Protein 2JZ8 (pdb70)

Solvent-accessible surface area: 6661 Å² total; per-residue (Å²): 180,70,110,166,116,26,54,60,19,58,72,90,145,18,63,157,101,4,26,2,1,22,50,77,3,22,6,66,30,82,127,74,128,70,110,96,52,6,42,133,15,92,4,54,116,56,48,108,64,89,1,65,171,48,62,0,56,4,104,40,33,124,97,19,60,131,149,107,42,11,108,86,48,6,80,108,65,69,141,166,118,122,170,176,97,172,224

InterPro domains:
  IPR019401 Zinc finger, CHCC-type [PF10276] (23-58)

Sequence (87 aa):
MADYNIPHFQNDLGYKIIEIGVKEFMCVGATQPFDHPHIFIDMGSTDEKICPYCSTLYRYDPSLSYNQTNPTGCLYNPKLEHHHHHHMADYNIPHFQNDLGYKIIEIGVKEFMCVGATQPFDHPHIFIDMGSTDEKICPYCSTLYRYDPSLSYNQTNPTGCLYNPKLEHHHHHHMADYNIPHFQNDLGYKIIEIGVKEFMCVGATQPFDHPHIFIDMGSTDEKICPYCSTLYRYDPSLSYNQTNPTGCLYNPKLEHHHHHHMADYNIPHFQNDLGYKIIEIGVKEFMCVGATQPFDHPHIFIDMGSTDEKICPYCSTLYRYDPSLSYNQTNPTGCLYNPKLEHHHHHHMADYNIPHFQNDLGYKIIEIGVKEFMCVGATQPFDHPHIFIDMGSTDEKICPYCSTLYRYDPSLSYNQTNPTGCLYNPKLEHHHHHHMADYNIPHFQNDLGYKIIEIGVKEFMCVGATQPFDHPHIFIDMGSTDEKICPYCSTLYRYDPSLSYNQTNPTGCLYNPKLEHHHHHHMADYNIPHFQNDLGYKIIEIGVKEFMCVGATQPFDHPHIFIDMGSTDEKICPYCSTLYRYDPSLSYNQTNPTGCLYNPKLEHHHHHHMADYNIPHFQNDLGYKIIEIGVKEFMCVGATQPFDHPHIFIDMGSTDEKICPYCSTLYRYDPSLSYNQTNPTGCLYNPKLEHHHHHHMADYNIPHFQNDLGYKIIEIGVKEFMCVGATQPFDHPHIFIDMGSTDEKICPYCSTLYRYDPSLSYNQTNPTGCLYNPKLEHHHHHHMADYNIPHFQNDLGYKIIEIGVKEFMCVGATQPFDHPHIFIDMGSTDEKICPYCSTLYRYDPSLSYNQTNPTGCLYNPKLEHHHHHHMADYNIPHFQNDLGYKIIEIGVKEFMCVGATQPFDHPHIFIDMGSTDEKICPYCSTLYRYDPSLSYNQTNPTGCLYNPKLEHHHHHHMADYNIPHFQNDLGYKIIEIGVKEFMCVGATQPFDHPHIFIDMGSTDEKICPYCSTLYRYDPSLSYNQTNPTGCLYNPKLEHHHHHHMADYNIPHFQNDLGYKIIEIGVKEFMCVGATQPFDHPHIFIDMGSTDEKICPYCSTLYRYDPSLSYNQTNPTGCLYNPKLEHHHHHHMADYNIPHFQNDLGYKIIEIGVKEFMCVGATQPFDHPHIFIDMGSTDEKICPYCSTLYRYDPSLSYNQTNPTGCLYNPKLEHHHHHHMADYNIPHFQNDLGYKIIEIGVKEFMCVGATQPFDHPHIFIDMGSTDEKICPYCSTLYRYDPSLSYNQTNPTGCLYNPKLEHHHHHHMADYNIPHFQNDLGYKIIEIGVKEFMCVGATQPFDHPHIFIDMGSTDEKICPYCSTLYRYDPSLSYNQTNPTGCLYNPKLEHHHHHHMADYNIPHFQNDLGYKIIEIGVKEFMCVGATQPFDHPHIFIDMGSTDEKICPYCSTLYRYDPSLSYNQTNPTGCLYNPKLEHHHHHHMADYNIPHFQNDLGYKIIEIGVKEFMCVGATQPFDHPHIFIDMGSTDEKICPYCSTLYRYDPSLSYNQTNPTGCLYNPKLEHHHHHHMADYNIPHFQNDLGYKIIEIGVKEFMCVGATQPFDHPHIFIDMGSTDEKICPYCSTLYRYDPSLSYNQTNPTGCLYNPKLEHHHHHHMADYNIPHFQNDLGYKIIEIGVKEFMCVGATQPFDHPHIFIDMGSTDEKICPYCSTLYRYDPSLSYNQTNPTGCLYNPKLEHHHHHH

Organism: Bartonella henselae (strain ATCC 49882 / DSM 28221 / CCUG 30454 / Houston 1) (NCBI:txid283166)

Secondary structure (DSSP, 8-state):
--SS----B--SS--SEEE-S-SEEE---SS-SSSSSS-EEE-TT--EEPPTTT--EEE--TTS-TT---SS--B---SS-------

Radius of gyration: 13.35 Å; Cα contacts (8 Å, |Δi|>4): 133; chains: 1; bounding box: 31×34×35 Å

Foldseek 3Di:
DQPPDAFAKDFLPPDAAWEAQDQWDWHDDPDDPCPPQWHTDHCVVNQWDATPNGHHTYGNDPVAHSPDIDPDDIGDDPPDPDDDPDD

Nearest PDB structures (foldseek):
  2jz8-assembly1_A  TM=7.452E-01  e=1.081E-11  Bartonella henselae str. Houston-1
  8ugn-assembly1_8F  TM=3.988E-01  e=2.156E+00  Sus scrofa
  5z62-assembly1_F  TM=4.014E-01  e=2.753E+00  Homo sapiens
  7o3e-assembly1_f  TM=4.033E-01  e=3.515E+00  Mus musculus
  8pw5-assembly1_f  TM=3.732E-01  e=3.972E+00  Mus musculus

Structure (mmCIF, N/CA/C/O backbone):
data_2JZ8
#
_entry.id   2JZ8
#
loop_
_entity.id
_entity.type
_entity.pdbx_description
1 polymer 'Uncharacterized protein BH09830'
2 non-polymer 'ZINC ION'
#
loop_
_atom_site.group_PDB
_atom_site.id
_atom_site.type_symbol
_atom_site.label_atom_id
_atom_site.label_alt_id
_atom_site.label_comp_id
_atom_site.label_asym_id
_atom_site.label_entity_id
_atom_site.label_seq_id
_atom_site.pdbx_PDB_ins_code
_atom_site.Cartn_x
_atom_site.Cartn_y
_atom_site.Cartn_z
_atom_site.occupancy
_atom_site.B_iso_or_equiv
_atom_site.auth_seq_id
_atom_site.auth_comp_id
_atom_site.auth_asym_id
_atom_site.auth_atom_id
_atom_site.pdbx_PDB_model_num
ATOM 1 N N . MET A 1 1 ? -4.315 -15.287 5.356 1.00 0.00 1 MET A N 1
ATOM 2 C CA . MET A 1 1 ? -4.839 -14.429 4.269 1.00 0.00 1 MET A CA 1
ATOM 3 C C . MET A 1 1 ? -5.699 -15.243 3.312 1.00 0.00 1 MET A C 1
ATOM 4 O O . MET A 1 1 ? -5.527 -16.456 3.185 1.00 0.00 1 MET A O 1
ATOM 20 N N . ALA A 1 2 ? -6.624 -14.573 2.641 1.00 0.00 2 ALA A N 1
ATOM 21 C CA . ALA A 1 2 ? -7.520 -15.238 1.705 1.00 0.00 2 ALA A CA 1
ATOM 22 C C . ALA A 1 2 ? -7.430 -14.605 0.321 1.00 0.00 2 ALA A C 1
ATOM 23 O O . ALA A 1 2 ? -7.461 -13.380 0.190 1.00 0.00 2 ALA A O 1
ATOM 30 N N . ASP A 1 3 ? -7.299 -15.458 -0.697 1.00 0.00 3 ASP A N 1
ATOM 31 C CA . ASP A 1 3 ? -7.254 -15.036 -2.107 1.00 0.00 3 ASP A CA 1
ATOM 32 C C . ASP A 1 3 ? -5.983 -14.265 -2.448 1.00 0.00 3 ASP A C 1
ATOM 33 O O . ASP A 1 3 ? -5.816 -13.819 -3.586 1.00 0.00 3 ASP A O 1
ATOM 42 N N . TYR A 1 4 ? -5.089 -14.130 -1.468 1.00 0.00 4 TYR A N 1
ATOM 43 C CA . TYR A 1 4 ? -3.838 -13.390 -1.637 1.00 0.00 4 TYR A CA 1
ATOM 44 C C . TYR A 1 4 ? -4.115 -11.976 -2.151 1.00 0.00 4 TYR A C 1
ATOM 45 O O . TYR A 1 4 ? -3.887 -11.657 -3.322 1.00 0.00 4 TYR A O 1
ATOM 63 N N . ASN A 1 5 ? -4.641 -11.142 -1.274 1.00 0.00 5 ASN A N 1
ATOM 64 C CA . ASN A 1 5 ? -4.960 -9.768 -1.619 1.00 0.00 5 ASN A CA 1
ATOM 65 C C . ASN A 1 5 ? -4.464 -8.843 -0.519 1.00 0.00 5 ASN A C 1
ATOM 66 O O . ASN A 1 5 ? -5.133 -8.651 0.498 1.00 0.00 5 ASN A O 1
ATOM 77 N N . ILE A 1 6 ? -3.268 -8.313 -0.707 1.00 0.00 6 ILE A N 1
ATOM 78 C CA . ILE A 1 6 ? -2.657 -7.436 0.280 1.00 0.00 6 ILE A CA 1
ATOM 79 C C . ILE A 1 6 ? -3.080 -5.986 0.055 1.00 0.00 6 ILE A C 1
ATOM 80 O O . ILE A 1 6 ? -3.446 -5.611 -1.061 1.00 0.00 6 ILE A O 1
ATOM 96 N N . PRO A 1 7 ? -3.047 -5.163 1.120 1.00 0.00 7 PRO A N 1
ATOM 97 C CA . PRO A 1 7 ? -3.503 -3.766 1.074 1.00 0.00 7 PRO A CA 1
ATOM 98 C C . PRO A 1 7 ? -2.835 -2.938 -0.024 1.00 0.00 7 PRO A C 1
ATOM 99 O O . PRO A 1 7 ? -1.662 -3.139 -0.360 1.00 0.00 7 PRO A O 1
ATOM 110 N N . HIS A 1 8 ? -3.597 -2.009 -0.582 1.00 0.00 8 HIS A N 1
ATOM 111 C CA . HIS A 1 8 ? -3.088 -1.103 -1.598 1.00 0.00 8 HIS A CA 1
ATOM 112 C C . HIS A 1 8 ? -3.332 0.339 -1.174 1.00 0.00 8 HIS A C 1
ATOM 113 O O . HIS A 1 8 ? -4.372 0.657 -0.598 1.00 0.00 8 HIS A O 1
ATOM 128 N N . PHE A 1 9 ? -2.372 1.202 -1.449 1.00 0.00 9 PHE A N 1
ATOM 129 C CA . PHE A 1 9 ? -2.517 2.617 -1.154 1.00 0.00 9 PHE A CA 1
ATOM 130 C C . PHE A 1 9 ? -2.509 3.420 -2.445 1.00 0.00 9 PHE A C 1
ATOM 131 O O . PHE A 1 9 ? -1.968 2.975 -3.457 1.00 0.00 9 PHE A O 1
ATOM 148 N N . GLN A 1 10 ? -3.122 4.589 -2.406 1.00 0.00 10 GLN A N 1
ATOM 149 C CA . GLN A 1 10 ? -3.304 5.398 -3.596 1.00 0.00 10 GLN A CA 1
ATOM 150 C C . GLN A 1 10 ? -2.585 6.733 -3.465 1.00 0.00 10 GLN A C 1
ATOM 151 O O . GLN A 1 10 ? -2.782 7.468 -2.496 1.00 0.00 10 GLN A O 1
ATOM 165 N N . ASN A 1 11 ? -1.745 7.039 -4.439 1.00 0.00 11 ASN A N 1
ATOM 166 C CA . ASN A 1 11 ? -1.087 8.333 -4.485 1.00 0.00 11 ASN A CA 1
ATOM 167 C C . ASN A 1 11 ? -1.958 9.323 -5.239 1.00 0.00 11 ASN A C 1
ATOM 168 O O . ASN A 1 11 ? -2.182 9.174 -6.441 1.00 0.00 11 ASN A O 1
ATOM 179 N N . ASP A 1 12 ? -2.472 10.313 -4.526 1.00 0.00 12 ASP A N 1
ATOM 180 C CA . ASP A 1 12 ? -3.248 11.379 -5.145 1.00 0.00 12 ASP A CA 1
ATOM 181 C C . ASP A 1 12 ? -2.332 12.215 -6.033 1.00 0.00 12 ASP A C 1
ATOM 182 O O . ASP A 1 12 ? -2.584 12.379 -7.227 1.00 0.00 12 ASP A O 1
ATOM 191 N N . LEU A 1 13 ? -1.268 12.731 -5.441 1.00 0.00 13 LEU A N 1
ATOM 192 C CA . LEU A 1 13 ? -0.174 13.315 -6.199 1.00 0.00 13 LEU A CA 1
ATOM 193 C C . LEU A 1 13 ? 1.118 12.575 -5.875 1.00 0.00 13 LEU A C 1
ATOM 194 O O . LEU A 1 13 ? 2.041 12.523 -6.688 1.00 0.00 13 LEU A O 1
ATOM 210 N N . GLY A 1 14 ? 1.169 11.992 -4.681 1.00 0.00 14 GLY A N 1
ATOM 211 C CA . GLY A 1 14 ? 2.331 11.231 -4.274 1.00 0.00 14 GLY A CA 1
ATOM 212 C C . GLY A 1 14 ? 3.127 11.928 -3.194 1.00 0.00 14 GLY A C 1
ATOM 213 O O . GLY A 1 14 ? 3.970 12.775 -3.488 1.00 0.00 14 GLY A O 1
ATOM 217 N N . TYR A 1 15 ? 2.853 11.585 -1.943 1.00 0.00 15 TYR A N 1
ATOM 218 C CA . TYR A 1 15 ? 3.592 12.157 -0.827 1.00 0.00 15 TYR A CA 1
ATOM 219 C C . TYR A 1 15 ? 4.896 11.398 -0.647 1.00 0.00 15 TYR A C 1
ATOM 220 O O . TYR A 1 15 ? 4.932 10.173 -0.766 1.00 0.00 15 TYR A O 1
ATOM 238 N N . LYS A 1 16 ? 5.954 12.133 -0.358 1.00 0.00 16 LYS A N 1
ATOM 239 C CA . LYS A 1 16 ? 7.301 11.580 -0.352 1.00 0.00 16 LYS A CA 1
ATOM 240 C C . LYS A 1 16 ? 7.512 10.609 0.804 1.00 0.00 16 LYS A C 1
ATOM 241 O O . LYS A 1 16 ? 8.298 9.663 0.689 1.00 0.00 16 LYS A O 1
ATOM 260 N N . ILE A 1 17 ? 6.820 10.832 1.909 1.00 0.00 17 ILE A N 1
ATOM 261 C CA . ILE A 1 17 ? 6.877 9.917 3.039 1.00 0.00 17 ILE A CA 1
ATOM 262 C C . ILE A 1 17 ? 5.469 9.515 3.462 1.00 0.00 17 ILE A C 1
ATOM 263 O O . ILE A 1 17 ? 4.709 10.339 3.973 1.00 0.00 17 ILE A O 1
ATOM 279 N N . ILE A 1 18 ? 5.108 8.261 3.231 1.00 0.00 18 ILE A N 1
ATOM 280 C CA . ILE A 1 18 ? 3.793 7.769 3.649 1.00 0.00 18 ILE A CA 1
ATOM 281 C C . ILE A 1 18 ? 3.869 6.857 4.877 1.00 0.00 18 ILE A C 1
ATOM 282 O O . ILE A 1 18 ? 4.649 5.910 4.922 1.00 0.00 18 ILE A O 1
ATOM 298 N N . GLU A 1 19 ? 3.028 7.146 5.863 1.00 0.00 19 GLU A N 1
ATOM 299 C CA . GLU A 1 19 ? 2.936 6.338 7.078 1.00 0.00 19 GLU A CA 1
ATOM 300 C C . GLU A 1 19 ? 1.869 5.255 6.902 1.00 0.00 19 GLU A C 1
ATOM 301 O O . GLU A 1 19 ? 0.703 5.564 6.647 1.00 0.00 19 GLU A O 1
ATOM 313 N N . ILE A 1 20 ? 2.252 3.993 7.038 1.00 0.00 20 ILE A N 1
ATOM 314 C CA . ILE A 1 20 ? 1.292 2.901 6.907 1.00 0.00 20 ILE A CA 1
ATOM 315 C C . ILE A 1 20 ? 1.354 1.971 8.113 1.00 0.00 20 ILE A C 1
ATOM 316 O O . ILE A 1 20 ? 2.410 1.795 8.720 1.00 0.00 20 ILE A O 1
ATOM 332 N N . GLY A 1 21 ? 0.213 1.387 8.458 1.00 0.00 21 GLY A N 1
ATOM 333 C CA . GLY A 1 21 ? 0.140 0.518 9.616 1.00 0.00 21 GLY A CA 1
ATOM 334 C C . GLY A 1 21 ? 0.141 -0.951 9.243 1.00 0.00 21 GLY A C 1
ATOM 335 O O . GLY A 1 21 ? -0.177 -1.808 10.066 1.00 0.00 21 GLY A O 1
ATOM 339 N N . VAL A 1 22 ? 0.497 -1.243 8.002 1.00 0.00 22 VAL A N 1
ATOM 340 C CA . VAL A 1 22 ? 0.561 -2.617 7.526 1.00 0.00 22 VAL A CA 1
ATOM 341 C C . VAL A 1 22 ? 1.963 -2.933 7.026 1.00 0.00 22 VAL A C 1
ATOM 342 O O . VAL A 1 22 ? 2.654 -2.057 6.510 1.00 0.00 22 VAL A O 1
ATOM 355 N N . LYS A 1 23 ? 2.385 -4.178 7.189 1.00 0.00 23 LYS A N 1
ATOM 356 C CA . LYS A 1 23 ? 3.727 -4.576 6.790 1.00 0.00 23 LYS A CA 1
ATOM 357 C C . LYS A 1 23 ? 3.704 -5.328 5.462 1.00 0.00 23 LYS A C 1
ATOM 358 O O . LYS A 1 23 ? 4.747 -5.752 4.955 1.00 0.00 23 LYS A O 1
ATOM 377 N N . GLU A 1 24 ? 2.510 -5.494 4.907 1.00 0.00 24 GLU A N 1
ATOM 378 C CA . GLU A 1 24 ? 2.348 -6.101 3.593 1.00 0.00 24 GLU A CA 1
ATOM 379 C C . GLU A 1 24 ? 1.737 -5.078 2.644 1.00 0.00 24 GLU A C 1
ATOM 380 O O . GLU A 1 24 ? 0.671 -4.529 2.926 1.00 0.00 24 GLU A O 1
ATOM 392 N N . PHE A 1 25 ? 2.404 -4.815 1.530 1.00 0.00 25 PHE A N 1
ATOM 393 C CA . PHE A 1 25 ? 1.929 -3.804 0.598 1.00 0.00 25 PHE A CA 1
ATOM 394 C C . PHE A 1 25 ? 2.262 -4.169 -0.845 1.00 0.00 25 PHE A C 1
ATOM 395 O O . PHE A 1 25 ? 3.279 -4.803 -1.125 1.00 0.00 25 PHE A O 1
ATOM 412 N N . MET A 1 26 ? 1.387 -3.776 -1.758 1.00 0.00 26 MET A N 1
ATOM 413 C CA . MET A 1 26 ? 1.645 -3.939 -3.177 1.00 0.00 26 MET A CA 1
ATOM 414 C C . MET A 1 26 ? 1.364 -2.627 -3.897 1.00 0.00 26 MET A C 1
ATOM 415 O O . MET A 1 26 ? 0.227 -2.145 -3.906 1.00 0.00 26 MET A O 1
ATOM 429 N N . CYS A 1 27 ? 2.400 -2.049 -4.488 1.00 0.00 27 CYS A N 1
ATOM 430 C CA . CYS A 1 27 ? 2.290 -0.741 -5.119 1.00 0.00 27 CYS A CA 1
ATOM 431 C C . CYS A 1 27 ? 1.425 -0.798 -6.372 1.00 0.00 27 CYS A C 1
ATOM 432 O O . CYS A 1 27 ? 1.512 -1.742 -7.155 1.00 0.00 27 CYS A O 1
ATOM 439 N N . VAL A 1 28 ? 0.601 0.226 -6.546 1.00 0.00 28 VAL A N 1
ATOM 440 C CA . VAL A 1 28 ? -0.280 0.328 -7.700 1.00 0.00 28 VAL A CA 1
ATOM 441 C C . VAL A 1 28 ? 0.465 0.987 -8.867 1.00 0.00 28 VAL A C 1
ATOM 442 O O . VAL A 1 28 ? 1.546 1.552 -8.682 1.00 0.00 28 VAL A O 1
ATOM 455 N N . GLY A 1 29 ? -0.106 0.898 -10.061 1.00 0.00 29 GLY A N 1
ATOM 456 C CA . GLY A 1 29 ? 0.512 1.476 -11.239 1.00 0.00 29 GLY A CA 1
ATOM 457 C C . GLY A 1 29 ? -0.152 0.981 -12.504 1.00 0.00 29 GLY A C 1
ATOM 458 O O . GLY A 1 29 ? -0.272 1.721 -13.483 1.00 0.00 29 GLY A O 1
ATOM 462 N N . ALA A 1 30 ? -0.572 -0.284 -12.467 1.00 0.00 30 ALA A N 1
ATOM 463 C CA . ALA A 1 30 ? -1.300 -0.925 -13.563 1.00 0.00 30 ALA A CA 1
ATOM 464 C C . ALA A 1 30 ? -0.420 -1.091 -14.798 1.00 0.00 30 ALA A C 1
ATOM 465 O O . ALA A 1 30 ? 0.217 -2.127 -14.979 1.00 0.00 30 ALA A O 1
ATOM 472 N N . THR A 1 31 ? -0.370 -0.067 -15.635 1.00 0.00 31 THR A N 1
ATOM 473 C CA . THR A 1 31 ? 0.432 -0.119 -16.842 1.00 0.00 31 THR A CA 1
ATOM 474 C C . THR A 1 31 ? 1.815 0.469 -16.588 1.00 0.00 31 THR A C 1
ATOM 475 O O . THR A 1 31 ? 2.031 1.679 -16.717 1.00 0.00 31 THR A O 1
ATOM 486 N N . GLN A 1 32 ? 2.734 -0.390 -16.180 1.00 0.00 32 GLN A N 1
ATOM 487 C CA . GLN A 1 32 ? 4.090 0.023 -15.862 1.00 0.00 32 GLN A CA 1
ATOM 488 C C . GLN A 1 32 ? 5.100 -0.836 -16.613 1.00 0.00 32 GLN A C 1
ATOM 489 O O . GLN A 1 32 ? 4.781 -1.945 -17.040 1.00 0.00 32 GLN A O 1
ATOM 503 N N . PRO A 1 33 ? 6.322 -0.319 -16.810 1.00 0.00 33 PRO A N 1
ATOM 504 C CA . PRO A 1 33 ? 7.424 -1.082 -17.404 1.00 0.00 33 PRO A CA 1
ATOM 505 C C . PRO A 1 33 ? 7.964 -2.123 -16.434 1.00 0.00 33 PRO A C 1
ATOM 506 O O . PRO A 1 33 ? 8.710 -3.024 -16.813 1.00 0.00 33 PRO A O 1
ATOM 517 N N . PHE A 1 34 ? 7.592 -1.978 -15.174 1.00 0.00 34 PHE A N 1
ATOM 518 C CA . PHE A 1 34 ? 7.970 -2.932 -14.151 1.00 0.00 34 PHE A CA 1
ATOM 519 C C . PHE A 1 34 ? 6.984 -4.088 -14.165 1.00 0.00 34 PHE A C 1
ATOM 520 O O . PHE A 1 34 ? 5.848 -3.931 -14.615 1.00 0.00 34 PHE A O 1
ATOM 537 N N . ASP A 1 35 ? 7.419 -5.244 -13.701 1.00 0.00 35 ASP A N 1
ATOM 538 C CA . ASP A 1 35 ? 6.546 -6.406 -13.646 1.00 0.00 35 ASP A CA 1
ATOM 539 C C . ASP A 1 35 ? 5.617 -6.296 -12.444 1.00 0.00 35 ASP A C 1
ATOM 540 O O . ASP A 1 35 ? 6.035 -5.822 -11.386 1.00 0.00 35 ASP A O 1
ATOM 549 N N . HIS A 1 36 ? 4.368 -6.745 -12.619 1.00 0.00 36 HIS A N 1
ATOM 550 C CA . HIS A 1 36 ? 3.311 -6.595 -11.608 1.00 0.00 36 HIS A CA 1
ATOM 551 C C . HIS A 1 36 ? 2.801 -5.144 -11.607 1.00 0.00 36 HIS A C 1
ATOM 552 O O . HIS A 1 36 ? 3.336 -4.319 -12.344 1.00 0.00 36 HIS A O 1
ATOM 567 N N . PRO A 1 37 ? 1.736 -4.816 -10.821 1.00 0.00 37 PRO A N 1
ATOM 568 C CA . PRO A 1 37 ? 1.172 -3.453 -10.755 1.00 0.00 37 PRO A CA 1
ATOM 569 C C . PRO A 1 37 ? 2.227 -2.350 -10.717 1.00 0.00 37 PRO A C 1
ATOM 570 O O . PRO A 1 37 ? 2.087 -1.314 -11.369 1.00 0.00 37 PRO A O 1
ATOM 581 N N . HIS A 1 38 ? 3.264 -2.577 -9.940 1.00 0.00 38 HIS A N 1
ATOM 582 C CA . HIS A 1 38 ? 4.433 -1.707 -9.934 1.00 0.00 38 HIS A CA 1
ATOM 583 C C . HIS A 1 38 ? 5.610 -2.455 -9.345 1.00 0.00 38 HIS A C 1
ATOM 584 O O . HIS A 1 38 ? 6.486 -2.920 -10.061 1.00 0.00 38 HIS A O 1
ATOM 598 N N . ILE A 1 39 ? 5.629 -2.549 -8.032 1.00 0.00 39 ILE A N 1
ATOM 599 C CA . ILE A 1 39 ? 6.644 -3.318 -7.345 1.00 0.00 39 ILE A CA 1
ATOM 600 C C . ILE A 1 39 ? 6.053 -3.911 -6.064 1.00 0.00 39 ILE A C 1
ATOM 601 O O . ILE A 1 39 ? 5.119 -3.340 -5.487 1.00 0.00 39 ILE A O 1
ATOM 617 N N . PHE A 1 40 ? 6.572 -5.053 -5.638 1.00 0.00 40 PHE A N 1
ATOM 618 C CA . PHE A 1 40 ? 6.095 -5.704 -4.422 1.00 0.00 40 PHE A CA 1
ATOM 619 C C . PHE A 1 40 ? 6.905 -5.239 -3.219 1.00 0.00 40 PHE A C 1
ATOM 620 O O . PHE A 1 40 ? 8.131 -5.160 -3.282 1.00 0.00 40 PHE A O 1
ATOM 637 N N . ILE A 1 41 ? 6.216 -4.912 -2.131 1.00 0.00 41 ILE A N 1
ATOM 638 C CA . ILE A 1 41 ? 6.881 -4.383 -0.945 1.00 0.00 41 ILE A CA 1
ATOM 639 C C . ILE A 1 41 ? 6.493 -5.163 0.310 1.00 0.00 41 ILE A C 1
ATOM 640 O O . ILE A 1 41 ? 5.319 -5.463 0.534 1.00 0.00 41 ILE A O 1
ATOM 656 N N . ASP A 1 42 ? 7.485 -5.504 1.117 1.00 0.00 42 ASP A N 1
ATOM 657 C CA . ASP A 1 42 ? 7.240 -6.145 2.400 1.00 0.00 42 ASP A CA 1
ATOM 658 C C . ASP A 1 42 ? 8.086 -5.474 3.472 1.00 0.00 42 ASP A C 1
ATOM 659 O O . ASP A 1 42 ? 9.157 -4.933 3.181 1.00 0.00 42 ASP A O 1
ATOM 668 N N . MET A 1 43 ? 7.599 -5.478 4.699 1.00 0.00 43 MET A N 1
ATOM 669 C CA . MET A 1 43 ? 8.351 -4.912 5.807 1.00 0.00 43 MET A CA 1
ATOM 670 C C . MET A 1 43 ? 9.095 -5.995 6.573 1.00 0.00 43 MET A C 1
ATOM 671 O O . MET A 1 43 ? 10.321 -6.083 6.492 1.00 0.00 43 MET A O 1
ATOM 685 N N . GLY A 1 44 ? 8.353 -6.822 7.301 1.00 0.00 44 GLY A N 1
ATOM 686 C CA . GLY A 1 44 ? 8.970 -7.869 8.095 1.00 0.00 44 GLY A CA 1
ATOM 687 C C . GLY A 1 44 ? 9.815 -7.308 9.221 1.00 0.00 44 GLY A C 1
ATOM 688 O O . GLY A 1 44 ? 9.285 -6.789 10.204 1.00 0.00 44 GLY A O 1
ATOM 692 N N . SER A 1 45 ? 11.130 -7.391 9.067 1.00 0.00 45 SER A N 1
ATOM 693 C CA . SER A 1 45 ? 12.051 -6.878 10.071 1.00 0.00 45 SER A CA 1
ATOM 694 C C . SER A 1 45 ? 12.449 -5.440 9.750 1.00 0.00 45 SER A C 1
ATOM 695 O O . SER A 1 45 ? 13.054 -4.749 10.568 1.00 0.00 45 SER A O 1
ATOM 703 N N . THR A 1 46 ? 12.113 -4.998 8.550 1.00 0.00 46 THR A N 1
ATOM 704 C CA . THR A 1 46 ? 12.382 -3.632 8.139 1.00 0.00 46 THR A CA 1
ATOM 705 C C . THR A 1 46 ? 11.087 -2.835 8.070 1.00 0.00 46 THR A C 1
ATOM 706 O O . THR A 1 46 ? 10.332 -2.951 7.106 1.00 0.00 46 THR A O 1
ATOM 717 N N . ASP A 1 47 ? 10.829 -2.041 9.101 1.00 0.00 47 ASP A N 1
ATOM 718 C CA . ASP A 1 47 ? 9.596 -1.262 9.185 1.00 0.00 47 ASP A CA 1
ATOM 719 C C . ASP A 1 47 ? 9.719 0.019 8.368 1.00 0.00 47 ASP A C 1
ATOM 720 O O . ASP A 1 47 ? 8.785 0.819 8.289 1.00 0.00 47 ASP A O 1
ATOM 729 N N . GLU A 1 48 ? 10.887 0.219 7.780 1.00 0.00 48 GLU A N 1
ATOM 730 C CA . GLU A 1 48 ? 11.126 1.359 6.916 1.00 0.00 48 GLU A CA 1
ATOM 731 C C . GLU A 1 48 ? 11.401 0.892 5.485 1.00 0.00 48 GLU A C 1
ATOM 732 O O . GLU A 1 48 ? 12.441 0.298 5.198 1.00 0.00 48 GLU A O 1
ATOM 744 N N . LYS A 1 49 ? 10.451 1.137 4.590 1.00 0.00 49 LYS A N 1
ATOM 745 C CA . LYS A 1 49 ? 10.587 0.717 3.202 1.00 0.00 49 LYS A CA 1
ATOM 746 C C . LYS A 1 49 ? 10.030 1.764 2.247 1.00 0.00 49 LYS A C 1
ATOM 747 O O . LYS A 1 49 ? 8.838 2.063 2.264 1.00 0.00 49 LYS A O 1
ATOM 766 N N . ILE A 1 50 ? 10.892 2.322 1.415 1.00 0.00 50 ILE A N 1
ATOM 767 C CA . ILE A 1 50 ? 10.451 3.236 0.376 1.00 0.00 50 ILE A CA 1
ATOM 768 C C . ILE A 1 50 ? 10.147 2.443 -0.888 1.00 0.00 50 ILE A C 1
ATOM 769 O O . ILE A 1 50 ? 10.689 1.358 -1.087 1.00 0.00 50 ILE A O 1
ATOM 785 N N . CYS A 1 51 ? 9.270 2.965 -1.727 1.00 0.00 51 CYS A N 1
ATOM 786 C CA . CYS A 1 51 ? 8.936 2.290 -2.963 1.00 0.00 51 CYS A CA 1
ATOM 787 C C . CYS A 1 51 ? 9.800 2.802 -4.099 1.00 0.00 51 CYS A C 1
ATOM 788 O O . CYS A 1 51 ? 9.809 4.004 -4.387 1.00 0.00 51 CYS A O 1
ATOM 795 N N . PRO A 1 52 ? 10.552 1.898 -4.743 1.00 0.00 52 PRO A N 1
ATOM 796 C CA . PRO A 1 52 ? 11.374 2.231 -5.903 1.00 0.00 52 PRO A CA 1
ATOM 797 C C . PRO A 1 52 ? 10.563 2.938 -6.983 1.00 0.00 52 PRO A C 1
ATOM 798 O O . PRO A 1 52 ? 9.482 2.469 -7.370 1.00 0.00 52 PRO A O 1
ATOM 809 N N . TYR A 1 53 ? 11.077 4.080 -7.434 1.00 0.00 53 TYR A N 1
ATOM 810 C CA . TYR A 1 53 ? 10.459 4.852 -8.507 1.00 0.00 53 TYR A CA 1
ATOM 811 C C . TYR A 1 53 ? 9.055 5.306 -8.115 1.00 0.00 53 TYR A C 1
ATOM 812 O O . TYR A 1 53 ? 8.078 5.011 -8.803 1.00 0.00 53 TYR A O 1
ATOM 830 N N . CYS A 1 54 ? 8.969 6.012 -6.993 1.00 0.00 54 CYS A N 1
ATOM 831 C CA . CYS A 1 54 ? 7.702 6.550 -6.505 1.00 0.00 54 CYS A CA 1
ATOM 832 C C . CYS A 1 54 ? 7.928 7.725 -5.560 1.00 0.00 54 CYS A C 1
ATOM 833 O O . CYS A 1 54 ? 7.279 8.761 -5.698 1.00 0.00 54 CYS A O 1
ATOM 840 N N . SER A 1 55 ? 8.860 7.560 -4.613 1.00 0.00 55 SER A N 1
ATOM 841 C CA . SER A 1 55 ? 9.051 8.529 -3.533 1.00 0.00 55 SER A CA 1
ATOM 842 C C . SER A 1 55 ? 7.773 8.619 -2.702 1.00 0.00 55 SER A C 1
ATOM 843 O O . SER A 1 55 ? 6.914 9.467 -2.935 1.00 0.00 55 SER A O 1
ATOM 851 N N . THR A 1 56 ? 7.661 7.714 -1.741 1.00 0.00 56 THR A N 1
ATOM 852 C CA . THR A 1 56 ? 6.435 7.462 -1.017 1.00 0.00 56 THR A CA 1
ATOM 853 C C . THR A 1 56 ? 6.817 6.570 0.159 1.00 0.00 56 THR A C 1
ATOM 854 O O . THR A 1 56 ? 6.196 5.543 0.407 1.00 0.00 56 THR A O 1
ATOM 865 N N . LEU A 1 57 ? 7.884 6.979 0.852 1.00 0.00 57 LEU A N 1
ATOM 866 C CA . LEU A 1 57 ? 8.550 6.145 1.851 1.00 0.00 57 LEU A CA 1
ATOM 867 C C . LEU A 1 57 ? 7.557 5.630 2.877 1.00 0.00 57 LEU A C 1
ATOM 868 O O . LEU A 1 57 ? 7.087 6.382 3.722 1.00 0.00 57 LEU A O 1
ATOM 884 N N . TYR A 1 58 ? 7.249 4.345 2.788 1.00 0.00 58 TYR A N 1
ATOM 885 C CA . TYR A 1 58 ? 6.285 3.731 3.676 1.00 0.00 58 TYR A CA 1
ATOM 886 C C . TYR A 1 58 ? 6.943 3.430 5.007 1.00 0.00 58 TYR A C 1
ATOM 887 O O . TYR A 1 58 ? 7.747 2.503 5.129 1.00 0.00 58 TYR A O 1
ATOM 905 N N . ARG A 1 59 ? 6.627 4.247 5.989 1.00 0.00 59 ARG A N 1
ATOM 906 C CA . ARG A 1 59 ? 7.240 4.138 7.293 1.00 0.00 59 ARG A CA 1
ATOM 907 C C . ARG A 1 59 ? 6.248 3.575 8.300 1.00 0.00 59 ARG A C 1
ATOM 908 O O . ARG A 1 59 ? 5.118 4.053 8.413 1.00 0.00 59 ARG A O 1
ATOM 929 N N . TYR A 1 60 ? 6.670 2.543 9.002 1.00 0.00 60 TYR A N 1
ATOM 930 C CA . TYR A 1 60 ? 5.873 1.958 10.063 1.00 0.00 60 TYR A CA 1
ATOM 931 C C . TYR A 1 60 ? 6.303 2.556 11.396 1.00 0.00 60 TYR A C 1
ATOM 932 O O . TYR A 1 60 ? 7.481 2.502 11.755 1.00 0.00 60 TYR A O 1
ATOM 950 N N . ASP A 1 61 ? 5.369 3.153 12.116 1.00 0.00 61 ASP A N 1
ATOM 951 C CA . ASP A 1 61 ? 5.693 3.775 13.391 1.00 0.00 61 ASP A CA 1
ATOM 952 C C . ASP A 1 61 ? 4.844 3.177 14.501 1.00 0.00 61 ASP A C 1
ATOM 953 O O . ASP A 1 61 ? 3.638 3.021 14.341 1.00 0.00 61 ASP A O 1
ATOM 962 N N . PRO A 1 62 ? 5.469 2.832 15.637 1.00 0.00 62 PRO A N 1
ATOM 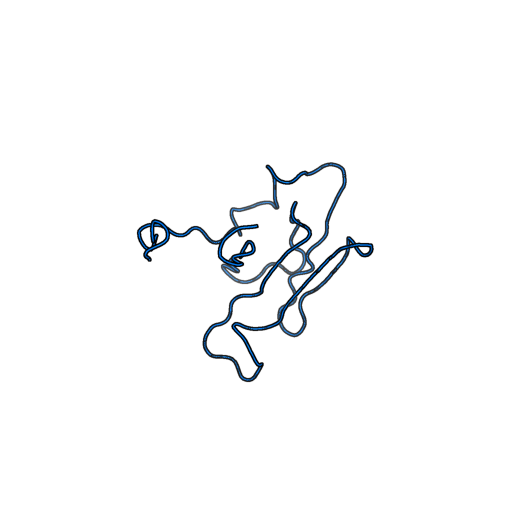963 C CA . PRO A 1 62 ? 4.786 2.196 16.775 1.00 0.00 62 PRO A CA 1
ATOM 964 C C . PRO A 1 62 ? 3.550 2.959 17.266 1.00 0.00 62 PRO A C 1
ATOM 965 O O . PRO A 1 62 ? 2.634 2.362 17.834 1.00 0.00 62 PRO A O 1
ATOM 976 N N . SER A 1 63 ? 3.515 4.271 17.042 1.00 0.00 63 SER A N 1
ATOM 977 C CA . SER A 1 63 ? 2.402 5.084 17.527 1.00 0.00 63 SER A CA 1
ATOM 978 C C . SER A 1 63 ? 1.154 4.882 16.669 1.00 0.00 63 SER A C 1
ATOM 979 O O . SER A 1 63 ? 0.043 5.212 17.087 1.00 0.00 63 SER A O 1
ATOM 987 N N . LEU A 1 64 ? 1.335 4.334 15.476 1.00 0.00 64 LEU A N 1
ATOM 988 C CA . LEU A 1 64 ? 0.214 4.049 14.598 1.00 0.00 64 LEU A CA 1
ATOM 989 C C . LEU A 1 64 ? 0.138 2.550 14.328 1.00 0.00 64 LEU A C 1
ATOM 990 O O . LEU A 1 64 ? 1.159 1.866 14.261 1.00 0.00 64 LEU A O 1
ATOM 1006 N N . SER A 1 65 ? -1.071 2.038 14.208 1.00 0.00 65 SER A N 1
ATOM 1007 C CA . SER A 1 65 ? -1.273 0.609 14.053 1.00 0.00 65 SER A CA 1
ATOM 1008 C C . SER A 1 65 ? -2.045 0.299 12.773 1.00 0.00 65 SER A C 1
ATOM 1009 O O . SER A 1 65 ? -2.247 1.180 11.938 1.00 0.00 65 SER A O 1
ATOM 1017 N N . TYR A 1 66 ? -2.492 -0.949 12.637 1.00 0.00 66 TYR A N 1
ATOM 1018 C CA . TYR A 1 66 ? -3.175 -1.411 11.426 1.00 0.00 66 TYR A CA 1
ATOM 1019 C C . TYR A 1 66 ? -4.464 -0.630 11.180 1.00 0.00 66 TYR A C 1
ATOM 1020 O O . TYR A 1 66 ? -4.959 -0.559 10.057 1.00 0.00 66 TYR A O 1
ATOM 1038 N N . ASN A 1 67 ? -4.999 -0.042 12.241 1.00 0.00 67 ASN A N 1
ATOM 1039 C CA . ASN A 1 67 ? -6.248 0.705 12.156 1.00 0.00 67 ASN A CA 1
ATOM 1040 C C . ASN A 1 67 ? -5.995 2.181 11.871 1.00 0.00 67 ASN A C 1
ATOM 1041 O O . ASN A 1 67 ? -6.921 2.992 11.890 1.00 0.00 67 ASN A O 1
ATOM 1052 N N . GLN A 1 68 ? -4.744 2.528 11.601 1.00 0.00 68 GLN A N 1
ATOM 1053 C CA . GLN A 1 68 ? -4.384 3.906 11.298 1.00 0.00 68 GLN A CA 1
ATOM 1054 C C . GLN A 1 68 ? -3.499 3.984 10.063 1.00 0.00 68 GLN A C 1
ATOM 1055 O O . GLN A 1 68 ? -3.112 2.963 9.495 1.00 0.00 68 GLN A O 1
ATOM 1069 N N . THR A 1 69 ? -3.182 5.204 9.662 1.00 0.00 69 THR A N 1
ATOM 1070 C CA . THR A 1 69 ? -2.362 5.444 8.493 1.00 0.00 69 THR A CA 1
ATOM 1071 C C . THR A 1 69 ? -1.807 6.874 8.547 1.00 0.00 69 THR A C 1
ATOM 1072 O O . THR A 1 69 ? -1.581 7.412 9.634 1.00 0.00 69 THR A O 1
ATOM 1083 N N . ASN A 1 70 ? -1.613 7.490 7.395 1.00 0.00 70 ASN A N 1
ATOM 1084 C CA . ASN A 1 70 ? -0.965 8.786 7.322 1.00 0.00 70 ASN A CA 1
ATOM 1085 C C . ASN A 1 70 ? -1.993 9.906 7.156 1.00 0.00 70 ASN A C 1
ATOM 1086 O O . ASN A 1 70 ? -3.173 9.643 6.918 1.00 0.00 70 ASN A O 1
ATOM 1097 N N . PRO A 1 71 ? -1.560 11.171 7.323 1.00 0.00 71 PRO A N 1
ATOM 1098 C CA . PRO A 1 71 ? -2.416 12.339 7.082 1.00 0.00 71 PRO A CA 1
ATOM 1099 C C . PRO A 1 71 ? -2.971 12.343 5.662 1.00 0.00 71 PRO A C 1
ATOM 1100 O O . PRO A 1 71 ? -2.212 12.195 4.702 1.00 0.00 71 PRO A O 1
ATOM 1111 N N . THR A 1 72 ? -4.285 12.537 5.547 1.00 0.00 72 THR A N 1
ATOM 1112 C CA . THR A 1 72 ? -4.999 12.432 4.273 1.00 0.00 72 THR A CA 1
ATOM 1113 C C . THR A 1 72 ? -5.196 10.962 3.885 1.00 0.00 72 THR A C 1
ATOM 1114 O O . THR A 1 72 ? -4.298 10.137 4.053 1.00 0.00 72 THR A O 1
ATOM 1125 N N . GLY A 1 73 ? -6.389 10.638 3.392 1.00 0.00 73 GLY A N 1
ATOM 1126 C CA . GLY A 1 73 ? -6.710 9.266 3.040 1.00 0.00 73 GLY A CA 1
ATOM 1127 C C . GLY A 1 73 ? -5.984 8.788 1.797 1.00 0.00 73 GLY A C 1
ATOM 1128 O O . GLY A 1 73 ? -6.539 8.804 0.699 1.00 0.00 73 GLY A O 1
ATOM 1132 N N . CYS A 1 74 ? -4.743 8.357 1.972 1.00 0.00 74 CYS A N 1
ATOM 1133 C CA . CYS A 1 74 ? -3.944 7.842 0.868 1.00 0.00 74 CYS A CA 1
ATOM 1134 C C . CYS A 1 74 ? -4.141 6.339 0.702 1.00 0.00 74 CYS A C 1
ATOM 1135 O O . CYS A 1 74 ? -3.384 5.678 0.001 1.00 0.00 74 CYS A O 1
ATOM 1143 N N . LEU A 1 75 ? -5.164 5.804 1.346 1.00 0.00 75 LEU A N 1
ATOM 1144 C CA . LEU A 1 75 ? -5.494 4.396 1.210 1.00 0.00 75 LEU A CA 1
ATOM 1145 C C . LEU A 1 75 ? -6.428 4.192 0.025 1.00 0.00 75 LEU A C 1
ATOM 1146 O O . LEU A 1 75 ? -7.388 4.948 -0.152 1.00 0.00 75 LEU A O 1
ATOM 1162 N N . TYR A 1 76 ? -6.154 3.179 -0.782 1.00 0.00 76 TYR A N 1
ATOM 1163 C CA . TYR A 1 76 ? -6.978 2.910 -1.947 1.00 0.00 76 TYR A CA 1
ATOM 1164 C C . TYR A 1 76 ? -8.220 2.142 -1.522 1.00 0.00 76 TYR A C 1
ATOM 1165 O O . TYR A 1 76 ? -8.127 1.089 -0.893 1.00 0.00 76 TYR A O 1
ATOM 1183 N N . ASN A 1 77 ? -9.378 2.678 -1.862 1.00 0.00 77 ASN A N 1
ATOM 1184 C CA . ASN A 1 77 ? -10.636 2.105 -1.417 1.00 0.00 77 ASN A CA 1
ATOM 1185 C C . ASN A 1 77 ? -11.438 1.537 -2.587 1.00 0.00 77 ASN A C 1
ATOM 1186 O O . ASN A 1 77 ? -11.835 2.266 -3.501 1.00 0.00 77 ASN A O 1
ATOM 1197 N N . PRO A 1 78 ? -11.651 0.210 -2.584 1.00 0.00 78 PRO A N 1
ATOM 1198 C CA . PRO A 1 78 ? -12.547 -0.454 -3.530 1.00 0.00 78 PRO A CA 1
ATOM 1199 C C . PRO A 1 78 ? -13.999 -0.133 -3.198 1.00 0.00 78 PRO A C 1
ATOM 1200 O O . PRO A 1 78 ? -14.427 -0.284 -2.053 1.00 0.00 78 PRO A O 1
ATOM 1211 N N . LYS A 1 79 ? -14.753 0.299 -4.191 1.00 0.00 79 LYS A N 1
ATOM 1212 C CA . LYS A 1 79 ? -16.079 0.847 -3.950 1.00 0.00 79 LYS A CA 1
ATOM 1213 C C . LYS A 1 79 ? -17.159 -0.166 -4.303 1.00 0.00 79 LYS A C 1
ATOM 1214 O O . LYS A 1 79 ? -17.952 -0.569 -3.449 1.00 0.00 79 LYS A O 1
ATOM 1233 N N . LEU A 1 80 ? -17.174 -0.593 -5.555 1.00 0.00 80 LEU A N 1
ATOM 1234 C CA . LEU A 1 80 ? -18.188 -1.522 -6.030 1.00 0.00 80 LEU A CA 1
ATOM 1235 C C . LEU A 1 80 ? -17.552 -2.810 -6.536 1.00 0.00 80 LEU A C 1
ATOM 1236 O O . LEU A 1 80 ? -18.208 -3.848 -6.614 1.00 0.00 80 LEU A O 1
ATOM 1252 N N . GLU A 1 81 ? -16.269 -2.743 -6.861 1.00 0.00 81 GLU A N 1
ATOM 1253 C CA . GLU A 1 81 ? -15.547 -3.906 -7.357 1.00 0.00 81 GLU A CA 1
ATOM 1254 C C . GLU A 1 81 ? -15.210 -4.867 -6.216 1.00 0.00 81 GLU A C 1
ATOM 1255 O O . GLU A 1 81 ? -14.145 -4.791 -5.600 1.00 0.00 81 GLU A O 1
ATOM 1267 N N . HIS A 1 82 ? -16.148 -5.755 -5.919 1.00 0.00 82 HIS A N 1
ATOM 1268 C CA . HIS A 1 82 ? -15.965 -6.753 -4.875 1.00 0.00 82 HIS A CA 1
ATOM 1269 C C . HIS A 1 82 ? -16.523 -8.094 -5.318 1.00 0.00 82 HIS A C 1
ATOM 1270 O O . HIS A 1 82 ? -17.645 -8.172 -5.819 1.00 0.00 82 HIS A O 1
ATOM 1285 N N . HIS A 1 83 ? -15.734 -9.142 -5.154 1.00 0.00 83 HIS A N 1
ATOM 1286 C CA . HIS A 1 83 ? -16.203 -10.496 -5.409 1.00 0.00 83 HIS A CA 1
ATOM 1287 C C . HIS A 1 83 ? -16.265 -11.279 -4.108 1.00 0.00 83 HIS A C 1
ATOM 1288 O O . HIS A 1 83 ? -15.333 -11.235 -3.305 1.00 0.00 83 HIS A O 1
ATOM 1303 N N . HIS A 1 84 ? -17.357 -12.001 -3.906 1.00 0.00 84 HIS A N 1
ATOM 1304 C CA . HIS A 1 84 ? -17.573 -12.743 -2.668 1.00 0.00 84 HIS A CA 1
ATOM 1305 C C . HIS A 1 84 ? -16.936 -14.133 -2.751 1.00 0.00 84 HIS A C 1
ATOM 1306 O O . HIS A 1 84 ? -17.500 -15.116 -2.273 1.00 0.00 84 HIS A O 1
ATOM 1321 N N . HIS A 1 85 ? -15.739 -14.190 -3.335 1.00 0.00 85 HIS A N 1
ATOM 1322 C CA . HIS A 1 85 ? -15.003 -15.444 -3.525 1.00 0.00 85 HIS A CA 1
ATOM 1323 C C . HIS A 1 85 ? -15.829 -16.430 -4.348 1.00 0.00 85 HIS A C 1
ATOM 1324 O O . HIS A 1 85 ? -16.478 -17.327 -3.804 1.00 0.00 85 HIS A O 1
ATOM 1339 N N . HIS A 1 86 ? -15.819 -16.253 -5.658 1.00 0.00 86 HIS A N 1
ATOM 1340 C CA . HIS A 1 86 ? -16.603 -17.105 -6.534 1.00 0.00 86 HIS A CA 1
ATOM 1341 C C . HIS A 1 86 ? -15.846 -18.387 -6.848 1.00 0.00 86 HIS A C 1
ATOM 1342 O O . HIS A 1 86 ? -14.679 -18.351 -7.239 1.00 0.00 86 HIS A O 1
ATOM 1357 N N . HIS A 1 87 ? -16.510 -19.514 -6.655 1.00 0.00 87 HIS A N 1
ATOM 1358 C CA . HIS A 1 87 ? -15.925 -20.806 -6.977 1.00 0.00 87 HIS A CA 1
ATOM 1359 C C . HIS A 1 87 ? -16.138 -21.113 -8.453 1.00 0.00 87 HIS A C 1
ATOM 1360 O O . HIS A 1 87 ? -17.170 -21.727 -8.787 1.00 0.00 87 HIS A O 1
ATOM 1377 N N . MET A 1 1 ? -8.158 -16.721 3.174 1.00 0.00 1 MET A N 2
ATOM 1378 C CA . MET A 1 1 ? -7.172 -17.527 2.420 1.00 0.00 1 MET A CA 2
ATOM 1379 C C . MET A 1 1 ? -6.977 -16.937 1.031 1.00 0.00 1 MET A C 2
ATOM 1380 O O . MET A 1 1 ? -7.957 -16.670 0.331 1.00 0.00 1 MET A O 2
ATOM 1396 N N . ALA A 1 2 ? -5.713 -16.730 0.642 1.00 0.00 2 ALA A N 2
ATOM 1397 C CA . ALA A 1 2 ? -5.379 -16.077 -0.628 1.00 0.00 2 ALA A CA 2
ATOM 1398 C C . ALA A 1 2 ? -6.070 -14.720 -0.712 1.00 0.00 2 ALA A C 2
ATOM 1399 O O . ALA A 1 2 ? -6.606 -14.337 -1.754 1.00 0.00 2 ALA A O 2
ATOM 1406 N N . ASP A 1 3 ? -6.018 -13.988 0.392 1.00 0.00 3 ASP A N 2
ATOM 1407 C CA . ASP A 1 3 ? -6.816 -12.780 0.565 1.00 0.00 3 ASP A CA 2
ATOM 1408 C C . ASP A 1 3 ? -6.300 -11.603 -0.243 1.00 0.00 3 ASP A C 2
ATOM 1409 O O . ASP A 1 3 ? -5.098 -11.437 -0.453 1.00 0.00 3 ASP A O 2
ATOM 1418 N N . TYR A 1 4 ? -7.247 -10.796 -0.694 1.00 0.00 4 TYR A N 2
ATOM 1419 C CA . TYR A 1 4 ? -6.968 -9.508 -1.312 1.00 0.00 4 TYR A CA 2
ATOM 1420 C C . TYR A 1 4 ? -7.389 -8.406 -0.344 1.00 0.00 4 TYR A C 2
ATOM 1421 O O . TYR A 1 4 ? -7.347 -7.214 -0.656 1.00 0.00 4 TYR A O 2
ATOM 1439 N N . ASN A 1 5 ? -7.789 -8.836 0.849 1.00 0.00 5 ASN A N 2
ATOM 1440 C CA . ASN A 1 5 ? -8.359 -7.948 1.852 1.00 0.00 5 ASN A CA 2
ATOM 1441 C C . ASN A 1 5 ? -7.272 -7.291 2.689 1.00 0.00 5 ASN A C 2
ATOM 1442 O O . ASN A 1 5 ? -7.077 -7.624 3.859 1.00 0.00 5 ASN A O 2
ATOM 1453 N N . ILE A 1 6 ? -6.551 -6.379 2.066 1.00 0.00 6 ILE A N 2
ATOM 1454 C CA . ILE A 1 6 ? -5.535 -5.597 2.750 1.00 0.00 6 ILE A CA 2
ATOM 1455 C C . ILE A 1 6 ? -5.750 -4.121 2.453 1.00 0.00 6 ILE A C 2
ATOM 1456 O O . ILE A 1 6 ? -6.333 -3.775 1.422 1.00 0.00 6 ILE A O 2
ATOM 1472 N N . PRO A 1 7 ? -5.323 -3.234 3.359 1.00 0.00 7 PRO A N 2
ATOM 1473 C CA . PRO A 1 7 ? -5.401 -1.792 3.139 1.00 0.00 7 PRO A CA 2
ATOM 1474 C C . PRO A 1 7 ? -4.597 -1.365 1.914 1.00 0.00 7 PRO A C 2
ATOM 1475 O O . PRO A 1 7 ? -3.372 -1.256 1.965 1.00 0.00 7 PRO A O 2
ATOM 1486 N N . HIS A 1 8 ? -5.291 -1.167 0.804 1.00 0.00 8 HIS A N 2
ATOM 1487 C CA . HIS A 1 8 ? -4.651 -0.755 -0.436 1.00 0.00 8 HIS A CA 2
ATOM 1488 C C . HIS A 1 8 ? -4.605 0.764 -0.542 1.00 0.00 8 HIS A C 2
ATOM 1489 O O . HIS A 1 8 ? -5.638 1.438 -0.542 1.00 0.00 8 HIS A O 2
ATOM 1504 N N . PHE A 1 9 ? -3.395 1.293 -0.616 1.00 0.00 9 PHE A N 2
ATOM 1505 C CA . PHE A 1 9 ? -3.174 2.728 -0.637 1.00 0.00 9 PHE A CA 2
ATOM 1506 C C . PHE A 1 9 ? -2.871 3.213 -2.049 1.00 0.00 9 PHE A C 2
ATOM 1507 O O . PHE A 1 9 ? -2.715 2.412 -2.974 1.00 0.00 9 PHE A O 2
ATOM 1524 N N . GLN A 1 10 ? -2.795 4.525 -2.198 1.00 0.00 10 GLN A N 2
ATOM 1525 C CA . GLN A 1 10 ? -2.544 5.158 -3.481 1.00 0.00 10 GLN A CA 2
ATOM 1526 C C . GLN A 1 10 ? -1.745 6.433 -3.279 1.00 0.00 10 GLN A C 2
ATOM 1527 O O . GLN A 1 10 ? -2.006 7.187 -2.344 1.00 0.00 10 GLN A O 2
ATOM 1541 N N . ASN A 1 11 ? -0.762 6.673 -4.128 1.00 0.00 11 ASN A N 2
ATOM 1542 C CA . ASN A 1 11 ? -0.060 7.941 -4.091 1.00 0.00 11 ASN A CA 2
ATOM 1543 C C . ASN A 1 11 ? 0.057 8.539 -5.492 1.00 0.00 11 ASN A C 2
ATOM 1544 O O . ASN A 1 11 ? 0.968 8.228 -6.256 1.00 0.00 11 ASN A O 2
ATOM 1555 N N . ASP A 1 12 ? -0.906 9.379 -5.836 1.00 0.00 12 ASP A N 2
ATOM 1556 C CA . ASP A 1 12 ? -0.846 10.145 -7.078 1.00 0.00 12 ASP A CA 2
ATOM 1557 C C . ASP A 1 12 ? -0.134 11.466 -6.853 1.00 0.00 12 ASP A C 2
ATOM 1558 O O . ASP A 1 12 ? 0.433 12.048 -7.778 1.00 0.00 12 ASP A O 2
ATOM 1567 N N . LEU A 1 13 ? -0.162 11.929 -5.609 1.00 0.00 13 LEU A N 2
ATOM 1568 C CA . LEU A 1 13 ? 0.387 13.233 -5.256 1.00 0.00 13 LEU A CA 2
ATOM 1569 C C . LEU A 1 13 ? 1.840 13.109 -4.815 1.00 0.00 13 LEU A C 2
ATOM 1570 O O . LEU A 1 13 ? 2.430 14.063 -4.308 1.00 0.00 13 LEU A O 2
ATOM 1586 N N . GLY A 1 14 ? 2.410 11.932 -5.010 1.00 0.00 14 GLY A N 2
ATOM 1587 C CA . GLY A 1 14 ? 3.782 11.702 -4.615 1.00 0.00 14 GLY A CA 2
ATOM 1588 C C . GLY A 1 14 ? 3.907 11.393 -3.139 1.00 0.00 14 GLY A C 2
ATOM 1589 O O . GLY A 1 14 ? 3.713 10.249 -2.734 1.00 0.00 14 GLY A O 2
ATOM 1593 N N . TYR A 1 15 ? 4.193 12.428 -2.344 1.00 0.00 15 TYR A N 2
ATOM 1594 C CA . TYR A 1 15 ? 4.436 12.282 -0.905 1.00 0.00 15 TYR A CA 2
ATOM 1595 C C . TYR A 1 15 ? 5.706 11.483 -0.640 1.00 0.00 15 TYR A C 2
ATOM 1596 O O . TYR A 1 15 ? 5.781 10.287 -0.925 1.00 0.00 15 TYR A O 2
ATOM 1614 N N . LYS A 1 16 ? 6.698 12.154 -0.081 1.00 0.00 16 LYS A N 2
ATOM 1615 C CA . LYS A 1 16 ? 8.011 11.558 0.109 1.00 0.00 16 LYS A CA 2
ATOM 1616 C C . LYS A 1 16 ? 7.987 10.421 1.120 1.00 0.00 16 LYS A C 2
ATOM 1617 O O . LYS A 1 16 ? 8.495 9.337 0.848 1.00 0.00 16 LYS A O 2
ATOM 1636 N N . ILE A 1 17 ? 7.416 10.664 2.283 1.00 0.00 17 ILE A N 2
ATOM 1637 C CA . ILE A 1 17 ? 7.302 9.619 3.282 1.00 0.00 17 ILE A CA 2
ATOM 1638 C C . ILE A 1 17 ? 5.846 9.415 3.652 1.00 0.00 17 ILE A C 2
ATOM 1639 O O . ILE A 1 17 ? 5.218 10.293 4.242 1.00 0.00 17 ILE A O 2
ATOM 1655 N N . ILE A 1 18 ? 5.303 8.275 3.261 1.00 0.00 18 ILE A N 2
ATOM 1656 C CA . ILE A 1 18 ? 3.927 7.939 3.628 1.00 0.00 18 ILE A CA 2
ATOM 1657 C C . ILE A 1 18 ? 3.885 6.827 4.682 1.00 0.00 18 ILE A C 2
ATOM 1658 O O . ILE A 1 18 ? 4.412 5.737 4.474 1.00 0.00 18 ILE A O 2
ATOM 1674 N N . GLU A 1 19 ? 3.236 7.104 5.807 1.00 0.00 19 GLU A N 2
ATOM 1675 C CA . GLU A 1 19 ? 3.182 6.153 6.910 1.00 0.00 19 GLU A CA 2
ATOM 1676 C C . GLU A 1 19 ? 1.955 5.254 6.790 1.00 0.00 19 GLU A C 2
ATOM 1677 O O . GLU A 1 19 ? 0.857 5.717 6.470 1.00 0.00 19 GLU A O 2
ATOM 1689 N N . ILE A 1 20 ? 2.146 3.970 7.063 1.00 0.00 20 ILE A N 2
ATOM 1690 C CA . ILE A 1 20 ? 1.071 2.989 6.973 1.00 0.00 20 ILE A CA 2
ATOM 1691 C C . ILE A 1 20 ? 1.122 2.029 8.161 1.00 0.00 20 ILE A C 2
ATOM 1692 O O . ILE A 1 20 ? 2.169 1.858 8.788 1.00 0.00 20 ILE A O 2
ATOM 1708 N N . GLY A 1 21 ? -0.009 1.409 8.471 1.00 0.00 21 GLY A N 2
ATOM 1709 C CA . GLY A 1 21 ? -0.060 0.460 9.570 1.00 0.00 21 GLY A CA 2
ATOM 1710 C C . GLY A 1 21 ? -0.020 -0.976 9.086 1.00 0.00 21 GLY A C 2
ATOM 1711 O O . GLY A 1 21 ? -0.548 -1.877 9.735 1.00 0.00 21 GLY A O 2
ATOM 1715 N N . VAL A 1 22 ? 0.608 -1.186 7.937 1.00 0.00 22 VAL A N 2
ATOM 1716 C CA . VAL A 1 22 ? 0.683 -2.509 7.330 1.00 0.00 22 VAL A CA 2
ATOM 1717 C C . VAL A 1 22 ? 2.137 -2.850 7.016 1.00 0.00 22 VAL A C 2
ATOM 1718 O O . VAL A 1 22 ? 2.904 -1.976 6.629 1.00 0.00 22 VAL A O 2
ATOM 1731 N N . LYS A 1 23 ? 2.515 -4.111 7.191 1.00 0.00 23 LYS A N 2
ATOM 1732 C CA . LYS A 1 23 ? 3.887 -4.541 6.921 1.00 0.00 23 LYS A CA 2
ATOM 1733 C C . LYS A 1 23 ? 4.076 -4.937 5.463 1.00 0.00 23 LYS A C 2
ATOM 1734 O O . LYS A 1 23 ? 5.170 -4.820 4.918 1.00 0.00 23 LYS A O 2
ATOM 1753 N N . GLU A 1 24 ? 3.013 -5.421 4.843 1.00 0.00 24 GLU A N 2
ATOM 1754 C CA . GLU A 1 24 ? 3.085 -5.907 3.475 1.00 0.00 24 GLU A CA 2
ATOM 1755 C C . GLU A 1 24 ? 2.065 -5.201 2.597 1.00 0.00 24 GLU A C 2
ATOM 1756 O O . GLU A 1 24 ? 0.858 -5.329 2.801 1.00 0.00 24 GLU A O 2
ATOM 1768 N N . PHE A 1 25 ? 2.564 -4.453 1.627 1.00 0.00 25 PHE A N 2
ATOM 1769 C CA . PHE A 1 25 ? 1.721 -3.679 0.734 1.00 0.00 25 PHE A CA 2
ATOM 1770 C C . PHE A 1 25 ? 2.322 -3.644 -0.666 1.00 0.00 25 PHE A C 2
ATOM 1771 O O . PHE A 1 25 ? 3.535 -3.551 -0.827 1.00 0.00 25 PHE A O 2
ATOM 1788 N N . MET A 1 26 ? 1.477 -3.729 -1.679 1.00 0.00 26 MET A N 2
ATOM 1789 C CA . MET A 1 26 ? 1.941 -3.648 -3.052 1.00 0.00 26 MET A CA 2
ATOM 1790 C C . MET A 1 26 ? 1.184 -2.552 -3.784 1.00 0.00 26 MET A C 2
ATOM 1791 O O . MET A 1 26 ? -0.039 -2.467 -3.684 1.00 0.00 26 MET A O 2
ATOM 1805 N N . CYS A 1 27 ? 1.917 -1.702 -4.492 1.00 0.00 27 CYS A N 2
ATOM 1806 C CA . CYS A 1 27 ? 1.314 -0.594 -5.223 1.00 0.00 27 CYS A CA 2
ATOM 1807 C C . CYS A 1 27 ? 0.343 -1.098 -6.283 1.00 0.00 27 CYS A C 2
ATOM 1808 O O . CYS A 1 27 ? 0.719 -1.886 -7.153 1.00 0.00 27 CYS A O 2
ATOM 1815 N N . VAL A 1 28 ? -0.895 -0.633 -6.208 1.00 0.00 28 VAL A N 2
ATOM 1816 C CA . VAL A 1 28 ? -1.901 -0.964 -7.206 1.00 0.00 28 VAL A CA 2
ATOM 1817 C C . VAL A 1 28 ? -1.542 -0.325 -8.548 1.00 0.00 28 VAL A C 2
ATOM 1818 O O . VAL A 1 28 ? -1.036 0.799 -8.594 1.00 0.00 28 VAL A O 2
ATOM 1831 N N . GLY A 1 29 ? -1.777 -1.053 -9.629 1.00 0.00 29 GLY A N 2
ATOM 1832 C CA . GLY A 1 29 ? -1.495 -0.534 -10.951 1.00 0.00 29 GLY A CA 2
ATOM 1833 C C . GLY A 1 29 ? -2.318 -1.224 -12.016 1.00 0.00 29 GLY A C 2
ATOM 1834 O O . GLY A 1 29 ? -3.451 -1.641 -11.757 1.00 0.00 29 GLY A O 2
ATOM 1838 N N . ALA A 1 30 ? -1.753 -1.351 -13.210 1.00 0.00 30 ALA A N 2
ATOM 1839 C CA . ALA A 1 30 ? -2.428 -2.029 -14.306 1.00 0.00 30 ALA A CA 2
ATOM 1840 C C . ALA A 1 30 ? -2.371 -3.540 -14.115 1.00 0.00 30 ALA A C 2
ATOM 1841 O O . ALA A 1 30 ? -1.482 -4.055 -13.434 1.00 0.00 30 ALA A O 2
ATOM 1848 N N . THR A 1 31 ? -3.314 -4.246 -14.717 1.00 0.00 31 THR A N 2
ATOM 1849 C CA . THR A 1 31 ? -3.391 -5.688 -14.572 1.00 0.00 31 THR A CA 2
ATOM 1850 C C . THR A 1 31 ? -2.434 -6.379 -15.547 1.00 0.00 31 THR A C 2
ATOM 1851 O O . THR A 1 31 ? -2.845 -6.882 -16.595 1.00 0.00 31 THR A O 2
ATOM 1862 N N . GLN A 1 32 ? -1.152 -6.367 -15.211 1.00 0.00 32 GLN A N 2
ATOM 1863 C CA . GLN A 1 32 ? -0.125 -6.961 -16.057 1.00 0.00 32 GLN A CA 2
ATOM 1864 C C . GLN A 1 32 ? 1.090 -7.338 -15.211 1.00 0.00 32 GLN A C 2
ATOM 1865 O O . GLN A 1 32 ? 1.201 -6.898 -14.066 1.00 0.00 32 GLN A O 2
ATOM 1879 N N . PRO A 1 33 ? 2.002 -8.175 -15.748 1.00 0.00 33 PRO A N 2
ATOM 1880 C CA . PRO A 1 33 ? 3.242 -8.542 -15.055 1.00 0.00 33 PRO A CA 2
ATOM 1881 C C . PRO A 1 33 ? 4.063 -7.314 -14.673 1.00 0.00 33 PRO A C 2
ATOM 1882 O O . PRO A 1 33 ? 4.175 -6.360 -15.450 1.00 0.00 33 PRO A O 2
ATOM 1893 N N . PHE A 1 34 ? 4.643 -7.345 -13.484 1.00 0.00 34 PHE A N 2
ATOM 1894 C CA . PHE A 1 34 ? 5.352 -6.192 -12.958 1.00 0.00 34 PHE A CA 2
ATOM 1895 C C . PHE A 1 34 ? 6.784 -6.150 -13.471 1.00 0.00 34 PHE A C 2
ATOM 1896 O O . PHE A 1 34 ? 7.701 -6.713 -12.871 1.00 0.00 34 PHE A O 2
ATOM 1913 N N . ASP A 1 35 ? 6.944 -5.512 -14.617 1.00 0.00 35 ASP A N 2
ATOM 1914 C CA . ASP A 1 35 ? 8.250 -5.314 -15.229 1.00 0.00 35 ASP A CA 2
ATOM 1915 C C . ASP A 1 35 ? 8.652 -3.848 -15.140 1.00 0.00 35 ASP A C 2
ATOM 1916 O O . ASP A 1 35 ? 9.728 -3.509 -14.653 1.00 0.00 35 ASP A O 2
ATOM 1925 N N . HIS A 1 36 ? 7.767 -2.988 -15.609 1.00 0.00 36 HIS A N 2
ATOM 1926 C CA 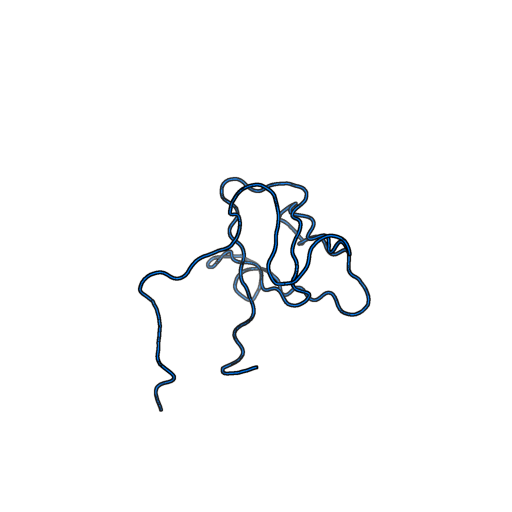. HIS A 1 36 ? 7.992 -1.550 -15.579 1.00 0.00 36 HIS A CA 2
ATOM 1927 C C . HIS A 1 36 ? 7.202 -0.857 -14.448 1.00 0.00 36 HIS A C 2
ATOM 1928 O O . HIS A 1 36 ? 7.667 0.159 -13.933 1.00 0.00 36 HIS A O 2
ATOM 1943 N N . PRO A 1 37 ? 5.978 -1.339 -14.082 1.00 0.00 37 PRO A N 2
ATOM 1944 C CA . PRO A 1 37 ? 5.223 -0.804 -12.927 1.00 0.00 37 PRO A CA 2
ATOM 1945 C C . PRO A 1 37 ? 5.968 -0.905 -11.584 1.00 0.00 37 PRO A C 2
ATOM 1946 O O . PRO A 1 37 ? 7.184 -0.759 -11.507 1.00 0.00 37 PRO A O 2
ATOM 1957 N N . HIS A 1 38 ? 5.216 -1.145 -10.516 1.00 0.00 38 HIS A N 2
ATOM 1958 C CA . HIS A 1 38 ? 5.767 -1.082 -9.167 1.00 0.00 38 HIS A CA 2
ATOM 1959 C C . HIS A 1 38 ? 6.187 -2.463 -8.677 1.00 0.00 38 HIS A C 2
ATOM 1960 O O . HIS A 1 38 ? 6.159 -3.435 -9.428 1.00 0.00 38 HIS A O 2
ATOM 1974 N N . ILE A 1 39 ? 6.555 -2.537 -7.407 1.00 0.00 39 ILE A N 2
ATOM 1975 C CA . ILE A 1 39 ? 7.030 -3.773 -6.803 1.00 0.00 39 ILE A CA 2
ATOM 1976 C C . ILE A 1 39 ? 6.252 -4.041 -5.509 1.00 0.00 39 ILE A C 2
ATOM 1977 O O . ILE A 1 39 ? 5.497 -3.176 -5.055 1.00 0.00 39 ILE A O 2
ATOM 1993 N N . PHE A 1 40 ? 6.410 -5.231 -4.937 1.00 0.00 40 PHE A N 2
ATOM 1994 C CA . PHE A 1 40 ? 5.778 -5.563 -3.664 1.00 0.00 40 PHE A CA 2
ATOM 1995 C C . PHE A 1 40 ? 6.634 -5.060 -2.505 1.00 0.00 40 PHE A C 2
ATOM 1996 O O . PHE A 1 40 ? 7.822 -5.378 -2.419 1.00 0.00 40 PHE A O 2
ATOM 2013 N N . ILE A 1 41 ? 6.027 -4.281 -1.623 1.00 0.00 41 ILE A N 2
ATOM 2014 C CA . ILE A 1 41 ? 6.729 -3.715 -0.481 1.00 0.00 41 ILE A CA 2
ATOM 2015 C C . ILE A 1 41 ? 6.464 -4.545 0.774 1.00 0.00 41 ILE A C 2
ATOM 2016 O O . ILE A 1 41 ? 5.358 -4.531 1.317 1.00 0.00 41 ILE A O 2
ATOM 2032 N N . ASP A 1 42 ? 7.466 -5.290 1.212 1.00 0.00 42 ASP A N 2
ATOM 2033 C CA . ASP A 1 42 ? 7.379 -5.988 2.483 1.00 0.00 42 ASP A CA 2
ATOM 2034 C C . ASP A 1 42 ? 8.347 -5.355 3.464 1.00 0.00 42 ASP A C 2
ATOM 2035 O O . ASP A 1 42 ? 9.459 -4.963 3.097 1.00 0.00 42 ASP A O 2
ATOM 2044 N N . MET A 1 43 ? 7.916 -5.221 4.698 1.00 0.00 43 MET A N 2
ATOM 2045 C CA . MET A 1 43 ? 8.756 -4.650 5.729 1.00 0.00 43 MET A CA 2
ATOM 2046 C C . MET A 1 43 ? 9.151 -5.702 6.752 1.00 0.00 43 MET A C 2
ATOM 2047 O O . MET A 1 43 ? 9.214 -5.433 7.950 1.00 0.00 43 MET A O 2
ATOM 2061 N N . GLY A 1 44 ? 9.431 -6.902 6.263 1.00 0.00 44 GLY A N 2
ATOM 2062 C CA . GLY A 1 44 ? 9.952 -7.943 7.120 1.00 0.00 44 GLY A CA 2
ATOM 2063 C C . GLY A 1 44 ? 11.445 -7.783 7.310 1.00 0.00 44 GLY A C 2
ATOM 2064 O O . GLY A 1 44 ? 12.020 -8.254 8.294 1.00 0.00 44 GLY A O 2
ATOM 2068 N N . SER A 1 45 ? 12.065 -7.106 6.355 1.00 0.00 45 SER A N 2
ATOM 2069 C CA . SER A 1 45 ? 13.483 -6.808 6.411 1.00 0.00 45 SER A CA 2
ATOM 2070 C C . SER A 1 45 ? 13.733 -5.553 7.244 1.00 0.00 45 SER A C 2
ATOM 2071 O O . SER A 1 45 ? 14.364 -5.608 8.302 1.00 0.00 45 SER A O 2
ATOM 2079 N N . THR A 1 46 ? 13.226 -4.427 6.762 1.00 0.00 46 THR A N 2
ATOM 2080 C CA . THR A 1 46 ? 13.347 -3.164 7.468 1.00 0.00 46 THR A CA 2
ATOM 2081 C C . THR A 1 46 ? 11.966 -2.600 7.766 1.00 0.00 46 THR A C 2
ATOM 2082 O O . THR A 1 46 ? 11.023 -2.842 7.018 1.00 0.00 46 THR A O 2
ATOM 2093 N N . ASP A 1 47 ? 11.855 -1.845 8.848 1.00 0.00 47 ASP A N 2
ATOM 2094 C CA . ASP A 1 47 ? 10.576 -1.280 9.275 1.00 0.00 47 ASP A CA 2
ATOM 2095 C C . ASP A 1 47 ? 10.266 0.024 8.539 1.00 0.00 47 ASP A C 2
ATOM 2096 O O . ASP A 1 47 ? 9.385 0.787 8.936 1.00 0.00 47 ASP A O 2
ATOM 2105 N N . GLU A 1 48 ? 10.991 0.253 7.454 1.00 0.00 48 GLU A N 2
ATOM 2106 C CA . GLU A 1 48 ? 10.763 1.395 6.581 1.00 0.00 48 GLU A CA 2
ATOM 2107 C C . GLU A 1 48 ? 11.242 1.052 5.171 1.00 0.00 48 GLU A C 2
ATOM 2108 O O . GLU A 1 48 ? 12.330 0.492 4.999 1.00 0.00 48 GLU A O 2
ATOM 2120 N N . LYS A 1 49 ? 10.426 1.349 4.166 1.00 0.00 49 LYS A N 2
ATOM 2121 C CA . LYS A 1 49 ? 10.767 0.994 2.793 1.00 0.00 49 LYS A CA 2
ATOM 2122 C C . LYS A 1 49 ? 10.297 2.065 1.811 1.00 0.00 49 LYS A C 2
ATOM 2123 O O . LYS A 1 49 ? 9.119 2.407 1.778 1.00 0.00 49 LYS A O 2
ATOM 2142 N N . ILE A 1 50 ? 11.220 2.597 1.020 1.00 0.00 50 ILE A N 2
ATOM 2143 C CA . ILE A 1 50 ? 10.867 3.560 -0.024 1.00 0.00 50 ILE A CA 2
ATOM 2144 C C . ILE A 1 50 ? 10.429 2.812 -1.279 1.00 0.00 50 ILE A C 2
ATOM 2145 O O . ILE A 1 50 ? 10.775 1.642 -1.453 1.00 0.00 50 ILE A O 2
ATOM 2161 N N . CYS A 1 51 ? 9.658 3.458 -2.149 1.00 0.00 51 CYS A N 2
ATOM 2162 C CA . CYS A 1 51 ? 9.248 2.788 -3.380 1.00 0.00 51 CYS A CA 2
ATOM 2163 C C . CYS A 1 51 ? 10.050 3.337 -4.553 1.00 0.00 51 CYS A C 2
ATOM 2164 O O . CYS A 1 51 ? 9.899 4.499 -4.918 1.00 0.00 51 CYS A O 2
ATOM 2171 N N . PRO A 1 52 ? 10.934 2.510 -5.146 1.00 0.00 52 PRO A N 2
ATOM 2172 C CA . PRO A 1 52 ? 11.771 2.914 -6.282 1.00 0.00 52 PRO A CA 2
ATOM 2173 C C . PRO A 1 52 ? 10.957 3.618 -7.361 1.00 0.00 52 PRO A C 2
ATOM 2174 O O . PRO A 1 52 ? 11.328 4.685 -7.846 1.00 0.00 52 PRO A O 2
ATOM 2185 N N . TYR A 1 53 ? 9.828 3.024 -7.707 1.00 0.00 53 TYR A N 2
ATOM 2186 C CA . TYR A 1 53 ? 8.907 3.632 -8.649 1.00 0.00 53 TYR A CA 2
ATOM 2187 C C . TYR A 1 53 ? 7.745 4.255 -7.885 1.00 0.00 53 TYR A C 2
ATOM 2188 O O . TYR A 1 53 ? 6.685 3.637 -7.757 1.00 0.00 53 TYR A O 2
ATOM 2206 N N . CYS A 1 54 ? 7.991 5.446 -7.331 1.00 0.00 54 CYS A N 2
ATOM 2207 C CA . CYS A 1 54 ? 7.010 6.188 -6.522 1.00 0.00 54 CYS A CA 2
ATOM 2208 C C . CYS A 1 54 ? 7.684 7.293 -5.731 1.00 0.00 54 CYS A C 2
ATOM 2209 O O . CYS A 1 54 ? 7.229 8.437 -5.748 1.00 0.00 54 CYS A O 2
ATOM 2216 N N . SER A 1 55 ? 8.800 6.921 -5.087 1.00 0.00 55 SER A N 2
ATOM 2217 C CA . SER A 1 55 ? 9.242 7.539 -3.844 1.00 0.00 55 SER A CA 2
ATOM 2218 C C . SER A 1 55 ? 8.345 6.937 -2.766 1.00 0.00 55 SER A C 2
ATOM 2219 O O . SER A 1 55 ? 7.937 5.787 -2.911 1.00 0.00 55 SER A O 2
ATOM 2227 N N . THR A 1 56 ? 8.079 7.644 -1.685 1.00 0.00 56 THR A N 2
ATOM 2228 C CA . THR A 1 56 ? 7.008 7.274 -0.793 1.00 0.00 56 THR A CA 2
ATOM 2229 C C . THR A 1 56 ? 7.501 6.209 0.157 1.00 0.00 56 THR A C 2
ATOM 2230 O O . THR A 1 56 ? 7.280 5.013 -0.039 1.00 0.00 56 THR A O 2
ATOM 2241 N N . LEU A 1 57 ? 8.246 6.659 1.147 1.00 0.00 57 LEU A N 2
ATOM 2242 C CA . LEU A 1 57 ? 8.743 5.782 2.172 1.00 0.00 57 LEU A CA 2
ATOM 2243 C C . LEU A 1 57 ? 7.574 5.269 2.977 1.00 0.00 57 LEU A C 2
ATOM 2244 O O . LEU A 1 57 ? 7.013 5.990 3.800 1.00 0.00 57 LEU A O 2
ATOM 2260 N N . TYR A 1 58 ? 7.170 4.047 2.665 1.00 0.00 58 TYR A N 2
ATOM 2261 C CA . TYR A 1 58 ? 6.107 3.385 3.383 1.00 0.00 58 TYR A CA 2
ATOM 2262 C C . TYR A 1 58 ? 6.611 3.056 4.772 1.00 0.00 58 TYR A C 2
ATOM 2263 O O . TYR A 1 58 ? 7.378 2.113 4.969 1.00 0.00 58 TYR A O 2
ATOM 2281 N N . ARG A 1 59 ? 6.232 3.893 5.714 1.00 0.00 59 ARG A N 2
ATOM 2282 C CA . ARG A 1 59 ? 6.723 3.788 7.069 1.00 0.00 59 ARG A CA 2
ATOM 2283 C C . ARG A 1 59 ? 5.776 2.969 7.927 1.00 0.00 59 ARG A C 2
ATOM 2284 O O . ARG A 1 59 ? 4.639 3.374 8.166 1.00 0.00 59 ARG A O 2
ATOM 2305 N N . TYR A 1 60 ? 6.243 1.813 8.376 1.00 0.00 60 TYR A N 2
ATOM 2306 C CA . TYR A 1 60 ? 5.480 1.011 9.313 1.00 0.00 60 TYR A CA 2
ATOM 2307 C C . TYR A 1 60 ? 5.553 1.644 10.691 1.00 0.00 60 TYR A C 2
ATOM 2308 O O . TYR A 1 60 ? 6.613 1.672 11.324 1.00 0.00 60 TYR A O 2
ATOM 2326 N N . ASP A 1 61 ? 4.436 2.181 11.135 1.00 0.00 61 ASP A N 2
ATOM 2327 C CA . ASP A 1 61 ? 4.371 2.831 12.430 1.00 0.00 61 ASP A CA 2
ATOM 2328 C C . ASP A 1 61 ? 3.499 2.017 13.375 1.00 0.00 61 ASP A C 2
ATOM 2329 O O . ASP A 1 61 ? 2.341 1.734 13.071 1.00 0.00 61 ASP A O 2
ATOM 2338 N N . PRO A 1 62 ? 4.047 1.622 14.532 1.00 0.00 62 PRO A N 2
ATOM 2339 C CA . PRO A 1 62 ? 3.346 0.754 15.482 1.00 0.00 62 PRO A CA 2
ATOM 2340 C C . PRO A 1 62 ? 2.239 1.469 16.255 1.00 0.00 62 PRO A C 2
ATOM 2341 O O . PRO A 1 62 ? 1.534 0.848 17.050 1.00 0.00 62 PRO A O 2
ATOM 2352 N N . SER A 1 63 ? 2.088 2.768 16.024 1.00 0.00 63 SER A N 2
ATOM 2353 C CA . SER A 1 63 ? 1.053 3.538 16.692 1.00 0.00 63 SER A CA 2
ATOM 2354 C C . SER A 1 63 ? -0.113 3.790 15.737 1.00 0.00 63 SER A C 2
ATOM 2355 O O . SER A 1 63 ? -1.174 4.262 16.148 1.00 0.00 63 SER A O 2
ATOM 2363 N N . LEU A 1 64 ? 0.091 3.469 14.461 1.00 0.00 64 LEU A N 2
ATOM 2364 C CA . LEU A 1 64 ? -0.971 3.562 13.468 1.00 0.00 64 LEU A CA 2
ATOM 2365 C C . LEU A 1 64 ? -1.893 2.349 13.567 1.00 0.00 64 LEU A C 2
ATOM 2366 O O . LEU A 1 64 ? -1.860 1.602 14.545 1.00 0.00 64 LEU A O 2
ATOM 2382 N N . SER A 1 65 ? -2.720 2.164 12.555 1.00 0.00 65 SER A N 2
ATOM 2383 C CA . SER A 1 65 ? -3.625 1.030 12.493 1.00 0.00 65 SER A CA 2
ATOM 2384 C C . SER A 1 65 ? -3.945 0.727 11.036 1.00 0.00 65 SER A C 2
ATOM 2385 O O . SER A 1 65 ? -3.411 1.375 10.141 1.00 0.00 65 SER A O 2
ATOM 2393 N N . TYR A 1 66 ? -4.819 -0.239 10.794 1.00 0.00 66 TYR A N 2
ATOM 2394 C CA . TYR A 1 66 ? -5.219 -0.576 9.432 1.00 0.00 66 TYR A CA 2
ATOM 2395 C C . TYR A 1 66 ? -6.297 0.391 8.962 1.00 0.00 66 TYR A C 2
ATOM 2396 O O . TYR A 1 66 ? -6.639 0.448 7.781 1.00 0.00 66 TYR A O 2
ATOM 2414 N N . ASN A 1 67 ? -6.823 1.148 9.914 1.00 0.00 67 ASN A N 2
ATOM 2415 C CA . ASN A 1 67 ? -7.816 2.175 9.634 1.00 0.00 67 ASN A CA 2
ATOM 2416 C C . ASN A 1 67 ? -7.149 3.552 9.592 1.00 0.00 67 ASN A C 2
ATOM 2417 O O . ASN A 1 67 ? -7.761 4.550 9.214 1.00 0.00 67 ASN A O 2
ATOM 2428 N N . GLN A 1 68 ? -5.875 3.587 9.960 1.00 0.00 68 GLN A N 2
ATOM 2429 C CA . GLN A 1 68 ? -5.129 4.836 10.037 1.00 0.00 68 GLN A CA 2
ATOM 2430 C C . GLN A 1 68 ? -3.971 4.823 9.050 1.00 0.00 68 GLN A C 2
ATOM 2431 O O . GLN A 1 68 ? -3.564 3.763 8.580 1.00 0.00 68 GLN A O 2
ATOM 2445 N N . THR A 1 69 ? -3.439 5.998 8.746 1.00 0.00 69 THR A N 2
ATOM 2446 C CA . THR A 1 69 ? -2.374 6.118 7.767 1.00 0.00 69 THR A CA 2
ATOM 2447 C C . THR A 1 69 ? -1.859 7.565 7.715 1.00 0.00 69 THR A C 2
ATOM 2448 O O . THR A 1 69 ? -1.769 8.236 8.745 1.00 0.00 69 THR A O 2
ATOM 2459 N N . ASN A 1 70 ? -1.545 8.034 6.522 1.00 0.00 70 ASN A N 2
ATOM 2460 C CA . ASN A 1 70 ? -0.944 9.338 6.311 1.00 0.00 70 ASN A CA 2
ATOM 2461 C C . ASN A 1 70 ? -2.010 10.343 5.865 1.00 0.00 70 ASN A C 2
ATOM 2462 O O . ASN A 1 70 ? -2.977 9.965 5.200 1.00 0.00 70 ASN A O 2
ATOM 2473 N N . PRO A 1 71 ? -1.863 11.619 6.286 1.00 0.00 71 PRO A N 2
ATOM 2474 C CA . PRO A 1 71 ? -2.829 12.705 6.017 1.00 0.00 71 PRO A CA 2
ATOM 2475 C C . PRO A 1 71 ? -3.353 12.789 4.577 1.00 0.00 71 PRO A C 2
ATOM 2476 O O . PRO A 1 71 ? -2.837 12.149 3.660 1.00 0.00 71 PRO A O 2
ATOM 2487 N N . THR A 1 72 ? -4.387 13.618 4.408 1.00 0.00 72 THR A N 2
ATOM 2488 C CA . THR A 1 72 ? -5.063 13.820 3.126 1.00 0.00 72 THR A CA 2
ATOM 2489 C C . THR A 1 72 ? -5.998 12.654 2.797 1.00 0.00 72 THR A C 2
ATOM 2490 O O . THR A 1 72 ? -7.202 12.848 2.622 1.00 0.00 72 THR A O 2
ATOM 2501 N N . GLY A 1 73 ? -5.453 11.449 2.737 1.00 0.00 73 GLY A N 2
ATOM 2502 C CA . GLY A 1 73 ? -6.268 10.291 2.437 1.00 0.00 73 GLY A CA 2
ATOM 2503 C C . GLY A 1 73 ? -5.753 9.529 1.237 1.00 0.00 73 GLY A C 2
ATOM 2504 O O . GLY A 1 73 ? -6.342 9.580 0.157 1.00 0.00 73 GLY A O 2
ATOM 2508 N N . CYS A 1 74 ? -4.658 8.814 1.435 1.00 0.00 74 CYS A N 2
ATOM 2509 C CA . CYS A 1 74 ? -4.016 8.058 0.371 1.00 0.00 74 CYS A CA 2
ATOM 2510 C C . CYS A 1 74 ? -4.609 6.651 0.270 1.00 0.00 74 CYS A C 2
ATOM 2511 O O . CYS A 1 74 ? -3.900 5.685 0.002 1.00 0.00 74 CYS A O 2
ATOM 2519 N N . LEU A 1 75 ? -5.915 6.549 0.472 1.00 0.00 75 LEU A N 2
ATOM 2520 C CA . LEU A 1 75 ? -6.615 5.276 0.368 1.00 0.00 75 LEU A CA 2
ATOM 2521 C C . LEU A 1 75 ? -7.095 5.065 -1.059 1.00 0.00 75 LEU A C 2
ATOM 2522 O O . LEU A 1 75 ? -7.726 5.949 -1.644 1.00 0.00 75 LEU A O 2
ATOM 2538 N N . TYR A 1 76 ? -6.804 3.901 -1.625 1.00 0.00 76 TYR A N 2
ATOM 2539 C CA . TYR A 1 76 ? -7.212 3.616 -2.991 1.00 0.00 76 TYR A CA 2
ATOM 2540 C C . TYR A 1 76 ? -8.667 3.171 -3.022 1.00 0.00 76 TYR A C 2
ATOM 2541 O O . TYR A 1 76 ? -8.985 2.013 -2.744 1.00 0.00 76 TYR A O 2
ATOM 2559 N N . ASN A 1 77 ? -9.545 4.110 -3.325 1.00 0.00 77 ASN A N 2
ATOM 2560 C CA . ASN A 1 77 ? -10.968 3.832 -3.401 1.00 0.00 77 ASN A CA 2
ATOM 2561 C C . ASN A 1 77 ? -11.551 4.525 -4.626 1.00 0.00 77 ASN A C 2
ATOM 2562 O O . ASN A 1 77 ? -11.002 5.528 -5.088 1.00 0.00 77 ASN A O 2
ATOM 2573 N N . PRO A 1 78 ? -12.643 3.984 -5.190 1.00 0.00 78 PRO A N 2
ATOM 2574 C CA . PRO A 1 78 ? -13.312 4.569 -6.357 1.00 0.00 78 PRO A CA 2
ATOM 2575 C C . PRO A 1 78 ? -14.073 5.848 -6.001 1.00 0.00 78 PRO A C 2
ATOM 2576 O O . PRO A 1 78 ? -15.297 5.920 -6.127 1.00 0.00 78 PRO A O 2
ATOM 2587 N N . LYS A 1 79 ? -13.334 6.851 -5.556 1.00 0.00 79 LYS A N 2
ATOM 2588 C CA . LYS A 1 79 ? -13.911 8.123 -5.163 1.00 0.00 79 LYS A CA 2
ATOM 2589 C C . LYS A 1 79 ? -14.179 8.983 -6.390 1.00 0.00 79 LYS A C 2
ATOM 2590 O O . LYS A 1 79 ? -13.283 9.225 -7.203 1.00 0.00 79 LYS A O 2
ATOM 2609 N N . LEU A 1 80 ? -15.417 9.435 -6.522 1.00 0.00 80 LEU A N 2
ATOM 2610 C CA . LEU A 1 80 ? -15.811 10.248 -7.661 1.00 0.00 80 LEU A CA 2
ATOM 2611 C C . LEU A 1 80 ? -15.331 11.684 -7.493 1.00 0.00 80 LEU A C 2
ATOM 2612 O O . LEU A 1 80 ? -16.006 12.513 -6.879 1.00 0.00 80 LEU A O 2
ATOM 2628 N N . GLU A 1 81 ? -14.143 11.960 -8.003 1.00 0.00 81 GLU A N 2
ATOM 2629 C CA . GLU A 1 81 ? -13.597 13.308 -7.981 1.00 0.00 81 GLU A CA 2
ATOM 2630 C C . GLU A 1 81 ? -13.437 13.824 -9.403 1.00 0.00 81 GLU A C 2
ATOM 2631 O O . GLU A 1 81 ? -14.001 13.252 -10.341 1.00 0.00 81 GLU A O 2
ATOM 2643 N N . HIS A 1 82 ? -12.669 14.897 -9.563 1.00 0.00 82 HIS A N 2
ATOM 2644 C CA . HIS A 1 82 ? -12.415 15.482 -10.880 1.00 0.00 82 HIS A CA 2
ATOM 2645 C C . HIS A 1 82 ? -11.448 14.599 -11.678 1.00 0.00 82 HIS A C 2
ATOM 2646 O O . HIS A 1 82 ? -10.410 15.064 -12.144 1.00 0.00 82 HIS A O 2
ATOM 2661 N N . HIS A 1 83 ? -11.818 13.327 -11.832 1.00 0.00 83 HIS A N 2
ATOM 2662 C CA . HIS A 1 83 ? -11.004 12.338 -12.540 1.00 0.00 83 HIS A CA 2
ATOM 2663 C C . HIS A 1 83 ? -9.623 12.228 -11.905 1.00 0.00 83 HIS A C 2
ATOM 2664 O O . HIS A 1 83 ? -8.685 12.925 -12.285 1.00 0.00 83 HIS A O 2
ATOM 2679 N N . HIS A 1 84 ? -9.516 11.346 -10.922 1.00 0.00 84 HIS A N 2
ATOM 2680 C CA . HIS A 1 84 ? -8.313 11.241 -10.111 1.00 0.00 84 HIS A CA 2
ATOM 2681 C C . HIS A 1 84 ? -7.225 10.441 -10.828 1.00 0.00 84 HIS A C 2
ATOM 2682 O O . HIS A 1 84 ? -6.184 10.988 -11.185 1.00 0.00 84 HIS A O 2
ATOM 2697 N N . HIS A 1 85 ? -7.466 9.157 -11.051 1.00 0.00 85 HIS A N 2
ATOM 2698 C CA . HIS A 1 85 ? -6.443 8.298 -11.641 1.00 0.00 85 HIS A CA 2
ATOM 2699 C C . HIS A 1 85 ? -6.870 7.839 -13.030 1.00 0.00 85 HIS A C 2
ATOM 2700 O O . HIS A 1 85 ? -6.317 6.893 -13.594 1.00 0.00 85 HIS A O 2
ATOM 2715 N N . HIS A 1 86 ? -7.852 8.537 -13.575 1.00 0.00 86 HIS A N 2
ATOM 2716 C CA . HIS A 1 86 ? -8.348 8.272 -14.915 1.00 0.00 86 HIS A CA 2
ATOM 2717 C C . HIS A 1 86 ? -9.012 9.530 -15.452 1.00 0.00 86 HIS A C 2
ATOM 2718 O O . HIS A 1 86 ? -10.177 9.799 -15.159 1.00 0.00 86 HIS A O 2
ATOM 2733 N N . HIS A 1 87 ? -8.258 10.314 -16.203 1.00 0.00 87 HIS A N 2
ATOM 2734 C CA . HIS A 1 87 ? -8.754 11.582 -16.710 1.00 0.00 87 HIS A CA 2
ATOM 2735 C C . HIS A 1 87 ? -9.522 11.363 -18.008 1.00 0.00 87 HIS A C 2
ATOM 2736 O O . HIS A 1 87 ? -8.926 11.519 -19.092 1.00 0.00 87 HIS A O 2
ATOM 2753 N N . MET A 1 1 ? -19.395 -10.195 -1.527 1.00 0.00 1 MET A N 3
ATOM 2754 C CA . MET A 1 1 ? -18.272 -9.661 -0.726 1.00 0.00 1 MET A CA 3
ATOM 2755 C C . MET A 1 1 ? -17.153 -10.684 -0.626 1.00 0.00 1 MET A C 3
ATOM 2756 O O . MET A 1 1 ? -17.193 -11.730 -1.273 1.00 0.00 1 MET A O 3
ATOM 2772 N N . ALA A 1 2 ? -16.153 -10.372 0.182 1.00 0.00 2 ALA A N 3
ATOM 2773 C CA . ALA A 1 2 ? -15.037 -11.272 0.401 1.00 0.00 2 ALA A CA 3
ATOM 2774 C C . ALA A 1 2 ? -14.704 -11.322 1.883 1.00 0.00 2 ALA A C 3
ATOM 2775 O O . ALA A 1 2 ? -15.193 -10.498 2.659 1.00 0.00 2 ALA A O 3
ATOM 2782 N N . ASP A 1 3 ? -13.885 -12.281 2.274 1.00 0.00 3 ASP A N 3
ATOM 2783 C CA . ASP A 1 3 ? -13.545 -12.468 3.679 1.00 0.00 3 ASP A CA 3
ATOM 2784 C C . ASP A 1 3 ? -12.053 -12.281 3.900 1.00 0.00 3 ASP A C 3
ATOM 2785 O O . ASP A 1 3 ? -11.625 -11.782 4.937 1.00 0.00 3 ASP A O 3
ATOM 2794 N N . TYR A 1 4 ? -11.263 -12.674 2.912 1.00 0.00 4 TYR A N 3
ATOM 2795 C CA . TYR A 1 4 ? -9.813 -12.555 2.997 1.00 0.00 4 TYR A CA 3
ATOM 2796 C C . TYR A 1 4 ? -9.322 -11.435 2.089 1.00 0.00 4 TYR A C 3
ATOM 2797 O O . TYR A 1 4 ? -8.228 -11.503 1.523 1.00 0.00 4 TYR A O 3
ATOM 2815 N N . ASN A 1 5 ? -10.131 -10.394 1.973 1.00 0.00 5 ASN A N 3
ATOM 2816 C CA . ASN A 1 5 ? -9.820 -9.267 1.106 1.00 0.00 5 ASN A CA 3
ATOM 2817 C C . ASN A 1 5 ? -9.068 -8.183 1.866 1.00 0.00 5 ASN A C 3
ATOM 2818 O O . ASN A 1 5 ? -9.447 -7.800 2.974 1.00 0.00 5 ASN A O 3
ATOM 2829 N N . ILE A 1 6 ? -7.989 -7.710 1.269 1.00 0.00 6 ILE A N 3
ATOM 2830 C CA . ILE A 1 6 ? -7.217 -6.619 1.837 1.00 0.00 6 ILE 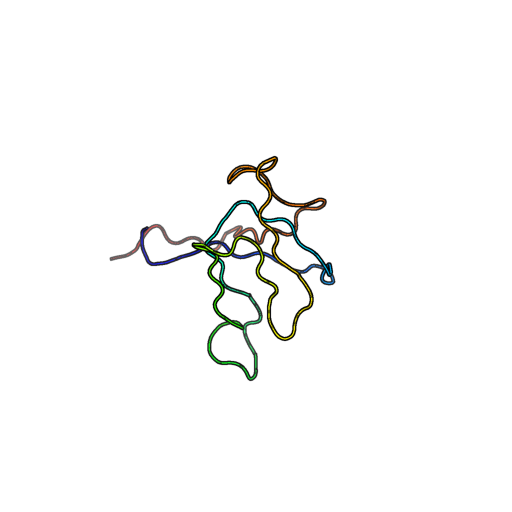A CA 3
ATOM 2831 C C . ILE A 1 6 ? -7.853 -5.277 1.490 1.00 0.00 6 ILE A C 3
ATOM 2832 O O . ILE A 1 6 ? -8.566 -5.163 0.487 1.00 0.00 6 ILE A O 3
ATOM 2848 N N . PRO A 1 7 ? -7.622 -4.252 2.322 1.00 0.00 7 PRO A N 3
ATOM 2849 C CA . PRO A 1 7 ? -8.140 -2.905 2.080 1.00 0.00 7 PRO A CA 3
ATOM 2850 C C . PRO A 1 7 ? -7.627 -2.329 0.766 1.00 0.00 7 PRO A C 3
ATOM 2851 O O . PRO A 1 7 ? -6.472 -2.542 0.394 1.00 0.00 7 PRO A O 3
ATOM 2862 N N . HIS A 1 8 ? -8.481 -1.605 0.061 1.00 0.00 8 HIS A N 3
ATOM 2863 C CA . HIS A 1 8 ? -8.090 -1.001 -1.203 1.00 0.00 8 HIS A CA 3
ATOM 2864 C C . HIS A 1 8 ? -7.541 0.392 -0.955 1.00 0.00 8 HIS A C 3
ATOM 2865 O O . HIS A 1 8 ? -8.247 1.269 -0.463 1.00 0.00 8 HIS A O 3
ATOM 2880 N N . PHE A 1 9 ? -6.277 0.578 -1.288 1.00 0.00 9 PHE A N 3
ATOM 2881 C CA . PHE A 1 9 ? -5.583 1.838 -1.054 1.00 0.00 9 PHE A CA 3
ATOM 2882 C C . PHE A 1 9 ? -5.476 2.625 -2.354 1.00 0.00 9 PHE A C 3
ATOM 2883 O O . PHE A 1 9 ? -6.025 2.216 -3.370 1.00 0.00 9 PHE A O 3
ATOM 2900 N N . GLN A 1 10 ? -4.759 3.740 -2.320 1.00 0.00 10 GLN A N 3
ATOM 2901 C CA . GLN A 1 10 ? -4.588 4.576 -3.507 1.00 0.00 10 GLN A CA 3
ATOM 2902 C C . GLN A 1 10 ? -3.137 4.528 -3.957 1.00 0.00 10 GLN A C 3
ATOM 2903 O O . GLN A 1 10 ? -2.276 4.028 -3.233 1.00 0.00 10 GLN A O 3
ATOM 2917 N N . ASN A 1 11 ? -2.874 5.033 -5.152 1.00 0.00 11 ASN A N 3
ATOM 2918 C CA . ASN A 1 11 ? -1.597 4.801 -5.809 1.00 0.00 11 ASN A CA 3
ATOM 2919 C C . ASN A 1 11 ? -0.505 5.738 -5.288 1.00 0.00 11 ASN A C 3
ATOM 2920 O O . ASN A 1 11 ? -0.778 6.799 -4.731 1.00 0.00 11 ASN A O 3
ATOM 2931 N N . ASP A 1 12 ? 0.740 5.322 -5.520 1.00 0.00 12 ASP A N 3
ATOM 2932 C CA . ASP A 1 12 ? 1.919 5.973 -4.953 1.00 0.00 12 ASP A CA 3
ATOM 2933 C C . ASP A 1 12 ? 2.439 7.099 -5.847 1.00 0.00 12 ASP A C 3
ATOM 2934 O O . ASP A 1 12 ? 3.534 7.611 -5.632 1.00 0.00 12 ASP A O 3
ATOM 2943 N N . LEU A 1 13 ? 1.648 7.499 -6.834 1.00 0.00 13 LEU A N 3
ATOM 2944 C CA . LEU A 1 13 ? 2.069 8.536 -7.773 1.00 0.00 13 LEU A CA 3
ATOM 2945 C C . LEU A 1 13 ? 1.974 9.936 -7.161 1.00 0.00 13 LEU A C 3
ATOM 2946 O O . LEU A 1 13 ? 2.589 10.880 -7.655 1.00 0.00 13 LEU A O 3
ATOM 2962 N N . GLY A 1 14 ? 1.207 10.067 -6.084 1.00 0.00 14 GLY A N 3
ATOM 2963 C CA . GLY A 1 14 ? 0.947 11.384 -5.528 1.00 0.00 14 GLY A CA 3
ATOM 2964 C C . GLY A 1 14 ? 1.673 11.656 -4.225 1.00 0.00 14 GLY A C 3
ATOM 2965 O O . GLY A 1 14 ? 1.743 12.801 -3.780 1.00 0.00 14 GLY A O 3
ATOM 2969 N N . TYR A 1 15 ? 2.224 10.620 -3.611 1.00 0.00 15 TYR A N 3
ATOM 2970 C CA . TYR A 1 15 ? 2.859 10.767 -2.307 1.00 0.00 15 TYR A CA 3
ATOM 2971 C C . TYR A 1 15 ? 4.320 10.349 -2.346 1.00 0.00 15 TYR A C 3
ATOM 2972 O O . TYR A 1 15 ? 4.701 9.462 -3.106 1.00 0.00 15 TYR A O 3
ATOM 2990 N N . LYS A 1 16 ? 5.134 10.999 -1.519 1.00 0.00 16 LYS A N 3
ATOM 2991 C CA . LYS A 1 16 ? 6.557 10.699 -1.467 1.00 0.00 16 LYS A CA 3
ATOM 2992 C C . LYS A 1 16 ? 6.927 9.985 -0.175 1.00 0.00 16 LYS A C 3
ATOM 2993 O O . LYS A 1 16 ? 7.964 9.325 -0.092 1.00 0.00 16 LYS A O 3
ATOM 3012 N N . ILE A 1 17 ? 6.098 10.142 0.842 1.00 0.00 17 ILE A N 3
ATOM 3013 C CA . ILE A 1 17 ? 6.247 9.356 2.054 1.00 0.00 17 ILE A CA 3
ATOM 3014 C C . ILE A 1 17 ? 4.882 8.848 2.475 1.00 0.00 17 ILE A C 3
ATOM 3015 O O . ILE A 1 17 ? 4.025 9.631 2.890 1.00 0.00 17 ILE A O 3
ATOM 3031 N N . ILE A 1 18 ? 4.666 7.549 2.361 1.00 0.00 18 ILE A N 3
ATOM 3032 C CA . ILE A 1 18 ? 3.411 6.979 2.843 1.00 0.00 18 ILE A CA 3
ATOM 3033 C C . ILE A 1 18 ? 3.609 6.189 4.130 1.00 0.00 18 ILE A C 3
ATOM 3034 O O . ILE A 1 18 ? 4.433 5.283 4.214 1.00 0.00 18 ILE A O 3
ATOM 3050 N N . GLU A 1 19 ? 2.845 6.560 5.139 1.00 0.00 19 GLU A N 3
ATOM 3051 C CA . GLU A 1 19 ? 2.899 5.904 6.428 1.00 0.00 19 GLU A CA 3
ATOM 3052 C C . GLU A 1 19 ? 1.883 4.771 6.462 1.00 0.00 19 GLU A C 3
ATOM 3053 O O . GLU A 1 19 ? 0.762 4.923 5.972 1.00 0.00 19 GLU A O 3
ATOM 3065 N N . ILE A 1 20 ? 2.273 3.633 7.009 1.00 0.00 20 ILE A N 3
ATOM 3066 C CA . ILE A 1 20 ? 1.406 2.466 7.025 1.00 0.00 20 ILE A CA 3
ATOM 3067 C C . ILE A 1 20 ? 1.411 1.793 8.389 1.00 0.00 20 ILE A C 3
ATOM 3068 O O . ILE A 1 20 ? 2.377 1.898 9.143 1.00 0.00 20 ILE A O 3
ATOM 3084 N N . GLY A 1 21 ? 0.318 1.112 8.702 1.00 0.00 21 GLY A N 3
ATOM 3085 C CA . GLY A 1 21 ? 0.223 0.385 9.953 1.00 0.00 21 GLY A CA 3
ATOM 3086 C C . GLY A 1 21 ? 0.392 -1.104 9.750 1.00 0.00 21 GLY A C 3
ATOM 3087 O O . GLY A 1 21 ? 0.120 -1.897 10.645 1.00 0.00 21 GLY A O 3
ATOM 3091 N N . VAL A 1 22 ? 0.848 -1.477 8.562 1.00 0.00 22 VAL A N 3
ATOM 3092 C CA . VAL A 1 22 ? 1.054 -2.876 8.211 1.00 0.00 22 VAL A CA 3
ATOM 3093 C C . VAL A 1 22 ? 2.437 -3.063 7.595 1.00 0.00 22 VAL A C 3
ATOM 3094 O O . VAL A 1 22 ? 3.089 -2.089 7.221 1.00 0.00 22 VAL A O 3
ATOM 3107 N N . LYS A 1 23 ? 2.890 -4.306 7.500 1.00 0.00 23 LYS A N 3
ATOM 3108 C CA . LYS A 1 23 ? 4.193 -4.593 6.912 1.00 0.00 23 LYS A CA 3
ATOM 3109 C C . LYS A 1 23 ? 4.056 -5.070 5.472 1.00 0.00 23 LYS A C 3
ATOM 3110 O O . LYS A 1 23 ? 5.036 -5.112 4.729 1.00 0.00 23 LYS A O 3
ATOM 3129 N N . GLU A 1 24 ? 2.845 -5.441 5.083 1.00 0.00 24 GLU A N 3
ATOM 3130 C CA . GLU A 1 24 ? 2.580 -5.852 3.711 1.00 0.00 24 GLU A CA 3
ATOM 3131 C C . GLU A 1 24 ? 1.861 -4.734 2.961 1.00 0.00 24 GLU A C 3
ATOM 3132 O O . GLU A 1 24 ? 0.712 -4.413 3.267 1.00 0.00 24 GLU A O 3
ATOM 3144 N N . PHE A 1 25 ? 2.535 -4.137 1.989 1.00 0.00 25 PHE A N 3
ATOM 3145 C CA . PHE A 1 25 ? 1.934 -3.074 1.197 1.00 0.00 25 PHE A CA 3
ATOM 3146 C C . PHE A 1 25 ? 2.379 -3.195 -0.259 1.00 0.00 25 PHE A C 3
ATOM 3147 O O . PHE A 1 25 ? 3.408 -3.802 -0.552 1.00 0.00 25 PHE A O 3
ATOM 3164 N N . MET A 1 26 ? 1.604 -2.631 -1.172 1.00 0.00 26 MET A N 3
ATOM 3165 C CA . MET A 1 26 ? 1.916 -2.730 -2.591 1.00 0.00 26 MET A CA 3
ATOM 3166 C C . MET A 1 26 ? 1.470 -1.458 -3.315 1.00 0.00 26 MET A C 3
ATOM 3167 O O . MET A 1 26 ? 0.392 -0.932 -3.043 1.00 0.00 26 MET A O 3
ATOM 3181 N N . CYS A 1 27 ? 2.314 -0.953 -4.208 1.00 0.00 27 CYS A N 3
ATOM 3182 C CA . CYS A 1 27 ? 1.953 0.191 -5.037 1.00 0.00 27 CYS A CA 3
ATOM 3183 C C . CYS A 1 27 ? 0.863 -0.214 -6.032 1.00 0.00 27 CYS A C 3
ATOM 3184 O O . CYS A 1 27 ? 1.162 -0.794 -7.075 1.00 0.00 27 CYS A O 3
ATOM 3191 N N . VAL A 1 28 ? -0.386 0.110 -5.685 1.00 0.00 28 VAL A N 3
ATOM 3192 C CA . VAL A 1 28 ? -1.585 -0.337 -6.412 1.00 0.00 28 VAL A CA 3
ATOM 3193 C C . VAL A 1 28 ? -1.388 -0.423 -7.929 1.00 0.00 28 VAL A C 3
ATOM 3194 O O . VAL A 1 28 ? -1.198 0.589 -8.609 1.00 0.00 28 VAL A O 3
ATOM 3207 N N . GLY A 1 29 ? -1.442 -1.646 -8.444 1.00 0.00 29 GLY A N 3
ATOM 3208 C CA . GLY A 1 29 ? -1.325 -1.874 -9.868 1.00 0.00 29 GLY A CA 3
ATOM 3209 C C . GLY A 1 29 ? -1.888 -3.226 -10.261 1.00 0.00 29 GLY A C 3
ATOM 3210 O O . GLY A 1 29 ? -2.109 -4.081 -9.401 1.00 0.00 29 GLY A O 3
ATOM 3214 N N . ALA A 1 30 ? -2.133 -3.421 -11.550 1.00 0.00 30 ALA A N 3
ATOM 3215 C CA . ALA A 1 30 ? -2.650 -4.688 -12.048 1.00 0.00 30 ALA A CA 3
ATOM 3216 C C . ALA A 1 30 ? -1.523 -5.694 -12.247 1.00 0.00 30 ALA A C 3
ATOM 3217 O O . ALA A 1 30 ? -0.345 -5.333 -12.203 1.00 0.00 30 ALA A O 3
ATOM 3224 N N . THR A 1 31 ? -1.890 -6.951 -12.470 1.00 0.00 31 THR A N 3
ATOM 3225 C CA . THR A 1 31 ? -0.923 -8.028 -12.627 1.00 0.00 31 THR A CA 3
ATOM 3226 C C . THR A 1 31 ? 0.006 -7.785 -13.819 1.00 0.00 31 THR A C 3
ATOM 3227 O O . THR A 1 31 ? -0.443 -7.690 -14.965 1.00 0.00 31 THR A O 3
ATOM 3238 N N . GLN A 1 32 ? 1.296 -7.680 -13.524 1.00 0.00 32 GLN A N 3
ATOM 3239 C CA . GLN A 1 32 ? 2.327 -7.449 -14.525 1.00 0.00 32 GLN A CA 3
ATOM 3240 C C . GLN A 1 32 ? 3.686 -7.611 -13.848 1.00 0.00 32 GLN A C 3
ATOM 3241 O O . GLN A 1 32 ? 3.731 -7.833 -12.637 1.00 0.00 32 GLN A O 3
ATOM 3255 N N . PRO A 1 33 ? 4.806 -7.559 -14.593 1.00 0.00 33 PRO A N 3
ATOM 3256 C CA . PRO A 1 33 ? 6.136 -7.494 -13.980 1.00 0.00 33 PRO A CA 3
ATOM 3257 C C . PRO A 1 33 ? 6.224 -6.314 -13.017 1.00 0.00 33 PRO A C 3
ATOM 3258 O O . PRO A 1 33 ? 5.920 -5.185 -13.388 1.00 0.00 33 PRO A O 3
ATOM 3269 N N . PHE A 1 34 ? 6.621 -6.578 -11.780 1.00 0.00 34 PHE A N 3
ATOM 3270 C CA . PHE A 1 34 ? 6.613 -5.549 -10.748 1.00 0.00 34 PHE A CA 3
ATOM 3271 C C . PHE A 1 34 ? 8.020 -5.048 -10.460 1.00 0.00 34 PHE A C 3
ATOM 3272 O O . PHE A 1 34 ? 8.220 -4.176 -9.619 1.00 0.00 34 PHE A O 3
ATOM 3289 N N . ASP A 1 35 ? 8.992 -5.588 -11.171 1.00 0.00 35 ASP A N 3
ATOM 3290 C CA . ASP A 1 35 ? 10.388 -5.239 -10.936 1.00 0.00 35 ASP A CA 3
ATOM 3291 C C . ASP A 1 35 ? 10.811 -4.039 -11.777 1.00 0.00 35 ASP A C 3
ATOM 3292 O O . ASP A 1 35 ? 11.983 -3.665 -11.787 1.00 0.00 35 ASP A O 3
ATOM 3301 N N . HIS A 1 36 ? 9.861 -3.425 -12.466 1.00 0.00 36 HIS A N 3
ATOM 3302 C CA . HIS A 1 36 ? 10.163 -2.261 -13.292 1.00 0.00 36 HIS A CA 3
ATOM 3303 C C . HIS A 1 36 ? 9.194 -1.101 -13.017 1.00 0.00 36 HIS A C 3
ATOM 3304 O O . HIS A 1 36 ? 9.640 -0.007 -12.693 1.00 0.00 36 HIS A O 3
ATOM 3319 N N . PRO A 1 37 ? 7.862 -1.301 -13.156 1.00 0.00 37 PRO A N 3
ATOM 3320 C CA . PRO A 1 37 ? 6.880 -0.241 -12.884 1.00 0.00 37 PRO A CA 3
ATOM 3321 C C . PRO A 1 37 ? 6.871 0.177 -11.418 1.00 0.00 37 PRO A C 3
ATOM 3322 O O . PRO A 1 37 ? 7.283 1.281 -11.067 1.00 0.00 37 PRO A O 3
ATOM 3333 N N . HIS A 1 38 ? 6.388 -0.715 -10.572 1.00 0.00 38 HIS A N 3
ATOM 3334 C CA . HIS A 1 38 ? 6.341 -0.479 -9.133 1.00 0.00 38 HIS A CA 3
ATOM 3335 C C . HIS A 1 38 ? 6.470 -1.793 -8.387 1.00 0.00 38 HIS A C 3
ATOM 3336 O O . HIS A 1 38 ? 5.724 -2.735 -8.645 1.00 0.00 38 HIS A O 3
ATOM 3350 N N . ILE A 1 39 ? 7.415 -1.845 -7.464 1.00 0.00 39 ILE A N 3
ATOM 3351 C CA . ILE A 1 39 ? 7.680 -3.058 -6.711 1.00 0.00 39 ILE A CA 3
ATOM 3352 C C . ILE A 1 39 ? 6.787 -3.124 -5.470 1.00 0.00 39 ILE A C 3
ATOM 3353 O O . ILE A 1 39 ? 6.347 -2.092 -4.956 1.00 0.00 39 ILE A O 3
ATOM 3369 N N . PHE A 1 40 ? 6.496 -4.335 -5.018 1.00 0.00 40 PHE A N 3
ATOM 3370 C CA . PHE A 1 40 ? 5.712 -4.536 -3.811 1.00 0.00 40 PHE A CA 3
ATOM 3371 C C . PHE A 1 40 ? 6.595 -4.398 -2.575 1.00 0.00 40 PHE A C 3
ATOM 3372 O O . PHE A 1 40 ? 7.787 -4.709 -2.614 1.00 0.00 40 PHE A O 3
ATOM 3389 N N . ILE A 1 41 ? 6.009 -3.932 -1.485 1.00 0.00 41 ILE A N 3
ATOM 3390 C CA . ILE A 1 41 ? 6.761 -3.663 -0.273 1.00 0.00 41 ILE A CA 3
ATOM 3391 C C . ILE A 1 41 ? 6.477 -4.713 0.796 1.00 0.00 41 ILE A C 3
ATOM 3392 O O . ILE A 1 41 ? 5.365 -4.811 1.322 1.00 0.00 41 ILE A O 3
ATOM 3408 N N . ASP A 1 42 ? 7.488 -5.518 1.082 1.00 0.00 42 ASP A N 3
ATOM 3409 C CA . ASP A 1 42 ? 7.447 -6.439 2.205 1.00 0.00 42 ASP A CA 3
ATOM 3410 C C . ASP A 1 42 ? 8.375 -5.918 3.293 1.00 0.00 42 ASP A C 3
ATOM 3411 O O . ASP A 1 42 ? 9.597 -5.916 3.132 1.00 0.00 42 ASP A O 3
ATOM 3420 N N . MET A 1 43 ? 7.796 -5.423 4.369 1.00 0.00 43 MET A N 3
ATOM 3421 C CA . MET A 1 43 ? 8.575 -4.857 5.459 1.00 0.00 43 MET A CA 3
ATOM 3422 C C . MET A 1 43 ? 9.114 -5.960 6.364 1.00 0.00 43 MET A C 3
ATOM 3423 O O . MET A 1 43 ? 8.429 -6.420 7.278 1.00 0.00 43 MET A O 3
ATOM 3437 N N . GLY A 1 44 ? 10.338 -6.390 6.088 1.00 0.00 44 GLY A N 3
ATOM 3438 C CA . GLY A 1 44 ? 10.944 -7.457 6.859 1.00 0.00 44 GLY A CA 3
ATOM 3439 C C . GLY A 1 44 ? 11.684 -6.958 8.084 1.00 0.00 44 GLY A C 3
ATOM 3440 O O . GLY A 1 44 ? 11.070 -6.656 9.108 1.00 0.00 44 GLY A O 3
ATOM 3444 N N . SER A 1 45 ? 13.003 -6.859 7.981 1.00 0.00 45 SER A N 3
ATOM 3445 C CA . SER A 1 45 ? 13.834 -6.489 9.122 1.00 0.00 45 SER A CA 3
ATOM 3446 C C . SER A 1 45 ? 14.158 -4.995 9.114 1.00 0.00 45 SER A C 3
ATOM 3447 O O . SER A 1 45 ? 15.214 -4.574 9.591 1.00 0.00 45 SER A O 3
ATOM 3455 N N . THR A 1 46 ? 13.245 -4.195 8.587 1.00 0.00 46 THR A N 3
ATOM 3456 C CA . THR A 1 46 ? 13.431 -2.755 8.553 1.00 0.00 46 THR A CA 3
ATOM 3457 C C . THR A 1 46 ? 12.157 -2.064 9.019 1.00 0.00 46 THR A C 3
ATOM 3458 O O . THR A 1 46 ? 11.062 -2.578 8.804 1.00 0.00 46 THR A O 3
ATOM 3469 N N . ASP A 1 47 ? 12.302 -0.911 9.663 1.00 0.00 47 ASP A N 3
ATOM 3470 C CA . ASP A 1 47 ? 11.147 -0.142 10.125 1.00 0.00 47 ASP A CA 3
ATOM 3471 C C . ASP A 1 47 ? 10.463 0.546 8.944 1.00 0.00 47 ASP A C 3
ATOM 3472 O O . ASP A 1 47 ? 9.313 0.980 9.038 1.00 0.00 47 ASP A O 3
ATOM 3481 N N . GLU A 1 48 ? 11.186 0.646 7.832 1.00 0.00 48 GLU A N 3
ATOM 3482 C CA . GLU A 1 48 ? 10.686 1.316 6.640 1.00 0.00 48 GLU A CA 3
ATOM 3483 C C . GLU A 1 48 ? 11.021 0.522 5.378 1.00 0.00 48 GLU A C 3
ATOM 3484 O O . GLU A 1 48 ? 11.934 -0.311 5.374 1.00 0.00 48 GLU A O 3
ATOM 3496 N N . LYS A 1 49 ? 10.260 0.775 4.323 1.00 0.00 49 LYS A N 3
ATOM 3497 C CA . LYS A 1 49 ? 10.515 0.201 3.006 1.00 0.00 49 LYS A CA 3
ATOM 3498 C C . LYS A 1 49 ? 9.976 1.129 1.928 1.00 0.00 49 LYS A C 3
ATOM 3499 O O . LYS A 1 49 ? 8.914 1.719 2.090 1.00 0.00 49 LYS A O 3
ATOM 3518 N N . ILE A 1 50 ? 10.711 1.272 0.837 1.00 0.00 50 ILE A N 3
ATOM 3519 C CA . ILE A 1 50 ? 10.328 2.212 -0.205 1.00 0.00 50 ILE A CA 3
ATOM 3520 C C . ILE A 1 50 ? 10.299 1.548 -1.586 1.00 0.00 50 ILE A C 3
ATOM 3521 O O . ILE A 1 50 ? 11.007 0.573 -1.840 1.00 0.00 50 ILE A O 3
ATOM 3537 N N . CYS A 1 51 ? 9.448 2.072 -2.458 1.00 0.00 51 CYS A N 3
ATOM 3538 C CA . CYS A 1 51 ? 9.435 1.680 -3.859 1.00 0.00 51 CYS A CA 3
ATOM 3539 C C . CYS A 1 51 ? 10.311 2.657 -4.642 1.00 0.00 51 CYS A C 3
ATOM 3540 O O . CYS A 1 51 ? 9.933 3.813 -4.845 1.00 0.00 51 CYS A O 3
ATOM 3547 N N . PRO A 1 52 ? 11.508 2.209 -5.063 1.00 0.00 52 PRO A N 3
ATOM 3548 C CA . PRO A 1 52 ? 12.518 3.078 -5.695 1.00 0.00 52 PRO A CA 3
ATOM 3549 C C . PRO A 1 52 ? 12.029 3.722 -6.987 1.00 0.00 52 PRO A C 3
ATOM 3550 O O . PRO A 1 52 ? 12.600 4.701 -7.458 1.00 0.00 52 PRO A O 3
ATOM 3561 N N . TYR A 1 53 ? 10.959 3.178 -7.548 1.00 0.00 53 TYR A N 3
ATOM 3562 C CA . TYR A 1 53 ? 10.430 3.667 -8.812 1.00 0.00 53 TYR A CA 3
ATOM 3563 C C . TYR A 1 53 ? 9.404 4.781 -8.606 1.00 0.00 53 TYR A C 3
ATOM 3564 O O . TYR A 1 53 ? 8.650 5.108 -9.520 1.00 0.00 53 TYR A O 3
ATOM 3582 N N . CYS A 1 54 ? 9.372 5.362 -7.411 1.00 0.00 54 CYS A N 3
ATOM 3583 C CA . CYS A 1 54 ? 8.443 6.455 -7.133 1.00 0.00 54 CYS A CA 3
ATOM 3584 C C . CYS A 1 54 ? 8.918 7.336 -5.984 1.00 0.00 54 CYS A C 3
ATOM 3585 O O . CYS A 1 54 ? 8.794 8.561 -6.056 1.00 0.00 54 CYS A O 3
ATOM 3592 N N . SER A 1 55 ? 9.479 6.705 -4.947 1.00 0.00 55 SER A N 3
ATOM 3593 C CA . SER A 1 55 ? 9.782 7.380 -3.690 1.00 0.00 55 SER A CA 3
ATOM 3594 C C . SER A 1 55 ? 8.481 7.730 -2.975 1.00 0.00 55 SER A C 3
ATOM 3595 O O . SER A 1 55 ? 7.832 8.728 -3.277 1.00 0.00 55 SER A O 3
ATOM 3603 N N . THR A 1 56 ? 8.109 6.875 -2.032 1.00 0.00 56 THR A N 3
ATOM 3604 C CA . THR A 1 56 ? 6.835 6.924 -1.366 1.00 0.00 56 THR A CA 3
ATOM 3605 C C . THR A 1 56 ? 7.025 6.174 -0.057 1.00 0.00 56 THR A C 3
ATOM 3606 O O . THR A 1 56 ? 6.182 5.385 0.366 1.00 0.00 56 THR A O 3
ATOM 3617 N N . LEU A 1 57 ? 8.174 6.467 0.564 1.00 0.00 57 LEU A N 3
ATOM 3618 C CA . LEU A 1 57 ? 8.730 5.696 1.676 1.00 0.00 57 LEU A CA 3
ATOM 3619 C C . LEU A 1 57 ? 7.656 5.258 2.658 1.00 0.00 57 LEU A C 3
ATOM 3620 O O . LEU A 1 57 ? 6.998 6.085 3.286 1.00 0.00 57 LEU A O 3
ATOM 3636 N N . TYR A 1 58 ? 7.490 3.950 2.768 1.00 0.00 58 TYR A N 3
ATOM 3637 C CA . TYR A 1 58 ? 6.486 3.370 3.636 1.00 0.00 58 TYR A CA 3
ATOM 3638 C C . TYR A 1 58 ? 7.082 3.088 5.002 1.00 0.00 58 TYR A C 3
ATOM 3639 O O . TYR A 1 58 ? 7.969 2.245 5.146 1.00 0.00 58 TYR A O 3
ATOM 3657 N N . ARG A 1 59 ? 6.606 3.815 5.994 1.00 0.00 59 ARG A N 3
ATOM 3658 C CA . ARG A 1 59 ? 7.139 3.704 7.341 1.00 0.00 59 ARG A CA 3
ATOM 3659 C C . ARG A 1 59 ? 6.062 3.241 8.312 1.00 0.00 59 ARG A C 3
ATOM 3660 O O . ARG A 1 59 ? 4.900 3.638 8.199 1.00 0.00 59 ARG A O 3
ATOM 3681 N N . TYR A 1 60 ? 6.453 2.391 9.249 1.00 0.00 60 TYR A N 3
ATOM 3682 C CA . TYR A 1 60 ? 5.544 1.917 10.279 1.00 0.00 60 TYR A CA 3
ATOM 3683 C C . TYR A 1 60 ? 5.658 2.795 11.520 1.00 0.00 60 TYR A C 3
ATOM 3684 O O . TYR A 1 60 ? 6.704 2.833 12.170 1.00 0.00 60 TYR A O 3
ATOM 3702 N N . ASP A 1 61 ? 4.591 3.512 11.834 1.00 0.00 61 ASP A N 3
ATOM 3703 C CA . ASP A 1 61 ? 4.569 4.367 13.014 1.00 0.00 61 ASP A CA 3
ATOM 3704 C C . ASP A 1 61 ? 3.517 3.861 13.998 1.00 0.00 61 ASP A C 3
ATOM 3705 O O . ASP A 1 61 ? 2.375 3.601 13.613 1.00 0.00 61 ASP A O 3
ATOM 3714 N N . PRO A 1 62 ? 3.890 3.711 15.279 1.00 0.00 62 PRO A N 3
ATOM 3715 C CA . PRO A 1 62 ? 3.002 3.162 16.313 1.00 0.00 62 PRO A CA 3
ATOM 3716 C C . PRO A 1 62 ? 1.792 4.052 16.621 1.00 0.00 62 PRO A C 3
ATOM 3717 O O . PRO A 1 62 ? 0.913 3.661 17.390 1.00 0.00 62 PRO A O 3
ATOM 3728 N N . SER A 1 63 ? 1.748 5.242 16.032 1.00 0.00 63 SER A N 3
ATOM 3729 C CA . SER A 1 63 ? 0.611 6.137 16.223 1.00 0.00 63 SER A CA 3
ATOM 3730 C C . SER A 1 63 ? -0.541 5.743 15.298 1.00 0.00 63 SER A C 3
ATOM 3731 O O . SER A 1 63 ? -1.664 6.226 15.438 1.00 0.00 63 SER A O 3
ATOM 3739 N N . LEU A 1 64 ? -0.249 4.861 14.350 1.00 0.00 64 LEU A N 3
ATOM 3740 C CA . LEU A 1 64 ? -1.246 4.419 13.386 1.00 0.00 64 LEU A CA 3
ATOM 3741 C C . LEU A 1 64 ? -1.945 3.150 13.871 1.00 0.00 64 LEU A C 3
ATOM 3742 O O . LEU A 1 64 ? -1.844 2.778 15.041 1.00 0.00 64 LEU A O 3
ATOM 3758 N N . SER A 1 65 ? -2.656 2.496 12.965 1.00 0.00 65 SER A N 3
ATOM 3759 C CA . SER A 1 65 ? -3.390 1.283 13.287 1.00 0.00 65 SER A CA 3
ATOM 3760 C C . SER A 1 65 ? -3.375 0.339 12.083 1.00 0.00 65 SER A C 3
ATOM 3761 O O . SER A 1 65 ? -3.040 0.754 10.973 1.00 0.00 65 SER A O 3
ATOM 3769 N N . TYR A 1 66 ? -3.757 -0.917 12.299 1.00 0.00 66 TYR A N 3
ATOM 3770 C CA . TYR A 1 66 ? -3.658 -1.946 11.262 1.00 0.00 66 TYR A CA 3
ATOM 3771 C C . TYR A 1 66 ? -4.817 -1.878 10.269 1.00 0.00 66 TYR A C 3
ATOM 3772 O O . TYR A 1 66 ? -4.919 -2.706 9.362 1.00 0.00 66 TYR A O 3
ATOM 3790 N N . ASN A 1 67 ? -5.688 -0.895 10.438 1.00 0.00 67 ASN A N 3
ATOM 3791 C CA . ASN A 1 67 ? -6.782 -0.682 9.498 1.00 0.00 67 ASN A CA 3
ATOM 3792 C C . ASN A 1 67 ? -6.669 0.704 8.872 1.00 0.00 67 ASN A C 3
ATOM 3793 O O . ASN A 1 67 ? -7.543 1.138 8.116 1.00 0.00 67 ASN A O 3
ATOM 3804 N N . GLN A 1 68 ? -5.580 1.392 9.191 1.00 0.00 68 GLN A N 3
ATOM 3805 C CA . GLN A 1 68 ? -5.340 2.739 8.691 1.00 0.00 68 GLN A CA 3
ATOM 3806 C C . GLN A 1 68 ? -3.998 2.810 7.972 1.00 0.00 68 GLN A C 3
ATOM 3807 O O . GLN A 1 68 ? -3.270 1.821 7.891 1.00 0.00 68 GLN A O 3
ATOM 3821 N N . THR A 1 69 ? -3.676 3.987 7.461 1.00 0.00 69 THR A N 3
ATOM 3822 C CA . THR A 1 69 ? -2.437 4.194 6.730 1.00 0.00 69 THR A CA 3
ATOM 3823 C C . THR A 1 69 ? -2.054 5.681 6.761 1.00 0.00 69 THR A C 3
ATOM 3824 O O . THR A 1 69 ? -1.851 6.239 7.837 1.00 0.00 69 THR A O 3
ATOM 3835 N N . ASN A 1 70 ? -1.983 6.325 5.604 1.00 0.00 70 ASN A N 3
ATOM 3836 C CA . ASN A 1 70 ? -1.628 7.729 5.541 1.00 0.00 70 ASN A CA 3
ATOM 3837 C C . ASN A 1 70 ? -2.888 8.571 5.365 1.00 0.00 70 ASN A C 3
ATOM 3838 O O . ASN A 1 70 ? -3.883 8.106 4.811 1.00 0.00 70 ASN A O 3
ATOM 3849 N N . PRO A 1 71 ? -2.860 9.810 5.857 1.00 0.00 71 PRO A N 3
ATOM 3850 C CA . PRO A 1 71 ? -4.010 10.715 5.801 1.00 0.00 71 PRO A CA 3
ATOM 3851 C C . PRO A 1 71 ? -4.321 11.210 4.386 1.00 0.00 71 PRO A C 3
ATOM 3852 O O . PRO A 1 71 ? -3.427 11.654 3.663 1.00 0.00 71 PRO A O 3
ATOM 3863 N N . THR A 1 72 ? -5.598 11.112 4.008 1.00 0.00 72 THR A N 3
ATOM 3864 C CA . THR A 1 72 ? -6.104 11.650 2.745 1.00 0.00 72 THR A CA 3
ATOM 3865 C C . THR A 1 72 ? -5.706 10.793 1.533 1.00 0.00 72 THR A C 3
ATOM 3866 O O . THR A 1 72 ? -6.575 10.284 0.818 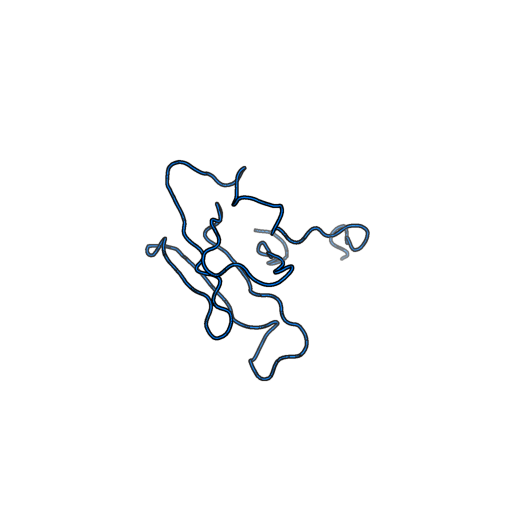1.00 0.00 72 THR A O 3
ATOM 3877 N N . GLY A 1 73 ? -4.409 10.626 1.308 1.00 0.00 73 GLY A N 3
ATOM 3878 C CA . GLY A 1 73 ? -3.938 9.950 0.111 1.00 0.00 73 GLY A CA 3
ATOM 3879 C C . GLY A 1 73 ? -3.983 8.440 0.214 1.00 0.00 73 GLY A C 3
ATOM 3880 O O . GLY A 1 73 ? -2.971 7.764 0.020 1.00 0.00 73 GLY A O 3
ATOM 3884 N N . CYS A 1 74 ? -5.155 7.902 0.508 1.00 0.00 74 CYS A N 3
ATOM 3885 C CA . CYS A 1 74 ? -5.321 6.466 0.619 1.00 0.00 74 CYS A CA 3
ATOM 3886 C C . CYS A 1 74 ? -6.735 6.049 0.236 1.00 0.00 74 CYS A C 3
ATOM 3887 O O . CYS A 1 74 ? -7.631 6.890 0.152 1.00 0.00 74 CYS A O 3
ATOM 3895 N N . LEU A 1 75 ? -6.898 4.750 -0.020 1.00 0.00 75 LEU A N 3
ATOM 3896 C CA . LEU A 1 75 ? -8.201 4.130 -0.274 1.00 0.00 75 LEU A CA 3
ATOM 3897 C C . LEU A 1 75 ? -8.777 4.500 -1.639 1.00 0.00 75 LEU A C 3
ATOM 3898 O O . LEU A 1 75 ? -9.303 5.596 -1.833 1.00 0.00 75 LEU A O 3
ATOM 3914 N N . TYR A 1 76 ? -8.683 3.572 -2.579 1.00 0.00 76 TYR A N 3
ATOM 3915 C CA . TYR A 1 76 ? -9.224 3.776 -3.913 1.00 0.00 76 TYR A CA 3
ATOM 3916 C C . TYR A 1 76 ? -10.340 2.776 -4.182 1.00 0.00 76 TYR A C 3
ATOM 3917 O O . TYR A 1 76 ? -10.091 1.621 -4.530 1.00 0.00 76 TYR A O 3
ATOM 3935 N N . ASN A 1 77 ? -11.569 3.223 -3.981 1.00 0.00 77 ASN A N 3
ATOM 3936 C CA . ASN A 1 77 ? -12.741 2.396 -4.224 1.00 0.00 77 ASN A CA 3
ATOM 3937 C C . ASN A 1 77 ? -13.633 3.064 -5.257 1.00 0.00 77 ASN A C 3
ATOM 3938 O O . ASN A 1 77 ? -14.040 4.209 -5.079 1.00 0.00 77 ASN A O 3
ATOM 3949 N N . PRO A 1 78 ? -13.932 2.360 -6.359 1.00 0.00 78 PRO A N 3
ATOM 3950 C CA . PRO A 1 78 ? -14.728 2.903 -7.467 1.00 0.00 78 PRO A CA 3
ATOM 3951 C C . PRO A 1 78 ? -16.210 3.055 -7.120 1.00 0.00 78 PRO A C 3
ATOM 3952 O O . PRO A 1 78 ? -16.993 3.578 -7.913 1.00 0.00 78 PRO A O 3
ATOM 3963 N N . LYS A 1 79 ? -16.592 2.595 -5.939 1.00 0.00 79 LYS A N 3
ATOM 3964 C CA . LYS A 1 79 ? -17.970 2.709 -5.488 1.00 0.00 79 LYS A CA 3
ATOM 3965 C C . LYS A 1 79 ? -18.071 3.761 -4.389 1.00 0.00 79 LYS A C 3
ATOM 3966 O O . LYS A 1 79 ? -17.679 3.518 -3.247 1.00 0.00 79 LYS A O 3
ATOM 3985 N N . LEU A 1 80 ? -18.574 4.937 -4.744 1.00 0.00 80 LEU A N 3
ATOM 3986 C CA . LEU A 1 80 ? -18.658 6.042 -3.800 1.00 0.00 80 LEU A CA 3
ATOM 3987 C C . LEU A 1 80 ? -20.100 6.509 -3.660 1.00 0.00 80 LEU A C 3
ATOM 3988 O O . LEU A 1 80 ? -20.922 6.275 -4.546 1.00 0.00 80 LEU A O 3
ATOM 4004 N N . GLU A 1 81 ? -20.401 7.169 -2.552 1.00 0.00 81 GLU A N 3
ATOM 4005 C CA . GLU A 1 81 ? -21.724 7.731 -2.345 1.00 0.00 81 GLU A CA 3
ATOM 4006 C C . GLU A 1 81 ? -21.797 9.109 -2.991 1.00 0.00 81 GLU A C 3
ATOM 4007 O O . GLU A 1 81 ? -20.775 9.777 -3.160 1.00 0.00 81 GLU A O 3
ATOM 4019 N N . HIS A 1 82 ? -22.999 9.537 -3.340 1.00 0.00 82 HIS A N 3
ATOM 4020 C CA . HIS A 1 82 ? -23.177 10.764 -4.110 1.00 0.00 82 HIS A CA 3
ATOM 4021 C C . HIS A 1 82 ? -24.044 11.776 -3.367 1.00 0.00 82 HIS A C 3
ATOM 4022 O O . HIS A 1 82 ? -23.944 12.981 -3.598 1.00 0.00 82 HIS A O 3
ATOM 4037 N N . HIS A 1 83 ? -24.892 11.294 -2.470 1.00 0.00 83 HIS A N 3
ATOM 4038 C CA . HIS A 1 83 ? -25.841 12.164 -1.792 1.00 0.00 83 HIS A CA 3
ATOM 4039 C C . HIS A 1 83 ? -25.646 12.110 -0.278 1.00 0.00 83 HIS A C 3
ATOM 4040 O O . HIS A 1 83 ? -26.151 12.965 0.446 1.00 0.00 83 HIS A O 3
ATOM 4055 N N . HIS A 1 84 ? -24.919 11.086 0.178 1.00 0.00 84 HIS A N 3
ATOM 4056 C CA . HIS A 1 84 ? -24.614 10.861 1.602 1.00 0.00 84 HIS A CA 3
ATOM 4057 C C . HIS A 1 84 ? -25.875 10.907 2.471 1.00 0.00 84 HIS A C 3
ATOM 4058 O O . HIS A 1 84 ? -25.823 11.265 3.646 1.00 0.00 84 HIS A O 3
ATOM 4073 N N . HIS A 1 85 ? -26.998 10.496 1.891 1.00 0.00 85 HIS A N 3
ATOM 4074 C CA . HIS A 1 85 ? -28.267 10.460 2.612 1.00 0.00 85 HIS A CA 3
ATOM 4075 C C . HIS A 1 85 ? -28.207 9.403 3.708 1.00 0.00 85 HIS A C 3
ATOM 4076 O O . HIS A 1 85 ? -28.767 9.578 4.792 1.00 0.00 85 HIS A O 3
ATOM 4091 N N . HIS A 1 86 ? -27.529 8.306 3.406 1.00 0.00 86 HIS A N 3
ATOM 4092 C CA . HIS A 1 86 ? -27.266 7.264 4.387 1.00 0.00 86 HIS A CA 3
ATOM 4093 C C . HIS A 1 86 ? -26.179 7.716 5.356 1.00 0.00 86 HIS A C 3
ATOM 4094 O O . HIS A 1 86 ? -25.020 7.874 4.975 1.00 0.00 86 HIS A O 3
ATOM 4109 N N . HIS A 1 87 ? -26.569 7.935 6.600 1.00 0.00 87 HIS A N 3
ATOM 4110 C CA . HIS A 1 87 ? -25.638 8.343 7.638 1.00 0.00 87 HIS A CA 3
ATOM 4111 C C . HIS A 1 87 ? -24.994 7.117 8.274 1.00 0.00 87 HIS A C 3
ATOM 4112 O O . HIS A 1 87 ? -23.868 6.761 7.879 1.00 0.00 87 HIS A O 3
ATOM 4129 N N . MET A 1 1 ? -8.966 -19.572 -4.755 1.00 0.00 1 MET A N 4
ATOM 4130 C CA . MET A 1 1 ? -8.845 -19.971 -3.336 1.00 0.00 1 MET A CA 4
ATOM 4131 C C . MET A 1 1 ? -8.762 -18.739 -2.444 1.00 0.00 1 MET A C 4
ATOM 4132 O O . MET A 1 1 ? -9.511 -18.611 -1.474 1.00 0.00 1 MET A O 4
ATOM 4148 N N . ALA A 1 2 ? -7.854 -17.829 -2.778 1.00 0.00 2 ALA A N 4
ATOM 4149 C CA . ALA A 1 2 ? -7.675 -16.614 -1.997 1.00 0.00 2 ALA A CA 4
ATOM 4150 C C . ALA A 1 2 ? -7.650 -15.384 -2.893 1.00 0.00 2 ALA A C 4
ATOM 4151 O O . ALA A 1 2 ? -6.917 -15.345 -3.883 1.00 0.00 2 ALA A O 4
ATOM 4158 N N . ASP A 1 3 ? -8.468 -14.397 -2.557 1.00 0.00 3 ASP A N 4
ATOM 4159 C CA . ASP A 1 3 ? -8.456 -13.118 -3.257 1.00 0.00 3 ASP A CA 4
ATOM 4160 C C . ASP A 1 3 ? -7.639 -12.118 -2.450 1.00 0.00 3 ASP A C 4
ATOM 4161 O O . ASP A 1 3 ? -8.078 -11.643 -1.399 1.00 0.00 3 ASP A O 4
ATOM 4170 N N . TYR A 1 4 ? -6.437 -11.829 -2.928 1.00 0.00 4 TYR A N 4
ATOM 4171 C CA . TYR A 1 4 ? -5.509 -10.986 -2.189 1.00 0.00 4 TYR A CA 4
ATOM 4172 C C . TYR A 1 4 ? -5.865 -9.514 -2.360 1.00 0.00 4 TYR A C 4
ATOM 4173 O O . TYR A 1 4 ? -5.359 -8.830 -3.256 1.00 0.00 4 TYR A O 4
ATOM 4191 N N . ASN A 1 5 ? -6.756 -9.039 -1.509 1.00 0.00 5 ASN A N 4
ATOM 4192 C CA . ASN A 1 5 ? -7.185 -7.653 -1.548 1.00 0.00 5 ASN A CA 4
ATOM 4193 C C . ASN A 1 5 ? -6.688 -6.907 -0.319 1.00 0.00 5 ASN A C 4
ATOM 4194 O O . ASN A 1 5 ? -7.229 -7.060 0.779 1.00 0.00 5 ASN A O 4
ATOM 4205 N N . ILE A 1 6 ? -5.633 -6.129 -0.500 1.00 0.00 6 ILE A N 4
ATOM 4206 C CA . ILE A 1 6 ? -5.100 -5.306 0.573 1.00 0.00 6 ILE A CA 4
ATOM 4207 C C . ILE A 1 6 ? -5.514 -3.854 0.367 1.00 0.00 6 ILE A C 4
ATOM 4208 O O . ILE A 1 6 ? -5.785 -3.440 -0.766 1.00 0.00 6 ILE A O 4
ATOM 4224 N N . PRO A 1 7 ? -5.597 -3.072 1.453 1.00 0.00 7 PRO A N 4
ATOM 4225 C CA . PRO A 1 7 ? -5.980 -1.664 1.383 1.00 0.00 7 PRO A CA 4
ATOM 4226 C C . PRO A 1 7 ? -5.106 -0.876 0.410 1.00 0.00 7 PRO A C 4
ATOM 4227 O O . PRO A 1 7 ? -3.883 -0.847 0.530 1.00 0.00 7 PRO A O 4
ATOM 4238 N N . HIS A 1 8 ? -5.746 -0.262 -0.571 1.00 0.00 8 HIS A N 4
ATOM 4239 C CA . HIS A 1 8 ? -5.043 0.564 -1.538 1.00 0.00 8 HIS A CA 4
ATOM 4240 C C . HIS A 1 8 ? -5.124 2.010 -1.083 1.00 0.00 8 HIS A C 4
ATOM 4241 O O . HIS A 1 8 ? -6.150 2.429 -0.553 1.00 0.00 8 HIS A O 4
ATOM 4256 N N . PHE A 1 9 ? -4.056 2.766 -1.270 1.00 0.00 9 PHE A N 4
ATOM 4257 C CA . PHE A 1 9 ? -3.978 4.107 -0.705 1.00 0.00 9 PHE A CA 4
ATOM 4258 C C . PHE A 1 9 ? -4.010 5.176 -1.792 1.00 0.00 9 PHE A C 4
ATOM 4259 O O . PHE A 1 9 ? -3.825 4.880 -2.973 1.00 0.00 9 PHE A O 4
ATOM 4276 N N . GLN A 1 10 ? -4.247 6.414 -1.376 1.00 0.00 10 GLN A N 4
ATOM 4277 C CA . GLN A 1 10 ? -4.293 7.549 -2.288 1.00 0.00 10 GLN A CA 4
ATOM 4278 C C . GLN A 1 10 ? -3.337 8.638 -1.809 1.00 0.00 10 GLN A C 4
ATOM 4279 O O . GLN A 1 10 ? -3.068 8.750 -0.615 1.00 0.00 10 GLN A O 4
ATOM 4293 N N . ASN A 1 11 ? -2.816 9.433 -2.731 1.00 0.00 11 ASN A N 4
ATOM 4294 C CA . ASN A 1 11 ? -1.875 10.487 -2.369 1.00 0.00 11 ASN A CA 4
ATOM 4295 C C . ASN A 1 11 ? -2.590 11.827 -2.178 1.00 0.00 11 ASN A C 4
ATOM 4296 O O . ASN A 1 11 ? -2.861 12.551 -3.131 1.00 0.00 11 ASN A O 4
ATOM 4307 N N . ASP A 1 12 ? -2.946 12.132 -0.937 1.00 0.00 12 ASP A N 4
ATOM 4308 C CA . ASP A 1 12 ? -3.556 13.422 -0.621 1.00 0.00 12 ASP A CA 4
ATOM 4309 C C . ASP A 1 12 ? -2.492 14.462 -0.298 1.00 0.00 12 ASP A C 4
ATOM 4310 O O . ASP A 1 12 ? -2.297 15.420 -1.044 1.00 0.00 12 ASP A O 4
ATOM 4319 N N . LEU A 1 13 ? -1.802 14.256 0.814 1.00 0.00 13 LEU A N 4
ATOM 4320 C CA . LEU A 1 13 ? -0.789 15.197 1.278 1.00 0.00 13 LEU A CA 4
ATOM 4321 C C . LEU A 1 13 ? 0.536 14.995 0.549 1.00 0.00 13 LEU A C 4
ATOM 4322 O O . LEU A 1 13 ? 1.456 15.805 0.668 1.00 0.00 13 LEU A O 4
ATOM 4338 N N . GLY A 1 14 ? 0.625 13.913 -0.204 1.00 0.00 14 GLY A N 4
ATOM 4339 C CA . GLY A 1 14 ? 1.833 13.607 -0.932 1.00 0.00 14 GLY A CA 4
ATOM 4340 C C . GLY A 1 14 ? 2.003 12.118 -1.109 1.00 0.00 14 GLY A C 4
ATOM 4341 O O . GLY A 1 14 ? 1.160 11.343 -0.659 1.00 0.00 14 GLY A O 4
ATOM 4345 N N . TYR A 1 15 ? 3.080 11.713 -1.763 1.00 0.00 15 TYR A N 4
ATOM 4346 C CA . TYR A 1 15 ? 3.341 10.296 -1.970 1.00 0.00 15 TYR A CA 4
ATOM 4347 C C . TYR A 1 15 ? 4.826 9.974 -1.889 1.00 0.00 15 TYR A C 4
ATOM 4348 O O . TYR A 1 15 ? 5.216 8.819 -2.015 1.00 0.00 15 TYR A O 4
ATOM 4366 N N . LYS A 1 16 ? 5.661 10.983 -1.680 1.00 0.00 16 LYS A N 4
ATOM 4367 C CA . LYS A 1 16 ? 7.092 10.744 -1.551 1.00 0.00 16 LYS A CA 4
ATOM 4368 C C . LYS A 1 16 ? 7.400 10.083 -0.215 1.00 0.00 16 LYS A C 4
ATOM 4369 O O . LYS A 1 16 ? 8.353 9.314 -0.096 1.00 0.00 16 LYS A O 4
ATOM 4388 N N . ILE A 1 17 ? 6.574 10.369 0.781 1.00 0.00 17 ILE A N 4
ATOM 4389 C CA . ILE A 1 17 ? 6.692 9.734 2.087 1.00 0.00 17 ILE A CA 4
ATOM 4390 C C . ILE A 1 17 ? 5.304 9.389 2.613 1.00 0.00 17 ILE A C 4
ATOM 4391 O O . ILE A 1 17 ? 4.517 10.277 2.945 1.00 0.00 17 ILE A O 4
ATOM 4407 N N . ILE A 1 18 ? 5.002 8.102 2.670 1.00 0.00 18 ILE A N 4
ATOM 4408 C CA . ILE A 1 18 ? 3.695 7.647 3.148 1.00 0.00 18 ILE A CA 4
ATOM 4409 C C . ILE A 1 18 ? 3.841 6.650 4.296 1.00 0.00 18 ILE A C 4
ATOM 4410 O O . ILE A 1 18 ? 4.562 5.658 4.191 1.00 0.00 18 ILE A O 4
ATOM 4426 N N . GLU A 1 19 ? 3.129 6.903 5.381 1.00 0.00 19 GLU A N 4
ATOM 4427 C CA . GLU A 1 19 ? 3.172 6.022 6.534 1.00 0.00 19 GLU A CA 4
ATOM 4428 C C . GLU A 1 19 ? 2.076 4.978 6.414 1.00 0.00 19 GLU A C 4
ATOM 4429 O O . GLU A 1 19 ? 1.042 5.233 5.801 1.00 0.00 19 GLU A O 4
ATOM 4441 N N . ILE A 1 20 ? 2.313 3.798 6.975 1.00 0.00 20 ILE A N 4
ATOM 4442 C CA . ILE A 1 20 ? 1.380 2.687 6.839 1.00 0.00 20 ILE A CA 4
ATOM 4443 C C . ILE A 1 20 ? 1.269 1.895 8.133 1.00 0.00 20 ILE A C 4
ATOM 4444 O O . ILE A 1 20 ? 2.134 1.976 9.007 1.00 0.00 20 ILE A O 4
ATOM 4460 N N . GLY A 1 21 ? 0.198 1.126 8.239 1.00 0.00 21 GLY A N 4
ATOM 4461 C CA . GLY A 1 21 ? 0.023 0.241 9.369 1.00 0.00 21 GLY A CA 4
ATOM 4462 C C . GLY A 1 21 ? -0.029 -1.205 8.930 1.00 0.00 21 GLY A C 4
ATOM 4463 O O . GLY A 1 21 ? -0.603 -2.054 9.612 1.00 0.00 21 GLY A O 4
ATOM 4467 N N . VAL A 1 22 ? 0.574 -1.480 7.780 1.00 0.00 22 VAL A N 4
ATOM 4468 C CA . VAL A 1 22 ? 0.600 -2.825 7.221 1.00 0.00 22 VAL A CA 4
ATOM 4469 C C . VAL A 1 22 ? 2.040 -3.311 7.072 1.00 0.00 22 VAL A C 4
ATOM 4470 O O . VAL A 1 22 ? 2.969 -2.506 7.016 1.00 0.00 22 VAL A O 4
ATOM 4483 N N . LYS A 1 23 ? 2.221 -4.624 7.015 1.00 0.00 23 LYS A N 4
ATOM 4484 C CA . LYS A 1 23 ? 3.553 -5.206 6.868 1.00 0.00 23 LYS A CA 4
ATOM 4485 C C . LYS A 1 23 ? 3.765 -5.731 5.453 1.00 0.00 23 LYS A C 4
ATOM 4486 O O . LYS A 1 23 ? 4.896 -5.823 4.971 1.00 0.00 23 LYS A O 4
ATOM 4505 N N . GLU A 1 24 ? 2.673 -6.095 4.801 1.00 0.00 24 GLU A N 4
ATOM 4506 C CA . GLU A 1 24 ? 2.709 -6.496 3.404 1.00 0.00 24 GLU A CA 4
ATOM 4507 C C . GLU A 1 24 ? 1.903 -5.508 2.583 1.00 0.00 24 GLU A C 4
ATOM 4508 O O . GLU A 1 24 ? 0.718 -5.291 2.851 1.00 0.00 24 GLU A O 4
ATOM 4520 N N . PHE A 1 25 ? 2.541 -4.900 1.600 1.00 0.00 25 PHE A N 4
ATOM 4521 C CA . PHE A 1 25 ? 1.901 -3.852 0.825 1.00 0.00 25 PHE A CA 4
ATOM 4522 C C . PHE A 1 25 ? 2.398 -3.853 -0.611 1.00 0.00 25 PHE A C 4
ATOM 4523 O O . PHE A 1 25 ? 3.413 -4.476 -0.927 1.00 0.00 25 PHE A O 4
ATOM 4540 N N . MET A 1 26 ? 1.677 -3.160 -1.475 1.00 0.00 26 MET A N 4
ATOM 4541 C CA . MET A 1 26 ? 2.086 -3.012 -2.858 1.00 0.00 26 MET A CA 4
ATOM 4542 C C . MET A 1 26 ? 1.789 -1.605 -3.341 1.00 0.00 26 MET A C 4
ATOM 4543 O O . MET A 1 26 ? 0.661 -1.124 -3.223 1.00 0.00 26 MET A O 4
ATOM 4557 N N . CYS A 1 27 ? 2.806 -0.944 -3.870 1.00 0.00 27 CYS A N 4
ATOM 4558 C CA . CYS A 1 27 ? 2.653 0.412 -4.358 1.00 0.00 27 CYS A CA 4
ATOM 4559 C C . CYS A 1 27 ? 1.833 0.417 -5.639 1.00 0.00 27 CYS A C 4
ATOM 4560 O O . CYS A 1 27 ? 2.053 -0.404 -6.533 1.00 0.00 27 CYS A O 4
ATOM 4567 N N . VAL A 1 28 ? 0.894 1.346 -5.723 1.00 0.00 28 VAL A N 4
ATOM 4568 C CA . VAL A 1 28 ? -0.027 1.406 -6.846 1.00 0.00 28 VAL A CA 4
ATOM 4569 C C . VAL A 1 28 ? 0.576 2.138 -8.045 1.00 0.00 28 VAL A C 4
ATOM 4570 O O . VAL A 1 28 ? 1.737 2.572 -8.020 1.00 0.00 28 VAL A O 4
ATOM 4583 N N . GLY A 1 29 ? -0.225 2.250 -9.094 1.00 0.00 29 GLY A N 4
ATOM 4584 C CA . GLY A 1 29 ? 0.192 2.902 -10.315 1.00 0.00 29 GLY A CA 4
ATOM 4585 C C . GLY A 1 29 ? -0.737 2.551 -11.455 1.00 0.00 29 GLY A C 4
ATOM 4586 O O . GLY A 1 29 ? -1.444 1.546 -11.384 1.00 0.00 29 GLY A O 4
ATOM 4590 N N . ALA A 1 30 ? -0.755 3.369 -12.497 1.00 0.00 30 ALA A N 4
ATOM 4591 C CA . ALA A 1 30 ? -1.645 3.132 -13.624 1.00 0.00 30 ALA A CA 4
ATOM 4592 C C . ALA A 1 30 ? -0.884 2.551 -14.808 1.00 0.00 30 ALA A C 4
ATOM 4593 O O . ALA A 1 30 ? -1.097 1.401 -15.192 1.00 0.00 30 ALA A O 4
ATOM 4600 N N . THR A 1 31 ? 0.019 3.338 -15.371 1.00 0.00 31 THR A N 4
ATOM 4601 C CA . THR A 1 31 ? 0.788 2.901 -16.523 1.00 0.00 31 THR A CA 4
ATOM 4602 C C . THR A 1 31 ? 2.277 2.834 -16.193 1.00 0.00 31 THR A C 4
ATOM 4603 O O . THR A 1 31 ? 2.987 3.840 -16.241 1.00 0.00 31 THR A O 4
ATOM 4614 N N . GLN A 1 32 ? 2.726 1.645 -15.819 1.00 0.00 32 GLN A N 4
ATOM 4615 C CA . GLN A 1 32 ? 4.132 1.389 -15.557 1.00 0.00 32 GLN A CA 4
ATOM 4616 C C . GLN A 1 32 ? 4.500 0.023 -16.118 1.00 0.00 32 GLN A C 4
ATOM 4617 O O . GLN A 1 32 ? 3.714 -0.919 -16.018 1.00 0.00 32 GLN A O 4
ATOM 4631 N N . PRO A 1 33 ? 5.686 -0.097 -16.735 1.00 0.00 33 PRO A N 4
ATOM 4632 C CA . PRO A 1 33 ? 6.139 -1.343 -17.368 1.00 0.00 33 PRO A CA 4
ATOM 4633 C C . PRO A 1 33 ? 6.477 -2.434 -16.352 1.00 0.00 33 PRO A C 4
ATOM 4634 O O . PRO A 1 33 ? 7.634 -2.836 -16.216 1.00 0.00 33 PRO A O 4
ATOM 4645 N N . PHE A 1 34 ? 5.466 -2.884 -15.620 1.00 0.00 34 PHE A N 4
ATOM 4646 C CA . PHE A 1 34 ? 5.623 -3.978 -14.672 1.00 0.00 34 PHE A CA 4
ATOM 4647 C C . PHE A 1 34 ? 4.401 -4.893 -14.723 1.00 0.00 34 PHE A C 4
ATOM 4648 O O . PHE A 1 34 ? 4.284 -5.820 -13.918 1.00 0.00 34 PHE A O 4
ATOM 4665 N N . ASP A 1 35 ? 3.508 -4.622 -15.686 1.00 0.00 35 ASP A N 4
ATOM 4666 C CA . ASP A 1 35 ? 2.215 -5.325 -15.822 1.00 0.00 35 ASP A CA 4
ATOM 4667 C C . ASP A 1 35 ? 1.268 -4.975 -14.674 1.00 0.00 35 ASP A C 4
ATOM 4668 O O . ASP A 1 35 ? 0.164 -4.474 -14.890 1.00 0.00 35 ASP A O 4
ATOM 4677 N N . HIS A 1 36 ? 1.714 -5.243 -13.458 1.00 0.00 36 HIS A N 4
ATOM 4678 C CA . HIS A 1 36 ? 0.972 -4.888 -12.257 1.00 0.00 36 HIS A CA 4
ATOM 4679 C C . HIS A 1 36 ? 1.310 -3.458 -11.840 1.00 0.00 36 HIS A C 4
ATOM 4680 O O . HIS A 1 36 ? 2.404 -2.986 -12.146 1.00 0.00 36 HIS A O 4
ATOM 4695 N N . PRO A 1 37 ? 0.377 -2.777 -11.124 1.00 0.00 37 PRO A N 4
ATOM 4696 C CA . PRO A 1 37 ? 0.475 -1.362 -10.732 1.00 0.00 37 PRO A CA 4
ATOM 4697 C C . PRO A 1 37 ? 1.899 -0.838 -10.606 1.00 0.00 37 PRO A C 4
ATOM 4698 O O . PRO A 1 37 ? 2.334 0.007 -11.386 1.00 0.00 37 PRO A O 4
ATOM 4709 N N . HIS A 1 38 ? 2.611 -1.326 -9.613 1.00 0.00 38 HIS A N 4
ATOM 4710 C CA . HIS A 1 38 ? 4.035 -1.059 -9.517 1.00 0.00 38 HIS A CA 4
ATOM 4711 C C . HIS A 1 38 ? 4.756 -2.286 -8.977 1.00 0.00 38 HIS A C 4
ATOM 4712 O O . HIS A 1 38 ? 5.029 -3.219 -9.724 1.00 0.00 38 HIS A O 4
ATOM 4726 N N . ILE A 1 39 ? 5.044 -2.300 -7.684 1.00 0.00 39 ILE A N 4
ATOM 4727 C CA . ILE A 1 39 ? 5.731 -3.433 -7.083 1.00 0.00 39 ILE A CA 4
ATOM 4728 C C . ILE A 1 39 ? 5.285 -3.622 -5.633 1.00 0.00 39 ILE A C 4
ATOM 4729 O O . ILE A 1 39 ? 4.824 -2.672 -4.995 1.00 0.00 39 ILE A O 4
ATOM 4745 N N . PHE A 1 40 ? 5.412 -4.844 -5.127 1.00 0.00 40 PHE A N 4
ATOM 4746 C CA . PHE A 1 40 ? 5.034 -5.153 -3.755 1.00 0.00 40 PHE A CA 4
ATOM 4747 C C . PHE A 1 40 ? 6.273 -5.282 -2.881 1.00 0.00 40 PHE A C 4
ATOM 4748 O O . PHE A 1 40 ? 7.280 -5.859 -3.293 1.00 0.00 40 PHE A O 4
ATOM 4765 N N . ILE A 1 41 ? 6.205 -4.716 -1.688 1.00 0.00 41 ILE A N 4
ATOM 4766 C CA . ILE A 1 41 ? 7.332 -4.728 -0.769 1.00 0.00 41 ILE A CA 4
ATOM 4767 C C . ILE A 1 41 ? 6.893 -5.264 0.597 1.00 0.00 41 ILE A C 4
ATOM 4768 O O . ILE A 1 41 ? 5.739 -5.084 0.998 1.00 0.00 41 ILE A O 4
ATOM 4784 N N . ASP A 1 42 ? 7.800 -5.934 1.299 1.00 0.00 42 ASP A N 4
ATOM 4785 C CA . ASP A 1 42 ? 7.499 -6.459 2.628 1.00 0.00 42 ASP A CA 4
ATOM 4786 C C . ASP A 1 42 ? 8.331 -5.739 3.680 1.00 0.00 42 ASP A C 4
ATOM 4787 O O . ASP A 1 42 ? 9.363 -5.142 3.366 1.00 0.00 42 ASP A O 4
ATOM 4796 N N . MET A 1 43 ? 7.886 -5.806 4.923 1.00 0.00 43 MET A N 4
ATOM 4797 C CA . MET A 1 43 ? 8.600 -5.191 6.031 1.00 0.00 43 MET A CA 4
ATOM 4798 C C . MET A 1 43 ? 8.997 -6.229 7.072 1.00 0.00 43 MET A C 4
ATOM 4799 O O . MET A 1 43 ? 8.939 -5.971 8.273 1.00 0.00 43 MET A O 4
ATOM 4813 N N . GLY A 1 44 ? 9.421 -7.396 6.606 1.00 0.00 44 GLY A N 4
ATOM 4814 C CA . GLY A 1 44 ? 9.856 -8.440 7.515 1.00 0.00 44 GLY A CA 4
ATOM 4815 C C . GLY A 1 44 ? 11.211 -8.144 8.133 1.00 0.00 44 GLY A C 4
ATOM 4816 O O . GLY A 1 44 ? 11.617 -8.794 9.097 1.00 0.00 44 GLY A O 4
ATOM 4820 N N . SER A 1 45 ? 11.910 -7.164 7.577 1.00 0.00 45 SER A N 4
ATOM 4821 C CA . SER A 1 45 ? 13.226 -6.792 8.068 1.00 0.00 45 SER A CA 4
ATOM 4822 C C . SER A 1 45 ? 13.202 -5.395 8.691 1.00 0.00 45 SER A C 4
ATOM 4823 O O . SER A 1 45 ? 13.474 -5.230 9.880 1.00 0.00 45 SER A O 4
ATOM 4831 N N . THR A 1 46 ? 12.862 -4.395 7.886 1.00 0.00 46 THR A N 4
ATOM 4832 C CA . THR A 1 46 ? 12.879 -3.012 8.339 1.00 0.00 46 THR A CA 4
ATOM 4833 C C . THR A 1 46 ? 11.470 -2.418 8.298 1.00 0.00 46 THR A C 4
ATOM 4834 O O . THR A 1 46 ? 10.649 -2.819 7.474 1.00 0.00 46 THR A O 4
ATOM 4845 N N . ASP A 1 47 ? 11.203 -1.457 9.177 1.00 0.00 47 ASP A N 4
ATOM 4846 C CA . ASP A 1 47 ? 9.870 -0.867 9.303 1.00 0.00 47 ASP A CA 4
ATOM 4847 C C . ASP A 1 47 ? 9.696 0.342 8.384 1.00 0.00 47 ASP A C 4
ATOM 4848 O O . ASP A 1 47 ? 8.594 0.878 8.257 1.00 0.00 47 ASP A O 4
ATOM 4857 N N . GLU A 1 48 ? 10.778 0.778 7.750 1.00 0.00 48 GLU A N 4
ATOM 4858 C CA . GLU A 1 48 ? 10.706 1.884 6.804 1.00 0.00 48 GLU A CA 4
ATOM 4859 C C . GLU A 1 48 ? 11.365 1.503 5.483 1.00 0.00 48 GLU A C 4
ATOM 4860 O O . GLU A 1 48 ? 12.551 1.167 5.444 1.00 0.00 48 GLU A O 4
ATOM 4872 N N . LYS A 1 49 ? 10.589 1.548 4.409 1.00 0.00 49 LYS A N 4
ATOM 4873 C CA . LYS A 1 49 ? 11.081 1.206 3.080 1.00 0.00 49 LYS A CA 4
ATOM 4874 C C . LYS A 1 49 ? 10.475 2.116 2.021 1.00 0.00 49 LYS A C 4
ATOM 4875 O O . LYS A 1 49 ? 9.259 2.281 1.956 1.00 0.00 49 LYS A O 4
ATOM 4894 N N . ILE A 1 50 ? 11.328 2.702 1.195 1.00 0.00 50 ILE A N 4
ATOM 4895 C CA . ILE A 1 50 ? 10.881 3.566 0.111 1.00 0.00 50 ILE A CA 4
ATOM 4896 C C . ILE A 1 50 ? 10.595 2.744 -1.145 1.00 0.00 50 ILE A C 4
ATOM 4897 O O . ILE A 1 50 ? 11.147 1.652 -1.320 1.00 0.00 50 ILE A O 4
ATOM 4913 N N . CYS A 1 51 ? 9.721 3.252 -2.008 1.00 0.00 51 CYS A N 4
ATOM 4914 C CA . CYS A 1 51 ? 9.409 2.571 -3.256 1.00 0.00 51 CYS A CA 4
ATOM 4915 C C . CYS A 1 51 ? 10.293 3.113 -4.370 1.00 0.00 51 CYS A C 4
ATOM 4916 O O . CYS A 1 51 ? 10.328 4.317 -4.621 1.00 0.00 51 CYS A O 4
ATOM 4923 N N . PRO A 1 52 ? 11.049 2.234 -5.035 1.00 0.00 52 PRO A N 4
ATOM 4924 C CA . PRO A 1 52 ? 11.937 2.631 -6.125 1.00 0.00 52 PRO A CA 4
ATOM 4925 C C . PRO A 1 52 ? 11.181 3.285 -7.278 1.00 0.00 52 PRO A C 4
ATOM 4926 O O . PRO A 1 52 ? 9.990 3.031 -7.474 1.00 0.00 52 PRO A O 4
ATOM 4937 N N . TYR A 1 53 ? 11.881 4.146 -8.013 1.00 0.00 53 TYR A N 4
ATOM 4938 C CA . TYR A 1 53 ? 11.370 4.769 -9.240 1.00 0.00 53 TYR A CA 4
ATOM 4939 C C . TYR A 1 53 ? 10.360 5.896 -8.988 1.00 0.00 53 TYR A C 4
ATOM 4940 O O . TYR A 1 53 ? 10.094 6.685 -9.895 1.00 0.00 53 TYR A O 4
ATOM 4958 N N . CYS A 1 54 ? 9.790 5.990 -7.788 1.00 0.00 54 CYS A N 4
ATOM 4959 C CA . CYS A 1 54 ? 8.778 7.019 -7.538 1.00 0.00 54 CYS A CA 4
ATOM 4960 C C . CYS A 1 54 ? 8.692 7.429 -6.069 1.00 0.00 54 CYS A C 4
ATOM 4961 O O . CYS A 1 54 ? 7.709 8.050 -5.661 1.00 0.00 54 CYS A O 4
ATOM 4968 N N . SER A 1 55 ? 9.718 7.103 -5.283 1.00 0.00 55 SER A N 4
ATOM 4969 C CA . SER A 1 55 ? 9.714 7.406 -3.855 1.00 0.00 55 SER A CA 4
ATOM 4970 C C . SER A 1 55 ? 8.571 6.662 -3.150 1.00 0.00 55 SER A C 4
ATOM 4971 O O . SER A 1 55 ? 8.153 5.606 -3.613 1.00 0.00 55 SER A O 4
ATOM 4979 N N . THR A 1 56 ? 8.103 7.219 -2.030 1.00 0.00 56 THR A N 4
ATOM 4980 C CA . THR A 1 56 ? 7.071 6.632 -1.188 1.00 0.00 56 THR A CA 4
ATOM 4981 C C . THR A 1 56 ? 7.737 5.852 -0.071 1.00 0.00 56 THR A C 4
ATOM 4982 O O . THR A 1 56 ? 7.817 4.625 -0.099 1.00 0.00 56 THR A O 4
ATOM 4993 N N . LEU A 1 57 ? 8.286 6.597 0.879 1.00 0.00 57 LEU A N 4
ATOM 4994 C CA . LEU A 1 57 ? 8.907 6.012 2.049 1.00 0.00 57 LEU A CA 4
ATOM 4995 C C . LEU A 1 57 ? 7.820 5.485 2.965 1.00 0.00 57 LEU A C 4
ATOM 4996 O O . LEU A 1 57 ? 7.167 6.255 3.666 1.00 0.00 57 LEU A O 4
ATOM 5012 N N . TYR A 1 58 ? 7.595 4.185 2.902 1.00 0.00 58 TYR A N 4
ATOM 5013 C CA . TYR A 1 58 ? 6.611 3.535 3.742 1.00 0.00 58 TYR A CA 4
ATOM 5014 C C . TYR A 1 58 ? 7.144 3.402 5.157 1.00 0.00 58 TYR A C 4
ATOM 5015 O O . TYR A 1 58 ? 8.204 2.821 5.373 1.00 0.00 58 TYR A O 4
ATOM 5033 N N . ARG A 1 59 ? 6.418 3.960 6.107 1.00 0.00 59 ARG A N 4
ATOM 5034 C CA . ARG A 1 59 ? 6.802 3.871 7.508 1.00 0.00 59 ARG A CA 4
ATOM 5035 C C . ARG A 1 59 ? 5.748 3.118 8.306 1.00 0.00 59 ARG A C 4
ATOM 5036 O O . ARG A 1 59 ? 4.636 3.609 8.492 1.00 0.00 59 ARG A O 4
ATOM 5057 N N . TYR A 1 60 ? 6.096 1.929 8.769 1.00 0.00 60 TYR A N 4
ATOM 5058 C CA . TYR A 1 60 ? 5.191 1.143 9.594 1.00 0.00 60 TYR A CA 4
ATOM 5059 C C . TYR A 1 60 ? 5.258 1.621 11.036 1.00 0.00 60 TYR A C 4
ATOM 5060 O O . TYR A 1 60 ? 6.231 1.356 11.742 1.00 0.00 60 TYR A O 4
ATOM 5078 N N . ASP A 1 61 ? 4.233 2.335 11.467 1.00 0.00 61 ASP A N 4
ATOM 5079 C CA . ASP A 1 61 ? 4.203 2.864 12.822 1.00 0.00 61 ASP A CA 4
ATOM 5080 C C . ASP A 1 61 ? 3.264 2.029 13.688 1.00 0.00 61 ASP A C 4
ATOM 5081 O O . ASP A 1 61 ? 2.119 1.785 13.312 1.00 0.00 61 ASP A O 4
ATOM 5090 N N . PRO A 1 62 ? 3.747 1.572 14.856 1.00 0.00 62 PRO A N 4
ATOM 5091 C CA . PRO A 1 62 ? 2.969 0.726 15.776 1.00 0.00 62 PRO A CA 4
ATOM 5092 C C . PRO A 1 62 ? 1.701 1.397 16.313 1.00 0.00 62 PRO A C 4
ATOM 5093 O O . PRO A 1 62 ? 0.821 0.724 16.856 1.00 0.00 62 PRO A O 4
ATOM 5104 N N . SER A 1 63 ? 1.601 2.719 16.172 1.00 0.00 63 SER A N 4
ATOM 5105 C CA . SER A 1 63 ? 0.421 3.437 16.643 1.00 0.00 63 SER A CA 4
ATOM 5106 C C . SER A 1 63 ? -0.640 3.501 15.545 1.00 0.00 63 SER A C 4
ATOM 5107 O O . SER A 1 63 ? -1.760 3.964 15.769 1.00 0.00 63 SER A O 4
ATOM 5115 N N . LEU A 1 64 ? -0.275 3.035 14.359 1.00 0.00 64 LEU A N 4
ATOM 5116 C CA . LEU A 1 64 ? -1.190 3.008 13.231 1.00 0.00 64 LEU A CA 4
ATOM 5117 C C . LEU A 1 64 ? -1.904 1.663 13.170 1.00 0.00 64 LEU A C 4
ATOM 5118 O O . LEU A 1 64 ? -1.833 0.872 14.113 1.00 0.00 64 LEU A O 4
ATOM 5134 N N . SER A 1 65 ? -2.612 1.406 12.080 1.00 0.00 65 SER A N 4
ATOM 5135 C CA . SER A 1 65 ? -3.362 0.167 11.945 1.00 0.00 65 SER A CA 4
ATOM 5136 C C . SER A 1 65 ? -3.505 -0.222 10.476 1.00 0.00 65 SER A C 4
ATOM 5137 O O . SER A 1 65 ? -2.988 0.459 9.594 1.00 0.00 65 SER A O 4
ATOM 5145 N N . TYR A 1 66 ? -4.213 -1.309 10.219 1.00 0.00 66 TYR A N 4
ATOM 5146 C CA . TYR A 1 66 ? -4.378 -1.805 8.861 1.00 0.00 66 TYR A CA 4
ATOM 5147 C C . TYR A 1 66 ? -5.519 -1.075 8.158 1.00 0.00 66 TYR A C 4
ATOM 5148 O O . TYR A 1 66 ? -5.592 -1.050 6.931 1.00 0.00 66 TYR A O 4
ATOM 5166 N N . ASN A 1 67 ? -6.401 -0.474 8.949 1.00 0.00 67 ASN A N 4
ATOM 5167 C CA . ASN A 1 67 ? -7.500 0.322 8.407 1.00 0.00 67 ASN A CA 4
ATOM 5168 C C . ASN A 1 67 ? -7.068 1.767 8.180 1.00 0.00 67 ASN A C 4
ATOM 5169 O O . ASN A 1 67 ? -7.515 2.418 7.238 1.00 0.00 67 ASN A O 4
ATOM 5180 N N . GLN A 1 68 ? -6.200 2.270 9.047 1.00 0.00 68 GLN A N 4
ATOM 5181 C CA . GLN A 1 68 ? -5.703 3.633 8.914 1.00 0.00 68 GLN A CA 4
ATOM 5182 C C . GLN A 1 68 ? -4.210 3.608 8.629 1.00 0.00 68 GLN A C 4
ATOM 5183 O O . GLN A 1 68 ? -3.424 3.170 9.468 1.00 0.00 68 GLN A O 4
ATOM 5197 N N . THR A 1 69 ? -3.823 4.098 7.462 1.00 0.00 69 THR A N 4
ATOM 5198 C CA . THR A 1 69 ? -2.442 4.004 7.030 1.00 0.00 69 THR A CA 4
ATOM 5199 C C . THR A 1 69 ? -1.640 5.246 7.417 1.00 0.00 69 THR A C 4
ATOM 5200 O O . THR A 1 69 ? -0.627 5.147 8.102 1.00 0.00 69 THR A O 4
ATOM 5211 N N . ASN A 1 70 ? -2.117 6.402 7.011 1.00 0.00 70 ASN A N 4
ATOM 5212 C CA . ASN A 1 70 ? -1.432 7.662 7.269 1.00 0.00 70 ASN A CA 4
ATOM 5213 C C . ASN A 1 70 ? -2.449 8.747 7.620 1.00 0.00 70 ASN A C 4
ATOM 5214 O O . ASN A 1 70 ? -3.656 8.502 7.546 1.00 0.00 70 ASN A O 4
ATOM 5225 N N . PRO A 1 71 ? -1.990 9.952 8.026 1.00 0.00 71 PRO A N 4
ATOM 5226 C CA . PRO A 1 71 ? -2.887 11.064 8.380 1.00 0.00 71 PRO A CA 4
ATOM 5227 C C . PRO A 1 71 ? -3.866 11.401 7.258 1.00 0.00 71 PRO A C 4
ATOM 5228 O O . PRO A 1 71 ? -3.527 11.287 6.083 1.00 0.00 71 PRO A O 4
ATOM 5239 N N . THR A 1 72 ? -5.081 11.803 7.642 1.00 0.00 72 THR A N 4
ATOM 5240 C CA . THR A 1 72 ? -6.160 12.107 6.693 1.00 0.00 72 THR A CA 4
ATOM 5241 C C . THR A 1 72 ? -6.850 10.818 6.218 1.00 0.00 72 THR A C 4
ATOM 5242 O O . THR A 1 72 ? -7.999 10.837 5.770 1.00 0.00 72 THR A O 4
ATOM 5253 N N . GLY A 1 73 ? -6.159 9.695 6.349 1.00 0.00 73 GLY A N 4
ATOM 5254 C CA . GLY A 1 73 ? -6.720 8.430 5.928 1.00 0.00 73 GLY A CA 4
ATOM 5255 C C . GLY A 1 73 ? -6.036 7.907 4.690 1.00 0.00 73 GLY A C 4
ATOM 5256 O O . GLY A 1 73 ? -5.292 6.934 4.759 1.00 0.00 73 GLY A O 4
ATOM 5260 N N . CYS A 1 74 ? -6.292 8.576 3.569 1.00 0.00 74 CYS A N 4
ATOM 5261 C CA . CYS A 1 74 ? -5.675 8.248 2.288 1.00 0.00 74 CYS A CA 4
ATOM 5262 C C . CYS A 1 74 ? -5.905 6.796 1.878 1.00 0.00 74 CYS A C 4
ATOM 5263 O O . CYS A 1 74 ? -5.057 5.930 2.079 1.00 0.00 74 CYS A O 4
ATOM 5271 N N . LEU A 1 75 ? -7.059 6.543 1.285 1.00 0.00 75 LEU A N 4
ATOM 5272 C CA . LEU A 1 75 ? -7.399 5.215 0.809 1.00 0.00 75 LEU A CA 4
ATOM 5273 C C . LEU A 1 75 ? -8.077 5.298 -0.548 1.00 0.00 75 LEU A C 4
ATOM 5274 O O . LEU A 1 75 ? -8.847 6.219 -0.815 1.00 0.00 75 LEU A O 4
ATOM 5290 N N . TYR A 1 76 ? -7.785 4.342 -1.405 1.00 0.00 76 TYR A N 4
ATOM 5291 C CA . TYR A 1 76 ? -8.368 4.314 -2.730 1.00 0.00 76 TYR A CA 4
ATOM 5292 C C . TYR A 1 76 ? -9.199 3.052 -2.912 1.00 0.00 76 TYR A C 4
ATOM 5293 O O . TYR A 1 76 ? -8.671 1.972 -3.199 1.00 0.00 76 TYR A O 4
ATOM 5311 N N . ASN A 1 77 ? -10.496 3.194 -2.706 1.00 0.00 77 ASN A N 4
ATOM 5312 C CA . ASN A 1 77 ? -11.423 2.085 -2.847 1.00 0.00 77 ASN A CA 4
ATOM 5313 C C . ASN A 1 77 ? -11.972 2.060 -4.269 1.00 0.00 77 ASN A C 4
ATOM 5314 O O . ASN A 1 77 ? -12.588 3.028 -4.720 1.00 0.00 77 ASN A O 4
ATOM 5325 N N . PRO A 1 78 ? -11.723 0.965 -5.004 1.00 0.00 78 PRO A N 4
ATOM 5326 C CA . PRO A 1 78 ? -12.175 0.825 -6.387 1.00 0.00 78 PRO A CA 4
ATOM 5327 C C . PRO A 1 78 ? -13.697 0.786 -6.502 1.00 0.00 78 PRO A C 4
ATOM 5328 O O . PRO A 1 78 ? -14.323 -0.271 -6.359 1.00 0.00 78 PRO A O 4
ATOM 5339 N N . LYS A 1 79 ? -14.285 1.951 -6.733 1.00 0.00 79 LYS A N 4
ATOM 5340 C CA . LYS A 1 79 ? -15.723 2.064 -6.920 1.00 0.00 79 LYS A CA 4
ATOM 5341 C C . LYS A 1 79 ? -16.096 1.830 -8.379 1.00 0.00 79 LYS A C 4
ATOM 5342 O O . LYS A 1 79 ? -16.490 2.749 -9.099 1.00 0.00 79 LYS A O 4
ATOM 5361 N N . LEU A 1 80 ? -15.923 0.591 -8.809 1.00 0.00 80 LEU A N 4
ATOM 5362 C CA . LEU A 1 80 ? -16.297 0.170 -10.150 1.00 0.00 80 LEU A CA 4
ATOM 5363 C C . LEU A 1 80 ? -17.344 -0.930 -10.039 1.00 0.00 80 LEU A C 4
ATOM 5364 O O . LEU A 1 80 ? -18.435 -0.702 -9.519 1.00 0.00 80 LEU A O 4
ATOM 5380 N N . GLU A 1 81 ? -17.015 -2.126 -10.511 1.00 0.00 81 GLU A N 4
ATOM 5381 C CA . GLU A 1 81 ? -17.860 -3.287 -10.270 1.00 0.00 81 GLU A CA 4
ATOM 5382 C C . GLU A 1 81 ? -17.498 -3.935 -8.942 1.00 0.00 81 GLU A C 4
ATOM 5383 O O . GLU A 1 81 ? -18.360 -4.484 -8.257 1.00 0.00 81 GLU A O 4
ATOM 5395 N N . HIS A 1 82 ? -16.208 -3.880 -8.598 1.00 0.00 82 HIS A N 4
ATOM 5396 C CA . HIS A 1 82 ? -15.719 -4.389 -7.315 1.00 0.00 82 HIS A CA 4
ATOM 5397 C C . HIS A 1 82 ? -15.950 -5.905 -7.226 1.00 0.00 82 HIS A C 4
ATOM 5398 O O . HIS A 1 82 ? -16.111 -6.464 -6.144 1.00 0.00 82 HIS A O 4
ATOM 5413 N N . HIS A 1 83 ? -15.937 -6.571 -8.378 1.00 0.00 83 HIS A N 4
ATOM 5414 C CA . HIS A 1 83 ? -16.252 -7.997 -8.438 1.00 0.00 83 HIS A CA 4
ATOM 5415 C C . HIS A 1 83 ? -14.999 -8.847 -8.620 1.00 0.00 83 HIS A C 4
ATOM 5416 O O . HIS A 1 83 ? -14.763 -9.790 -7.870 1.00 0.00 83 HIS A O 4
ATOM 5431 N N . HIS A 1 84 ? -14.199 -8.505 -9.615 1.00 0.00 84 HIS A N 4
ATOM 5432 C CA . HIS A 1 84 ? -13.063 -9.333 -9.996 1.00 0.00 84 HIS A CA 4
ATOM 5433 C C . HIS A 1 84 ? -11.832 -8.451 -10.223 1.00 0.00 84 HIS A C 4
ATOM 5434 O O . HIS A 1 84 ? -11.922 -7.420 -10.884 1.00 0.00 84 HIS A O 4
ATOM 5449 N N . HIS A 1 85 ? -10.686 -8.859 -9.678 1.00 0.00 85 HIS A N 4
ATOM 5450 C CA . HIS A 1 85 ? -9.463 -8.038 -9.721 1.00 0.00 85 HIS A CA 4
ATOM 5451 C C . HIS A 1 85 ? -8.783 -8.063 -11.095 1.00 0.00 85 HIS A C 4
ATOM 5452 O O . HIS A 1 85 ? -7.591 -7.774 -11.211 1.00 0.00 85 HIS A O 4
ATOM 5467 N N . HIS A 1 86 ? -9.557 -8.405 -12.116 1.00 0.00 86 HIS A N 4
ATOM 5468 C CA . HIS A 1 86 ? -9.128 -8.397 -13.513 1.00 0.00 86 HIS A CA 4
ATOM 5469 C C . HIS A 1 86 ? -10.253 -8.987 -14.338 1.00 0.00 86 HIS A C 4
ATOM 5470 O O . HIS A 1 86 ? -11.338 -9.219 -13.806 1.00 0.00 86 HIS A O 4
ATOM 5485 N N . HIS A 1 87 ? -10.023 -9.223 -15.613 1.00 0.00 87 HIS A N 4
ATOM 5486 C CA . HIS A 1 87 ? -11.009 -9.914 -16.420 1.00 0.00 87 HIS A CA 4
ATOM 5487 C C . HIS A 1 87 ? -10.565 -11.352 -16.615 1.00 0.00 87 HIS A C 4
ATOM 5488 O O . HIS A 1 87 ? -11.397 -12.263 -16.465 1.00 0.00 87 HIS A O 4
ATOM 5505 N N . MET A 1 1 ? -8.314 -19.412 -2.031 1.00 0.00 1 MET A N 5
ATOM 5506 C CA . MET A 1 1 ? -9.467 -19.283 -1.110 1.00 0.00 1 MET A CA 5
ATOM 5507 C C . MET A 1 1 ? -9.170 -18.276 -0.003 1.00 0.00 1 MET A C 5
ATOM 5508 O O . MET A 1 1 ? -10.083 -17.673 0.564 1.00 0.00 1 MET A O 5
ATOM 5524 N N . ALA A 1 2 ? -7.891 -18.093 0.308 1.00 0.00 2 ALA A N 5
ATOM 5525 C CA . ALA A 1 2 ? -7.474 -17.098 1.290 1.00 0.00 2 ALA A CA 5
ATOM 5526 C C . ALA A 1 2 ? -7.200 -15.764 0.604 1.00 0.00 2 ALA A C 5
ATOM 5527 O O . ALA A 1 2 ? -6.448 -14.926 1.109 1.00 0.00 2 ALA A O 5
ATOM 5534 N N . ASP A 1 3 ? -7.833 -15.577 -0.547 1.00 0.00 3 ASP A N 5
ATOM 5535 C CA . ASP A 1 3 ? -7.641 -14.387 -1.364 1.00 0.00 3 ASP A CA 5
ATOM 5536 C C . ASP A 1 3 ? -8.321 -13.192 -0.716 1.00 0.00 3 ASP A C 5
ATOM 5537 O O . ASP A 1 3 ? -9.544 -13.063 -0.767 1.00 0.00 3 ASP A O 5
ATOM 5546 N N . TYR A 1 4 ? -7.536 -12.333 -0.090 1.00 0.00 4 TYR A N 5
ATOM 5547 C CA . TYR A 1 4 ? -8.078 -11.160 0.575 1.00 0.00 4 TYR A CA 5
ATOM 5548 C C . TYR A 1 4 ? -7.631 -9.896 -0.143 1.00 0.00 4 TYR A C 5
ATOM 5549 O O . TYR A 1 4 ? -6.441 -9.713 -0.411 1.00 0.00 4 TYR A O 5
ATOM 5567 N N . ASN A 1 5 ? -8.582 -9.034 -0.467 1.00 0.00 5 ASN A N 5
ATOM 5568 C CA . ASN A 1 5 ? -8.266 -7.777 -1.127 1.00 0.00 5 ASN A CA 5
ATOM 5569 C C . ASN A 1 5 ? -7.795 -6.757 -0.100 1.00 0.00 5 ASN A C 5
ATOM 5570 O O . ASN A 1 5 ? -8.526 -6.415 0.832 1.00 0.00 5 ASN A O 5
ATOM 5581 N N . ILE A 1 6 ? -6.568 -6.295 -0.264 1.00 0.00 6 ILE A N 5
ATOM 5582 C CA . ILE A 1 6 ? -5.973 -5.351 0.670 1.00 0.00 6 ILE A CA 5
ATOM 5583 C C . ILE A 1 6 ? -6.475 -3.932 0.413 1.00 0.00 6 ILE A C 5
ATOM 5584 O O . ILE A 1 6 ? -6.941 -3.616 -0.687 1.00 0.00 6 ILE A O 5
ATOM 5600 N N . PRO A 1 7 ? -6.417 -3.068 1.435 1.00 0.00 7 PRO A N 5
ATOM 5601 C CA . PRO A 1 7 ? -6.789 -1.660 1.298 1.00 0.00 7 PRO A CA 5
ATOM 5602 C C . PRO A 1 7 ? -5.871 -0.930 0.321 1.00 0.00 7 PRO A C 5
ATOM 5603 O O . PRO A 1 7 ? -4.648 -0.990 0.434 1.00 0.00 7 PRO A O 5
ATOM 5614 N N . HIS A 1 8 ? -6.471 -0.245 -0.639 1.00 0.00 8 HIS A N 5
ATOM 5615 C CA . HIS A 1 8 ? -5.712 0.478 -1.650 1.00 0.00 8 HIS A CA 5
ATOM 5616 C C . HIS A 1 8 ? -5.572 1.942 -1.260 1.00 0.00 8 HIS A C 5
ATOM 5617 O O . HIS A 1 8 ? -6.559 2.611 -0.947 1.00 0.00 8 HIS A O 5
ATOM 5632 N N . PHE A 1 9 ? -4.341 2.433 -1.280 1.00 0.00 9 PHE A N 5
ATOM 5633 C CA . PHE A 1 9 ? -4.040 3.762 -0.767 1.00 0.00 9 PHE A CA 5
ATOM 5634 C C . PHE A 1 9 ? -3.549 4.710 -1.863 1.00 0.00 9 PHE A C 5
ATOM 5635 O O . PHE A 1 9 ? -3.205 4.287 -2.968 1.00 0.00 9 PHE A O 5
ATOM 5652 N N . GLN A 1 10 ? -3.534 5.995 -1.521 1.00 0.00 10 GLN A N 5
ATOM 5653 C CA . GLN A 1 10 ? -3.055 7.071 -2.386 1.00 0.00 10 GLN A CA 5
ATOM 5654 C C . GLN A 1 10 ? -2.873 8.309 -1.524 1.00 0.00 10 GLN A C 5
ATOM 5655 O O . GLN A 1 10 ? -3.630 8.505 -0.588 1.00 0.00 10 GLN A O 5
ATOM 5669 N N . ASN A 1 11 ? -1.903 9.152 -1.805 1.00 0.00 11 ASN A N 5
ATOM 5670 C CA . ASN A 1 11 ? -1.694 10.303 -0.940 1.00 0.00 11 ASN A CA 5
ATOM 5671 C C . ASN A 1 11 ? -1.623 11.590 -1.739 1.00 0.00 11 ASN A C 5
ATOM 5672 O O . ASN A 1 11 ? -0.747 11.760 -2.584 1.00 0.00 11 ASN A O 5
ATOM 5683 N N . ASP A 1 12 ? -2.554 12.490 -1.465 1.00 0.00 12 ASP A N 5
ATOM 5684 C CA . ASP A 1 12 ? -2.610 13.767 -2.162 1.00 0.00 12 ASP A CA 5
ATOM 5685 C C . ASP A 1 12 ? -1.635 14.762 -1.549 1.00 0.00 12 ASP A C 5
ATOM 5686 O O . ASP A 1 12 ? -0.845 15.389 -2.254 1.00 0.00 12 ASP A O 5
ATOM 5695 N N . LEU A 1 13 ? -1.681 14.882 -0.228 1.00 0.00 13 LEU A N 5
ATOM 5696 C CA . LEU A 1 13 ? -0.937 15.920 0.477 1.00 0.00 13 LEU A CA 5
ATOM 5697 C C . LEU A 1 13 ? 0.563 15.637 0.541 1.00 0.00 13 LEU A C 5
ATOM 5698 O O . LEU A 1 13 ? 1.361 16.564 0.675 1.00 0.00 13 LEU A O 5
ATOM 5714 N N . GLY A 1 14 ? 0.949 14.372 0.433 1.00 0.00 14 GLY A N 5
ATOM 5715 C CA . GLY A 1 14 ? 2.356 14.025 0.519 1.00 0.00 14 GLY A CA 5
ATOM 5716 C C . GLY A 1 14 ? 2.794 13.094 -0.592 1.00 0.00 14 GLY A C 5
ATOM 5717 O O . GLY A 1 14 ? 3.321 13.548 -1.609 1.00 0.00 14 GLY A O 5
ATOM 5721 N N . TYR A 1 15 ? 2.579 11.792 -0.376 1.00 0.00 15 TYR A N 5
ATOM 5722 C CA . TYR A 1 15 ? 2.910 10.734 -1.345 1.00 0.00 15 TYR A CA 5
ATOM 5723 C C . TYR A 1 15 ? 4.406 10.419 -1.342 1.00 0.00 15 TYR A C 5
ATOM 5724 O O . TYR A 1 15 ? 4.806 9.281 -1.572 1.00 0.00 15 TYR A O 5
ATOM 5742 N N . LYS A 1 16 ? 5.223 11.422 -1.063 1.00 0.00 16 LYS A N 5
ATOM 5743 C CA . LYS A 1 16 ? 6.670 11.253 -1.034 1.00 0.00 16 LYS A CA 5
ATOM 5744 C C . LYS A 1 16 ? 7.081 10.335 0.113 1.00 0.00 16 LYS A C 5
ATOM 5745 O O . LYS A 1 16 ? 7.917 9.443 -0.055 1.00 0.00 16 LYS A O 5
ATOM 5764 N N . ILE A 1 17 ? 6.491 10.564 1.277 1.00 0.00 17 ILE A N 5
ATOM 5765 C CA . ILE A 1 17 ? 6.730 9.725 2.445 1.00 0.00 17 ILE A CA 5
ATOM 5766 C C . ILE A 1 17 ? 5.405 9.358 3.100 1.00 0.00 17 ILE A C 5
ATOM 5767 O O . ILE A 1 17 ? 4.712 10.222 3.641 1.00 0.00 17 ILE A O 5
ATOM 5783 N N . ILE A 1 18 ? 5.040 8.083 3.030 1.00 0.00 18 ILE A N 5
ATOM 5784 C CA . ILE A 1 18 ? 3.761 7.640 3.601 1.00 0.00 18 ILE A CA 5
ATOM 5785 C C . ILE A 1 18 ? 3.951 6.611 4.719 1.00 0.00 18 ILE A C 5
ATOM 5786 O O . ILE A 1 18 ? 4.555 5.560 4.521 1.00 0.00 18 ILE A O 5
ATOM 5802 N N . GLU A 1 19 ? 3.415 6.913 5.895 1.00 0.00 19 GLU A N 5
ATOM 5803 C CA . GLU A 1 19 ? 3.432 5.981 7.014 1.00 0.00 19 GLU A CA 5
ATOM 5804 C C . GLU A 1 19 ? 2.173 5.125 6.988 1.00 0.00 19 GLU A C 5
ATOM 5805 O O . GLU A 1 19 ? 1.066 5.654 6.858 1.00 0.00 19 GLU A O 5
ATOM 5817 N N . ILE A 1 20 ? 2.327 3.816 7.113 1.00 0.00 20 ILE A N 5
ATOM 5818 C CA . ILE A 1 20 ? 1.190 2.905 7.074 1.00 0.00 20 ILE A CA 5
ATOM 5819 C C . ILE A 1 20 ? 1.305 1.835 8.156 1.00 0.00 20 ILE A C 5
ATOM 5820 O O . ILE A 1 20 ? 2.407 1.462 8.558 1.00 0.00 20 ILE A O 5
ATOM 5836 N N . GLY A 1 21 ? 0.165 1.347 8.622 1.00 0.00 21 GLY A N 5
ATOM 5837 C CA . GLY A 1 21 ? 0.160 0.251 9.571 1.00 0.00 21 GLY A CA 5
ATOM 5838 C C . GLY A 1 21 ? 0.015 -1.083 8.872 1.00 0.00 21 GLY A C 5
ATOM 5839 O O . GLY A 1 21 ? -0.547 -2.028 9.421 1.00 0.00 21 GLY A O 5
ATOM 5843 N N . VAL A 1 22 ? 0.518 -1.146 7.649 1.00 0.00 22 VAL A N 5
ATOM 5844 C CA . VAL A 1 22 ? 0.427 -2.346 6.837 1.00 0.00 22 VAL A CA 5
ATOM 5845 C C . VAL A 1 22 ? 1.821 -2.913 6.604 1.00 0.00 22 VAL A C 5
ATOM 5846 O O . VAL A 1 22 ? 2.695 -2.223 6.085 1.00 0.00 22 VAL A O 5
ATOM 5859 N N . LYS A 1 23 ? 2.025 -4.163 6.999 1.00 0.00 23 LYS A N 5
ATOM 5860 C CA . LYS A 1 23 ? 3.341 -4.786 6.915 1.00 0.00 23 LYS A CA 5
ATOM 5861 C C . LYS A 1 23 ? 3.598 -5.361 5.517 1.00 0.00 23 LYS A C 5
ATOM 5862 O O . LYS A 1 23 ? 4.733 -5.696 5.170 1.00 0.00 23 LYS A O 5
ATOM 5881 N N . GLU A 1 24 ? 2.541 -5.474 4.719 1.00 0.00 24 GLU A N 5
ATOM 5882 C CA . GLU A 1 24 ? 2.658 -5.978 3.352 1.00 0.00 24 GLU A CA 5
ATOM 5883 C C . GLU A 1 24 ? 1.737 -5.195 2.419 1.00 0.00 24 GLU A C 5
ATOM 5884 O O . GLU A 1 24 ? 0.515 -5.326 2.486 1.00 0.00 24 GLU A O 5
ATOM 5896 N N . PHE A 1 25 ? 2.325 -4.381 1.553 1.00 0.00 25 PHE A N 5
ATOM 5897 C CA . PHE A 1 25 ? 1.548 -3.532 0.655 1.00 0.00 25 PHE A CA 5
ATOM 5898 C C . PHE A 1 25 ? 2.112 -3.592 -0.767 1.00 0.00 25 PHE A C 5
ATOM 5899 O O . PHE A 1 25 ? 3.278 -3.943 -0.966 1.00 0.00 25 PHE A O 5
ATOM 5916 N N . MET A 1 26 ? 1.281 -3.257 -1.750 1.00 0.00 26 MET A N 5
ATOM 5917 C CA . MET A 1 26 ? 1.701 -3.263 -3.146 1.00 0.00 26 MET A CA 5
ATOM 5918 C C . MET A 1 26 ? 1.096 -2.059 -3.868 1.00 0.00 26 MET A C 5
ATOM 5919 O O . MET A 1 26 ? 0.079 -1.516 -3.437 1.00 0.00 26 MET A O 5
ATOM 5933 N N . CYS A 1 27 ? 1.732 -1.647 -4.954 1.00 0.00 27 CYS A N 5
ATOM 5934 C CA . CYS A 1 27 ? 1.307 -0.474 -5.706 1.00 0.00 27 CYS A CA 5
ATOM 5935 C C . CYS A 1 27 ? 0.032 -0.733 -6.501 1.00 0.00 27 CYS A C 5
ATOM 5936 O O . CYS A 1 27 ? -0.027 -1.644 -7.331 1.00 0.00 27 CYS A O 5
ATOM 5943 N N . VAL A 1 28 ? -0.976 0.089 -6.251 1.00 0.00 28 VAL A N 5
ATOM 5944 C CA . VAL A 1 28 ? -2.232 0.013 -6.978 1.00 0.00 28 VAL A CA 5
ATOM 5945 C C . VAL A 1 28 ? -2.229 1.017 -8.128 1.00 0.00 28 VAL A C 5
ATOM 5946 O O . VAL A 1 28 ? -1.687 2.116 -7.996 1.00 0.00 28 VAL A O 5
ATOM 5959 N N . GLY A 1 29 ? -2.799 0.628 -9.257 1.00 0.00 29 GLY A N 5
ATOM 5960 C CA . GLY A 1 29 ? -2.865 1.518 -10.397 1.00 0.00 29 GLY A CA 5
ATOM 5961 C C . GLY A 1 29 ? -2.155 0.938 -11.597 1.00 0.00 29 GLY A C 5
ATOM 5962 O O . GLY A 1 29 ? -2.780 0.313 -12.454 1.00 0.00 29 GLY A O 5
ATOM 5966 N N . ALA A 1 30 ? -0.844 1.121 -11.650 1.00 0.00 30 ALA A N 5
ATOM 5967 C CA . ALA A 1 30 ? -0.037 0.538 -12.710 1.00 0.00 30 ALA A CA 5
ATOM 5968 C C . ALA A 1 30 ? 0.432 -0.850 -12.294 1.00 0.00 30 ALA A C 5
ATOM 5969 O O . ALA A 1 30 ? 1.614 -1.188 -12.395 1.00 0.00 30 ALA A O 5
ATOM 5976 N N . THR A 1 31 ? -0.511 -1.644 -11.811 1.00 0.00 31 THR A N 5
ATOM 5977 C CA . THR A 1 31 ? -0.229 -2.987 -11.351 1.00 0.00 31 THR A CA 5
ATOM 5978 C C . THR A 1 31 ? -0.012 -3.921 -12.539 1.00 0.00 31 THR A C 5
ATOM 5979 O O . THR A 1 31 ? -0.963 -4.388 -13.171 1.00 0.00 31 THR A O 5
ATOM 5990 N N . GLN A 1 32 ? 1.253 -4.144 -12.860 1.00 0.00 32 GLN A N 5
ATOM 5991 C CA . GLN A 1 32 ? 1.649 -5.001 -13.969 1.00 0.00 32 GLN A CA 5
ATOM 5992 C C . GLN A 1 32 ? 2.740 -5.953 -13.481 1.00 0.00 32 GLN A C 5
ATOM 5993 O O . GLN A 1 32 ? 3.140 -5.846 -12.321 1.00 0.00 32 GLN A O 5
ATOM 6007 N N . PRO A 1 33 ? 3.210 -6.904 -14.332 1.00 0.00 33 PRO A N 5
ATOM 6008 C CA . PRO A 1 33 ? 4.293 -7.841 -13.999 1.00 0.00 33 PRO A CA 5
ATOM 6009 C C . PRO A 1 33 ? 5.315 -7.263 -13.022 1.00 0.00 33 PRO A C 5
ATOM 6010 O O . PRO A 1 33 ? 5.992 -6.276 -13.319 1.00 0.00 33 PRO A O 5
ATOM 6021 N N . PHE A 1 34 ? 5.421 -7.892 -11.860 1.00 0.00 34 PHE A N 5
ATOM 6022 C CA . PHE A 1 34 ? 6.188 -7.341 -10.751 1.00 0.00 34 PHE A CA 5
ATOM 6023 C C . PHE A 1 34 ? 7.684 -7.477 -11.004 1.00 0.00 34 PHE A C 5
ATOM 6024 O O . PHE A 1 34 ? 8.305 -8.463 -10.607 1.00 0.00 34 PHE A O 5
ATOM 6041 N N . ASP A 1 35 ? 8.249 -6.486 -11.681 1.00 0.00 35 ASP A N 5
ATOM 6042 C CA . ASP A 1 35 ? 9.666 -6.499 -12.031 1.00 0.00 35 ASP A CA 5
ATOM 6043 C C . ASP A 1 35 ? 10.147 -5.086 -12.335 1.00 0.00 35 ASP A C 5
ATOM 6044 O O . ASP A 1 35 ? 11.140 -4.620 -11.775 1.00 0.00 35 ASP A O 5
ATOM 6053 N N . HIS A 1 36 ? 9.435 -4.406 -13.226 1.00 0.00 36 HIS A N 5
ATOM 6054 C CA . HIS A 1 36 ? 9.795 -3.043 -13.602 1.00 0.00 36 HIS A CA 5
ATOM 6055 C C . HIS A 1 36 ? 8.722 -2.030 -13.202 1.00 0.00 36 HIS A C 5
ATOM 6056 O O . HIS A 1 36 ? 9.030 -1.094 -12.475 1.00 0.00 36 HIS A O 5
ATOM 6071 N N . PRO A 1 37 ? 7.455 -2.184 -13.672 1.00 0.00 37 PRO A N 5
ATOM 6072 C CA . PRO A 1 37 ? 6.382 -1.224 -13.384 1.00 0.00 37 PRO A CA 5
ATOM 6073 C C . PRO A 1 37 ? 6.349 -0.795 -11.928 1.00 0.00 37 PRO A C 5
ATOM 6074 O O . PRO A 1 37 ? 6.412 0.393 -11.612 1.00 0.00 37 PRO A O 5
ATOM 6085 N N . HIS A 1 38 ? 6.254 -1.771 -11.047 1.00 0.00 38 HIS A N 5
ATOM 6086 C CA . HIS A 1 38 ? 6.286 -1.527 -9.614 1.00 0.00 38 HIS A CA 5
ATOM 6087 C C . HIS A 1 38 ? 6.864 -2.726 -8.885 1.00 0.00 38 HIS A C 5
ATOM 6088 O O . HIS A 1 38 ? 7.272 -3.705 -9.510 1.00 0.00 38 HIS A O 5
ATOM 6102 N N . ILE A 1 39 ? 6.867 -2.650 -7.565 1.00 0.00 39 ILE A N 5
ATOM 6103 C CA . ILE A 1 39 ? 7.497 -3.657 -6.734 1.00 0.00 39 ILE A CA 5
ATOM 6104 C C . ILE A 1 39 ? 6.652 -3.877 -5.479 1.00 0.00 39 ILE A C 5
ATOM 6105 O O . ILE A 1 39 ? 5.796 -3.049 -5.160 1.00 0.00 39 ILE A O 5
ATOM 6121 N N . PHE A 1 40 ? 6.868 -4.988 -4.791 1.00 0.00 40 PHE A N 5
ATOM 6122 C CA . PHE A 1 40 ? 6.141 -5.274 -3.563 1.00 0.00 40 PHE A CA 5
ATOM 6123 C C . PHE A 1 40 ? 6.924 -4.750 -2.365 1.00 0.00 40 PHE A C 5
ATOM 6124 O O . PHE A 1 40 ? 8.154 -4.815 -2.340 1.00 0.00 40 PHE A O 5
ATOM 6141 N N . ILE A 1 41 ? 6.217 -4.214 -1.383 1.00 0.00 41 ILE A N 5
ATOM 6142 C CA . ILE A 1 41 ? 6.863 -3.665 -0.202 1.00 0.00 41 ILE A CA 5
ATOM 6143 C C . ILE A 1 41 ? 6.546 -4.520 1.019 1.00 0.00 41 ILE A C 5
ATOM 6144 O O . ILE A 1 41 ? 5.377 -4.747 1.343 1.00 0.00 41 ILE A O 5
ATOM 6160 N N . ASP A 1 42 ? 7.591 -5.009 1.673 1.00 0.00 42 ASP A N 5
ATOM 6161 C CA . ASP A 1 42 ? 7.434 -5.812 2.877 1.00 0.00 42 ASP A CA 5
ATOM 6162 C C . ASP A 1 42 ? 8.167 -5.154 4.038 1.00 0.00 42 ASP A C 5
ATOM 6163 O O . ASP A 1 42 ? 9.250 -4.588 3.860 1.00 0.00 42 ASP A O 5
ATOM 6172 N N . MET A 1 43 ? 7.573 -5.222 5.218 1.00 0.00 43 MET A N 5
ATOM 6173 C CA . MET A 1 43 ? 8.168 -4.632 6.407 1.00 0.00 43 MET A CA 5
ATOM 6174 C C . MET A 1 43 ? 8.701 -5.710 7.342 1.00 0.00 43 MET A C 5
ATOM 6175 O O . MET A 1 43 ? 8.666 -5.555 8.564 1.00 0.00 43 MET A O 5
ATOM 6189 N N . GLY A 1 44 ? 9.197 -6.800 6.763 1.00 0.00 44 GLY A N 5
ATOM 6190 C CA . GLY A 1 44 ? 9.751 -7.874 7.564 1.00 0.00 44 GLY A CA 5
ATOM 6191 C C . GLY A 1 44 ? 11.019 -7.455 8.280 1.00 0.00 44 GLY A C 5
ATOM 6192 O O . GLY A 1 44 ? 10.985 -7.060 9.444 1.00 0.00 44 GLY A O 5
ATOM 6196 N N . SER A 1 45 ? 12.140 -7.529 7.580 1.00 0.00 45 SER A N 5
ATOM 6197 C CA . SER A 1 45 ? 13.414 -7.116 8.144 1.00 0.00 45 SER A CA 5
ATOM 6198 C C . SER A 1 45 ? 13.612 -5.611 7.990 1.00 0.00 45 SER A C 5
ATOM 6199 O O . SER A 1 45 ? 14.474 -5.015 8.642 1.00 0.00 45 SER A O 5
ATOM 6207 N N . THR A 1 46 ? 12.804 -5.005 7.130 1.00 0.00 46 THR A N 5
ATOM 6208 C CA . THR A 1 46 ? 12.901 -3.583 6.858 1.00 0.00 46 THR A CA 5
ATOM 6209 C C . THR A 1 46 ? 11.682 -2.854 7.408 1.00 0.00 46 THR A C 5
ATOM 6210 O O . THR A 1 46 ? 10.567 -3.063 6.945 1.00 0.00 46 THR A O 5
ATOM 6221 N N . ASP A 1 47 ? 11.897 -2.002 8.397 1.00 0.00 47 ASP A N 5
ATOM 6222 C CA . ASP A 1 47 ? 10.798 -1.309 9.060 1.00 0.00 47 ASP A CA 5
ATOM 6223 C C . ASP A 1 47 ? 10.238 -0.196 8.179 1.00 0.00 47 ASP A C 5
ATOM 6224 O O . ASP A 1 47 ? 9.071 0.181 8.305 1.00 0.00 47 ASP A O 5
ATOM 6233 N N . GLU A 1 48 ? 11.072 0.334 7.293 1.00 0.00 48 GLU A N 5
ATOM 6234 C CA . GLU A 1 48 ? 10.628 1.354 6.356 1.00 0.00 48 GLU A CA 5
ATOM 6235 C C . GLU A 1 48 ? 11.261 1.156 4.979 1.00 0.00 48 GLU A C 5
ATOM 6236 O O . GLU A 1 48 ? 12.483 1.042 4.847 1.00 0.00 48 GLU A O 5
ATOM 6248 N N . LYS A 1 49 ? 10.417 1.112 3.957 1.00 0.00 49 LYS A N 5
ATOM 6249 C CA . LYS A 1 49 ? 10.867 0.938 2.576 1.00 0.00 49 LYS A CA 5
ATOM 6250 C C . LYS A 1 49 ? 10.228 1.974 1.663 1.00 0.00 49 LYS A C 5
ATOM 6251 O O . LYS A 1 49 ? 9.022 2.174 1.699 1.00 0.00 49 LYS A O 5
ATOM 6270 N N . ILE A 1 50 ? 11.038 2.629 0.848 1.00 0.00 50 ILE A N 5
ATOM 6271 C CA . ILE A 1 50 ? 10.522 3.537 -0.169 1.00 0.00 50 ILE A CA 5
ATOM 6272 C C . ILE A 1 50 ? 10.255 2.741 -1.448 1.00 0.00 50 ILE A C 5
ATOM 6273 O O . ILE A 1 50 ? 10.799 1.649 -1.613 1.00 0.00 50 ILE A O 5
ATOM 6289 N N . CYS A 1 51 ? 9.422 3.247 -2.350 1.00 0.00 51 CYS A N 5
ATOM 6290 C CA . CYS A 1 51 ? 9.172 2.505 -3.586 1.00 0.00 51 CYS A CA 5
ATOM 6291 C C . CYS A 1 51 ? 10.021 3.072 -4.716 1.00 0.00 51 CYS A C 5
ATOM 6292 O O . CYS A 1 51 ? 9.830 4.215 -5.125 1.00 0.00 51 CYS A O 5
ATOM 6299 N N . PRO A 1 52 ? 10.978 2.273 -5.232 1.00 0.00 52 PRO A N 5
ATOM 6300 C CA . PRO A 1 52 ? 11.854 2.682 -6.338 1.00 0.00 52 PRO A CA 5
ATOM 6301 C C . PRO A 1 52 ? 11.058 3.240 -7.511 1.00 0.00 52 PRO A C 5
ATOM 6302 O O . PRO A 1 52 ? 11.495 4.165 -8.191 1.00 0.00 52 PRO A O 5
ATOM 6313 N N . TYR A 1 53 ? 9.882 2.669 -7.727 1.00 0.00 53 TYR A N 5
ATOM 6314 C CA . TYR A 1 53 ? 8.947 3.185 -8.713 1.00 0.00 53 TYR A CA 5
ATOM 6315 C C . TYR A 1 53 ? 7.709 3.727 -8.007 1.00 0.00 53 TYR A C 5
ATOM 6316 O O . TYR A 1 53 ? 6.730 2.983 -7.816 1.00 0.00 53 TYR A O 5
ATOM 6334 N N . CYS A 1 54 ? 7.794 4.993 -7.566 1.00 0.00 54 CYS A N 5
ATOM 6335 C CA . CYS A 1 54 ? 6.712 5.704 -6.852 1.00 0.00 54 CYS A CA 5
ATOM 6336 C C . CYS A 1 54 ? 7.267 6.804 -5.970 1.00 0.00 54 CYS A C 5
ATOM 6337 O O . CYS A 1 54 ? 6.672 7.875 -5.873 1.00 0.00 54 CYS A O 5
ATOM 6344 N N . SER A 1 55 ? 8.417 6.521 -5.353 1.00 0.00 55 SER A N 5
ATOM 6345 C CA . SER A 1 55 ? 8.807 7.147 -4.097 1.00 0.00 55 SER A CA 5
ATOM 6346 C C . SER A 1 55 ? 7.938 6.506 -3.017 1.00 0.00 55 SER A C 5
ATOM 6347 O O . SER A 1 55 ? 7.610 5.329 -3.137 1.00 0.00 55 SER A O 5
ATOM 6355 N N . THR A 1 56 ? 7.609 7.231 -1.961 1.00 0.00 56 THR A N 5
ATOM 6356 C CA . THR A 1 56 ? 6.659 6.773 -0.976 1.00 0.00 56 THR A CA 5
ATOM 6357 C C . THR A 1 56 ? 7.376 5.903 0.025 1.00 0.00 56 THR A C 5
ATOM 6358 O O . THR A 1 56 ? 7.390 4.680 -0.078 1.00 0.00 56 THR A O 5
ATOM 6369 N N . LEU A 1 57 ? 8.049 6.564 0.943 1.00 0.00 57 LEU A N 5
ATOM 6370 C CA . LEU A 1 57 ? 8.732 5.881 2.012 1.00 0.00 57 LEU A CA 5
ATOM 6371 C C . LEU A 1 57 ? 7.685 5.316 2.957 1.00 0.00 57 LEU A C 5
ATOM 6372 O O . LEU A 1 57 ? 7.094 6.053 3.745 1.00 0.00 57 LEU A O 5
ATOM 6388 N N . TYR A 1 58 ? 7.415 4.026 2.811 1.00 0.00 58 TYR A N 5
ATOM 6389 C CA . TYR A 1 58 ? 6.435 3.340 3.635 1.00 0.00 58 TYR A CA 5
ATOM 6390 C C . TYR A 1 58 ? 7.016 3.063 5.013 1.00 0.00 58 TYR A C 5
ATOM 6391 O O . TYR A 1 58 ? 7.846 2.167 5.179 1.00 0.00 58 TYR A O 5
ATOM 6409 N N . ARG A 1 59 ? 6.602 3.848 5.986 1.00 0.00 59 ARG A N 5
ATOM 6410 C CA . ARG A 1 59 ? 7.050 3.656 7.354 1.00 0.00 59 ARG A CA 5
ATOM 6411 C C . ARG A 1 59 ? 6.062 2.789 8.117 1.00 0.00 59 ARG A C 5
ATOM 6412 O O . ARG A 1 59 ? 4.891 3.146 8.247 1.00 0.00 59 ARG A O 5
ATOM 6433 N N . TYR A 1 60 ? 6.528 1.651 8.603 1.00 0.00 60 TYR A N 5
ATOM 6434 C CA . TYR A 1 60 ? 5.711 0.798 9.448 1.00 0.00 60 TYR A CA 5
ATOM 6435 C C . TYR A 1 60 ? 6.196 0.881 10.886 1.00 0.00 60 TYR A C 5
ATOM 6436 O O . TYR A 1 60 ? 7.234 0.321 11.242 1.00 0.00 60 TYR A O 5
ATOM 6454 N N . ASP A 1 61 ? 5.457 1.607 11.701 1.00 0.00 61 ASP A N 5
ATOM 6455 C CA . ASP A 1 61 ? 5.797 1.764 13.103 1.00 0.00 61 ASP A CA 5
ATOM 6456 C C . ASP A 1 61 ? 4.799 0.989 13.949 1.00 0.00 61 ASP A C 5
ATOM 6457 O O . ASP A 1 61 ? 3.612 0.962 13.628 1.00 0.00 61 ASP A O 5
ATOM 6466 N N . PRO A 1 62 ? 5.260 0.329 15.023 1.00 0.00 62 PRO A N 5
ATOM 6467 C CA . PRO A 1 62 ? 4.394 -0.470 15.902 1.00 0.00 62 PRO A CA 5
ATOM 6468 C C . PRO A 1 62 ? 3.269 0.336 16.559 1.00 0.00 62 PRO A C 5
ATOM 6469 O O . PRO A 1 62 ? 2.380 -0.237 17.188 1.00 0.00 62 PRO A O 5
ATOM 6480 N N . SER A 1 63 ? 3.309 1.659 16.431 1.00 0.00 63 SER A N 5
ATOM 6481 C CA . SER A 1 63 ? 2.235 2.501 16.945 1.00 0.00 63 SER A CA 5
ATOM 6482 C C . SER A 1 63 ? 1.108 2.606 15.915 1.00 0.00 63 SER A C 5
ATOM 6483 O O . SER A 1 63 ? -0.008 3.020 16.233 1.00 0.00 63 SER A O 5
ATOM 6491 N N . LEU A 1 64 ? 1.412 2.225 14.681 1.00 0.00 64 LEU A N 5
ATOM 6492 C CA . LEU A 1 64 ? 0.431 2.223 13.607 1.00 0.00 64 LEU A CA 5
ATOM 6493 C C . LEU A 1 64 ? -0.251 0.865 13.535 1.00 0.00 64 LEU A C 5
ATOM 6494 O O . LEU A 1 64 ? 0.344 -0.157 13.873 1.00 0.00 64 LEU A O 5
ATOM 6510 N N . SER A 1 65 ? -1.499 0.867 13.107 1.00 0.00 65 SER A N 5
ATOM 6511 C CA . SER A 1 65 ? -2.259 -0.360 12.947 1.00 0.00 65 SER A CA 5
ATOM 6512 C C . SER A 1 65 ? -2.845 -0.390 11.543 1.00 0.00 65 SER A C 5
ATOM 6513 O O . SER A 1 65 ? -2.727 0.589 10.813 1.00 0.00 65 SER A O 5
ATOM 6521 N N . TYR A 1 66 ? -3.485 -1.490 11.171 1.00 0.00 66 TYR A N 5
ATOM 6522 C CA . TYR A 1 66 ? -4.080 -1.614 9.841 1.00 0.00 66 TYR A CA 5
ATOM 6523 C C . TYR A 1 66 ? -5.264 -0.666 9.681 1.00 0.00 66 TYR A C 5
ATOM 6524 O O . TYR A 1 66 ? -5.755 -0.446 8.575 1.00 0.00 66 TYR A O 5
ATOM 6542 N N . ASN A 1 67 ? -5.714 -0.108 10.795 1.00 0.00 67 ASN A N 5
ATOM 6543 C CA . ASN A 1 67 ? -6.807 0.855 10.790 1.00 0.00 67 ASN A CA 5
ATOM 6544 C C . ASN A 1 67 ? -6.255 2.285 10.801 1.00 0.00 67 ASN A C 5
ATOM 6545 O O . ASN A 1 67 ? -7.003 3.259 10.729 1.00 0.00 67 ASN A O 5
ATOM 6556 N N . GLN A 1 68 ? -4.936 2.406 10.874 1.00 0.00 68 GLN A N 5
ATOM 6557 C CA . GLN A 1 68 ? -4.292 3.711 10.951 1.00 0.00 68 GLN A CA 5
ATOM 6558 C C . GLN A 1 68 ? -3.210 3.836 9.890 1.00 0.00 68 GLN A C 5
ATOM 6559 O O . GLN A 1 68 ? -2.736 2.834 9.351 1.00 0.00 68 GLN A O 5
ATOM 6573 N N . THR A 1 69 ? -2.822 5.062 9.580 1.00 0.00 69 THR A N 5
ATOM 6574 C CA . THR A 1 69 ? -1.831 5.294 8.546 1.00 0.00 69 THR A CA 5
ATOM 6575 C C . THR A 1 69 ? -1.383 6.766 8.535 1.00 0.00 69 THR A C 5
ATOM 6576 O O . THR A 1 69 ? -1.068 7.335 9.583 1.00 0.00 69 THR A O 5
ATOM 6587 N N . ASN A 1 70 ? -1.374 7.369 7.359 1.00 0.00 70 ASN A N 5
ATOM 6588 C CA . ASN A 1 70 ? -0.871 8.717 7.153 1.00 0.00 70 ASN A CA 5
ATOM 6589 C C . ASN A 1 70 ? -2.055 9.686 7.086 1.00 0.00 70 ASN A C 5
ATOM 6590 O O . ASN A 1 70 ? -3.168 9.256 6.782 1.00 0.00 70 ASN A O 5
ATOM 6601 N N . PRO A 1 71 ? -1.840 10.976 7.451 1.00 0.00 71 PRO A N 5
ATOM 6602 C CA . PRO A 1 71 ? -2.866 12.027 7.458 1.00 0.00 71 PRO A CA 5
ATOM 6603 C C . PRO A 1 71 ? -3.993 11.818 6.444 1.00 0.00 71 PRO A C 5
ATOM 6604 O O . PRO A 1 71 ? -3.747 11.476 5.286 1.00 0.00 71 PRO A O 5
ATOM 6615 N N . THR A 1 72 ? -5.227 12.057 6.899 1.00 0.00 72 THR A N 5
ATOM 6616 C CA . THR A 1 72 ? -6.429 11.762 6.120 1.00 0.00 72 THR A CA 5
ATOM 6617 C C . THR A 1 72 ? -6.327 12.290 4.693 1.00 0.00 72 THR A C 5
ATOM 6618 O O . THR A 1 72 ? -6.044 13.467 4.462 1.00 0.00 72 THR A O 5
ATOM 6629 N N . GLY A 1 73 ? -6.585 11.396 3.751 1.00 0.00 73 GLY A N 5
ATOM 6630 C CA . GLY A 1 73 ? -6.323 11.667 2.354 1.00 0.00 73 GLY A CA 5
ATOM 6631 C C . GLY A 1 73 ? -5.335 10.657 1.817 1.00 0.00 73 GLY A C 5
ATOM 6632 O O . GLY A 1 73 ? -4.476 10.972 0.988 1.00 0.00 73 GLY A O 5
ATOM 6636 N N . CYS A 1 74 ? -5.460 9.433 2.320 1.00 0.00 74 CYS A N 5
ATOM 6637 C CA . CYS A 1 74 ? -4.510 8.375 2.034 1.00 0.00 74 CYS A CA 5
ATOM 6638 C C . CYS A 1 74 ? -5.184 7.141 1.446 1.00 0.00 74 CYS A C 5
ATOM 6639 O O . CYS A 1 74 ? -4.512 6.240 0.966 1.00 0.00 74 CYS A O 5
ATOM 6647 N N . LEU A 1 75 ? -6.502 7.092 1.483 1.00 0.00 75 LEU A N 5
ATOM 6648 C CA . LEU A 1 75 ? -7.225 5.987 0.865 1.00 0.00 75 LEU A CA 5
ATOM 6649 C C . LEU A 1 75 ? -7.453 6.284 -0.610 1.00 0.00 75 LEU A C 5
ATOM 6650 O O . LEU A 1 75 ? -7.667 7.437 -0.985 1.00 0.00 75 LEU A O 5
ATOM 6666 N N . TYR A 1 76 ? -7.424 5.253 -1.445 1.00 0.00 76 TYR A N 5
ATOM 6667 C CA . TYR A 1 76 ? -7.584 5.455 -2.876 1.00 0.00 76 TYR A CA 5
ATOM 6668 C C . TYR A 1 76 ? -9.052 5.593 -3.240 1.00 0.00 76 TYR A C 5
ATOM 6669 O O . TYR A 1 76 ? -9.786 4.607 -3.321 1.00 0.00 76 TYR A O 5
ATOM 6687 N N . ASN A 1 77 ? -9.471 6.833 -3.418 1.00 0.00 77 ASN A N 5
ATOM 6688 C CA . ASN A 1 77 ? -10.787 7.135 -3.950 1.00 0.00 77 ASN A CA 5
ATOM 6689 C C . ASN A 1 77 ? -10.641 7.587 -5.399 1.00 0.00 77 ASN A C 5
ATOM 6690 O O . ASN A 1 77 ? -9.588 8.093 -5.785 1.00 0.00 77 ASN A O 5
ATOM 6701 N N . PRO A 1 78 ? -11.672 7.376 -6.231 1.00 0.00 78 PRO A N 5
ATOM 6702 C CA . PRO A 1 78 ? -11.584 7.618 -7.677 1.00 0.00 78 PRO A CA 5
ATOM 6703 C C . PRO A 1 78 ? -11.364 9.084 -8.050 1.00 0.00 78 PRO A C 5
ATOM 6704 O O . PRO A 1 78 ? -12.316 9.824 -8.300 1.00 0.00 78 PRO A O 5
ATOM 6715 N N . LYS A 1 79 ? -10.106 9.508 -8.069 1.00 0.00 79 LYS A N 5
ATOM 6716 C CA . LYS A 1 79 ? -9.751 10.822 -8.587 1.00 0.00 79 LYS A CA 5
ATOM 6717 C C . LYS A 1 79 ? -9.303 10.688 -10.035 1.00 0.00 79 LYS A C 5
ATOM 6718 O O . LYS A 1 79 ? -8.170 11.020 -10.396 1.00 0.00 79 LYS A O 5
ATOM 6737 N N . LEU A 1 80 ? -10.200 10.172 -10.859 1.00 0.00 80 LEU A N 5
ATOM 6738 C CA . LEU A 1 80 ? -9.907 9.931 -12.262 1.00 0.00 80 LEU A CA 5
ATOM 6739 C C . LEU A 1 80 ? -10.028 11.232 -13.051 1.00 0.00 80 LEU A C 5
ATOM 6740 O O . LEU A 1 80 ? -9.513 11.341 -14.167 1.00 0.00 80 LEU A O 5
ATOM 6756 N N . GLU A 1 81 ? -10.682 12.222 -12.434 1.00 0.00 81 GLU A N 5
ATOM 6757 C CA . GLU A 1 81 ? -10.945 13.517 -13.061 1.00 0.00 81 GLU A CA 5
ATOM 6758 C C . GLU A 1 81 ? -12.029 13.353 -14.132 1.00 0.00 81 GLU A C 5
ATOM 6759 O O . GLU A 1 81 ? -12.335 12.233 -14.544 1.00 0.00 81 GLU A O 5
ATOM 6771 N N . HIS A 1 82 ? -12.632 14.464 -14.546 1.00 0.00 82 HIS A N 5
ATOM 6772 C CA . HIS A 1 82 ? -13.733 14.453 -15.515 1.00 0.00 82 HIS A CA 5
ATOM 6773 C C . HIS A 1 82 ? -14.955 13.726 -14.966 1.00 0.00 82 HIS A C 5
ATOM 6774 O O . HIS A 1 82 ? -15.760 13.193 -15.730 1.00 0.00 82 HIS A O 5
ATOM 6789 N N . HIS A 1 83 ? -15.103 13.724 -13.645 1.00 0.00 83 HIS A N 5
ATOM 6790 C CA . HIS A 1 83 ? -16.251 13.078 -13.015 1.00 0.00 83 HIS A CA 5
ATOM 6791 C C . HIS A 1 83 ? -17.558 13.734 -13.467 1.00 0.00 83 HIS A C 5
ATOM 6792 O O . HIS A 1 83 ? -17.705 14.959 -13.422 1.00 0.00 83 HIS A O 5
ATOM 6807 N N . HIS A 1 84 ? -18.496 12.911 -13.909 1.00 0.00 84 HIS A N 5
ATOM 6808 C CA . HIS A 1 84 ? -19.747 13.396 -14.480 1.00 0.00 84 HIS A CA 5
ATOM 6809 C C . HIS A 1 84 ? -20.625 14.026 -13.403 1.00 0.00 84 HIS A C 5
ATOM 6810 O O . HIS A 1 84 ? -21.353 14.984 -13.662 1.00 0.00 84 HIS A O 5
ATOM 6825 N N . HIS A 1 85 ? -20.553 13.488 -12.199 1.00 0.00 85 HIS A N 5
ATOM 6826 C CA . HIS A 1 85 ? -21.282 14.044 -11.072 1.00 0.00 85 HIS A CA 5
ATOM 6827 C C . HIS A 1 85 ? -20.351 14.951 -10.273 1.00 0.00 85 HIS A C 5
ATOM 6828 O O . HIS A 1 85 ? -19.260 14.537 -9.878 1.00 0.00 85 HIS A O 5
ATOM 6843 N N . HIS A 1 86 ? -20.770 16.190 -10.060 1.00 0.00 86 HIS A N 5
ATOM 6844 C CA . HIS A 1 86 ? -19.944 17.156 -9.350 1.00 0.00 86 HIS A CA 5
ATOM 6845 C C . HIS A 1 86 ? -20.613 17.590 -8.048 1.00 0.00 86 HIS A C 5
ATOM 6846 O O . HIS A 1 86 ? -21.533 18.408 -8.039 1.00 0.00 86 HIS A O 5
ATOM 6861 N N . HIS A 1 87 ? -20.144 17.008 -6.955 1.00 0.00 87 HIS A N 5
ATOM 6862 C CA . HIS A 1 87 ? -20.680 17.276 -5.627 1.00 0.00 87 HIS A CA 5
ATOM 6863 C C . HIS A 1 87 ? -19.785 16.629 -4.581 1.00 0.00 87 HIS A C 5
ATOM 6864 O O . HIS A 1 87 ? -19.090 17.360 -3.850 1.00 0.00 87 HIS A O 5
ATOM 6881 N N . MET A 1 1 ? -14.717 -6.087 -9.742 1.00 0.00 1 MET A N 6
ATOM 6882 C CA . MET A 1 1 ? -15.157 -5.922 -8.337 1.00 0.00 1 MET A CA 6
ATOM 6883 C C . MET A 1 1 ? -13.950 -5.823 -7.413 1.00 0.00 1 MET A C 6
ATOM 6884 O O . MET A 1 1 ? -13.572 -4.732 -6.984 1.00 0.00 1 MET A O 6
ATOM 6900 N N . ALA A 1 2 ? -13.339 -6.965 -7.124 1.00 0.00 2 ALA A N 6
ATOM 6901 C CA . ALA A 1 2 ? -12.155 -7.012 -6.282 1.00 0.00 2 ALA A CA 6
ATOM 6902 C C . ALA A 1 2 ? -11.266 -8.176 -6.697 1.00 0.00 2 ALA A C 6
ATOM 6903 O O . ALA A 1 2 ? -11.380 -9.284 -6.168 1.00 0.00 2 ALA A O 6
ATOM 6910 N N . ASP A 1 3 ? -10.416 -7.934 -7.682 1.00 0.00 3 ASP A N 6
ATOM 6911 C CA . ASP A 1 3 ? -9.529 -8.969 -8.195 1.00 0.00 3 ASP A CA 6
ATOM 6912 C C . ASP A 1 3 ? -8.458 -9.318 -7.166 1.00 0.00 3 ASP A C 6
ATOM 6913 O O . ASP A 1 3 ? -8.010 -10.460 -7.084 1.00 0.00 3 ASP A O 6
ATOM 6922 N N . TYR A 1 4 ? -8.063 -8.331 -6.372 1.00 0.00 4 TYR A N 6
ATOM 6923 C CA . TYR A 1 4 ? -7.141 -8.558 -5.270 1.00 0.00 4 TYR A CA 6
ATOM 6924 C C . TYR A 1 4 ? -7.886 -8.417 -3.949 1.00 0.00 4 TYR A C 6
ATOM 6925 O O . TYR A 1 4 ? -8.707 -7.513 -3.790 1.00 0.00 4 TYR A O 6
ATOM 6943 N N . ASN A 1 5 ? -7.597 -9.310 -3.010 1.00 0.00 5 ASN A N 6
ATOM 6944 C CA . ASN A 1 5 ? -8.352 -9.389 -1.762 1.00 0.00 5 ASN A CA 6
ATOM 6945 C C . ASN A 1 5 ? -7.816 -8.406 -0.723 1.00 0.00 5 ASN A C 6
ATOM 6946 O O . ASN A 1 5 ? -8.480 -8.111 0.273 1.00 0.00 5 ASN A O 6
ATOM 6957 N N . ILE A 1 6 ? -6.617 -7.890 -0.961 1.00 0.00 6 ILE A N 6
ATOM 6958 C CA . ILE A 1 6 ? -5.994 -6.951 -0.037 1.00 0.00 6 ILE A CA 6
ATOM 6959 C C . ILE A 1 6 ? -6.653 -5.574 -0.130 1.00 0.00 6 ILE A C 6
ATOM 6960 O O . ILE A 1 6 ? -7.240 -5.229 -1.160 1.00 0.00 6 ILE A O 6
ATOM 6976 N N . PRO A 1 7 ? -6.582 -4.782 0.960 1.00 0.00 7 PRO A N 6
ATOM 6977 C CA . PRO A 1 7 ? -7.176 -3.440 1.015 1.00 0.00 7 PRO A CA 6
ATOM 6978 C C . PRO A 1 7 ? -6.734 -2.562 -0.153 1.00 0.00 7 PRO A C 6
ATOM 6979 O O . PRO A 1 7 ? -5.579 -2.605 -0.577 1.00 0.00 7 PRO A O 6
ATOM 6990 N N . HIS A 1 8 ? -7.657 -1.764 -0.669 1.00 0.00 8 HIS A N 6
ATOM 6991 C CA . HIS A 1 8 ? -7.377 -0.942 -1.834 1.00 0.00 8 HIS A CA 6
ATOM 6992 C C . HIS A 1 8 ? -6.903 0.448 -1.427 1.00 0.00 8 HIS A C 6
ATOM 6993 O O . HIS A 1 8 ? -7.656 1.240 -0.859 1.00 0.00 8 HIS A O 6
ATOM 7008 N N . PHE A 1 9 ? -5.643 0.721 -1.710 1.00 0.00 9 PHE A N 6
ATOM 7009 C CA . PHE A 1 9 ? -5.050 2.031 -1.480 1.00 0.00 9 PHE A CA 6
ATOM 7010 C C . PHE A 1 9 ? -4.901 2.775 -2.803 1.00 0.00 9 PHE A C 6
ATOM 7011 O O . PHE A 1 9 ? -5.345 2.287 -3.842 1.00 0.00 9 PHE A O 6
ATOM 7028 N N . GLN A 1 10 ? -4.264 3.935 -2.772 1.00 0.00 10 GLN A N 6
ATOM 7029 C CA . GLN A 1 10 ? -4.234 4.820 -3.932 1.00 0.00 10 GLN A CA 6
ATOM 7030 C C . GLN A 1 10 ? -2.829 4.921 -4.513 1.00 0.00 10 GLN A C 6
ATOM 7031 O O . GLN A 1 10 ? -1.934 4.158 -4.144 1.00 0.00 10 GLN A O 6
ATOM 7045 N N . ASN A 1 11 ? -2.658 5.865 -5.430 1.00 0.00 11 ASN A N 6
ATOM 7046 C CA . ASN A 1 11 ? -1.425 5.997 -6.195 1.00 0.00 11 ASN A CA 6
ATOM 7047 C C . ASN A 1 11 ? -0.294 6.515 -5.315 1.00 0.00 11 ASN A C 6
ATOM 7048 O O . ASN A 1 11 ? -0.417 7.556 -4.668 1.00 0.00 11 ASN A O 6
ATOM 7059 N N . ASP A 1 12 ? 0.811 5.779 -5.311 1.00 0.00 12 ASP A N 6
ATOM 7060 C CA . ASP A 1 12 ? 1.944 6.074 -4.444 1.00 0.00 12 ASP A CA 6
ATOM 7061 C C . ASP A 1 12 ? 2.924 7.042 -5.102 1.00 0.00 12 ASP A C 6
ATOM 7062 O O . ASP A 1 12 ? 4.011 7.285 -4.583 1.00 0.00 12 ASP A O 6
ATOM 7071 N N . LEU A 1 13 ? 2.524 7.616 -6.230 1.00 0.00 13 LEU A N 6
ATOM 7072 C CA . LEU A 1 13 ? 3.342 8.607 -6.927 1.00 0.00 13 LEU A CA 6
ATOM 7073 C C . LEU A 1 13 ? 3.005 10.026 -6.470 1.00 0.00 13 LEU A C 6
ATOM 7074 O O . LEU A 1 13 ? 3.280 10.999 -7.177 1.00 0.00 13 LEU A O 6
ATOM 7090 N N . GLY A 1 14 ? 2.417 10.144 -5.289 1.00 0.00 14 GLY A N 6
ATOM 7091 C CA . GLY A 1 14 ? 2.031 11.448 -4.782 1.00 0.00 14 GLY A CA 6
ATOM 7092 C C . GLY A 1 14 ? 2.923 11.928 -3.653 1.00 0.00 14 GLY A C 6
ATOM 7093 O O . GLY A 1 14 ? 3.731 12.841 -3.836 1.00 0.00 14 GLY A O 6
ATOM 7097 N N . TYR A 1 15 ? 2.777 11.314 -2.489 1.00 0.00 15 TYR A N 6
ATOM 7098 C CA . TYR A 1 15 ? 3.544 11.705 -1.315 1.00 0.00 15 TYR A CA 6
ATOM 7099 C C . TYR A 1 15 ? 4.802 10.856 -1.216 1.00 0.00 15 TYR A C 6
ATOM 7100 O O . TYR A 1 15 ? 4.728 9.631 -1.233 1.00 0.00 15 TYR A O 6
ATOM 7118 N N . LYS A 1 16 ? 5.952 11.505 -1.100 1.00 0.00 16 LYS A N 6
ATOM 7119 C CA . LYS A 1 16 ? 7.224 10.796 -1.163 1.00 0.00 16 LYS A CA 6
ATOM 7120 C C . LYS A 1 16 ? 7.604 10.156 0.168 1.00 0.00 16 LYS A C 6
ATOM 7121 O O . LYS A 1 16 ? 8.599 9.431 0.251 1.00 0.00 16 LYS A O 6
ATOM 7140 N N . ILE A 1 17 ? 6.819 10.424 1.202 1.00 0.00 17 ILE A N 6
ATOM 7141 C CA . ILE A 1 17 ? 6.963 9.735 2.478 1.00 0.00 17 ILE A CA 6
ATOM 7142 C C . ILE A 1 17 ? 5.582 9.415 3.035 1.00 0.00 17 ILE A C 6
ATOM 7143 O O . ILE A 1 17 ? 4.842 10.320 3.422 1.00 0.00 17 ILE A O 6
ATOM 7159 N N . ILE A 1 18 ? 5.226 8.140 3.058 1.00 0.00 18 ILE A N 6
ATOM 7160 C CA . ILE A 1 18 ? 3.919 7.734 3.583 1.00 0.00 18 ILE A CA 6
ATOM 7161 C C . ILE A 1 18 ? 4.041 6.688 4.695 1.00 0.00 18 ILE A C 6
ATOM 7162 O O . ILE A 1 18 ? 4.730 5.684 4.550 1.00 0.00 18 ILE A O 6
ATOM 7178 N N . GLU A 1 19 ? 3.338 6.921 5.797 1.00 0.00 19 GLU A N 6
ATOM 7179 C CA . GLU A 1 19 ? 3.290 5.959 6.886 1.00 0.00 19 GLU A CA 6
ATOM 7180 C C . GLU A 1 19 ? 2.105 5.027 6.679 1.00 0.00 19 GLU A C 6
ATOM 7181 O O . GLU A 1 19 ? 1.050 5.452 6.215 1.00 0.00 19 GLU A O 6
ATOM 7193 N N . ILE A 1 20 ? 2.282 3.758 7.009 1.00 0.00 20 ILE A N 6
ATOM 7194 C CA . ILE A 1 20 ? 1.220 2.775 6.831 1.00 0.00 20 ILE A CA 6
ATOM 7195 C C . ILE A 1 20 ? 1.147 1.840 8.025 1.00 0.00 20 ILE A C 6
ATOM 7196 O O . ILE A 1 20 ? 2.114 1.701 8.773 1.00 0.00 20 ILE A O 6
ATOM 7212 N N . GLY A 1 21 ? -0.008 1.216 8.206 1.00 0.00 21 GLY A N 6
ATOM 7213 C CA . GLY A 1 21 ? -0.172 0.257 9.276 1.00 0.00 21 GLY A CA 6
ATOM 7214 C C . GLY A 1 21 ? 0.021 -1.168 8.800 1.00 0.00 21 GLY A C 6
ATOM 7215 O O . GLY A 1 21 ? 0.185 -2.083 9.605 1.00 0.00 21 GLY A O 6
ATOM 7219 N N . VAL A 1 22 ? -0.002 -1.359 7.490 1.00 0.00 22 VAL A N 6
ATOM 7220 C CA . VAL A 1 22 ? 0.203 -2.677 6.914 1.00 0.00 22 VAL A CA 6
ATOM 7221 C C . VAL A 1 22 ? 1.692 -2.996 6.817 1.00 0.00 22 VAL A C 6
ATOM 7222 O O . VAL A 1 22 ? 2.508 -2.119 6.538 1.00 0.00 22 VAL A O 6
ATOM 7235 N N . LYS A 1 23 ? 2.040 -4.251 7.063 1.00 0.00 23 LYS A N 6
ATOM 7236 C CA . LYS A 1 23 ? 3.436 -4.673 7.052 1.00 0.00 23 LYS A CA 6
ATOM 7237 C C . LYS A 1 23 ? 3.791 -5.289 5.699 1.00 0.00 23 LYS A C 6
ATOM 7238 O O . LYS A 1 23 ? 4.949 -5.615 5.423 1.00 0.00 23 LYS A O 6
ATOM 7257 N N . GLU A 1 24 ? 2.770 -5.446 4.867 1.00 0.00 24 GLU A N 6
ATOM 7258 C CA . GLU A 1 24 ? 2.934 -5.873 3.485 1.00 0.00 24 GLU A CA 6
ATOM 7259 C C . GLU A 1 24 ? 2.087 -4.981 2.595 1.00 0.00 24 GLU A C 6
ATOM 7260 O O . GLU A 1 24 ? 0.901 -4.784 2.867 1.00 0.00 24 GLU A O 6
ATOM 7272 N N . PHE A 1 25 ? 2.679 -4.438 1.546 1.00 0.00 25 PHE A N 6
ATOM 7273 C CA . PHE A 1 25 ? 1.956 -3.542 0.662 1.00 0.00 25 PHE A CA 6
ATOM 7274 C C . PHE A 1 25 ? 2.464 -3.658 -0.768 1.00 0.00 25 PHE A C 6
ATOM 7275 O O . PHE A 1 25 ? 3.626 -3.970 -1.008 1.00 0.00 25 PHE A O 6
ATOM 7292 N N . MET A 1 26 ? 1.577 -3.419 -1.711 1.00 0.00 26 MET A N 6
ATOM 7293 C CA . MET A 1 26 ? 1.929 -3.413 -3.115 1.00 0.00 26 MET A CA 6
ATOM 7294 C C . MET A 1 26 ? 1.064 -2.384 -3.819 1.00 0.00 26 MET A C 6
ATOM 7295 O O . MET A 1 26 ? -0.108 -2.230 -3.474 1.00 0.00 26 MET A O 6
ATOM 7309 N N . CYS A 1 27 ? 1.646 -1.646 -4.756 1.00 0.00 27 CYS A N 6
ATOM 7310 C CA . CYS A 1 27 ? 0.893 -0.658 -5.521 1.00 0.00 27 CYS A CA 6
ATOM 7311 C C . CYS A 1 27 ? -0.303 -1.334 -6.184 1.00 0.00 27 CYS A C 6
ATOM 7312 O O . CYS A 1 27 ? -0.127 -2.257 -6.968 1.00 0.00 27 CYS A O 6
ATOM 7319 N N . VAL A 1 28 ? -1.508 -0.880 -5.848 1.00 0.00 28 VAL A N 6
ATOM 7320 C CA . VAL A 1 28 ? -2.739 -1.542 -6.281 1.00 0.00 28 VAL A CA 6
ATOM 7321 C C . VAL A 1 28 ? -2.805 -1.704 -7.797 1.00 0.00 28 VAL A C 6
ATOM 7322 O O . VAL A 1 28 ? -2.989 -2.812 -8.300 1.00 0.00 28 VAL A O 6
ATOM 7335 N N . GLY A 1 29 ? -2.659 -0.607 -8.522 1.00 0.00 29 GLY A N 6
ATOM 7336 C CA . GLY A 1 29 ? -2.678 -0.687 -9.964 1.00 0.00 29 GLY A CA 6
ATOM 7337 C C . GLY A 1 29 ? -2.891 0.658 -10.619 1.00 0.00 29 GLY A C 6
ATOM 7338 O O . GLY A 1 29 ? -3.637 1.494 -10.112 1.00 0.00 29 GLY A O 6
ATOM 7342 N N . ALA A 1 30 ? -2.221 0.863 -11.742 1.00 0.00 30 ALA A N 6
ATOM 7343 C CA . ALA A 1 30 ? -2.361 2.083 -12.520 1.00 0.00 30 ALA A CA 6
ATOM 7344 C C . ALA A 1 30 ? -1.951 1.827 -13.965 1.00 0.00 30 ALA A C 6
ATOM 7345 O O . ALA A 1 30 ? -2.799 1.722 -14.851 1.00 0.00 30 ALA A O 6
ATOM 7352 N N . THR A 1 31 ? -0.649 1.694 -14.186 1.00 0.00 31 THR A N 6
ATOM 7353 C CA . THR A 1 31 ? -0.116 1.466 -15.523 1.00 0.00 31 THR A CA 6
ATOM 7354 C C . THR A 1 31 ? 0.733 0.193 -15.564 1.00 0.00 31 THR A C 6
ATOM 7355 O O . THR A 1 31 ? 0.778 -0.503 -16.578 1.00 0.00 31 THR A O 6
ATOM 7366 N N . GLN A 1 32 ? 1.378 -0.110 -14.435 1.00 0.00 32 GLN A N 6
ATOM 7367 C CA . GLN A 1 32 ? 2.266 -1.271 -14.314 1.00 0.00 32 GLN A CA 6
ATOM 7368 C C . GLN A 1 32 ? 3.445 -1.180 -15.285 1.00 0.00 32 GLN A C 6
ATOM 7369 O O . GLN A 1 32 ? 3.445 -1.811 -16.337 1.00 0.00 32 GLN A O 6
ATOM 7383 N N . PRO A 1 33 ? 4.464 -0.371 -14.943 1.00 0.00 33 PRO A N 6
ATOM 7384 C CA . PRO A 1 33 ? 5.660 -0.217 -15.772 1.00 0.00 33 PRO A CA 6
ATOM 7385 C C . PRO A 1 33 ? 6.696 -1.313 -15.515 1.00 0.00 33 PRO A C 6
ATOM 7386 O O . PRO A 1 33 ? 7.742 -1.359 -16.166 1.00 0.00 33 PRO A O 6
ATOM 7397 N N . PHE A 1 34 ? 6.395 -2.190 -14.566 1.00 0.00 34 PHE A N 6
ATOM 7398 C CA . PHE A 1 34 ? 7.293 -3.278 -14.203 1.00 0.00 34 PHE A CA 6
ATOM 7399 C C . PHE A 1 34 ? 6.510 -4.577 -14.093 1.00 0.00 34 PHE A C 6
ATOM 7400 O O . PHE A 1 34 ? 5.357 -4.649 -14.521 1.00 0.00 34 PHE A O 6
ATOM 7417 N N . ASP A 1 35 ? 7.138 -5.595 -13.524 1.00 0.00 35 ASP A N 6
ATOM 7418 C CA . ASP A 1 35 ? 6.504 -6.895 -13.356 1.00 0.00 35 ASP A CA 6
ATOM 7419 C C . ASP A 1 35 ? 5.380 -6.810 -12.333 1.00 0.00 35 ASP A C 6
ATOM 7420 O O . ASP A 1 35 ? 5.630 -6.582 -11.150 1.00 0.00 35 ASP A O 6
ATOM 7429 N N . HIS A 1 36 ? 4.144 -6.982 -12.810 1.00 0.00 36 HIS A N 6
ATOM 7430 C CA . HIS A 1 36 ? 2.951 -6.909 -11.963 1.00 0.00 36 HIS A CA 6
ATOM 7431 C C . HIS A 1 36 ? 2.713 -5.467 -11.484 1.00 0.00 36 HIS A C 6
ATOM 7432 O O . HIS A 1 36 ? 3.456 -4.567 -11.875 1.00 0.00 36 HIS A O 6
ATOM 7447 N N . PRO A 1 37 ? 1.630 -5.208 -10.705 1.00 0.00 37 PRO A N 6
ATOM 7448 C CA . PRO A 1 37 ? 1.335 -3.872 -10.149 1.00 0.00 37 PRO A CA 6
ATOM 7449 C C . PRO A 1 37 ? 2.554 -3.176 -9.524 1.00 0.00 37 PRO A C 6
ATOM 7450 O O . PRO A 1 37 ? 2.854 -3.353 -8.343 1.00 0.00 37 PRO A O 6
ATOM 7461 N N . HIS A 1 38 ? 3.229 -2.371 -10.346 1.00 0.00 38 HIS A N 6
ATOM 7462 C CA . HIS A 1 38 ? 4.487 -1.705 -9.991 1.00 0.00 38 HIS A CA 6
ATOM 7463 C C . HIS A 1 38 ? 5.490 -2.675 -9.360 1.00 0.00 38 HIS A C 6
ATOM 7464 O O . HIS A 1 38 ? 6.218 -3.360 -10.067 1.00 0.00 38 HIS A O 6
ATOM 7478 N N . ILE A 1 39 ? 5.546 -2.702 -8.034 1.00 0.00 39 ILE A N 6
ATOM 7479 C CA . ILE A 1 39 ? 6.488 -3.554 -7.332 1.00 0.00 39 ILE A CA 6
ATOM 7480 C C . ILE A 1 39 ? 5.890 -4.003 -5.998 1.00 0.00 39 ILE A C 6
ATOM 7481 O O . ILE A 1 39 ? 5.028 -3.319 -5.437 1.00 0.00 39 ILE A O 6
ATOM 7497 N N . PHE A 1 40 ? 6.338 -5.148 -5.503 1.00 0.00 40 PHE A N 6
ATOM 7498 C CA . PHE A 1 40 ? 5.870 -5.667 -4.224 1.00 0.00 40 PHE A CA 6
ATOM 7499 C C . PHE A 1 40 ? 6.764 -5.174 -3.087 1.00 0.00 40 PHE A C 6
ATOM 7500 O O . PHE A 1 40 ? 7.988 -5.119 -3.225 1.00 0.00 40 PHE A O 6
ATOM 7517 N N . ILE A 1 41 ? 6.147 -4.801 -1.973 1.00 0.00 41 ILE A N 6
ATOM 7518 C CA . ILE A 1 41 ? 6.876 -4.271 -0.831 1.00 0.00 41 ILE A CA 6
ATOM 7519 C C . ILE A 1 41 ? 6.507 -5.026 0.445 1.00 0.00 41 ILE A C 6
ATOM 7520 O O . ILE A 1 41 ? 5.329 -5.197 0.761 1.00 0.00 41 ILE A O 6
ATOM 7536 N N . ASP A 1 42 ? 7.511 -5.494 1.166 1.00 0.00 42 ASP A N 6
ATOM 7537 C CA . ASP A 1 42 ? 7.282 -6.146 2.449 1.00 0.00 42 ASP A CA 6
ATOM 7538 C C . ASP A 1 42 ? 8.273 -5.623 3.476 1.00 0.00 42 ASP A C 6
ATOM 7539 O O . ASP A 1 42 ? 9.446 -5.422 3.169 1.00 0.00 42 ASP A O 6
ATOM 7548 N N . MET A 1 43 ? 7.797 -5.366 4.681 1.00 0.00 43 MET A N 6
ATOM 7549 C CA . MET A 1 43 ? 8.662 -4.890 5.752 1.00 0.00 43 MET A CA 6
ATOM 7550 C C . MET A 1 43 ? 9.488 -6.032 6.321 1.00 0.00 43 MET A C 6
ATOM 7551 O O . MET A 1 43 ? 10.716 -6.038 6.222 1.00 0.00 43 MET A O 6
ATOM 7565 N N . GLY A 1 44 ? 8.804 -7.006 6.903 1.00 0.00 44 GLY A N 6
ATOM 7566 C CA . GLY A 1 44 ? 9.480 -8.144 7.489 1.00 0.00 44 GLY A CA 6
ATOM 7567 C C . GLY A 1 44 ? 10.136 -7.804 8.811 1.00 0.00 44 GLY A C 6
ATOM 7568 O O . GLY A 1 44 ? 9.595 -8.101 9.877 1.00 0.00 44 GLY A O 6
ATOM 7572 N N . SER A 1 45 ? 11.295 -7.168 8.743 1.00 0.00 45 SER A N 6
ATOM 7573 C CA . SER A 1 45 ? 12.030 -6.793 9.937 1.00 0.00 45 SER A CA 6
ATOM 7574 C C . SER A 1 45 ? 12.155 -5.273 10.028 1.00 0.00 45 SER A C 6
ATOM 7575 O O . SER A 1 45 ? 12.005 -4.692 11.106 1.00 0.00 45 SER A O 6
ATOM 7583 N N . THR A 1 46 ? 12.415 -4.630 8.896 1.00 0.00 46 THR A N 6
ATOM 7584 C CA . THR A 1 46 ? 12.569 -3.189 8.861 1.00 0.00 46 THR A CA 6
ATOM 7585 C C . THR A 1 46 ? 11.214 -2.504 8.711 1.00 0.00 46 THR A C 6
ATOM 7586 O O . THR A 1 46 ? 10.456 -2.798 7.789 1.00 0.00 46 THR A O 6
ATOM 7597 N N . ASP A 1 47 ? 10.914 -1.598 9.633 1.00 0.00 47 ASP A N 6
ATOM 7598 C CA . ASP A 1 47 ? 9.601 -0.963 9.686 1.00 0.00 47 ASP A CA 6
ATOM 7599 C C . ASP A 1 47 ? 9.479 0.174 8.679 1.00 0.00 47 ASP A C 6
ATOM 7600 O O . ASP A 1 47 ? 8.372 0.594 8.341 1.00 0.00 47 ASP A O 6
ATOM 7609 N N . GLU A 1 48 ? 10.607 0.677 8.207 1.00 0.00 48 GLU A N 6
ATOM 7610 C CA . GLU A 1 48 ? 10.593 1.774 7.255 1.00 0.00 48 GLU A CA 6
ATOM 7611 C C . GLU A 1 48 ? 11.377 1.439 5.988 1.00 0.00 48 GLU A C 6
ATOM 7612 O O . GLU A 1 48 ? 12.563 1.112 6.028 1.00 0.00 48 GLU A O 6
ATOM 7624 N N . LYS A 1 49 ? 10.682 1.515 4.865 1.00 0.00 49 LYS A N 6
ATOM 7625 C CA . LYS A 1 49 ? 11.278 1.295 3.554 1.00 0.00 49 LYS A CA 6
ATOM 7626 C C . LYS A 1 49 ? 10.824 2.386 2.595 1.00 0.00 49 LYS A C 6
ATOM 7627 O O . LYS A 1 49 ? 10.217 3.368 3.007 1.00 0.00 49 LYS A O 6
ATOM 7646 N N . ILE A 1 50 ? 11.126 2.219 1.322 1.00 0.00 50 ILE A N 6
ATOM 7647 C CA . ILE A 1 50 ? 10.654 3.142 0.303 1.00 0.00 50 ILE A CA 6
ATOM 7648 C C . ILE A 1 50 ? 10.194 2.358 -0.923 1.00 0.00 50 ILE A C 6
ATOM 7649 O O . ILE A 1 50 ? 10.622 1.224 -1.128 1.00 0.00 50 ILE A O 6
ATOM 7665 N N . CYS A 1 51 ? 9.308 2.945 -1.715 1.00 0.00 51 CYS A N 6
ATOM 7666 C CA . CYS A 1 51 ? 8.855 2.314 -2.945 1.00 0.00 51 CYS A CA 6
ATOM 7667 C C . CYS A 1 51 ? 9.708 2.810 -4.106 1.00 0.00 51 CYS A C 6
ATOM 7668 O O . CYS A 1 51 ? 9.576 3.959 -4.535 1.00 0.00 51 CYS A O 6
ATOM 7675 N N . PRO A 1 52 ? 10.619 1.959 -4.609 1.00 0.00 52 PRO A N 6
ATOM 7676 C CA . PRO A 1 52 ? 11.521 2.324 -5.703 1.00 0.00 52 PRO A CA 6
ATOM 7677 C C . PRO A 1 52 ? 10.752 2.652 -6.971 1.00 0.00 52 PRO A C 6
ATOM 7678 O O . PRO A 1 52 ? 9.841 1.916 -7.351 1.00 0.00 52 PRO A O 6
ATOM 7689 N N . TYR A 1 53 ? 11.122 3.757 -7.616 1.00 0.00 53 TYR A N 6
ATOM 7690 C CA . TYR A 1 53 ? 10.430 4.250 -8.809 1.00 0.00 53 TYR A CA 6
ATOM 7691 C C . TYR A 1 53 ? 9.045 4.782 -8.444 1.00 0.00 53 TYR A C 6
ATOM 7692 O O . TYR A 1 53 ? 8.116 4.732 -9.249 1.00 0.00 53 TYR A O 6
ATOM 7710 N N . CYS A 1 54 ? 8.923 5.283 -7.219 1.00 0.00 54 CYS A N 6
ATOM 7711 C CA . CYS A 1 54 ? 7.699 5.935 -6.759 1.00 0.00 54 CYS A CA 6
ATOM 7712 C C . CYS A 1 54 ? 8.028 7.039 -5.761 1.00 0.00 54 CYS A C 6
ATOM 7713 O O . CYS A 1 54 ? 7.560 8.167 -5.908 1.00 0.00 54 CYS A O 6
ATOM 7720 N N . SER A 1 55 ? 8.866 6.701 -4.772 1.00 0.00 55 SER A N 6
ATOM 7721 C CA . SER A 1 55 ? 9.166 7.593 -3.653 1.00 0.00 55 SER A CA 6
ATOM 7722 C C . SER A 1 55 ? 7.916 7.783 -2.795 1.00 0.00 55 SER A C 6
ATOM 7723 O O . SER A 1 55 ? 7.044 8.587 -3.112 1.00 0.00 55 SER A O 6
ATOM 7731 N N . THR A 1 56 ? 7.838 7.022 -1.707 1.00 0.00 56 THR A N 6
ATOM 7732 C CA . THR A 1 56 ? 6.637 6.920 -0.910 1.00 0.00 56 THR A CA 6
ATOM 7733 C C . THR A 1 56 ? 7.022 6.327 0.434 1.00 0.00 56 THR A C 6
ATOM 7734 O O . THR A 1 56 ? 6.290 5.507 0.975 1.00 0.00 56 THR A O 6
ATOM 7745 N N . LEU A 1 57 ? 8.176 6.781 0.951 1.00 0.00 57 LEU A N 6
ATOM 7746 C CA . LEU A 1 57 ? 8.860 6.174 2.105 1.00 0.00 57 LEU A CA 6
ATOM 7747 C C . LEU A 1 57 ? 7.868 5.607 3.112 1.00 0.00 57 LEU A C 6
ATOM 7748 O O . LEU A 1 57 ? 7.286 6.340 3.907 1.00 0.00 57 LEU A O 6
ATOM 7764 N N . TYR A 1 58 ? 7.681 4.293 3.048 1.00 0.00 58 TYR A N 6
ATOM 7765 C CA . TYR A 1 58 ? 6.705 3.607 3.870 1.00 0.00 58 TYR A CA 6
ATOM 7766 C C . TYR A 1 58 ? 7.267 3.323 5.245 1.00 0.00 58 TYR A C 6
ATOM 7767 O O . TYR A 1 58 ? 8.116 2.448 5.415 1.00 0.00 58 TYR A O 6
ATOM 7785 N N . ARG A 1 59 ? 6.798 4.073 6.215 1.00 0.00 59 ARG A N 6
ATOM 7786 C CA . ARG A 1 59 ? 7.213 3.881 7.585 1.00 0.00 59 ARG A CA 6
ATOM 7787 C C . ARG A 1 59 ? 6.047 3.371 8.414 1.00 0.00 59 ARG A C 6
ATOM 7788 O O . ARG A 1 59 ? 5.036 4.055 8.572 1.00 0.00 59 ARG A O 6
ATOM 7809 N N . TYR A 1 60 ? 6.168 2.151 8.907 1.00 0.00 60 TYR A N 6
ATOM 7810 C CA . TYR A 1 60 ? 5.184 1.618 9.827 1.00 0.00 60 TYR A CA 6
ATOM 7811 C C . TYR A 1 60 ? 5.396 2.230 11.200 1.00 0.00 60 TYR A C 6
ATOM 7812 O O . TYR A 1 60 ? 6.393 1.951 11.869 1.00 0.00 60 TYR A O 6
ATOM 7830 N N . ASP A 1 61 ? 4.482 3.093 11.599 1.00 0.00 61 ASP A N 6
ATOM 7831 C CA . ASP A 1 61 ? 4.562 3.718 12.906 1.00 0.00 61 ASP A CA 6
ATOM 7832 C C . ASP A 1 61 ? 3.799 2.874 13.915 1.00 0.00 61 ASP A C 6
ATOM 7833 O O . ASP A 1 61 ? 2.672 2.457 13.649 1.00 0.00 61 ASP A O 6
ATOM 7842 N N . PRO A 1 62 ? 4.401 2.601 15.079 1.00 0.00 62 PRO A N 6
ATOM 7843 C CA . PRO A 1 62 ? 3.794 1.751 16.109 1.00 0.00 62 PRO A CA 6
ATOM 7844 C C . PRO A 1 62 ? 2.476 2.306 16.657 1.00 0.00 62 PRO A C 6
ATOM 7845 O O . PRO A 1 62 ? 1.746 1.604 17.358 1.00 0.00 62 PRO A O 6
ATOM 7856 N N . SER A 1 63 ? 2.168 3.561 16.349 1.00 0.00 63 SER A N 6
ATOM 7857 C CA . SER A 1 63 ? 0.918 4.162 16.799 1.00 0.00 63 SER A CA 6
ATOM 7858 C C . SER A 1 63 ? -0.206 3.886 15.799 1.00 0.00 63 SER A C 6
ATOM 7859 O O . SER A 1 63 ? -1.375 4.148 16.078 1.00 0.00 63 SER A O 6
ATOM 7867 N N . LEU A 1 64 ? 0.153 3.348 14.639 1.00 0.00 64 LEU A N 6
ATOM 7868 C CA . LEU A 1 64 ? -0.818 3.087 13.585 1.00 0.00 64 LEU A CA 6
ATOM 7869 C C . LEU A 1 64 ? -1.285 1.638 13.624 1.00 0.00 64 LEU A C 6
ATOM 7870 O O . LEU A 1 64 ? -0.524 0.737 13.977 1.00 0.00 64 LEU A O 6
ATOM 7886 N N . SER A 1 65 ? -2.543 1.426 13.273 1.00 0.00 65 SER A N 6
ATOM 7887 C CA . SER A 1 65 ? -3.093 0.086 13.161 1.00 0.00 65 SER A CA 6
ATOM 7888 C C . SER A 1 65 ? -3.003 -0.382 11.710 1.00 0.00 65 SER A C 6
ATOM 7889 O O . SER A 1 65 ? -2.760 0.429 10.816 1.00 0.00 65 SER A O 6
ATOM 7897 N N . TYR A 1 66 ? -3.225 -1.672 11.470 1.00 0.00 66 TYR A N 6
ATOM 7898 C CA . TYR A 1 66 ? -3.127 -2.235 10.119 1.00 0.00 66 TYR A CA 6
ATOM 7899 C C . TYR A 1 66 ? -4.186 -1.659 9.181 1.00 0.00 66 TYR A C 6
ATOM 7900 O O . TYR A 1 66 ? -4.064 -1.751 7.963 1.00 0.00 66 TYR A O 6
ATOM 7918 N N . ASN A 1 67 ? -5.219 -1.060 9.754 1.00 0.00 67 ASN A N 6
ATOM 7919 C CA . ASN A 1 67 ? -6.286 -0.455 8.965 1.00 0.00 67 ASN A CA 6
ATOM 7920 C C . ASN A 1 67 ? -5.988 1.025 8.718 1.00 0.00 67 ASN A C 6
ATOM 7921 O O . ASN A 1 67 ? -6.720 1.714 8.005 1.00 0.00 67 ASN A O 6
ATOM 7932 N N . GLN A 1 68 ? -4.896 1.505 9.300 1.00 0.00 68 GLN A N 6
ATOM 7933 C CA . GLN A 1 68 ? -4.562 2.921 9.246 1.00 0.00 68 GLN A CA 6
ATOM 7934 C C . GLN A 1 68 ? -3.346 3.182 8.365 1.00 0.00 68 GLN A C 6
ATOM 7935 O O . GLN A 1 68 ? -2.762 2.263 7.786 1.00 0.00 68 GLN A O 6
ATOM 7949 N N . THR A 1 69 ? -2.973 4.450 8.280 1.00 0.00 69 THR A N 6
ATOM 7950 C CA . THR A 1 69 ? -1.901 4.895 7.411 1.00 0.00 69 THR A CA 6
ATOM 7951 C C . THR A 1 69 ? -1.540 6.344 7.773 1.00 0.00 69 THR A C 6
ATOM 7952 O O . THR A 1 69 ? -1.571 6.716 8.946 1.00 0.00 69 THR A O 6
ATOM 7963 N N . ASN A 1 70 ? -1.235 7.155 6.777 1.00 0.00 70 ASN A N 6
ATOM 7964 C CA . ASN A 1 70 ? -0.944 8.565 6.989 1.00 0.00 70 ASN A CA 6
ATOM 7965 C C . ASN A 1 70 ? -2.208 9.348 6.625 1.00 0.00 70 ASN A C 6
ATOM 7966 O O . ASN A 1 70 ? -3.196 8.697 6.286 1.00 0.00 70 ASN A O 6
ATOM 7977 N N . PRO A 1 71 ? -2.219 10.713 6.708 1.00 0.00 71 PRO A N 6
ATOM 7978 C CA . PRO A 1 71 ? -3.404 11.542 6.456 1.00 0.00 71 PRO A CA 6
ATOM 7979 C C . PRO A 1 71 ? -4.451 10.856 5.582 1.00 0.00 71 PRO A C 6
ATOM 7980 O O . PRO A 1 71 ? -4.251 10.675 4.379 1.00 0.00 71 PRO A O 6
ATOM 7991 N N . THR A 1 72 ? -5.554 10.461 6.218 1.00 0.00 72 THR A N 6
ATOM 7992 C CA . THR A 1 72 ? -6.515 9.546 5.620 1.00 0.00 72 THR A CA 6
ATOM 7993 C C . THR A 1 72 ? -7.166 10.124 4.358 1.00 0.00 72 THR A C 6
ATOM 7994 O O . THR A 1 72 ? -8.134 10.887 4.403 1.00 0.00 72 THR A O 6
ATOM 8005 N N . GLY A 1 73 ? -6.553 9.796 3.231 1.00 0.00 73 GLY A N 6
ATOM 8006 C CA . GLY A 1 73 ? -7.096 10.131 1.932 1.00 0.00 73 GLY A CA 6
ATOM 8007 C C . GLY A 1 73 ? -6.381 9.366 0.839 1.00 0.00 73 GLY A C 6
ATOM 8008 O O . GLY A 1 73 ? -6.409 9.749 -0.328 1.00 0.00 73 GLY A O 6
ATOM 8012 N N . CYS A 1 74 ? -5.751 8.264 1.229 1.00 0.00 74 CYS A N 6
ATOM 8013 C CA . CYS A 1 74 ? -4.935 7.472 0.320 1.00 0.00 74 CYS A CA 6
ATOM 8014 C C . CYS A 1 74 ? -5.566 6.096 0.118 1.00 0.00 74 CYS A C 6
ATOM 8015 O O . CYS A 1 74 ? -4.895 5.124 -0.231 1.00 0.00 74 CYS A O 6
ATOM 8023 N N . LEU A 1 75 ? -6.871 6.028 0.337 1.00 0.00 75 LEU A N 6
ATOM 8024 C CA . LEU A 1 75 ? -7.624 4.798 0.144 1.00 0.00 75 LEU A CA 6
ATOM 8025 C C . LEU A 1 75 ? -8.375 4.841 -1.180 1.00 0.00 75 LEU A C 6
ATOM 8026 O O . LEU A 1 75 ? -8.944 5.874 -1.546 1.00 0.00 75 LEU A O 6
ATOM 8042 N N . TYR A 1 76 ? -8.389 3.724 -1.889 1.00 0.00 76 TYR A N 6
ATOM 8043 C CA . TYR A 1 76 ? -9.048 3.659 -3.184 1.00 0.00 76 TYR A CA 6
ATOM 8044 C C . TYR A 1 76 ? -10.530 3.375 -2.996 1.00 0.00 76 TYR A C 6
ATOM 8045 O O . TYR A 1 76 ? -10.945 2.220 -2.852 1.00 0.00 76 TYR A O 6
ATOM 8063 N N . ASN A 1 77 ? -11.321 4.430 -2.968 1.00 0.00 77 ASN A N 6
ATOM 8064 C CA . ASN A 1 77 ? -12.759 4.294 -2.837 1.00 0.00 77 ASN A CA 6
ATOM 8065 C C . ASN A 1 77 ? -13.422 4.548 -4.183 1.00 0.00 77 ASN A C 6
ATOM 8066 O O . ASN A 1 77 ? -13.073 5.499 -4.885 1.00 0.00 77 ASN A O 6
ATOM 8077 N N . PRO A 1 78 ? -14.346 3.667 -4.585 1.00 0.00 78 PRO A N 6
ATOM 8078 C CA . PRO A 1 78 ? -15.070 3.799 -5.851 1.00 0.00 78 PRO A CA 6
ATOM 8079 C C . PRO A 1 78 ? -16.000 5.006 -5.851 1.00 0.00 78 PRO A C 6
ATOM 8080 O O . PRO A 1 78 ? -17.116 4.945 -5.333 1.00 0.00 78 PRO A O 6
ATOM 8091 N N . LYS A 1 79 ? -15.525 6.105 -6.417 1.00 0.00 79 LYS A N 6
ATOM 8092 C CA . LYS A 1 79 ? -16.297 7.337 -6.470 1.00 0.00 79 LYS A CA 6
ATOM 8093 C C . LYS A 1 79 ? -17.248 7.299 -7.660 1.00 0.00 79 LYS A C 6
ATOM 8094 O O . LYS A 1 79 ? -18.275 7.977 -7.685 1.00 0.00 79 LYS A O 6
ATOM 8113 N N . LEU A 1 80 ? -16.886 6.495 -8.645 1.00 0.00 80 LEU A N 6
ATOM 8114 C CA . LEU A 1 80 ? -17.701 6.324 -9.833 1.00 0.00 80 LEU A CA 6
ATOM 8115 C C . LEU A 1 80 ? -18.905 5.439 -9.520 1.00 0.00 80 LEU A C 6
ATOM 8116 O O . LEU A 1 80 ? -18.868 4.653 -8.566 1.00 0.00 80 LEU A O 6
ATOM 8132 N N . GLU A 1 81 ? -19.962 5.587 -10.325 1.00 0.00 81 GLU A N 6
ATOM 8133 C CA . GLU A 1 81 ? -21.179 4.782 -10.199 1.00 0.00 81 GLU A CA 6
ATOM 8134 C C . GLU A 1 81 ? -22.013 5.188 -8.987 1.00 0.00 81 GLU A C 6
ATOM 8135 O O . GLU A 1 81 ? -21.491 5.578 -7.945 1.00 0.00 81 GLU A O 6
ATOM 8147 N N . HIS A 1 82 ? -23.324 5.116 -9.148 1.00 0.00 82 HIS A N 6
ATOM 8148 C CA . HIS A 1 82 ? -24.245 5.227 -8.026 1.00 0.00 82 HIS A CA 6
ATOM 8149 C C . HIS A 1 82 ? -24.542 3.822 -7.542 1.00 0.00 82 HIS A C 6
ATOM 8150 O O . HIS A 1 82 ? -24.896 3.590 -6.388 1.00 0.00 82 HIS A O 6
ATOM 8165 N N . HIS A 1 83 ? -24.379 2.889 -8.469 1.00 0.00 83 HIS A N 6
ATOM 8166 C CA . HIS A 1 83 ? -24.459 1.473 -8.179 1.00 0.00 83 HIS A CA 6
ATOM 8167 C C . HIS A 1 83 ? -23.144 0.995 -7.568 1.00 0.00 83 HIS A C 6
ATOM 8168 O O . HIS A 1 83 ? -22.098 1.033 -8.214 1.00 0.00 83 HIS A O 6
ATOM 8183 N N . HIS A 1 84 ? -23.200 0.561 -6.324 1.00 0.00 84 HIS A N 6
ATOM 8184 C CA . HIS A 1 84 ? -22.024 0.043 -5.644 1.00 0.00 84 HIS A CA 6
ATOM 8185 C C . HIS A 1 84 ? -22.284 -1.369 -5.134 1.00 0.00 84 HIS A C 6
ATOM 8186 O O . HIS A 1 84 ? -23.412 -1.864 -5.209 1.00 0.00 84 HIS A O 6
ATOM 8201 N N . HIS A 1 85 ? -21.246 -2.011 -4.621 1.00 0.00 85 HIS A N 6
ATOM 8202 C CA . HIS A 1 85 ? -21.341 -3.403 -4.204 1.00 0.00 85 HIS A CA 6
ATOM 8203 C C . HIS A 1 85 ? -21.843 -3.487 -2.768 1.00 0.00 85 HIS A C 6
ATOM 8204 O O . HIS A 1 85 ? -21.120 -3.162 -1.826 1.00 0.00 85 HIS A O 6
ATOM 8219 N N . HIS A 1 86 ? -23.088 -3.906 -2.605 1.00 0.00 86 HIS A N 6
ATOM 8220 C CA . HIS A 1 86 ? -23.668 -4.049 -1.277 1.00 0.00 86 HIS A CA 6
ATOM 8221 C C . HIS A 1 86 ? -23.493 -5.473 -0.772 1.00 0.00 86 HIS A C 6
ATOM 8222 O O . HIS A 1 86 ? -23.760 -6.433 -1.492 1.00 0.00 86 HIS A O 6
ATOM 8237 N N . HIS A 1 87 ? -23.028 -5.603 0.458 1.00 0.00 87 HIS A N 6
ATOM 8238 C CA . HIS A 1 87 ? -22.956 -6.901 1.111 1.00 0.00 87 HIS A CA 6
ATOM 8239 C C . HIS A 1 87 ? -23.534 -6.802 2.520 1.00 0.00 87 HIS A C 6
ATOM 8240 O O . HIS A 1 87 ? -22.826 -6.342 3.435 1.00 0.00 87 HIS A O 6
ATOM 8257 N N . MET A 1 1 ? -15.546 -15.711 0.683 1.00 0.00 1 MET A N 7
ATOM 8258 C CA . MET A 1 1 ? -14.272 -15.932 -0.033 1.00 0.00 1 MET A CA 7
ATOM 8259 C C . MET A 1 1 ? -13.137 -15.224 0.695 1.00 0.00 1 MET A C 7
ATOM 8260 O O . MET A 1 1 ? -13.358 -14.204 1.347 1.00 0.00 1 MET A O 7
ATOM 8276 N N . ALA A 1 2 ? -11.935 -15.778 0.608 1.00 0.00 2 ALA A N 7
ATOM 8277 C CA . ALA A 1 2 ? -10.757 -15.120 1.148 1.00 0.00 2 ALA A CA 7
ATOM 8278 C C . ALA A 1 2 ? -10.257 -14.076 0.162 1.00 0.00 2 ALA A C 7
ATOM 8279 O O . ALA A 1 2 ? -9.590 -14.405 -0.822 1.00 0.00 2 ALA A O 7
ATOM 8286 N N . ASP A 1 3 ? -10.614 -12.826 0.410 1.00 0.00 3 ASP A N 7
ATOM 8287 C CA . ASP A 1 3 ? -10.266 -11.737 -0.493 1.00 0.00 3 ASP A CA 7
ATOM 8288 C C . ASP A 1 3 ? -8.946 -11.074 -0.095 1.00 0.00 3 ASP A C 7
ATOM 8289 O O . ASP A 1 3 ? -7.886 -11.442 -0.609 1.00 0.00 3 ASP A O 7
ATOM 8298 N N . TYR A 1 4 ? -9.005 -10.115 0.818 1.00 0.00 4 TYR A N 7
ATOM 8299 C CA . TYR A 1 4 ? -7.820 -9.381 1.238 1.00 0.00 4 TYR A CA 7
ATOM 8300 C C . TYR A 1 4 ? -8.018 -8.771 2.621 1.00 0.00 4 TYR A C 7
ATOM 8301 O O . TYR A 1 4 ? -9.135 -8.434 3.007 1.00 0.00 4 TYR A O 7
ATOM 8319 N N . ASN A 1 5 ? -6.935 -8.659 3.372 1.00 0.00 5 ASN A N 7
ATOM 8320 C CA . ASN A 1 5 ? -6.981 -8.048 4.695 1.00 0.00 5 ASN A CA 7
ATOM 8321 C C . ASN A 1 5 ? -6.654 -6.559 4.607 1.00 0.00 5 ASN A C 7
ATOM 8322 O O . ASN A 1 5 ? -7.223 -5.743 5.336 1.00 0.00 5 ASN A O 7
ATOM 8333 N N . ILE A 1 6 ? -5.753 -6.212 3.695 1.00 0.00 6 ILE A N 7
ATOM 8334 C CA . ILE A 1 6 ? -5.329 -4.828 3.518 1.00 0.00 6 ILE A CA 7
ATOM 8335 C C . ILE A 1 6 ? -6.355 -4.037 2.705 1.00 0.00 6 ILE A C 7
ATOM 8336 O O . ILE A 1 6 ? -7.058 -4.600 1.867 1.00 0.00 6 ILE A O 7
ATOM 8352 N N . PRO A 1 7 ? -6.456 -2.720 2.951 1.00 0.00 7 PRO A N 7
ATOM 8353 C CA . PRO A 1 7 ? -7.436 -1.854 2.299 1.00 0.00 7 PRO A CA 7
ATOM 8354 C C . PRO A 1 7 ? -6.999 -1.391 0.907 1.00 0.00 7 PRO A C 7
ATOM 8355 O O . PRO A 1 7 ? -5.954 -1.798 0.396 1.00 0.00 7 PRO A O 7
ATOM 8366 N N . HIS A 1 8 ? -7.806 -0.525 0.300 1.00 0.00 8 HIS A N 7
ATOM 8367 C CA . HIS A 1 8 ? -7.498 0.021 -1.019 1.00 0.00 8 HIS A CA 7
ATOM 8368 C C . HIS A 1 8 ? -6.700 1.312 -0.876 1.00 0.00 8 HIS A C 7
ATOM 8369 O O . HIS A 1 8 ? -7.139 2.248 -0.215 1.00 0.00 8 HIS A O 7
ATOM 8384 N N . PHE A 1 9 ? -5.539 1.356 -1.508 1.00 0.00 9 PHE A N 7
ATOM 8385 C CA . PHE A 1 9 ? -4.599 2.459 -1.332 1.00 0.00 9 PHE A CA 7
ATOM 8386 C C . PHE A 1 9 ? -4.654 3.429 -2.518 1.00 0.00 9 PHE A C 7
ATOM 8387 O O . PHE A 1 9 ? -5.485 3.280 -3.409 1.00 0.00 9 PHE A O 7
ATOM 8404 N N . GLN A 1 10 ? -3.757 4.408 -2.520 1.00 0.00 10 GLN A N 7
ATOM 8405 C CA . GLN A 1 10 ? -3.681 5.407 -3.585 1.00 0.00 10 GLN A CA 7
ATOM 8406 C C . GLN A 1 10 ? -2.385 5.228 -4.363 1.00 0.00 10 GLN A C 7
ATOM 8407 O O . GLN A 1 10 ? -1.567 4.377 -4.021 1.00 0.00 10 GLN A O 7
ATOM 8421 N N . ASN A 1 11 ? -2.198 6.029 -5.403 1.00 0.00 11 ASN A N 7
ATOM 8422 C CA . ASN A 1 11 ? -0.990 5.943 -6.215 1.00 0.00 11 ASN A CA 7
ATOM 8423 C C . ASN A 1 11 ? 0.158 6.692 -5.544 1.00 0.00 11 ASN A C 7
ATOM 8424 O O . ASN A 1 11 ? -0.059 7.660 -4.806 1.00 0.00 11 ASN A O 7
ATOM 8435 N N . ASP A 1 12 ? 1.375 6.235 -5.825 1.00 0.00 12 ASP A N 7
ATOM 8436 C CA . ASP A 1 12 ? 2.596 6.726 -5.173 1.00 0.00 12 ASP A CA 7
ATOM 8437 C C . ASP A 1 12 ? 2.732 8.239 -5.250 1.00 0.00 12 ASP A C 7
ATOM 8438 O O . ASP A 1 12 ? 3.160 8.887 -4.297 1.00 0.00 12 ASP A O 7
ATOM 8447 N N . LEU A 1 13 ? 2.359 8.791 -6.395 1.00 0.00 13 LEU A N 7
ATOM 8448 C CA . LEU A 1 13 ? 2.647 10.185 -6.723 1.00 0.00 13 LEU A CA 7
ATOM 8449 C C . LEU A 1 13 ? 1.836 11.169 -5.881 1.00 0.00 13 LEU A C 7
ATOM 8450 O O . LEU A 1 13 ? 1.903 12.378 -6.098 1.00 0.00 13 LEU A O 7
ATOM 8466 N N . GLY A 1 14 ? 1.079 10.657 -4.923 1.00 0.00 14 GLY A N 7
ATOM 8467 C CA . GLY A 1 14 ? 0.349 11.521 -4.022 1.00 0.00 14 GLY A CA 7
ATOM 8468 C C . GLY A 1 14 ? 1.251 12.123 -2.960 1.00 0.00 14 GLY A C 7
ATOM 8469 O O . GLY A 1 14 ? 1.225 13.332 -2.725 1.00 0.00 14 GLY A O 7
ATOM 8473 N N . TYR A 1 15 ? 2.060 11.280 -2.326 1.00 0.00 15 TYR A N 7
ATOM 8474 C CA . TYR A 1 15 ? 2.941 11.715 -1.244 1.00 0.00 15 TYR A CA 7
ATOM 8475 C C . TYR A 1 15 ? 4.263 10.954 -1.318 1.00 0.00 15 TYR A C 7
ATOM 8476 O O . TYR A 1 15 ? 4.268 9.745 -1.530 1.00 0.00 15 TYR A O 7
ATOM 8494 N N . LYS A 1 16 ? 5.379 11.653 -1.136 1.00 0.00 16 LYS A N 7
ATOM 8495 C CA . LYS A 1 16 ? 6.694 11.019 -1.243 1.00 0.00 16 LYS A CA 7
ATOM 8496 C C . LYS A 1 16 ? 7.093 10.299 0.044 1.00 0.00 16 LYS A C 7
ATOM 8497 O O . LYS A 1 16 ? 8.092 9.579 0.076 1.00 0.00 16 LYS A O 7
ATOM 8516 N N . ILE A 1 17 ? 6.319 10.499 1.102 1.00 0.00 17 ILE A N 7
ATOM 8517 C CA . ILE A 1 17 ? 6.557 9.811 2.365 1.00 0.00 17 ILE A CA 7
ATOM 8518 C C . ILE A 1 17 ? 5.230 9.351 2.953 1.00 0.00 17 ILE A C 7
ATOM 8519 O O . ILE A 1 17 ? 4.406 10.172 3.358 1.00 0.00 17 ILE A O 7
ATOM 8535 N N . ILE A 1 18 ? 5.010 8.043 2.971 1.00 0.00 18 ILE A N 7
ATOM 8536 C CA . ILE A 1 18 ? 3.767 7.498 3.519 1.00 0.00 18 ILE A CA 7
ATOM 8537 C C . ILE A 1 18 ? 3.992 6.712 4.811 1.00 0.00 18 ILE A C 7
ATOM 8538 O O . ILE A 1 18 ? 4.849 5.837 4.889 1.00 0.00 18 ILE A O 7
ATOM 8554 N N . GLU A 1 19 ? 3.192 7.030 5.816 1.00 0.00 19 GLU A N 7
ATOM 8555 C CA . GLU A 1 19 ? 3.158 6.263 7.052 1.00 0.00 19 GLU A CA 7
ATOM 8556 C C . GLU A 1 19 ? 2.092 5.183 6.920 1.00 0.00 19 GLU A C 7
ATOM 8557 O O . GLU A 1 19 ? 1.016 5.444 6.381 1.00 0.00 19 GLU A O 7
ATOM 8569 N N . ILE A 1 20 ? 2.385 3.972 7.377 1.00 0.00 20 ILE A N 7
ATOM 8570 C CA . ILE A 1 20 ? 1.418 2.882 7.287 1.00 0.00 20 ILE A CA 7
ATOM 8571 C C . ILE A 1 20 ? 1.421 2.017 8.541 1.00 0.00 20 ILE A C 7
ATOM 8572 O O . ILE A 1 20 ? 2.384 2.012 9.311 1.00 0.00 20 ILE A O 7
ATOM 8588 N N . GLY A 1 21 ? 0.329 1.291 8.736 1.00 0.00 21 GLY A N 7
ATOM 8589 C CA . GLY A 1 21 ? 0.234 0.350 9.832 1.00 0.00 21 GLY A CA 7
ATOM 8590 C C . GLY A 1 21 ? 0.046 -1.064 9.325 1.00 0.00 21 GLY A C 7
ATOM 8591 O O . GLY A 1 21 ? -0.451 -1.933 10.040 1.00 0.00 21 GLY A O 7
ATOM 8595 N N . VAL A 1 22 ? 0.438 -1.282 8.078 1.00 0.00 22 VAL A N 7
ATOM 8596 C CA . VAL A 1 22 ? 0.315 -2.585 7.445 1.00 0.00 22 VAL A CA 7
ATOM 8597 C C . VAL A 1 22 ? 1.700 -3.172 7.188 1.00 0.00 22 VAL A C 7
ATOM 8598 O O . VAL A 1 22 ? 2.654 -2.436 6.959 1.00 0.00 22 VAL A O 7
ATOM 8611 N N . LYS A 1 23 ? 1.811 -4.492 7.241 1.00 0.00 23 LYS A N 7
ATOM 8612 C CA . LYS A 1 23 ? 3.105 -5.150 7.086 1.00 0.00 23 LYS A CA 7
ATOM 8613 C C . LYS A 1 23 ? 3.342 -5.626 5.656 1.00 0.00 23 LYS A C 7
ATOM 8614 O O . LYS A 1 23 ? 4.465 -5.983 5.292 1.00 0.00 23 LYS A O 7
ATOM 8633 N N . GLU A 1 24 ? 2.294 -5.634 4.847 1.00 0.00 24 GLU A N 7
ATOM 8634 C CA . GLU A 1 24 ? 2.396 -6.122 3.479 1.00 0.00 24 GLU A CA 7
ATOM 8635 C C . GLU A 1 24 ? 1.528 -5.297 2.533 1.00 0.00 24 GLU A C 7
ATOM 8636 O O . GLU A 1 24 ? 0.357 -5.041 2.814 1.00 0.00 24 GLU A O 7
ATOM 8648 N N . PHE A 1 25 ? 2.117 -4.875 1.420 1.00 0.00 25 PHE A N 7
ATOM 8649 C CA . PHE A 1 25 ? 1.385 -4.159 0.382 1.00 0.00 25 PHE A CA 7
ATOM 8650 C C . PHE A 1 25 ? 2.203 -4.104 -0.904 1.00 0.00 25 PHE A C 7
ATOM 8651 O O . PHE A 1 25 ? 3.401 -3.853 -0.869 1.00 0.00 25 PHE A O 7
ATOM 8668 N N . MET A 1 26 ? 1.564 -4.352 -2.039 1.00 0.00 26 MET A N 7
ATOM 8669 C CA . MET A 1 26 ? 2.235 -4.197 -3.320 1.00 0.00 26 MET A CA 7
ATOM 8670 C C . MET A 1 26 ? 1.764 -2.916 -3.988 1.00 0.00 26 MET A C 7
ATOM 8671 O O . MET A 1 26 ? 0.561 -2.695 -4.139 1.00 0.00 26 MET A O 7
ATOM 8685 N N . CYS A 1 27 ? 2.721 -2.075 -4.366 1.00 0.00 27 CYS A N 7
ATOM 8686 C CA . CYS A 1 27 ? 2.435 -0.780 -4.972 1.00 0.00 27 CYS A CA 7
ATOM 8687 C C . CYS A 1 27 ? 1.525 -0.921 -6.190 1.00 0.00 27 CYS A C 7
ATOM 8688 O O . CYS A 1 27 ? 1.860 -1.610 -7.160 1.00 0.00 27 CYS A O 7
ATOM 8695 N N . VAL A 1 28 ? 0.373 -0.265 -6.131 1.00 0.00 28 VAL A N 7
ATOM 8696 C CA . VAL A 1 28 ? -0.602 -0.323 -7.207 1.00 0.00 28 VAL A CA 7
ATOM 8697 C C . VAL A 1 28 ? -0.360 0.801 -8.214 1.00 0.00 28 VAL A C 7
ATOM 8698 O O . VAL A 1 28 ? -0.075 1.936 -7.836 1.00 0.00 28 VAL A O 7
ATOM 8711 N N . GLY A 1 29 ? -0.449 0.469 -9.493 1.00 0.00 29 GLY A N 7
ATOM 8712 C CA . GLY A 1 29 ? -0.275 1.460 -10.536 1.00 0.00 29 GLY A CA 7
ATOM 8713 C C . GLY A 1 29 ? -1.497 1.548 -11.422 1.00 0.00 29 GLY A C 7
ATOM 8714 O O . GLY A 1 29 ? -1.521 0.981 -12.514 1.00 0.00 29 GLY A O 7
ATOM 8718 N N . ALA A 1 30 ? -2.517 2.243 -10.943 1.00 0.00 30 ALA A N 7
ATOM 8719 C CA . ALA A 1 30 ? -3.786 2.327 -11.653 1.00 0.00 30 ALA A CA 7
ATOM 8720 C C . ALA A 1 30 ? -3.703 3.315 -12.810 1.00 0.00 30 ALA A C 7
ATOM 8721 O O . ALA A 1 30 ? -4.038 2.985 -13.948 1.00 0.00 30 ALA A O 7
ATOM 8728 N N . THR A 1 31 ? -3.248 4.520 -12.516 1.00 0.00 31 THR A N 7
ATOM 8729 C CA . THR A 1 31 ? -3.148 5.551 -13.530 1.00 0.00 31 THR A CA 7
ATOM 8730 C C . THR A 1 31 ? -1.796 5.497 -14.230 1.00 0.00 31 THR A C 7
ATOM 8731 O O . THR A 1 31 ? -0.807 6.018 -13.715 1.00 0.00 31 THR A O 7
ATOM 8742 N N . GLN A 1 32 ? -1.776 4.837 -15.392 1.00 0.00 32 GLN A N 7
ATOM 8743 C CA . GLN A 1 32 ? -0.560 4.663 -16.192 1.00 0.00 32 GLN A CA 7
ATOM 8744 C C . GLN A 1 32 ? 0.436 3.773 -15.444 1.00 0.00 32 GLN A C 7
ATOM 8745 O O . GLN A 1 32 ? 1.280 4.255 -14.688 1.00 0.00 32 GLN A O 7
ATOM 8759 N N . PRO A 1 33 ? 0.322 2.447 -15.632 1.00 0.00 33 PRO A N 7
ATOM 8760 C CA . PRO A 1 33 ? 1.178 1.473 -14.949 1.00 0.00 33 PRO A CA 7
ATOM 8761 C C . PRO A 1 33 ? 2.631 1.544 -15.413 1.00 0.00 33 PRO A C 7
ATOM 8762 O O . PRO A 1 33 ? 2.911 1.661 -16.607 1.00 0.00 33 PRO A O 7
ATOM 8773 N N . PHE A 1 34 ? 3.552 1.448 -14.462 1.00 0.00 34 PHE A N 7
ATOM 8774 C CA . PHE A 1 34 ? 4.984 1.529 -14.750 1.00 0.00 34 PHE A CA 7
ATOM 8775 C C . PHE A 1 34 ? 5.502 0.196 -15.281 1.00 0.00 34 PHE A C 7
ATOM 8776 O O . PHE A 1 34 ? 6.613 -0.220 -14.950 1.00 0.00 34 PHE A O 7
ATOM 8793 N N . ASP A 1 35 ? 4.697 -0.428 -16.144 1.00 0.00 35 ASP A N 7
ATOM 8794 C CA . ASP A 1 35 ? 4.938 -1.777 -16.654 1.00 0.00 35 ASP A CA 7
ATOM 8795 C C . ASP A 1 35 ? 4.768 -2.791 -15.531 1.00 0.00 35 ASP A C 7
ATOM 8796 O O . ASP A 1 35 ? 5.549 -2.808 -14.578 1.00 0.00 35 ASP A O 7
ATOM 8805 N N . HIS A 1 36 ? 3.732 -3.630 -15.658 1.00 0.00 36 HIS A N 7
ATOM 8806 C CA . HIS A 1 36 ? 3.299 -4.529 -14.578 1.00 0.00 36 HIS A CA 7
ATOM 8807 C C . HIS A 1 36 ? 2.672 -3.709 -13.455 1.00 0.00 36 HIS A C 7
ATOM 8808 O O . HIS A 1 36 ? 2.631 -2.478 -13.526 1.00 0.00 36 HIS A O 7
ATOM 8823 N N . PRO A 1 37 ? 2.130 -4.368 -12.417 1.00 0.00 37 PRO A N 7
ATOM 8824 C CA . PRO A 1 37 ? 1.905 -3.705 -11.142 1.00 0.00 37 PRO A CA 7
ATOM 8825 C C . PRO A 1 37 ? 3.252 -3.262 -10.591 1.00 0.00 37 PRO A C 7
ATOM 8826 O O . PRO A 1 37 ? 4.276 -3.858 -10.926 1.00 0.00 37 PRO A O 7
ATOM 8837 N N . HIS A 1 38 ? 3.284 -2.229 -9.767 1.00 0.00 38 HIS A N 7
ATOM 8838 C CA . HIS A 1 38 ? 4.563 -1.697 -9.340 1.00 0.00 38 HIS A CA 7
ATOM 8839 C C . HIS A 1 38 ? 5.203 -2.609 -8.283 1.00 0.00 38 HIS A C 7
ATOM 8840 O O . HIS A 1 38 ? 4.819 -3.759 -8.136 1.00 0.00 38 HIS A O 7
ATOM 8854 N N . ILE A 1 39 ? 6.150 -2.092 -7.526 1.00 0.00 39 ILE A N 7
ATOM 8855 C CA . ILE A 1 39 ? 7.032 -2.941 -6.745 1.00 0.00 39 ILE A CA 7
ATOM 8856 C C . ILE A 1 39 ? 6.437 -3.260 -5.379 1.00 0.00 39 ILE A C 7
ATOM 8857 O O . ILE A 1 39 ? 5.869 -2.390 -4.715 1.00 0.00 39 ILE A O 7
ATOM 8873 N N . PHE A 1 40 ? 6.544 -4.526 -4.990 1.00 0.00 40 PHE A N 7
ATOM 8874 C CA . PHE A 1 40 ? 5.962 -5.011 -3.748 1.00 0.00 40 PHE A CA 7
ATOM 8875 C C . PHE A 1 40 ? 6.740 -4.506 -2.540 1.00 0.00 40 PHE A C 7
ATOM 8876 O O . PHE A 1 40 ? 7.973 -4.544 -2.501 1.00 0.00 40 PHE A O 7
ATOM 8893 N N . ILE A 1 41 ? 6.005 -4.032 -1.555 1.00 0.00 41 ILE A N 7
ATOM 8894 C CA . ILE A 1 41 ? 6.591 -3.474 -0.359 1.00 0.00 41 ILE A CA 7
ATOM 8895 C C . ILE A 1 41 ? 6.204 -4.305 0.858 1.00 0.00 41 ILE A C 7
ATOM 8896 O O . ILE A 1 41 ? 5.173 -4.087 1.496 1.00 0.00 41 ILE A O 7
ATOM 8912 N N . ASP A 1 42 ? 7.013 -5.316 1.104 1.00 0.00 42 ASP A N 7
ATOM 8913 C CA . ASP A 1 42 ? 6.901 -6.127 2.299 1.00 0.00 42 ASP A CA 7
ATOM 8914 C C . ASP A 1 42 ? 7.738 -5.494 3.395 1.00 0.00 42 ASP A C 7
ATOM 8915 O O . ASP A 1 42 ? 8.877 -5.087 3.160 1.00 0.00 42 ASP A O 7
ATOM 8924 N N . MET A 1 43 ? 7.185 -5.387 4.586 1.00 0.00 43 MET A N 7
ATOM 8925 C CA . MET A 1 43 ? 7.908 -4.755 5.674 1.00 0.00 43 MET A CA 7
ATOM 8926 C C . MET A 1 43 ? 8.541 -5.806 6.574 1.00 0.00 43 MET A C 7
ATOM 8927 O O . MET A 1 43 ? 8.863 -5.551 7.732 1.00 0.00 43 MET A O 7
ATOM 8941 N N . GLY A 1 44 ? 8.722 -6.996 6.019 1.00 0.00 44 GLY A N 7
ATOM 8942 C CA . GLY A 1 44 ? 9.455 -8.036 6.709 1.00 0.00 44 GLY A CA 7
ATOM 8943 C C . GLY A 1 44 ? 10.920 -7.995 6.337 1.00 0.00 44 GLY A C 7
ATOM 8944 O O . GLY A 1 44 ? 11.733 -8.769 6.847 1.00 0.00 44 GLY A O 7
ATOM 8948 N N . SER A 1 45 ? 11.248 -7.086 5.430 1.00 0.00 45 SER A N 7
ATOM 8949 C CA . SER A 1 45 ? 12.615 -6.894 4.988 1.00 0.00 45 SER A CA 7
ATOM 8950 C C . SER A 1 45 ? 13.213 -5.649 5.642 1.00 0.00 45 SER A C 7
ATOM 8951 O O . SER A 1 45 ? 14.412 -5.597 5.920 1.00 0.00 45 SER A O 7
ATOM 8959 N N . THR A 1 46 ? 12.362 -4.660 5.903 1.00 0.00 46 THR A N 7
ATOM 8960 C CA . THR A 1 46 ? 12.793 -3.394 6.483 1.00 0.00 46 THR A CA 7
ATOM 8961 C C . THR A 1 46 ? 11.660 -2.743 7.282 1.00 0.00 46 THR A C 7
ATOM 8962 O O . THR A 1 46 ? 10.483 -2.988 7.011 1.00 0.00 46 THR A O 7
ATOM 8973 N N . ASP A 1 47 ? 12.017 -1.921 8.269 1.00 0.00 47 ASP A N 7
ATOM 8974 C CA . ASP A 1 47 ? 11.027 -1.202 9.077 1.00 0.00 47 ASP A CA 7
ATOM 8975 C C . ASP A 1 47 ? 10.559 0.048 8.346 1.00 0.00 47 ASP A C 7
ATOM 8976 O O . ASP A 1 47 ? 9.493 0.595 8.631 1.00 0.00 47 ASP A O 7
ATOM 8985 N N . GLU A 1 48 ? 11.381 0.508 7.419 1.00 0.00 48 GLU A N 7
ATOM 8986 C CA . GLU A 1 48 ? 11.031 1.615 6.550 1.00 0.00 48 GLU A CA 7
ATOM 8987 C C . GLU A 1 48 ? 11.417 1.276 5.118 1.00 0.00 48 GLU A C 7
ATOM 8988 O O . GLU A 1 48 ? 12.602 1.209 4.781 1.00 0.00 48 GLU A O 7
ATOM 9000 N N . LYS A 1 49 ? 10.422 1.038 4.282 1.00 0.00 49 LYS A N 7
ATOM 9001 C CA . LYS A 1 49 ? 10.676 0.618 2.917 1.00 0.00 49 LYS A CA 7
ATOM 9002 C C . LYS A 1 49 ? 10.142 1.649 1.936 1.00 0.00 49 LYS A C 7
ATOM 9003 O O . LYS A 1 49 ? 8.946 1.939 1.905 1.00 0.00 49 LYS A O 7
ATOM 9022 N N . ILE A 1 50 ? 11.037 2.208 1.143 1.00 0.00 50 ILE A N 7
ATOM 9023 C CA . ILE A 1 50 ? 10.655 3.187 0.145 1.00 0.00 50 ILE A CA 7
ATOM 9024 C C . ILE A 1 50 ? 10.207 2.479 -1.130 1.00 0.00 50 ILE A C 7
ATOM 9025 O O . ILE A 1 50 ? 10.602 1.341 -1.386 1.00 0.00 50 ILE A O 7
ATOM 9041 N N . CYS A 1 51 ? 9.357 3.130 -1.905 1.00 0.00 51 CYS A N 7
ATOM 9042 C CA . CYS A 1 51 ? 8.943 2.597 -3.188 1.00 0.00 51 CYS A CA 7
ATOM 9043 C C . CYS A 1 51 ? 9.844 3.159 -4.280 1.00 0.00 51 CYS A C 7
ATOM 9044 O O . CYS A 1 51 ? 9.736 4.340 -4.631 1.00 0.00 51 CYS A O 7
ATOM 9051 N N . PRO A 1 52 ? 10.759 2.335 -4.805 1.00 0.00 52 PRO A N 7
ATOM 9052 C CA . PRO A 1 52 ? 11.713 2.758 -5.833 1.00 0.00 52 PRO A CA 7
ATOM 9053 C C . PRO A 1 52 ? 11.006 3.189 -7.107 1.00 0.00 52 PRO A C 7
ATOM 9054 O O . PRO A 1 52 ? 10.011 2.581 -7.499 1.00 0.00 52 PRO A O 7
ATOM 9065 N N . TYR A 1 53 ? 11.519 4.244 -7.735 1.00 0.00 53 TYR A N 7
ATOM 9066 C CA . TYR A 1 53 ? 10.940 4.787 -8.967 1.00 0.00 53 TYR A CA 7
ATOM 9067 C C . TYR A 1 53 ? 9.576 5.420 -8.696 1.00 0.00 53 TYR A C 7
ATOM 9068 O O . TYR A 1 53 ? 8.767 5.591 -9.605 1.00 0.00 53 TYR A O 7
ATOM 9086 N N . CYS A 1 54 ? 9.337 5.770 -7.437 1.00 0.00 54 CYS A N 7
ATOM 9087 C CA . CYS A 1 54 ? 8.100 6.430 -7.037 1.00 0.00 54 CYS A CA 7
ATOM 9088 C C . CYS A 1 54 ? 8.366 7.488 -5.968 1.00 0.00 54 CYS A C 7
ATOM 9089 O O . CYS A 1 54 ? 7.996 8.652 -6.136 1.00 0.00 54 CYS A O 7
ATOM 9096 N N . SER A 1 55 ? 9.033 7.064 -4.883 1.00 0.00 55 SER A N 7
ATOM 9097 C CA . SER A 1 55 ? 9.227 7.890 -3.689 1.00 0.00 55 SER A CA 7
ATOM 9098 C C . SER A 1 55 ? 7.902 8.049 -2.947 1.00 0.00 55 SER A C 7
ATOM 9099 O O . SER A 1 55 ? 7.042 8.837 -3.335 1.00 0.00 55 SER A O 7
ATOM 9107 N N . THR A 1 56 ? 7.744 7.274 -1.881 1.00 0.00 56 THR A N 7
ATOM 9108 C CA . THR A 1 56 ? 6.487 7.153 -1.168 1.00 0.00 56 THR A CA 7
ATOM 9109 C C . THR A 1 56 ? 6.806 6.503 0.168 1.00 0.00 56 THR A C 7
ATOM 9110 O O . THR A 1 56 ? 5.989 5.785 0.732 1.00 0.00 56 THR A O 7
ATOM 9121 N N . LEU A 1 57 ? 8.013 6.824 0.660 1.00 0.00 57 LEU A N 7
ATOM 9122 C CA . LEU A 1 57 ? 8.690 6.093 1.742 1.00 0.00 57 LEU A CA 7
ATOM 9123 C C . LEU A 1 57 ? 7.711 5.586 2.790 1.00 0.00 57 LEU A C 7
ATOM 9124 O O . LEU A 1 57 ? 7.233 6.353 3.620 1.00 0.00 57 LEU A O 7
ATOM 9140 N N . TYR A 1 58 ? 7.421 4.291 2.730 1.00 0.00 58 TYR A N 7
ATOM 9141 C CA . TYR A 1 58 ? 6.484 3.671 3.651 1.00 0.00 58 TYR A CA 7
ATOM 9142 C C . TYR A 1 58 ? 7.188 3.284 4.936 1.00 0.00 58 TYR A C 7
ATOM 9143 O O . TYR A 1 58 ? 8.064 2.417 4.944 1.00 0.00 58 TYR A O 7
ATOM 9161 N N . ARG A 1 59 ? 6.816 3.937 6.016 1.00 0.00 59 ARG A N 7
ATOM 9162 C CA . ARG A 1 59 ? 7.395 3.645 7.309 1.00 0.00 59 ARG A CA 7
ATOM 9163 C C . ARG A 1 59 ? 6.333 3.065 8.234 1.00 0.00 59 ARG A C 7
ATOM 9164 O O . ARG A 1 59 ? 5.181 3.504 8.225 1.00 0.00 59 ARG A O 7
ATOM 9185 N N . TYR A 1 60 ? 6.717 2.068 9.013 1.00 0.00 60 TYR A N 7
ATOM 9186 C CA . TYR A 1 60 ? 5.794 1.417 9.925 1.00 0.00 60 TYR A CA 7
ATOM 9187 C C . TYR A 1 60 ? 5.808 2.114 11.278 1.00 0.00 60 TYR A C 7
ATOM 9188 O O . TYR A 1 60 ? 6.869 2.487 11.787 1.00 0.00 60 TYR A O 7
ATOM 9206 N N . ASP A 1 61 ? 4.631 2.303 11.852 1.00 0.00 61 ASP A N 7
ATOM 9207 C CA . ASP A 1 61 ? 4.523 2.883 13.181 1.00 0.00 61 ASP A CA 7
ATOM 9208 C C . ASP A 1 61 ? 3.527 2.091 14.014 1.00 0.00 61 ASP A C 7
ATOM 9209 O O . ASP A 1 61 ? 2.426 1.789 13.553 1.00 0.00 61 ASP A O 7
ATOM 9218 N N . PRO A 1 62 ? 3.907 1.737 15.252 1.00 0.00 62 PRO A N 7
ATOM 9219 C CA . PRO A 1 62 ? 3.072 0.930 16.154 1.00 0.00 62 PRO A CA 7
ATOM 9220 C C . PRO A 1 62 ? 1.737 1.588 16.510 1.00 0.00 62 PRO A C 7
ATOM 9221 O O . PRO A 1 62 ? 0.789 0.902 16.898 1.00 0.00 62 PRO A O 7
ATOM 9232 N N . SER A 1 63 ? 1.656 2.909 16.385 1.00 0.00 63 SER A N 7
ATOM 9233 C CA . SER A 1 63 ? 0.428 3.623 16.713 1.00 0.00 63 SER A CA 7
ATOM 9234 C C . SER A 1 63 ? -0.575 3.505 15.566 1.00 0.00 63 SER A C 7
ATOM 9235 O O . SER A 1 63 ? -1.775 3.745 15.737 1.00 0.00 63 SER A O 7
ATOM 9243 N N . LEU A 1 64 ? -0.080 3.115 14.401 1.00 0.00 64 LEU A N 7
ATOM 9244 C CA . LEU A 1 64 ? -0.921 2.953 13.231 1.00 0.00 64 LEU A CA 7
ATOM 9245 C C . LEU A 1 64 ? -1.445 1.525 13.169 1.00 0.00 64 LEU A C 7
ATOM 9246 O O . LEU A 1 64 ? -0.966 0.649 13.889 1.00 0.00 64 LEU A O 7
ATOM 9262 N N . SER A 1 65 ? -2.440 1.291 12.329 1.00 0.00 65 SER A N 7
ATOM 9263 C CA . SER A 1 65 ? -3.081 -0.012 12.260 1.00 0.00 65 SER A CA 7
ATOM 9264 C C . SER A 1 65 ? -3.638 -0.255 10.860 1.00 0.00 65 SER A C 7
ATOM 9265 O O . SER A 1 65 ? -3.518 0.606 9.990 1.00 0.00 65 SER A O 7
ATOM 9273 N N . TYR A 1 66 ? -4.267 -1.408 10.656 1.00 0.00 66 TYR A N 7
ATOM 9274 C CA . TYR A 1 66 ? -4.745 -1.806 9.330 1.00 0.00 66 TYR A CA 7
ATOM 9275 C C . TYR A 1 66 ? -6.021 -1.062 8.937 1.00 0.00 66 TYR A C 7
ATOM 9276 O O . TYR A 1 66 ? -6.363 -0.986 7.760 1.00 0.00 66 TYR A O 7
ATOM 9294 N N . ASN A 1 67 ? -6.716 -0.511 9.921 1.00 0.00 67 ASN A N 7
ATOM 9295 C CA . ASN A 1 67 ? -7.949 0.234 9.662 1.00 0.00 67 ASN A CA 7
ATOM 9296 C C . ASN A 1 67 ? -7.648 1.657 9.198 1.00 0.00 67 ASN A C 7
ATOM 9297 O O . ASN A 1 67 ? -8.554 2.422 8.866 1.00 0.00 67 ASN A O 7
ATOM 9308 N N . GLN A 1 68 ? -6.374 2.008 9.200 1.00 0.00 68 GLN A N 7
ATOM 9309 C CA . GLN A 1 68 ? -5.937 3.342 8.819 1.00 0.00 68 GLN A CA 7
ATOM 9310 C C . GLN A 1 68 ? -4.601 3.258 8.094 1.00 0.00 68 GLN A C 7
ATOM 9311 O O . GLN A 1 68 ? -4.160 2.170 7.732 1.00 0.00 68 GLN A O 7
ATOM 9325 N N . THR A 1 69 ? -3.957 4.396 7.877 1.00 0.00 69 THR A N 7
ATOM 9326 C CA . THR A 1 69 ? -2.646 4.393 7.257 1.00 0.00 69 THR A CA 7
ATOM 9327 C C . THR A 1 69 ? -1.818 5.606 7.669 1.00 0.00 69 THR A C 7
ATOM 9328 O O . THR A 1 69 ? -0.837 5.476 8.393 1.00 0.00 69 THR A O 7
ATOM 9339 N N . ASN A 1 70 ? -2.250 6.774 7.262 1.00 0.00 70 ASN A N 7
ATOM 9340 C CA . ASN A 1 70 ? -1.454 7.986 7.404 1.00 0.00 70 ASN A CA 7
ATOM 9341 C C . ASN A 1 70 ? -2.350 9.195 7.669 1.00 0.00 70 ASN A C 7
ATOM 9342 O O . ASN A 1 70 ? -3.570 9.110 7.524 1.00 0.00 70 ASN A O 7
ATOM 9353 N N . PRO A 1 71 ? -1.753 10.325 8.087 1.00 0.00 71 PRO A N 7
ATOM 9354 C CA . PRO A 1 71 ? -2.470 11.597 8.234 1.00 0.00 71 PRO A CA 7
ATOM 9355 C C . PRO A 1 71 ? -3.015 12.068 6.891 1.00 0.00 71 PRO A C 7
ATOM 9356 O O . PRO A 1 71 ? -2.243 12.304 5.961 1.00 0.00 71 PRO A O 7
ATOM 9367 N N . THR A 1 72 ? -4.333 12.213 6.808 1.00 0.00 72 THR A N 7
ATOM 9368 C CA . THR A 1 72 ? -5.023 12.398 5.535 1.00 0.00 72 THR A CA 7
ATOM 9369 C C . THR A 1 72 ? -4.933 11.104 4.724 1.00 0.00 72 THR A C 7
ATOM 9370 O O . THR A 1 72 ? -4.051 10.936 3.880 1.00 0.00 72 THR A O 7
ATOM 9381 N N . GLY A 1 73 ? -5.834 10.179 5.038 1.00 0.00 73 GLY A N 7
ATOM 9382 C CA . GLY A 1 73 ? -5.799 8.849 4.460 1.00 0.00 73 GLY A CA 7
ATOM 9383 C C . GLY A 1 73 ? -5.845 8.841 2.946 1.00 0.00 73 GLY A C 7
ATOM 9384 O O . GLY A 1 73 ? -6.704 9.477 2.332 1.00 0.00 73 GLY A O 7
ATOM 9388 N N . CYS A 1 74 ? -4.920 8.106 2.350 1.00 0.00 74 CYS A N 7
ATOM 9389 C CA . CYS A 1 74 ? -4.868 7.960 0.910 1.00 0.00 74 CYS A CA 7
ATOM 9390 C C . CYS A 1 74 ? -5.389 6.583 0.518 1.00 0.00 74 CYS A C 7
ATOM 9391 O O . CYS A 1 74 ? -4.650 5.599 0.478 1.00 0.00 74 CYS A O 7
ATOM 9399 N N . LEU A 1 75 ? -6.683 6.523 0.251 1.00 0.00 75 LEU A N 7
ATOM 9400 C CA . LEU A 1 75 ? -7.357 5.268 -0.028 1.00 0.00 75 LEU A CA 7
ATOM 9401 C C . LEU A 1 75 ? -8.241 5.408 -1.262 1.00 0.00 75 LEU A C 7
ATOM 9402 O O . LEU A 1 75 ? -8.993 6.374 -1.384 1.00 0.00 75 LEU A O 7
ATOM 9418 N N . TYR A 1 76 ? -8.146 4.456 -2.181 1.00 0.00 76 TYR A N 7
ATOM 9419 C CA . TYR A 1 76 ? -8.913 4.528 -3.417 1.00 0.00 76 TYR A CA 7
ATOM 9420 C C . TYR A 1 76 ? -10.115 3.597 -3.383 1.00 0.00 76 TYR A C 7
ATOM 9421 O O . TYR A 1 76 ? -10.006 2.411 -3.685 1.00 0.00 76 TYR A O 7
ATOM 9439 N N . ASN A 1 77 ? -11.252 4.140 -2.993 1.00 0.00 77 ASN A N 7
ATOM 9440 C CA . ASN A 1 77 ? -12.509 3.424 -3.095 1.00 0.00 77 ASN A CA 7
ATOM 9441 C C . ASN A 1 77 ? -13.381 4.074 -4.167 1.00 0.00 77 ASN A C 7
ATOM 9442 O O . ASN A 1 77 ? -13.604 5.288 -4.151 1.00 0.00 77 ASN A O 7
ATOM 9453 N N . PRO A 1 78 ? -13.837 3.278 -5.147 1.00 0.00 78 PRO A N 7
ATOM 9454 C CA . PRO A 1 78 ? -14.635 3.773 -6.274 1.00 0.00 78 PRO A CA 7
ATOM 9455 C C . PRO A 1 78 ? -15.939 4.423 -5.824 1.00 0.00 78 PRO A C 7
ATOM 9456 O O . PRO A 1 78 ? -16.811 3.766 -5.249 1.00 0.00 78 PRO A O 7
ATOM 9467 N N . LYS A 1 79 ? -16.057 5.716 -6.070 1.00 0.00 79 LYS A N 7
ATOM 9468 C CA . LYS A 1 79 ? -17.268 6.444 -5.737 1.00 0.00 79 LYS A CA 7
ATOM 9469 C C . LYS A 1 79 ? -18.227 6.407 -6.920 1.00 0.00 79 LYS A C 7
ATOM 9470 O O . LYS A 1 79 ? -17.838 6.705 -8.050 1.00 0.00 79 LYS A O 7
ATOM 9489 N N . LEU A 1 80 ? -19.470 6.024 -6.661 1.00 0.00 80 LEU A N 7
ATOM 9490 C CA . LEU A 1 80 ? -20.469 5.920 -7.716 1.00 0.00 80 LEU A CA 7
ATOM 9491 C C . LEU A 1 80 ? -20.763 7.293 -8.310 1.00 0.00 80 LEU A C 7
ATOM 9492 O O . LEU A 1 80 ? -21.190 8.209 -7.602 1.00 0.00 80 LEU A O 7
ATOM 9508 N N . GLU A 1 81 ? -20.519 7.430 -9.603 1.00 0.00 81 GLU A N 7
ATOM 9509 C CA . GLU A 1 81 ? -20.719 8.695 -10.290 1.00 0.00 81 GLU A CA 7
ATOM 9510 C C . GLU A 1 81 ? -22.139 8.794 -10.861 1.00 0.00 81 GLU A C 7
ATOM 9511 O O . GLU A 1 81 ? -23.029 8.039 -10.458 1.00 0.00 81 GLU A O 7
ATOM 9523 N N . HIS A 1 82 ? -22.362 9.725 -11.782 1.00 0.00 82 HIS A N 7
ATOM 9524 C CA . HIS A 1 82 ? -23.722 10.040 -12.207 1.00 0.00 82 HIS A CA 7
ATOM 9525 C C . HIS A 1 82 ? -23.944 9.787 -13.703 1.00 0.00 82 HIS A C 7
ATOM 9526 O O . HIS A 1 82 ? -24.993 10.132 -14.248 1.00 0.00 82 HIS A O 7
ATOM 9541 N N . HIS A 1 83 ? -22.983 9.167 -14.365 1.00 0.00 83 HIS A N 7
ATOM 9542 C CA . HIS A 1 83 ? -23.113 8.883 -15.792 1.00 0.00 83 HIS A CA 7
ATOM 9543 C C . HIS A 1 83 ? -23.361 7.404 -16.035 1.00 0.00 83 HIS A C 7
ATOM 9544 O O . HIS A 1 83 ? -24.297 7.037 -16.753 1.00 0.00 83 HIS A O 7
ATOM 9559 N N . HIS A 1 84 ? -22.523 6.570 -15.421 1.00 0.00 84 HIS A N 7
ATOM 9560 C CA . HIS A 1 84 ? -22.523 5.128 -15.650 1.00 0.00 84 HIS A CA 7
ATOM 9561 C C . HIS A 1 84 ? -22.075 4.817 -17.070 1.00 0.00 84 HIS A C 7
ATOM 9562 O O . HIS A 1 84 ? -21.794 5.720 -17.858 1.00 0.00 84 HIS A O 7
ATOM 9577 N N . HIS A 1 85 ? -21.994 3.543 -17.400 1.00 0.00 85 HIS A N 7
ATOM 9578 C CA . HIS A 1 85 ? -21.592 3.148 -18.734 1.00 0.00 85 HIS A CA 7
ATOM 9579 C C . HIS A 1 85 ? -22.824 2.881 -19.579 1.00 0.00 85 HIS A C 7
ATOM 9580 O O . HIS A 1 85 ? -23.863 2.469 -19.061 1.00 0.00 85 HIS A O 7
ATOM 9595 N N . HIS A 1 86 ? -22.703 3.115 -20.875 1.00 0.00 86 HIS A N 7
ATOM 9596 C CA . HIS A 1 86 ? -23.860 3.139 -21.767 1.00 0.00 86 HIS A CA 7
ATOM 9597 C C . HIS A 1 86 ? -24.481 1.759 -21.927 1.00 0.00 86 HIS A C 7
ATOM 9598 O O . HIS A 1 86 ? -25.649 1.636 -22.297 1.00 0.00 86 HIS A O 7
ATOM 9613 N N . HIS A 1 87 ? -23.708 0.722 -21.648 1.00 0.00 87 HIS A N 7
ATOM 9614 C CA . HIS A 1 87 ? -24.231 -0.631 -21.683 1.00 0.00 87 HIS A CA 7
ATOM 9615 C C . HIS A 1 87 ? -23.577 -1.469 -20.597 1.00 0.00 87 HIS A C 7
ATOM 9616 O O . HIS A 1 87 ? -24.217 -1.688 -19.552 1.00 0.00 87 HIS A O 7
ATOM 9633 N N . MET A 1 1 ? -15.449 -16.015 6.007 1.00 0.00 1 MET A N 8
ATOM 9634 C CA . MET A 1 1 ? -14.379 -16.036 7.031 1.00 0.00 1 MET A CA 8
ATOM 9635 C C . MET A 1 1 ? -13.420 -14.879 6.806 1.00 0.00 1 MET A C 8
ATOM 9636 O O . MET A 1 1 ? -13.616 -14.071 5.897 1.00 0.00 1 MET A O 8
ATOM 9652 N N . ALA A 1 2 ? -12.394 -14.792 7.640 1.00 0.00 2 ALA A N 8
ATOM 9653 C CA . ALA A 1 2 ? -11.389 -13.750 7.501 1.00 0.00 2 ALA A CA 8
ATOM 9654 C C . ALA A 1 2 ? -10.505 -14.015 6.289 1.00 0.00 2 ALA A C 8
ATOM 9655 O O . ALA A 1 2 ? -9.485 -14.700 6.384 1.00 0.00 2 ALA A O 8
ATOM 9662 N N . ASP A 1 3 ? -10.927 -13.500 5.147 1.00 0.00 3 ASP A N 8
ATOM 9663 C CA . ASP A 1 3 ? -10.168 -13.640 3.915 1.00 0.00 3 ASP A CA 8
ATOM 9664 C C . ASP A 1 3 ? -9.097 -12.565 3.841 1.00 0.00 3 ASP A C 8
ATOM 9665 O O . ASP A 1 3 ? -9.396 -11.371 3.905 1.00 0.00 3 ASP A O 8
ATOM 9674 N N . TYR A 1 4 ? -7.851 -12.990 3.715 1.00 0.00 4 TYR A N 8
ATOM 9675 C CA . TYR A 1 4 ? -6.730 -12.066 3.737 1.00 0.00 4 TYR A CA 8
ATOM 9676 C C . TYR A 1 4 ? -6.389 -11.557 2.341 1.00 0.00 4 TYR A C 8
ATOM 9677 O O . TYR A 1 4 ? -6.115 -12.334 1.424 1.00 0.00 4 TYR A O 8
ATOM 9695 N N . ASN A 1 5 ? -6.429 -10.243 2.198 1.00 0.00 5 ASN A N 8
ATOM 9696 C CA . ASN A 1 5 ? -6.028 -9.576 0.973 1.00 0.00 5 ASN A CA 8
ATOM 9697 C C . ASN A 1 5 ? -5.449 -8.217 1.339 1.00 0.00 5 ASN A C 8
ATOM 9698 O O . ASN A 1 5 ? -5.898 -7.595 2.299 1.00 0.00 5 ASN A O 8
ATOM 9709 N N . ILE A 1 6 ? -4.444 -7.772 0.599 1.00 0.00 6 ILE A N 8
ATOM 9710 C CA . ILE A 1 6 ? -3.792 -6.506 0.902 1.00 0.00 6 ILE A CA 8
ATOM 9711 C C . ILE A 1 6 ? -4.716 -5.342 0.548 1.00 0.00 6 ILE A C 8
ATOM 9712 O O . ILE A 1 6 ? -5.145 -5.212 -0.597 1.00 0.00 6 ILE A O 8
ATOM 9728 N N . PRO A 1 7 ? -5.052 -4.505 1.551 1.00 0.00 7 PRO A N 8
ATOM 9729 C CA . PRO A 1 7 ? -5.938 -3.349 1.370 1.00 0.00 7 PRO A CA 8
ATOM 9730 C C . PRO A 1 7 ? -5.527 -2.487 0.182 1.00 0.00 7 PRO A C 8
ATOM 9731 O O . PRO A 1 7 ? -4.355 -2.149 0.016 1.00 0.00 7 PRO A O 8
ATOM 9742 N N . HIS A 1 8 ? -6.502 -2.125 -0.633 1.00 0.00 8 HIS A N 8
ATOM 9743 C CA . HIS A 1 8 ? -6.228 -1.451 -1.890 1.00 0.00 8 HIS A CA 8
ATOM 9744 C C . HIS A 1 8 ? -6.215 0.057 -1.702 1.00 0.00 8 HIS A C 8
ATOM 9745 O O . HIS A 1 8 ? -7.264 0.706 -1.665 1.00 0.00 8 HIS A O 8
ATOM 9760 N N . PHE A 1 9 ? -5.022 0.602 -1.553 1.00 0.00 9 PHE A N 8
ATOM 9761 C CA . PHE A 1 9 ? -4.841 2.037 -1.415 1.00 0.00 9 PHE A CA 8
ATOM 9762 C C . PHE A 1 9 ? -4.152 2.585 -2.656 1.00 0.00 9 PHE A C 8
ATOM 9763 O O . PHE A 1 9 ? -3.512 1.842 -3.394 1.00 0.00 9 PHE A O 8
ATOM 9780 N N . GLN A 1 10 ? -4.294 3.880 -2.886 1.00 0.00 10 GLN A N 8
ATOM 9781 C CA . GLN A 1 10 ? -3.667 4.514 -4.030 1.00 0.00 10 GLN A CA 8
ATOM 9782 C C . GLN A 1 10 ? -2.588 5.486 -3.577 1.00 0.00 10 GLN A C 8
ATOM 9783 O O . GLN A 1 10 ? -2.483 5.807 -2.394 1.00 0.00 10 GLN A O 8
ATOM 9797 N N . ASN A 1 11 ? -1.783 5.940 -4.519 1.00 0.00 11 ASN A N 8
ATOM 9798 C CA . ASN A 1 11 ? -0.816 6.991 -4.252 1.00 0.00 11 ASN A CA 8
ATOM 9799 C C . ASN A 1 11 ? -1.415 8.311 -4.709 1.00 0.00 11 ASN A C 8
ATOM 9800 O O . ASN A 1 11 ? -1.667 8.491 -5.898 1.00 0.00 11 ASN A O 8
ATOM 9811 N N . ASP A 1 12 ? -1.657 9.216 -3.762 1.00 0.00 12 ASP A N 8
ATOM 9812 C CA . ASP A 1 12 ? -2.423 10.437 -4.025 1.00 0.00 12 ASP A CA 8
ATOM 9813 C C . ASP A 1 12 ? -1.832 11.230 -5.190 1.00 0.00 12 ASP A C 8
ATOM 9814 O O . ASP A 1 12 ? -2.448 11.343 -6.249 1.00 0.00 12 ASP A O 8
ATOM 9823 N N . LEU A 1 13 ? -0.657 11.789 -4.983 1.00 0.00 13 LEU A N 8
ATOM 9824 C CA . LEU A 1 13 ? 0.145 12.319 -6.070 1.00 0.00 13 LEU A CA 8
ATOM 9825 C C . LEU A 1 13 ? 1.495 11.614 -6.091 1.00 0.00 13 LEU A C 8
ATOM 9826 O O . LEU A 1 13 ? 2.253 11.712 -7.056 1.00 0.00 13 LEU A O 8
ATOM 9842 N N . GLY A 1 14 ? 1.764 10.884 -5.017 1.00 0.00 14 GLY A N 8
ATOM 9843 C CA . GLY A 1 14 ? 3.066 10.290 -4.815 1.00 0.00 14 GLY A CA 8
ATOM 9844 C C . GLY A 1 14 ? 3.840 11.040 -3.756 1.00 0.00 14 GLY A C 8
ATOM 9845 O O . GLY A 1 14 ? 4.930 11.553 -4.016 1.00 0.00 14 GLY A O 8
ATOM 9849 N N . TYR A 1 15 ? 3.254 11.131 -2.564 1.00 0.00 15 TYR A N 8
ATOM 9850 C CA . TYR A 1 15 ? 3.857 11.876 -1.468 1.00 0.00 15 TYR A CA 8
ATOM 9851 C C . TYR A 1 15 ? 5.167 11.221 -1.042 1.00 0.00 15 TYR A C 8
ATOM 9852 O O . TYR A 1 15 ? 5.267 9.996 -0.977 1.00 0.00 15 TYR A O 8
ATOM 9870 N N . LYS A 1 16 ? 6.157 12.053 -0.739 1.00 0.00 16 LYS A N 8
ATOM 9871 C CA . LYS A 1 16 ? 7.530 11.596 -0.561 1.00 0.00 16 LYS A CA 8
ATOM 9872 C C . LYS A 1 16 ? 7.674 10.632 0.615 1.00 0.00 16 LYS A C 8
ATOM 9873 O O . LYS A 1 16 ? 8.396 9.638 0.526 1.00 0.00 16 LYS A O 8
ATOM 9892 N N . ILE A 1 17 ? 7.005 10.925 1.717 1.00 0.00 17 ILE A N 8
ATOM 9893 C CA . ILE A 1 17 ? 7.043 10.041 2.872 1.00 0.00 17 ILE A CA 8
ATOM 9894 C C . ILE A 1 17 ? 5.630 9.700 3.307 1.00 0.00 17 ILE A C 8
ATOM 9895 O O . ILE A 1 17 ? 4.910 10.558 3.812 1.00 0.00 17 ILE A O 8
ATOM 9911 N N . ILE A 1 18 ? 5.226 8.453 3.117 1.00 0.00 18 ILE A N 8
ATOM 9912 C CA . ILE A 1 18 ? 3.884 8.048 3.534 1.00 0.00 18 ILE A CA 8
ATOM 9913 C C . ILE A 1 18 ? 3.910 6.970 4.622 1.00 0.00 18 ILE A C 8
ATOM 9914 O O . ILE A 1 18 ? 4.471 5.888 4.448 1.00 0.00 18 ILE A O 8
ATOM 9930 N N . GLU A 1 19 ? 3.271 7.278 5.741 1.00 0.00 19 GLU A N 8
ATOM 9931 C CA . GLU A 1 19 ? 3.162 6.346 6.851 1.00 0.00 19 GLU A CA 8
ATOM 9932 C C . GLU A 1 19 ? 1.889 5.518 6.710 1.00 0.00 19 GLU A C 8
ATOM 9933 O O . GLU A 1 19 ? 0.838 6.038 6.329 1.00 0.00 19 GLU A O 8
ATOM 9945 N N . ILE A 1 20 ? 1.981 4.230 7.011 1.00 0.00 20 ILE A N 8
ATOM 9946 C CA . ILE A 1 20 ? 0.872 3.314 6.783 1.00 0.00 20 ILE A CA 8
ATOM 9947 C C . ILE A 1 20 ? 0.646 2.404 7.984 1.00 0.00 20 ILE A C 8
ATOM 9948 O O . ILE A 1 20 ? 1.557 2.173 8.779 1.00 0.00 20 ILE A O 8
ATOM 9964 N N . GLY A 1 21 ? -0.578 1.906 8.111 1.00 0.00 21 GLY A N 8
ATOM 9965 C CA . GLY A 1 21 ? -0.905 0.991 9.185 1.00 0.00 21 GLY A CA 8
ATOM 9966 C C . GLY A 1 21 ? -0.631 -0.453 8.813 1.00 0.00 21 GLY A C 8
ATOM 9967 O O . GLY A 1 21 ? -0.669 -1.340 9.663 1.00 0.00 21 GLY A O 8
ATOM 9971 N N . VAL A 1 22 ? -0.358 -0.693 7.539 1.00 0.00 22 VAL A N 8
ATOM 9972 C CA . VAL A 1 22 ? -0.045 -2.034 7.072 1.00 0.00 22 VAL A CA 8
ATOM 9973 C C . VAL A 1 22 ? 1.463 -2.242 7.030 1.00 0.00 22 VAL A C 8
ATOM 9974 O O . VAL A 1 22 ? 2.222 -1.291 6.857 1.00 0.00 22 VAL A O 8
ATOM 9987 N N . LYS A 1 23 ? 1.891 -3.483 7.196 1.00 0.00 23 LYS A N 8
ATOM 9988 C CA . LYS A 1 23 ? 3.311 -3.795 7.234 1.00 0.00 23 LYS A CA 8
ATOM 9989 C C . LYS A 1 23 ? 3.821 -4.172 5.842 1.00 0.00 23 LYS A C 8
ATOM 9990 O O . LYS A 1 23 ? 4.723 -3.539 5.312 1.00 0.00 23 LYS A O 8
ATOM 10009 N N . GLU A 1 24 ? 3.235 -5.204 5.252 1.00 0.00 24 GLU A N 8
ATOM 10010 C CA . GLU A 1 24 ? 3.615 -5.627 3.908 1.00 0.00 24 GLU A CA 8
ATOM 10011 C C . GLU A 1 24 ? 2.652 -4.996 2.909 1.00 0.00 24 GLU A C 8
ATOM 10012 O O . GLU A 1 24 ? 1.437 -5.191 3.007 1.00 0.00 24 GLU A O 8
ATOM 10024 N N . PHE A 1 25 ? 3.178 -4.235 1.965 1.00 0.00 25 PHE A N 8
ATOM 10025 C CA . PHE A 1 25 ? 2.331 -3.437 1.086 1.00 0.00 25 PHE A CA 8
ATOM 10026 C C . PHE A 1 25 ? 2.695 -3.658 -0.380 1.00 0.00 25 PHE A C 8
ATOM 10027 O O . PHE A 1 25 ? 3.770 -4.155 -0.693 1.00 0.00 25 PHE A O 8
ATOM 10044 N N . MET A 1 26 ? 1.783 -3.314 -1.271 1.00 0.00 26 MET A N 8
ATOM 10045 C CA . MET A 1 26 ? 2.042 -3.375 -2.696 1.00 0.00 26 MET A CA 8
ATOM 10046 C C . MET A 1 26 ? 1.283 -2.261 -3.399 1.00 0.00 26 MET A C 8
ATOM 10047 O O . MET A 1 26 ? 0.118 -2.011 -3.092 1.00 0.00 26 MET A O 8
ATOM 10061 N N . CYS A 1 27 ? 1.946 -1.573 -4.312 1.00 0.00 27 CYS A N 8
ATOM 10062 C CA . CYS A 1 27 ? 1.279 -0.556 -5.105 1.00 0.00 27 CYS A CA 8
ATOM 10063 C C . CYS A 1 27 ? 0.389 -1.222 -6.150 1.00 0.00 27 CYS A C 8
ATOM 10064 O O . CYS A 1 27 ? 0.863 -2.060 -6.919 1.00 0.00 27 CYS A O 8
ATOM 10071 N N . VAL A 1 28 ? -0.888 -0.841 -6.171 1.00 0.00 28 VAL A N 8
ATOM 10072 C CA . VAL A 1 28 ? -1.858 -1.399 -7.117 1.00 0.00 28 VAL A CA 8
ATOM 10073 C C . VAL A 1 28 ? -1.333 -1.347 -8.552 1.00 0.00 28 VAL A C 8
ATOM 10074 O O . VAL A 1 28 ? -1.388 -2.338 -9.280 1.00 0.00 28 VAL A O 8
ATOM 10087 N N . GLY A 1 29 ? -0.824 -0.191 -8.953 1.00 0.00 29 GLY A N 8
ATOM 10088 C CA . GLY A 1 29 ? -0.253 -0.058 -10.275 1.00 0.00 29 GLY A CA 8
ATOM 10089 C C . GLY A 1 29 ? -0.038 1.386 -10.666 1.00 0.00 29 GLY A C 8
ATOM 10090 O O . GLY A 1 29 ? 0.265 2.224 -9.812 1.00 0.00 29 GLY A O 8
ATOM 10094 N N . ALA A 1 30 ? -0.189 1.663 -11.952 1.00 0.00 30 ALA A N 8
ATOM 10095 C CA . ALA A 1 30 ? -0.027 3.001 -12.503 1.00 0.00 30 ALA A CA 8
ATOM 10096 C C . ALA A 1 30 ? -0.496 3.002 -13.951 1.00 0.00 30 ALA A C 8
ATOM 10097 O O . ALA A 1 30 ? -0.885 1.956 -14.471 1.00 0.00 30 ALA A O 8
ATOM 10104 N N . THR A 1 31 ? -0.466 4.157 -14.602 1.00 0.00 31 THR A N 8
ATOM 10105 C CA . THR A 1 31 ? -0.810 4.230 -16.015 1.00 0.00 31 THR A CA 8
ATOM 10106 C C . THR A 1 31 ? 0.307 3.598 -16.844 1.00 0.00 31 THR A C 8
ATOM 10107 O O . THR A 1 31 ? 0.062 2.939 -17.858 1.00 0.00 31 THR A O 8
ATOM 10118 N N . GLN A 1 32 ? 1.536 3.803 -16.393 1.00 0.00 32 GLN A N 8
ATOM 10119 C CA . GLN A 1 32 ? 2.699 3.166 -16.990 1.00 0.00 32 GLN A CA 8
ATOM 10120 C C . GLN A 1 32 ? 3.539 2.523 -15.894 1.00 0.00 32 GLN A C 8
ATOM 10121 O O . GLN A 1 32 ? 4.468 3.137 -15.370 1.00 0.00 32 GLN A O 8
ATOM 10135 N N . PRO A 1 33 ? 3.176 1.296 -15.494 1.00 0.00 33 PRO A N 8
ATOM 10136 C CA . PRO A 1 33 ? 3.827 0.575 -14.416 1.00 0.00 33 PRO A CA 8
ATOM 10137 C C . PRO A 1 33 ? 4.868 -0.433 -14.910 1.00 0.00 33 PRO A C 8
ATOM 10138 O O . PRO A 1 33 ? 5.319 -0.370 -16.054 1.00 0.00 33 PRO A O 8
ATOM 10149 N N . PHE A 1 34 ? 5.234 -1.364 -14.037 1.00 0.00 34 PHE A N 8
ATOM 10150 C CA . PHE A 1 34 ? 6.234 -2.375 -14.356 1.00 0.00 34 PHE A CA 8
ATOM 10151 C C . PHE A 1 34 ? 5.572 -3.736 -14.490 1.00 0.00 34 PHE A C 8
ATOM 10152 O O . PHE A 1 34 ? 4.921 -4.205 -13.555 1.00 0.00 34 PHE A O 8
ATOM 10169 N N . ASP A 1 35 ? 5.742 -4.354 -15.659 1.00 0.00 35 ASP A N 8
ATOM 10170 C CA . ASP A 1 35 ? 5.118 -5.641 -15.981 1.00 0.00 35 ASP A CA 8
ATOM 10171 C C . ASP A 1 35 ? 3.611 -5.468 -16.165 1.00 0.00 35 ASP A C 8
ATOM 10172 O O . ASP A 1 35 ? 3.110 -5.475 -17.291 1.00 0.00 35 ASP A O 8
ATOM 10181 N N . HIS A 1 36 ? 2.903 -5.283 -15.059 1.00 0.00 36 HIS A N 8
ATOM 10182 C CA . HIS A 1 36 ? 1.459 -5.052 -15.076 1.00 0.00 36 HIS A CA 8
ATOM 10183 C C . HIS A 1 36 ? 1.056 -4.124 -13.925 1.00 0.00 36 HIS A C 8
ATOM 10184 O O . HIS A 1 36 ? 0.421 -3.099 -14.155 1.00 0.00 36 HIS A O 8
ATOM 10199 N N . PRO A 1 37 ? 1.398 -4.470 -12.664 1.00 0.00 37 PRO A N 8
ATOM 10200 C CA . PRO A 1 37 ? 1.172 -3.607 -11.517 1.00 0.00 37 PRO A CA 8
ATOM 10201 C C . PRO A 1 37 ? 2.457 -2.888 -11.106 1.00 0.00 37 PRO A C 8
ATOM 10202 O O . PRO A 1 37 ? 3.266 -2.509 -11.953 1.00 0.00 37 PRO A O 8
ATOM 10213 N N . HIS A 1 38 ? 2.645 -2.676 -9.814 1.00 0.00 38 HIS A N 8
ATOM 10214 C CA . HIS A 1 38 ? 3.925 -2.199 -9.327 1.00 0.00 38 HIS A CA 8
ATOM 10215 C C . HIS A 1 38 ? 4.603 -3.328 -8.565 1.00 0.00 38 HIS A C 8
ATOM 10216 O O . HIS A 1 38 ? 4.152 -4.468 -8.624 1.00 0.00 38 HIS A O 8
ATOM 10230 N N . ILE A 1 39 ? 5.678 -3.030 -7.859 1.00 0.00 39 ILE A N 8
ATOM 10231 C CA . ILE A 1 39 ? 6.436 -4.075 -7.200 1.00 0.00 39 ILE A CA 8
ATOM 10232 C C . ILE A 1 39 ? 5.880 -4.358 -5.801 1.00 0.00 39 ILE A C 8
ATOM 10233 O O . ILE A 1 39 ? 5.285 -3.480 -5.170 1.00 0.00 39 ILE A O 8
ATOM 10249 N N . PHE A 1 40 ? 6.051 -5.599 -5.349 1.00 0.00 40 PHE A N 8
ATOM 10250 C CA . PHE A 1 40 ? 5.641 -6.007 -4.009 1.00 0.00 40 PHE A CA 8
ATOM 10251 C C . PHE A 1 40 ? 6.595 -5.427 -2.977 1.00 0.00 40 PHE A C 8
ATOM 10252 O O . PHE A 1 40 ? 7.794 -5.710 -3.006 1.00 0.00 40 PHE A O 8
ATOM 10269 N N . ILE A 1 41 ? 6.070 -4.636 -2.059 1.00 0.00 41 ILE A N 8
ATOM 10270 C CA . ILE A 1 41 ? 6.898 -3.996 -1.055 1.00 0.00 41 ILE A CA 8
ATOM 10271 C C . ILE A 1 41 ? 6.847 -4.772 0.252 1.00 0.00 41 ILE A C 8
ATOM 10272 O O . ILE A 1 41 ? 6.019 -4.504 1.124 1.00 0.00 41 ILE A O 8
ATOM 10288 N N . ASP A 1 42 ? 7.708 -5.766 0.360 1.00 0.00 42 ASP A N 8
ATOM 10289 C CA . ASP A 1 42 ? 7.834 -6.533 1.587 1.00 0.00 42 ASP A CA 8
ATOM 10290 C C . ASP A 1 42 ? 8.932 -5.938 2.442 1.00 0.00 42 ASP A C 8
ATOM 10291 O O . ASP A 1 42 ? 10.032 -5.664 1.952 1.00 0.00 42 ASP A O 8
ATOM 10300 N N . MET A 1 43 ? 8.640 -5.733 3.705 1.00 0.00 43 MET A N 8
ATOM 10301 C CA . MET A 1 43 ? 9.630 -5.221 4.622 1.00 0.00 43 MET A CA 8
ATOM 10302 C C . MET A 1 43 ? 9.557 -5.974 5.943 1.00 0.00 43 MET A C 8
ATOM 10303 O O . MET A 1 43 ? 9.318 -5.400 7.007 1.00 0.00 43 MET A O 8
ATOM 10317 N N . GLY A 1 44 ? 9.743 -7.288 5.848 1.00 0.00 44 GLY A N 8
ATOM 10318 C CA . GLY A 1 44 ? 9.798 -8.127 7.029 1.00 0.00 44 GLY A CA 8
ATOM 10319 C C . GLY A 1 44 ? 11.029 -7.847 7.863 1.00 0.00 44 GLY A C 8
ATOM 10320 O O . GLY A 1 44 ? 11.038 -8.079 9.072 1.00 0.00 44 GLY A O 8
ATOM 10324 N N . SER A 1 45 ? 12.066 -7.342 7.212 1.00 0.00 45 SER A N 8
ATOM 10325 C CA . SER A 1 45 ? 13.304 -6.994 7.885 1.00 0.00 45 SER A CA 8
ATOM 10326 C C . SER A 1 45 ? 13.176 -5.655 8.618 1.00 0.00 45 SER A C 8
ATOM 10327 O O . SER A 1 45 ? 13.003 -5.612 9.837 1.00 0.00 45 SER A O 8
ATOM 10335 N N . THR A 1 46 ? 13.244 -4.570 7.862 1.00 0.00 46 THR A N 8
ATOM 10336 C CA . THR A 1 46 ? 13.101 -3.233 8.414 1.00 0.00 46 THR A CA 8
ATOM 10337 C C . THR A 1 46 ? 11.674 -2.735 8.201 1.00 0.00 46 THR A C 8
ATOM 10338 O O . THR A 1 46 ? 11.148 -2.831 7.099 1.00 0.00 46 THR A O 8
ATOM 10349 N N . ASP A 1 47 ? 11.053 -2.200 9.250 1.00 0.00 47 ASP A N 8
ATOM 10350 C CA . ASP A 1 47 ? 9.647 -1.774 9.186 1.00 0.00 47 ASP A CA 8
ATOM 10351 C C . ASP A 1 47 ? 9.507 -0.402 8.530 1.00 0.00 47 ASP A C 8
ATOM 10352 O O . ASP A 1 47 ? 8.455 0.236 8.601 1.00 0.00 47 ASP A O 8
ATOM 10361 N N . GLU A 1 48 ? 10.575 0.043 7.892 1.00 0.00 48 GLU A N 8
ATOM 10362 C CA . GLU A 1 48 ? 10.575 1.295 7.157 1.00 0.00 48 GLU A CA 8
ATOM 10363 C C . GLU A 1 48 ? 11.216 1.069 5.797 1.00 0.00 48 GLU A C 8
ATOM 10364 O O . GLU A 1 48 ? 12.423 0.850 5.702 1.00 0.00 48 GLU A O 8
ATOM 10376 N N . LYS A 1 49 ? 10.408 1.103 4.751 1.00 0.00 49 LYS A N 8
ATOM 10377 C CA . LYS A 1 49 ? 10.896 0.816 3.412 1.00 0.00 49 LYS A CA 8
ATOM 10378 C C . LYS A 1 49 ? 10.209 1.711 2.392 1.00 0.00 49 LYS A C 8
ATOM 10379 O O . LYS A 1 49 ? 9.091 2.170 2.604 1.00 0.00 49 LYS A O 8
ATOM 10398 N N . ILE A 1 50 ? 10.882 1.963 1.285 1.00 0.00 50 ILE A N 8
ATOM 10399 C CA . ILE A 1 50 ? 10.360 2.855 0.270 1.00 0.00 50 ILE A CA 8
ATOM 10400 C C . ILE A 1 50 ? 10.108 2.095 -1.032 1.00 0.00 50 ILE A C 8
ATOM 10401 O O . ILE A 1 50 ? 10.691 1.038 -1.262 1.00 0.00 50 ILE A O 8
ATOM 10417 N N . CYS A 1 51 ? 9.223 2.625 -1.865 1.00 0.00 51 CYS A N 8
ATOM 10418 C CA . CYS A 1 51 ? 9.006 2.087 -3.199 1.00 0.00 51 CYS A CA 8
ATOM 10419 C C . CYS A 1 51 ? 9.900 2.859 -4.161 1.00 0.00 51 CYS A C 8
ATOM 10420 O O . CYS A 1 51 ? 9.629 4.026 -4.457 1.00 0.00 51 CYS A O 8
ATOM 10427 N N . PRO A 1 52 ? 10.997 2.223 -4.624 1.00 0.00 52 PRO A N 8
ATOM 10428 C CA . PRO A 1 52 ? 12.062 2.881 -5.399 1.00 0.00 52 PRO A CA 8
ATOM 10429 C C . PRO A 1 52 ? 11.535 3.832 -6.466 1.00 0.00 52 PRO A C 8
ATOM 10430 O O . PRO A 1 52 ? 11.867 5.019 -6.477 1.00 0.00 52 PRO A O 8
ATOM 10441 N N . TYR A 1 53 ? 10.690 3.316 -7.342 1.00 0.00 53 TYR A N 8
ATOM 10442 C CA . TYR A 1 53 ? 10.138 4.116 -8.422 1.00 0.00 53 TYR A CA 8
ATOM 10443 C C . TYR A 1 53 ? 8.826 4.773 -7.990 1.00 0.00 53 TYR A C 8
ATOM 10444 O O . TYR A 1 53 ? 7.782 4.573 -8.611 1.00 0.00 53 TYR A O 8
ATOM 10462 N N . CYS A 1 54 ? 8.898 5.535 -6.901 1.00 0.00 54 CYS A N 8
ATOM 10463 C CA . CYS A 1 54 ? 7.752 6.279 -6.370 1.00 0.00 54 CYS A CA 8
ATOM 10464 C C . CYS A 1 54 ? 8.218 7.438 -5.500 1.00 0.00 54 CYS A C 8
ATOM 10465 O O . CYS A 1 54 ? 7.807 8.580 -5.707 1.00 0.00 54 CYS A O 8
ATOM 10472 N N . SER A 1 55 ? 9.091 7.122 -4.540 1.00 0.00 55 SER A N 8
ATOM 10473 C CA . SER A 1 55 ? 9.453 8.049 -3.473 1.00 0.00 55 SER A CA 8
ATOM 10474 C C . SER A 1 55 ? 8.216 8.301 -2.610 1.00 0.00 55 SER A C 8
ATOM 10475 O O . SER A 1 55 ? 7.425 9.207 -2.868 1.00 0.00 55 SER A O 8
ATOM 10483 N N . THR A 1 56 ? 8.056 7.459 -1.596 1.00 0.00 56 THR A N 8
ATOM 10484 C CA . THR A 1 56 ? 6.831 7.336 -0.839 1.00 0.00 56 THR A CA 8
ATOM 10485 C C . THR A 1 56 ? 7.164 6.483 0.376 1.00 0.00 56 THR A C 8
ATOM 10486 O O . THR A 1 56 ? 6.587 5.421 0.581 1.00 0.00 56 THR A O 8
ATOM 10497 N N . LEU A 1 57 ? 8.155 6.944 1.134 1.00 0.00 57 LEU A N 8
ATOM 10498 C CA . LEU A 1 57 ? 8.747 6.168 2.221 1.00 0.00 57 LEU A CA 8
ATOM 10499 C C . LEU A 1 57 ? 7.684 5.623 3.161 1.00 0.00 57 LEU A C 8
ATOM 10500 O O . LEU A 1 57 ? 7.101 6.368 3.945 1.00 0.00 57 LEU A O 8
ATOM 10516 N N . TYR A 1 58 ? 7.442 4.320 3.068 1.00 0.00 58 TYR A N 8
ATOM 10517 C CA . TYR A 1 58 ? 6.413 3.670 3.858 1.00 0.00 58 TYR A CA 8
ATOM 10518 C C . TYR A 1 58 ? 6.932 3.380 5.252 1.00 0.00 58 TYR A C 8
ATOM 10519 O O . TYR A 1 58 ? 7.896 2.633 5.434 1.00 0.00 58 TYR A O 8
ATOM 10537 N N . ARG A 1 59 ? 6.300 4.002 6.225 1.00 0.00 59 ARG A N 8
ATOM 10538 C CA . ARG A 1 59 ? 6.741 3.918 7.604 1.00 0.00 59 ARG A CA 8
ATOM 10539 C C . ARG A 1 59 ? 5.706 3.192 8.459 1.00 0.00 59 ARG A C 8
ATOM 10540 O O . ARG A 1 59 ? 4.578 3.660 8.613 1.00 0.00 59 ARG A O 8
ATOM 10561 N N . TYR A 1 60 ? 6.088 2.031 8.978 1.00 0.00 60 TYR A N 8
ATOM 10562 C CA . TYR A 1 60 ? 5.221 1.258 9.854 1.00 0.00 60 TYR A CA 8
ATOM 10563 C C . TYR A 1 60 ? 5.722 1.339 11.291 1.00 0.00 60 TYR A C 8
ATOM 10564 O O . TYR A 1 60 ? 6.761 0.774 11.636 1.00 0.00 60 TYR A O 8
ATOM 10582 N N . ASP A 1 61 ? 4.991 2.067 12.118 1.00 0.00 61 ASP A N 8
ATOM 10583 C CA . ASP A 1 61 ? 5.343 2.226 13.523 1.00 0.00 61 ASP A CA 8
ATOM 10584 C C . ASP A 1 61 ? 4.134 1.918 14.395 1.00 0.00 61 ASP A C 8
ATOM 10585 O O . ASP A 1 61 ? 3.017 2.304 14.057 1.00 0.00 61 ASP A O 8
ATOM 10594 N N . PRO A 1 62 ? 4.343 1.209 15.521 1.00 0.00 62 PRO A N 8
ATOM 10595 C CA . PRO A 1 62 ? 3.260 0.774 16.427 1.00 0.00 62 PRO A CA 8
ATOM 10596 C C . PRO A 1 62 ? 2.317 1.896 16.884 1.00 0.00 62 PRO A C 8
ATOM 10597 O O . PRO A 1 62 ? 1.206 1.621 17.340 1.00 0.00 62 PRO A O 8
ATOM 10608 N N . SER A 1 63 ? 2.745 3.149 16.770 1.00 0.00 63 SER A N 8
ATOM 10609 C CA . SER A 1 63 ? 1.901 4.272 17.167 1.00 0.00 63 SER A CA 8
ATOM 10610 C C . SER A 1 63 ? 0.796 4.508 16.139 1.00 0.00 63 SER A C 8
ATOM 10611 O O . SER A 1 63 ? -0.244 5.094 16.449 1.00 0.00 63 SER A O 8
ATOM 10619 N N . LEU A 1 64 ? 1.029 4.045 14.918 1.00 0.00 64 LEU A N 8
ATOM 10620 C CA . LEU A 1 64 ? 0.046 4.164 13.854 1.00 0.00 64 LEU A CA 8
ATOM 10621 C C . LEU A 1 64 ? -0.993 3.064 13.989 1.00 0.00 64 LEU A C 8
ATOM 10622 O O . LEU A 1 64 ? -0.650 1.898 14.188 1.00 0.00 64 LEU A O 8
ATOM 10638 N N . SER A 1 65 ? -2.257 3.435 13.914 1.00 0.00 65 SER A N 8
ATOM 10639 C CA . SER A 1 65 ? -3.331 2.463 13.987 1.00 0.00 65 SER A CA 8
ATOM 10640 C C . SER A 1 65 ? -3.565 1.863 12.604 1.00 0.00 65 SER A C 8
ATOM 10641 O O . SER A 1 65 ? -3.214 2.474 11.596 1.00 0.00 65 SER A O 8
ATOM 10649 N N . TYR A 1 66 ? -4.155 0.675 12.558 1.00 0.00 66 TYR A N 8
ATOM 10650 C CA . TYR A 1 66 ? -4.391 -0.012 11.292 1.00 0.00 66 TYR A CA 8
ATOM 10651 C C . TYR A 1 66 ? -5.442 0.719 10.465 1.00 0.00 66 TYR A C 8
ATOM 10652 O O . TYR A 1 66 ? -5.406 0.696 9.237 1.00 0.00 66 TYR A O 8
ATOM 10670 N N . ASN A 1 67 ? -6.363 1.384 11.150 1.00 0.00 67 ASN A N 8
ATOM 10671 C CA . ASN A 1 67 ? -7.374 2.203 10.487 1.00 0.00 67 ASN A CA 8
ATOM 10672 C C . ASN A 1 67 ? -6.834 3.601 10.205 1.00 0.00 67 ASN A C 8
ATOM 10673 O O . ASN A 1 67 ? -7.563 4.484 9.752 1.00 0.00 67 ASN A O 8
ATOM 10684 N N . GLN A 1 68 ? -5.550 3.797 10.473 1.00 0.00 68 GLN A N 8
ATOM 10685 C CA . GLN A 1 68 ? -4.909 5.088 10.279 1.00 0.00 68 GLN A CA 8
ATOM 10686 C C . GLN A 1 68 ? -3.792 4.993 9.247 1.00 0.00 68 GLN A C 8
ATOM 10687 O O . GLN A 1 68 ? -3.323 3.904 8.919 1.00 0.00 68 GLN A O 8
ATOM 10701 N N . THR A 1 69 ? -3.376 6.141 8.738 1.00 0.00 69 THR A N 8
ATOM 10702 C CA . THR A 1 69 ? -2.320 6.196 7.746 1.00 0.00 69 THR A CA 8
ATOM 10703 C C . THR A 1 69 ? -1.732 7.612 7.693 1.00 0.00 69 THR A C 8
ATOM 10704 O O . THR A 1 69 ? -1.628 8.280 8.724 1.00 0.00 69 THR A O 8
ATOM 10715 N N . ASN A 1 70 ? -1.370 8.066 6.503 1.00 0.00 70 ASN A N 8
ATOM 10716 C CA . ASN A 1 70 ? -0.717 9.349 6.329 1.00 0.00 70 ASN A CA 8
ATOM 10717 C C . ASN A 1 70 ? -1.725 10.395 5.865 1.00 0.00 70 ASN A C 8
ATOM 10718 O O . ASN A 1 70 ? -2.608 10.099 5.058 1.00 0.00 70 ASN A O 8
ATOM 10729 N N . PRO A 1 71 ? -1.613 11.622 6.398 1.00 0.00 71 PRO A N 8
ATOM 10730 C CA . PRO A 1 71 ? -2.531 12.722 6.081 1.00 0.00 71 PRO A CA 8
ATOM 10731 C C . PRO A 1 71 ? -2.673 12.958 4.580 1.00 0.00 71 PRO A C 8
ATOM 10732 O O . PRO A 1 71 ? -1.677 13.112 3.873 1.00 0.00 71 PRO A O 8
ATOM 10743 N N . THR A 1 72 ? -3.925 12.989 4.118 1.00 0.00 72 THR A N 8
ATOM 10744 C CA . THR A 1 72 ? -4.261 13.205 2.708 1.00 0.00 72 THR A CA 8
ATOM 10745 C C . THR A 1 72 ? -3.497 12.257 1.780 1.00 0.00 72 THR A C 8
ATOM 10746 O O . THR A 1 72 ? -2.474 12.619 1.199 1.00 0.00 72 THR A O 8
ATOM 10757 N N . GLY A 1 73 ? -4.000 11.036 1.664 1.00 0.00 73 GLY A N 8
ATOM 10758 C CA . GLY A 1 73 ? -3.372 10.050 0.813 1.00 0.00 73 GLY A CA 8
ATOM 10759 C C . GLY A 1 73 ? -4.095 8.718 0.848 1.00 0.00 73 GLY A C 8
ATOM 10760 O O . GLY A 1 73 ? -5.189 8.621 1.411 1.00 0.00 73 GLY A O 8
ATOM 10764 N N . CYS A 1 74 ? -3.468 7.703 0.246 1.00 0.00 74 CYS A N 8
ATOM 10765 C CA . CYS A 1 74 ? -4.002 6.336 0.152 1.00 0.00 74 CYS A CA 8
ATOM 10766 C C . CYS A 1 74 ? -5.437 6.325 -0.387 1.00 0.00 74 CYS A C 8
ATOM 10767 O O . CYS A 1 74 ? -5.858 7.269 -1.054 1.00 0.00 74 CYS A O 8
ATOM 10775 N N . LEU A 1 75 ? -6.148 5.219 -0.138 1.00 0.00 75 LEU A N 8
ATOM 10776 C CA . LEU A 1 75 ? -7.573 5.103 -0.458 1.00 0.00 75 LEU A CA 8
ATOM 10777 C C . LEU A 1 75 ? -7.806 5.068 -1.970 1.00 0.00 75 LEU A C 8
ATOM 10778 O O . LEU A 1 75 ? -8.007 6.104 -2.598 1.00 0.00 75 LEU A O 8
ATOM 10794 N N . TYR A 1 76 ? -7.794 3.878 -2.552 1.00 0.00 76 TYR A N 8
ATOM 10795 C CA . TYR A 1 76 ? -8.048 3.742 -3.979 1.00 0.00 76 TYR A CA 8
ATOM 10796 C C . TYR A 1 76 ? -9.547 3.768 -4.249 1.00 0.00 76 TYR A C 8
ATOM 10797 O O . TYR A 1 76 ? -10.312 3.034 -3.623 1.00 0.00 76 TYR A O 8
ATOM 10815 N N . ASN A 1 77 ? -9.961 4.628 -5.169 1.00 0.00 77 ASN A N 8
ATOM 10816 C CA . ASN A 1 77 ? -11.365 4.730 -5.543 1.00 0.00 77 ASN A CA 8
ATOM 10817 C C . ASN A 1 77 ? -11.644 3.878 -6.775 1.00 0.00 77 ASN A C 8
ATOM 10818 O O . ASN A 1 77 ? -11.153 4.173 -7.866 1.00 0.00 77 ASN A O 8
ATOM 10829 N N . PRO A 1 78 ? -12.413 2.792 -6.615 1.00 0.00 78 PRO A N 8
ATOM 10830 C CA . PRO A 1 78 ? -12.791 1.919 -7.727 1.00 0.00 78 PRO A CA 8
ATOM 10831 C C . PRO A 1 78 ? -13.832 2.580 -8.622 1.00 0.00 78 PRO A C 8
ATOM 10832 O O . PRO A 1 78 ? -14.900 2.981 -8.153 1.00 0.00 78 PRO A O 8
ATOM 10843 N N . LYS A 1 79 ? -13.520 2.690 -9.903 1.00 0.00 79 LYS A N 8
ATOM 10844 C CA . LYS A 1 79 ? -14.396 3.379 -10.842 1.00 0.00 79 LYS A CA 8
ATOM 10845 C C . LYS A 1 79 ? -15.427 2.406 -11.400 1.00 0.00 79 LYS A C 8
ATOM 10846 O O . LYS A 1 79 ? -15.450 1.232 -11.028 1.00 0.00 79 LYS A O 8
ATOM 10865 N N . LEU A 1 80 ? -16.279 2.892 -12.291 1.00 0.00 80 LEU A N 8
ATOM 10866 C CA . LEU A 1 80 ? -17.196 2.025 -13.018 1.00 0.00 80 LEU A CA 8
ATOM 10867 C C . LEU A 1 80 ? -16.446 1.307 -14.138 1.00 0.00 80 LEU A C 8
ATOM 10868 O O . LEU A 1 80 ? -16.764 1.469 -15.319 1.00 0.00 80 LEU A O 8
ATOM 10884 N N . GLU A 1 81 ? -15.433 0.535 -13.760 1.00 0.00 81 GLU A N 8
ATOM 10885 C CA . GLU A 1 81 ? -14.602 -0.162 -14.725 1.00 0.00 81 GLU A CA 8
ATOM 10886 C C . GLU A 1 81 ? -15.402 -1.240 -15.442 1.00 0.00 81 GLU A C 8
ATOM 10887 O O . GLU A 1 81 ? -16.228 -1.929 -14.841 1.00 0.00 81 GLU A O 8
ATOM 10899 N N . HIS A 1 82 ? -15.167 -1.357 -16.736 1.00 0.00 82 HIS A N 8
ATOM 10900 C CA . HIS A 1 82 ? -15.908 -2.287 -17.572 1.00 0.00 82 HIS A CA 8
ATOM 10901 C C . HIS A 1 82 ? -14.998 -2.906 -18.623 1.00 0.00 82 HIS A C 8
ATOM 10902 O O . HIS A 1 82 ? -14.711 -2.301 -19.653 1.00 0.00 82 HIS A O 8
ATOM 10917 N N . HIS A 1 83 ? -14.518 -4.103 -18.332 1.00 0.00 83 HIS A N 8
ATOM 10918 C CA . HIS A 1 83 ? -13.672 -4.836 -19.264 1.00 0.00 83 HIS A CA 8
ATOM 10919 C C . HIS A 1 83 ? -14.551 -5.422 -20.360 1.00 0.00 83 HIS A C 8
ATOM 10920 O O . HIS A 1 83 ? -14.321 -5.206 -21.550 1.00 0.00 83 HIS A O 8
ATOM 10935 N N . HIS A 1 84 ? -15.576 -6.150 -19.935 1.00 0.00 84 HIS A N 8
ATOM 10936 C CA . HIS A 1 84 ? -16.616 -6.626 -20.832 1.00 0.00 84 HIS A CA 8
ATOM 10937 C C . HIS A 1 84 ? -17.962 -6.500 -20.132 1.00 0.00 84 HIS A C 8
ATOM 10938 O O . HIS A 1 84 ? -18.793 -5.679 -20.514 1.00 0.00 84 HIS A O 8
ATOM 10953 N N . HIS A 1 85 ? -18.166 -7.311 -19.105 1.00 0.00 85 HIS A N 8
ATOM 10954 C CA . HIS A 1 85 ? -19.307 -7.136 -18.218 1.00 0.00 85 HIS A CA 8
ATOM 10955 C C . HIS A 1 85 ? -18.893 -6.179 -17.112 1.00 0.00 85 HIS A C 8
ATOM 10956 O O . HIS A 1 85 ? -19.305 -5.023 -17.081 1.00 0.00 85 HIS A O 8
ATOM 10971 N N . HIS A 1 86 ? -18.056 -6.673 -16.216 1.00 0.00 86 HIS A N 8
ATOM 10972 C CA . HIS A 1 86 ? -17.341 -5.823 -15.282 1.00 0.00 86 HIS A CA 8
ATOM 10973 C C . HIS A 1 86 ? -15.860 -6.095 -15.475 1.00 0.00 86 HIS A C 8
ATOM 10974 O O . HIS A 1 86 ? -15.091 -5.212 -15.840 1.00 0.00 86 HIS A O 8
ATOM 10989 N N . HIS A 1 87 ? -15.493 -7.351 -15.274 1.00 0.00 87 HIS A N 8
ATOM 10990 C CA . HIS A 1 87 ? -14.161 -7.838 -15.591 1.00 0.00 87 HIS A CA 8
ATOM 10991 C C . HIS A 1 87 ? -14.286 -9.134 -16.382 1.00 0.00 87 HIS A C 8
ATOM 10992 O O . HIS A 1 87 ? -13.676 -9.240 -17.459 1.00 0.00 87 HIS A O 8
ATOM 11009 N N . MET A 1 1 ? -11.603 -12.168 12.052 1.00 0.00 1 MET A N 9
ATOM 11010 C CA . MET A 1 1 ? -11.015 -11.237 11.063 1.00 0.00 1 MET A CA 9
ATOM 11011 C C . MET A 1 1 ? -11.106 -11.831 9.666 1.00 0.00 1 MET A C 9
ATOM 11012 O O . MET A 1 1 ? -10.263 -12.637 9.261 1.00 0.00 1 MET A O 9
ATOM 11028 N N . ALA A 1 2 ? -12.139 -11.443 8.933 1.00 0.00 2 ALA A N 9
ATOM 11029 C CA . ALA A 1 2 ? -12.368 -11.983 7.602 1.00 0.00 2 ALA A CA 9
ATOM 11030 C C . ALA A 1 2 ? -12.239 -10.902 6.535 1.00 0.00 2 ALA A C 9
ATOM 11031 O O . ALA A 1 2 ? -13.237 -10.383 6.032 1.00 0.00 2 ALA A O 9
ATOM 11038 N N . ASP A 1 3 ? -11.002 -10.544 6.229 1.00 0.00 3 ASP A N 9
ATOM 11039 C CA . ASP A 1 3 ? -10.701 -9.592 5.167 1.00 0.00 3 ASP A CA 9
ATOM 11040 C C . ASP A 1 3 ? -9.217 -9.661 4.853 1.00 0.00 3 ASP A C 9
ATOM 11041 O O . ASP A 1 3 ? -8.385 -9.317 5.689 1.00 0.00 3 ASP A O 9
ATOM 11050 N N . TYR A 1 4 ? -8.888 -10.140 3.664 1.00 0.00 4 TYR A N 9
ATOM 11051 C CA . TYR A 1 4 ? -7.496 -10.382 3.304 1.00 0.00 4 TYR A CA 9
ATOM 11052 C C . TYR A 1 4 ? -7.019 -9.382 2.261 1.00 0.00 4 TYR A C 9
ATOM 11053 O O . TYR A 1 4 ? -5.952 -9.545 1.668 1.00 0.00 4 TYR A O 9
ATOM 11071 N N . ASN A 1 5 ? -7.806 -8.341 2.049 1.00 0.00 5 ASN A N 9
ATOM 11072 C CA . ASN A 1 5 ? -7.449 -7.304 1.097 1.00 0.00 5 ASN A CA 9
ATOM 11073 C C . ASN A 1 5 ? -6.829 -6.125 1.828 1.00 0.00 5 ASN A C 9
ATOM 11074 O O . ASN A 1 5 ? -7.457 -5.519 2.701 1.00 0.00 5 ASN A O 9
ATOM 11085 N N . ILE A 1 6 ? -5.596 -5.810 1.469 1.00 0.00 6 ILE A N 9
ATOM 11086 C CA . ILE A 1 6 ? -4.846 -4.758 2.135 1.00 0.00 6 ILE A CA 9
ATOM 11087 C C . ILE A 1 6 ? -5.410 -3.385 1.787 1.00 0.00 6 ILE A C 9
ATOM 11088 O O . ILE A 1 6 ? -5.850 -3.160 0.660 1.00 0.00 6 ILE A O 9
ATOM 11104 N N . PRO A 1 7 ? -5.423 -2.462 2.764 1.00 0.00 7 PRO A N 9
ATOM 11105 C CA . PRO A 1 7 ? -5.954 -1.105 2.578 1.00 0.00 7 PRO A CA 9
ATOM 11106 C C . PRO A 1 7 ? -5.330 -0.396 1.382 1.00 0.00 7 PRO A C 9
ATOM 11107 O O . PRO A 1 7 ? -4.111 -0.284 1.279 1.00 0.00 7 PRO A O 9
ATOM 11118 N N . HIS A 1 8 ? -6.174 0.075 0.480 1.00 0.00 8 HIS A N 9
ATOM 11119 C CA . HIS A 1 8 ? -5.707 0.741 -0.727 1.00 0.00 8 HIS A CA 9
ATOM 11120 C C . HIS A 1 8 ? -5.672 2.245 -0.509 1.00 0.00 8 HIS A C 9
ATOM 11121 O O . HIS A 1 8 ? -6.597 2.817 0.066 1.00 0.00 8 HIS A O 9
ATOM 11136 N N . PHE A 1 9 ? -4.608 2.889 -0.964 1.00 0.00 9 PHE A N 9
ATOM 11137 C CA . PHE A 1 9 ? -4.444 4.321 -0.764 1.00 0.00 9 PHE A CA 9
ATOM 11138 C C . PHE A 1 9 ? -4.306 5.045 -2.096 1.00 0.00 9 PHE A C 9
ATOM 11139 O O . PHE A 1 9 ? -3.780 4.488 -3.061 1.00 0.00 9 PHE A O 9
ATOM 11156 N N . GLN A 1 10 ? -4.792 6.277 -2.147 1.00 0.00 10 GLN A N 9
ATOM 11157 C CA . GLN A 1 10 ? -4.718 7.082 -3.357 1.00 0.00 10 GLN A CA 9
ATOM 11158 C C . GLN A 1 10 ? -3.792 8.271 -3.149 1.00 0.00 10 GLN A C 9
ATOM 11159 O O . GLN A 1 10 ? -3.329 8.520 -2.036 1.00 0.00 10 GLN A O 9
ATOM 11173 N N . ASN A 1 11 ? -3.526 8.996 -4.223 1.00 0.00 11 ASN A N 9
ATOM 11174 C CA . ASN A 1 11 ? -2.696 10.185 -4.159 1.00 0.00 11 ASN A CA 9
ATOM 11175 C C . ASN A 1 11 ? -3.396 11.350 -4.836 1.00 0.00 11 ASN A C 9
ATOM 11176 O O . ASN A 1 11 ? -3.859 11.231 -5.968 1.00 0.00 11 ASN A O 9
ATOM 11187 N N . ASP A 1 12 ? -3.490 12.466 -4.130 1.00 0.00 12 ASP A N 9
ATOM 11188 C CA . ASP A 1 12 ? -4.082 13.673 -4.691 1.00 0.00 12 ASP A CA 9
ATOM 11189 C C . ASP A 1 12 ? -3.058 14.387 -5.557 1.00 0.00 12 ASP A C 9
ATOM 11190 O O . ASP A 1 12 ? -3.333 14.760 -6.699 1.00 0.00 12 ASP A O 9
ATOM 11199 N N . LEU A 1 13 ? -1.872 14.565 -4.996 1.00 0.00 13 LEU A N 9
ATOM 11200 C CA . LEU A 1 13 ? -0.765 15.186 -5.704 1.00 0.00 13 LEU A CA 9
ATOM 11201 C C . LEU A 1 13 ? 0.425 14.234 -5.785 1.00 0.00 13 LEU A C 9
ATOM 11202 O O . LEU A 1 13 ? 1.229 14.298 -6.714 1.00 0.00 13 LEU A O 9
ATOM 11218 N N . GLY A 1 14 ? 0.519 13.341 -4.804 1.00 0.00 14 GLY A N 9
ATOM 11219 C CA . GLY A 1 14 ? 1.657 12.450 -4.712 1.00 0.00 14 GLY A CA 9
ATOM 11220 C C . GLY A 1 14 ? 2.474 12.732 -3.468 1.00 0.00 14 GLY A C 9
ATOM 11221 O O . GLY A 1 14 ? 3.189 13.731 -3.404 1.00 0.00 14 GLY A O 9
ATOM 11225 N N . TYR A 1 15 ? 2.350 11.873 -2.467 1.00 0.00 15 TYR A N 9
ATOM 11226 C CA . TYR A 1 15 ? 3.062 12.062 -1.211 1.00 0.00 15 TYR A CA 9
ATOM 11227 C C . TYR A 1 15 ? 4.466 11.481 -1.308 1.00 0.00 15 TYR A C 9
ATOM 11228 O O . TYR A 1 15 ? 4.712 10.568 -2.097 1.00 0.00 15 TYR A O 9
ATOM 11246 N N . LYS A 1 16 ? 5.387 12.022 -0.524 1.00 0.00 16 LYS A N 9
ATOM 11247 C CA . LYS A 1 16 ? 6.782 11.615 -0.610 1.00 0.00 16 LYS A CA 9
ATOM 11248 C C . LYS A 1 16 ? 7.089 10.482 0.362 1.00 0.00 16 LYS A C 9
ATOM 11249 O O . LYS A 1 16 ? 7.863 9.575 0.053 1.00 0.00 16 LYS A O 9
ATOM 11268 N N . ILE A 1 17 ? 6.493 10.542 1.539 1.00 0.00 17 ILE A N 9
ATOM 11269 C CA . ILE A 1 17 ? 6.634 9.471 2.512 1.00 0.00 17 ILE A CA 9
ATOM 11270 C C . ILE A 1 17 ? 5.256 9.065 3.003 1.00 0.00 17 ILE A C 9
ATOM 11271 O O . ILE A 1 17 ? 4.587 9.835 3.698 1.00 0.00 17 ILE A O 9
ATOM 11287 N N . ILE A 1 18 ? 4.815 7.870 2.634 1.00 0.00 18 ILE A N 9
ATOM 11288 C CA . ILE A 1 18 ? 3.507 7.406 3.088 1.00 0.00 18 ILE A CA 9
ATOM 11289 C C . ILE A 1 18 ? 3.631 6.383 4.214 1.00 0.00 18 ILE A C 9
ATOM 11290 O O . ILE A 1 18 ? 4.209 5.314 4.050 1.00 0.00 18 ILE A O 9
ATOM 11306 N N . GLU A 1 19 ? 3.079 6.730 5.364 1.00 0.00 19 GLU A N 9
ATOM 11307 C CA . GLU A 1 19 ? 3.138 5.871 6.535 1.00 0.00 19 GLU A CA 9
ATOM 11308 C C . GLU A 1 19 ? 1.899 4.987 6.613 1.00 0.00 19 GLU A C 9
ATOM 11309 O O . GLU A 1 19 ? 0.786 5.438 6.337 1.00 0.00 19 GLU A O 9
ATOM 11321 N N . ILE A 1 20 ? 2.093 3.732 6.991 1.00 0.00 20 ILE A N 9
ATOM 11322 C CA . ILE A 1 20 ? 0.998 2.771 7.053 1.00 0.00 20 ILE A CA 9
ATOM 11323 C C . ILE A 1 20 ? 1.110 1.908 8.305 1.00 0.00 20 ILE A C 9
ATOM 11324 O O . ILE A 1 20 ? 2.197 1.741 8.857 1.00 0.00 20 ILE A O 9
ATOM 11340 N N . GLY A 1 21 ? -0.023 1.378 8.755 1.00 0.00 21 GLY A N 9
ATOM 11341 C CA . GLY A 1 21 ? -0.030 0.527 9.931 1.00 0.00 21 GLY A CA 9
ATOM 11342 C C . GLY A 1 21 ? 0.148 -0.939 9.586 1.00 0.00 21 GLY A C 9
ATOM 11343 O O . GLY A 1 21 ? 0.276 -1.782 10.471 1.00 0.00 21 GLY A O 9
ATOM 11347 N N . VAL A 1 22 ? 0.146 -1.242 8.296 1.00 0.00 22 VAL A N 9
ATOM 11348 C CA . VAL A 1 22 ? 0.349 -2.607 7.832 1.00 0.00 22 VAL A CA 9
ATOM 11349 C C . VAL A 1 22 ? 1.767 -2.745 7.272 1.00 0.00 22 VAL A C 9
ATOM 11350 O O . VAL A 1 22 ? 2.285 -1.811 6.663 1.00 0.00 22 VAL A O 9
ATOM 11363 N N . LYS A 1 23 ? 2.403 -3.890 7.491 1.00 0.00 23 LYS A N 9
ATOM 11364 C CA . LYS A 1 23 ? 3.806 -4.054 7.121 1.00 0.00 23 LYS A CA 9
ATOM 11365 C C . LYS A 1 23 ? 3.962 -4.735 5.762 1.00 0.00 23 LYS A C 9
ATOM 11366 O O . LYS A 1 23 ? 5.080 -4.930 5.276 1.00 0.00 23 LYS A O 9
ATOM 11385 N N . GLU A 1 24 ? 2.843 -5.099 5.155 1.00 0.00 24 GLU A N 9
ATOM 11386 C CA . GLU A 1 24 ? 2.852 -5.683 3.821 1.00 0.00 24 GLU A CA 9
ATOM 11387 C C . GLU A 1 24 ? 1.885 -4.933 2.911 1.00 0.00 24 GLU A C 9
ATOM 11388 O O . GLU A 1 24 ? 0.670 -4.998 3.093 1.00 0.00 24 GLU A O 9
ATOM 11400 N N . PHE A 1 25 ? 2.432 -4.210 1.942 1.00 0.00 25 PHE A N 9
ATOM 11401 C CA . PHE A 1 25 ? 1.624 -3.441 1.002 1.00 0.00 25 PHE A CA 9
ATOM 11402 C C . PHE A 1 25 ? 2.378 -3.252 -0.309 1.00 0.00 25 PHE A C 9
ATOM 11403 O O . PHE A 1 25 ? 3.573 -2.971 -0.307 1.00 0.00 25 PHE A O 9
ATOM 11420 N N . MET A 1 26 ? 1.685 -3.417 -1.425 1.00 0.00 26 MET A N 9
ATOM 11421 C CA . MET A 1 26 ? 2.307 -3.256 -2.731 1.00 0.00 26 MET A CA 9
ATOM 11422 C C . MET A 1 26 ? 1.947 -1.901 -3.324 1.00 0.00 26 MET A C 9
ATOM 11423 O O . MET A 1 26 ? 0.801 -1.465 -3.241 1.00 0.00 26 MET A O 9
ATOM 11437 N N . CYS A 1 27 ? 2.936 -1.239 -3.909 1.00 0.00 27 CYS A N 9
ATOM 11438 C CA . CYS A 1 27 ? 2.740 0.072 -4.506 1.00 0.00 27 CYS A CA 9
ATOM 11439 C C . CYS A 1 27 ? 1.788 -0.002 -5.694 1.00 0.00 27 CYS A C 9
ATOM 11440 O O . CYS A 1 27 ? 2.051 -0.707 -6.674 1.00 0.00 27 CYS A O 9
ATOM 11447 N N . VAL A 1 28 ? 0.687 0.726 -5.600 1.00 0.00 28 VAL A N 9
ATOM 11448 C CA . VAL A 1 28 ? -0.271 0.802 -6.689 1.00 0.00 28 VAL A CA 9
ATOM 11449 C C . VAL A 1 28 ? 0.054 1.991 -7.589 1.00 0.00 28 VAL A C 9
ATOM 11450 O O . VAL A 1 28 ? 0.731 1.849 -8.609 1.00 0.00 28 VAL A O 9
ATOM 11463 N N . GLY A 1 29 ? -0.396 3.170 -7.183 1.00 0.00 29 GLY A N 9
ATOM 11464 C CA . GLY A 1 29 ? -0.159 4.364 -7.962 1.00 0.00 29 GLY A CA 9
ATOM 11465 C C . GLY A 1 29 ? 0.144 5.561 -7.089 1.00 0.00 29 GLY A C 9
ATOM 11466 O O . GLY A 1 29 ? -0.618 5.881 -6.176 1.00 0.00 29 GLY A O 9
ATOM 11470 N N . ALA A 1 30 ? 1.264 6.214 -7.363 1.00 0.00 30 ALA A N 9
ATOM 11471 C CA . ALA A 1 30 ? 1.666 7.404 -6.628 1.00 0.00 30 ALA A CA 9
ATOM 11472 C C . ALA A 1 30 ? 2.272 8.415 -7.589 1.00 0.00 30 ALA A C 9
ATOM 11473 O O . ALA A 1 30 ? 1.700 9.472 -7.841 1.00 0.00 30 ALA A O 9
ATOM 11480 N N . THR A 1 31 ? 3.431 8.077 -8.131 1.00 0.00 31 THR A N 9
ATOM 11481 C CA . THR A 1 31 ? 4.046 8.887 -9.162 1.00 0.00 31 THR A CA 9
ATOM 11482 C C . THR A 1 31 ? 3.899 8.203 -10.518 1.00 0.00 31 THR A C 9
ATOM 11483 O O . THR A 1 31 ? 4.787 7.465 -10.950 1.00 0.00 31 THR A O 9
ATOM 11494 N N . GLN A 1 32 ? 2.740 8.411 -11.146 1.00 0.00 32 GLN A N 9
ATOM 11495 C CA . GLN A 1 32 ? 2.447 7.880 -12.482 1.00 0.00 32 GLN A CA 9
ATOM 11496 C C . GLN A 1 32 ? 2.331 6.346 -12.488 1.00 0.00 32 GLN A C 9
ATOM 11497 O O . GLN A 1 32 ? 2.809 5.658 -11.577 1.00 0.00 32 GLN A O 9
ATOM 11511 N N . PRO A 1 33 ? 1.650 5.788 -13.503 1.00 0.00 33 PRO A N 9
ATOM 11512 C CA . PRO A 1 33 ? 1.575 4.344 -13.705 1.00 0.00 33 PRO A CA 9
ATOM 11513 C C . PRO A 1 33 ? 2.863 3.799 -14.318 1.00 0.00 33 PRO A C 9
ATOM 11514 O O . PRO A 1 33 ? 3.495 4.462 -15.138 1.00 0.00 33 PRO A O 9
ATOM 11525 N N . PHE A 1 34 ? 3.244 2.589 -13.929 1.00 0.00 34 PHE A N 9
ATOM 11526 C CA . PHE A 1 34 ? 4.477 1.981 -14.424 1.00 0.00 34 PHE A CA 9
ATOM 11527 C C . PHE A 1 34 ? 4.137 0.964 -15.513 1.00 0.00 34 PHE A C 9
ATOM 11528 O O . PHE A 1 34 ? 4.840 -0.033 -15.692 1.00 0.00 34 PHE A O 9
ATOM 11545 N N . ASP A 1 35 ? 3.045 1.247 -16.238 1.00 0.00 35 ASP A N 9
ATOM 11546 C CA . ASP A 1 35 ? 2.516 0.366 -17.293 1.00 0.00 35 ASP A CA 9
ATOM 11547 C C . ASP A 1 35 ? 1.893 -0.888 -16.687 1.00 0.00 35 ASP A C 9
ATOM 11548 O O . ASP A 1 35 ? 0.723 -1.194 -16.911 1.00 0.00 35 ASP A O 9
ATOM 11557 N N . HIS A 1 36 ? 2.691 -1.597 -15.918 1.00 0.00 36 HIS A N 9
ATOM 11558 C CA . HIS A 1 36 ? 2.236 -2.751 -15.163 1.00 0.00 36 HIS A CA 9
ATOM 11559 C C . HIS A 1 36 ? 2.309 -2.413 -13.676 1.00 0.00 36 HIS A C 9
ATOM 11560 O O . HIS A 1 36 ? 2.809 -1.341 -13.322 1.00 0.00 36 HIS A O 9
ATOM 11575 N N . PRO A 1 37 ? 1.789 -3.284 -12.786 1.00 0.00 37 PRO A N 9
ATOM 11576 C CA . PRO A 1 37 ? 1.888 -3.093 -11.338 1.00 0.00 37 PRO A CA 9
ATOM 11577 C C . PRO A 1 37 ? 3.291 -2.675 -10.905 1.00 0.00 37 PRO A C 9
ATOM 11578 O O . PRO A 1 37 ? 4.289 -3.067 -11.517 1.00 0.00 37 PRO A O 9
ATOM 11589 N N . HIS A 1 38 ? 3.356 -1.869 -9.853 1.00 0.00 38 HIS A N 9
ATOM 11590 C CA . HIS A 1 38 ? 4.624 -1.332 -9.374 1.00 0.00 38 HIS A CA 9
ATOM 11591 C C . HIS A 1 38 ? 5.388 -2.370 -8.555 1.00 0.00 38 HIS A C 9
ATOM 11592 O O . HIS A 1 38 ? 5.334 -3.564 -8.828 1.00 0.00 38 HIS A O 9
ATOM 11606 N N . ILE A 1 39 ? 6.097 -1.894 -7.546 1.00 0.00 39 ILE A N 9
ATOM 11607 C CA . ILE A 1 39 ? 6.950 -2.737 -6.735 1.00 0.00 39 ILE A CA 9
ATOM 11608 C C . ILE A 1 39 ? 6.272 -3.047 -5.404 1.00 0.00 39 ILE A C 9
ATOM 11609 O O . ILE A 1 39 ? 5.529 -2.218 -4.870 1.00 0.00 39 ILE A O 9
ATOM 11625 N N . PHE A 1 40 ? 6.515 -4.241 -4.887 1.00 0.00 40 PHE A N 9
ATOM 11626 C CA . PHE A 1 40 ? 5.901 -4.683 -3.646 1.00 0.00 40 PHE A CA 9
ATOM 11627 C C . PHE A 1 40 ? 6.753 -4.298 -2.443 1.00 0.00 40 PHE A C 9
ATOM 11628 O O . PHE A 1 40 ? 7.984 -4.264 -2.522 1.00 0.00 40 PHE A O 9
ATOM 11645 N N . ILE A 1 41 ? 6.091 -3.990 -1.339 1.00 0.00 41 ILE A N 9
ATOM 11646 C CA . ILE A 1 41 ? 6.775 -3.631 -0.108 1.00 0.00 41 ILE A CA 9
ATOM 11647 C C . ILE A 1 41 ? 6.513 -4.681 0.969 1.00 0.00 41 ILE A C 9
ATOM 11648 O O . ILE A 1 41 ? 5.379 -4.852 1.432 1.00 0.00 41 ILE A O 9
ATOM 11664 N N . ASP A 1 42 ? 7.561 -5.407 1.326 1.00 0.00 42 ASP A N 9
ATOM 11665 C CA . ASP A 1 42 ? 7.504 -6.352 2.431 1.00 0.00 42 ASP A CA 9
ATOM 11666 C C . ASP A 1 42 ? 8.451 -5.898 3.528 1.00 0.00 42 ASP A C 9
ATOM 11667 O O . ASP A 1 42 ? 9.668 -5.840 3.321 1.00 0.00 42 ASP A O 9
ATOM 11676 N N . MET A 1 43 ? 7.904 -5.560 4.684 1.00 0.00 43 MET A N 9
ATOM 11677 C CA . MET A 1 43 ? 8.716 -5.110 5.805 1.00 0.00 43 MET A CA 9
ATOM 11678 C C . MET A 1 43 ? 9.228 -6.303 6.599 1.00 0.00 43 MET A C 9
ATOM 11679 O O . MET A 1 43 ? 8.824 -6.533 7.739 1.00 0.00 43 MET A O 9
ATOM 11693 N N . GLY A 1 44 ? 10.099 -7.079 5.973 1.00 0.00 44 GLY A N 9
ATOM 11694 C CA . GLY A 1 44 ? 10.671 -8.231 6.635 1.00 0.00 44 GLY A CA 9
ATOM 11695 C C . GLY A 1 44 ? 11.922 -7.871 7.403 1.00 0.00 44 GLY A C 9
ATOM 11696 O O . GLY A 1 44 ? 12.050 -8.189 8.581 1.00 0.00 44 GLY A O 9
ATOM 11700 N N . SER A 1 45 ? 12.841 -7.192 6.737 1.00 0.00 45 SER A N 9
ATOM 11701 C CA . SER A 1 45 ? 14.090 -6.784 7.356 1.00 0.00 45 SER A CA 9
ATOM 11702 C C . SER A 1 45 ? 13.897 -5.531 8.207 1.00 0.00 45 SER A C 9
ATOM 11703 O O . SER A 1 45 ? 14.164 -5.535 9.411 1.00 0.00 45 SER A O 9
ATOM 11711 N N . THR A 1 46 ? 13.416 -4.472 7.580 1.00 0.00 46 THR A N 9
ATOM 11712 C CA . THR A 1 46 ? 13.206 -3.206 8.258 1.00 0.00 46 THR A CA 9
ATOM 11713 C C . THR A 1 46 ? 11.717 -2.943 8.477 1.00 0.00 46 THR A C 9
ATOM 11714 O O . THR A 1 46 ? 10.872 -3.719 8.029 1.00 0.00 46 THR A O 9
ATOM 11725 N N . ASP A 1 47 ? 11.403 -1.858 9.178 1.00 0.00 47 ASP A N 9
ATOM 11726 C CA . ASP A 1 47 ? 10.014 -1.433 9.355 1.00 0.00 47 ASP A CA 9
ATOM 11727 C C . ASP A 1 47 ? 9.707 -0.303 8.387 1.00 0.00 47 ASP A C 9
ATOM 11728 O O . ASP A 1 47 ? 8.631 0.292 8.412 1.00 0.00 47 ASP A O 9
ATOM 11737 N N . GLU A 1 48 ? 10.678 -0.009 7.540 1.00 0.00 48 GLU A N 9
ATOM 11738 C CA . GLU A 1 48 ? 10.550 1.050 6.560 1.00 0.00 48 GLU A CA 9
ATOM 11739 C C . GLU A 1 48 ? 11.037 0.572 5.198 1.00 0.00 48 GLU A C 9
ATOM 11740 O O . GLU A 1 48 ? 12.116 -0.015 5.080 1.00 0.00 48 GLU A O 9
ATOM 11752 N N . LYS A 1 49 ? 10.227 0.803 4.181 1.00 0.00 49 LYS A N 9
ATOM 11753 C CA . LYS A 1 49 ? 10.560 0.421 2.820 1.00 0.00 49 LYS A CA 9
ATOM 11754 C C . LYS A 1 49 ? 10.147 1.522 1.861 1.00 0.00 49 LYS A C 9
ATOM 11755 O O . LYS A 1 49 ? 9.273 2.326 2.173 1.00 0.00 49 LYS A O 9
ATOM 11774 N N . ILE A 1 50 ? 10.768 1.565 0.701 1.00 0.00 50 ILE A N 9
ATOM 11775 C CA . ILE A 1 50 ? 10.432 2.572 -0.284 1.00 0.00 50 ILE A CA 9
ATOM 11776 C C . ILE A 1 50 ? 10.251 1.931 -1.650 1.00 0.00 50 ILE A C 9
ATOM 11777 O O . ILE A 1 50 ? 10.847 0.895 -1.944 1.00 0.00 50 ILE A O 9
ATOM 11793 N N . CYS A 1 51 ? 9.402 2.530 -2.465 1.00 0.00 51 CYS A N 9
ATOM 11794 C CA . CYS A 1 51 ? 9.240 2.098 -3.837 1.00 0.00 51 CYS A CA 9
ATOM 11795 C C . CYS A 1 51 ? 10.151 2.919 -4.733 1.00 0.00 51 CYS A C 9
ATOM 11796 O O . CYS A 1 51 ? 9.945 4.128 -4.884 1.00 0.00 51 CYS A O 9
ATOM 11803 N N . PRO A 1 52 ? 11.178 2.279 -5.319 1.00 0.00 52 PRO A N 9
ATOM 11804 C CA . PRO A 1 52 ? 12.113 2.947 -6.226 1.00 0.00 52 PRO A CA 9
ATOM 11805 C C . PRO A 1 52 ? 11.371 3.735 -7.294 1.00 0.00 52 PRO A C 9
ATOM 11806 O O . PRO A 1 52 ? 11.684 4.891 -7.570 1.00 0.00 52 PRO A O 9
ATOM 11817 N N . TYR A 1 53 ? 10.357 3.108 -7.866 1.00 0.00 53 TYR A N 9
ATOM 11818 C CA . TYR A 1 53 ? 9.512 3.771 -8.839 1.00 0.00 53 TYR A CA 9
ATOM 11819 C C . TYR A 1 53 ? 8.324 4.416 -8.136 1.00 0.00 53 TYR A C 9
ATOM 11820 O O . TYR A 1 53 ? 7.226 3.817 -8.081 1.00 0.00 53 TYR A O 9
ATOM 11838 N N . CYS A 1 54 ? 8.602 5.579 -7.513 1.00 0.00 54 CYS A N 9
ATOM 11839 C CA . CYS A 1 54 ? 7.597 6.464 -6.894 1.00 0.00 54 CYS A CA 9
ATOM 11840 C C . CYS A 1 54 ? 8.220 7.412 -5.870 1.00 0.00 54 CYS A C 9
ATOM 11841 O O . CYS A 1 54 ? 7.906 8.598 -5.869 1.00 0.00 54 CYS A O 9
ATOM 11848 N N . SER A 1 55 ? 9.111 6.884 -5.019 1.00 0.00 55 SER A N 9
ATOM 11849 C CA . SER A 1 55 ? 9.551 7.581 -3.802 1.00 0.00 55 SER A CA 9
ATOM 11850 C C . SER A 1 55 ? 8.332 8.045 -2.997 1.00 0.00 55 SER A C 9
ATOM 11851 O O . SER A 1 55 ? 7.799 9.136 -3.196 1.00 0.00 55 SER A O 9
ATOM 11859 N N . THR A 1 56 ? 7.893 7.176 -2.097 1.00 0.00 56 THR A N 9
ATOM 11860 C CA . THR A 1 56 ? 6.645 7.312 -1.389 1.00 0.00 56 THR A CA 9
ATOM 11861 C C . THR A 1 56 ? 6.793 6.461 -0.138 1.00 0.00 56 THR A C 9
ATOM 11862 O O . THR A 1 56 ? 5.912 5.684 0.221 1.00 0.00 56 THR A O 9
ATOM 11873 N N . LEU A 1 57 ? 7.954 6.643 0.499 1.00 0.00 57 LEU A N 9
ATOM 11874 C CA . LEU A 1 57 ? 8.487 5.734 1.513 1.00 0.00 57 LEU A CA 9
ATOM 11875 C C . LEU A 1 57 ? 7.414 5.244 2.472 1.00 0.00 57 LEU A C 9
ATOM 11876 O O . LEU A 1 57 ? 6.862 6.014 3.251 1.00 0.00 57 LEU A O 9
ATOM 11892 N N . TYR A 1 58 ? 7.133 3.954 2.392 1.00 0.00 58 TYR A N 9
ATOM 11893 C CA . TYR A 1 58 ? 6.148 3.319 3.243 1.00 0.00 58 TYR A CA 9
ATOM 11894 C C . TYR A 1 58 ? 6.790 2.953 4.569 1.00 0.00 58 TYR A C 9
ATOM 11895 O O . TYR A 1 58 ? 7.594 2.021 4.651 1.00 0.00 58 TYR A O 9
ATOM 11913 N N . ARG A 1 59 ? 6.457 3.710 5.595 1.00 0.00 59 ARG A N 9
ATOM 11914 C CA . ARG A 1 59 ? 7.081 3.541 6.895 1.00 0.00 59 ARG A CA 9
ATOM 11915 C C . ARG A 1 59 ? 6.063 3.102 7.935 1.00 0.00 59 ARG A C 9
ATOM 11916 O O . ARG A 1 59 ? 4.995 3.700 8.068 1.00 0.00 59 ARG A O 9
ATOM 11937 N N . TYR A 1 60 ? 6.395 2.040 8.652 1.00 0.00 60 TYR A N 9
ATOM 11938 C CA . TYR A 1 60 ? 5.575 1.576 9.757 1.00 0.00 60 TYR A CA 9
ATOM 11939 C C . TYR A 1 60 ? 6.063 2.193 11.060 1.00 0.00 60 TYR A C 9
ATOM 11940 O O . TYR A 1 60 ? 7.260 2.184 11.353 1.00 0.00 60 TYR A O 9
ATOM 11958 N N . ASP A 1 61 ? 5.138 2.732 11.831 1.00 0.00 61 ASP A N 9
ATOM 11959 C CA . ASP A 1 61 ? 5.471 3.343 13.109 1.00 0.00 61 ASP A CA 9
ATOM 11960 C C . ASP A 1 61 ? 4.648 2.694 14.213 1.00 0.00 61 ASP A C 9
ATOM 11961 O O . ASP A 1 61 ? 3.461 2.444 14.025 1.00 0.00 61 ASP A O 9
ATOM 11970 N N . PRO A 1 62 ? 5.265 2.394 15.370 1.00 0.00 62 PRO A N 9
ATOM 11971 C CA . PRO A 1 62 ? 4.590 1.699 16.483 1.00 0.00 62 PRO A CA 9
ATOM 11972 C C . PRO A 1 62 ? 3.389 2.461 17.055 1.00 0.00 62 PRO A C 9
ATOM 11973 O O . PRO A 1 62 ? 2.648 1.930 17.884 1.00 0.00 62 PRO A O 9
ATOM 11984 N N . SER A 1 63 ? 3.201 3.704 16.627 1.00 0.00 63 SER A N 9
ATOM 11985 C CA . SER A 1 63 ? 2.050 4.487 17.058 1.00 0.00 63 SER A CA 9
ATOM 11986 C C . SER A 1 63 ? 0.875 4.239 16.116 1.00 0.00 63 SER A C 9
ATOM 11987 O O . SER A 1 63 ? -0.279 4.513 16.448 1.00 0.00 63 SER A O 9
ATOM 11995 N N . LEU A 1 64 ? 1.178 3.699 14.944 1.00 0.00 64 LEU A N 9
ATOM 11996 C CA . LEU A 1 64 ? 0.167 3.450 13.933 1.00 0.00 64 LEU A CA 9
ATOM 11997 C C . LEU A 1 64 ? -0.391 2.042 14.059 1.00 0.00 64 LEU A C 9
ATOM 11998 O O . LEU A 1 64 ? 0.350 1.062 14.013 1.00 0.00 64 LEU A O 9
ATOM 12014 N N . SER A 1 65 ? -1.697 1.949 14.233 1.00 0.00 65 SER A N 9
ATOM 12015 C CA . SER A 1 65 ? -2.371 0.664 14.256 1.00 0.00 65 SER A CA 9
ATOM 12016 C C . SER A 1 65 ? -2.647 0.205 12.825 1.00 0.00 65 SER A C 9
ATOM 12017 O O . SER A 1 65 ? -2.482 0.985 11.884 1.00 0.00 65 SER A O 9
ATOM 12025 N N . TYR A 1 66 ? -3.086 -1.038 12.656 1.00 0.00 66 TYR A N 9
ATOM 12026 C CA . TYR A 1 66 ? -3.288 -1.605 11.323 1.00 0.00 66 TYR A CA 9
ATOM 12027 C C . TYR A 1 66 ? -4.388 -0.863 10.568 1.00 0.00 66 TYR A C 9
ATOM 12028 O O . TYR A 1 66 ? -4.422 -0.858 9.338 1.00 0.00 66 TYR A O 9
ATOM 12046 N N . ASN A 1 67 ? -5.279 -0.228 11.315 1.00 0.00 67 ASN A N 9
ATOM 12047 C CA . ASN A 1 67 ? -6.385 0.517 10.728 1.00 0.00 67 ASN A CA 9
ATOM 12048 C C . ASN A 1 67 ? -5.982 1.956 10.416 1.00 0.00 67 ASN A C 9
ATOM 12049 O O . ASN A 1 67 ? -6.774 2.724 9.868 1.00 0.00 67 ASN A O 9
ATOM 12060 N N . GLN A 1 68 ? -4.750 2.317 10.756 1.00 0.00 68 GLN A N 9
ATOM 12061 C CA . GLN A 1 68 ? -4.296 3.695 10.621 1.00 0.00 68 GLN A CA 9
ATOM 12062 C C . GLN A 1 68 ? -3.330 3.847 9.453 1.00 0.00 68 GLN A C 9
ATOM 12063 O O . GLN A 1 68 ? -2.855 2.861 8.886 1.00 0.00 68 GLN A O 9
ATOM 12077 N N . THR A 1 69 ? -3.042 5.094 9.107 1.00 0.00 69 THR A N 9
ATOM 12078 C CA . THR A 1 69 ? -2.178 5.405 7.983 1.00 0.00 69 THR A CA 9
ATOM 12079 C C . THR A 1 69 ? -1.661 6.847 8.106 1.00 0.00 69 THR A C 9
ATOM 12080 O O . THR A 1 69 ? -1.510 7.362 9.216 1.00 0.00 69 THR A O 9
ATOM 12091 N N . ASN A 1 70 ? -1.403 7.487 6.975 1.00 0.00 70 ASN A N 9
ATOM 12092 C CA . ASN A 1 70 ? -0.849 8.835 6.950 1.00 0.00 70 ASN A CA 9
ATOM 12093 C C . ASN A 1 70 ? -1.963 9.860 6.679 1.00 0.00 70 ASN A C 9
ATOM 12094 O O . ASN A 1 70 ? -3.108 9.461 6.463 1.00 0.00 70 ASN A O 9
ATOM 12105 N N . PRO A 1 71 ? -1.647 11.181 6.732 1.00 0.00 71 PRO A N 9
ATOM 12106 C CA . PRO A 1 71 ? -2.612 12.285 6.557 1.00 0.00 71 PRO A CA 9
ATOM 12107 C C . PRO A 1 71 ? -3.700 12.043 5.507 1.00 0.00 71 PRO A C 9
ATOM 12108 O O . PRO A 1 71 ? -3.499 11.336 4.510 1.00 0.00 71 PRO A O 9
ATOM 12119 N N . THR A 1 72 ? -4.854 12.661 5.747 1.00 0.00 72 THR A N 9
ATOM 12120 C CA . THR A 1 72 ? -6.014 12.532 4.878 1.00 0.00 72 THR A CA 9
ATOM 12121 C C . THR A 1 72 ? -5.709 13.005 3.455 1.00 0.00 72 THR A C 9
ATOM 12122 O O . THR A 1 72 ? -5.008 13.999 3.252 1.00 0.00 72 THR A O 9
ATOM 12133 N N . GLY A 1 73 ? -6.257 12.290 2.485 1.00 0.00 73 GLY A N 9
ATOM 12134 C CA . GLY A 1 73 ? -5.984 12.572 1.089 1.00 0.00 73 GLY A CA 9
ATOM 12135 C C . GLY A 1 73 ? -5.761 11.288 0.330 1.00 0.00 73 GLY A C 9
ATOM 12136 O O . GLY A 1 73 ? -5.764 11.259 -0.901 1.00 0.00 73 GLY A O 9
ATOM 12140 N N . CYS A 1 74 ? -5.563 10.222 1.092 1.00 0.00 74 CYS A N 9
ATOM 12141 C CA . CYS A 1 74 ? -5.383 8.892 0.547 1.00 0.00 74 CYS A CA 9
ATOM 12142 C C . CYS A 1 74 ? -6.690 8.094 0.641 1.00 0.00 74 CYS A C 9
ATOM 12143 O O . CYS A 1 74 ? -7.775 8.674 0.561 1.00 0.00 74 CYS A O 9
ATOM 12151 N N . LEU A 1 75 ? -6.571 6.776 0.824 1.00 0.00 75 LEU A N 9
ATOM 12152 C CA . LEU A 1 75 ? -7.715 5.854 0.792 1.00 0.00 75 LEU A CA 9
ATOM 12153 C C . LEU A 1 75 ? -8.298 5.763 -0.615 1.00 0.00 75 LEU A C 9
ATOM 12154 O O . LEU A 1 75 ? -9.105 6.595 -1.030 1.00 0.00 75 LEU A O 9
ATOM 12170 N N . TYR A 1 76 ? -7.883 4.739 -1.347 1.00 0.00 76 TYR A N 9
ATOM 12171 C CA . TYR A 1 76 ? -8.275 4.600 -2.738 1.00 0.00 76 TYR A CA 9
ATOM 12172 C C . TYR A 1 76 ? -9.615 3.896 -2.852 1.00 0.00 76 TYR A C 9
ATOM 12173 O O . TYR A 1 76 ? -9.686 2.670 -2.924 1.00 0.00 76 TYR A O 9
ATOM 12191 N N . ASN A 1 77 ? -10.676 4.681 -2.824 1.00 0.00 77 ASN A N 9
ATOM 12192 C CA . ASN A 1 77 ? -12.004 4.171 -3.108 1.00 0.00 77 ASN A CA 9
ATOM 12193 C C . ASN A 1 77 ? -12.185 4.108 -4.616 1.00 0.00 77 ASN A C 9
ATOM 12194 O O . ASN A 1 77 ? -11.606 4.936 -5.324 1.00 0.00 77 ASN A O 9
ATOM 12205 N N . PRO A 1 78 ? -12.983 3.133 -5.116 1.00 0.00 78 PRO A N 9
ATOM 12206 C CA . PRO A 1 78 ? -13.164 2.858 -6.549 1.00 0.00 78 PRO A CA 9
ATOM 12207 C C . PRO A 1 78 ? -13.012 4.090 -7.435 1.00 0.00 78 PRO A C 9
ATOM 12208 O O . PRO A 1 78 ? -12.135 4.143 -8.297 1.00 0.00 78 PRO A O 9
ATOM 12219 N N . LYS A 1 79 ? -13.857 5.084 -7.210 1.00 0.00 79 LYS A N 9
ATOM 12220 C CA . LYS A 1 79 ? -13.733 6.357 -7.900 1.00 0.00 79 LYS A CA 9
ATOM 12221 C C . LYS A 1 79 ? -14.034 7.506 -6.951 1.00 0.00 79 LYS A C 9
ATOM 12222 O O . LYS A 1 79 ? -14.964 8.283 -7.165 1.00 0.00 79 LYS A O 9
ATOM 12241 N N . LEU A 1 80 ? -13.253 7.588 -5.883 1.00 0.00 80 LEU A N 9
ATOM 12242 C CA . LEU A 1 80 ? -13.362 8.699 -4.953 1.00 0.00 80 LEU A CA 9
ATOM 12243 C C . LEU A 1 80 ? -12.543 9.869 -5.469 1.00 0.00 80 LEU A C 9
ATOM 12244 O O . LEU A 1 80 ? -11.325 9.926 -5.275 1.00 0.00 80 LEU A O 9
ATOM 12260 N N . GLU A 1 81 ? -13.212 10.772 -6.161 1.00 0.00 81 GLU A N 9
ATOM 12261 C CA . GLU A 1 81 ? -12.559 11.930 -6.737 1.00 0.00 81 GLU A CA 9
ATOM 12262 C C . GLU A 1 81 ? -12.265 12.969 -5.661 1.00 0.00 81 GLU A C 9
ATOM 12263 O O . GLU A 1 81 ? -12.721 12.850 -4.521 1.00 0.00 81 GLU A O 9
ATOM 12275 N N . HIS A 1 82 ? -11.492 13.975 -6.023 1.00 0.00 82 HIS A N 9
ATOM 12276 C CA . HIS A 1 82 ? -11.106 15.017 -5.087 1.00 0.00 82 HIS A CA 9
ATOM 12277 C C . HIS A 1 82 ? -12.137 16.138 -5.107 1.00 0.00 82 HIS A C 9
ATOM 12278 O O . HIS A 1 82 ? -12.656 16.483 -6.169 1.00 0.00 82 HIS A O 9
ATOM 12293 N N . HIS A 1 83 ? -12.446 16.687 -3.935 1.00 0.00 83 HIS A N 9
ATOM 12294 C CA . HIS A 1 83 ? -13.429 17.764 -3.827 1.00 0.00 83 HIS A CA 9
ATOM 12295 C C . HIS A 1 83 ? -13.060 18.940 -4.729 1.00 0.00 83 HIS A C 9
ATOM 12296 O O . HIS A 1 83 ? -11.925 19.422 -4.714 1.00 0.00 83 HIS A O 9
ATOM 12311 N N . HIS A 1 84 ? -14.017 19.378 -5.533 1.00 0.00 84 HIS A N 9
ATOM 12312 C CA . HIS A 1 84 ? -13.786 20.465 -6.473 1.00 0.00 84 HIS A CA 9
ATOM 12313 C C . HIS A 1 84 ? -14.563 21.712 -6.072 1.00 0.00 84 HIS A C 9
ATOM 12314 O O . HIS A 1 84 ? -13.991 22.670 -5.554 1.00 0.00 84 HIS A O 9
ATOM 12329 N N . HIS A 1 85 ? -15.870 21.692 -6.295 1.00 0.00 85 HIS A N 9
ATOM 12330 C CA . HIS A 1 85 ? -16.700 22.865 -6.046 1.00 0.00 85 HIS A CA 9
ATOM 12331 C C . HIS A 1 85 ? -17.299 22.815 -4.646 1.00 0.00 85 HIS A C 9
ATOM 12332 O O . HIS A 1 85 ? -17.442 21.742 -4.061 1.00 0.00 85 HIS A O 9
ATOM 12347 N N . HIS A 1 86 ? -17.641 23.979 -4.117 1.00 0.00 86 HIS A N 9
ATOM 12348 C CA . HIS A 1 86 ? -18.144 24.089 -2.754 1.00 0.00 86 HIS A CA 9
ATOM 12349 C C . HIS A 1 86 ? -19.566 24.632 -2.741 1.00 0.00 86 HIS A C 9
ATOM 12350 O O . HIS A 1 86 ? -19.892 25.550 -3.496 1.00 0.00 86 HIS A O 9
ATOM 12365 N N . HIS A 1 87 ? -20.403 24.063 -1.886 1.00 0.00 87 HIS A N 9
ATOM 12366 C CA . HIS A 1 87 ? -21.747 24.575 -1.666 1.00 0.00 87 HIS A CA 9
ATOM 12367 C C . HIS A 1 87 ? -22.386 23.831 -0.499 1.00 0.00 87 HIS A C 9
ATOM 12368 O O . HIS A 1 87 ? -22.016 24.116 0.654 1.00 0.00 87 HIS A O 9
ATOM 12385 N N . MET A 1 1 ? -20.111 -8.080 -6.355 1.00 0.00 1 MET A N 10
ATOM 12386 C CA . MET A 1 1 ? -19.265 -7.563 -7.456 1.00 0.00 1 MET A CA 10
ATOM 12387 C C . MET A 1 1 ? -18.061 -6.805 -6.898 1.00 0.00 1 MET A C 10
ATOM 12388 O O . MET A 1 1 ? -17.165 -6.406 -7.640 1.00 0.00 1 MET A O 10
ATOM 12404 N N . ALA A 1 2 ? -18.040 -6.609 -5.585 1.00 0.00 2 ALA A N 10
ATOM 12405 C CA . ALA A 1 2 ? -16.951 -5.890 -4.943 1.00 0.00 2 ALA A CA 10
ATOM 12406 C C . ALA A 1 2 ? -16.124 -6.824 -4.070 1.00 0.00 2 ALA A C 10
ATOM 12407 O O . ALA A 1 2 ? -16.671 -7.628 -3.314 1.00 0.00 2 ALA A O 10
ATOM 12414 N N . ASP A 1 3 ? -14.810 -6.721 -4.193 1.00 0.00 3 ASP A N 10
ATOM 12415 C CA . ASP A 1 3 ? -13.897 -7.520 -3.386 1.00 0.00 3 ASP A CA 10
ATOM 12416 C C . ASP A 1 3 ? -13.135 -6.623 -2.424 1.00 0.00 3 ASP A C 10
ATOM 12417 O O . ASP A 1 3 ? -12.499 -5.652 -2.839 1.00 0.00 3 ASP A O 10
ATOM 12426 N N . TYR A 1 4 ? -13.211 -6.935 -1.143 1.00 0.00 4 TYR A N 10
ATOM 12427 C CA . TYR A 1 4 ? -12.521 -6.153 -0.134 1.00 0.00 4 TYR A CA 10
ATOM 12428 C C . TYR A 1 4 ? -11.248 -6.856 0.314 1.00 0.00 4 TYR A C 10
ATOM 12429 O O . TYR A 1 4 ? -11.288 -7.836 1.063 1.00 0.00 4 TYR A O 10
ATOM 12447 N N . ASN A 1 5 ? -10.129 -6.369 -0.192 1.00 0.00 5 ASN A N 10
ATOM 12448 C CA . ASN A 1 5 ? -8.817 -6.892 0.159 1.00 0.00 5 ASN A CA 10
ATOM 12449 C C . ASN A 1 5 ? -7.998 -5.802 0.846 1.00 0.00 5 ASN A C 10
ATOM 12450 O O . ASN A 1 5 ? -8.564 -4.929 1.505 1.00 0.00 5 ASN A O 10
ATOM 12461 N N . ILE A 1 6 ? -6.681 -5.832 0.676 1.00 0.00 6 ILE A N 10
ATOM 12462 C CA . ILE A 1 6 ? -5.810 -4.871 1.342 1.00 0.00 6 ILE A CA 10
ATOM 12463 C C . ILE A 1 6 ? -5.965 -3.480 0.728 1.00 0.00 6 ILE A C 10
ATOM 12464 O O . ILE A 1 6 ? -6.226 -3.337 -0.470 1.00 0.00 6 ILE A O 10
ATOM 12480 N N . PRO A 1 7 ? -5.833 -2.434 1.557 1.00 0.00 7 PRO A N 10
ATOM 12481 C CA . PRO A 1 7 ? -6.043 -1.048 1.135 1.00 0.00 7 PRO A CA 10
ATOM 12482 C C . PRO A 1 7 ? -5.017 -0.567 0.112 1.00 0.00 7 PRO A C 10
ATOM 12483 O O . PRO A 1 7 ? -3.810 -0.708 0.303 1.00 0.00 7 PRO A O 10
ATOM 12494 N N . HIS A 1 8 ? -5.514 -0.014 -0.983 1.00 0.00 8 HIS A N 10
ATOM 12495 C CA . HIS A 1 8 ? -4.668 0.649 -1.963 1.00 0.00 8 HIS A CA 10
ATOM 12496 C C . HIS A 1 8 ? -4.604 2.132 -1.614 1.00 0.00 8 HIS A C 10
ATOM 12497 O O . HIS A 1 8 ? -5.469 2.626 -0.893 1.00 0.00 8 HIS A O 10
ATOM 12512 N N . PHE A 1 9 ? -3.595 2.841 -2.103 1.00 0.00 9 PHE A N 10
ATOM 12513 C CA . PHE A 1 9 ? -3.391 4.226 -1.691 1.00 0.00 9 PHE A CA 10
ATOM 12514 C C . PHE A 1 9 ? -3.369 5.184 -2.882 1.00 0.00 9 PHE A C 10
ATOM 12515 O O . PHE A 1 9 ? -2.926 4.837 -3.976 1.00 0.00 9 PHE A O 10
ATOM 12532 N N . GLN A 1 10 ? -3.866 6.389 -2.651 1.00 0.00 10 GLN A N 10
ATOM 12533 C CA . GLN A 1 10 ? -3.940 7.418 -3.679 1.00 0.00 10 GLN A CA 10
ATOM 12534 C C . GLN A 1 10 ? -3.214 8.678 -3.230 1.00 0.00 10 GLN A C 10
ATOM 12535 O O . GLN A 1 10 ? -3.176 8.992 -2.040 1.00 0.00 10 GLN A O 10
ATOM 12549 N N . ASN A 1 11 ? -2.622 9.386 -4.177 1.00 0.00 11 ASN A N 10
ATOM 12550 C CA . ASN A 1 11 ? -1.995 10.666 -3.886 1.00 0.00 11 ASN A CA 10
ATOM 12551 C C . ASN A 1 11 ? -2.440 11.714 -4.905 1.00 0.00 11 ASN A C 10
ATOM 12552 O O . ASN A 1 11 ? -2.310 11.512 -6.114 1.00 0.00 11 ASN A O 10
ATOM 12563 N N . ASP A 1 12 ? -3.003 12.814 -4.411 1.00 0.00 12 ASP A N 10
ATOM 12564 C CA . ASP A 1 12 ? -3.456 13.897 -5.282 1.00 0.00 12 ASP A CA 10
ATOM 12565 C C . ASP A 1 12 ? -2.297 14.826 -5.605 1.00 0.00 12 ASP A C 10
ATOM 12566 O O . ASP A 1 12 ? -1.828 14.892 -6.742 1.00 0.00 12 ASP A O 10
ATOM 12575 N N . LEU A 1 13 ? -1.828 15.525 -4.584 1.00 0.00 13 LEU A N 10
ATOM 12576 C CA . LEU A 1 13 ? -0.734 16.476 -4.725 1.00 0.00 13 LEU A CA 10
ATOM 12577 C C . LEU A 1 13 ? 0.610 15.778 -4.548 1.00 0.00 13 LEU A C 10
ATOM 12578 O O . LEU A 1 13 ? 1.670 16.378 -4.732 1.00 0.00 13 LEU A O 10
ATOM 12594 N N . GLY A 1 14 ? 0.558 14.503 -4.192 1.00 0.00 14 GLY A N 10
ATOM 12595 C CA . GLY A 1 14 ? 1.771 13.734 -4.021 1.00 0.00 14 GLY A CA 10
ATOM 12596 C C . GLY A 1 14 ? 2.253 13.719 -2.587 1.00 0.00 14 GLY A C 10
ATOM 12597 O O . GLY A 1 14 ? 2.060 14.684 -1.847 1.00 0.00 14 GLY A O 10
ATOM 12601 N N . TYR A 1 15 ? 2.864 12.614 -2.192 1.00 0.00 15 TYR A N 10
ATOM 12602 C CA . TYR A 1 15 ? 3.417 12.472 -0.852 1.00 0.00 15 TYR A CA 10
ATOM 12603 C C . TYR A 1 15 ? 4.742 11.728 -0.923 1.00 0.00 15 TYR A C 10
ATOM 12604 O O . TYR A 1 15 ? 4.803 10.598 -1.410 1.00 0.00 15 TYR A O 10
ATOM 12622 N N . LYS A 1 16 ? 5.799 12.369 -0.449 1.00 0.00 16 LYS A N 10
ATOM 12623 C CA . LYS A 1 16 ? 7.142 11.816 -0.548 1.00 0.00 16 LYS A CA 10
ATOM 12624 C C . LYS A 1 16 ? 7.402 10.784 0.545 1.00 0.00 16 LYS A C 10
ATOM 12625 O O . LYS A 1 16 ? 8.237 9.893 0.382 1.00 0.00 16 LYS A O 10
ATOM 12644 N N . ILE A 1 17 ? 6.694 10.908 1.657 1.00 0.00 17 ILE A N 10
ATOM 12645 C CA . ILE A 1 17 ? 6.827 9.968 2.762 1.00 0.00 17 ILE A CA 10
ATOM 12646 C C . ILE A 1 17 ? 5.447 9.570 3.268 1.00 0.00 17 ILE A C 10
ATOM 12647 O O . ILE A 1 17 ? 4.730 10.395 3.833 1.00 0.00 17 ILE A O 10
ATOM 12663 N N . ILE A 1 18 ? 5.056 8.322 3.041 1.00 0.00 18 ILE A N 10
ATOM 12664 C CA . ILE A 1 18 ? 3.754 7.856 3.533 1.00 0.00 18 ILE A CA 10
ATOM 12665 C C . ILE A 1 18 ? 3.902 6.737 4.564 1.00 0.00 18 ILE A C 10
ATOM 12666 O O . ILE A 1 18 ? 4.611 5.760 4.352 1.00 0.00 18 ILE A O 10
ATOM 12682 N N . GLU A 1 19 ? 3.228 6.898 5.693 1.00 0.00 19 GLU A N 10
ATOM 12683 C CA . GLU A 1 19 ? 3.220 5.884 6.736 1.00 0.00 19 GLU A CA 10
ATOM 12684 C C . GLU A 1 19 ? 2.049 4.934 6.528 1.00 0.00 19 GLU A C 10
ATOM 12685 O O . GLU A 1 19 ? 1.025 5.321 5.958 1.00 0.00 19 GLU A O 10
ATOM 12697 N N . ILE A 1 20 ? 2.199 3.693 6.969 1.00 0.00 20 ILE A N 10
ATOM 12698 C CA . ILE A 1 20 ? 1.154 2.689 6.809 1.00 0.00 20 ILE A CA 10
ATOM 12699 C C . ILE A 1 20 ? 1.117 1.743 8.002 1.00 0.00 20 ILE A C 10
ATOM 12700 O O . ILE A 1 20 ? 2.128 1.533 8.674 1.00 0.00 20 ILE A O 10
ATOM 12716 N N . GLY A 1 21 ? -0.049 1.169 8.254 1.00 0.00 21 GLY A N 10
ATOM 12717 C CA . GLY A 1 21 ? -0.194 0.227 9.343 1.00 0.00 21 GLY A CA 10
ATOM 12718 C C . GLY A 1 21 ? -0.258 -1.207 8.855 1.00 0.00 21 GLY A C 10
ATOM 12719 O O . GLY A 1 21 ? -0.992 -2.026 9.406 1.00 0.00 21 GLY A O 10
ATOM 12723 N N . VAL A 1 22 ? 0.506 -1.508 7.813 1.00 0.00 22 VAL A N 10
ATOM 12724 C CA . VAL A 1 22 ? 0.552 -2.855 7.252 1.00 0.00 22 VAL A CA 10
ATOM 12725 C C . VAL A 1 22 ? 1.995 -3.275 6.991 1.00 0.00 22 VAL A C 10
ATOM 12726 O O . VAL A 1 22 ? 2.845 -2.439 6.684 1.00 0.00 22 VAL A O 10
ATOM 12739 N N . LYS A 1 23 ? 2.273 -4.567 7.127 1.00 0.00 23 LYS A N 10
ATOM 12740 C CA . LYS A 1 23 ? 3.618 -5.083 6.894 1.00 0.00 23 LYS A CA 10
ATOM 12741 C C . LYS A 1 23 ? 3.752 -5.603 5.472 1.00 0.00 23 LYS A C 10
ATOM 12742 O O . LYS A 1 23 ? 4.857 -5.725 4.943 1.00 0.00 23 LYS A O 10
ATOM 12761 N N . GLU A 1 24 ? 2.619 -5.921 4.865 1.00 0.00 24 GLU A N 10
ATOM 12762 C CA . GLU A 1 24 ? 2.595 -6.499 3.530 1.00 0.00 24 GLU A CA 10
ATOM 12763 C C . GLU A 1 24 ? 1.693 -5.675 2.624 1.00 0.00 24 GLU A C 10
ATOM 12764 O O . GLU A 1 24 ? 0.506 -5.509 2.910 1.00 0.00 24 GLU A O 10
ATOM 12776 N N . PHE A 1 25 ? 2.260 -5.154 1.546 1.00 0.00 25 PHE A N 10
ATOM 12777 C CA . PHE A 1 25 ? 1.511 -4.311 0.627 1.00 0.00 25 PHE A CA 10
ATOM 12778 C C . PHE A 1 25 ? 2.184 -4.282 -0.739 1.00 0.00 25 PHE A C 10
ATOM 12779 O O . PHE A 1 25 ? 3.281 -4.813 -0.916 1.00 0.00 25 PHE A O 10
ATOM 12796 N N . MET A 1 26 ? 1.526 -3.663 -1.699 1.00 0.00 26 MET A N 10
ATOM 12797 C CA . MET A 1 26 ? 2.071 -3.539 -3.035 1.00 0.00 26 MET A CA 10
ATOM 12798 C C . MET A 1 26 ? 1.749 -2.160 -3.582 1.00 0.00 26 MET A C 10
ATOM 12799 O O . MET A 1 26 ? 0.692 -1.603 -3.282 1.00 0.00 26 MET A O 10
ATOM 12813 N N . CYS A 1 27 ? 2.670 -1.600 -4.351 1.00 0.00 27 CYS A N 10
ATOM 12814 C CA . CYS A 1 27 ? 2.463 -0.293 -4.951 1.00 0.00 27 CYS A CA 10
ATOM 12815 C C . CYS A 1 27 ? 1.263 -0.340 -5.894 1.00 0.00 27 CYS A C 10
ATOM 12816 O O . CYS A 1 27 ? 0.979 -1.385 -6.481 1.00 0.00 27 CYS A O 10
ATOM 12823 N N . VAL A 1 28 ? 0.576 0.793 -6.027 1.00 0.00 28 VAL A N 10
ATOM 12824 C CA . VAL A 1 28 ? -0.687 0.871 -6.761 1.00 0.00 28 VAL A CA 10
ATOM 12825 C C . VAL A 1 28 ? -0.619 0.175 -8.119 1.00 0.00 28 VAL A C 10
ATOM 12826 O O . VAL A 1 28 ? 0.272 0.439 -8.934 1.00 0.00 28 VAL A O 10
ATOM 12839 N N . GLY A 1 29 ? -1.564 -0.728 -8.330 1.00 0.00 29 GLY A N 10
ATOM 12840 C CA . GLY A 1 29 ? -1.647 -1.474 -9.561 1.00 0.00 29 GLY A CA 10
ATOM 12841 C C . GLY A 1 29 ? -2.322 -2.808 -9.335 1.00 0.00 29 GLY A C 10
ATOM 12842 O O . GLY A 1 29 ? -2.739 -3.106 -8.213 1.00 0.00 29 GLY A O 10
ATOM 12846 N N . ALA A 1 30 ? -2.448 -3.598 -10.387 1.00 0.00 30 ALA A N 10
ATOM 12847 C CA . ALA A 1 30 ? -3.004 -4.936 -10.272 1.00 0.00 30 ALA A CA 10
ATOM 12848 C C . ALA A 1 30 ? -1.875 -5.954 -10.269 1.00 0.00 30 ALA A C 10
ATOM 12849 O O . ALA A 1 30 ? -0.739 -5.617 -10.606 1.00 0.00 30 ALA A O 10
ATOM 12856 N N . THR A 1 31 ? -2.171 -7.191 -9.893 1.00 0.00 31 THR A N 10
ATOM 12857 C CA . THR A 1 31 ? -1.158 -8.234 -9.884 1.00 0.00 31 THR A CA 10
ATOM 12858 C C . THR A 1 31 ? -0.842 -8.680 -11.311 1.00 0.00 31 THR A C 10
ATOM 12859 O O . THR A 1 31 ? -1.338 -9.702 -11.789 1.00 0.00 31 THR A O 10
ATOM 12870 N N . GLN A 1 32 ? -0.049 -7.870 -11.998 1.00 0.00 32 GLN A N 10
ATOM 12871 C CA . GLN A 1 32 ? 0.324 -8.121 -13.383 1.00 0.00 32 GLN A CA 10
ATOM 12872 C C . GLN A 1 32 ? 1.774 -7.698 -13.592 1.00 0.00 32 GLN A C 10
ATOM 12873 O O . GLN A 1 32 ? 2.326 -6.986 -12.751 1.00 0.00 32 GLN A O 10
ATOM 12887 N N . PRO A 1 33 ? 2.413 -8.144 -14.691 1.00 0.00 33 PRO A N 10
ATOM 12888 C CA . PRO A 1 33 ? 3.814 -7.815 -14.993 1.00 0.00 33 PRO A CA 10
ATOM 12889 C C . PRO A 1 33 ? 4.140 -6.333 -14.808 1.00 0.00 33 PRO A C 10
ATOM 12890 O O . PRO A 1 33 ? 3.353 -5.456 -15.188 1.00 0.00 33 PRO A O 10
ATOM 12901 N N . PHE A 1 34 ? 5.302 -6.073 -14.216 1.00 0.00 34 PHE A N 10
ATOM 12902 C CA . PHE A 1 34 ? 5.754 -4.716 -13.931 1.00 0.00 34 PHE A CA 10
ATOM 12903 C C . PHE A 1 34 ? 5.832 -3.881 -15.207 1.00 0.00 34 PHE A C 10
ATOM 12904 O O . PHE A 1 34 ? 6.599 -4.189 -16.122 1.00 0.00 34 PHE A O 10
ATOM 12921 N N . ASP A 1 35 ? 5.033 -2.826 -15.248 1.00 0.00 35 ASP A N 10
ATOM 12922 C CA . ASP A 1 35 ? 4.981 -1.921 -16.392 1.00 0.00 35 ASP A CA 10
ATOM 12923 C C . ASP A 1 35 ? 4.153 -0.704 -16.020 1.00 0.00 35 ASP A C 10
ATOM 12924 O O . ASP A 1 35 ? 4.682 0.386 -15.807 1.00 0.00 35 ASP A O 10
ATOM 12933 N N . HIS A 1 36 ? 2.848 -0.904 -15.932 1.00 0.00 36 HIS A N 10
ATOM 12934 C CA . HIS A 1 36 ? 1.956 0.106 -15.382 1.00 0.00 36 HIS A CA 10
ATOM 12935 C C . HIS A 1 36 ? 1.775 -0.123 -13.881 1.00 0.00 36 HIS A C 10
ATOM 12936 O O . HIS A 1 36 ? 1.898 0.818 -13.096 1.00 0.00 36 HIS A O 10
ATOM 12951 N N . PRO A 1 37 ? 1.475 -1.371 -13.445 1.00 0.00 37 PRO A N 10
ATOM 12952 C CA . PRO A 1 37 ? 1.516 -1.723 -12.026 1.00 0.00 37 PRO A CA 10
ATOM 12953 C C . PRO A 1 37 ? 2.954 -1.748 -11.522 1.00 0.00 37 PRO A C 10
ATOM 12954 O O . PRO A 1 37 ? 3.885 -1.982 -12.296 1.00 0.00 37 PRO A O 10
ATOM 12965 N N . HIS A 1 38 ? 3.141 -1.489 -10.238 1.00 0.00 38 HIS A N 10
ATOM 12966 C CA . HIS A 1 38 ? 4.482 -1.457 -9.674 1.00 0.00 38 HIS A CA 10
ATOM 12967 C C . HIS A 1 38 ? 4.787 -2.737 -8.905 1.00 0.00 38 HIS A C 10
ATOM 12968 O O . HIS A 1 38 ? 4.182 -3.776 -9.146 1.00 0.00 38 HIS A O 10
ATOM 12982 N N . ILE A 1 39 ? 5.728 -2.646 -7.978 1.00 0.00 39 ILE A N 10
ATOM 12983 C CA . ILE A 1 39 ? 6.282 -3.821 -7.327 1.00 0.00 39 ILE A CA 10
ATOM 12984 C C . ILE A 1 39 ? 5.703 -4.018 -5.921 1.00 0.00 39 ILE A C 10
ATOM 12985 O O . ILE A 1 39 ? 5.145 -3.085 -5.331 1.00 0.00 39 ILE A O 10
ATOM 13001 N N . PHE A 1 40 ? 5.823 -5.241 -5.408 1.00 0.00 40 PHE A N 10
ATOM 13002 C CA . PHE A 1 40 ? 5.352 -5.581 -4.069 1.00 0.00 40 PHE A CA 10
ATOM 13003 C C . PHE A 1 40 ? 6.416 -5.217 -3.035 1.00 0.00 40 PHE A C 10
ATOM 13004 O O . PHE A 1 40 ? 7.609 -5.397 -3.280 1.00 0.00 40 PHE A O 10
ATOM 13021 N N . ILE A 1 41 ? 5.987 -4.700 -1.890 1.00 0.00 41 ILE A N 10
ATOM 13022 C CA . ILE A 1 41 ? 6.918 -4.296 -0.845 1.00 0.00 41 ILE A CA 10
ATOM 13023 C C . ILE A 1 41 ? 6.549 -4.926 0.489 1.00 0.00 41 ILE A C 10
ATOM 13024 O O . ILE A 1 41 ? 5.407 -4.835 0.941 1.00 0.00 41 ILE A O 10
ATOM 13040 N N . ASP A 1 42 ? 7.513 -5.577 1.107 1.00 0.00 42 ASP A N 10
ATOM 13041 C CA . ASP A 1 42 ? 7.344 -6.075 2.458 1.00 0.00 42 ASP A CA 10
ATOM 13042 C C . ASP A 1 42 ? 8.014 -5.112 3.421 1.00 0.00 42 ASP A C 10
ATOM 13043 O O . ASP A 1 42 ? 8.954 -4.412 3.049 1.00 0.00 42 ASP A O 10
ATOM 13052 N N . MET A 1 43 ? 7.537 -5.061 4.645 1.00 0.00 43 MET A N 10
ATOM 13053 C CA . MET A 1 43 ? 8.197 -4.267 5.667 1.00 0.00 43 MET A CA 10
ATOM 13054 C C . MET A 1 43 ? 8.803 -5.194 6.716 1.00 0.00 43 MET A C 10
ATOM 13055 O O . MET A 1 43 ? 9.099 -4.787 7.838 1.00 0.00 43 MET A O 10
ATOM 13069 N N . GLY A 1 44 ? 9.012 -6.445 6.325 1.00 0.00 44 GLY A N 10
ATOM 13070 C CA . GLY A 1 44 ? 9.509 -7.443 7.250 1.00 0.00 44 GLY A CA 10
ATOM 13071 C C . GLY A 1 44 ? 11.012 -7.594 7.183 1.00 0.00 44 GLY A C 10
ATOM 13072 O O . GLY A 1 44 ? 11.522 -8.680 6.899 1.00 0.00 44 GLY A O 10
ATOM 13076 N N . SER A 1 45 ? 11.717 -6.500 7.432 1.00 0.00 45 SER A N 10
ATOM 13077 C CA . SER A 1 45 ? 13.173 -6.496 7.427 1.00 0.00 45 SER A CA 10
ATOM 13078 C C . SER A 1 45 ? 13.680 -5.236 8.125 1.00 0.00 45 SER A C 10
ATOM 13079 O O . SER A 1 45 ? 13.982 -5.252 9.322 1.00 0.00 45 SER A O 10
ATOM 13087 N N . THR A 1 46 ? 13.748 -4.140 7.384 1.00 0.00 46 THR A N 10
ATOM 13088 C CA . THR A 1 46 ? 14.084 -2.853 7.958 1.00 0.00 46 THR A CA 10
ATOM 13089 C C . THR A 1 46 ? 12.822 -2.171 8.479 1.00 0.00 46 THR A C 10
ATOM 13090 O O . THR A 1 46 ? 11.713 -2.654 8.240 1.00 0.00 46 THR A O 10
ATOM 13101 N N . ASP A 1 47 ? 12.985 -1.063 9.189 1.00 0.00 47 ASP A N 10
ATOM 13102 C CA . ASP A 1 47 ? 11.850 -0.394 9.818 1.00 0.00 47 ASP A CA 10
ATOM 13103 C C . ASP A 1 47 ? 11.118 0.478 8.808 1.00 0.00 47 ASP A C 10
ATOM 13104 O O . ASP A 1 47 ? 9.902 0.659 8.891 1.00 0.00 47 ASP A O 10
ATOM 13113 N N . GLU A 1 48 ? 11.863 1.006 7.846 1.00 0.00 48 GLU A N 10
ATOM 13114 C CA . GLU A 1 48 ? 11.281 1.835 6.804 1.00 0.00 48 GLU A CA 10
ATOM 13115 C C . GLU A 1 48 ? 11.631 1.289 5.421 1.00 0.00 48 GLU A C 10
ATOM 13116 O O . GLU A 1 48 ? 12.770 0.890 5.164 1.00 0.00 48 GLU A O 10
ATOM 13128 N N . LYS A 1 49 ? 10.643 1.254 4.542 1.00 0.00 49 LYS A N 10
ATOM 13129 C CA . LYS A 1 49 ? 10.838 0.795 3.172 1.00 0.00 49 LYS A CA 10
ATOM 13130 C C . LYS A 1 49 ? 10.355 1.856 2.192 1.00 0.00 49 LYS A C 10
ATOM 13131 O O . LYS A 1 49 ? 9.325 2.485 2.407 1.00 0.00 49 LYS A O 10
ATOM 13150 N N . ILE A 1 50 ? 11.096 2.060 1.120 1.00 0.00 50 ILE A N 10
ATOM 13151 C CA . ILE A 1 50 ? 10.682 2.999 0.091 1.00 0.00 50 ILE A CA 10
ATOM 13152 C C . ILE A 1 50 ? 10.111 2.228 -1.098 1.00 0.00 50 ILE A C 10
ATOM 13153 O O . ILE A 1 50 ? 10.335 1.024 -1.223 1.00 0.00 50 ILE A O 10
ATOM 13169 N N . CYS A 1 51 ? 9.376 2.912 -1.965 1.00 0.00 51 CYS A N 10
ATOM 13170 C CA . CYS A 1 51 ? 8.835 2.279 -3.155 1.00 0.00 51 CYS A CA 10
ATOM 13171 C C . CYS A 1 51 ? 9.770 2.485 -4.324 1.00 0.00 51 CYS A C 10
ATOM 13172 O O . CYS A 1 51 ? 10.035 3.625 -4.718 1.00 0.00 51 CYS A O 10
ATOM 13179 N N . PRO A 1 52 ? 10.302 1.389 -4.878 1.00 0.00 52 PRO A N 10
ATOM 13180 C CA . PRO A 1 52 ? 11.011 1.435 -6.143 1.00 0.00 52 PRO A CA 10
ATOM 13181 C C . PRO A 1 52 ? 10.119 2.067 -7.197 1.00 0.00 52 PRO A C 10
ATOM 13182 O O . PRO A 1 52 ? 9.082 1.500 -7.566 1.00 0.00 52 PRO A O 10
ATOM 13193 N N . TYR A 1 53 ? 10.499 3.266 -7.622 1.00 0.00 53 TYR A N 10
ATOM 13194 C CA . TYR A 1 53 ? 9.708 4.055 -8.552 1.00 0.00 53 TYR A CA 10
ATOM 13195 C C . TYR A 1 53 ? 8.433 4.556 -7.867 1.00 0.00 53 TYR A C 10
ATOM 13196 O O . TYR A 1 53 ? 7.424 3.827 -7.785 1.00 0.00 53 TYR A O 10
ATOM 13214 N N . CYS A 1 54 ? 8.546 5.769 -7.300 1.00 0.00 54 CYS A N 10
ATOM 13215 C CA . CYS A 1 54 ? 7.440 6.534 -6.696 1.00 0.00 54 CYS A CA 10
ATOM 13216 C C . CYS A 1 54 ? 7.977 7.581 -5.730 1.00 0.00 54 CYS A C 10
ATOM 13217 O O . CYS A 1 54 ? 7.631 8.758 -5.838 1.00 0.00 54 CYS A O 10
ATOM 13224 N N . SER A 1 55 ? 8.836 7.139 -4.803 1.00 0.00 55 SER A N 10
ATOM 13225 C CA . SER A 1 55 ? 9.272 7.965 -3.677 1.00 0.00 55 SER A CA 10
ATOM 13226 C C . SER A 1 55 ? 8.067 8.286 -2.787 1.00 0.00 55 SER A C 10
ATOM 13227 O O . SER A 1 55 ? 7.319 9.232 -3.037 1.00 0.00 55 SER A O 10
ATOM 13235 N N . THR A 1 56 ? 7.876 7.469 -1.756 1.00 0.00 56 THR A N 10
ATOM 13236 C CA . THR A 1 56 ? 6.671 7.469 -0.961 1.00 0.00 56 THR A CA 10
ATOM 13237 C C . THR A 1 56 ? 7.018 6.817 0.370 1.00 0.00 56 THR A C 10
ATOM 13238 O O . THR A 1 56 ? 6.186 6.163 0.993 1.00 0.00 56 THR A O 10
ATOM 13249 N N . LEU A 1 57 ? 8.282 7.047 0.772 1.00 0.00 57 LEU A N 10
ATOM 13250 C CA . LEU A 1 57 ? 8.936 6.390 1.913 1.00 0.00 57 LEU A CA 10
ATOM 13251 C C . LEU A 1 57 ? 7.946 5.910 2.963 1.00 0.00 57 LEU A C 10
ATOM 13252 O O . LEU A 1 57 ? 7.365 6.706 3.698 1.00 0.00 57 LEU A O 10
ATOM 13268 N N . TYR A 1 58 ? 7.766 4.600 3.018 1.00 0.00 58 TYR A N 10
ATOM 13269 C CA . TYR A 1 58 ? 6.766 4.003 3.877 1.00 0.00 58 TYR A CA 10
ATOM 13270 C C . TYR A 1 58 ? 7.324 3.767 5.265 1.00 0.00 58 TYR A C 10
ATOM 13271 O O . TYR A 1 58 ? 8.415 3.218 5.429 1.00 0.00 58 TYR A O 10
ATOM 13289 N N . ARG A 1 59 ? 6.574 4.204 6.257 1.00 0.00 59 ARG A N 10
ATOM 13290 C CA . ARG A 1 59 ? 6.957 4.019 7.645 1.00 0.00 59 ARG A CA 10
ATOM 13291 C C . ARG A 1 59 ? 5.937 3.162 8.372 1.00 0.00 59 ARG A C 10
ATOM 13292 O O . ARG A 1 59 ? 4.732 3.306 8.163 1.00 0.00 59 ARG A O 10
ATOM 13313 N N . TYR A 1 60 ? 6.425 2.267 9.212 1.00 0.00 60 TYR A N 10
ATOM 13314 C CA . TYR A 1 60 ? 5.557 1.383 9.968 1.00 0.00 60 TYR A CA 10
ATOM 13315 C C . TYR A 1 60 ? 5.718 1.647 11.459 1.00 0.00 60 TYR A C 10
ATOM 13316 O O . TYR A 1 60 ? 6.832 1.847 11.945 1.00 0.00 60 TYR A O 10
ATOM 13334 N N . ASP A 1 61 ? 4.608 1.659 12.177 1.00 0.00 61 ASP A N 10
ATOM 13335 C CA . ASP A 1 61 ? 4.628 1.896 13.613 1.00 0.00 61 ASP A CA 10
ATOM 13336 C C . ASP A 1 61 ? 3.606 0.992 14.294 1.00 0.00 61 ASP A C 10
ATOM 13337 O O . ASP A 1 61 ? 2.515 0.789 13.766 1.00 0.00 61 ASP A O 10
ATOM 13346 N N . PRO A 1 62 ? 3.949 0.417 15.461 1.00 0.00 62 PRO A N 10
ATOM 13347 C CA . PRO A 1 62 ? 3.050 -0.475 16.211 1.00 0.00 62 PRO A CA 10
ATOM 13348 C C . PRO A 1 62 ? 1.709 0.175 16.567 1.00 0.00 62 PRO A C 10
ATOM 13349 O O . PRO A 1 62 ? 0.700 -0.518 16.719 1.00 0.00 62 PRO A O 10
ATOM 13360 N N . SER A 1 63 ? 1.695 1.497 16.688 1.00 0.00 63 SER A N 10
ATOM 13361 C CA . SER A 1 63 ? 0.475 2.214 17.035 1.00 0.00 63 SER A CA 10
ATOM 13362 C C . SER A 1 63 ? -0.421 2.403 15.813 1.00 0.00 63 SER A C 10
ATOM 13363 O O . SER A 1 63 ? -1.583 2.795 15.936 1.00 0.00 63 SER A O 10
ATOM 13371 N N . LEU A 1 64 ? 0.117 2.114 14.635 1.00 0.00 64 LEU A N 10
ATOM 13372 C CA . LEU A 1 64 ? -0.656 2.195 13.408 1.00 0.00 64 LEU A CA 10
ATOM 13373 C C . LEU A 1 64 ? -1.374 0.876 13.161 1.00 0.00 64 LEU A C 10
ATOM 13374 O O . LEU A 1 64 ? -0.757 -0.123 12.782 1.00 0.00 64 LEU A O 10
ATOM 13390 N N . SER A 1 65 ? -2.672 0.868 13.419 1.00 0.00 65 SER A N 10
ATOM 13391 C CA . SER A 1 65 ? -3.487 -0.316 13.205 1.00 0.00 65 SER A CA 10
ATOM 13392 C C . SER A 1 65 ? -3.790 -0.492 11.719 1.00 0.00 65 SER A C 10
ATOM 13393 O O . SER A 1 65 ? -3.515 0.395 10.916 1.00 0.00 65 SER A O 10
ATOM 13401 N N . TYR A 1 66 ? -4.369 -1.630 11.364 1.00 0.00 66 TYR A N 10
ATOM 13402 C CA . TYR A 1 66 ? -4.708 -1.930 9.976 1.00 0.00 66 TYR A CA 10
ATOM 13403 C C . TYR A 1 66 ? -5.624 -0.852 9.384 1.00 0.00 66 TYR A C 10
ATOM 13404 O O . TYR A 1 66 ? -5.549 -0.540 8.195 1.00 0.00 66 TYR A O 10
ATOM 13422 N N . ASN A 1 67 ? -6.475 -0.274 10.224 1.00 0.00 67 ASN A N 10
ATOM 13423 C CA . ASN A 1 67 ? -7.416 0.753 9.777 1.00 0.00 67 ASN A CA 10
ATOM 13424 C C . ASN A 1 67 ? -6.812 2.155 9.898 1.00 0.00 67 ASN A C 10
ATOM 13425 O O . ASN A 1 67 ? -7.511 3.155 9.731 1.00 0.00 67 ASN A O 10
ATOM 13436 N N . GLN A 1 68 ? -5.516 2.222 10.188 1.00 0.00 68 GLN A N 10
ATOM 13437 C CA . GLN A 1 68 ? -4.814 3.496 10.303 1.00 0.00 68 GLN A CA 10
ATOM 13438 C C . GLN A 1 68 ? -3.552 3.480 9.447 1.00 0.00 68 GLN A C 10
ATOM 13439 O O . GLN A 1 68 ? -2.639 2.696 9.689 1.00 0.00 68 GLN A O 10
ATOM 13453 N N . THR A 1 69 ? -3.493 4.347 8.448 1.00 0.00 69 THR A N 10
ATOM 13454 C CA . THR A 1 69 ? -2.337 4.382 7.574 1.00 0.00 69 THR A CA 10
ATOM 13455 C C . THR A 1 69 ? -1.456 5.594 7.853 1.00 0.00 69 THR A C 10
ATOM 13456 O O . THR A 1 69 ? -0.355 5.460 8.381 1.00 0.00 69 THR A O 10
ATOM 13467 N N . ASN A 1 70 ? -1.961 6.763 7.554 1.00 0.00 70 ASN A N 10
ATOM 13468 C CA . ASN A 1 70 ? -1.169 7.975 7.607 1.00 0.00 70 ASN A CA 10
ATOM 13469 C C . ASN A 1 70 ? -2.056 9.172 7.904 1.00 0.00 70 ASN A C 10
ATOM 13470 O O . ASN A 1 70 ? -3.255 9.159 7.619 1.00 0.00 70 ASN A O 10
ATOM 13481 N N . PRO A 1 71 ? -1.480 10.212 8.504 1.00 0.00 71 PRO A N 10
ATOM 13482 C CA . PRO A 1 71 ? -2.193 11.432 8.821 1.00 0.00 71 PRO A CA 10
ATOM 13483 C C . PRO A 1 71 ? -2.110 12.447 7.686 1.00 0.00 71 PRO A C 10
ATOM 13484 O O . PRO A 1 71 ? -1.059 13.045 7.458 1.00 0.00 71 PRO A O 10
ATOM 13495 N N . THR A 1 72 ? -3.233 12.615 6.990 1.00 0.00 72 THR A N 10
ATOM 13496 C CA . THR A 1 72 ? -3.388 13.554 5.867 1.00 0.00 72 THR A CA 10
ATOM 13497 C C . THR A 1 72 ? -4.672 13.232 5.118 1.00 0.00 72 THR A C 10
ATOM 13498 O O . THR A 1 72 ? -5.635 13.998 5.142 1.00 0.00 72 THR A O 10
ATOM 13509 N N . GLY A 1 73 ? -4.680 12.073 4.474 1.00 0.00 73 GLY A N 10
ATOM 13510 C CA . GLY A 1 73 ? -5.828 11.654 3.703 1.00 0.00 73 GLY A CA 10
ATOM 13511 C C . GLY A 1 73 ? -5.424 11.077 2.363 1.00 0.00 73 GLY A C 10
ATOM 13512 O O . GLY A 1 73 ? -5.063 11.815 1.447 1.00 0.00 73 GLY A O 10
ATOM 13516 N N . CYS A 1 74 ? -5.455 9.756 2.254 1.00 0.00 74 CYS A N 10
ATOM 13517 C CA . CYS A 1 74 ? -5.094 9.088 1.013 1.00 0.00 74 CYS A CA 10
ATOM 13518 C C . CYS A 1 74 ? -6.103 7.990 0.676 1.00 0.00 74 CYS A C 10
ATOM 13519 O O . CYS A 1 74 ? -7.154 8.271 0.099 1.00 0.00 74 CYS A O 10
ATOM 13527 N N . LEU A 1 75 ? -5.792 6.748 1.073 1.00 0.00 75 LEU A N 10
ATOM 13528 C CA . LEU A 1 75 ? -6.647 5.584 0.790 1.00 0.00 75 LEU A CA 10
ATOM 13529 C C . LEU A 1 75 ? -6.778 5.381 -0.703 1.00 0.00 75 LEU A C 10
ATOM 13530 O O . LEU A 1 75 ? -6.021 5.937 -1.456 1.00 0.00 75 LEU A O 10
ATOM 13546 N N . TYR A 1 76 ? -7.712 4.560 -1.132 1.00 0.00 76 TYR A N 10
ATOM 13547 C CA . TYR A 1 76 ? -8.084 4.544 -2.532 1.00 0.00 76 TYR A CA 10
ATOM 13548 C C . TYR A 1 76 ? -9.450 5.196 -2.649 1.00 0.00 76 TYR A C 10
ATOM 13549 O O . TYR A 1 76 ? -10.483 4.528 -2.642 1.00 0.00 76 TYR A O 10
ATOM 13567 N N . ASN A 1 77 ? -9.438 6.517 -2.687 1.00 0.00 77 ASN A N 10
ATOM 13568 C CA . ASN A 1 77 ? -10.656 7.301 -2.612 1.00 0.00 77 ASN A CA 10
ATOM 13569 C C . ASN A 1 77 ? -11.104 7.717 -4.008 1.00 0.00 77 ASN A C 10
ATOM 13570 O O . ASN A 1 77 ? -10.270 8.031 -4.860 1.00 0.00 77 ASN A O 10
ATOM 13581 N N . PRO A 1 78 ? -12.423 7.691 -4.268 1.00 0.00 78 PRO A N 10
ATOM 13582 C CA . PRO A 1 78 ? -12.985 8.030 -5.580 1.00 0.00 78 PRO A CA 10
ATOM 13583 C C . PRO A 1 78 ? -12.740 9.483 -5.986 1.00 0.00 78 PRO A C 10
ATOM 13584 O O . PRO A 1 78 ? -13.548 10.366 -5.702 1.00 0.00 78 PRO A O 10
ATOM 13595 N N . LYS A 1 79 ? -11.598 9.724 -6.615 1.00 0.00 79 LYS A N 10
ATOM 13596 C CA . LYS A 1 79 ? -11.313 11.014 -7.235 1.00 0.00 79 LYS A CA 10
ATOM 13597 C C . LYS A 1 79 ? -11.591 10.936 -8.729 1.00 0.00 79 LYS A C 10
ATOM 13598 O O . LYS A 1 79 ? -11.466 11.921 -9.455 1.00 0.00 79 LYS A O 10
ATOM 13617 N N . LEU A 1 80 ? -11.961 9.746 -9.170 1.00 0.00 80 LEU A N 10
ATOM 13618 C CA . LEU A 1 80 ? -12.304 9.504 -10.559 1.00 0.00 80 LEU A CA 10
ATOM 13619 C C . LEU A 1 80 ? -13.626 8.757 -10.624 1.00 0.00 80 LEU A C 10
ATOM 13620 O O . LEU A 1 80 ? -13.718 7.615 -10.169 1.00 0.00 80 LEU A O 10
ATOM 13636 N N . GLU A 1 81 ? -14.651 9.408 -11.148 1.00 0.00 81 GLU A N 10
ATOM 13637 C CA . GLU A 1 81 ? -15.956 8.780 -11.280 1.00 0.00 81 GLU A CA 10
ATOM 13638 C C . GLU A 1 81 ? -15.902 7.666 -12.319 1.00 0.00 81 GLU A C 10
ATOM 13639 O O . GLU A 1 81 ? -15.895 7.929 -13.522 1.00 0.00 81 GLU A O 10
ATOM 13651 N N . HIS A 1 82 ? -15.815 6.426 -11.851 1.00 0.00 82 HIS A N 10
ATOM 13652 C CA . HIS A 1 82 ? -15.853 5.284 -12.753 1.00 0.00 82 HIS A CA 10
ATOM 13653 C C . HIS A 1 82 ? -17.240 5.172 -13.369 1.00 0.00 82 HIS A C 10
ATOM 13654 O O . HIS A 1 82 ? -18.231 4.945 -12.673 1.00 0.00 82 HIS A O 10
ATOM 13669 N N . HIS A 1 83 ? -17.299 5.363 -14.675 1.00 0.00 83 HIS A N 10
ATOM 13670 C CA . HIS A 1 83 ? -18.565 5.406 -15.393 1.00 0.00 83 HIS A CA 10
ATOM 13671 C C . HIS A 1 83 ? -19.199 4.028 -15.471 1.00 0.00 83 HIS A C 10
ATOM 13672 O O . HIS A 1 83 ? -18.581 3.020 -15.115 1.00 0.00 83 HIS A O 10
ATOM 13687 N N . HIS A 1 84 ? -20.433 3.987 -15.940 1.00 0.00 84 HIS A N 10
ATOM 13688 C CA . HIS A 1 84 ? -21.161 2.736 -16.043 1.00 0.00 84 HIS A CA 10
ATOM 13689 C C . HIS A 1 84 ? -20.680 1.955 -17.254 1.00 0.00 84 HIS A C 10
ATOM 13690 O O . HIS A 1 84 ? -21.131 2.189 -18.376 1.00 0.00 84 HIS A O 10
ATOM 13705 N N . HIS A 1 85 ? -19.735 1.052 -17.029 1.00 0.00 85 HIS A N 10
ATOM 13706 C CA . HIS A 1 85 ? -19.222 0.194 -18.090 1.00 0.00 85 HIS A CA 10
ATOM 13707 C C . HIS A 1 85 ? -20.210 -0.945 -18.325 1.00 0.00 85 HIS A C 10
ATOM 13708 O O . HIS A 1 85 ? -19.893 -2.116 -18.116 1.00 0.00 85 HIS A O 10
ATOM 13723 N N . HIS A 1 86 ? -21.409 -0.564 -18.754 1.00 0.00 86 HIS A N 10
ATOM 13724 C CA . HIS A 1 86 ? -22.549 -1.465 -18.870 1.00 0.00 86 HIS A CA 10
ATOM 13725 C C . HIS A 1 86 ? -22.889 -2.061 -17.507 1.00 0.00 86 HIS A C 10
ATOM 13726 O O . HIS A 1 86 ? -22.730 -3.259 -17.268 1.00 0.00 86 HIS A O 10
ATOM 13741 N N . HIS A 1 87 ? -23.336 -1.192 -16.613 1.00 0.00 87 HIS A N 10
ATOM 13742 C CA . HIS A 1 87 ? -23.718 -1.582 -15.266 1.00 0.00 87 HIS A CA 10
ATOM 13743 C C . HIS A 1 87 ? -24.770 -0.616 -14.746 1.00 0.00 87 HIS A C 10
ATOM 13744 O O . HIS A 1 87 ? -24.387 0.440 -14.205 1.00 0.00 87 HIS A O 10
ATOM 13761 N N . MET A 1 1 ? -12.554 -14.301 -8.690 1.00 0.00 1 MET A N 11
ATOM 13762 C CA . MET A 1 1 ? -12.237 -15.739 -8.852 1.00 0.00 1 MET A CA 11
ATOM 13763 C C . MET A 1 1 ? -11.700 -16.295 -7.540 1.00 0.00 1 MET A C 11
ATOM 13764 O O . MET A 1 1 ? -10.716 -17.041 -7.527 1.00 0.00 1 MET A O 11
ATOM 13780 N N . ALA A 1 2 ? -12.374 -15.938 -6.441 1.00 0.00 2 ALA A N 11
ATOM 13781 C CA . ALA A 1 2 ? -11.909 -16.256 -5.093 1.00 0.00 2 ALA A CA 11
ATOM 13782 C C . ALA A 1 2 ? -10.535 -15.645 -4.863 1.00 0.00 2 ALA A C 11
ATOM 13783 O O . ALA A 1 2 ? -9.539 -16.353 -4.717 1.00 0.00 2 ALA A O 11
ATOM 13790 N N . ASP A 1 3 ? -10.487 -14.319 -4.854 1.00 0.00 3 ASP A N 11
ATOM 13791 C CA . ASP A 1 3 ? -9.218 -13.604 -4.799 1.00 0.00 3 ASP A CA 11
ATOM 13792 C C . ASP A 1 3 ? -9.206 -12.587 -3.670 1.00 0.00 3 ASP A C 11
ATOM 13793 O O . ASP A 1 3 ? -10.203 -11.911 -3.417 1.00 0.00 3 ASP A O 11
ATOM 13802 N N . TYR A 1 4 ? -8.071 -12.483 -3.003 1.00 0.00 4 TYR A N 11
ATOM 13803 C CA . TYR A 1 4 ? -7.837 -11.415 -2.050 1.00 0.00 4 TYR A CA 11
ATOM 13804 C C . TYR A 1 4 ? -6.417 -10.902 -2.238 1.00 0.00 4 TYR A C 11
ATOM 13805 O O . TYR A 1 4 ? -5.533 -11.659 -2.635 1.00 0.00 4 TYR A O 11
ATOM 13823 N N . ASN A 1 5 ? -6.197 -9.627 -1.981 1.00 0.00 5 ASN A N 11
ATOM 13824 C CA . ASN A 1 5 ? -4.894 -9.029 -2.232 1.00 0.00 5 ASN A CA 11
ATOM 13825 C C . ASN A 1 5 ? -4.482 -8.129 -1.081 1.00 0.00 5 ASN A C 11
ATOM 13826 O O . ASN A 1 5 ? -5.205 -8.002 -0.091 1.00 0.00 5 ASN A O 11
ATOM 13837 N N . ILE A 1 6 ? -3.327 -7.500 -1.230 1.00 0.00 6 ILE A N 11
ATOM 13838 C CA . ILE A 1 6 ? -2.778 -6.641 -0.193 1.00 0.00 6 ILE A CA 11
ATOM 13839 C C . ILE A 1 6 ? -3.592 -5.353 -0.095 1.00 0.00 6 ILE A C 11
ATOM 13840 O O . ILE A 1 6 ? -3.907 -4.741 -1.114 1.00 0.00 6 ILE A O 11
ATOM 13856 N N . PRO A 1 7 ? -3.960 -4.949 1.135 1.00 0.00 7 PRO A N 11
ATOM 13857 C CA . PRO A 1 7 ? -4.736 -3.730 1.389 1.00 0.00 7 PRO A CA 11
ATOM 13858 C C . PRO A 1 7 ? -4.215 -2.525 0.610 1.00 0.00 7 PRO A C 11
ATOM 13859 O O . PRO A 1 7 ? -3.039 -2.167 0.699 1.00 0.00 7 PRO A O 11
ATOM 13870 N N . HIS A 1 8 ? -5.093 -1.914 -0.170 1.00 0.00 8 HIS A N 11
ATOM 13871 C CA . HIS A 1 8 ? -4.728 -0.764 -0.979 1.00 0.00 8 HIS A CA 11
ATOM 13872 C C . HIS A 1 8 ? -5.460 0.485 -0.510 1.00 0.00 8 HIS A C 11
ATOM 13873 O O . HIS A 1 8 ? -6.682 0.485 -0.365 1.00 0.00 8 HIS A O 11
ATOM 13888 N N . PHE A 1 9 ? -4.698 1.536 -0.265 1.00 0.00 9 PHE A N 11
ATOM 13889 C CA . PHE A 1 9 ? -5.251 2.814 0.155 1.00 0.00 9 PHE A CA 11
ATOM 13890 C C . PHE A 1 9 ? -5.276 3.776 -1.026 1.00 0.00 9 PHE A C 11
ATOM 13891 O O . PHE A 1 9 ? -4.947 3.389 -2.147 1.00 0.00 9 PHE A O 11
ATOM 13908 N N . GLN A 1 10 ? -5.665 5.019 -0.788 1.00 0.00 10 GLN A N 11
ATOM 13909 C CA . GLN A 1 10 ? -5.718 6.009 -1.856 1.00 0.00 10 GLN A CA 11
ATOM 13910 C C . GLN A 1 10 ? -4.976 7.279 -1.465 1.00 0.00 10 GLN A C 11
ATOM 13911 O O . GLN A 1 10 ? -5.371 7.978 -0.542 1.00 0.00 10 GLN A O 11
ATOM 13925 N N . ASN A 1 11 ? -3.898 7.580 -2.164 1.00 0.00 11 ASN A N 11
ATOM 13926 C CA . ASN A 1 11 ? -3.172 8.817 -1.918 1.00 0.00 11 ASN A CA 11
ATOM 13927 C C . ASN A 1 11 ? -3.111 9.649 -3.191 1.00 0.00 11 ASN A C 11
ATOM 13928 O O . ASN A 1 11 ? -2.236 9.452 -4.036 1.00 0.00 11 ASN A O 11
ATOM 13939 N N . ASP A 1 12 ? -4.074 10.544 -3.342 1.00 0.00 12 ASP A N 11
ATOM 13940 C CA . ASP A 1 12 ? -4.113 11.456 -4.482 1.00 0.00 12 ASP A CA 11
ATOM 13941 C C . ASP A 1 12 ? -3.336 12.724 -4.167 1.00 0.00 12 ASP A C 11
ATOM 13942 O O . ASP A 1 12 ? -3.238 13.636 -4.987 1.00 0.00 12 ASP A O 11
ATOM 13951 N N . LEU A 1 13 ? -2.761 12.751 -2.978 1.00 0.00 13 LEU A N 11
ATOM 13952 C CA . LEU A 1 13 ? -2.148 13.952 -2.430 1.00 0.00 13 LEU A CA 11
ATOM 13953 C C . LEU A 1 13 ? -0.662 14.031 -2.777 1.00 0.00 13 LEU A C 11
ATOM 13954 O O . LEU A 1 13 ? 0.100 14.723 -2.102 1.00 0.00 13 LEU A O 11
ATOM 13970 N N . GLY A 1 14 ? -0.256 13.329 -3.828 1.00 0.00 14 GLY A N 11
ATOM 13971 C CA . GLY A 1 14 ? 1.145 13.317 -4.217 1.00 0.00 14 GLY A CA 11
ATOM 13972 C C . GLY A 1 14 ? 1.951 12.332 -3.395 1.00 0.00 14 GLY A C 11
ATOM 13973 O O . GLY A 1 14 ? 1.730 12.192 -2.189 1.00 0.00 14 GLY A O 11
ATOM 13977 N N . TYR A 1 15 ? 2.883 11.643 -4.033 1.00 0.00 15 TYR A N 11
ATOM 13978 C CA . TYR A 1 15 ? 3.656 10.613 -3.354 1.00 0.00 15 TYR A CA 11
ATOM 13979 C C . TYR A 1 15 ? 5.048 11.125 -3.014 1.00 0.00 15 TYR A C 11
ATOM 13980 O O . TYR A 1 15 ? 5.722 11.712 -3.859 1.00 0.00 15 TYR A O 11
ATOM 13998 N N . LYS A 1 16 ? 5.467 10.910 -1.775 1.00 0.00 16 LYS A N 11
ATOM 13999 C CA . LYS A 1 16 ? 6.823 11.250 -1.358 1.00 0.00 16 LYS A CA 11
ATOM 14000 C C . LYS A 1 16 ? 7.200 10.484 -0.099 1.00 0.00 16 LYS A C 11
ATOM 14001 O O . LYS A 1 16 ? 8.226 9.806 -0.047 1.00 0.00 16 LYS A O 11
ATOM 14020 N N . ILE A 1 17 ? 6.353 10.577 0.907 1.00 0.00 17 ILE A N 11
ATOM 14021 C CA . ILE A 1 17 ? 6.535 9.837 2.142 1.00 0.00 17 ILE A CA 11
ATOM 14022 C C . ILE A 1 17 ? 5.176 9.381 2.622 1.00 0.00 17 ILE A C 11
ATOM 14023 O O . ILE A 1 17 ? 4.344 10.203 3.011 1.00 0.00 17 ILE A O 11
ATOM 14039 N N . ILE A 1 18 ? 4.923 8.088 2.565 1.00 0.00 18 ILE A N 11
ATOM 14040 C CA . ILE A 1 18 ? 3.610 7.589 2.977 1.00 0.00 18 ILE A CA 11
ATOM 14041 C C . ILE A 1 18 ? 3.713 6.542 4.085 1.00 0.00 18 ILE A C 11
ATOM 14042 O O . ILE A 1 18 ? 4.443 5.566 3.973 1.00 0.00 18 ILE A O 11
ATOM 14058 N N . GLU A 1 19 ? 2.970 6.762 5.156 1.00 0.00 19 GLU A N 11
ATOM 14059 C CA . GLU A 1 19 ? 2.989 5.869 6.306 1.00 0.00 19 GLU A CA 11
ATOM 14060 C C . GLU A 1 19 ? 1.912 4.793 6.174 1.00 0.00 19 GLU A C 11
ATOM 14061 O O . GLU A 1 19 ? 0.904 4.996 5.492 1.00 0.00 19 GLU A O 11
ATOM 14073 N N . ILE A 1 20 ? 2.135 3.655 6.821 1.00 0.00 20 ILE A N 11
ATOM 14074 C CA . ILE A 1 20 ? 1.177 2.551 6.831 1.00 0.00 20 ILE A CA 11
ATOM 14075 C C . ILE A 1 20 ? 1.237 1.814 8.166 1.00 0.00 20 ILE A C 11
ATOM 14076 O O . ILE A 1 20 ? 2.197 1.964 8.921 1.00 0.00 20 ILE A O 11
ATOM 14092 N N . GLY A 1 21 ? 0.214 1.020 8.455 1.00 0.00 21 GLY A N 11
ATOM 14093 C CA . GLY A 1 21 ? 0.185 0.275 9.700 1.00 0.00 21 GLY A CA 11
ATOM 14094 C C . GLY A 1 21 ? 0.431 -1.206 9.493 1.00 0.00 21 GLY A C 11
ATOM 14095 O O . GLY A 1 21 ? 0.149 -2.021 10.370 1.00 0.00 21 GLY A O 11
ATOM 14099 N N . VAL A 1 22 ? 0.965 -1.558 8.331 1.00 0.00 22 VAL A N 11
ATOM 14100 C CA . VAL A 1 22 ? 1.219 -2.952 7.988 1.00 0.00 22 VAL A CA 11
ATOM 14101 C C . VAL A 1 22 ? 2.645 -3.131 7.477 1.00 0.00 22 VAL A C 11
ATOM 14102 O O . VAL A 1 22 ? 3.326 -2.152 7.177 1.00 0.00 22 VAL A O 11
ATOM 14115 N N . LYS A 1 23 ? 3.091 -4.379 7.377 1.00 0.00 23 LYS A N 11
ATOM 14116 C CA . LYS A 1 23 ? 4.439 -4.673 6.896 1.00 0.00 23 LYS A CA 11
ATOM 14117 C C . LYS A 1 23 ? 4.392 -5.242 5.485 1.00 0.00 23 LYS A C 11
ATOM 14118 O O . LYS A 1 23 ? 5.414 -5.634 4.920 1.00 0.00 23 LYS A O 11
ATOM 14137 N N . GLU A 1 24 ? 3.197 -5.288 4.926 1.00 0.00 24 GLU A N 11
ATOM 14138 C CA . GLU A 1 24 ? 2.996 -5.794 3.581 1.00 0.00 24 GLU A CA 11
ATOM 14139 C C . GLU A 1 24 ? 2.227 -4.767 2.764 1.00 0.00 24 GLU A C 11
ATOM 14140 O O . GLU A 1 24 ? 1.184 -4.279 3.194 1.00 0.00 24 GLU A O 11
ATOM 14152 N N . PHE A 1 25 ? 2.755 -4.413 1.602 1.00 0.00 25 PHE A N 11
ATOM 14153 C CA . PHE A 1 25 ? 2.145 -3.370 0.793 1.00 0.00 25 PHE A CA 11
ATOM 14154 C C . PHE A 1 25 ? 2.529 -3.499 -0.673 1.00 0.00 25 PHE A C 11
ATOM 14155 O O . PHE A 1 25 ? 3.445 -4.241 -1.031 1.00 0.00 25 PHE A O 11
ATOM 14172 N N . MET A 1 26 ? 1.808 -2.780 -1.513 1.00 0.00 26 MET A N 11
ATOM 14173 C CA . MET A 1 26 ? 2.136 -2.680 -2.921 1.00 0.00 26 MET A CA 11
ATOM 14174 C C . MET A 1 26 ? 1.819 -1.270 -3.390 1.00 0.00 26 MET A C 11
ATOM 14175 O O . MET A 1 26 ? 0.868 -0.659 -2.901 1.00 0.00 26 MET A O 11
ATOM 14189 N N . CYS A 1 27 ? 2.617 -0.768 -4.322 1.00 0.00 27 CYS A N 11
ATOM 14190 C CA . CYS A 1 27 ? 2.521 0.618 -4.770 1.00 0.00 27 CYS A CA 11
ATOM 14191 C C . CYS A 1 27 ? 1.105 1.022 -5.156 1.00 0.00 27 CYS A C 11
ATOM 14192 O O . CYS A 1 27 ? 0.508 0.449 -6.070 1.00 0.00 27 CYS A O 11
ATOM 14199 N N . VAL A 1 28 ? 0.571 2.004 -4.445 1.00 0.00 28 VAL A N 11
ATOM 14200 C CA . VAL A 1 28 ? -0.644 2.670 -4.874 1.00 0.00 28 VAL A CA 11
ATOM 14201 C C . VAL A 1 28 ? -0.265 3.779 -5.844 1.00 0.00 28 VAL A C 11
ATOM 14202 O O . VAL A 1 28 ? -0.097 4.937 -5.463 1.00 0.00 28 VAL A O 11
ATOM 14215 N N . GLY A 1 29 ? -0.060 3.392 -7.090 1.00 0.00 29 GLY A N 11
ATOM 14216 C CA . GLY A 1 29 ? 0.384 4.324 -8.098 1.00 0.00 29 GLY A CA 11
ATOM 14217 C C . GLY A 1 29 ? 0.816 3.612 -9.359 1.00 0.00 29 GLY A C 11
ATOM 14218 O O . GLY A 1 29 ? 1.695 2.746 -9.323 1.00 0.00 29 GLY A O 11
ATOM 14222 N N . ALA A 1 30 ? 0.206 3.977 -10.474 1.00 0.00 30 ALA A N 11
ATOM 14223 C CA . ALA A 1 30 ? 0.462 3.306 -11.741 1.00 0.00 30 ALA A CA 11
ATOM 14224 C C . ALA A 1 30 ? 1.510 4.052 -12.558 1.00 0.00 30 ALA A C 11
ATOM 14225 O O . ALA A 1 30 ? 1.585 3.904 -13.777 1.00 0.00 30 ALA A O 11
ATOM 14232 N N . THR A 1 31 ? 2.325 4.845 -11.877 1.00 0.00 31 THR A N 11
ATOM 14233 C CA . THR A 1 31 ? 3.394 5.583 -12.527 1.00 0.00 31 THR A CA 11
ATOM 14234 C C . THR A 1 31 ? 4.494 4.637 -13.008 1.00 0.00 31 THR A C 11
ATOM 14235 O O . THR A 1 31 ? 5.427 4.328 -12.264 1.00 0.00 31 THR A O 11
ATOM 14246 N N . GLN A 1 32 ? 4.344 4.153 -14.241 1.00 0.00 32 GLN A N 11
ATOM 14247 C CA . GLN A 1 32 ? 5.274 3.198 -14.842 1.00 0.00 32 GLN A CA 11
ATOM 14248 C C . GLN A 1 32 ? 5.292 1.894 -14.040 1.00 0.00 32 GLN A C 11
ATOM 14249 O O . GLN A 1 32 ? 6.089 1.718 -13.114 1.00 0.00 32 GLN A O 11
ATOM 14263 N N . PRO A 1 33 ? 4.371 0.977 -14.364 1.00 0.00 33 PRO A N 11
ATOM 14264 C CA . PRO A 1 33 ? 4.210 -0.280 -13.649 1.00 0.00 33 PRO A CA 11
ATOM 14265 C C . PRO A 1 33 ? 5.118 -1.388 -14.181 1.00 0.00 33 PRO A C 11
ATOM 14266 O O . PRO A 1 33 ? 5.762 -1.239 -15.220 1.00 0.00 33 PRO A O 11
ATOM 14277 N N . PHE A 1 34 ? 5.154 -2.503 -13.463 1.00 0.00 34 PHE A N 11
ATOM 14278 C CA . PHE A 1 34 ? 5.929 -3.667 -13.869 1.00 0.00 34 PHE A CA 11
ATOM 14279 C C . PHE A 1 34 ? 5.019 -4.887 -13.848 1.00 0.00 34 PHE A C 11
ATOM 14280 O O . PHE A 1 34 ? 4.936 -5.585 -12.833 1.00 0.00 34 PHE A O 11
ATOM 14297 N N . ASP A 1 35 ? 4.312 -5.107 -14.961 1.00 0.00 35 ASP A N 11
ATOM 14298 C CA . ASP A 1 35 ? 3.255 -6.121 -15.048 1.00 0.00 35 ASP A CA 11
ATOM 14299 C C . ASP A 1 35 ? 2.035 -5.679 -14.237 1.00 0.00 35 ASP A C 11
ATOM 14300 O O . ASP A 1 35 ? 0.967 -5.417 -14.788 1.00 0.00 35 ASP A O 11
ATOM 14309 N N . HIS A 1 36 ? 2.213 -5.582 -12.931 1.00 0.00 36 HIS A N 11
ATOM 14310 C CA . HIS A 1 36 ? 1.199 -5.047 -12.035 1.00 0.00 36 HIS A CA 11
ATOM 14311 C C . HIS A 1 36 ? 1.669 -3.683 -11.521 1.00 0.00 36 HIS A C 11
ATOM 14312 O O . HIS A 1 36 ? 2.757 -3.245 -11.900 1.00 0.00 36 HIS A O 11
ATOM 14327 N N . PRO A 1 37 ? 0.859 -2.965 -10.706 1.00 0.00 37 PRO A N 11
ATOM 14328 C CA . PRO A 1 37 ? 1.272 -1.679 -10.115 1.00 0.00 37 PRO A CA 11
ATOM 14329 C C . PRO A 1 37 ? 2.627 -1.756 -9.408 1.00 0.00 37 PRO A C 11
ATOM 14330 O O . PRO A 1 37 ? 2.709 -2.073 -8.219 1.00 0.00 37 PRO A O 11
ATOM 14341 N N . HIS A 1 38 ? 3.680 -1.461 -10.165 1.00 0.00 38 HIS A N 11
ATOM 14342 C CA . HIS A 1 38 ? 5.060 -1.593 -9.700 1.00 0.00 38 HIS A CA 11
ATOM 14343 C C . HIS A 1 38 ? 5.333 -3.005 -9.192 1.00 0.00 38 HIS A C 11
ATOM 14344 O O . HIS A 1 38 ? 5.326 -3.963 -9.962 1.00 0.00 38 HIS A O 11
ATOM 14358 N N . ILE A 1 39 ? 5.568 -3.120 -7.893 1.00 0.00 39 ILE A N 11
ATOM 14359 C CA . ILE A 1 39 ? 5.909 -4.386 -7.282 1.00 0.00 39 ILE A CA 11
ATOM 14360 C C . ILE A 1 39 ? 5.369 -4.435 -5.855 1.00 0.00 39 ILE A C 11
ATOM 14361 O O . ILE A 1 39 ? 5.226 -3.395 -5.206 1.00 0.00 39 ILE A O 11
ATOM 14377 N N . PHE A 1 40 ? 5.037 -5.628 -5.382 1.00 0.00 40 PHE A N 11
ATOM 14378 C CA . PHE A 1 40 ? 4.620 -5.807 -4.001 1.00 0.00 40 PHE A CA 11
ATOM 14379 C C . PHE A 1 40 ? 5.851 -5.913 -3.111 1.00 0.00 40 PHE A C 11
ATOM 14380 O O . PHE A 1 40 ? 6.775 -6.677 -3.398 1.00 0.00 40 PHE A O 11
ATOM 14397 N N . ILE A 1 41 ? 5.870 -5.139 -2.040 1.00 0.00 41 ILE A N 11
ATOM 14398 C CA . ILE A 1 41 ? 7.055 -5.036 -1.210 1.00 0.00 41 ILE A CA 11
ATOM 14399 C C . ILE A 1 41 ? 6.777 -5.502 0.214 1.00 0.00 41 ILE A C 11
ATOM 14400 O O . ILE A 1 41 ? 5.819 -5.058 0.852 1.00 0.00 41 ILE A O 11
ATOM 14416 N N . ASP A 1 42 ? 7.610 -6.416 0.690 1.00 0.00 42 ASP A N 11
ATOM 14417 C CA . ASP A 1 42 ? 7.547 -6.877 2.068 1.00 0.00 42 ASP A CA 11
ATOM 14418 C C . ASP A 1 42 ? 8.529 -6.078 2.908 1.00 0.00 42 ASP A C 11
ATOM 14419 O O . ASP A 1 42 ? 9.605 -5.712 2.432 1.00 0.00 42 ASP A O 11
ATOM 14428 N N . MET A 1 43 ? 8.163 -5.794 4.146 1.00 0.00 43 MET A N 11
ATOM 14429 C CA . MET A 1 43 ? 9.047 -5.051 5.030 1.00 0.00 43 MET A CA 11
ATOM 14430 C C . MET A 1 43 ? 10.096 -5.950 5.663 1.00 0.00 43 MET A C 11
ATOM 14431 O O . MET A 1 43 ? 9.888 -6.503 6.743 1.00 0.00 43 MET A O 11
ATOM 14445 N N . GLY A 1 44 ? 11.221 -6.103 4.980 1.00 0.00 44 GLY A N 11
ATOM 14446 C CA . GLY A 1 44 ? 12.362 -6.765 5.574 1.00 0.00 44 GLY A CA 11
ATOM 14447 C C . GLY A 1 44 ? 13.204 -5.773 6.343 1.00 0.00 44 GLY A C 11
ATOM 14448 O O . GLY A 1 44 ? 14.430 -5.766 6.253 1.00 0.00 44 GLY A O 11
ATOM 14452 N N . SER A 1 45 ? 12.531 -4.919 7.092 1.00 0.00 45 SER A N 11
ATOM 14453 C CA . SER A 1 45 ? 13.183 -3.850 7.817 1.00 0.00 45 SER A CA 11
ATOM 14454 C C . SER A 1 45 ? 12.493 -3.635 9.159 1.00 0.00 45 SER A C 11
ATOM 14455 O O . SER A 1 45 ? 11.586 -4.386 9.525 1.00 0.00 45 SER A O 11
ATOM 14463 N N . THR A 1 46 ? 12.926 -2.622 9.887 1.00 0.00 46 THR A N 11
ATOM 14464 C CA . THR A 1 46 ? 12.396 -2.355 11.209 1.00 0.00 46 THR A CA 11
ATOM 14465 C C . THR A 1 46 ? 11.028 -1.685 11.165 1.00 0.00 46 THR A C 11
ATOM 14466 O O . THR A 1 46 ? 10.000 -2.318 11.424 1.00 0.00 46 THR A O 11
ATOM 14477 N N . ASP A 1 47 ? 11.024 -0.409 10.843 1.00 0.00 47 ASP A N 11
ATOM 14478 C CA . ASP A 1 47 ? 9.798 0.378 10.849 1.00 0.00 47 ASP A CA 11
ATOM 14479 C C . ASP A 1 47 ? 9.702 1.299 9.637 1.00 0.00 47 ASP A C 11
ATOM 14480 O O . ASP A 1 47 ? 8.778 2.105 9.535 1.00 0.00 47 ASP A O 11
ATOM 14489 N N . GLU A 1 48 ? 10.637 1.181 8.704 1.00 0.00 48 GLU A N 11
ATOM 14490 C CA . GLU A 1 48 ? 10.606 2.022 7.516 1.00 0.00 48 GLU A CA 11
ATOM 14491 C C . GLU A 1 48 ? 11.197 1.307 6.306 1.00 0.00 48 GLU A C 11
ATOM 14492 O O . GLU A 1 48 ? 12.185 0.583 6.420 1.00 0.00 48 GLU A O 11
ATOM 14504 N N . LYS A 1 49 ? 10.567 1.502 5.155 1.00 0.00 49 LYS A N 11
ATOM 14505 C CA . LYS A 1 49 ? 11.079 0.989 3.893 1.00 0.00 49 LYS A CA 11
ATOM 14506 C C . LYS A 1 49 ? 10.483 1.793 2.743 1.00 0.00 49 LYS A C 11
ATOM 14507 O O . LYS A 1 49 ? 9.279 2.040 2.713 1.00 0.00 49 LYS A O 11
ATOM 14526 N N . ILE A 1 50 ? 11.320 2.213 1.809 1.00 0.00 50 ILE A N 11
ATOM 14527 C CA . ILE A 1 50 ? 10.859 3.044 0.707 1.00 0.00 50 ILE A CA 11
ATOM 14528 C C . ILE A 1 50 ? 10.918 2.280 -0.616 1.00 0.00 50 ILE A C 11
ATOM 14529 O O . ILE A 1 50 ? 11.722 1.364 -0.780 1.00 0.00 50 ILE A O 11
ATOM 14545 N N . CYS A 1 51 ? 10.046 2.646 -1.541 1.00 0.00 51 CYS A N 11
ATOM 14546 C CA . CYS A 1 51 ? 10.094 2.113 -2.890 1.00 0.00 51 CYS A CA 11
ATOM 14547 C C . CYS A 1 51 ? 10.906 3.052 -3.775 1.00 0.00 51 CYS A C 11
ATOM 14548 O O . CYS A 1 51 ? 10.472 4.177 -4.049 1.00 0.00 51 CYS A O 11
ATOM 14555 N N . PRO A 1 52 ? 12.106 2.615 -4.211 1.00 0.00 52 PRO A N 11
ATOM 14556 C CA . PRO A 1 52 ? 12.962 3.402 -5.103 1.00 0.00 52 PRO A CA 11
ATOM 14557 C C . PRO A 1 52 ? 12.193 3.846 -6.337 1.00 0.00 52 PRO A C 11
ATOM 14558 O O . PRO A 1 52 ? 12.238 5.009 -6.733 1.00 0.00 52 PRO A O 11
ATOM 14569 N N . TYR A 1 53 ? 11.457 2.910 -6.921 1.00 0.00 53 TYR A N 11
ATOM 14570 C CA . TYR A 1 53 ? 10.543 3.230 -8.000 1.00 0.00 53 TYR A CA 11
ATOM 14571 C C . TYR A 1 53 ? 9.262 3.821 -7.413 1.00 0.00 53 TYR A C 11
ATOM 14572 O O . TYR A 1 53 ? 8.229 3.133 -7.356 1.00 0.00 53 TYR A O 11
ATOM 14590 N N . CYS A 1 54 ? 9.362 5.057 -6.907 1.00 0.00 54 CYS A N 11
ATOM 14591 C CA . CYS A 1 54 ? 8.229 5.789 -6.320 1.00 0.00 54 CYS A CA 11
ATOM 14592 C C . CYS A 1 54 ? 8.675 7.083 -5.653 1.00 0.00 54 CYS A C 11
ATOM 14593 O O . CYS A 1 54 ? 8.301 8.169 -6.092 1.00 0.00 54 CYS A O 11
ATOM 14600 N N . SER A 1 55 ? 9.499 6.944 -4.608 1.00 0.00 55 SER A N 11
ATOM 14601 C CA . SER A 1 55 ? 9.688 8.000 -3.616 1.00 0.00 55 SER A CA 11
ATOM 14602 C C . SER A 1 55 ? 8.385 8.123 -2.830 1.00 0.00 55 SER A C 11
ATOM 14603 O O . SER A 1 55 ? 7.480 8.871 -3.197 1.00 0.00 55 SER A O 11
ATOM 14611 N N . THR A 1 56 ? 8.294 7.337 -1.765 1.00 0.00 56 THR A N 11
ATOM 14612 C CA . THR A 1 56 ? 7.068 7.065 -1.058 1.00 0.00 56 THR A CA 11
ATOM 14613 C C . THR A 1 56 ? 7.466 6.260 0.167 1.00 0.00 56 THR A C 11
ATOM 14614 O O . THR A 1 56 ? 7.158 5.077 0.274 1.00 0.00 56 THR A O 11
ATOM 14625 N N . LEU A 1 57 ? 8.244 6.890 1.037 1.00 0.00 57 LEU A N 11
ATOM 14626 C CA . LEU A 1 57 ? 8.824 6.201 2.181 1.00 0.00 57 LEU A CA 11
ATOM 14627 C C . LEU A 1 57 ? 7.716 5.641 3.055 1.00 0.00 57 LEU A C 11
ATOM 14628 O O . LEU A 1 57 ? 7.020 6.397 3.731 1.00 0.00 57 LEU A O 11
ATOM 14644 N N . TYR A 1 58 ? 7.543 4.326 3.009 1.00 0.00 58 TYR A N 11
ATOM 14645 C CA . TYR A 1 58 ? 6.512 3.667 3.787 1.00 0.00 58 TYR A CA 11
ATOM 14646 C C . TYR A 1 58 ? 6.969 3.490 5.221 1.00 0.00 58 TYR A C 11
ATOM 14647 O O . TYR A 1 58 ? 7.850 2.680 5.516 1.00 0.00 58 TYR A O 11
ATOM 14665 N N . ARG A 1 59 ? 6.388 4.279 6.105 1.00 0.00 59 ARG A N 11
ATOM 14666 C CA . ARG A 1 59 ? 6.725 4.212 7.515 1.00 0.00 59 ARG A CA 11
ATOM 14667 C C . ARG A 1 59 ? 5.672 3.443 8.291 1.00 0.00 59 ARG A C 11
ATOM 14668 O O . ARG A 1 59 ? 4.492 3.783 8.262 1.00 0.00 59 ARG A O 11
ATOM 14689 N N . TYR A 1 60 ? 6.107 2.403 8.973 1.00 0.00 60 TYR A N 11
ATOM 14690 C CA . TYR A 1 60 ? 5.240 1.639 9.847 1.00 0.00 60 TYR A CA 11
ATOM 14691 C C . TYR A 1 60 ? 5.539 1.998 11.295 1.00 0.00 60 TYR A C 11
ATOM 14692 O O . TYR A 1 60 ? 6.539 1.562 11.865 1.00 0.00 60 TYR A O 11
ATOM 14710 N N . ASP A 1 61 ? 4.686 2.824 11.875 1.00 0.00 61 ASP A N 11
ATOM 14711 C CA . ASP A 1 61 ? 4.884 3.284 13.239 1.00 0.00 61 ASP A CA 11
ATOM 14712 C C . ASP A 1 61 ? 4.110 2.398 14.205 1.00 0.00 61 ASP A C 11
ATOM 14713 O O . ASP A 1 61 ? 2.975 2.022 13.923 1.00 0.00 61 ASP A O 11
ATOM 14722 N N . PRO A 1 62 ? 4.715 2.041 15.349 1.00 0.00 62 PRO A N 11
ATOM 14723 C CA . PRO A 1 62 ? 4.069 1.198 16.362 1.00 0.00 62 PRO A CA 11
ATOM 14724 C C . PRO A 1 62 ? 2.744 1.770 16.872 1.00 0.00 62 PRO A C 11
ATOM 14725 O O . PRO A 1 62 ? 1.896 1.028 17.374 1.00 0.00 62 PRO A O 11
ATOM 14736 N N . SER A 1 63 ? 2.563 3.081 16.748 1.00 0.00 63 SER A N 11
ATOM 14737 C CA . SER A 1 63 ? 1.326 3.712 17.181 1.00 0.00 63 SER A CA 11
ATOM 14738 C C . SER A 1 63 ? 0.212 3.439 16.170 1.00 0.00 63 SER A C 11
ATOM 14739 O O . SER A 1 63 ? -0.966 3.391 16.527 1.00 0.00 63 SER A O 11
ATOM 14747 N N . LEU A 1 64 ? 0.595 3.232 14.917 1.00 0.00 64 LEU A N 11
ATOM 14748 C CA . LEU A 1 64 ? -0.367 2.982 13.853 1.00 0.00 64 LEU A CA 11
ATOM 14749 C C . LEU A 1 64 ? -0.888 1.555 13.938 1.00 0.00 64 LEU A C 11
ATOM 14750 O O . LEU A 1 64 ? -0.146 0.629 14.276 1.00 0.00 64 LEU A O 11
ATOM 14766 N N . SER A 1 65 ? -2.168 1.379 13.663 1.00 0.00 65 SER A N 11
ATOM 14767 C CA . SER A 1 65 ? -2.770 0.057 13.694 1.00 0.00 65 SER A CA 11
ATOM 14768 C C . SER A 1 65 ? -2.856 -0.526 12.287 1.00 0.00 65 SER A C 11
ATOM 14769 O O . SER A 1 65 ? -2.764 0.202 11.296 1.00 0.00 65 SER A O 11
ATOM 14777 N N . TYR A 1 66 ? -3.054 -1.837 12.208 1.00 0.00 66 TYR A N 11
ATOM 14778 C CA . TYR A 1 66 ? -3.050 -2.552 10.934 1.00 0.00 66 TYR A CA 11
ATOM 14779 C C . TYR A 1 66 ? -4.301 -2.255 10.104 1.00 0.00 66 TYR A C 11
ATOM 14780 O O . TYR A 1 66 ? -4.433 -2.732 8.979 1.00 0.00 66 TYR A O 11
ATOM 14798 N N . ASN A 1 67 ? -5.213 -1.468 10.659 1.00 0.00 67 ASN A N 11
ATOM 14799 C CA . ASN A 1 67 ? -6.431 -1.097 9.948 1.00 0.00 67 ASN A CA 11
ATOM 14800 C C . ASN A 1 67 ? -6.328 0.327 9.415 1.00 0.00 67 ASN A C 11
ATOM 14801 O O . ASN A 1 67 ? -7.257 0.835 8.785 1.00 0.00 67 ASN A O 11
ATOM 14812 N N . GLN A 1 68 ? -5.196 0.973 9.669 1.00 0.00 68 GLN A N 11
ATOM 14813 C CA . GLN A 1 68 ? -4.975 2.334 9.202 1.00 0.00 68 GLN A CA 11
ATOM 14814 C C . GLN A 1 68 ? -3.715 2.403 8.351 1.00 0.00 68 GLN A C 11
ATOM 14815 O O . GLN A 1 68 ? -2.942 1.446 8.283 1.00 0.00 68 GLN A O 11
ATOM 14829 N N . THR A 1 69 ? -3.509 3.537 7.704 1.00 0.00 69 THR A N 11
ATOM 14830 C CA . THR A 1 69 ? -2.321 3.738 6.897 1.00 0.00 69 THR A CA 11
ATOM 14831 C C . THR A 1 69 ? -1.630 5.042 7.269 1.00 0.00 69 THR A C 11
ATOM 14832 O O . THR A 1 69 ? -0.582 5.037 7.906 1.00 0.00 69 THR A O 11
ATOM 14843 N N . ASN A 1 70 ? -2.246 6.141 6.921 1.00 0.00 70 ASN A N 11
ATOM 14844 C CA . ASN A 1 70 ? -1.654 7.446 7.098 1.00 0.00 70 ASN A CA 11
ATOM 14845 C C . ASN A 1 70 ? -2.744 8.450 7.471 1.00 0.00 70 ASN A C 11
ATOM 14846 O O . ASN A 1 70 ? -3.930 8.109 7.437 1.00 0.00 70 ASN A O 11
ATOM 14857 N N . PRO A 1 71 ? -2.362 9.684 7.846 1.00 0.00 71 PRO A N 11
ATOM 14858 C CA . PRO A 1 71 ? -3.304 10.705 8.334 1.00 0.00 71 PRO A CA 11
ATOM 14859 C C . PRO A 1 71 ? -4.367 11.100 7.306 1.00 0.00 71 PRO A C 11
ATOM 14860 O O . PRO A 1 71 ? -4.349 10.648 6.159 1.00 0.00 71 PRO A O 11
ATOM 14871 N N . THR A 1 72 ? -5.288 11.955 7.742 1.00 0.00 72 THR A N 11
ATOM 14872 C CA . THR A 1 72 ? -6.381 12.446 6.907 1.00 0.00 72 THR A CA 11
ATOM 14873 C C . THR A 1 72 ? -7.470 11.387 6.740 1.00 0.00 72 THR A C 11
ATOM 14874 O O . THR A 1 72 ? -8.578 11.547 7.258 1.00 0.00 72 THR A O 11
ATOM 14885 N N . GLY A 1 73 ? -7.148 10.302 6.053 1.00 0.00 73 GLY A N 11
ATOM 14886 C CA . GLY A 1 73 ? -8.124 9.251 5.829 1.00 0.00 73 GLY A CA 11
ATOM 14887 C C . GLY A 1 73 ? -8.026 8.669 4.436 1.00 0.00 73 GLY A C 11
ATOM 14888 O O . GLY A 1 73 ? -9.028 8.529 3.735 1.00 0.00 73 GLY A O 11
ATOM 14892 N N . CYS A 1 74 ? -6.812 8.336 4.033 1.00 0.00 74 CYS A N 11
ATOM 14893 C CA . CYS A 1 74 ? -6.561 7.797 2.712 1.00 0.00 74 CYS A CA 11
ATOM 14894 C C . CYS A 1 74 ? -6.910 6.313 2.659 1.00 0.00 74 CYS A C 11
ATOM 14895 O O . CYS A 1 74 ? -6.052 5.458 2.859 1.00 0.00 74 CYS A O 11
ATOM 14903 N N . LEU A 1 75 ? -8.174 6.011 2.412 1.00 0.00 75 LEU A N 11
ATOM 14904 C CA . LEU A 1 75 ? -8.632 4.631 2.345 1.00 0.00 75 LEU A CA 11
ATOM 14905 C C . LEU A 1 75 ? -9.460 4.437 1.083 1.00 0.00 75 LEU A C 11
ATOM 14906 O O . LEU A 1 75 ? -10.477 5.103 0.892 1.00 0.00 75 LEU A O 11
ATOM 14922 N N . TYR A 1 76 ? -9.016 3.532 0.224 1.00 0.00 76 TYR A N 11
ATOM 14923 C CA . TYR A 1 76 ? -9.639 3.343 -1.077 1.00 0.00 76 TYR A CA 11
ATOM 14924 C C . TYR A 1 76 ? -10.724 2.270 -1.023 1.00 0.00 76 TYR A C 11
ATOM 14925 O O . TYR A 1 76 ? -10.449 1.096 -0.774 1.00 0.00 76 TYR A O 11
ATOM 14943 N N . ASN A 1 77 ? -11.959 2.693 -1.245 1.00 0.00 77 ASN A N 11
ATOM 14944 C CA . ASN A 1 77 ? -13.084 1.772 -1.333 1.00 0.00 77 ASN A CA 11
ATOM 14945 C C . ASN A 1 77 ? -13.687 1.816 -2.733 1.00 0.00 77 ASN A C 11
ATOM 14946 O O . ASN A 1 77 ? -14.392 2.763 -3.076 1.00 0.00 77 ASN A O 11
ATOM 14957 N N . PRO A 1 78 ? -13.401 0.794 -3.562 1.00 0.00 78 PRO A N 11
ATOM 14958 C CA . PRO A 1 78 ? -13.883 0.730 -4.950 1.00 0.00 78 PRO A CA 11
ATOM 14959 C C . PRO A 1 78 ? -15.406 0.779 -5.045 1.00 0.00 78 PRO A C 11
ATOM 14960 O O . PRO A 1 78 ? -15.965 1.456 -5.907 1.00 0.00 78 PRO A O 11
ATOM 14971 N N . LYS A 1 79 ? -16.071 0.059 -4.152 1.00 0.00 79 LYS A N 11
ATOM 14972 C CA . LYS A 1 79 ? -17.523 0.057 -4.098 1.00 0.00 79 LYS A CA 11
ATOM 14973 C C . LYS A 1 79 ? -17.983 -0.109 -2.655 1.00 0.00 79 LYS A C 11
ATOM 14974 O O . LYS A 1 79 ? -17.324 -0.776 -1.855 1.00 0.00 79 LYS A O 11
ATOM 14993 N N . LEU A 1 80 ? -19.107 0.513 -2.328 1.00 0.00 80 LEU A N 11
ATOM 14994 C CA . LEU A 1 80 ? -19.515 0.686 -0.937 1.00 0.00 80 LEU A CA 11
ATOM 14995 C C . LEU A 1 80 ? -20.390 -0.454 -0.425 1.00 0.00 80 LEU A C 11
ATOM 14996 O O . LEU A 1 80 ? -20.646 -0.545 0.777 1.00 0.00 80 LEU A O 11
ATOM 15012 N N . GLU A 1 81 ? -20.849 -1.322 -1.311 1.00 0.00 81 GLU A N 11
ATOM 15013 C CA . GLU A 1 81 ? -21.817 -2.335 -0.917 1.00 0.00 81 GLU A CA 11
ATOM 15014 C C . GLU A 1 81 ? -21.150 -3.590 -0.348 1.00 0.00 81 GLU A C 11
ATOM 15015 O O . GLU A 1 81 ? -21.132 -4.650 -0.974 1.00 0.00 81 GLU A O 11
ATOM 15027 N N . HIS A 1 82 ? -20.589 -3.452 0.853 1.00 0.00 82 HIS A N 11
ATOM 15028 C CA . HIS A 1 82 ? -20.069 -4.595 1.598 1.00 0.00 82 HIS A CA 11
ATOM 15029 C C . HIS A 1 82 ? -21.211 -5.580 1.793 1.00 0.00 82 HIS A C 11
ATOM 15030 O O . HIS A 1 82 ? -21.060 -6.789 1.610 1.00 0.00 82 HIS A O 11
ATOM 15045 N N . HIS A 1 83 ? -22.354 -5.033 2.177 1.00 0.00 83 HIS A N 11
ATOM 15046 C CA . HIS A 1 83 ? -23.606 -5.756 2.126 1.00 0.00 83 HIS A CA 11
ATOM 15047 C C . HIS A 1 83 ? -24.292 -5.404 0.812 1.00 0.00 83 HIS A C 11
ATOM 15048 O O . HIS A 1 83 ? -24.757 -4.279 0.623 1.00 0.00 83 HIS A O 11
ATOM 15063 N N . HIS A 1 84 ? -24.327 -6.360 -0.100 1.00 0.00 84 HIS A N 11
ATOM 15064 C CA . HIS A 1 84 ? -24.808 -6.110 -1.452 1.00 0.00 84 HIS A CA 11
ATOM 15065 C C . HIS A 1 84 ? -26.316 -5.931 -1.447 1.00 0.00 84 HIS A C 11
ATOM 15066 O O . HIS A 1 84 ? -27.049 -6.856 -1.088 1.00 0.00 84 HIS A O 11
ATOM 15081 N N . HIS A 1 85 ? -26.781 -4.742 -1.826 1.00 0.00 85 HIS A N 11
ATOM 15082 C CA . HIS A 1 85 ? -28.214 -4.505 -1.945 1.00 0.00 85 HIS A CA 11
ATOM 15083 C C . HIS A 1 85 ? -28.791 -5.443 -3.000 1.00 0.00 85 HIS A C 11
ATOM 15084 O O . HIS A 1 85 ? -28.448 -5.367 -4.178 1.00 0.00 85 HIS A O 11
ATOM 15099 N N . HIS A 1 86 ? -29.641 -6.355 -2.559 1.00 0.00 86 HIS A N 11
ATOM 15100 C CA . HIS A 1 86 ? -30.089 -7.450 -3.406 1.00 0.00 86 HIS A CA 11
ATOM 15101 C C . HIS A 1 86 ? -31.561 -7.320 -3.757 1.00 0.00 86 HIS A C 11
ATOM 15102 O O . HIS A 1 86 ? -32.278 -6.494 -3.189 1.00 0.00 86 HIS A O 11
ATOM 15117 N N . HIS A 1 87 ? -32.003 -8.147 -4.694 1.00 0.00 87 HIS A N 11
ATOM 15118 C CA . HIS A 1 87 ? -33.398 -8.173 -5.096 1.00 0.00 87 HIS A CA 11
ATOM 15119 C C . HIS A 1 87 ? -34.093 -9.370 -4.463 1.00 0.00 87 HIS A C 11
ATOM 15120 O O . HIS A 1 87 ? -34.469 -10.306 -5.196 1.00 0.00 87 HIS A O 11
ATOM 15137 N N . MET A 1 1 ? -3.958 -8.563 -11.174 1.00 0.00 1 MET A N 12
ATOM 15138 C CA . MET A 1 1 ? -3.531 -9.907 -10.723 1.00 0.00 1 MET A CA 12
ATOM 15139 C C . MET A 1 1 ? -4.715 -10.869 -10.707 1.00 0.00 1 MET A C 12
ATOM 15140 O O . MET A 1 1 ? -4.884 -11.664 -11.633 1.00 0.00 1 MET A O 12
ATOM 15156 N N . ALA A 1 2 ? -5.539 -10.768 -9.664 1.00 0.00 2 ALA A N 12
ATOM 15157 C CA . ALA A 1 2 ? -6.708 -11.628 -9.487 1.00 0.00 2 ALA A CA 12
ATOM 15158 C C . ALA A 1 2 ? -7.378 -11.319 -8.156 1.00 0.00 2 ALA A C 12
ATOM 15159 O O . ALA A 1 2 ? -8.458 -10.729 -8.111 1.00 0.00 2 ALA A O 12
ATOM 15166 N N . ASP A 1 3 ? -6.713 -11.698 -7.072 1.00 0.00 3 ASP A N 12
ATOM 15167 C CA . ASP A 1 3 ? -7.241 -11.470 -5.733 1.00 0.00 3 ASP A CA 12
ATOM 15168 C C . ASP A 1 3 ? -6.746 -10.137 -5.194 1.00 0.00 3 ASP A C 12
ATOM 15169 O O . ASP A 1 3 ? -5.571 -9.802 -5.328 1.00 0.00 3 ASP A O 12
ATOM 15178 N N . TYR A 1 4 ? -7.642 -9.382 -4.580 1.00 0.00 4 TYR A N 12
ATOM 15179 C CA . TYR A 1 4 ? -7.284 -8.099 -3.989 1.00 0.00 4 TYR A CA 12
ATOM 15180 C C . TYR A 1 4 ? -7.204 -8.211 -2.469 1.00 0.00 4 TYR A C 12
ATOM 15181 O O . TYR A 1 4 ? -7.418 -7.236 -1.749 1.00 0.00 4 TYR A O 12
ATOM 15199 N N . ASN A 1 5 ? -6.856 -9.406 -1.997 1.00 0.00 5 ASN A N 12
ATOM 15200 C CA . ASN A 1 5 ? -6.783 -9.687 -0.565 1.00 0.00 5 ASN A CA 12
ATOM 15201 C C . ASN A 1 5 ? -5.700 -8.851 0.111 1.00 0.00 5 ASN A C 12
ATOM 15202 O O . ASN A 1 5 ? -5.885 -8.359 1.223 1.00 0.00 5 ASN A O 12
ATOM 15213 N N . ILE A 1 6 ? -4.579 -8.686 -0.574 1.00 0.00 6 ILE A N 12
ATOM 15214 C CA . ILE A 1 6 ? -3.455 -7.938 -0.026 1.00 0.00 6 ILE A CA 12
ATOM 15215 C C . ILE A 1 6 ? -3.734 -6.435 -0.047 1.00 0.00 6 ILE A C 12
ATOM 15216 O O . ILE A 1 6 ? -4.415 -5.932 -0.951 1.00 0.00 6 ILE A O 12
ATOM 15232 N N . PRO A 1 7 ? -3.224 -5.708 0.964 1.00 0.00 7 PRO A N 12
ATOM 15233 C CA . PRO A 1 7 ? -3.441 -4.263 1.110 1.00 0.00 7 PRO A CA 12
ATOM 15234 C C . PRO A 1 7 ? -3.136 -3.480 -0.164 1.00 0.00 7 PRO A C 12
ATOM 15235 O O . PRO A 1 7 ? -2.089 -3.652 -0.790 1.00 0.00 7 PRO A O 12
ATOM 15246 N N . HIS A 1 8 ? -4.075 -2.630 -0.543 1.00 0.00 8 HIS A N 12
ATOM 15247 C CA . HIS A 1 8 ? -3.933 -1.790 -1.721 1.00 0.00 8 HIS A CA 12
ATOM 15248 C C . HIS A 1 8 ? -4.068 -0.325 -1.333 1.00 0.00 8 HIS A C 12
ATOM 15249 O O . HIS A 1 8 ? -4.862 0.020 -0.456 1.00 0.00 8 HIS A O 12
ATOM 15264 N N . PHE A 1 9 ? -3.295 0.532 -1.980 1.00 0.00 9 PHE A N 12
ATOM 15265 C CA . PHE A 1 9 ? -3.348 1.961 -1.707 1.00 0.00 9 PHE A CA 12
ATOM 15266 C C . PHE A 1 9 ? -3.716 2.726 -2.971 1.00 0.00 9 PHE A C 12
ATOM 15267 O O . PHE A 1 9 ? -4.031 2.123 -3.998 1.00 0.00 9 PHE A O 12
ATOM 15284 N N . GLN A 1 10 ? -3.689 4.046 -2.887 1.00 0.00 10 GLN A N 12
ATOM 15285 C CA . GLN A 1 10 ? -4.029 4.894 -4.017 1.00 0.00 10 GLN A CA 12
ATOM 15286 C C . GLN A 1 10 ? -3.045 6.053 -4.117 1.00 0.00 10 GLN A C 12
ATOM 15287 O O . GLN A 1 10 ? -2.871 6.820 -3.170 1.00 0.00 10 GLN A O 12
ATOM 15301 N N . ASN A 1 11 ? -2.375 6.162 -5.253 1.00 0.00 11 ASN A N 12
ATOM 15302 C CA . ASN A 1 11 ? -1.420 7.241 -5.455 1.00 0.00 11 ASN A CA 12
ATOM 15303 C C . ASN A 1 11 ? -1.685 7.946 -6.778 1.00 0.00 11 ASN A C 12
ATOM 15304 O O . ASN A 1 11 ? -1.215 7.517 -7.830 1.00 0.00 11 ASN A O 12
ATOM 15315 N N . ASP A 1 12 ? -2.465 9.017 -6.720 1.00 0.00 12 ASP A N 12
ATOM 15316 C CA . ASP A 1 12 ? -2.700 9.862 -7.887 1.00 0.00 12 ASP A CA 12
ATOM 15317 C C . ASP A 1 12 ? -1.645 10.955 -7.971 1.00 0.00 12 ASP A C 12
ATOM 15318 O O . ASP A 1 12 ? -0.889 11.039 -8.938 1.00 0.00 12 ASP A O 12
ATOM 15327 N N . LEU A 1 13 ? -1.604 11.783 -6.932 1.00 0.00 13 LEU A N 12
ATOM 15328 C CA . LEU A 1 13 ? -0.671 12.902 -6.863 1.00 0.00 13 LEU A CA 12
ATOM 15329 C C . LEU A 1 13 ? 0.754 12.405 -6.644 1.00 0.00 13 LEU A C 12
ATOM 15330 O O . LEU A 1 13 ? 1.711 12.987 -7.150 1.00 0.00 13 LEU A O 12
ATOM 15346 N N . GLY A 1 14 ? 0.883 11.317 -5.897 1.00 0.00 14 GLY A N 12
ATOM 15347 C CA . GLY A 1 14 ? 2.189 10.780 -5.588 1.00 0.00 14 GLY A CA 12
ATOM 15348 C C . GLY A 1 14 ? 2.358 10.552 -4.104 1.00 0.00 14 GLY A C 12
ATOM 15349 O O . GLY A 1 14 ? 2.059 9.466 -3.611 1.00 0.00 14 GLY A O 12
ATOM 15353 N N . TYR A 1 15 ? 2.812 11.595 -3.400 1.00 0.00 15 TYR A N 12
ATOM 15354 C CA . TYR A 1 15 ? 3.065 11.535 -1.960 1.00 0.00 15 TYR A CA 12
ATOM 15355 C C . TYR A 1 15 ? 4.263 10.624 -1.700 1.00 0.00 15 TYR A C 12
ATOM 15356 O O . TYR A 1 15 ? 4.116 9.427 -1.467 1.00 0.00 15 TYR A O 12
ATOM 15374 N N . LYS A 1 16 ? 5.456 11.210 -1.759 1.00 0.00 16 LYS A N 12
ATOM 15375 C CA . LYS A 1 16 ? 6.696 10.436 -1.787 1.00 0.00 16 LYS A CA 12
ATOM 15376 C C . LYS A 1 16 ? 7.125 9.932 -0.409 1.00 0.00 16 LYS A C 12
ATOM 15377 O O . LYS A 1 16 ? 8.206 9.359 -0.264 1.00 0.00 16 LYS A O 12
ATOM 15396 N N . ILE A 1 17 ? 6.288 10.135 0.594 1.00 0.00 17 ILE A N 12
ATOM 15397 C CA . ILE A 1 17 ? 6.501 9.527 1.902 1.00 0.00 17 ILE A CA 12
ATOM 15398 C C . ILE A 1 17 ? 5.163 9.077 2.462 1.00 0.00 17 ILE A C 12
ATOM 15399 O O . ILE A 1 17 ? 4.331 9.907 2.815 1.00 0.00 17 ILE A O 12
ATOM 15415 N N . ILE A 1 18 ? 4.950 7.770 2.543 1.00 0.00 18 ILE A N 12
ATOM 15416 C CA . ILE A 1 18 ? 3.670 7.265 3.052 1.00 0.00 18 ILE A CA 12
ATOM 15417 C C . ILE A 1 18 ? 3.784 6.649 4.452 1.00 0.00 18 ILE A C 12
ATOM 15418 O O . ILE A 1 18 ? 4.652 5.821 4.720 1.00 0.00 18 ILE A O 12
ATOM 15434 N N . GLU A 1 19 ? 2.884 7.063 5.339 1.00 0.00 19 GLU A N 12
ATOM 15435 C CA . GLU A 1 19 ? 2.795 6.504 6.684 1.00 0.00 19 GLU A CA 12
ATOM 15436 C C . GLU A 1 19 ? 1.743 5.396 6.726 1.00 0.00 19 GLU A C 12
ATOM 15437 O O . GLU A 1 19 ? 0.597 5.615 6.324 1.00 0.00 19 GLU A O 12
ATOM 15449 N N . ILE A 1 20 ? 2.119 4.214 7.206 1.00 0.00 20 ILE A N 12
ATOM 15450 C CA . ILE A 1 20 ? 1.195 3.079 7.252 1.00 0.00 20 ILE A CA 12
ATOM 15451 C C . ILE A 1 20 ? 1.406 2.224 8.495 1.00 0.00 20 ILE A C 12
ATOM 15452 O O . ILE A 1 20 ? 2.408 2.358 9.194 1.00 0.00 20 ILE A O 12
ATOM 15468 N N . GLY A 1 21 ? 0.446 1.347 8.755 1.00 0.00 21 GLY A N 12
ATOM 15469 C CA . GLY A 1 21 ? 0.562 0.406 9.850 1.00 0.00 21 GLY A CA 12
ATOM 15470 C C . GLY A 1 21 ? 0.544 -1.029 9.361 1.00 0.00 21 GLY A C 12
ATOM 15471 O O . GLY A 1 21 ? 0.195 -1.948 10.107 1.00 0.00 21 GLY A O 12
ATOM 15475 N N . VAL A 1 22 ? 0.919 -1.215 8.101 1.00 0.00 22 VAL A N 12
ATOM 15476 C CA . VAL A 1 22 ? 0.960 -2.536 7.488 1.00 0.00 22 VAL A CA 12
ATOM 15477 C C . VAL A 1 22 ? 2.372 -2.847 7.008 1.00 0.00 22 VAL A C 12
ATOM 15478 O O . VAL A 1 22 ? 3.224 -1.960 6.969 1.00 0.00 22 VAL A O 12
ATOM 15491 N N . LYS A 1 23 ? 2.613 -4.099 6.645 1.00 0.00 23 LYS A N 12
ATOM 15492 C CA . LYS A 1 23 ? 3.944 -4.530 6.244 1.00 0.00 23 LYS A CA 12
ATOM 15493 C C . LYS A 1 23 ? 3.971 -5.029 4.804 1.00 0.00 23 LYS A C 12
ATOM 15494 O O . LYS A 1 23 ? 4.816 -4.610 4.015 1.00 0.00 23 LYS A O 12
ATOM 15513 N N . GLU A 1 24 ? 3.063 -5.932 4.467 1.00 0.00 24 GLU A N 12
ATOM 15514 C CA . GLU A 1 24 ? 3.016 -6.495 3.124 1.00 0.00 24 GLU A CA 12
ATOM 15515 C C . GLU A 1 24 ? 1.922 -5.828 2.300 1.00 0.00 24 GLU A C 12
ATOM 15516 O O . GLU A 1 24 ? 0.763 -5.770 2.710 1.00 0.00 24 GLU A O 12
ATOM 15528 N N . PHE A 1 25 ? 2.304 -5.311 1.142 1.00 0.00 25 PHE A N 12
ATOM 15529 C CA . PHE A 1 25 ? 1.375 -4.621 0.261 1.00 0.00 25 PHE A CA 12
ATOM 15530 C C . PHE A 1 25 ? 2.008 -4.426 -1.108 1.00 0.00 25 PHE A C 12
ATOM 15531 O O . PHE A 1 25 ? 3.093 -4.944 -1.379 1.00 0.00 25 PHE A O 12
ATOM 15548 N N . MET A 1 26 ? 1.341 -3.676 -1.969 1.00 0.00 26 MET A N 12
ATOM 15549 C CA . MET A 1 26 ? 1.888 -3.384 -3.277 1.00 0.00 26 MET A CA 12
ATOM 15550 C C . MET A 1 26 ? 1.810 -1.893 -3.567 1.00 0.00 26 MET A C 12
ATOM 15551 O O . MET A 1 26 ? 0.753 -1.277 -3.431 1.00 0.00 26 MET A O 12
ATOM 15565 N N . CYS A 1 27 ? 2.949 -1.328 -3.941 1.00 0.00 27 CYS A N 12
ATOM 15566 C CA . CYS A 1 27 ? 3.045 0.067 -4.340 1.00 0.00 27 CYS A CA 12
ATOM 15567 C C . CYS A 1 27 ? 2.153 0.336 -5.543 1.00 0.00 27 CYS A C 12
ATOM 15568 O O . CYS A 1 27 ? 2.102 -0.467 -6.477 1.00 0.00 27 CYS A O 12
ATOM 15575 N N . VAL A 1 28 ? 1.448 1.456 -5.514 1.00 0.00 28 VAL A N 12
ATOM 15576 C CA . VAL A 1 28 ? 0.579 1.843 -6.612 1.00 0.00 28 VAL A CA 12
ATOM 15577 C C . VAL A 1 28 ? 1.097 3.125 -7.249 1.00 0.00 28 VAL A C 12
ATOM 15578 O O . VAL A 1 28 ? 1.622 3.998 -6.560 1.00 0.00 28 VAL A O 12
ATOM 15591 N N . GLY A 1 29 ? 0.997 3.213 -8.564 1.00 0.00 29 GLY A N 12
ATOM 15592 C CA . GLY A 1 29 ? 1.415 4.413 -9.253 1.00 0.00 29 GLY A CA 12
ATOM 15593 C C . GLY A 1 29 ? 2.013 4.118 -10.609 1.00 0.00 29 GLY A C 12
ATOM 15594 O O . GLY A 1 29 ? 2.641 3.078 -10.803 1.00 0.00 29 GLY A O 12
ATOM 15598 N N . ALA A 1 30 ? 1.815 5.031 -11.545 1.00 0.00 30 ALA A N 12
ATOM 15599 C CA . ALA A 1 30 ? 2.331 4.872 -12.894 1.00 0.00 30 ALA A CA 12
ATOM 15600 C C . ALA A 1 30 ? 3.740 5.437 -13.000 1.00 0.00 30 ALA A C 12
ATOM 15601 O O . ALA A 1 30 ? 4.142 6.285 -12.200 1.00 0.00 30 ALA A O 12
ATOM 15608 N N . THR A 1 31 ? 4.500 4.943 -13.966 1.00 0.00 31 THR A N 12
ATOM 15609 C CA . THR A 1 31 ? 5.834 5.461 -14.228 1.00 0.00 31 THR A CA 12
ATOM 15610 C C . THR A 1 31 ? 6.202 5.232 -15.689 1.00 0.00 31 THR A C 12
ATOM 15611 O O . THR A 1 31 ? 6.027 6.117 -16.523 1.00 0.00 31 THR A O 12
ATOM 15622 N N . GLN A 1 32 ? 6.684 4.030 -15.993 1.00 0.00 32 GLN A N 12
ATOM 15623 C CA . GLN A 1 32 ? 7.020 3.661 -17.364 1.00 0.00 32 GLN A CA 12
ATOM 15624 C C . GLN A 1 32 ? 6.585 2.222 -17.667 1.00 0.00 32 GLN A C 12
ATOM 15625 O O . GLN A 1 32 ? 5.818 2.000 -18.600 1.00 0.00 32 GLN A O 12
ATOM 15639 N N . PRO A 1 33 ? 7.069 1.212 -16.906 1.00 0.00 33 PRO A N 12
ATOM 15640 C CA . PRO A 1 33 ? 6.711 -0.185 -17.149 1.00 0.00 33 PRO A CA 12
ATOM 15641 C C . PRO A 1 33 ? 5.341 -0.541 -16.579 1.00 0.00 33 PRO A C 12
ATOM 15642 O O . PRO A 1 33 ? 4.441 -0.972 -17.301 1.00 0.00 33 PRO A O 12
ATOM 15653 N N . PHE A 1 34 ? 5.193 -0.350 -15.275 1.00 0.00 34 PHE A N 12
ATOM 15654 C CA . PHE A 1 34 ? 3.971 -0.717 -14.575 1.00 0.00 34 PHE A CA 12
ATOM 15655 C C . PHE A 1 34 ? 2.889 0.335 -14.781 1.00 0.00 34 PHE A C 12
ATOM 15656 O O . PHE A 1 34 ? 3.146 1.535 -14.658 1.00 0.00 34 PHE A O 12
ATOM 15673 N N . ASP A 1 35 ? 1.684 -0.128 -15.094 1.00 0.00 35 ASP A N 12
ATOM 15674 C CA . ASP A 1 35 ? 0.551 0.757 -15.345 1.00 0.00 35 ASP A CA 12
ATOM 15675 C C . ASP A 1 35 ? 0.078 1.404 -14.053 1.00 0.00 35 ASP A C 12
ATOM 15676 O O . ASP A 1 35 ? 0.092 2.623 -13.914 1.00 0.00 35 ASP A O 12
ATOM 15685 N N . HIS A 1 36 ? -0.357 0.576 -13.112 1.00 0.00 36 HIS A N 12
ATOM 15686 C CA . HIS A 1 36 ? -0.803 1.059 -11.807 1.00 0.00 36 HIS A CA 12
ATOM 15687 C C . HIS A 1 36 ? -0.245 0.177 -10.686 1.00 0.00 36 HIS A C 12
ATOM 15688 O O . HIS A 1 36 ? 0.345 0.696 -9.739 1.00 0.00 36 HIS A O 12
ATOM 15703 N N . PRO A 1 37 ? -0.422 -1.167 -10.756 1.00 0.00 37 PRO A N 12
ATOM 15704 C CA . PRO A 1 37 ? 0.252 -2.081 -9.828 1.00 0.00 37 PRO A CA 12
ATOM 15705 C C . PRO A 1 37 ? 1.762 -2.012 -10.022 1.00 0.00 37 PRO A C 12
ATOM 15706 O O . PRO A 1 37 ? 2.289 -2.476 -11.032 1.00 0.00 37 PRO A O 12
ATOM 15717 N N . HIS A 1 38 ? 2.449 -1.409 -9.065 1.00 0.00 38 HIS A N 12
ATOM 15718 C CA . HIS A 1 38 ? 3.837 -1.033 -9.256 1.00 0.00 38 HIS A CA 12
ATOM 15719 C C . HIS A 1 38 ? 4.809 -2.075 -8.709 1.00 0.00 38 HIS A C 12
ATOM 15720 O O . HIS A 1 38 ? 5.272 -2.944 -9.436 1.00 0.00 38 HIS A O 12
ATOM 15734 N N . ILE A 1 39 ? 5.097 -1.987 -7.424 1.00 0.00 39 ILE A N 12
ATOM 15735 C CA . ILE A 1 39 ? 6.150 -2.802 -6.812 1.00 0.00 39 ILE A CA 12
ATOM 15736 C C . ILE A 1 39 ? 5.650 -3.455 -5.527 1.00 0.00 39 ILE A C 12
ATOM 15737 O O . ILE A 1 39 ? 5.033 -2.790 -4.697 1.00 0.00 39 ILE A O 12
ATOM 15753 N N . PHE A 1 40 ? 5.911 -4.746 -5.365 1.00 0.00 40 PHE A N 12
ATOM 15754 C CA . PHE A 1 40 ? 5.554 -5.449 -4.135 1.00 0.00 40 PHE A CA 12
ATOM 15755 C C . PHE A 1 40 ? 6.490 -5.042 -2.999 1.00 0.00 40 PHE A C 12
ATOM 15756 O O . PHE A 1 40 ? 7.705 -5.232 -3.084 1.00 0.00 40 PHE A O 12
ATOM 15773 N N . ILE A 1 41 ? 5.925 -4.487 -1.936 1.00 0.00 41 ILE A N 12
ATOM 15774 C CA . ILE A 1 41 ? 6.719 -4.026 -0.806 1.00 0.00 41 ILE A CA 12
ATOM 15775 C C . ILE A 1 41 ? 6.387 -4.842 0.438 1.00 0.00 41 ILE A C 12
ATOM 15776 O O . ILE A 1 41 ? 5.219 -5.105 0.725 1.00 0.00 41 ILE A O 12
ATOM 15792 N N . ASP A 1 42 ? 7.420 -5.258 1.156 1.00 0.00 42 ASP A N 12
ATOM 15793 C CA . ASP A 1 42 ? 7.248 -6.063 2.358 1.00 0.00 42 ASP A CA 12
ATOM 15794 C C . ASP A 1 42 ? 8.132 -5.539 3.481 1.00 0.00 42 ASP A C 12
ATOM 15795 O O . ASP A 1 42 ? 9.167 -4.919 3.231 1.00 0.00 42 ASP A O 12
ATOM 15804 N N . MET A 1 43 ? 7.724 -5.782 4.717 1.00 0.00 43 MET A N 12
ATOM 15805 C CA . MET A 1 43 ? 8.496 -5.345 5.872 1.00 0.00 43 MET A CA 12
ATOM 15806 C C . MET A 1 43 ? 8.719 -6.499 6.840 1.00 0.00 43 MET A C 12
ATOM 15807 O O . MET A 1 43 ? 7.764 -7.075 7.362 1.00 0.00 43 MET A O 12
ATOM 15821 N N . GLY A 1 44 ? 9.976 -6.845 7.061 1.00 0.00 44 GLY A N 12
ATOM 15822 C CA . GLY A 1 44 ? 10.296 -7.864 8.037 1.00 0.00 44 GLY A CA 12
ATOM 15823 C C . GLY A 1 44 ? 11.001 -7.284 9.245 1.00 0.00 44 GLY A C 12
ATOM 15824 O O . GLY A 1 44 ? 10.502 -7.369 10.367 1.00 0.00 44 GLY A O 12
ATOM 15828 N N . SER A 1 45 ? 12.154 -6.680 9.007 1.00 0.00 45 SER A N 12
ATOM 15829 C CA . SER A 1 45 ? 12.955 -6.105 10.077 1.00 0.00 45 SER A CA 12
ATOM 15830 C C . SER A 1 45 ? 13.188 -4.614 9.845 1.00 0.00 45 SER A C 12
ATOM 15831 O O . SER A 1 45 ? 13.971 -3.974 10.547 1.00 0.00 45 SER A O 12
ATOM 15839 N N . THR A 1 46 ? 12.503 -4.068 8.857 1.00 0.00 46 THR A N 12
ATOM 15840 C CA . THR A 1 46 ? 12.673 -2.675 8.495 1.00 0.00 46 THR A CA 12
ATOM 15841 C C . THR A 1 46 ? 11.591 -1.802 9.116 1.00 0.00 46 THR A C 12
ATOM 15842 O O . THR A 1 46 ? 10.404 -2.125 9.045 1.00 0.00 46 THR A O 12
ATOM 15853 N N . ASP A 1 47 ? 12.012 -0.702 9.720 1.00 0.00 47 ASP A N 12
ATOM 15854 C CA . ASP A 1 47 ? 11.089 0.267 10.297 1.00 0.00 47 ASP A CA 12
ATOM 15855 C C . ASP A 1 47 ? 10.498 1.124 9.188 1.00 0.00 47 ASP A C 12
ATOM 15856 O O . ASP A 1 47 ? 9.356 1.577 9.260 1.00 0.00 47 ASP A O 12
ATOM 15865 N N . GLU A 1 48 ? 11.290 1.322 8.146 1.00 0.00 48 GLU A N 12
ATOM 15866 C CA . GLU A 1 48 ? 10.866 2.096 6.996 1.00 0.00 48 GLU A CA 12
ATOM 15867 C C . GLU A 1 48 ? 11.228 1.374 5.701 1.00 0.00 48 GLU A C 12
ATOM 15868 O O . GLU A 1 48 ? 12.373 0.954 5.505 1.00 0.00 48 GLU A O 12
ATOM 15880 N N . LYS A 1 49 ? 10.243 1.209 4.834 1.00 0.00 49 LYS A N 12
ATOM 15881 C CA . LYS A 1 49 ? 10.469 0.626 3.522 1.00 0.00 49 LYS A CA 12
ATOM 15882 C C . LYS A 1 49 ? 10.076 1.608 2.434 1.00 0.00 49 LYS A C 12
ATOM 15883 O O . LYS A 1 49 ? 8.902 1.910 2.245 1.00 0.00 49 LYS A O 12
ATOM 15902 N N . ILE A 1 50 ? 11.062 2.116 1.727 1.00 0.00 50 ILE A N 12
ATOM 15903 C CA . ILE A 1 50 ? 10.809 3.025 0.630 1.00 0.00 50 ILE A CA 12
ATOM 15904 C C . ILE A 1 50 ? 10.694 2.239 -0.673 1.00 0.00 50 ILE A C 12
ATOM 15905 O O . ILE A 1 50 ? 11.196 1.122 -0.776 1.00 0.00 50 ILE A O 12
ATOM 15921 N N . CYS A 1 51 ? 10.013 2.812 -1.651 1.00 0.00 51 CYS A N 12
ATOM 15922 C CA . CYS A 1 51 ? 9.948 2.226 -2.976 1.00 0.00 51 CYS A CA 12
ATOM 15923 C C . CYS A 1 51 ? 11.049 2.854 -3.823 1.00 0.00 51 CYS A C 12
ATOM 15924 O O . CYS A 1 51 ? 10.908 3.987 -4.277 1.00 0.00 51 CYS A O 12
ATOM 15931 N N . PRO A 1 52 ? 12.178 2.135 -4.008 1.00 0.00 52 PRO A N 12
ATOM 15932 C CA . PRO A 1 52 ? 13.362 2.658 -4.709 1.00 0.00 52 PRO A CA 12
ATOM 15933 C C . PRO A 1 52 ? 13.002 3.209 -6.080 1.00 0.00 52 PRO A C 12
ATOM 15934 O O . PRO A 1 52 ? 13.524 4.232 -6.520 1.00 0.00 52 PRO A O 12
ATOM 15945 N N . TYR A 1 53 ? 12.093 2.524 -6.742 1.00 0.00 53 TYR A N 12
ATOM 15946 C CA . TYR A 1 53 ? 11.561 2.982 -8.004 1.00 0.00 53 TYR A CA 12
ATOM 15947 C C . TYR A 1 53 ? 10.248 3.719 -7.747 1.00 0.00 53 TYR A C 12
ATOM 15948 O O . TYR A 1 53 ? 9.171 3.179 -8.004 1.00 0.00 53 TYR A O 12
ATOM 15966 N N . CYS A 1 54 ? 10.363 4.923 -7.162 1.00 0.00 54 CYS A N 12
ATOM 15967 C CA . CYS A 1 54 ? 9.213 5.787 -6.826 1.00 0.00 54 CYS A CA 12
ATOM 15968 C C . CYS A 1 54 ? 9.609 6.909 -5.873 1.00 0.00 54 CYS A C 12
ATOM 15969 O O . CYS A 1 54 ? 9.492 8.087 -6.207 1.00 0.00 54 CYS A O 12
ATOM 15976 N N . SER A 1 55 ? 10.098 6.508 -4.695 1.00 0.00 55 SER A N 12
ATOM 15977 C CA . SER A 1 55 ? 10.137 7.365 -3.512 1.00 0.00 55 SER A CA 12
ATOM 15978 C C . SER A 1 55 ? 8.709 7.557 -2.997 1.00 0.00 55 SER A C 12
ATOM 15979 O O . SER A 1 55 ? 7.910 8.277 -3.591 1.00 0.00 55 SER A O 12
ATOM 15987 N N . THR A 1 56 ? 8.387 6.866 -1.905 1.00 0.00 56 THR A N 12
ATOM 15988 C CA . THR A 1 56 ? 7.040 6.782 -1.382 1.00 0.00 56 THR A CA 12
ATOM 15989 C C . THR A 1 56 ? 7.171 6.227 0.024 1.00 0.00 56 THR A C 12
ATOM 15990 O O . THR A 1 56 ? 6.293 5.525 0.517 1.00 0.00 56 THR A O 12
ATOM 16001 N N . LEU A 1 57 ? 8.295 6.607 0.648 1.00 0.00 57 LEU A N 12
ATOM 16002 C CA . LEU A 1 57 ? 8.825 5.982 1.864 1.00 0.00 57 LEU A CA 12
ATOM 16003 C C . LEU A 1 57 ? 7.721 5.544 2.815 1.00 0.00 57 LEU A C 12
ATOM 16004 O O . LEU A 1 57 ? 7.137 6.361 3.522 1.00 0.00 57 LEU A O 12
ATOM 16020 N N . TYR A 1 58 ? 7.439 4.248 2.806 1.00 0.00 58 TYR A N 12
ATOM 16021 C CA . TYR A 1 58 ? 6.413 3.679 3.656 1.00 0.00 58 TYR A CA 12
ATOM 16022 C C . TYR A 1 58 ? 7.020 3.338 5.007 1.00 0.00 58 TYR A C 12
ATOM 16023 O O . TYR A 1 58 ? 7.769 2.371 5.128 1.00 0.00 58 TYR A O 12
ATOM 16041 N N . ARG A 1 59 ? 6.731 4.134 6.015 1.00 0.00 59 ARG A N 12
ATOM 16042 C CA . ARG A 1 59 ? 7.290 3.881 7.332 1.00 0.00 59 ARG A CA 12
ATOM 16043 C C . ARG A 1 59 ? 6.239 3.289 8.258 1.00 0.00 59 ARG A C 12
ATOM 16044 O O . ARG A 1 59 ? 5.128 3.814 8.376 1.00 0.00 59 ARG A O 12
ATOM 16065 N N . TYR A 1 60 ? 6.596 2.184 8.894 1.00 0.00 60 TYR A N 12
ATOM 16066 C CA . TYR A 1 60 ? 5.728 1.539 9.860 1.00 0.00 60 TYR A CA 12
ATOM 16067 C C . TYR A 1 60 ? 6.026 2.084 11.250 1.00 0.00 60 TYR A C 12
ATOM 16068 O O . TYR A 1 60 ? 6.950 1.635 11.930 1.00 0.00 60 TYR A O 12
ATOM 16086 N N . ASP A 1 61 ? 5.259 3.083 11.651 1.00 0.00 61 ASP A N 12
ATOM 16087 C CA . ASP A 1 61 ? 5.463 3.732 12.937 1.00 0.00 61 ASP A CA 12
ATOM 16088 C C . ASP A 1 61 ? 4.567 3.094 13.992 1.00 0.00 61 ASP A C 12
ATOM 16089 O O . ASP A 1 61 ? 3.399 2.811 13.727 1.00 0.00 61 ASP A O 12
ATOM 16098 N N . PRO A 1 62 ? 5.102 2.843 15.195 1.00 0.00 62 PRO A N 12
ATOM 16099 C CA . PRO A 1 62 ? 4.349 2.216 16.292 1.00 0.00 62 PRO A CA 12
ATOM 16100 C C . PRO A 1 62 ? 3.138 3.038 16.741 1.00 0.00 62 PRO A C 12
ATOM 16101 O O . PRO A 1 62 ? 2.224 2.510 17.374 1.00 0.00 62 PRO A O 12
ATOM 16112 N N . SER A 1 63 ? 3.128 4.323 16.411 1.00 0.00 63 SER A N 12
ATOM 16113 C CA . SER A 1 63 ? 2.014 5.188 16.769 1.00 0.00 63 SER A CA 12
ATOM 16114 C C . SER A 1 63 ? 0.902 5.077 15.725 1.00 0.00 63 SER A C 12
ATOM 16115 O O . SER A 1 63 ? -0.225 5.524 15.945 1.00 0.00 63 SER A O 12
ATOM 16123 N N . LEU A 1 64 ? 1.223 4.468 14.592 1.00 0.00 64 LEU A N 12
ATOM 16124 C CA . LEU A 1 64 ? 0.242 4.250 13.541 1.00 0.00 64 LEU A CA 12
ATOM 16125 C C . LEU A 1 64 ? -0.472 2.926 13.775 1.00 0.00 64 LEU A C 12
ATOM 16126 O O . LEU A 1 64 ? -0.104 2.169 14.674 1.00 0.00 64 LEU A O 12
ATOM 16142 N N . SER A 1 65 ? -1.489 2.640 12.978 1.00 0.00 65 SER A N 12
ATOM 16143 C CA . SER A 1 65 ? -2.280 1.434 13.177 1.00 0.00 65 SER A CA 12
ATOM 16144 C C . SER A 1 65 ? -2.864 0.933 11.857 1.00 0.00 65 SER A C 12
ATOM 16145 O O . SER A 1 65 ? -2.489 1.401 10.782 1.00 0.00 65 SER A O 12
ATOM 16153 N N . TYR A 1 66 ? -3.766 -0.033 11.950 1.00 0.00 66 TYR A N 12
ATOM 16154 C CA . TYR A 1 66 ? -4.416 -0.603 10.777 1.00 0.00 66 TYR A CA 12
ATOM 16155 C C . TYR A 1 66 ? -5.589 0.280 10.357 1.00 0.00 66 TYR A C 12
ATOM 16156 O O . TYR A 1 66 ? -5.871 0.440 9.171 1.00 0.00 66 TYR A O 12
ATOM 16174 N N . ASN A 1 67 ? -6.261 0.856 11.350 1.00 0.00 67 ASN A N 12
ATOM 16175 C CA . ASN A 1 67 ? -7.406 1.735 11.108 1.00 0.00 67 ASN A CA 12
ATOM 16176 C C . ASN A 1 67 ? -6.947 3.153 10.755 1.00 0.00 67 ASN A C 12
ATOM 16177 O O . ASN A 1 67 ? -7.589 3.846 9.965 1.00 0.00 67 ASN A O 12
ATOM 16188 N N . GLN A 1 68 ? -5.834 3.583 11.342 1.00 0.00 68 GLN A N 12
ATOM 16189 C CA . GLN A 1 68 ? -5.301 4.917 11.077 1.00 0.00 68 GLN A CA 12
ATOM 16190 C C . GLN A 1 68 ? -3.987 4.827 10.311 1.00 0.00 68 GLN A C 12
ATOM 16191 O O . GLN A 1 68 ? -3.029 4.206 10.778 1.00 0.00 68 GLN A O 12
ATOM 16205 N N . THR A 1 69 ? -3.940 5.461 9.149 1.00 0.00 69 THR A N 12
ATOM 16206 C CA . THR A 1 69 ? -2.771 5.396 8.292 1.00 0.00 69 THR A CA 12
ATOM 16207 C C . THR A 1 69 ? -2.154 6.796 8.103 1.00 0.00 69 THR A C 12
ATOM 16208 O O . THR A 1 69 ? -1.766 7.445 9.078 1.00 0.00 69 THR A O 12
ATOM 16219 N N . ASN A 1 70 ? -2.081 7.262 6.867 1.00 0.00 70 ASN A N 12
ATOM 16220 C CA . ASN A 1 70 ? -1.516 8.561 6.557 1.00 0.00 70 ASN A CA 12
ATOM 16221 C C . ASN A 1 70 ? -2.629 9.586 6.340 1.00 0.00 70 ASN A C 12
ATOM 16222 O O . ASN A 1 70 ? -3.796 9.217 6.179 1.00 0.00 70 ASN A O 12
ATOM 16233 N N . PRO A 1 71 ? -2.283 10.884 6.371 1.00 0.00 71 PRO A N 12
ATOM 16234 C CA . PRO A 1 71 ? -3.238 11.974 6.151 1.00 0.00 71 PRO A CA 12
ATOM 16235 C C . PRO A 1 71 ? -3.880 11.914 4.770 1.00 0.00 71 PRO A C 12
ATOM 16236 O O . PRO A 1 71 ? -3.384 11.231 3.871 1.00 0.00 71 PRO A O 12
ATOM 16247 N N . THR A 1 72 ? -4.974 12.651 4.605 1.00 0.00 72 THR A N 12
ATOM 16248 C CA . THR A 1 72 ? -5.762 12.628 3.376 1.00 0.00 72 THR A CA 12
ATOM 16249 C C . THR A 1 72 ? -6.531 11.307 3.260 1.00 0.00 72 THR A C 12
ATOM 16250 O O . THR A 1 72 ? -7.756 11.282 3.392 1.00 0.00 72 THR A O 12
ATOM 16261 N N . GLY A 1 73 ? -5.810 10.212 3.058 1.00 0.00 73 GLY A N 12
ATOM 16262 C CA . GLY A 1 73 ? -6.452 8.917 2.959 1.00 0.00 73 GLY A CA 12
ATOM 16263 C C . GLY A 1 73 ? -5.928 8.094 1.802 1.00 0.00 73 GLY A C 12
ATOM 16264 O O . GLY A 1 73 ? -6.687 7.709 0.912 1.00 0.00 73 GLY A O 12
ATOM 16268 N N . CYS A 1 74 ? -4.629 7.821 1.803 1.00 0.00 74 CYS A N 12
ATOM 16269 C CA . CYS A 1 74 ? -4.039 6.976 0.778 1.00 0.00 74 CYS A CA 12
ATOM 16270 C C . CYS A 1 74 ? -4.374 5.515 1.056 1.00 0.00 74 CYS A C 12
ATOM 16271 O O . CYS A 1 74 ? -3.629 4.807 1.732 1.00 0.00 74 CYS A O 12
ATOM 16279 N N . LEU A 1 75 ? -5.540 5.103 0.583 1.00 0.00 75 LEU A N 12
ATOM 16280 C CA . LEU A 1 75 ? -6.000 3.730 0.711 1.00 0.00 75 LEU A CA 12
ATOM 16281 C C . LEU A 1 75 ? -6.945 3.402 -0.438 1.00 0.00 75 LEU A C 12
ATOM 16282 O O . LEU A 1 75 ? -7.659 4.276 -0.929 1.00 0.00 75 LEU A O 12
ATOM 16298 N N . TYR A 1 76 ? -6.941 2.155 -0.879 1.00 0.00 76 TYR A N 12
ATOM 16299 C CA . TYR A 1 76 ? -7.741 1.760 -2.028 1.00 0.00 76 TYR A CA 12
ATOM 16300 C C . TYR A 1 76 ? -9.159 1.392 -1.604 1.00 0.00 76 TYR A C 12
ATOM 16301 O O . TYR A 1 76 ? -9.426 0.264 -1.190 1.00 0.00 76 TYR A O 12
ATOM 16319 N N . ASN A 1 77 ? -10.051 2.367 -1.678 1.00 0.00 77 ASN A N 12
ATOM 16320 C CA . ASN A 1 77 ? -11.461 2.153 -1.380 1.00 0.00 77 ASN A CA 12
ATOM 16321 C C . ASN A 1 77 ? -12.314 2.872 -2.418 1.00 0.00 77 ASN A C 12
ATOM 16322 O O . ASN A 1 77 ? -12.350 4.101 -2.460 1.00 0.00 77 ASN A O 12
ATOM 16333 N N . PRO A 1 78 ? -12.996 2.108 -3.285 1.00 0.00 78 PRO A N 12
ATOM 16334 C CA . PRO A 1 78 ? -13.747 2.659 -4.414 1.00 0.00 78 PRO A CA 12
ATOM 16335 C C . PRO A 1 78 ? -15.164 3.115 -4.056 1.00 0.00 78 PRO A C 12
ATOM 16336 O O . PRO A 1 78 ? -15.952 3.461 -4.942 1.00 0.00 78 PRO A O 12
ATOM 16347 N N . LYS A 1 79 ? -15.493 3.126 -2.772 1.00 0.00 79 LYS A N 12
ATOM 16348 C CA . LYS A 1 79 ? -16.822 3.541 -2.345 1.00 0.00 79 LYS A CA 12
ATOM 16349 C C . LYS A 1 79 ? -16.743 4.551 -1.206 1.00 0.00 79 LYS A C 12
ATOM 16350 O O . LYS A 1 79 ? -15.802 4.542 -0.416 1.00 0.00 79 LYS A O 12
ATOM 16369 N N . LEU A 1 80 ? -17.727 5.437 -1.151 1.00 0.00 80 LEU A N 12
ATOM 16370 C CA . LEU A 1 80 ? -17.852 6.377 -0.050 1.00 0.00 80 LEU A CA 12
ATOM 16371 C C . LEU A 1 80 ? -19.147 6.106 0.696 1.00 0.00 80 LEU A C 12
ATOM 16372 O O . LEU A 1 80 ? -20.217 6.021 0.088 1.00 0.00 80 LEU A O 12
ATOM 16388 N N . GLU A 1 81 ? -19.042 5.954 2.004 1.00 0.00 81 GLU A N 12
ATOM 16389 C CA . GLU A 1 81 ? -20.176 5.550 2.819 1.00 0.00 81 GLU A CA 12
ATOM 16390 C C . GLU A 1 81 ? -21.173 6.693 2.963 1.00 0.00 81 GLU A C 12
ATOM 16391 O O . GLU A 1 81 ? -20.809 7.790 3.401 1.00 0.00 81 GLU A O 12
ATOM 16403 N N . HIS A 1 82 ? -22.423 6.443 2.588 1.00 0.00 82 HIS A N 12
ATOM 16404 C CA . HIS A 1 82 ? -23.494 7.397 2.842 1.00 0.00 82 HIS A CA 12
ATOM 16405 C C . HIS A 1 82 ? -23.813 7.407 4.325 1.00 0.00 82 HIS A C 12
ATOM 16406 O O . HIS A 1 82 ? -24.740 6.736 4.786 1.00 0.00 82 HIS A O 12
ATOM 16421 N N . HIS A 1 83 ? -23.002 8.142 5.067 1.00 0.00 83 HIS A N 12
ATOM 16422 C CA . HIS A 1 83 ? -23.087 8.161 6.515 1.00 0.00 83 HIS A CA 12
ATOM 16423 C C . HIS A 1 83 ? -22.248 9.312 7.066 1.00 0.00 83 HIS A C 12
ATOM 16424 O O . HIS A 1 83 ? -22.484 9.784 8.179 1.00 0.00 83 HIS A O 12
ATOM 16439 N N . HIS A 1 84 ? -21.265 9.758 6.278 1.00 0.00 84 HIS A N 12
ATOM 16440 C CA . HIS A 1 84 ? -20.447 10.911 6.651 1.00 0.00 84 HIS A CA 12
ATOM 16441 C C . HIS A 1 84 ? -21.252 12.202 6.550 1.00 0.00 84 HIS A C 12
ATOM 16442 O O . HIS A 1 84 ? -21.165 12.944 5.567 1.00 0.00 84 HIS A O 12
ATOM 16457 N N . HIS A 1 85 ? -22.051 12.419 7.583 1.00 0.00 85 HIS A N 12
ATOM 16458 C CA . HIS A 1 85 ? -22.960 13.553 7.706 1.00 0.00 85 HIS A CA 12
ATOM 16459 C C . HIS A 1 85 ? -23.834 13.277 8.915 1.00 0.00 85 HIS A C 12
ATOM 16460 O O . HIS A 1 85 ? -23.967 14.102 9.808 1.00 0.00 85 HIS A O 12
ATOM 16475 N N . HIS A 1 86 ? -24.390 12.065 8.892 1.00 0.00 86 HIS A N 12
ATOM 16476 C CA . HIS A 1 86 ? -25.245 11.488 9.938 1.00 0.00 86 HIS A CA 12
ATOM 16477 C C . HIS A 1 86 ? -26.105 10.430 9.273 1.00 0.00 86 HIS A C 12
ATOM 16478 O O . HIS A 1 86 ? -26.413 9.387 9.843 1.00 0.00 86 HIS A O 12
ATOM 16493 N N . HIS A 1 87 ? -26.466 10.733 8.037 1.00 0.00 87 HIS A N 12
ATOM 16494 C CA . HIS A 1 87 ? -27.138 9.803 7.151 1.00 0.00 87 HIS A CA 12
ATOM 16495 C C . HIS A 1 87 ? -26.951 10.283 5.719 1.00 0.00 87 HIS A C 12
ATOM 16496 O O . HIS A 1 87 ? -26.004 9.826 5.056 1.00 0.00 87 HIS A O 12
ATOM 16513 N N . MET A 1 1 ? -14.744 -13.039 -4.878 1.00 0.00 1 MET A N 13
ATOM 16514 C CA . MET A 1 1 ? -14.536 -12.949 -3.415 1.00 0.00 1 MET A CA 13
ATOM 16515 C C . MET A 1 1 ? -14.648 -11.505 -2.952 1.00 0.00 1 MET A C 13
ATOM 16516 O O . MET A 1 1 ? -13.707 -10.721 -3.094 1.00 0.00 1 MET A O 13
ATOM 16532 N N . ALA A 1 2 ? -15.810 -11.149 -2.427 1.00 0.00 2 ALA A N 13
ATOM 16533 C CA . ALA A 1 2 ? -16.009 -9.835 -1.844 1.00 0.00 2 ALA A CA 13
ATOM 16534 C C . ALA A 1 2 ? -15.575 -9.862 -0.388 1.00 0.00 2 ALA A C 13
ATOM 16535 O O . ALA A 1 2 ? -16.396 -9.992 0.526 1.00 0.00 2 ALA A O 13
ATOM 16542 N N . ASP A 1 3 ? -14.271 -9.789 -0.188 1.00 0.00 3 ASP A N 13
ATOM 16543 C CA . ASP A 1 3 ? -13.689 -9.891 1.141 1.00 0.00 3 ASP A CA 13
ATOM 16544 C C . ASP A 1 3 ? -12.750 -8.727 1.391 1.00 0.00 3 ASP A C 13
ATOM 16545 O O . ASP A 1 3 ? -12.364 -8.020 0.458 1.00 0.00 3 ASP A O 13
ATOM 16554 N N . TYR A 1 4 ? -12.383 -8.531 2.646 1.00 0.00 4 TYR A N 13
ATOM 16555 C CA . TYR A 1 4 ? -11.491 -7.446 3.013 1.00 0.00 4 TYR A CA 13
ATOM 16556 C C . TYR A 1 4 ? -10.042 -7.902 2.899 1.00 0.00 4 TYR A C 13
ATOM 16557 O O . TYR A 1 4 ? -9.539 -8.639 3.748 1.00 0.00 4 TYR A O 13
ATOM 16575 N N . ASN A 1 5 ? -9.393 -7.490 1.824 1.00 0.00 5 ASN A N 13
ATOM 16576 C CA . ASN A 1 5 ? -7.992 -7.816 1.603 1.00 0.00 5 ASN A CA 13
ATOM 16577 C C . ASN A 1 5 ? -7.122 -6.804 2.348 1.00 0.00 5 ASN A C 13
ATOM 16578 O O . ASN A 1 5 ? -7.646 -5.942 3.055 1.00 0.00 5 ASN A O 13
ATOM 16589 N N . ILE A 1 6 ? -5.809 -6.890 2.192 1.00 0.00 6 ILE A N 13
ATOM 16590 C CA . ILE A 1 6 ? -4.915 -5.963 2.869 1.00 0.00 6 ILE A CA 13
ATOM 16591 C C . ILE A 1 6 ? -5.027 -4.576 2.242 1.00 0.00 6 ILE A C 13
ATOM 16592 O O . ILE A 1 6 ? -5.213 -4.450 1.027 1.00 0.00 6 ILE A O 13
ATOM 16608 N N . PRO A 1 7 ? -4.944 -3.523 3.071 1.00 0.00 7 PRO A N 13
ATOM 16609 C CA . PRO A 1 7 ? -5.101 -2.133 2.627 1.00 0.00 7 PRO A CA 13
ATOM 16610 C C . PRO A 1 7 ? -4.220 -1.782 1.429 1.00 0.00 7 PRO A C 13
ATOM 16611 O O . PRO A 1 7 ? -2.998 -1.694 1.538 1.00 0.00 7 PRO A O 13
ATOM 16622 N N . HIS A 1 8 ? -4.859 -1.612 0.282 1.00 0.00 8 HIS A N 13
ATOM 16623 C CA . HIS A 1 8 ? -4.173 -1.189 -0.926 1.00 0.00 8 HIS A CA 13
ATOM 16624 C C . HIS A 1 8 ? -4.407 0.294 -1.153 1.00 0.00 8 HIS A C 13
ATOM 16625 O O . HIS A 1 8 ? -5.537 0.729 -1.358 1.00 0.00 8 HIS A O 13
ATOM 16640 N N . PHE A 1 9 ? -3.341 1.065 -1.096 1.00 0.00 9 PHE A N 13
ATOM 16641 C CA . PHE A 1 9 ? -3.439 2.502 -1.265 1.00 0.00 9 PHE A CA 13
ATOM 16642 C C . PHE A 1 9 ? -2.992 2.892 -2.666 1.00 0.00 9 PHE A C 13
ATOM 16643 O O . PHE A 1 9 ? -2.572 2.038 -3.449 1.00 0.00 9 PHE A O 13
ATOM 16660 N N . GLN A 1 10 ? -3.085 4.172 -2.980 1.00 0.00 10 GLN A N 13
ATOM 16661 C CA . GLN A 1 10 ? -2.842 4.645 -4.334 1.00 0.00 10 GLN A CA 13
ATOM 16662 C C . GLN A 1 10 ? -1.944 5.872 -4.334 1.00 0.00 10 GLN A C 13
ATOM 16663 O O . GLN A 1 10 ? -1.986 6.675 -3.408 1.00 0.00 10 GLN A O 13
ATOM 16677 N N . ASN A 1 11 ? -1.124 6.011 -5.363 1.00 0.00 11 ASN A N 13
ATOM 16678 C CA . ASN A 1 11 ? -0.351 7.227 -5.536 1.00 0.00 11 ASN A CA 13
ATOM 16679 C C . ASN A 1 11 ? -0.508 7.746 -6.962 1.00 0.00 11 ASN A C 13
ATOM 16680 O O . ASN A 1 11 ? 0.190 7.330 -7.886 1.00 0.00 11 ASN A O 13
ATOM 16691 N N . ASP A 1 12 ? -1.470 8.631 -7.140 1.00 0.00 12 ASP A N 13
ATOM 16692 C CA . ASP A 1 12 ? -1.699 9.272 -8.425 1.00 0.00 12 ASP A CA 13
ATOM 16693 C C . ASP A 1 12 ? -0.855 10.531 -8.538 1.00 0.00 12 ASP A C 13
ATOM 16694 O O . ASP A 1 12 ? -0.293 10.824 -9.589 1.00 0.00 12 ASP A O 13
ATOM 16703 N N . LEU A 1 13 ? -0.757 11.256 -7.430 1.00 0.00 13 LEU A N 13
ATOM 16704 C CA . LEU A 1 13 ? 0.024 12.485 -7.380 1.00 0.00 13 LEU A CA 13
ATOM 16705 C C . LEU A 1 13 ? 1.458 12.214 -6.929 1.00 0.00 13 LEU A C 13
ATOM 16706 O O . LEU A 1 13 ? 2.270 13.131 -6.833 1.00 0.00 13 LEU A O 13
ATOM 16722 N N . GLY A 1 14 ? 1.755 10.947 -6.657 1.00 0.00 14 GLY A N 13
ATOM 16723 C CA . GLY A 1 14 ? 3.092 10.564 -6.238 1.00 0.00 14 GLY A CA 13
ATOM 16724 C C . GLY A 1 14 ? 3.459 11.102 -4.865 1.00 0.00 14 GLY A C 13
ATOM 16725 O O . GLY A 1 14 ? 4.182 12.094 -4.751 1.00 0.00 14 GLY A O 13
ATOM 16729 N N . TYR A 1 15 ? 2.963 10.455 -3.818 1.00 0.00 15 TYR A N 13
ATOM 16730 C CA . TYR A 1 15 ? 3.272 10.869 -2.457 1.00 0.00 15 TYR A CA 13
ATOM 16731 C C . TYR A 1 15 ? 4.578 10.220 -2.014 1.00 0.00 15 TYR A C 13
ATOM 16732 O O . TYR A 1 15 ? 4.700 8.998 -2.004 1.00 0.00 15 TYR A O 13
ATOM 16750 N N . LYS A 1 16 ? 5.546 11.047 -1.647 1.00 0.00 16 LYS A N 13
ATOM 16751 C CA . LYS A 1 16 ? 6.924 10.597 -1.475 1.00 0.00 16 LYS A CA 13
ATOM 16752 C C . LYS A 1 16 ? 7.149 9.778 -0.204 1.00 0.00 16 LYS A C 13
ATOM 16753 O O . LYS A 1 16 ? 7.988 8.876 -0.190 1.00 0.00 16 LYS A O 13
ATOM 16772 N N . ILE A 1 17 ? 6.434 10.086 0.863 1.00 0.00 17 ILE A N 13
ATOM 16773 C CA . ILE A 1 17 ? 6.618 9.360 2.112 1.00 0.00 17 ILE A CA 13
ATOM 16774 C C . ILE A 1 17 ? 5.272 8.953 2.689 1.00 0.00 17 ILE A C 13
ATOM 16775 O O . ILE A 1 17 ? 4.484 9.804 3.100 1.00 0.00 17 ILE A O 13
ATOM 16791 N N . ILE A 1 18 ? 4.998 7.658 2.690 1.00 0.00 18 ILE A N 13
ATOM 16792 C CA . ILE A 1 18 ? 3.734 7.157 3.229 1.00 0.00 18 ILE A CA 13
ATOM 16793 C C . ILE A 1 18 ? 3.919 6.405 4.551 1.00 0.00 18 ILE A C 13
ATOM 16794 O O . ILE A 1 18 ? 4.665 5.437 4.629 1.00 0.00 18 ILE A O 13
ATOM 16810 N N . GLU A 1 19 ? 3.213 6.847 5.583 1.00 0.00 19 GLU A N 13
ATOM 16811 C CA . GLU A 1 19 ? 3.137 6.106 6.839 1.00 0.00 19 GLU A CA 13
ATOM 16812 C C . GLU A 1 19 ? 1.932 5.165 6.809 1.00 0.00 19 GLU A C 13
ATOM 16813 O O . GLU A 1 19 ? 0.846 5.550 6.376 1.00 0.00 19 GLU A O 13
ATOM 16825 N N . ILE A 1 20 ? 2.127 3.930 7.258 1.00 0.00 20 ILE A N 13
ATOM 16826 C CA . ILE A 1 20 ? 1.054 2.936 7.270 1.00 0.00 20 ILE A CA 13
ATOM 16827 C C . ILE A 1 20 ? 1.162 2.027 8.491 1.00 0.00 20 ILE A C 13
ATOM 16828 O O . ILE A 1 20 ? 2.205 1.972 9.144 1.00 0.00 20 ILE A O 13
ATOM 16844 N N . GLY A 1 21 ? 0.082 1.314 8.792 1.00 0.00 21 GLY A N 13
ATOM 16845 C CA . GLY A 1 21 ? 0.085 0.386 9.912 1.00 0.00 21 GLY A CA 13
ATOM 16846 C C . GLY A 1 21 ? 0.169 -1.061 9.459 1.00 0.00 21 GLY A C 13
ATOM 16847 O O . GLY A 1 21 ? -0.021 -1.986 10.252 1.00 0.00 21 GLY A O 13
ATOM 16851 N N . VAL A 1 22 ? 0.462 -1.259 8.180 1.00 0.00 22 VAL A N 13
ATOM 16852 C CA . VAL A 1 22 ? 0.535 -2.595 7.603 1.00 0.00 22 VAL A CA 13
ATOM 16853 C C . VAL A 1 22 ? 1.934 -2.833 7.040 1.00 0.00 22 VAL A C 13
ATOM 16854 O O . VAL A 1 22 ? 2.555 -1.909 6.519 1.00 0.00 22 VAL A O 13
ATOM 16867 N N . LYS A 1 23 ? 2.431 -4.059 7.161 1.00 0.00 23 LYS A N 13
ATOM 16868 C CA . LYS A 1 23 ? 3.784 -4.378 6.716 1.00 0.00 23 LYS A CA 13
ATOM 16869 C C . LYS A 1 23 ? 3.791 -4.904 5.283 1.00 0.00 23 LYS A C 13
ATOM 16870 O O . LYS A 1 23 ? 4.806 -4.827 4.591 1.00 0.00 23 LYS A O 13
ATOM 16889 N N . GLU A 1 24 ? 2.664 -5.455 4.851 1.00 0.00 24 GLU A N 13
ATOM 16890 C CA . GLU A 1 24 ? 2.542 -5.971 3.495 1.00 0.00 24 GLU A CA 13
ATOM 16891 C C . GLU A 1 24 ? 1.823 -4.960 2.614 1.00 0.00 24 GLU A C 13
ATOM 16892 O O . GLU A 1 24 ? 0.655 -4.644 2.847 1.00 0.00 24 GLU A O 13
ATOM 16904 N N . PHE A 1 25 ? 2.515 -4.447 1.610 1.00 0.00 25 PHE A N 13
ATOM 16905 C CA . PHE A 1 25 ? 1.910 -3.500 0.690 1.00 0.00 25 PHE A CA 13
ATOM 16906 C C . PHE A 1 25 ? 2.358 -3.773 -0.739 1.00 0.00 25 PHE A C 13
ATOM 16907 O O . PHE A 1 25 ? 3.487 -4.198 -0.979 1.00 0.00 25 PHE A O 13
ATOM 16924 N N . MET A 1 26 ? 1.463 -3.542 -1.685 1.00 0.00 26 MET A N 13
ATOM 16925 C CA . MET A 1 26 ? 1.794 -3.668 -3.094 1.00 0.00 26 MET A CA 13
ATOM 16926 C C . MET A 1 26 ? 1.419 -2.377 -3.808 1.00 0.00 26 MET A C 13
ATOM 16927 O O . MET A 1 26 ? 0.248 -1.997 -3.847 1.00 0.00 26 MET A O 13
ATOM 16941 N N . CYS A 1 27 ? 2.419 -1.699 -4.348 1.00 0.00 27 CYS A N 13
ATOM 16942 C CA . CYS A 1 27 ? 2.211 -0.412 -4.986 1.00 0.00 27 CYS A CA 13
ATOM 16943 C C . CYS A 1 27 ? 1.679 -0.581 -6.403 1.00 0.00 27 CYS A C 13
ATOM 16944 O O . CYS A 1 27 ? 2.406 -1.002 -7.304 1.00 0.00 27 CYS A O 13
ATOM 16951 N N . VAL A 1 28 ? 0.406 -0.255 -6.589 1.00 0.00 28 VAL A N 13
ATOM 16952 C CA . VAL A 1 28 ? -0.223 -0.332 -7.902 1.00 0.00 28 VAL A CA 13
ATOM 16953 C C . VAL A 1 28 ? 0.100 0.907 -8.737 1.00 0.00 28 VAL A C 13
ATOM 16954 O O . VAL A 1 28 ? 0.176 0.840 -9.963 1.00 0.00 28 VAL A O 13
ATOM 16967 N N . GLY A 1 29 ? 0.308 2.032 -8.063 1.00 0.00 29 GLY A N 13
ATOM 16968 C CA . GLY A 1 29 ? 0.591 3.270 -8.755 1.00 0.00 29 GLY A CA 13
ATOM 16969 C C . GLY A 1 29 ? -0.646 3.859 -9.399 1.00 0.00 29 GLY A C 13
ATOM 16970 O O . GLY A 1 29 ? -1.515 4.397 -8.710 1.00 0.00 29 GLY A O 13
ATOM 16974 N N . ALA A 1 30 ? -0.731 3.747 -10.720 1.00 0.00 30 ALA A N 13
ATOM 16975 C CA . ALA A 1 30 ? -1.868 4.269 -11.463 1.00 0.00 30 ALA A CA 13
ATOM 16976 C C . ALA A 1 30 ? -1.968 3.618 -12.841 1.00 0.00 30 ALA A C 13
ATOM 16977 O O . ALA A 1 30 ? -2.766 2.709 -13.052 1.00 0.00 30 ALA A O 13
ATOM 16984 N N . THR A 1 31 ? -1.131 4.068 -13.768 1.00 0.00 31 THR A N 13
ATOM 16985 C CA . THR A 1 31 ? -1.175 3.583 -15.141 1.00 0.00 31 THR A CA 13
ATOM 16986 C C . THR A 1 31 ? -0.106 2.522 -15.398 1.00 0.00 31 THR A C 13
ATOM 16987 O O . THR A 1 31 ? 0.137 2.145 -16.547 1.00 0.00 31 THR A O 13
ATOM 16998 N N . GLN A 1 32 ? 0.501 2.030 -14.316 1.00 0.00 32 GLN A N 13
ATOM 16999 C CA . GLN A 1 32 ? 1.600 1.062 -14.388 1.00 0.00 32 GLN A CA 13
ATOM 17000 C C . GLN A 1 32 ? 2.793 1.641 -15.160 1.00 0.00 32 GLN A C 13
ATOM 17001 O O . GLN A 1 32 ? 2.866 1.549 -16.388 1.00 0.00 32 GLN A O 13
ATOM 17015 N N . PRO A 1 33 ? 3.744 2.261 -14.439 1.00 0.00 33 PRO A N 13
ATOM 17016 C CA . PRO A 1 33 ? 4.921 2.899 -15.050 1.00 0.00 33 PRO A CA 13
ATOM 17017 C C . PRO A 1 33 ? 5.901 1.886 -15.641 1.00 0.00 33 PRO A C 13
ATOM 17018 O O . PRO A 1 33 ? 6.802 2.242 -16.399 1.00 0.00 33 PRO A O 13
ATOM 17029 N N . PHE A 1 34 ? 5.715 0.624 -15.284 1.00 0.00 34 PHE A N 13
ATOM 17030 C CA . PHE A 1 34 ? 6.550 -0.457 -15.782 1.00 0.00 34 PHE A CA 13
ATOM 17031 C C . PHE A 1 34 ? 5.663 -1.626 -16.175 1.00 0.00 34 PHE A C 13
ATOM 17032 O O . PHE A 1 34 ? 4.437 -1.494 -16.207 1.00 0.00 34 PHE A O 13
ATOM 17049 N N . ASP A 1 35 ? 6.274 -2.759 -16.484 1.00 0.00 35 ASP A N 13
ATOM 17050 C CA . ASP A 1 35 ? 5.517 -3.985 -16.675 1.00 0.00 35 ASP A CA 13
ATOM 17051 C C . ASP A 1 35 ? 4.981 -4.438 -15.329 1.00 0.00 35 ASP A C 13
ATOM 17052 O O . ASP A 1 35 ? 5.713 -4.416 -14.335 1.00 0.00 35 ASP A O 13
ATOM 17061 N N . HIS A 1 36 ? 3.710 -4.840 -15.306 1.00 0.00 36 HIS A N 13
ATOM 17062 C CA . HIS A 1 36 ? 2.990 -5.128 -14.060 1.00 0.00 36 HIS A CA 13
ATOM 17063 C C . HIS A 1 36 ? 2.699 -3.813 -13.319 1.00 0.00 36 HIS A C 13
ATOM 17064 O O . HIS A 1 36 ? 3.256 -2.775 -13.675 1.00 0.00 36 HIS A O 13
ATOM 17079 N N . PRO A 1 37 ? 1.791 -3.829 -12.314 1.00 0.00 37 PRO A N 13
ATOM 17080 C CA . PRO A 1 37 ? 1.424 -2.638 -11.532 1.00 0.00 37 PRO A CA 13
ATOM 17081 C C . PRO A 1 37 ? 2.616 -1.741 -11.206 1.00 0.00 37 PRO A C 13
ATOM 17082 O O . PRO A 1 37 ? 2.708 -0.605 -11.685 1.00 0.00 37 PRO A O 13
ATOM 17093 N N . HIS A 1 38 ? 3.519 -2.257 -10.392 1.00 0.00 38 HIS A N 13
ATOM 17094 C CA . HIS A 1 38 ? 4.773 -1.578 -10.100 1.00 0.00 38 HIS A CA 13
ATOM 17095 C C . HIS A 1 38 ? 5.693 -2.464 -9.267 1.00 0.00 38 HIS A C 13
ATOM 17096 O O . HIS A 1 38 ? 6.363 -3.342 -9.798 1.00 0.00 38 HIS A O 13
ATOM 17110 N N . ILE A 1 39 ? 5.695 -2.247 -7.958 1.00 0.00 39 ILE A N 13
ATOM 17111 C CA . ILE A 1 39 ? 6.651 -2.889 -7.062 1.00 0.00 39 ILE A CA 13
ATOM 17112 C C . ILE A 1 39 ? 5.982 -3.148 -5.714 1.00 0.00 39 ILE A C 13
ATOM 17113 O O . ILE A 1 39 ? 5.246 -2.294 -5.215 1.00 0.00 39 ILE A O 13
ATOM 17129 N N . PHE A 1 40 ? 6.217 -4.320 -5.142 1.00 0.00 40 PHE A N 13
ATOM 17130 C CA . PHE A 1 40 ? 5.644 -4.663 -3.848 1.00 0.00 40 PHE A CA 13
ATOM 17131 C C . PHE A 1 40 ? 6.647 -4.371 -2.737 1.00 0.00 40 PHE A C 13
ATOM 17132 O O . PHE A 1 40 ? 7.854 -4.538 -2.918 1.00 0.00 40 PHE A O 13
ATOM 17149 N N . ILE A 1 41 ? 6.146 -3.922 -1.597 1.00 0.00 41 ILE A N 13
ATOM 17150 C CA . ILE A 1 41 ? 6.997 -3.579 -0.468 1.00 0.00 41 ILE A CA 13
ATOM 17151 C C . ILE A 1 41 ? 6.623 -4.421 0.746 1.00 0.00 41 ILE A C 13
ATOM 17152 O O . ILE A 1 41 ? 5.496 -4.360 1.240 1.00 0.00 41 ILE A O 13
ATOM 17168 N N . ASP A 1 42 ? 7.567 -5.225 1.203 1.00 0.00 42 ASP A N 13
ATOM 17169 C CA . ASP A 1 42 ? 7.378 -6.041 2.390 1.00 0.00 42 ASP A CA 13
ATOM 17170 C C . ASP A 1 42 ? 8.308 -5.564 3.502 1.00 0.00 42 ASP A C 13
ATOM 17171 O O . ASP A 1 42 ? 9.503 -5.360 3.282 1.00 0.00 42 ASP A O 13
ATOM 17180 N N . MET A 1 43 ? 7.762 -5.359 4.684 1.00 0.00 43 MET A N 13
ATOM 17181 C CA . MET A 1 43 ? 8.567 -4.916 5.815 1.00 0.00 43 MET A CA 13
ATOM 17182 C C . MET A 1 43 ? 9.141 -6.111 6.563 1.00 0.00 43 MET A C 13
ATOM 17183 O O . MET A 1 43 ? 8.512 -6.647 7.477 1.00 0.00 43 MET A O 13
ATOM 17197 N N . GLY A 1 44 ? 10.327 -6.538 6.156 1.00 0.00 44 GLY A N 13
ATOM 17198 C CA . GLY A 1 44 ? 10.950 -7.680 6.784 1.00 0.00 44 GLY A CA 13
ATOM 17199 C C . GLY A 1 44 ? 12.075 -7.280 7.710 1.00 0.00 44 GLY A C 13
ATOM 17200 O O . GLY A 1 44 ? 11.939 -7.351 8.932 1.00 0.00 44 GLY A O 13
ATOM 17204 N N . SER A 1 45 ? 13.176 -6.827 7.129 1.00 0.00 45 SER A N 13
ATOM 17205 C CA . SER A 1 45 ? 14.358 -6.467 7.893 1.00 0.00 45 SER A CA 13
ATOM 17206 C C . SER A 1 45 ? 14.319 -5.000 8.315 1.00 0.00 45 SER A C 13
ATOM 17207 O O . SER A 1 45 ? 15.176 -4.536 9.068 1.00 0.00 45 SER A O 13
ATOM 17215 N N . THR A 1 46 ? 13.314 -4.277 7.843 1.00 0.00 46 THR A N 13
ATOM 17216 C CA . THR A 1 46 ? 13.213 -2.857 8.123 1.00 0.00 46 THR A CA 13
ATOM 17217 C C . THR A 1 46 ? 11.775 -2.471 8.462 1.00 0.00 46 THR A C 13
ATOM 17218 O O . THR A 1 46 ? 10.824 -3.113 8.012 1.00 0.00 46 THR A O 13
ATOM 17229 N N . ASP A 1 47 ? 11.630 -1.429 9.271 1.00 0.00 47 ASP A N 13
ATOM 17230 C CA . ASP A 1 47 ? 10.319 -0.917 9.655 1.00 0.00 47 ASP A CA 13
ATOM 17231 C C . ASP A 1 47 ? 9.944 0.280 8.790 1.00 0.00 47 ASP A C 13
ATOM 17232 O O . ASP A 1 47 ? 8.900 0.901 8.982 1.00 0.00 47 ASP A O 13
ATOM 17241 N N . GLU A 1 48 ? 10.816 0.604 7.846 1.00 0.00 48 GLU A N 13
ATOM 17242 C CA . GLU A 1 48 ? 10.543 1.641 6.862 1.00 0.00 48 GLU A CA 13
ATOM 17243 C C . GLU A 1 48 ? 11.240 1.296 5.549 1.00 0.00 48 GLU A C 13
ATOM 17244 O O . GLU A 1 48 ? 12.466 1.159 5.495 1.00 0.00 48 GLU A O 13
ATOM 17256 N N . LYS A 1 49 ? 10.451 1.133 4.498 1.00 0.00 49 LYS A N 13
ATOM 17257 C CA . LYS A 1 49 ? 10.963 0.659 3.222 1.00 0.00 49 LYS A CA 13
ATOM 17258 C C . LYS A 1 49 ? 10.428 1.529 2.093 1.00 0.00 49 LYS A C 13
ATOM 17259 O O . LYS A 1 49 ? 9.260 1.915 2.100 1.00 0.00 49 LYS A O 13
ATOM 17278 N N . ILE A 1 50 ? 11.282 1.852 1.135 1.00 0.00 50 ILE A N 13
ATOM 17279 C CA . ILE A 1 50 ? 10.895 2.735 0.049 1.00 0.00 50 ILE A CA 13
ATOM 17280 C C . ILE A 1 50 ? 10.386 1.941 -1.152 1.00 0.00 50 ILE A C 13
ATOM 17281 O O . ILE A 1 50 ? 10.706 0.764 -1.311 1.00 0.00 50 ILE A O 13
ATOM 17297 N N . CYS A 1 51 ? 9.574 2.588 -1.975 1.00 0.00 51 CYS A N 13
ATOM 17298 C CA . CYS A 1 51 ? 9.099 1.999 -3.216 1.00 0.00 51 CYS A CA 13
ATOM 17299 C C . CYS A 1 51 ? 10.022 2.415 -4.357 1.00 0.00 51 CYS A C 13
ATOM 17300 O O . CYS A 1 51 ? 10.029 3.584 -4.756 1.00 0.00 51 CYS A O 13
ATOM 17307 N N . PRO A 1 52 ? 10.831 1.472 -4.865 1.00 0.00 52 PRO A N 13
ATOM 17308 C CA . PRO A 1 52 ? 11.804 1.738 -5.930 1.00 0.00 52 PRO A CA 13
ATOM 17309 C C . PRO A 1 52 ? 11.167 2.394 -7.147 1.00 0.00 52 PRO A C 13
ATOM 17310 O O . PRO A 1 52 ? 10.119 1.945 -7.626 1.00 0.00 52 PRO A O 13
ATOM 17321 N N . TYR A 1 53 ? 11.808 3.457 -7.634 1.00 0.00 53 TYR A N 13
ATOM 17322 C CA . TYR A 1 53 ? 11.326 4.208 -8.790 1.00 0.00 53 TYR A CA 13
ATOM 17323 C C . TYR A 1 53 ? 9.898 4.680 -8.558 1.00 0.00 53 TYR A C 13
ATOM 17324 O O . TYR A 1 53 ? 8.983 4.316 -9.303 1.00 0.00 53 TYR A O 13
ATOM 17342 N N . CYS A 1 54 ? 9.702 5.472 -7.514 1.00 0.00 54 CYS A N 13
ATOM 17343 C CA . CYS A 1 54 ? 8.362 5.876 -7.122 1.00 0.00 54 CYS A CA 13
ATOM 17344 C C . CYS A 1 54 ? 8.410 6.969 -6.064 1.00 0.00 54 CYS A C 13
ATOM 17345 O O . CYS A 1 54 ? 7.752 8.003 -6.205 1.00 0.00 54 CYS A O 13
ATOM 17352 N N . SER A 1 55 ? 9.197 6.724 -5.011 1.00 0.00 55 SER A N 13
ATOM 17353 C CA . SER A 1 55 ? 9.230 7.596 -3.841 1.00 0.00 55 SER A CA 13
ATOM 17354 C C . SER A 1 55 ? 7.868 7.568 -3.148 1.00 0.00 55 SER A C 13
ATOM 17355 O O . SER A 1 55 ? 6.930 8.251 -3.557 1.00 0.00 55 SER A O 13
ATOM 17363 N N . THR A 1 56 ? 7.767 6.743 -2.107 1.00 0.00 56 THR A N 13
ATOM 17364 C CA . THR A 1 56 ? 6.510 6.440 -1.448 1.00 0.00 56 THR A CA 13
ATOM 17365 C C . THR A 1 56 ? 6.855 5.747 -0.133 1.00 0.00 56 THR A C 13
ATOM 17366 O O . THR A 1 56 ? 6.146 4.856 0.320 1.00 0.00 56 THR A O 13
ATOM 17377 N N . LEU A 1 57 ? 7.967 6.196 0.463 1.00 0.00 57 LEU A N 13
ATOM 17378 C CA . LEU A 1 57 ? 8.627 5.497 1.569 1.00 0.00 57 LEU A CA 13
ATOM 17379 C C . LEU A 1 57 ? 7.638 5.124 2.662 1.00 0.00 57 LEU A C 13
ATOM 17380 O O . LEU A 1 57 ? 7.089 5.990 3.337 1.00 0.00 57 LEU A O 13
ATOM 17396 N N . TYR A 1 58 ? 7.434 3.827 2.824 1.00 0.00 58 TYR A N 13
ATOM 17397 C CA . TYR A 1 58 ? 6.439 3.309 3.744 1.00 0.00 58 TYR A CA 13
ATOM 17398 C C . TYR A 1 58 ? 7.021 3.170 5.141 1.00 0.00 58 TYR A C 13
ATOM 17399 O O . TYR A 1 58 ? 7.890 2.333 5.389 1.00 0.00 58 TYR A O 13
ATOM 17417 N N . ARG A 1 59 ? 6.547 4.014 6.037 1.00 0.00 59 ARG A N 13
ATOM 17418 C CA . ARG A 1 59 ? 7.007 4.023 7.413 1.00 0.00 59 ARG A CA 13
ATOM 17419 C C . ARG A 1 59 ? 6.013 3.286 8.302 1.00 0.00 59 ARG A C 13
ATOM 17420 O O . ARG A 1 59 ? 4.819 3.595 8.287 1.00 0.00 59 ARG A O 13
ATOM 17441 N N . TYR A 1 60 ? 6.494 2.313 9.063 1.00 0.00 60 TYR A N 13
ATOM 17442 C CA . TYR A 1 60 ? 5.632 1.573 9.970 1.00 0.00 60 TYR A CA 13
ATOM 17443 C C . TYR A 1 60 ? 5.730 2.115 11.388 1.00 0.00 60 TYR A C 13
ATOM 17444 O O . TYR A 1 60 ? 6.824 2.362 11.904 1.00 0.00 60 TYR A O 13
ATOM 17462 N N . ASP A 1 61 ? 4.576 2.291 12.005 1.00 0.00 61 ASP A N 13
ATOM 17463 C CA . ASP A 1 61 ? 4.490 2.708 13.394 1.00 0.00 61 ASP A CA 13
ATOM 17464 C C . ASP A 1 61 ? 3.357 1.954 14.078 1.00 0.00 61 ASP A C 13
ATOM 17465 O O . ASP A 1 61 ? 2.216 2.007 13.622 1.00 0.00 61 ASP A O 13
ATOM 17474 N N . PRO A 1 62 ? 3.657 1.223 15.164 1.00 0.00 62 PRO A N 13
ATOM 17475 C CA . PRO A 1 62 ? 2.655 0.441 15.907 1.00 0.00 62 PRO A CA 13
ATOM 17476 C C . PRO A 1 62 ? 1.524 1.305 16.470 1.00 0.00 62 PRO A C 13
ATOM 17477 O O . PRO A 1 62 ? 0.478 0.791 16.871 1.00 0.00 62 PRO A O 13
ATOM 17488 N N . SER A 1 63 ? 1.739 2.615 16.503 1.00 0.00 63 SER A N 13
ATOM 17489 C CA . SER A 1 63 ? 0.724 3.542 16.981 1.00 0.00 63 SER A CA 13
ATOM 17490 C C . SER A 1 63 ? -0.283 3.874 15.874 1.00 0.00 63 SER A C 13
ATOM 17491 O O . SER A 1 63 ? -1.290 4.540 16.116 1.00 0.00 63 SER A O 13
ATOM 17499 N N . LEU A 1 64 ? -0.001 3.415 14.658 1.00 0.00 64 LEU A N 13
ATOM 17500 C CA . LEU A 1 64 ? -0.922 3.582 13.541 1.00 0.00 64 LEU A CA 13
ATOM 17501 C C . LEU A 1 64 ? -1.848 2.379 13.452 1.00 0.00 64 LEU A C 13
ATOM 17502 O O . LEU A 1 64 ? -1.390 1.234 13.462 1.00 0.00 64 LEU A O 13
ATOM 17518 N N . SER A 1 65 ? -3.142 2.633 13.382 1.00 0.00 65 SER A N 13
ATOM 17519 C CA . SER A 1 65 ? -4.121 1.562 13.328 1.00 0.00 65 SER A CA 13
ATOM 17520 C C . SER A 1 65 ? -4.237 1.008 11.909 1.00 0.00 65 SER A C 13
ATOM 17521 O O . SER A 1 65 ? -3.853 1.665 10.943 1.00 0.00 65 SER A O 13
ATOM 17529 N N . TYR A 1 66 ? -4.779 -0.201 11.791 1.00 0.00 66 TYR A N 13
ATOM 17530 C CA . TYR A 1 66 ? -4.977 -0.838 10.491 1.00 0.00 66 TYR A CA 13
ATOM 17531 C C . TYR A 1 66 ? -6.014 -0.076 9.671 1.00 0.00 66 TYR A C 13
ATOM 17532 O O . TYR A 1 66 ? -6.088 -0.217 8.453 1.00 0.00 66 TYR A O 13
ATOM 17550 N N . ASN A 1 67 ? -6.805 0.740 10.356 1.00 0.00 67 ASN A N 13
ATOM 17551 C CA . ASN A 1 67 ? -7.835 1.547 9.712 1.00 0.00 67 ASN A CA 13
ATOM 17552 C C . ASN A 1 67 ? -7.281 2.907 9.313 1.00 0.00 67 ASN A C 13
ATOM 17553 O O . ASN A 1 67 ? -8.021 3.783 8.857 1.00 0.00 67 ASN A O 13
ATOM 17564 N N . GLN A 1 68 ? -5.980 3.085 9.492 1.00 0.00 68 GLN A N 13
ATOM 17565 C CA . GLN A 1 68 ? -5.349 4.376 9.265 1.00 0.00 68 GLN A CA 13
ATOM 17566 C C . GLN A 1 68 ? -4.124 4.248 8.371 1.00 0.00 68 GLN A C 13
ATOM 17567 O O . GLN A 1 68 ? -3.384 3.264 8.439 1.00 0.00 68 GLN A O 13
ATOM 17581 N N . THR A 1 69 ? -3.935 5.238 7.519 1.00 0.00 69 THR A N 13
ATOM 17582 C CA . THR A 1 69 ? -2.703 5.380 6.770 1.00 0.00 69 THR A CA 13
ATOM 17583 C C . THR A 1 69 ? -2.040 6.697 7.190 1.00 0.00 69 THR A C 13
ATOM 17584 O O . THR A 1 69 ? -2.030 7.027 8.376 1.00 0.00 69 THR A O 13
ATOM 17595 N N . ASN A 1 70 ? -1.498 7.444 6.250 1.00 0.00 70 ASN A N 13
ATOM 17596 C CA . ASN A 1 70 ? -0.888 8.725 6.557 1.00 0.00 70 ASN A CA 13
ATOM 17597 C C . ASN A 1 70 ? -1.876 9.836 6.198 1.00 0.00 70 ASN A C 13
ATOM 17598 O O . ASN A 1 70 ? -3.026 9.523 5.884 1.00 0.00 70 ASN A O 13
ATOM 17609 N N . PRO A 1 71 ? -1.486 11.138 6.285 1.00 0.00 71 PRO A N 13
ATOM 17610 C CA . PRO A 1 71 ? -2.345 12.243 5.848 1.00 0.00 71 PRO A CA 13
ATOM 17611 C C . PRO A 1 71 ? -3.097 11.895 4.565 1.00 0.00 71 PRO A C 13
ATOM 17612 O O . PRO A 1 71 ? -2.497 11.792 3.493 1.00 0.00 71 PRO A O 13
ATOM 17623 N N . THR A 1 72 ? -4.411 11.718 4.708 1.00 0.00 72 THR A N 13
ATOM 17624 C CA . THR A 1 72 ? -5.253 11.093 3.690 1.00 0.00 72 THR A CA 13
ATOM 17625 C C . THR A 1 72 ? -5.062 11.695 2.300 1.00 0.00 72 THR A C 13
ATOM 17626 O O . THR A 1 72 ? -5.612 12.749 1.972 1.00 0.00 72 THR A O 13
ATOM 17637 N N . GLY A 1 73 ? -4.247 11.016 1.507 1.00 0.00 73 GLY A N 13
ATOM 17638 C CA . GLY A 1 73 ? -4.069 11.363 0.113 1.00 0.00 73 GLY A CA 13
ATOM 17639 C C . GLY A 1 73 ? -3.711 10.136 -0.698 1.00 0.00 73 GLY A C 13
ATOM 17640 O O . GLY A 1 73 ? -3.265 10.236 -1.842 1.00 0.00 73 GLY A O 13
ATOM 17644 N N . CYS A 1 74 ? -3.918 8.974 -0.087 1.00 0.00 74 CYS A N 13
ATOM 17645 C CA . CYS A 1 74 ? -3.574 7.695 -0.684 1.00 0.00 74 CYS A CA 13
ATOM 17646 C C . CYS A 1 74 ? -4.492 6.604 -0.136 1.00 0.00 74 CYS A C 13
ATOM 17647 O O . CYS A 1 74 ? -4.120 5.856 0.759 1.00 0.00 74 CYS A O 13
ATOM 17655 N N . LEU A 1 75 ? -5.710 6.563 -0.646 1.00 0.00 75 LEU A N 13
ATOM 17656 C CA . LEU A 1 75 ? -6.690 5.558 -0.252 1.00 0.00 75 LEU A CA 13
ATOM 17657 C C . LEU A 1 75 ? -7.428 5.060 -1.495 1.00 0.00 75 LEU A C 13
ATOM 17658 O O . LEU A 1 75 ? -8.128 5.827 -2.155 1.00 0.00 75 LEU A O 13
ATOM 17674 N N . TYR A 1 76 ? -7.261 3.785 -1.817 1.00 0.00 76 TYR A N 13
ATOM 17675 C CA . TYR A 1 76 ? -7.883 3.224 -3.008 1.00 0.00 76 TYR A CA 13
ATOM 17676 C C . TYR A 1 76 ? -8.994 2.247 -2.642 1.00 0.00 76 TYR A C 13
ATOM 17677 O O . TYR A 1 76 ? -8.744 1.082 -2.339 1.00 0.00 76 TYR A O 13
ATOM 17695 N N . ASN A 1 77 ? -10.222 2.744 -2.647 1.00 0.00 77 ASN A N 13
ATOM 17696 C CA . ASN A 1 77 ? -11.395 1.899 -2.472 1.00 0.00 77 ASN A CA 13
ATOM 17697 C C . ASN A 1 77 ? -12.473 2.320 -3.462 1.00 0.00 77 ASN A C 13
ATOM 17698 O O . ASN A 1 77 ? -13.045 3.407 -3.343 1.00 0.00 77 ASN A O 13
ATOM 17709 N N . PRO A 1 78 ? -12.738 1.479 -4.472 1.00 0.00 78 PRO A N 13
ATOM 17710 C CA . PRO A 1 78 ? -13.701 1.786 -5.534 1.00 0.00 78 PRO A CA 13
ATOM 17711 C C . PRO A 1 78 ? -15.137 1.897 -5.026 1.00 0.00 78 PRO A C 13
ATOM 17712 O O . PRO A 1 78 ? -15.763 0.901 -4.660 1.00 0.00 78 PRO A O 13
ATOM 17723 N N . LYS A 1 79 ? -15.638 3.122 -4.990 1.00 0.00 79 LYS A N 13
ATOM 17724 C CA . LYS A 1 79 ? -17.019 3.383 -4.613 1.00 0.00 79 LYS A CA 13
ATOM 17725 C C . LYS A 1 79 ? -17.907 3.351 -5.853 1.00 0.00 79 LYS A C 13
ATOM 17726 O O . LYS A 1 79 ? -17.491 2.856 -6.908 1.00 0.00 79 LYS A O 13
ATOM 17745 N N . LEU A 1 80 ? -19.124 3.867 -5.736 1.00 0.00 80 LEU A N 13
ATOM 17746 C CA . LEU A 1 80 ? -20.007 3.984 -6.888 1.00 0.00 80 LEU A CA 13
ATOM 17747 C C . LEU A 1 80 ? -19.589 5.170 -7.751 1.00 0.00 80 LEU A C 13
ATOM 17748 O O . LEU A 1 80 ? -20.287 6.178 -7.844 1.00 0.00 80 LEU A O 13
ATOM 17764 N N . GLU A 1 81 ? -18.423 5.036 -8.363 1.00 0.00 81 GLU A N 13
ATOM 17765 C CA . GLU A 1 81 ? -17.864 6.071 -9.221 1.00 0.00 81 GLU A CA 13
ATOM 17766 C C . GLU A 1 81 ? -18.087 5.689 -10.683 1.00 0.00 81 GLU A C 13
ATOM 17767 O O . GLU A 1 81 ? -17.404 6.164 -11.587 1.00 0.00 81 GLU A O 13
ATOM 17779 N N . HIS A 1 82 ? -19.066 4.823 -10.898 1.00 0.00 82 HIS A N 13
ATOM 17780 C CA . HIS A 1 82 ? -19.379 4.324 -12.229 1.00 0.00 82 HIS A CA 13
ATOM 17781 C C . HIS A 1 82 ? -20.511 5.126 -12.852 1.00 0.00 82 HIS A C 13
ATOM 17782 O O . HIS A 1 82 ? -21.658 5.042 -12.412 1.00 0.00 82 HIS A O 13
ATOM 17797 N N . HIS A 1 83 ? -20.189 5.887 -13.889 1.00 0.00 83 HIS A N 13
ATOM 17798 C CA . HIS A 1 83 ? -21.168 6.749 -14.550 1.00 0.00 83 HIS A CA 13
ATOM 17799 C C . HIS A 1 83 ? -22.015 5.936 -15.535 1.00 0.00 83 HIS A C 13
ATOM 17800 O O . HIS A 1 83 ? -22.779 6.486 -16.328 1.00 0.00 83 HIS A O 13
ATOM 17815 N N . HIS A 1 84 ? -21.869 4.620 -15.482 1.00 0.00 84 HIS A N 13
ATOM 17816 C CA . HIS A 1 84 ? -22.664 3.730 -16.321 1.00 0.00 84 HIS A CA 13
ATOM 17817 C C . HIS A 1 84 ? -23.921 3.270 -15.591 1.00 0.00 84 HIS A C 13
ATOM 17818 O O . HIS A 1 84 ? -24.771 2.599 -16.172 1.00 0.00 84 HIS A O 13
ATOM 17833 N N . HIS A 1 85 ? -24.038 3.639 -14.321 1.00 0.00 85 HIS A N 13
ATOM 17834 C CA . HIS A 1 85 ? -25.226 3.305 -13.542 1.00 0.00 85 HIS A CA 13
ATOM 17835 C C . HIS A 1 85 ? -26.350 4.286 -13.864 1.00 0.00 85 HIS A C 13
ATOM 17836 O O . HIS A 1 85 ? -27.513 3.903 -13.997 1.00 0.00 85 HIS A O 13
ATOM 17851 N N . HIS A 1 86 ? -25.984 5.551 -13.996 1.00 0.00 86 HIS A N 13
ATOM 17852 C CA . HIS A 1 86 ? -26.926 6.604 -14.346 1.00 0.00 86 HIS A CA 13
ATOM 17853 C C . HIS A 1 86 ? -26.295 7.494 -15.405 1.00 0.00 86 HIS A C 13
ATOM 17854 O O . HIS A 1 86 ? -25.188 7.985 -15.213 1.00 0.00 86 HIS A O 13
ATOM 17869 N N . HIS A 1 87 ? -26.984 7.704 -16.514 1.00 0.00 87 HIS A N 13
ATOM 17870 C CA . HIS A 1 87 ? -26.418 8.488 -17.605 1.00 0.00 87 HIS A CA 13
ATOM 17871 C C . HIS A 1 87 ? -26.928 9.921 -17.537 1.00 0.00 87 HIS A C 13
ATOM 17872 O O . HIS A 1 87 ? -26.102 10.854 -17.629 1.00 0.00 87 HIS A O 13
ATOM 17889 N N . MET A 1 1 ? -9.060 -13.659 2.084 1.00 0.00 1 MET A N 14
ATOM 17890 C CA . MET A 1 1 ? -9.283 -14.862 2.926 1.00 0.00 1 MET A CA 14
ATOM 17891 C C . MET A 1 1 ? -8.085 -15.109 3.842 1.00 0.00 1 MET A C 14
ATOM 17892 O O . MET A 1 1 ? -8.049 -14.632 4.976 1.00 0.00 1 MET A O 14
ATOM 17908 N N . ALA A 1 2 ? -7.091 -15.829 3.330 1.00 0.00 2 ALA A N 14
ATOM 17909 C CA . ALA A 1 2 ? -5.897 -16.158 4.104 1.00 0.00 2 ALA A CA 14
ATOM 17910 C C . ALA A 1 2 ? -4.766 -15.199 3.753 1.00 0.00 2 ALA A C 14
ATOM 17911 O O . ALA A 1 2 ? -3.584 -15.530 3.856 1.00 0.00 2 ALA A O 14
ATOM 17918 N N . ASP A 1 3 ? -5.150 -14.008 3.331 1.00 0.00 3 ASP A N 14
ATOM 17919 C CA . ASP A 1 3 ? -4.207 -12.974 2.948 1.00 0.00 3 ASP A CA 14
ATOM 17920 C C . ASP A 1 3 ? -4.377 -11.758 3.851 1.00 0.00 3 ASP A C 14
ATOM 17921 O O . ASP A 1 3 ? -5.087 -11.819 4.855 1.00 0.00 3 ASP A O 14
ATOM 17930 N N . TYR A 1 4 ? -3.741 -10.655 3.484 1.00 0.00 4 TYR A N 14
ATOM 17931 C CA . TYR A 1 4 ? -3.719 -9.466 4.329 1.00 0.00 4 TYR A CA 14
ATOM 17932 C C . TYR A 1 4 ? -4.663 -8.392 3.800 1.00 0.00 4 TYR A C 14
ATOM 17933 O O . TYR A 1 4 ? -4.875 -7.375 4.459 1.00 0.00 4 TYR A O 14
ATOM 17951 N N . ASN A 1 5 ? -5.234 -8.643 2.622 1.00 0.00 5 ASN A N 14
ATOM 17952 C CA . ASN A 1 5 ? -6.055 -7.659 1.911 1.00 0.00 5 ASN A CA 14
ATOM 17953 C C . ASN A 1 5 ? -5.209 -6.455 1.505 1.00 0.00 5 ASN A C 14
ATOM 17954 O O . ASN A 1 5 ? -4.926 -5.574 2.315 1.00 0.00 5 ASN A O 14
ATOM 17965 N N . ILE A 1 6 ? -4.794 -6.432 0.246 1.00 0.00 6 ILE A N 14
ATOM 17966 C CA . ILE A 1 6 ? -3.935 -5.368 -0.258 1.00 0.00 6 ILE A CA 14
ATOM 17967 C C . ILE A 1 6 ? -4.772 -4.166 -0.697 1.00 0.00 6 ILE A C 14
ATOM 17968 O O . ILE A 1 6 ? -5.527 -4.248 -1.669 1.00 0.00 6 ILE A O 14
ATOM 17984 N N . PRO A 1 7 ? -4.648 -3.037 0.018 1.00 0.00 7 PRO A N 14
ATOM 17985 C CA . PRO A 1 7 ? -5.416 -1.827 -0.273 1.00 0.00 7 PRO A CA 14
ATOM 17986 C C . PRO A 1 7 ? -4.819 -1.013 -1.420 1.00 0.00 7 PRO A C 14
ATOM 17987 O O . PRO A 1 7 ? -3.816 -1.401 -2.019 1.00 0.00 7 PRO A O 14
ATOM 17998 N N . HIS A 1 8 ? -5.439 0.119 -1.722 1.00 0.00 8 HIS A N 14
ATOM 17999 C CA . HIS A 1 8 ? -4.958 0.990 -2.782 1.00 0.00 8 HIS A CA 14
ATOM 18000 C C . HIS A 1 8 ? -4.518 2.335 -2.222 1.00 0.00 8 HIS A C 14
ATOM 18001 O O . HIS A 1 8 ? -5.177 2.914 -1.358 1.00 0.00 8 HIS A O 14
ATOM 18016 N N . PHE A 1 9 ? -3.399 2.814 -2.737 1.00 0.00 9 PHE A N 14
ATOM 18017 C CA . PHE A 1 9 ? -2.758 4.028 -2.252 1.00 0.00 9 PHE A CA 14
ATOM 18018 C C . PHE A 1 9 ? -2.771 5.112 -3.324 1.00 0.00 9 PHE A C 14
ATOM 18019 O O . PHE A 1 9 ? -3.367 4.939 -4.387 1.00 0.00 9 PHE A O 14
ATOM 18036 N N . GLN A 1 10 ? -2.103 6.217 -3.035 1.00 0.00 10 GLN A N 14
ATOM 18037 C CA . GLN A 1 10 ? -2.109 7.382 -3.908 1.00 0.00 10 GLN A CA 14
ATOM 18038 C C . GLN A 1 10 ? -0.718 7.576 -4.502 1.00 0.00 10 GLN A C 14
ATOM 18039 O O . GLN A 1 10 ? 0.236 6.931 -4.069 1.00 0.00 10 GLN A O 14
ATOM 18053 N N . ASN A 1 11 ? -0.610 8.454 -5.494 1.00 0.00 11 ASN A N 14
ATOM 18054 C CA . ASN A 1 11 ? 0.615 8.567 -6.282 1.00 0.00 11 ASN A CA 14
ATOM 18055 C C . ASN A 1 11 ? 1.755 9.215 -5.510 1.00 0.00 11 ASN A C 14
ATOM 18056 O O . ASN A 1 11 ? 1.547 10.109 -4.684 1.00 0.00 11 ASN A O 14
ATOM 18067 N N . ASP A 1 12 ? 2.962 8.769 -5.828 1.00 0.00 12 ASP A N 14
ATOM 18068 C CA . ASP A 1 12 ? 4.182 9.229 -5.172 1.00 0.00 12 ASP A CA 14
ATOM 18069 C C . ASP A 1 12 ? 4.538 10.641 -5.608 1.00 0.00 12 ASP A C 14
ATOM 18070 O O . ASP A 1 12 ? 5.307 11.338 -4.943 1.00 0.00 12 ASP A O 14
ATOM 18079 N N . LEU A 1 13 ? 3.964 11.056 -6.728 1.00 0.00 13 LEU A N 14
ATOM 18080 C CA . LEU A 1 13 ? 4.186 12.393 -7.256 1.00 0.00 13 LEU A CA 14
ATOM 18081 C C . LEU A 1 13 ? 3.684 13.440 -6.272 1.00 0.00 13 LEU A C 14
ATOM 18082 O O . LEU A 1 13 ? 4.220 14.546 -6.189 1.00 0.00 13 LEU A O 14
ATOM 18098 N N . GLY A 1 14 ? 2.650 13.085 -5.522 1.00 0.00 14 GLY A N 14
ATOM 18099 C CA . GLY A 1 14 ? 2.103 13.995 -4.539 1.00 0.00 14 GLY A CA 14
ATOM 18100 C C . GLY A 1 14 ? 2.534 13.635 -3.135 1.00 0.00 14 GLY A C 14
ATOM 18101 O O . GLY A 1 14 ? 2.772 14.513 -2.305 1.00 0.00 14 GLY A O 14
ATOM 18105 N N . TYR A 1 15 ? 2.640 12.342 -2.869 1.00 0.00 15 TYR A N 14
ATOM 18106 C CA . TYR A 1 15 ? 3.026 11.863 -1.554 1.00 0.00 15 TYR A CA 14
ATOM 18107 C C . TYR A 1 15 ? 4.306 11.042 -1.652 1.00 0.00 15 TYR A C 14
ATOM 18108 O O . TYR A 1 15 ? 4.287 9.900 -2.105 1.00 0.00 15 TYR A O 14
ATOM 18126 N N . LYS A 1 16 ? 5.414 11.633 -1.227 1.00 0.00 16 LYS A N 14
ATOM 18127 C CA . LYS A 1 16 ? 6.718 10.994 -1.360 1.00 0.00 16 LYS A CA 14
ATOM 18128 C C . LYS A 1 16 ? 7.079 10.199 -0.110 1.00 0.00 16 LYS A C 14
ATOM 18129 O O . LYS A 1 16 ? 8.123 9.548 -0.053 1.00 0.00 16 LYS A O 14
ATOM 18148 N N . ILE A 1 17 ? 6.218 10.265 0.893 1.00 0.00 17 ILE A N 14
ATOM 18149 C CA . ILE A 1 17 ? 6.383 9.476 2.103 1.00 0.00 17 ILE A CA 14
ATOM 18150 C C . ILE A 1 17 ? 5.028 8.961 2.556 1.00 0.00 17 ILE A C 14
ATOM 18151 O O . ILE A 1 17 ? 4.175 9.741 2.982 1.00 0.00 17 ILE A O 14
ATOM 18167 N N . ILE A 1 18 ? 4.819 7.658 2.444 1.00 0.00 18 ILE A N 14
ATOM 18168 C CA . ILE A 1 18 ? 3.570 7.065 2.921 1.00 0.00 18 ILE A CA 14
ATOM 18169 C C . ILE A 1 18 ? 3.785 6.269 4.203 1.00 0.00 18 ILE A C 14
ATOM 18170 O O . ILE A 1 18 ? 4.603 5.362 4.256 1.00 0.00 18 ILE A O 14
ATOM 18186 N N . GLU A 1 19 ? 3.039 6.610 5.237 1.00 0.00 19 GLU A N 14
ATOM 18187 C CA . GLU A 1 19 ? 3.089 5.866 6.485 1.00 0.00 19 GLU A CA 14
ATOM 18188 C C . GLU A 1 19 ? 1.903 4.912 6.566 1.00 0.00 19 GLU A C 14
ATOM 18189 O O . GLU A 1 19 ? 0.786 5.285 6.219 1.00 0.00 19 GLU A O 14
ATOM 18201 N N . ILE A 1 20 ? 2.154 3.681 6.996 1.00 0.00 20 ILE A N 14
ATOM 18202 C CA . ILE A 1 20 ? 1.105 2.668 7.118 1.00 0.00 20 ILE A CA 14
ATOM 18203 C C . ILE A 1 20 ? 1.428 1.690 8.238 1.00 0.00 20 ILE A C 14
ATOM 18204 O O . ILE A 1 20 ? 2.588 1.541 8.623 1.00 0.00 20 ILE A O 14
ATOM 18220 N N . GLY A 1 21 ? 0.404 1.024 8.755 1.00 0.00 21 GLY A N 14
ATOM 18221 C CA . GLY A 1 21 ? 0.609 0.028 9.788 1.00 0.00 21 GLY A CA 14
ATOM 18222 C C . GLY A 1 21 ? 0.455 -1.382 9.257 1.00 0.00 21 GLY A C 14
ATOM 18223 O O . GLY A 1 21 ? -0.040 -2.269 9.955 1.00 0.00 21 GLY A O 14
ATOM 18227 N N . VAL A 1 22 ? 0.867 -1.587 8.015 1.00 0.00 22 VAL A N 14
ATOM 18228 C CA . VAL A 1 22 ? 0.796 -2.898 7.385 1.00 0.00 22 VAL A CA 14
ATOM 18229 C C . VAL A 1 22 ? 2.189 -3.315 6.924 1.00 0.00 22 VAL A C 14
ATOM 18230 O O . VAL A 1 22 ? 3.003 -2.463 6.568 1.00 0.00 22 VAL A O 14
ATOM 18243 N N . LYS A 1 23 ? 2.469 -4.615 6.939 1.00 0.00 23 LYS A N 14
ATOM 18244 C CA . LYS A 1 23 ? 3.780 -5.114 6.560 1.00 0.00 23 LYS A CA 14
ATOM 18245 C C . LYS A 1 23 ? 3.819 -5.446 5.075 1.00 0.00 23 LYS A C 14
ATOM 18246 O O . LYS A 1 23 ? 4.814 -5.197 4.403 1.00 0.00 23 LYS A O 14
ATOM 18265 N N . GLU A 1 24 ? 2.731 -6.013 4.573 1.00 0.00 24 GLU A N 14
ATOM 18266 C CA . GLU A 1 24 ? 2.661 -6.445 3.185 1.00 0.00 24 GLU A CA 14
ATOM 18267 C C . GLU A 1 24 ? 1.681 -5.585 2.395 1.00 0.00 24 GLU A C 14
ATOM 18268 O O . GLU A 1 24 ? 0.528 -5.415 2.791 1.00 0.00 24 GLU A O 14
ATOM 18280 N N . PHE A 1 25 ? 2.143 -5.053 1.272 1.00 0.00 25 PHE A N 14
ATOM 18281 C CA . PHE A 1 25 ? 1.315 -4.212 0.415 1.00 0.00 25 PHE A CA 14
ATOM 18282 C C . PHE A 1 25 ? 1.904 -4.161 -0.991 1.00 0.00 25 PHE A C 14
ATOM 18283 O O . PHE A 1 25 ? 2.916 -4.806 -1.271 1.00 0.00 25 PHE A O 14
ATOM 18300 N N . MET A 1 26 ? 1.281 -3.389 -1.872 1.00 0.00 26 MET A N 14
ATOM 18301 C CA . MET A 1 26 ? 1.823 -3.183 -3.203 1.00 0.00 26 MET A CA 14
ATOM 18302 C C . MET A 1 26 ? 1.801 -1.706 -3.560 1.00 0.00 26 MET A C 14
ATOM 18303 O O . MET A 1 26 ? 0.812 -1.015 -3.325 1.00 0.00 26 MET A O 14
ATOM 18317 N N . CYS A 1 27 ? 2.904 -1.232 -4.116 1.00 0.00 27 CYS A N 14
ATOM 18318 C CA . CYS A 1 27 ? 3.034 0.159 -4.508 1.00 0.00 27 CYS A CA 14
ATOM 18319 C C . CYS A 1 27 ? 2.227 0.445 -5.772 1.00 0.00 27 CYS A C 14
ATOM 18320 O O . CYS A 1 27 ? 2.285 -0.315 -6.741 1.00 0.00 27 CYS A O 14
ATOM 18327 N N . VAL A 1 28 ? 1.485 1.543 -5.752 1.00 0.00 28 VAL A N 14
ATOM 18328 C CA . VAL A 1 28 ? 0.671 1.952 -6.892 1.00 0.00 28 VAL A CA 14
ATOM 18329 C C . VAL A 1 28 ? 1.555 2.566 -7.984 1.00 0.00 28 VAL A C 14
ATOM 18330 O O . VAL A 1 28 ? 2.682 2.992 -7.713 1.00 0.00 28 VAL A O 14
ATOM 18343 N N . GLY A 1 29 ? 1.056 2.581 -9.215 1.00 0.00 29 GLY A N 14
ATOM 18344 C CA . GLY A 1 29 ? 1.805 3.150 -10.316 1.00 0.00 29 GLY A CA 14
ATOM 18345 C C . GLY A 1 29 ? 0.957 4.087 -11.153 1.00 0.00 29 GLY A C 14
ATOM 18346 O O . GLY A 1 29 ? 0.134 4.835 -10.617 1.00 0.00 29 GLY A O 14
ATOM 18350 N N . ALA A 1 30 ? 1.150 4.042 -12.463 1.00 0.00 30 ALA A N 14
ATOM 18351 C CA . ALA A 1 30 ? 0.396 4.891 -13.373 1.00 0.00 30 ALA A CA 14
ATOM 18352 C C . ALA A 1 30 ? 0.096 4.173 -14.686 1.00 0.00 30 ALA A C 14
ATOM 18353 O O . ALA A 1 30 ? -1.024 3.716 -14.905 1.00 0.00 30 ALA A O 14
ATOM 18360 N N . THR A 1 31 ? 1.098 4.060 -15.549 1.00 0.00 31 THR A N 14
ATOM 18361 C CA . THR A 1 31 ? 0.906 3.446 -16.855 1.00 0.00 31 THR A CA 14
ATOM 18362 C C . THR A 1 31 ? 1.045 1.928 -16.778 1.00 0.00 31 THR A C 14
ATOM 18363 O O . THR A 1 31 ? 0.063 1.217 -16.548 1.00 0.00 31 THR A O 14
ATOM 18374 N N . GLN A 1 32 ? 2.267 1.436 -16.942 1.00 0.00 32 GLN A N 14
ATOM 18375 C CA . GLN A 1 32 ? 2.526 0.003 -16.911 1.00 0.00 32 GLN A CA 14
ATOM 18376 C C . GLN A 1 32 ? 3.999 -0.297 -16.619 1.00 0.00 32 GLN A C 14
ATOM 18377 O O . GLN A 1 32 ? 4.781 -0.583 -17.524 1.00 0.00 32 GLN A O 14
ATOM 18391 N N . PRO A 1 33 ? 4.406 -0.200 -15.346 1.00 0.00 33 PRO A N 14
ATOM 18392 C CA . PRO A 1 33 ? 5.756 -0.577 -14.927 1.00 0.00 33 PRO A CA 14
ATOM 18393 C C . PRO A 1 33 ? 5.953 -2.087 -15.016 1.00 0.00 33 PRO A C 14
ATOM 18394 O O . PRO A 1 33 ? 6.866 -2.571 -15.686 1.00 0.00 33 PRO A O 14
ATOM 18405 N N . PHE A 1 34 ? 5.082 -2.823 -14.334 1.00 0.00 34 PHE A N 14
ATOM 18406 C CA . PHE A 1 34 ? 5.069 -4.277 -14.420 1.00 0.00 34 PHE A CA 14
ATOM 18407 C C . PHE A 1 34 ? 3.698 -4.759 -14.8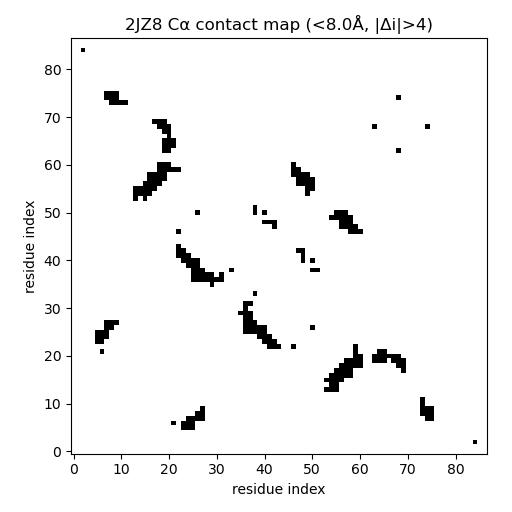90 1.00 0.00 34 PHE A C 14
ATOM 18408 O O . PHE A 1 34 ? 3.521 -5.929 -15.227 1.00 0.00 34 PHE A O 14
ATOM 18425 N N . ASP A 1 35 ? 2.739 -3.834 -14.913 1.00 0.00 35 ASP A N 14
ATOM 18426 C CA . ASP A 1 35 ? 1.374 -4.116 -15.364 1.00 0.00 35 ASP A CA 14
ATOM 18427 C C . ASP A 1 35 ? 0.567 -2.828 -15.370 1.00 0.00 35 ASP A C 14
ATOM 18428 O O . ASP A 1 35 ? 0.186 -2.319 -16.422 1.00 0.00 35 ASP A O 14
ATOM 18437 N N . HIS A 1 36 ? 0.318 -2.317 -14.171 1.00 0.00 36 HIS A N 14
ATOM 18438 C CA . HIS A 1 36 ? -0.341 -1.029 -13.971 1.00 0.00 36 HIS A CA 14
ATOM 18439 C C . HIS A 1 36 ? 0.185 -0.383 -12.691 1.00 0.00 36 HIS A C 14
ATOM 18440 O O . HIS A 1 36 ? 0.593 0.778 -12.707 1.00 0.00 36 HIS A O 14
ATOM 18455 N N . PRO A 1 37 ? 0.188 -1.117 -11.549 1.00 0.00 37 PRO A N 14
ATOM 18456 C CA . PRO A 1 37 ? 0.845 -0.653 -10.330 1.00 0.00 37 PRO A CA 14
ATOM 18457 C C . PRO A 1 37 ? 2.357 -0.837 -10.418 1.00 0.00 37 PRO A C 14
ATOM 18458 O O . PRO A 1 37 ? 2.881 -1.230 -11.463 1.00 0.00 37 PRO A O 14
ATOM 18469 N N . HIS A 1 38 ? 3.055 -0.574 -9.325 1.00 0.00 38 HIS A N 14
ATOM 18470 C CA . HIS A 1 38 ? 4.502 -0.685 -9.317 1.00 0.00 38 HIS A CA 14
ATOM 18471 C C . HIS A 1 38 ? 4.923 -2.104 -8.925 1.00 0.00 38 HIS A C 14
ATOM 18472 O O . HIS A 1 38 ? 4.939 -3.000 -9.762 1.00 0.00 38 HIS A O 14
ATOM 18486 N N . ILE A 1 39 ? 5.242 -2.307 -7.656 1.00 0.00 39 ILE A N 14
ATOM 18487 C CA . ILE A 1 39 ? 5.709 -3.604 -7.195 1.00 0.00 39 ILE A CA 14
ATOM 18488 C C . ILE A 1 39 ? 5.270 -3.835 -5.750 1.00 0.00 39 ILE A C 14
ATOM 18489 O O . ILE A 1 39 ? 5.005 -2.877 -5.020 1.00 0.00 39 ILE A O 14
ATOM 18505 N N . PHE A 1 40 ? 5.164 -5.099 -5.359 1.00 0.00 40 PHE A N 14
ATOM 18506 C CA . PHE A 1 40 ? 4.802 -5.451 -3.995 1.00 0.00 40 PHE A CA 14
ATOM 18507 C C . PHE A 1 40 ? 5.998 -5.283 -3.061 1.00 0.00 40 PHE A C 14
ATOM 18508 O O . PHE A 1 40 ? 7.115 -5.691 -3.387 1.00 0.00 40 PHE A O 14
ATOM 18525 N N . ILE A 1 41 ? 5.759 -4.661 -1.914 1.00 0.00 41 ILE A N 14
ATOM 18526 C CA . ILE A 1 41 ? 6.806 -4.423 -0.932 1.00 0.00 41 ILE A CA 14
ATOM 18527 C C . ILE A 1 41 ? 6.354 -4.935 0.433 1.00 0.00 41 ILE A C 14
ATOM 18528 O O . ILE A 1 41 ? 5.179 -4.814 0.784 1.00 0.00 41 ILE A O 14
ATOM 18544 N N . ASP A 1 42 ? 7.266 -5.543 1.175 1.00 0.00 42 ASP A N 14
ATOM 18545 C CA . ASP A 1 42 ? 6.950 -6.056 2.503 1.00 0.00 42 ASP A CA 14
ATOM 18546 C C . ASP A 1 42 ? 8.028 -5.683 3.510 1.00 0.00 42 ASP A C 14
ATOM 18547 O O . ASP A 1 42 ? 9.217 -5.640 3.180 1.00 0.00 42 ASP A O 14
ATOM 18556 N N . MET A 1 43 ? 7.605 -5.386 4.727 1.00 0.00 43 MET A N 14
ATOM 18557 C CA . MET A 1 43 ? 8.522 -5.091 5.817 1.00 0.00 43 MET A CA 14
ATOM 18558 C C . MET A 1 43 ? 8.545 -6.243 6.807 1.00 0.00 43 MET A C 14
ATOM 18559 O O . MET A 1 43 ? 7.496 -6.660 7.305 1.00 0.00 43 MET A O 14
ATOM 18573 N N . GLY A 1 44 ? 9.728 -6.770 7.080 1.00 0.00 44 GLY A N 14
ATOM 18574 C CA . GLY A 1 44 ? 9.863 -7.730 8.154 1.00 0.00 44 GLY A CA 14
ATOM 18575 C C . GLY A 1 44 ? 9.979 -7.022 9.487 1.00 0.00 44 GLY A C 14
ATOM 18576 O O . GLY A 1 44 ? 9.013 -6.935 10.250 1.00 0.00 44 GLY A O 14
ATOM 18580 N N . SER A 1 45 ? 11.162 -6.496 9.751 1.00 0.00 45 SER A N 14
ATOM 18581 C CA . SER A 1 45 ? 11.403 -5.670 10.918 1.00 0.00 45 SER A CA 14
ATOM 18582 C C . SER A 1 45 ? 12.050 -4.368 10.464 1.00 0.00 45 SER A C 14
ATOM 18583 O O . SER A 1 45 ? 13.273 -4.214 10.515 1.00 0.00 45 SER A O 14
ATOM 18591 N N . THR A 1 46 ? 11.235 -3.458 9.961 1.00 0.00 46 THR A N 14
ATOM 18592 C CA . THR A 1 46 ? 11.741 -2.234 9.376 1.00 0.00 46 THR A CA 14
ATOM 18593 C C . THR A 1 46 ? 10.893 -1.048 9.813 1.00 0.00 46 THR A C 14
ATOM 18594 O O . THR A 1 46 ? 9.674 -1.055 9.648 1.00 0.00 46 THR A O 14
ATOM 18605 N N . ASP A 1 47 ? 11.548 -0.040 10.376 1.00 0.00 47 ASP A N 14
ATOM 18606 C CA . ASP A 1 47 ? 10.860 1.144 10.887 1.00 0.00 47 ASP A CA 14
ATOM 18607 C C . ASP A 1 47 ? 10.332 1.981 9.733 1.00 0.00 47 ASP A C 14
ATOM 18608 O O . ASP A 1 47 ? 9.254 2.567 9.810 1.00 0.00 47 ASP A O 14
ATOM 18617 N N . GLU A 1 48 ? 11.106 2.028 8.662 1.00 0.00 48 GLU A N 14
ATOM 18618 C CA . GLU A 1 48 ? 10.728 2.762 7.470 1.00 0.00 48 GLU A CA 14
ATOM 18619 C C . GLU A 1 48 ? 11.463 2.198 6.256 1.00 0.00 48 GLU A C 14
ATOM 18620 O O . GLU A 1 48 ? 12.682 2.030 6.278 1.00 0.00 48 GLU A O 14
ATOM 18632 N N . LYS A 1 49 ? 10.712 1.871 5.219 1.00 0.00 49 LYS A N 14
ATOM 18633 C CA . LYS A 1 49 ? 11.274 1.257 4.022 1.00 0.00 49 LYS A CA 14
ATOM 18634 C C . LYS A 1 49 ? 10.846 2.052 2.794 1.00 0.00 49 LYS A C 14
ATOM 18635 O O . LYS A 1 49 ? 9.655 2.256 2.563 1.00 0.00 49 LYS A O 14
ATOM 18654 N N . ILE A 1 50 ? 11.812 2.508 2.012 1.00 0.00 50 ILE A N 14
ATOM 18655 C CA . ILE A 1 50 ? 11.519 3.403 0.901 1.00 0.00 50 ILE A CA 14
ATOM 18656 C C . ILE A 1 50 ? 11.208 2.625 -0.376 1.00 0.00 50 ILE A C 14
ATOM 18657 O O . ILE A 1 50 ? 11.628 1.480 -0.539 1.00 0.00 50 ILE A O 14
ATOM 18673 N N . CYS A 1 51 ? 10.441 3.248 -1.260 1.00 0.00 51 CYS A N 14
ATOM 18674 C CA . CYS A 1 51 ? 10.199 2.706 -2.586 1.00 0.00 51 CYS A CA 14
ATOM 18675 C C . CYS A 1 51 ? 11.173 3.356 -3.565 1.00 0.00 51 CYS A C 14
ATOM 18676 O O . CYS A 1 51 ? 10.977 4.505 -3.960 1.00 0.00 51 CYS A O 14
ATOM 18683 N N . PRO A 1 52 ? 12.229 2.624 -3.958 1.00 0.00 52 PRO A N 14
ATOM 18684 C CA . PRO A 1 52 ? 13.352 3.164 -4.749 1.00 0.00 52 PRO A CA 14
ATOM 18685 C C . PRO A 1 52 ? 12.915 3.942 -5.991 1.00 0.00 52 PRO A C 14
ATOM 18686 O O . PRO A 1 52 ? 13.146 5.144 -6.091 1.00 0.00 52 PRO A O 14
ATOM 18697 N N . TYR A 1 53 ? 12.256 3.261 -6.918 1.00 0.00 53 TYR A N 14
ATOM 18698 C CA . TYR A 1 53 ? 11.893 3.860 -8.202 1.00 0.00 53 TYR A CA 14
ATOM 18699 C C . TYR A 1 53 ? 10.635 4.726 -8.100 1.00 0.00 53 TYR A C 14
ATOM 18700 O O . TYR A 1 53 ? 9.839 4.767 -9.035 1.00 0.00 53 TYR A O 14
ATOM 18718 N N . CYS A 1 54 ? 10.450 5.415 -6.977 1.00 0.00 54 CYS A N 14
ATOM 18719 C CA . CYS A 1 54 ? 9.279 6.273 -6.796 1.00 0.00 54 CYS A CA 14
ATOM 18720 C C . CYS A 1 54 ? 9.536 7.379 -5.780 1.00 0.00 54 CYS A C 14
ATOM 18721 O O . CYS A 1 54 ? 9.264 8.546 -6.055 1.00 0.00 54 CYS A O 14
ATOM 18728 N N . SER A 1 55 ? 10.094 7.000 -4.624 1.00 0.00 55 SER A N 14
ATOM 18729 C CA . SER A 1 55 ? 10.110 7.858 -3.442 1.00 0.00 55 SER A CA 14
ATOM 18730 C C . SER A 1 55 ? 8.685 7.980 -2.896 1.00 0.00 55 SER A C 14
ATOM 18731 O O . SER A 1 55 ? 7.881 8.779 -3.369 1.00 0.00 55 SER A O 14
ATOM 18739 N N . THR A 1 56 ? 8.379 7.138 -1.918 1.00 0.00 56 THR A N 14
ATOM 18740 C CA . THR A 1 56 ? 7.041 6.981 -1.388 1.00 0.00 56 THR A CA 14
ATOM 18741 C C . THR A 1 56 ? 7.211 6.388 -0.005 1.00 0.00 56 THR A C 14
ATOM 18742 O O . THR A 1 56 ? 6.381 5.614 0.462 1.00 0.00 56 THR A O 14
ATOM 18753 N N . LEU A 1 57 ? 8.314 6.804 0.626 1.00 0.00 57 LEU A N 14
ATOM 18754 C CA . LEU A 1 57 ? 8.898 6.139 1.791 1.00 0.00 57 LEU A CA 14
ATOM 18755 C C . LEU A 1 57 ? 7.838 5.604 2.739 1.00 0.00 57 LEU A C 14
ATOM 18756 O O . LEU A 1 57 ? 7.170 6.361 3.437 1.00 0.00 57 LEU A O 14
ATOM 18772 N N . TYR A 1 58 ? 7.702 4.288 2.753 1.00 0.00 58 TYR A N 14
ATOM 18773 C CA . TYR A 1 58 ? 6.682 3.638 3.548 1.00 0.00 58 TYR A CA 14
ATOM 18774 C C . TYR A 1 58 ? 7.176 3.421 4.968 1.00 0.00 58 TYR A C 14
ATOM 18775 O O . TYR A 1 58 ? 8.021 2.565 5.230 1.00 0.00 58 TYR A O 14
ATOM 18793 N N . ARG A 1 59 ? 6.657 4.227 5.873 1.00 0.00 59 ARG A N 14
ATOM 18794 C CA . ARG A 1 59 ? 7.069 4.190 7.262 1.00 0.00 59 ARG A CA 14
ATOM 18795 C C . ARG A 1 59 ? 6.142 3.290 8.066 1.00 0.00 59 ARG A C 14
ATOM 18796 O O . ARG A 1 59 ? 4.953 3.581 8.225 1.00 0.00 59 ARG A O 14
ATOM 18817 N N . TYR A 1 60 ? 6.694 2.191 8.554 1.00 0.00 60 TYR A N 14
ATOM 18818 C CA . TYR A 1 60 ? 5.945 1.237 9.351 1.00 0.00 60 TYR A CA 14
ATOM 18819 C C . TYR A 1 60 ? 6.307 1.394 10.822 1.00 0.00 60 TYR A C 14
ATOM 18820 O O . TYR A 1 60 ? 7.286 0.818 11.303 1.00 0.00 60 TYR A O 14
ATOM 18838 N N . ASP A 1 61 ? 5.538 2.205 11.526 1.00 0.00 61 ASP A N 14
ATOM 18839 C CA . ASP A 1 61 ? 5.795 2.453 12.936 1.00 0.00 61 ASP A CA 14
ATOM 18840 C C . ASP A 1 61 ? 4.760 1.737 13.790 1.00 0.00 61 ASP A C 14
ATOM 18841 O O . ASP A 1 61 ? 3.578 1.720 13.449 1.00 0.00 61 ASP A O 14
ATOM 18850 N N . PRO A 1 62 ? 5.196 1.122 14.903 1.00 0.00 62 PRO A N 14
ATOM 18851 C CA . PRO A 1 62 ? 4.308 0.428 15.845 1.00 0.00 62 PRO A CA 14
ATOM 18852 C C . PRO A 1 62 ? 3.137 1.287 16.343 1.00 0.00 62 PRO A C 14
ATOM 18853 O O . PRO A 1 62 ? 2.136 0.753 16.820 1.00 0.00 62 PRO A O 14
ATOM 18864 N N . SER A 1 63 ? 3.260 2.609 16.246 1.00 0.00 63 SER A N 14
ATOM 18865 C CA . SER A 1 63 ? 2.184 3.505 16.663 1.00 0.00 63 SER A CA 14
ATOM 18866 C C . SER A 1 63 ? 1.036 3.474 15.653 1.00 0.00 63 SER A C 14
ATOM 18867 O O . SER A 1 63 ? -0.067 3.948 15.931 1.00 0.00 63 SER A O 14
ATOM 18875 N N . LEU A 1 64 ? 1.309 2.922 14.479 1.00 0.00 64 LEU A N 14
ATOM 18876 C CA . LEU A 1 64 ? 0.299 2.770 13.444 1.00 0.00 64 LEU A CA 14
ATOM 18877 C C . LEU A 1 64 ? -0.350 1.393 13.548 1.00 0.00 64 LEU A C 14
ATOM 18878 O O . LEU A 1 64 ? -0.017 0.609 14.437 1.00 0.00 64 LEU A O 14
ATOM 18894 N N . SER A 1 65 ? -1.274 1.101 12.644 1.00 0.00 65 SER A N 14
ATOM 18895 C CA . SER A 1 65 ? -2.019 -0.151 12.680 1.00 0.00 65 SER A CA 14
ATOM 18896 C C . SER A 1 65 ? -2.609 -0.464 11.308 1.00 0.00 65 SER A C 14
ATOM 18897 O O . SER A 1 65 ? -2.413 0.292 10.361 1.00 0.00 65 SER A O 14
ATOM 18905 N N . TYR A 1 66 ? -3.347 -1.565 11.219 1.00 0.00 66 TYR A N 14
ATOM 18906 C CA . TYR A 1 66 ? -3.879 -2.043 9.947 1.00 0.00 66 TYR A CA 14
ATOM 18907 C C . TYR A 1 66 ? -4.839 -1.032 9.314 1.00 0.00 66 TYR A C 14
ATOM 18908 O O . TYR A 1 66 ? -4.769 -0.769 8.113 1.00 0.00 66 TYR A O 14
ATOM 18926 N N . ASN A 1 67 ? -5.725 -0.465 10.121 1.00 0.00 67 ASN A N 14
ATOM 18927 C CA . ASN A 1 67 ? -6.722 0.479 9.615 1.00 0.00 67 ASN A CA 14
ATOM 18928 C C . ASN A 1 67 ? -6.165 1.902 9.611 1.00 0.00 67 ASN A C 14
ATOM 18929 O O . ASN A 1 67 ? -6.831 2.849 9.194 1.00 0.00 67 ASN A O 14
ATOM 18940 N N . GLN A 1 68 ? -4.931 2.048 10.070 1.00 0.00 68 GLN A N 14
ATOM 18941 C CA . GLN A 1 68 ? -4.304 3.357 10.160 1.00 0.00 68 GLN A CA 14
ATOM 18942 C C . GLN A 1 68 ? -3.277 3.537 9.052 1.00 0.00 68 GLN A C 14
ATOM 18943 O O . GLN A 1 68 ? -2.283 2.810 8.984 1.00 0.00 68 GLN A O 14
ATOM 18957 N N . THR A 1 69 ? -3.527 4.495 8.180 1.00 0.00 69 THR A N 14
ATOM 18958 C CA . THR A 1 69 ? -2.610 4.795 7.098 1.00 0.00 69 THR A CA 14
ATOM 18959 C C . THR A 1 69 ? -1.757 6.022 7.461 1.00 0.00 69 THR A C 14
ATOM 18960 O O . THR A 1 69 ? -1.218 6.095 8.567 1.00 0.00 69 THR A O 14
ATOM 18971 N N . ASN A 1 70 ? -1.653 6.986 6.557 1.00 0.00 70 ASN A N 14
ATOM 18972 C CA . ASN A 1 70 ? -0.781 8.130 6.757 1.00 0.00 70 ASN A CA 14
ATOM 18973 C C . ASN A 1 70 ? -1.578 9.350 7.216 1.00 0.00 70 ASN A C 14
ATOM 18974 O O . ASN A 1 70 ? -2.805 9.368 7.104 1.00 0.00 70 ASN A O 14
ATOM 18985 N N . PRO A 1 71 ? -0.886 10.369 7.756 1.00 0.00 71 PRO A N 14
ATOM 18986 C CA . PRO A 1 71 ? -1.513 11.626 8.189 1.00 0.00 71 PRO A CA 14
ATOM 18987 C C . PRO A 1 71 ? -2.427 12.199 7.112 1.00 0.00 71 PRO A C 14
ATOM 18988 O O . PRO A 1 71 ? -1.998 12.399 5.973 1.00 0.00 71 PRO A O 14
ATOM 18999 N N . THR A 1 72 ? -3.678 12.466 7.486 1.00 0.00 72 THR A N 14
ATOM 19000 C CA . THR A 1 72 ? -4.722 12.816 6.528 1.00 0.00 72 THR A CA 14
ATOM 19001 C C . THR A 1 72 ? -5.050 11.604 5.655 1.00 0.00 72 THR A C 14
ATOM 19002 O O . THR A 1 72 ? -4.273 11.228 4.777 1.00 0.00 72 THR A O 14
ATOM 19013 N N . GLY A 1 73 ? -6.198 10.990 5.921 1.00 0.00 73 GLY A N 14
ATOM 19014 C CA . GLY A 1 73 ? -6.581 9.770 5.231 1.00 0.00 73 GLY A CA 14
ATOM 19015 C C . GLY A 1 73 ? -6.695 9.945 3.727 1.00 0.00 73 GLY A C 14
ATOM 19016 O O . GLY A 1 73 ? -7.722 10.405 3.225 1.00 0.00 73 GLY A O 14
ATOM 19020 N N . CYS A 1 74 ? -5.640 9.579 3.012 1.00 0.00 74 CYS A N 14
ATOM 19021 C CA . CYS A 1 74 ? -5.623 9.701 1.568 1.00 0.00 74 CYS A CA 14
ATOM 19022 C C . CYS A 1 74 ? -6.108 8.408 0.921 1.00 0.00 74 CYS A C 14
ATOM 19023 O O . CYS A 1 74 ? -7.315 8.200 0.788 1.00 0.00 74 CYS A O 14
ATOM 19031 N N . LEU A 1 75 ? -5.148 7.541 0.567 1.00 0.00 75 LEU A N 14
ATOM 19032 C CA . LEU A 1 75 ? -5.401 6.262 -0.116 1.00 0.00 75 LEU A CA 14
ATOM 19033 C C . LEU A 1 75 ? -6.360 6.418 -1.303 1.00 0.00 75 LEU A C 14
ATOM 19034 O O . LEU A 1 75 ? -6.739 7.527 -1.677 1.00 0.00 75 LEU A O 14
ATOM 19050 N N . TYR A 1 76 ? -6.720 5.309 -1.918 1.00 0.00 76 TYR A N 14
ATOM 19051 C CA . TYR A 1 76 ? -7.628 5.344 -3.050 1.00 0.00 76 TYR A CA 14
ATOM 19052 C C . TYR A 1 76 ? -8.950 4.679 -2.688 1.00 0.00 76 TYR A C 14
ATOM 19053 O O . TYR A 1 76 ? -9.078 3.452 -2.724 1.00 0.00 76 TYR A O 14
ATOM 19071 N N . ASN A 1 77 ? -9.919 5.501 -2.308 1.00 0.00 77 ASN A N 14
ATOM 19072 C CA . ASN A 1 77 ? -11.242 5.018 -1.941 1.00 0.00 77 ASN A CA 14
ATOM 19073 C C . ASN A 1 77 ? -12.268 5.559 -2.926 1.00 0.00 77 ASN A C 14
ATOM 19074 O O . ASN A 1 77 ? -12.583 6.750 -2.912 1.00 0.00 77 ASN A O 14
ATOM 19085 N N . PRO A 1 78 ? -12.783 4.701 -3.814 1.00 0.00 78 PRO A N 14
ATOM 19086 C CA . PRO A 1 78 ? -13.721 5.113 -4.853 1.00 0.00 78 PRO A CA 14
ATOM 19087 C C . PRO A 1 78 ? -15.116 5.413 -4.305 1.00 0.00 78 PRO A C 14
ATOM 19088 O O . PRO A 1 78 ? -15.923 4.505 -4.093 1.00 0.00 78 PRO A O 14
ATOM 19099 N N . LYS A 1 79 ? -15.387 6.683 -4.048 1.00 0.00 79 LYS A N 14
ATOM 19100 C CA . LYS A 1 79 ? -16.722 7.110 -3.660 1.00 0.00 79 LYS A CA 14
ATOM 19101 C C . LYS A 1 79 ? -17.426 7.662 -4.891 1.00 0.00 79 LYS A C 14
ATOM 19102 O O . LYS A 1 79 ? -17.255 8.829 -5.246 1.00 0.00 79 LYS A O 14
ATOM 19121 N N . LEU A 1 80 ? -18.191 6.809 -5.551 1.00 0.00 80 LEU A N 14
ATOM 19122 C CA . LEU A 1 80 ? -18.740 7.128 -6.861 1.00 0.00 80 LEU A CA 14
ATOM 19123 C C . LEU A 1 80 ? -20.110 7.784 -6.767 1.00 0.00 80 LEU A C 14
ATOM 19124 O O . LEU A 1 80 ? -21.043 7.228 -6.190 1.00 0.00 80 LEU A O 14
ATOM 19140 N N . GLU A 1 81 ? -20.205 8.975 -7.338 1.00 0.00 81 GLU A N 14
ATOM 19141 C CA . GLU A 1 81 ? -21.476 9.661 -7.506 1.00 0.00 81 GLU A CA 14
ATOM 19142 C C . GLU A 1 81 ? -21.430 10.411 -8.836 1.00 0.00 81 GLU A C 14
ATOM 19143 O O . GLU A 1 81 ? -20.587 10.098 -9.677 1.00 0.00 81 GLU A O 14
ATOM 19155 N N . HIS A 1 82 ? -22.330 11.379 -9.022 1.00 0.00 82 HIS A N 14
ATOM 19156 C CA . HIS A 1 82 ? -22.467 12.149 -10.270 1.00 0.00 82 HIS A CA 14
ATOM 19157 C C . HIS A 1 82 ? -22.526 11.238 -11.501 1.00 0.00 82 HIS A C 14
ATOM 19158 O O . HIS A 1 82 ? -22.228 11.659 -12.614 1.00 0.00 82 HIS A O 14
ATOM 19173 N N . HIS A 1 83 ? -22.937 9.992 -11.289 1.00 0.00 83 HIS A N 14
ATOM 19174 C CA . HIS A 1 83 ? -23.130 9.046 -12.380 1.00 0.00 83 HIS A CA 14
ATOM 19175 C C . HIS A 1 83 ? -24.601 8.981 -12.744 1.00 0.00 83 HIS A C 14
ATOM 19176 O O . HIS A 1 83 ? -25.456 8.869 -11.862 1.00 0.00 83 HIS A O 14
ATOM 19191 N N . HIS A 1 84 ? -24.900 9.077 -14.029 1.00 0.00 84 HIS A N 14
ATOM 19192 C CA . HIS A 1 84 ? -26.271 8.944 -14.492 1.00 0.00 84 HIS A CA 14
ATOM 19193 C C . HIS A 1 84 ? -26.306 8.398 -15.911 1.00 0.00 84 HIS A C 14
ATOM 19194 O O . HIS A 1 84 ? -25.471 8.756 -16.741 1.00 0.00 84 HIS A O 14
ATOM 19209 N N . HIS A 1 85 ? -27.255 7.515 -16.177 1.00 0.00 85 HIS A N 14
ATOM 19210 C CA . HIS A 1 85 ? -27.523 7.080 -17.540 1.00 0.00 85 HIS A CA 14
ATOM 19211 C C . HIS A 1 85 ? -28.583 8.006 -18.116 1.00 0.00 85 HIS A C 14
ATOM 19212 O O . HIS A 1 85 ? -28.532 8.404 -19.278 1.00 0.00 85 HIS A O 14
ATOM 19227 N N . HIS A 1 86 ? -29.547 8.333 -17.265 1.00 0.00 86 HIS A N 14
ATOM 19228 C CA . HIS A 1 86 ? -30.475 9.433 -17.498 1.00 0.00 86 HIS A CA 14
ATOM 19229 C C . HIS A 1 86 ? -30.516 10.303 -16.247 1.00 0.00 86 HIS A C 14
ATOM 19230 O O . HIS A 1 86 ? -30.463 11.529 -16.329 1.00 0.00 86 HIS A O 14
ATOM 19245 N N . HIS A 1 87 ? -30.590 9.653 -15.087 1.00 0.00 87 HIS A N 14
ATOM 19246 C CA . HIS A 1 87 ? -30.487 10.342 -13.805 1.00 0.00 87 HIS A CA 14
ATOM 19247 C C . HIS A 1 87 ? -30.143 9.341 -12.707 1.00 0.00 87 HIS A C 14
ATOM 19248 O O . HIS A 1 87 ? -30.878 8.342 -12.555 1.00 0.00 87 HIS A O 14
ATOM 19265 N N . MET A 1 1 ? -16.775 -19.506 1.979 1.00 0.00 1 MET A N 15
ATOM 19266 C CA . MET A 1 1 ? -15.411 -19.849 1.519 1.00 0.00 1 MET A CA 15
ATOM 19267 C C . MET A 1 1 ? -14.905 -18.789 0.552 1.00 0.00 1 MET A C 15
ATOM 19268 O O . MET A 1 1 ? -15.285 -18.772 -0.621 1.00 0.00 1 MET A O 15
ATOM 19284 N N . ALA A 1 2 ? -14.072 -17.891 1.048 1.00 0.00 2 ALA A N 15
ATOM 19285 C CA . ALA A 1 2 ? -13.522 -16.830 0.227 1.00 0.00 2 ALA A CA 15
ATOM 19286 C C . ALA A 1 2 ? -12.037 -16.658 0.497 1.00 0.00 2 ALA A C 15
ATOM 19287 O O . ALA A 1 2 ? -11.592 -16.732 1.645 1.00 0.00 2 ALA A O 15
ATOM 19294 N N . ASP A 1 3 ? -11.274 -16.451 -0.560 1.00 0.00 3 ASP A N 15
ATOM 19295 C CA . ASP A 1 3 ? -9.849 -16.208 -0.434 1.00 0.00 3 ASP A CA 15
ATOM 19296 C C . ASP A 1 3 ? -9.604 -14.764 -0.018 1.00 0.00 3 ASP A C 15
ATOM 19297 O O . ASP A 1 3 ? -9.970 -13.830 -0.731 1.00 0.00 3 ASP A O 15
ATOM 19306 N N . TYR A 1 4 ? -9.022 -14.581 1.156 1.00 0.00 4 TYR A N 15
ATOM 19307 C CA . TYR A 1 4 ? -8.721 -13.248 1.650 1.00 0.00 4 TYR A CA 15
ATOM 19308 C C . TYR A 1 4 ? -7.597 -12.631 0.831 1.00 0.00 4 TYR A C 15
ATOM 19309 O O . TYR A 1 4 ? -6.434 -13.014 0.965 1.00 0.00 4 TYR A O 15
ATOM 19327 N N . ASN A 1 5 ? -7.953 -11.696 -0.033 1.00 0.00 5 ASN A N 15
ATOM 19328 C CA . ASN A 1 5 ? -6.979 -11.036 -0.887 1.00 0.00 5 ASN A CA 15
ATOM 19329 C C . ASN A 1 5 ? -6.230 -9.967 -0.103 1.00 0.00 5 ASN A C 15
ATOM 19330 O O . ASN A 1 5 ? -6.734 -9.449 0.897 1.00 0.00 5 ASN A O 15
ATOM 19341 N N . ILE A 1 6 ? -5.020 -9.659 -0.544 1.00 0.00 6 ILE A N 15
ATOM 19342 C CA . ILE A 1 6 ? -4.240 -8.600 0.072 1.00 0.00 6 ILE A CA 15
ATOM 19343 C C . ILE A 1 6 ? -4.842 -7.243 -0.270 1.00 0.00 6 ILE A C 15
ATOM 19344 O O . ILE A 1 6 ? -5.271 -7.010 -1.404 1.00 0.00 6 ILE A O 15
ATOM 19360 N N . PRO A 1 7 ? -4.908 -6.341 0.718 1.00 0.00 7 PRO A N 15
ATOM 19361 C CA . PRO A 1 7 ? -5.506 -5.019 0.536 1.00 0.00 7 PRO A CA 15
ATOM 19362 C C . PRO A 1 7 ? -4.813 -4.206 -0.549 1.00 0.00 7 PRO A C 15
ATOM 19363 O O . PRO A 1 7 ? -3.597 -4.028 -0.535 1.00 0.00 7 PRO A O 15
ATOM 19374 N N . HIS A 1 8 ? -5.602 -3.731 -1.502 1.00 0.00 8 HIS A N 15
ATOM 19375 C CA . HIS A 1 8 ? -5.105 -2.833 -2.534 1.00 0.00 8 HIS A CA 15
ATOM 19376 C C . HIS A 1 8 ? -5.269 -1.390 -2.070 1.00 0.00 8 HIS A C 15
ATOM 19377 O O . HIS A 1 8 ? -6.360 -0.983 -1.662 1.00 0.00 8 HIS A O 15
ATOM 19392 N N . PHE A 1 9 ? -4.186 -0.628 -2.118 1.00 0.00 9 PHE A N 15
ATOM 19393 C CA . PHE A 1 9 ? -4.161 0.698 -1.509 1.00 0.00 9 PHE A CA 15
ATOM 19394 C C . PHE A 1 9 ? -4.195 1.820 -2.541 1.00 0.00 9 PHE A C 15
ATOM 19395 O O . PHE A 1 9 ? -4.112 1.583 -3.745 1.00 0.00 9 PHE A O 15
ATOM 19412 N N . GLN A 1 10 ? -4.329 3.042 -2.034 1.00 0.00 10 GLN A N 15
ATOM 19413 C CA . GLN A 1 10 ? -4.381 4.248 -2.848 1.00 0.00 10 GLN A CA 15
ATOM 19414 C C . GLN A 1 10 ? -4.098 5.475 -1.981 1.00 0.00 10 GLN A C 15
ATOM 19415 O O . GLN A 1 10 ? -4.504 5.523 -0.821 1.00 0.00 10 GLN A O 15
ATOM 19429 N N . ASN A 1 11 ? -3.387 6.453 -2.523 1.00 0.00 11 ASN A N 15
ATOM 19430 C CA . ASN A 1 11 ? -3.256 7.743 -1.853 1.00 0.00 11 ASN A CA 15
ATOM 19431 C C . ASN A 1 11 ? -3.524 8.868 -2.845 1.00 0.00 11 ASN A C 15
ATOM 19432 O O . ASN A 1 11 ? -2.765 9.060 -3.792 1.00 0.00 11 ASN A O 15
ATOM 19443 N N . ASP A 1 12 ? -4.610 9.602 -2.629 1.00 0.00 12 ASP A N 15
ATOM 19444 C CA . ASP A 1 12 ? -4.987 10.696 -3.524 1.00 0.00 12 ASP A CA 15
ATOM 19445 C C . ASP A 1 12 ? -4.069 11.898 -3.344 1.00 0.00 12 ASP A C 15
ATOM 19446 O O . ASP A 1 12 ? -3.934 12.727 -4.241 1.00 0.00 12 ASP A O 15
ATOM 19455 N N . LEU A 1 13 ? -3.430 11.983 -2.187 1.00 0.00 13 LEU A N 15
ATOM 19456 C CA . LEU A 1 13 ? -2.594 13.130 -1.856 1.00 0.00 13 LEU A CA 15
ATOM 19457 C C . LEU A 1 13 ? -1.175 12.940 -2.379 1.00 0.00 13 LEU A C 15
ATOM 19458 O O . LEU A 1 13 ? -0.455 13.909 -2.617 1.00 0.00 13 LEU A O 15
ATOM 19474 N N . GLY A 1 14 ? -0.781 11.687 -2.546 1.00 0.00 14 GLY A N 15
ATOM 19475 C CA . GLY A 1 14 ? 0.525 11.381 -3.091 1.00 0.00 14 GLY A CA 15
ATOM 19476 C C . GLY A 1 14 ? 1.620 11.418 -2.044 1.00 0.00 14 GLY A C 15
ATOM 19477 O O . GLY A 1 14 ? 1.876 10.415 -1.379 1.00 0.00 14 GLY A O 15
ATOM 19481 N N . TYR A 1 15 ? 2.255 12.584 -1.905 1.00 0.00 15 TYR A N 15
ATOM 19482 C CA . TYR A 1 15 ? 3.388 12.778 -0.993 1.00 0.00 15 TYR A CA 15
ATOM 19483 C C . TYR A 1 15 ? 4.614 12.011 -1.486 1.00 0.00 15 TYR A C 15
ATOM 19484 O O . TYR A 1 15 ? 4.599 11.418 -2.567 1.00 0.00 15 TYR A O 15
ATOM 19502 N N . LYS A 1 16 ? 5.685 12.046 -0.704 1.00 0.00 16 LYS A N 15
ATOM 19503 C CA . LYS A 1 16 ? 6.880 11.272 -1.018 1.00 0.00 16 LYS A CA 15
ATOM 19504 C C . LYS A 1 16 ? 7.308 10.448 0.185 1.00 0.00 16 LYS A C 15
ATOM 19505 O O . LYS A 1 16 ? 8.389 9.860 0.207 1.00 0.00 16 LYS A O 15
ATOM 19524 N N . ILE A 1 17 ? 6.431 10.410 1.178 1.00 0.00 17 ILE A N 15
ATOM 19525 C CA . ILE A 1 17 ? 6.592 9.560 2.348 1.00 0.00 17 ILE A CA 15
ATOM 19526 C C . ILE A 1 17 ? 5.211 9.130 2.830 1.00 0.00 17 ILE A C 15
ATOM 19527 O O . ILE A 1 17 ? 4.435 9.965 3.294 1.00 0.00 17 ILE A O 15
ATOM 19543 N N . ILE A 1 18 ? 4.872 7.855 2.686 1.00 0.00 18 ILE A N 15
ATOM 19544 C CA . ILE A 1 18 ? 3.583 7.386 3.223 1.00 0.00 18 ILE A CA 15
ATOM 19545 C C . ILE A 1 18 ? 3.766 6.512 4.459 1.00 0.00 18 ILE A C 15
ATOM 19546 O O . ILE A 1 18 ? 4.542 5.564 4.453 1.00 0.00 18 ILE A O 15
ATOM 19562 N N . GLU A 1 19 ? 3.039 6.835 5.520 1.00 0.00 19 GLU A N 15
ATOM 19563 C CA . GLU A 1 19 ? 3.038 6.010 6.717 1.00 0.00 19 GLU A CA 15
ATOM 19564 C C . GLU A 1 19 ? 1.923 4.980 6.624 1.00 0.00 19 GLU A C 15
ATOM 19565 O O . GLU A 1 19 ? 0.808 5.302 6.201 1.00 0.00 19 GLU A O 15
ATOM 19577 N N . ILE A 1 20 ? 2.222 3.747 7.008 1.00 0.00 20 ILE A N 15
ATOM 19578 C CA . ILE A 1 20 ? 1.253 2.663 6.926 1.00 0.00 20 ILE A CA 15
ATOM 19579 C C . ILE A 1 20 ? 1.292 1.793 8.177 1.00 0.00 20 ILE A C 15
ATOM 19580 O O . ILE A 1 20 ? 2.337 1.636 8.804 1.00 0.00 20 ILE A O 15
ATOM 19596 N N . GLY A 1 21 ? 0.142 1.235 8.534 1.00 0.00 21 GLY A N 15
ATOM 19597 C CA . GLY A 1 21 ? 0.055 0.384 9.707 1.00 0.00 21 GLY A CA 15
ATOM 19598 C C . GLY A 1 21 ? 0.212 -1.083 9.363 1.00 0.00 21 GLY A C 15
ATOM 19599 O O . GLY A 1 21 ? -0.243 -1.957 10.101 1.00 0.00 21 GLY A O 15
ATOM 19603 N N . VAL A 1 22 ? 0.855 -1.347 8.233 1.00 0.00 22 VAL A N 15
ATOM 19604 C CA . VAL A 1 22 ? 1.099 -2.707 7.775 1.00 0.00 22 VAL A CA 15
ATOM 19605 C C . VAL A 1 22 ? 2.531 -2.837 7.266 1.00 0.00 22 VAL A C 15
ATOM 19606 O O . VAL A 1 22 ? 3.088 -1.886 6.722 1.00 0.00 22 VAL A O 15
ATOM 19619 N N . LYS A 1 23 ? 3.128 -4.006 7.453 1.00 0.00 23 LYS A N 15
ATOM 19620 C CA . LYS A 1 23 ? 4.487 -4.243 6.978 1.00 0.00 23 LYS A CA 15
ATOM 19621 C C . LYS A 1 23 ? 4.478 -4.926 5.615 1.00 0.00 23 LYS A C 15
ATOM 19622 O O . LYS A 1 23 ? 5.525 -5.320 5.107 1.00 0.00 23 LYS A O 15
ATOM 19641 N N . GLU A 1 24 ? 3.297 -5.060 5.028 1.00 0.00 24 GLU A N 15
ATOM 19642 C CA . GLU A 1 24 ? 3.164 -5.632 3.697 1.00 0.00 24 GLU A CA 15
ATOM 19643 C C . GLU A 1 24 ? 2.275 -4.747 2.834 1.00 0.00 24 GLU A C 15
ATOM 19644 O O . GLU A 1 24 ? 1.106 -4.520 3.144 1.00 0.00 24 GLU A O 15
ATOM 19656 N N . PHE A 1 25 ? 2.855 -4.237 1.762 1.00 0.00 25 PHE A N 15
ATOM 19657 C CA . PHE A 1 25 ? 2.209 -3.255 0.907 1.00 0.00 25 PHE A CA 15
ATOM 19658 C C . PHE A 1 25 ? 2.546 -3.555 -0.554 1.00 0.00 25 PHE A C 15
ATOM 19659 O O . PHE A 1 25 ? 3.524 -4.244 -0.835 1.00 0.00 25 PHE A O 15
ATOM 19676 N N . MET A 1 26 ? 1.724 -3.085 -1.481 1.00 0.00 26 MET A N 15
ATOM 19677 C CA . MET A 1 26 ? 2.083 -3.121 -2.892 1.00 0.00 26 MET A CA 15
ATOM 19678 C C . MET A 1 26 ? 1.491 -1.918 -3.612 1.00 0.00 26 MET A C 15
ATOM 19679 O O . MET A 1 26 ? 0.456 -1.398 -3.206 1.00 0.00 26 MET A O 15
ATOM 19693 N N . CYS A 1 27 ? 2.167 -1.479 -4.670 1.00 0.00 27 CYS A N 15
ATOM 19694 C CA . CYS A 1 27 ? 1.695 -0.367 -5.487 1.00 0.00 27 CYS A CA 15
ATOM 19695 C C . CYS A 1 27 ? 0.300 -0.637 -6.053 1.00 0.00 27 CYS A C 15
ATOM 19696 O O . CYS A 1 27 ? -0.590 0.203 -5.937 1.00 0.00 27 CYS A O 15
ATOM 19703 N N . VAL A 1 28 ? 0.123 -1.820 -6.657 1.00 0.00 28 VAL A N 15
ATOM 19704 C CA . VAL A 1 28 ? -1.100 -2.165 -7.399 1.00 0.00 28 VAL A CA 15
ATOM 19705 C C . VAL A 1 28 ? -1.183 -1.349 -8.690 1.00 0.00 28 VAL A C 15
ATOM 19706 O O . VAL A 1 28 ? -1.314 -1.900 -9.785 1.00 0.00 28 VAL A O 15
ATOM 19719 N N . GLY A 1 29 ? -1.098 -0.039 -8.544 1.00 0.00 29 GLY A N 15
ATOM 19720 C CA . GLY A 1 29 ? -1.054 0.859 -9.670 1.00 0.00 29 GLY A CA 15
ATOM 19721 C C . GLY A 1 29 ? -0.326 2.129 -9.295 1.00 0.00 29 GLY A C 15
ATOM 19722 O O . GLY A 1 29 ? 0.126 2.260 -8.157 1.00 0.00 29 GLY A O 15
ATOM 19726 N N . ALA A 1 30 ? -0.205 3.058 -10.236 1.00 0.00 30 ALA A N 15
ATOM 19727 C CA . ALA A 1 30 ? 0.466 4.330 -9.977 1.00 0.00 30 ALA A CA 15
ATOM 19728 C C . ALA A 1 30 ? 0.382 5.240 -11.191 1.00 0.00 30 ALA A C 15
ATOM 19729 O O . ALA A 1 30 ? 0.243 6.451 -11.053 1.00 0.00 30 ALA A O 15
ATOM 19736 N N . THR A 1 31 ? 0.469 4.625 -12.370 1.00 0.00 31 THR A N 15
ATOM 19737 C CA . THR A 1 31 ? 0.432 5.305 -13.675 1.00 0.00 31 THR A CA 15
ATOM 19738 C C . THR A 1 31 ? 1.670 6.180 -13.899 1.00 0.00 31 THR A C 15
ATOM 19739 O O . THR A 1 31 ? 2.546 5.815 -14.683 1.00 0.00 31 THR A O 15
ATOM 19750 N N . GLN A 1 32 ? 1.758 7.316 -13.217 1.00 0.00 32 GLN A N 15
ATOM 19751 C CA . GLN A 1 32 ? 2.923 8.186 -13.350 1.00 0.00 32 GLN A CA 15
ATOM 19752 C C . GLN A 1 32 ? 4.174 7.531 -12.747 1.00 0.00 32 GLN A C 15
ATOM 19753 O O . GLN A 1 32 ? 5.181 7.394 -13.437 1.00 0.00 32 GLN A O 15
ATOM 19767 N N . PRO A 1 33 ? 4.145 7.100 -11.466 1.00 0.00 33 PRO A N 15
ATOM 19768 C CA . PRO A 1 33 ? 5.215 6.272 -10.890 1.00 0.00 33 PRO A CA 15
ATOM 19769 C C . PRO A 1 33 ? 5.150 4.827 -11.401 1.00 0.00 33 PRO A C 15
ATOM 19770 O O . PRO A 1 33 ? 5.340 3.877 -10.633 1.00 0.00 33 PRO A O 15
ATOM 19781 N N . PHE A 1 34 ? 4.896 4.694 -12.709 1.00 0.00 34 PHE A N 15
ATOM 19782 C CA . PHE A 1 34 ? 4.771 3.405 -13.399 1.00 0.00 34 PHE A CA 15
ATOM 19783 C C . PHE A 1 34 ? 3.469 2.700 -13.043 1.00 0.00 34 PHE A C 15
ATOM 19784 O O . PHE A 1 34 ? 3.221 2.353 -11.887 1.00 0.00 34 PHE A O 15
ATOM 19801 N N . ASP A 1 35 ? 2.638 2.495 -14.056 1.00 0.00 35 ASP A N 15
ATOM 19802 C CA . ASP A 1 35 ? 1.386 1.776 -13.890 1.00 0.00 35 ASP A CA 15
ATOM 19803 C C . ASP A 1 35 ? 1.649 0.274 -13.946 1.00 0.00 35 ASP A C 15
ATOM 19804 O O . ASP A 1 35 ? 2.807 -0.148 -13.916 1.00 0.00 35 ASP A O 15
ATOM 19813 N N . HIS A 1 36 ? 0.576 -0.520 -14.038 1.00 0.00 36 HIS A N 15
ATOM 19814 C CA . HIS A 1 36 ? 0.674 -1.985 -13.997 1.00 0.00 36 HIS A CA 15
ATOM 19815 C C . HIS A 1 36 ? 1.076 -2.438 -12.588 1.00 0.00 36 HIS A C 15
ATOM 19816 O O . HIS A 1 36 ? 1.303 -1.601 -11.712 1.00 0.00 36 HIS A O 15
ATOM 19831 N N . PRO A 1 37 ? 1.125 -3.756 -12.322 1.00 0.00 37 PRO A N 15
ATOM 19832 C CA . PRO A 1 37 ? 1.674 -4.270 -11.067 1.00 0.00 37 PRO A CA 15
ATOM 19833 C C . PRO A 1 37 ? 3.137 -3.866 -10.905 1.00 0.00 37 PRO A C 15
ATOM 19834 O O . PRO A 1 37 ? 4.039 -4.524 -11.426 1.00 0.00 37 PRO A O 15
ATOM 19845 N N . HIS A 1 38 ? 3.361 -2.761 -10.202 1.00 0.00 38 HIS A N 15
ATOM 19846 C CA . HIS A 1 38 ? 4.691 -2.179 -10.107 1.00 0.00 38 HIS A CA 15
ATOM 19847 C C . HIS A 1 38 ? 5.626 -3.024 -9.252 1.00 0.00 38 HIS A C 15
ATOM 19848 O O . HIS A 1 38 ? 6.435 -3.785 -9.767 1.00 0.00 38 HIS A O 15
ATOM 19862 N N . ILE A 1 39 ? 5.499 -2.890 -7.947 1.00 0.00 39 ILE A N 15
ATOM 19863 C CA . ILE A 1 39 ? 6.471 -3.468 -7.019 1.00 0.00 39 ILE A CA 15
ATOM 19864 C C . ILE A 1 39 ? 5.809 -3.966 -5.737 1.00 0.00 39 ILE A C 15
ATOM 19865 O O . ILE A 1 39 ? 4.935 -3.294 -5.183 1.00 0.00 39 ILE A O 15
ATOM 19881 N N . PHE A 1 40 ? 6.229 -5.146 -5.288 1.00 0.00 40 PHE A N 15
ATOM 19882 C CA . PHE A 1 40 ? 5.811 -5.691 -4.000 1.00 0.00 40 PHE A CA 15
ATOM 19883 C C . PHE A 1 40 ? 6.662 -5.074 -2.893 1.00 0.00 40 PHE A C 15
ATOM 19884 O O . PHE A 1 40 ? 7.890 -5.043 -2.990 1.00 0.00 40 PHE A O 15
ATOM 19901 N N . ILE A 1 41 ? 6.014 -4.584 -1.850 1.00 0.00 41 ILE A N 15
ATOM 19902 C CA . ILE A 1 41 ? 6.708 -3.851 -0.803 1.00 0.00 41 ILE A CA 15
ATOM 19903 C C . ILE A 1 41 ? 6.456 -4.480 0.564 1.00 0.00 41 ILE A C 15
ATOM 19904 O O . ILE A 1 41 ? 5.539 -4.083 1.282 1.00 0.00 41 ILE A O 15
ATOM 19920 N N . ASP A 1 42 ? 7.246 -5.479 0.913 1.00 0.00 42 ASP A N 15
ATOM 19921 C CA . ASP A 1 42 ? 7.149 -6.079 2.237 1.00 0.00 42 ASP A CA 15
ATOM 19922 C C . ASP A 1 42 ? 8.347 -5.660 3.077 1.00 0.00 42 ASP A C 15
ATOM 19923 O O . ASP A 1 42 ? 9.480 -5.638 2.594 1.00 0.00 42 ASP A O 15
ATOM 19932 N N . MET A 1 43 ? 8.088 -5.291 4.317 1.00 0.00 43 MET A N 15
ATOM 19933 C CA . MET A 1 43 ? 9.139 -4.837 5.214 1.00 0.00 43 MET A CA 15
ATOM 19934 C C . MET A 1 43 ? 9.829 -6.024 5.867 1.00 0.00 43 MET A C 15
ATOM 19935 O O . MET A 1 43 ? 11.043 -6.186 5.752 1.00 0.00 43 MET A O 15
ATOM 19949 N N . GLY A 1 44 ? 9.046 -6.854 6.541 1.00 0.00 44 GLY A N 15
ATOM 19950 C CA . GLY A 1 44 ? 9.587 -8.026 7.200 1.00 0.00 44 GLY A CA 15
ATOM 19951 C C . GLY A 1 44 ? 10.516 -7.673 8.347 1.00 0.00 44 GLY A C 15
ATOM 19952 O O . GLY A 1 44 ? 10.072 -7.494 9.481 1.00 0.00 44 GLY A O 15
ATOM 19956 N N . SER A 1 45 ? 11.801 -7.559 8.043 1.00 0.00 45 SER A N 15
ATOM 19957 C CA . SER A 1 45 ? 12.811 -7.258 9.047 1.00 0.00 45 SER A CA 15
ATOM 19958 C C . SER A 1 45 ? 12.729 -5.801 9.500 1.00 0.00 45 SER A C 15
ATOM 19959 O O . SER A 1 45 ? 12.964 -5.492 10.666 1.00 0.00 45 SER A O 15
ATOM 19967 N N . THR A 1 46 ? 12.386 -4.906 8.585 1.00 0.00 46 THR A N 15
ATOM 19968 C CA . THR A 1 46 ? 12.391 -3.486 8.890 1.00 0.00 46 THR A CA 15
ATOM 19969 C C . THR A 1 46 ? 11.004 -2.986 9.290 1.00 0.00 46 THR A C 15
ATOM 19970 O O . THR A 1 46 ? 9.999 -3.672 9.099 1.00 0.00 46 THR A O 15
ATOM 19981 N N . ASP A 1 47 ? 10.970 -1.794 9.873 1.00 0.00 47 ASP A N 15
ATOM 19982 C CA . ASP A 1 47 ? 9.718 -1.131 10.220 1.00 0.00 47 ASP A CA 15
ATOM 19983 C C . ASP A 1 47 ? 9.549 0.111 9.349 1.00 0.00 47 ASP A C 15
ATOM 19984 O O . ASP A 1 47 ? 8.846 1.060 9.696 1.00 0.00 47 ASP A O 15
ATOM 19993 N N . GLU A 1 48 ? 10.212 0.075 8.208 1.00 0.00 48 GLU A N 15
ATOM 19994 C CA . GLU A 1 48 ? 10.125 1.116 7.201 1.00 0.00 48 GLU A CA 15
ATOM 19995 C C . GLU A 1 48 ? 10.682 0.563 5.894 1.00 0.00 48 GLU A C 15
ATOM 19996 O O . GLU A 1 48 ? 11.477 -0.381 5.915 1.00 0.00 48 GLU A O 15
ATOM 20008 N N . LYS A 1 49 ? 10.257 1.113 4.768 1.00 0.00 49 LYS A N 15
ATOM 20009 C CA . LYS A 1 49 ? 10.781 0.677 3.480 1.00 0.00 49 LYS A CA 15
ATOM 20010 C C . LYS A 1 49 ? 10.424 1.680 2.394 1.00 0.00 49 LYS A C 15
ATOM 20011 O O . LYS A 1 49 ? 9.373 2.313 2.441 1.00 0.00 49 LYS A O 15
ATOM 20030 N N . ILE A 1 50 ? 11.305 1.830 1.422 1.00 0.00 50 ILE A N 15
ATOM 20031 C CA . ILE A 1 50 ? 11.042 2.699 0.290 1.00 0.00 50 ILE A CA 15
ATOM 20032 C C . ILE A 1 50 ? 10.789 1.852 -0.956 1.00 0.00 50 ILE A C 15
ATOM 20033 O O . ILE A 1 50 ? 11.402 0.803 -1.136 1.00 0.00 50 ILE A O 15
ATOM 20049 N N . CYS A 1 51 ? 9.859 2.287 -1.793 1.00 0.00 51 CYS A N 15
ATOM 20050 C CA . CYS A 1 51 ? 9.576 1.574 -3.028 1.00 0.00 51 CYS A CA 15
ATOM 20051 C C . CYS A 1 51 ? 10.377 2.170 -4.172 1.00 0.00 51 CYS A C 15
ATOM 20052 O O . CYS A 1 51 ? 10.220 3.352 -4.494 1.00 0.00 51 CYS A O 15
ATOM 20059 N N . PRO A 1 52 ? 11.242 1.359 -4.796 1.00 0.00 52 PRO A N 15
ATOM 20060 C CA . PRO A 1 52 ? 12.029 1.786 -5.951 1.00 0.00 52 PRO A CA 15
ATOM 20061 C C . PRO A 1 52 ? 11.137 2.299 -7.074 1.00 0.00 52 PRO A C 15
ATOM 20062 O O . PRO A 1 52 ? 10.015 1.807 -7.261 1.00 0.00 52 PRO A O 15
ATOM 20073 N N . TYR A 1 53 ? 11.626 3.310 -7.787 1.00 0.00 53 TYR A N 15
ATOM 20074 C CA . TYR A 1 53 ? 10.910 3.909 -8.915 1.00 0.00 53 TYR A CA 15
ATOM 20075 C C . TYR A 1 53 ? 9.625 4.612 -8.460 1.00 0.00 53 TYR A C 15
ATOM 20076 O O . TYR A 1 53 ? 8.775 4.968 -9.278 1.00 0.00 53 TYR A O 15
ATOM 20094 N N . CYS A 1 54 ? 9.492 4.811 -7.154 1.00 0.00 54 CYS A N 15
ATOM 20095 C CA . CYS A 1 54 ? 8.372 5.560 -6.596 1.00 0.00 54 CYS A CA 15
ATOM 20096 C C . CYS A 1 54 ? 8.872 6.554 -5.554 1.00 0.00 54 CYS A C 15
ATOM 20097 O O . CYS A 1 54 ? 8.620 7.753 -5.666 1.00 0.00 54 CYS A O 15
ATOM 20104 N N . SER A 1 55 ? 9.603 6.039 -4.561 1.00 0.00 55 SER A N 15
ATOM 20105 C CA . SER A 1 55 ? 10.106 6.845 -3.452 1.00 0.00 55 SER A CA 15
ATOM 20106 C C . SER A 1 55 ? 8.971 7.587 -2.741 1.00 0.00 55 SER A C 15
ATOM 20107 O O . SER A 1 55 ? 8.636 8.725 -3.074 1.00 0.00 55 SER A O 15
ATOM 20115 N N . THR A 1 56 ? 8.364 6.913 -1.771 1.00 0.00 56 THR A N 15
ATOM 20116 C CA . THR A 1 56 ? 7.268 7.435 -1.014 1.00 0.00 56 THR A CA 15
ATOM 20117 C C . THR A 1 56 ? 7.343 6.758 0.341 1.00 0.00 56 THR A C 15
ATOM 20118 O O . THR A 1 56 ? 6.405 6.089 0.770 1.00 0.00 56 THR A O 15
ATOM 20129 N N . LEU A 1 57 ? 8.511 6.950 0.976 1.00 0.00 57 LEU A N 15
ATOM 20130 C CA . LEU A 1 57 ? 8.973 6.167 2.130 1.00 0.00 57 LEU A CA 15
ATOM 20131 C C . LEU A 1 57 ? 7.832 5.655 2.987 1.00 0.00 57 LEU A C 15
ATOM 20132 O O . LEU A 1 57 ? 7.129 6.429 3.629 1.00 0.00 57 LEU A O 15
ATOM 20148 N N . TYR A 1 58 ? 7.656 4.347 2.978 1.00 0.00 58 TYR A N 15
ATOM 20149 C CA . TYR A 1 58 ? 6.580 3.717 3.711 1.00 0.00 58 TYR A CA 15
ATOM 20150 C C . TYR A 1 58 ? 7.019 3.469 5.142 1.00 0.00 58 TYR A C 15
ATOM 20151 O O . TYR A 1 58 ? 7.859 2.611 5.415 1.00 0.00 58 TYR A O 15
ATOM 20169 N N . ARG A 1 59 ? 6.468 4.258 6.041 1.00 0.00 59 ARG A N 15
ATOM 20170 C CA . ARG A 1 59 ? 6.864 4.235 7.435 1.00 0.00 59 ARG A CA 15
ATOM 20171 C C . ARG A 1 59 ? 5.855 3.459 8.267 1.00 0.00 59 ARG A C 15
ATOM 20172 O O . ARG A 1 59 ? 4.672 3.792 8.291 1.00 0.00 59 ARG A O 15
ATOM 20193 N N . TYR A 1 60 ? 6.318 2.420 8.938 1.00 0.00 60 TYR A N 15
ATOM 20194 C CA . TYR A 1 60 ? 5.461 1.653 9.823 1.00 0.00 60 TYR A CA 15
ATOM 20195 C C . TYR A 1 60 ? 5.560 2.201 11.241 1.00 0.00 60 TYR A C 15
ATOM 20196 O O . TYR A 1 60 ? 6.501 1.899 11.975 1.00 0.00 60 TYR A O 15
ATOM 20214 N N . ASP A 1 61 ? 4.610 3.042 11.605 1.00 0.00 61 ASP A N 15
ATOM 20215 C CA . ASP A 1 61 ? 4.546 3.569 12.958 1.00 0.00 61 ASP A CA 15
ATOM 20216 C C . ASP A 1 61 ? 3.679 2.664 13.818 1.00 0.00 61 ASP A C 15
ATOM 20217 O O . ASP A 1 61 ? 2.575 2.297 13.421 1.00 0.00 61 ASP A O 15
ATOM 20226 N N . PRO A 1 62 ? 4.164 2.289 15.010 1.00 0.00 62 PRO A N 15
ATOM 20227 C CA . PRO A 1 62 ? 3.432 1.402 15.920 1.00 0.00 62 PRO A CA 15
ATOM 20228 C C . PRO A 1 62 ? 2.142 2.036 16.438 1.00 0.00 62 PRO A C 15
ATOM 20229 O O . PRO A 1 62 ? 1.297 1.361 17.022 1.00 0.00 62 PRO A O 15
ATOM 20240 N N . SER A 1 63 ? 2.002 3.338 16.217 1.00 0.00 63 SER A N 15
ATOM 20241 C CA . SER A 1 63 ? 0.811 4.066 16.626 1.00 0.00 63 SER A CA 15
ATOM 20242 C C . SER A 1 63 ? -0.278 3.945 15.562 1.00 0.00 63 SER A C 15
ATOM 20243 O O . SER A 1 63 ? -1.428 4.330 15.781 1.00 0.00 63 SER A O 15
ATOM 20251 N N . LEU A 1 64 ? 0.092 3.407 14.407 1.00 0.00 64 LEU A N 15
ATOM 20252 C CA . LEU A 1 64 ? -0.838 3.269 13.303 1.00 0.00 64 LEU A CA 15
ATOM 20253 C C . LEU A 1 64 ? -1.567 1.938 13.379 1.00 0.00 64 LEU A C 15
ATOM 20254 O O . LEU A 1 64 ? -1.225 1.069 14.186 1.00 0.00 64 LEU A O 15
ATOM 20270 N N . SER A 1 65 ? -2.574 1.790 12.541 1.00 0.00 65 SER A N 15
ATOM 20271 C CA . SER A 1 65 ? -3.408 0.606 12.533 1.00 0.00 65 SER A CA 15
ATOM 20272 C C . SER A 1 65 ? -4.003 0.403 11.143 1.00 0.00 65 SER A C 15
ATOM 20273 O O . SER A 1 65 ? -3.491 0.948 10.163 1.00 0.00 65 SER A O 15
ATOM 20281 N N . TYR A 1 66 ? -5.072 -0.379 11.059 1.00 0.00 66 TYR A N 15
ATOM 20282 C CA . TYR A 1 66 ? -5.718 -0.649 9.782 1.00 0.00 66 TYR A CA 15
ATOM 20283 C C . TYR A 1 66 ? -6.368 0.619 9.221 1.00 0.00 66 TYR A C 15
ATOM 20284 O O . TYR A 1 66 ? -6.282 0.893 8.026 1.00 0.00 66 TYR A O 15
ATOM 20302 N N . ASN A 1 67 ? -7.010 1.393 10.093 1.00 0.00 67 ASN A N 15
ATOM 20303 C CA . ASN A 1 67 ? -7.717 2.600 9.663 1.00 0.00 67 ASN A CA 15
ATOM 20304 C C . ASN A 1 67 ? -6.821 3.833 9.755 1.00 0.00 67 ASN A C 15
ATOM 20305 O O . ASN A 1 67 ? -6.754 4.633 8.817 1.00 0.00 67 ASN A O 15
ATOM 20316 N N . GLN A 1 68 ? -6.129 3.997 10.879 1.00 0.00 68 GLN A N 15
ATOM 20317 C CA . GLN A 1 68 ? -5.200 5.111 11.034 1.00 0.00 68 GLN A CA 15
ATOM 20318 C C . GLN A 1 68 ? -3.849 4.749 10.434 1.00 0.00 68 GLN A C 15
ATOM 20319 O O . GLN A 1 68 ? -3.181 3.830 10.899 1.00 0.00 68 GLN A O 15
ATOM 20333 N N . THR A 1 69 ? -3.449 5.475 9.404 1.00 0.00 69 THR A N 15
ATOM 20334 C CA . THR A 1 69 ? -2.225 5.165 8.688 1.00 0.00 69 THR A CA 15
ATOM 20335 C C . THR A 1 69 ? -1.623 6.431 8.084 1.00 0.00 69 THR A C 15
ATOM 20336 O O . THR A 1 69 ? -0.505 6.825 8.409 1.00 0.00 69 THR A O 15
ATOM 20347 N N . ASN A 1 70 ? -2.389 7.065 7.228 1.00 0.00 70 ASN A N 15
ATOM 20348 C CA . ASN A 1 70 ? -2.032 8.320 6.614 1.00 0.00 70 ASN A CA 15
ATOM 20349 C C . ASN A 1 70 ? -3.323 9.058 6.276 1.00 0.00 70 ASN A C 15
ATOM 20350 O O . ASN A 1 70 ? -4.402 8.463 6.339 1.00 0.00 70 ASN A O 15
ATOM 20361 N N . PRO A 1 71 ? -3.236 10.353 5.966 1.00 0.00 71 PRO A N 15
ATOM 20362 C CA . PRO A 1 71 ? -4.403 11.173 5.622 1.00 0.00 71 PRO A CA 15
ATOM 20363 C C . PRO A 1 71 ? -5.138 10.649 4.390 1.00 0.00 71 PRO A C 15
ATOM 20364 O O . PRO A 1 71 ? -4.512 10.330 3.378 1.00 0.00 71 PRO A O 15
ATOM 20375 N N . THR A 1 72 ? -6.470 10.584 4.493 1.00 0.00 72 THR A N 15
ATOM 20376 C CA . THR A 1 72 ? -7.334 10.062 3.432 1.00 0.00 72 THR A CA 15
ATOM 20377 C C . THR A 1 72 ? -7.359 8.528 3.455 1.00 0.00 72 THR A C 15
ATOM 20378 O O . THR A 1 72 ? -6.353 7.886 3.759 1.00 0.00 72 THR A O 15
ATOM 20389 N N . GLY A 1 73 ? -8.532 7.956 3.182 1.00 0.00 73 GLY A N 15
ATOM 20390 C CA . GLY A 1 73 ? -8.673 6.508 3.139 1.00 0.00 73 GLY A CA 15
ATOM 20391 C C . GLY A 1 73 ? -7.708 5.860 2.163 1.00 0.00 73 GLY A C 15
ATOM 20392 O O . GLY A 1 73 ? -7.862 5.992 0.946 1.00 0.00 73 GLY A O 15
ATOM 20396 N N . CYS A 1 74 ? -6.724 5.148 2.703 1.00 0.00 74 CYS A N 15
ATOM 20397 C CA . CYS A 1 74 ? -5.678 4.534 1.895 1.00 0.00 74 CYS A CA 15
ATOM 20398 C C . CYS A 1 74 ? -6.176 3.273 1.200 1.00 0.00 74 CYS A C 15
ATOM 20399 O O . CYS A 1 74 ? -5.491 2.717 0.349 1.00 0.00 74 CYS A O 15
ATOM 20407 N N . LEU A 1 75 ? -7.357 2.810 1.576 1.00 0.00 75 LEU A N 15
ATOM 20408 C CA . LEU A 1 75 ? -7.942 1.637 0.945 1.00 0.00 75 LEU A CA 15
ATOM 20409 C C . LEU A 1 75 ? -8.548 2.018 -0.394 1.00 0.00 75 LEU A C 15
ATOM 20410 O O . LEU A 1 75 ? -9.317 2.978 -0.484 1.00 0.00 75 LEU A O 15
ATOM 20426 N N . TYR A 1 76 ? -8.212 1.269 -1.433 1.00 0.00 76 TYR A N 15
ATOM 20427 C CA . TYR A 1 76 ? -8.722 1.563 -2.759 1.00 0.00 76 TYR A CA 15
ATOM 20428 C C . TYR A 1 76 ? -10.130 1.015 -2.907 1.00 0.00 76 TYR A C 15
ATOM 20429 O O . TYR A 1 76 ? -10.333 -0.164 -3.201 1.00 0.00 76 TYR A O 15
ATOM 20447 N N . ASN A 1 77 ? -11.095 1.879 -2.655 1.00 0.00 77 ASN A N 15
ATOM 20448 C CA . ASN A 1 77 ? -12.497 1.524 -2.746 1.00 0.00 77 ASN A CA 15
ATOM 20449 C C . ASN A 1 77 ? -13.167 2.398 -3.792 1.00 0.00 77 ASN A C 15
ATOM 20450 O O . ASN A 1 77 ? -12.656 3.473 -4.115 1.00 0.00 77 ASN A O 15
ATOM 20461 N N . PRO A 1 78 ? -14.291 1.943 -4.364 1.00 0.00 78 PRO A N 15
ATOM 20462 C CA . PRO A 1 78 ? -15.027 2.707 -5.374 1.00 0.00 78 PRO A CA 15
ATOM 20463 C C . PRO A 1 78 ? -15.464 4.082 -4.864 1.00 0.00 78 PRO A C 15
ATOM 20464 O O . PRO A 1 78 ? -16.448 4.210 -4.132 1.00 0.00 78 PRO A O 15
ATOM 20475 N N . LYS A 1 79 ? -14.695 5.098 -5.229 1.00 0.00 79 LYS A N 15
ATOM 20476 C CA . LYS A 1 79 ? -15.006 6.473 -4.870 1.00 0.00 79 LYS A CA 15
ATOM 20477 C C . LYS A 1 79 ? -15.948 7.067 -5.908 1.00 0.00 79 LYS A C 15
ATOM 20478 O O . LYS A 1 79 ? -15.512 7.606 -6.927 1.00 0.00 79 LYS A O 15
ATOM 20497 N N . LEU A 1 80 ? -17.238 6.936 -5.654 1.00 0.00 80 LEU A N 15
ATOM 20498 C CA . LEU A 1 80 ? -18.254 7.339 -6.614 1.00 0.00 80 LEU A CA 15
ATOM 20499 C C . LEU A 1 80 ? -18.497 8.840 -6.552 1.00 0.00 80 LEU A C 15
ATOM 20500 O O . LEU A 1 80 ? -18.841 9.459 -7.562 1.00 0.00 80 LEU A O 15
ATOM 20516 N N . GLU A 1 81 ? -18.297 9.416 -5.368 1.00 0.00 81 GLU A N 15
ATOM 20517 C CA . GLU A 1 81 ? -18.570 10.831 -5.133 1.00 0.00 81 GLU A CA 15
ATOM 20518 C C . GLU A 1 81 ? -20.035 11.154 -5.394 1.00 0.00 81 GLU A C 15
ATOM 20519 O O . GLU A 1 81 ? -20.383 11.741 -6.422 1.00 0.00 81 GLU A O 15
ATOM 20531 N N . HIS A 1 82 ? -20.895 10.750 -4.469 1.00 0.00 82 HIS A N 15
ATOM 20532 C CA . HIS A 1 82 ? -22.316 11.027 -4.586 1.00 0.00 82 HIS A CA 15
ATOM 20533 C C . HIS A 1 82 ? -22.575 12.488 -4.246 1.00 0.00 82 HIS A C 15
ATOM 20534 O O . HIS A 1 82 ? -22.680 13.316 -5.152 1.00 0.00 82 HIS A O 15
ATOM 20549 N N . HIS A 1 83 ? -22.630 12.793 -2.943 1.00 0.00 83 HIS A N 15
ATOM 20550 C CA . HIS A 1 83 ? -22.873 14.155 -2.452 1.00 0.00 83 HIS A CA 15
ATOM 20551 C C . HIS A 1 83 ? -23.950 14.841 -3.295 1.00 0.00 83 HIS A C 15
ATOM 20552 O O . HIS A 1 83 ? -25.037 14.287 -3.483 1.00 0.00 83 HIS A O 15
ATOM 20567 N N . HIS A 1 84 ? -23.630 16.030 -3.809 1.00 0.00 84 HIS A N 15
ATOM 20568 C CA . HIS A 1 84 ? -24.480 16.736 -4.770 1.00 0.00 84 HIS A CA 15
ATOM 20569 C C . HIS A 1 84 ? -25.878 17.006 -4.214 1.00 0.00 84 HIS A C 15
ATOM 20570 O O . HIS A 1 84 ? -26.790 16.192 -4.359 1.00 0.00 84 HIS A O 15
ATOM 20585 N N . HIS A 1 85 ? -26.032 18.152 -3.577 1.00 0.00 85 HIS A N 15
ATOM 20586 C CA . HIS A 1 85 ? -27.317 18.560 -3.029 1.00 0.00 85 HIS A CA 15
ATOM 20587 C C . HIS A 1 85 ? -28.190 19.155 -4.128 1.00 0.00 85 HIS A C 15
ATOM 20588 O O . HIS A 1 85 ? -27.684 19.588 -5.165 1.00 0.00 85 HIS A O 15
ATOM 20603 N N . HIS A 1 86 ? -29.493 19.173 -3.902 1.00 0.00 86 HIS A N 15
ATOM 20604 C CA . HIS A 1 86 ? -30.410 19.831 -4.820 1.00 0.00 86 HIS A CA 15
ATOM 20605 C C . HIS A 1 86 ? -30.819 21.173 -4.234 1.00 0.00 86 HIS A C 15
ATOM 20606 O O . HIS A 1 86 ? -30.689 22.214 -4.877 1.00 0.00 86 HIS A O 15
ATOM 20621 N N . HIS A 1 87 ? -31.289 21.131 -2.994 1.00 0.00 87 HIS A N 15
ATOM 20622 C CA . HIS A 1 87 ? -31.650 22.329 -2.251 1.00 0.00 87 HIS A CA 15
ATOM 20623 C C . HIS A 1 87 ? -31.847 21.967 -0.784 1.00 0.00 87 HIS A C 15
ATOM 20624 O O . HIS A 1 87 ? -30.848 21.946 -0.041 1.00 0.00 87 HIS A O 15
ATOM 20641 N N . MET A 1 1 ? -4.353 -17.259 3.141 1.00 0.00 1 MET A N 16
ATOM 20642 C CA . MET A 1 1 ? -4.369 -15.956 2.444 1.00 0.00 1 MET A CA 16
ATOM 20643 C C . MET A 1 1 ? -3.929 -16.121 0.995 1.00 0.00 1 MET A C 16
ATOM 20644 O O . MET A 1 1 ? -2.735 -16.147 0.695 1.00 0.00 1 MET A O 16
ATOM 20660 N N . ALA A 1 2 ? -4.900 -16.262 0.106 1.00 0.00 2 ALA A N 16
ATOM 20661 C CA . ALA A 1 2 ? -4.629 -16.367 -1.315 1.00 0.00 2 ALA A CA 16
ATOM 20662 C C . ALA A 1 2 ? -5.361 -15.263 -2.064 1.00 0.00 2 ALA A C 16
ATOM 20663 O O . ALA A 1 2 ? -6.595 -15.269 -2.124 1.00 0.00 2 ALA A O 16
ATOM 20670 N N . ASP A 1 3 ? -4.586 -14.308 -2.588 1.00 0.00 3 ASP A N 16
ATOM 20671 C CA . ASP A 1 3 ? -5.105 -13.151 -3.336 1.00 0.00 3 ASP A CA 16
ATOM 20672 C C . ASP A 1 3 ? -6.322 -12.521 -2.653 1.00 0.00 3 ASP A C 16
ATOM 20673 O O . ASP A 1 3 ? -7.307 -12.170 -3.304 1.00 0.00 3 ASP A O 16
ATOM 20682 N N . TYR A 1 4 ? -6.226 -12.358 -1.336 1.00 0.00 4 TYR A N 16
ATOM 20683 C CA . TYR A 1 4 ? -7.286 -11.731 -0.553 1.00 0.00 4 TYR A CA 16
ATOM 20684 C C . TYR A 1 4 ? -7.310 -10.229 -0.825 1.00 0.00 4 TYR A C 16
ATOM 20685 O O . TYR A 1 4 ? -6.260 -9.619 -1.027 1.00 0.00 4 TYR A O 16
ATOM 20703 N N . ASN A 1 5 ? -8.505 -9.643 -0.839 1.00 0.00 5 ASN A N 16
ATOM 20704 C CA . ASN A 1 5 ? -8.663 -8.225 -1.150 1.00 0.00 5 ASN A CA 16
ATOM 20705 C C . ASN A 1 5 ? -7.883 -7.349 -0.174 1.00 0.00 5 ASN A C 16
ATOM 20706 O O . ASN A 1 5 ? -8.048 -7.439 1.043 1.00 0.00 5 ASN A O 16
ATOM 20717 N N . ILE A 1 6 ? -7.015 -6.515 -0.718 1.00 0.00 6 ILE A N 16
ATOM 20718 C CA . ILE A 1 6 ? -6.253 -5.583 0.093 1.00 0.00 6 ILE A CA 16
ATOM 20719 C C . ILE A 1 6 ? -6.634 -4.151 -0.260 1.00 0.00 6 ILE A C 16
ATOM 20720 O O . ILE A 1 6 ? -7.132 -3.889 -1.359 1.00 0.00 6 ILE A O 16
ATOM 20736 N N . PRO A 1 7 ? -6.436 -3.208 0.672 1.00 0.00 7 PRO A N 16
ATOM 20737 C CA . PRO A 1 7 ? -6.721 -1.795 0.428 1.00 0.00 7 PRO A CA 16
ATOM 20738 C C . PRO A 1 7 ? -5.896 -1.248 -0.732 1.00 0.00 7 PRO A C 16
ATOM 20739 O O . PRO A 1 7 ? -4.710 -1.546 -0.858 1.00 0.00 7 PRO A O 16
ATOM 20750 N N . HIS A 1 8 ? -6.526 -0.467 -1.592 1.00 0.00 8 HIS A N 16
ATOM 20751 C CA . HIS A 1 8 ? -5.838 0.087 -2.748 1.00 0.00 8 HIS A CA 16
ATOM 20752 C C . HIS A 1 8 ? -5.604 1.573 -2.552 1.00 0.00 8 HIS A C 16
ATOM 20753 O O . HIS A 1 8 ? -6.323 2.225 -1.796 1.00 0.00 8 HIS A O 16
ATOM 20768 N N . PHE A 1 9 ? -4.604 2.104 -3.227 1.00 0.00 9 PHE A N 16
ATOM 20769 C CA . PHE A 1 9 ? -4.241 3.501 -3.073 1.00 0.00 9 PHE A CA 16
ATOM 20770 C C . PHE A 1 9 ? -4.443 4.232 -4.397 1.00 0.00 9 PHE A C 16
ATOM 20771 O O . PHE A 1 9 ? -4.513 3.604 -5.451 1.00 0.00 9 PHE A O 16
ATOM 20788 N N . GLN A 1 10 ? -4.557 5.548 -4.338 1.00 0.00 10 GLN A N 16
ATOM 20789 C CA . GLN A 1 10 ? -4.718 6.358 -5.537 1.00 0.00 10 GLN A CA 16
ATOM 20790 C C . GLN A 1 10 ? -3.685 7.479 -5.545 1.00 0.00 10 GLN A C 16
ATOM 20791 O O . GLN A 1 10 ? -3.378 8.045 -4.498 1.00 0.00 10 GLN A O 16
ATOM 20805 N N . ASN A 1 11 ? -3.135 7.791 -6.713 1.00 0.00 11 ASN A N 16
ATOM 20806 C CA . ASN A 1 11 ? -2.110 8.821 -6.802 1.00 0.00 11 ASN A CA 16
ATOM 20807 C C . ASN A 1 11 ? -2.552 9.970 -7.705 1.00 0.00 11 ASN A C 16
ATOM 20808 O O . ASN A 1 11 ? -2.731 9.809 -8.914 1.00 0.00 11 ASN A O 16
ATOM 20819 N N . ASP A 1 12 ? -2.767 11.128 -7.100 1.00 0.00 12 ASP A N 16
ATOM 20820 C CA . ASP A 1 12 ? -3.108 12.331 -7.849 1.00 0.00 12 ASP A CA 16
ATOM 20821 C C . ASP A 1 12 ? -1.843 13.064 -8.275 1.00 0.00 12 ASP A C 16
ATOM 20822 O O . ASP A 1 12 ? -1.505 13.121 -9.457 1.00 0.00 12 ASP A O 16
ATOM 20831 N N . LEU A 1 13 ? -1.137 13.608 -7.292 1.00 0.00 13 LEU A N 16
ATOM 20832 C CA . LEU A 1 13 ? 0.107 14.326 -7.538 1.00 0.00 13 LEU A CA 16
ATOM 20833 C C . LEU A 1 13 ? 1.307 13.404 -7.327 1.00 0.00 13 LEU A C 16
ATOM 20834 O O . LEU A 1 13 ? 2.447 13.768 -7.624 1.00 0.00 13 LEU A O 16
ATOM 20850 N N . GLY A 1 14 ? 1.037 12.212 -6.813 1.00 0.00 14 GLY A N 16
ATOM 20851 C CA . GLY A 1 14 ? 2.103 11.279 -6.504 1.00 0.00 14 GLY A CA 16
ATOM 20852 C C . GLY A 1 14 ? 2.387 11.233 -5.020 1.00 0.00 14 GLY A C 16
ATOM 20853 O O . GLY A 1 14 ? 2.278 12.247 -4.333 1.00 0.00 14 GLY A O 16
ATOM 20857 N N . TYR A 1 15 ? 2.726 10.055 -4.520 1.00 0.00 15 TYR A N 16
ATOM 20858 C CA . TYR A 1 15 ? 3.006 9.878 -3.103 1.00 0.00 15 TYR A CA 16
ATOM 20859 C C . TYR A 1 15 ? 4.346 9.181 -2.937 1.00 0.00 15 TYR A C 16
ATOM 20860 O O . TYR A 1 15 ? 4.483 7.994 -3.243 1.00 0.00 15 TYR A O 16
ATOM 20878 N N . LYS A 1 16 ? 5.336 9.925 -2.475 1.00 0.00 16 LYS A N 16
ATOM 20879 C CA . LYS A 1 16 ? 6.692 9.417 -2.397 1.00 0.00 16 LYS A CA 16
ATOM 20880 C C . LYS A 1 16 ? 7.061 9.028 -0.969 1.00 0.00 16 LYS A C 16
ATOM 20881 O O . LYS A 1 16 ? 8.136 8.474 -0.727 1.00 0.00 16 LYS A O 16
ATOM 20900 N N . ILE A 1 17 ? 6.166 9.312 -0.031 1.00 0.00 17 ILE A N 16
ATOM 20901 C CA . ILE A 1 17 ? 6.319 8.853 1.345 1.00 0.00 17 ILE A CA 16
ATOM 20902 C C . ILE A 1 17 ? 4.951 8.492 1.920 1.00 0.00 17 ILE A C 16
ATOM 20903 O O . ILE A 1 17 ? 4.120 9.369 2.147 1.00 0.00 17 ILE A O 16
ATOM 20919 N N . ILE A 1 18 ? 4.720 7.207 2.139 1.00 0.00 18 ILE A N 16
ATOM 20920 C CA . ILE A 1 18 ? 3.444 6.745 2.692 1.00 0.00 18 ILE A CA 16
ATOM 20921 C C . ILE A 1 18 ? 3.648 5.920 3.963 1.00 0.00 18 ILE A C 16
ATOM 20922 O O . ILE A 1 18 ? 4.303 4.881 3.949 1.00 0.00 18 ILE A O 16
ATOM 20938 N N . GLU A 1 19 ? 3.084 6.393 5.060 1.00 0.00 19 GLU A N 16
ATOM 20939 C CA . GLU A 1 19 ? 3.125 5.670 6.324 1.00 0.00 19 GLU A CA 16
ATOM 20940 C C . GLU A 1 19 ? 1.877 4.798 6.465 1.00 0.00 19 GLU A C 16
ATOM 20941 O O . GLU A 1 19 ? 0.764 5.261 6.224 1.00 0.00 19 GLU A O 16
ATOM 20953 N N . ILE A 1 20 ? 2.062 3.539 6.839 1.00 0.00 20 ILE A N 16
ATOM 20954 C CA . ILE A 1 20 ? 0.957 2.586 6.895 1.00 0.00 20 ILE A CA 16
ATOM 20955 C C . ILE A 1 20 ? 0.978 1.785 8.192 1.00 0.00 20 ILE A C 16
ATOM 20956 O O . ILE A 1 20 ? 2.025 1.622 8.814 1.00 0.00 20 ILE A O 16
ATOM 20972 N N . GLY A 1 21 ? -0.187 1.284 8.588 1.00 0.00 21 GLY A N 16
ATOM 20973 C CA . GLY A 1 21 ? -0.284 0.482 9.794 1.00 0.00 21 GLY A CA 16
ATOM 20974 C C . GLY A 1 21 ? -0.220 -1.007 9.509 1.00 0.00 21 GLY A C 16
ATOM 20975 O O . GLY A 1 21 ? -0.614 -1.827 10.340 1.00 0.00 21 GLY A O 16
ATOM 20979 N N . VAL A 1 22 ? 0.272 -1.358 8.328 1.00 0.00 22 VAL A N 16
ATOM 20980 C CA . VAL A 1 22 ? 0.428 -2.754 7.943 1.00 0.00 22 VAL A CA 16
ATOM 20981 C C . VAL A 1 22 ? 1.874 -3.026 7.545 1.00 0.00 22 VAL A C 16
ATOM 20982 O O . VAL A 1 22 ? 2.693 -2.109 7.513 1.00 0.00 22 VAL A O 16
ATOM 20995 N N . LYS A 1 23 ? 2.184 -4.277 7.242 1.00 0.00 23 LYS A N 16
ATOM 20996 C CA . LYS A 1 23 ? 3.554 -4.662 6.927 1.00 0.00 23 LYS A CA 16
ATOM 20997 C C . LYS A 1 23 ? 3.656 -5.143 5.484 1.00 0.00 23 LYS A C 16
ATOM 20998 O O . LYS A 1 23 ? 4.718 -5.070 4.859 1.00 0.00 23 LYS A O 16
ATOM 21017 N N . GLU A 1 24 ? 2.542 -5.631 4.969 1.00 0.00 24 GLU A N 16
ATOM 21018 C CA . GLU A 1 24 ? 2.475 -6.147 3.615 1.00 0.00 24 GLU A CA 16
ATOM 21019 C C . GLU A 1 24 ? 1.572 -5.266 2.758 1.00 0.00 24 GLU A C 16
ATOM 21020 O O . GLU A 1 24 ? 0.349 -5.315 2.875 1.00 0.00 24 GLU A O 16
ATOM 21032 N N . PHE A 1 25 ? 2.177 -4.457 1.899 1.00 0.00 25 PHE A N 16
ATOM 21033 C CA . PHE A 1 25 ? 1.413 -3.565 1.040 1.00 0.00 25 PHE A CA 16
ATOM 21034 C C . PHE A 1 25 ? 2.125 -3.396 -0.297 1.00 0.00 25 PHE A C 16
ATOM 21035 O O . PHE A 1 25 ? 3.344 -3.532 -0.379 1.00 0.00 25 PHE A O 16
ATOM 21052 N N . MET A 1 26 ? 1.370 -3.121 -1.347 1.00 0.00 26 MET A N 16
ATOM 21053 C CA . MET A 1 26 ? 1.958 -2.949 -2.664 1.00 0.00 26 MET A CA 16
ATOM 21054 C C . MET A 1 26 ? 1.782 -1.517 -3.145 1.00 0.00 26 MET A C 16
ATOM 21055 O O . MET A 1 26 ? 0.677 -0.977 -3.134 1.00 0.00 26 MET A O 16
ATOM 21069 N N . CYS A 1 27 ? 2.880 -0.911 -3.561 1.00 0.00 27 CYS A N 16
ATOM 21070 C CA . CYS A 1 27 ? 2.859 0.442 -4.087 1.00 0.00 27 CYS A CA 16
ATOM 21071 C C . CYS A 1 27 ? 2.166 0.480 -5.439 1.00 0.00 27 CYS A C 16
ATOM 21072 O O . CYS A 1 27 ? 2.534 -0.257 -6.358 1.00 0.00 27 CYS A O 16
ATOM 21079 N N . VAL A 1 28 ? 1.159 1.326 -5.549 1.00 0.00 28 VAL A N 16
ATOM 21080 C CA . VAL A 1 28 ? 0.483 1.560 -6.811 1.00 0.00 28 VAL A CA 16
ATOM 21081 C C . VAL A 1 28 ? 0.797 2.972 -7.302 1.00 0.00 28 VAL A C 16
ATOM 21082 O O . VAL A 1 28 ? 0.757 3.930 -6.529 1.00 0.00 28 VAL A O 16
ATOM 21095 N N . GLY A 1 29 ? 1.156 3.089 -8.570 1.00 0.00 29 GLY A N 16
ATOM 21096 C CA . GLY A 1 29 ? 1.513 4.379 -9.119 1.00 0.00 29 GLY A CA 16
ATOM 21097 C C . GLY A 1 29 ? 1.303 4.431 -10.613 1.00 0.00 29 GLY A C 16
ATOM 21098 O O . GLY A 1 29 ? 2.249 4.632 -11.374 1.00 0.00 29 GLY A O 16
ATOM 21102 N N . ALA A 1 30 ? 0.058 4.240 -11.023 1.00 0.00 30 ALA A N 16
ATOM 21103 C CA . ALA A 1 30 ? -0.300 4.227 -12.432 1.00 0.00 30 ALA A CA 16
ATOM 21104 C C . ALA A 1 30 ? -0.088 5.592 -13.068 1.00 0.00 30 ALA A C 16
ATOM 21105 O O . ALA A 1 30 ? -0.943 6.479 -12.962 1.00 0.00 30 ALA A O 16
ATOM 21112 N N . THR A 1 31 ? 1.068 5.771 -13.690 1.00 0.00 31 THR A N 16
ATOM 21113 C CA . THR A 1 31 ? 1.388 7.008 -14.391 1.00 0.00 31 THR A CA 16
ATOM 21114 C C . THR A 1 31 ? 2.477 6.762 -15.432 1.00 0.00 31 THR A C 16
ATOM 21115 O O . THR A 1 31 ? 2.264 6.977 -16.625 1.00 0.00 31 THR A O 16
ATOM 21126 N N . GLN A 1 32 ? 3.634 6.294 -14.981 1.00 0.00 32 GLN A N 16
ATOM 21127 C CA . GLN A 1 32 ? 4.758 6.056 -15.878 1.00 0.00 32 GLN A CA 16
ATOM 21128 C C . GLN A 1 32 ? 5.443 4.717 -15.567 1.00 0.00 32 GLN A C 16
ATOM 21129 O O . GLN A 1 32 ? 5.534 3.861 -16.446 1.00 0.00 32 GLN A O 16
ATOM 21143 N N . PRO A 1 33 ? 5.937 4.494 -14.328 1.00 0.00 33 PRO A N 16
ATOM 21144 C CA . PRO A 1 33 ? 6.519 3.209 -13.949 1.00 0.00 33 PRO A CA 16
ATOM 21145 C C . PRO A 1 33 ? 5.432 2.187 -13.638 1.00 0.00 33 PRO A C 16
ATOM 21146 O O . PRO A 1 33 ? 4.837 2.224 -12.556 1.00 0.00 33 PRO A O 16
ATOM 21157 N N . PHE A 1 34 ? 5.191 1.295 -14.601 1.00 0.00 34 PHE A N 16
ATOM 21158 C CA . PHE A 1 34 ? 4.082 0.337 -14.562 1.00 0.00 34 PHE A CA 16
ATOM 21159 C C . PHE A 1 34 ? 2.758 1.037 -14.870 1.00 0.00 34 PHE A C 16
ATOM 21160 O O . PHE A 1 34 ? 2.532 2.182 -14.471 1.00 0.00 34 PHE A O 16
ATOM 21177 N N . ASP A 1 35 ? 1.890 0.346 -15.601 1.00 0.00 35 ASP A N 16
ATOM 21178 C CA . ASP A 1 35 ? 0.687 0.965 -16.154 1.00 0.00 35 ASP A CA 16
ATOM 21179 C C . ASP A 1 35 ? -0.430 1.095 -15.125 1.00 0.00 35 ASP A C 16
ATOM 21180 O O . ASP A 1 35 ? -1.297 1.957 -15.256 1.00 0.00 35 ASP A O 16
ATOM 21189 N N . HIS A 1 36 ? -0.429 0.235 -14.116 1.00 0.00 36 HIS A N 16
ATOM 21190 C CA . HIS A 1 36 ? -1.445 0.307 -13.068 1.00 0.00 36 HIS A CA 16
ATOM 21191 C C . HIS A 1 36 ? -0.819 0.231 -11.675 1.00 0.00 36 HIS A C 16
ATOM 21192 O O . HIS A 1 36 ? -0.998 1.144 -10.876 1.00 0.00 36 HIS A O 16
ATOM 21207 N N . PRO A 1 37 ? -0.079 -0.847 -11.342 1.00 0.00 37 PRO A N 16
ATOM 21208 C CA . PRO A 1 37 ? 0.576 -0.958 -10.043 1.00 0.00 37 PRO A CA 16
ATOM 21209 C C . PRO A 1 37 ? 1.957 -0.314 -10.056 1.00 0.00 37 PRO A C 16
ATOM 21210 O O . PRO A 1 37 ? 2.228 0.573 -10.863 1.00 0.00 37 PRO A O 16
ATOM 21221 N N . HIS A 1 38 ? 2.819 -0.733 -9.143 1.00 0.00 38 HIS A N 16
ATOM 21222 C CA . HIS A 1 38 ? 4.210 -0.325 -9.186 1.00 0.00 38 HIS A CA 16
ATOM 21223 C C . HIS A 1 38 ? 5.108 -1.429 -8.646 1.00 0.00 38 HIS A C 16
ATOM 21224 O O . HIS A 1 38 ? 5.585 -2.272 -9.396 1.00 0.00 38 HIS A O 16
ATOM 21238 N N . ILE A 1 39 ? 5.300 -1.435 -7.341 1.00 0.00 39 ILE A N 16
ATOM 21239 C CA . ILE A 1 39 ? 6.239 -2.352 -6.697 1.00 0.00 39 ILE A CA 16
ATOM 21240 C C . ILE A 1 39 ? 5.691 -2.796 -5.347 1.00 0.00 39 ILE A C 16
ATOM 21241 O O . ILE A 1 39 ? 5.191 -1.977 -4.578 1.00 0.00 39 ILE A O 16
ATOM 21257 N N . PHE A 1 40 ? 5.767 -4.090 -5.072 1.00 0.00 40 PHE A N 16
ATOM 21258 C CA . PHE A 1 40 ? 5.307 -4.624 -3.797 1.00 0.00 40 PHE A CA 16
ATOM 21259 C C . PHE A 1 40 ? 6.327 -4.319 -2.706 1.00 0.00 40 PHE A C 16
ATOM 21260 O O . PHE A 1 40 ? 7.533 -4.426 -2.927 1.00 0.00 40 PHE A O 16
ATOM 21277 N N . ILE A 1 41 ? 5.842 -3.929 -1.537 1.00 0.00 41 ILE A N 16
ATOM 21278 C CA . ILE A 1 41 ? 6.718 -3.576 -0.433 1.00 0.00 41 ILE A CA 16
ATOM 21279 C C . ILE A 1 41 ? 6.476 -4.488 0.764 1.00 0.00 41 ILE A C 16
ATOM 21280 O O . ILE A 1 41 ? 5.422 -4.438 1.401 1.00 0.00 41 ILE A O 16
ATOM 21296 N N . ASP A 1 42 ? 7.450 -5.337 1.039 1.00 0.00 42 ASP A N 16
ATOM 21297 C CA . ASP A 1 42 ? 7.420 -6.187 2.218 1.00 0.00 42 ASP A CA 16
ATOM 21298 C C . ASP A 1 42 ? 8.400 -5.658 3.249 1.00 0.00 42 ASP A C 16
ATOM 21299 O O . ASP A 1 42 ? 9.549 -5.358 2.924 1.00 0.00 42 ASP A O 16
ATOM 21308 N N . MET A 1 43 ? 7.947 -5.513 4.480 1.00 0.00 43 MET A N 16
ATOM 21309 C CA . MET A 1 43 ? 8.813 -5.034 5.543 1.00 0.00 43 MET A CA 16
ATOM 21310 C C . MET A 1 43 ? 9.394 -6.206 6.320 1.00 0.00 43 MET A C 16
ATOM 21311 O O . MET A 1 43 ? 8.757 -6.730 7.234 1.00 0.00 43 MET A O 16
ATOM 21325 N N . GLY A 1 44 ? 10.594 -6.623 5.949 1.00 0.00 44 GLY A N 16
ATOM 21326 C CA . GLY A 1 44 ? 11.266 -7.687 6.673 1.00 0.00 44 GLY A CA 16
ATOM 21327 C C . GLY A 1 44 ? 11.873 -7.191 7.972 1.00 0.00 44 GLY A C 16
ATOM 21328 O O . GLY A 1 44 ? 13.091 -7.230 8.146 1.00 0.00 44 GLY A O 16
ATOM 21332 N N . SER A 1 45 ? 11.011 -6.721 8.873 1.00 0.00 45 SER A N 16
ATOM 21333 C CA . SER A 1 45 ? 11.424 -6.145 10.153 1.00 0.00 45 SER A CA 16
ATOM 21334 C C . SER A 1 45 ? 12.252 -4.875 9.944 1.00 0.00 45 SER A C 16
ATOM 21335 O O . SER A 1 45 ? 13.474 -4.924 9.802 1.00 0.00 45 SER A O 16
ATOM 21343 N N . THR A 1 46 ? 11.574 -3.735 9.924 1.00 0.00 46 THR A N 16
ATOM 21344 C CA . THR A 1 46 ? 12.232 -2.460 9.698 1.00 0.00 46 THR A CA 16
ATOM 21345 C C . THR A 1 46 ? 11.338 -1.309 10.165 1.00 0.00 46 THR A C 16
ATOM 21346 O O . THR A 1 46 ? 10.142 -1.499 10.413 1.00 0.00 46 THR A O 16
ATOM 21357 N N . ASP A 1 47 ? 11.931 -0.132 10.310 1.00 0.00 47 ASP A N 16
ATOM 21358 C CA . ASP A 1 47 ? 11.195 1.0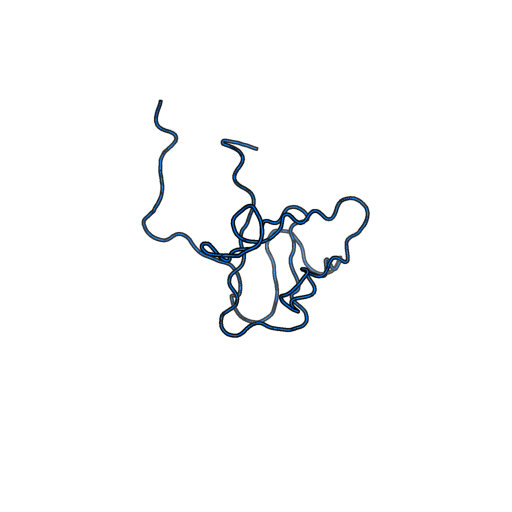66 10.685 1.00 0.00 47 ASP A CA 16
ATOM 21359 C C . ASP A 1 47 ? 10.490 1.638 9.467 1.00 0.00 47 ASP A C 16
ATOM 21360 O O . ASP A 1 47 ? 9.323 2.026 9.528 1.00 0.00 47 ASP A O 16
ATOM 21369 N N . GLU A 1 48 ? 11.212 1.675 8.355 1.00 0.00 48 GLU A N 16
ATOM 21370 C CA . GLU A 1 48 ? 10.700 2.247 7.120 1.00 0.00 48 GLU A CA 16
ATOM 21371 C C . GLU A 1 48 ? 11.482 1.718 5.925 1.00 0.00 48 GLU A C 16
ATOM 21372 O O . GLU A 1 48 ? 12.673 1.421 6.037 1.00 0.00 48 GLU A O 16
ATOM 21384 N N . LYS A 1 49 ? 10.811 1.584 4.791 1.00 0.00 49 LYS A N 16
ATOM 21385 C CA . LYS A 1 49 ? 11.449 1.081 3.585 1.00 0.00 49 LYS A CA 16
ATOM 21386 C C . LYS A 1 49 ? 11.031 1.912 2.376 1.00 0.00 49 LYS A C 16
ATOM 21387 O O . LYS A 1 49 ? 9.851 2.206 2.192 1.00 0.00 49 LYS A O 16
ATOM 21406 N N . ILE A 1 50 ? 12.005 2.291 1.560 1.00 0.00 50 ILE A N 16
ATOM 21407 C CA . ILE A 1 50 ? 11.744 3.122 0.394 1.00 0.00 50 ILE A CA 16
ATOM 21408 C C . ILE A 1 50 ? 11.198 2.272 -0.758 1.00 0.00 50 ILE A C 16
ATOM 21409 O O . ILE A 1 50 ? 11.232 1.044 -0.709 1.00 0.00 50 ILE A O 16
ATOM 21425 N N . CYS A 1 51 ? 10.690 2.938 -1.782 1.00 0.00 51 CYS A N 16
ATOM 21426 C CA . CYS A 1 51 ? 10.165 2.264 -2.955 1.00 0.00 51 CYS A CA 16
ATOM 21427 C C . CYS A 1 51 ? 10.946 2.690 -4.187 1.00 0.00 51 CYS A C 16
ATOM 21428 O O . CYS A 1 51 ? 10.852 3.840 -4.613 1.00 0.00 51 CYS A O 16
ATOM 21435 N N . PRO A 1 52 ? 11.724 1.770 -4.768 1.00 0.00 52 PRO A N 16
ATOM 21436 C CA . PRO A 1 52 ? 12.563 2.060 -5.934 1.00 0.00 52 PRO A CA 16
ATOM 21437 C C . PRO A 1 52 ? 11.759 2.557 -7.134 1.00 0.00 52 PRO A C 16
ATOM 21438 O O . PRO A 1 52 ? 10.613 2.148 -7.340 1.00 0.00 52 PRO A O 16
ATOM 21449 N N . TYR A 1 53 ? 12.366 3.467 -7.896 1.00 0.00 53 TYR A N 16
ATOM 21450 C CA . TYR A 1 53 ? 11.819 3.936 -9.171 1.00 0.00 53 TYR A CA 16
ATOM 21451 C C . TYR A 1 53 ? 10.563 4.794 -9.003 1.00 0.00 53 TYR A C 16
ATOM 21452 O O . TYR A 1 53 ? 9.683 4.763 -9.865 1.00 0.00 53 TYR A O 16
ATOM 21470 N N . CYS A 1 54 ? 10.485 5.554 -7.907 1.00 0.00 54 CYS A N 16
ATOM 21471 C CA . CYS A 1 54 ? 9.434 6.571 -7.738 1.00 0.00 54 CYS A CA 16
ATOM 21472 C C . CYS A 1 54 ? 9.453 7.176 -6.343 1.00 0.00 54 CYS A C 16
ATOM 21473 O O . CYS A 1 54 ? 9.042 8.323 -6.168 1.00 0.00 54 CYS A O 16
ATOM 21480 N N . SER A 1 55 ? 9.932 6.404 -5.358 1.00 0.00 55 SER A N 16
ATOM 21481 C CA . SER A 1 55 ? 9.780 6.750 -3.952 1.00 0.00 55 SER A CA 16
ATOM 21482 C C . SER A 1 55 ? 8.311 6.620 -3.540 1.00 0.00 55 SER A C 16
ATOM 21483 O O . SER A 1 55 ? 7.399 6.958 -4.293 1.00 0.00 55 SER A O 16
ATOM 21491 N N . THR A 1 56 ? 8.089 6.094 -2.351 1.00 0.00 56 THR A N 16
ATOM 21492 C CA . THR A 1 56 ? 6.761 5.783 -1.857 1.00 0.00 56 THR A CA 16
ATOM 21493 C C . THR A 1 56 ? 6.907 5.508 -0.364 1.00 0.00 56 THR A C 16
ATOM 21494 O O . THR A 1 56 ? 5.938 5.526 0.383 1.00 0.00 56 THR A O 16
ATOM 21505 N N . LEU A 1 57 ? 8.170 5.222 0.008 1.00 0.00 57 LEU A N 16
ATOM 21506 C CA . LEU A 1 57 ? 8.656 5.127 1.391 1.00 0.00 57 LEU A CA 16
ATOM 21507 C C . LEU A 1 57 ? 7.580 4.725 2.388 1.00 0.00 57 LEU A C 16
ATOM 21508 O O . LEU A 1 57 ? 6.920 5.576 2.980 1.00 0.00 57 LEU A O 16
ATOM 21524 N N . TYR A 1 58 ? 7.417 3.430 2.575 1.00 0.00 58 TYR A N 16
ATOM 21525 C CA . TYR A 1 58 ? 6.441 2.925 3.515 1.00 0.00 58 TYR A CA 16
ATOM 21526 C C . TYR A 1 58 ? 7.052 2.809 4.898 1.00 0.00 58 TYR A C 16
ATOM 21527 O O . TYR A 1 58 ? 8.013 2.067 5.112 1.00 0.00 58 TYR A O 16
ATOM 21545 N N . ARG A 1 59 ? 6.504 3.572 5.825 1.00 0.00 59 ARG A N 16
ATOM 21546 C CA . ARG A 1 59 ? 6.988 3.577 7.194 1.00 0.00 59 ARG A CA 16
ATOM 21547 C C . ARG A 1 59 ? 6.000 2.853 8.092 1.00 0.00 59 ARG A C 16
ATOM 21548 O O . ARG A 1 59 ? 4.786 2.985 7.916 1.00 0.00 59 ARG A O 16
ATOM 21569 N N . TYR A 1 60 ? 6.513 2.089 9.044 1.00 0.00 60 TYR A N 16
ATOM 21570 C CA . TYR A 1 60 ? 5.658 1.392 9.990 1.00 0.00 60 TYR A CA 16
ATOM 21571 C C . TYR A 1 60 ? 5.950 1.847 11.411 1.00 0.00 60 TYR A C 16
ATOM 21572 O O . TYR A 1 60 ? 6.914 1.407 12.041 1.00 0.00 60 TYR A O 16
ATOM 21590 N N . ASP A 1 61 ? 5.122 2.752 11.895 1.00 0.00 61 ASP A N 16
ATOM 21591 C CA . ASP A 1 61 ? 5.205 3.217 13.269 1.00 0.00 61 ASP A CA 16
ATOM 21592 C C . ASP A 1 61 ? 4.138 2.505 14.089 1.00 0.00 61 ASP A C 16
ATOM 21593 O O . ASP A 1 61 ? 2.997 2.393 13.645 1.00 0.00 61 ASP A O 16
ATOM 21602 N N . PRO A 1 62 ? 4.494 1.989 15.276 1.00 0.00 62 PRO A N 16
ATOM 21603 C CA . PRO A 1 62 ? 3.555 1.268 16.153 1.00 0.00 62 PRO A CA 16
ATOM 21604 C C . PRO A 1 62 ? 2.281 2.059 16.479 1.00 0.00 62 PRO A C 16
ATOM 21605 O O . PRO A 1 62 ? 1.277 1.481 16.897 1.00 0.00 62 PRO A O 16
ATOM 21616 N N . SER A 1 63 ? 2.313 3.373 16.286 1.00 0.00 63 SER A N 16
ATOM 21617 C CA . SER A 1 63 ? 1.149 4.204 16.567 1.00 0.00 63 SER A CA 16
ATOM 21618 C C . SER A 1 63 ? 0.172 4.213 15.388 1.00 0.00 63 SER A C 16
ATOM 21619 O O . SER A 1 63 ? -0.943 4.723 15.501 1.00 0.00 63 SER A O 16
ATOM 21627 N N . LEU A 1 64 ? 0.589 3.659 14.258 1.00 0.00 64 LEU A N 16
ATOM 21628 C CA . LEU A 1 64 ? -0.288 3.539 13.100 1.00 0.00 64 LEU A CA 16
ATOM 21629 C C . LEU A 1 64 ? -1.158 2.295 13.239 1.00 0.00 64 LEU A C 16
ATOM 21630 O O . LEU A 1 64 ? -0.651 1.174 13.271 1.00 0.00 64 LEU A O 16
ATOM 21646 N N . SER A 1 65 ? -2.463 2.503 13.348 1.00 0.00 65 SER A N 16
ATOM 21647 C CA . SER A 1 65 ? -3.404 1.399 13.485 1.00 0.00 65 SER A CA 16
ATOM 21648 C C . SER A 1 65 ? -3.439 0.558 12.209 1.00 0.00 65 SER A C 16
ATOM 21649 O O . SER A 1 65 ? -3.085 1.035 11.131 1.00 0.00 65 SER A O 16
ATOM 21657 N N . TYR A 1 66 ? -3.896 -0.684 12.329 1.00 0.00 66 TYR A N 16
ATOM 21658 C CA . TYR A 1 66 ? -3.896 -1.624 11.206 1.00 0.00 66 TYR A CA 16
ATOM 21659 C C . TYR A 1 66 ? -4.915 -1.237 10.132 1.00 0.00 66 TYR A C 16
ATOM 21660 O O . TYR A 1 66 ? -5.009 -1.889 9.091 1.00 0.00 66 TYR A O 16
ATOM 21678 N N . ASN A 1 67 ? -5.680 -0.187 10.393 1.00 0.00 67 ASN A N 16
ATOM 21679 C CA . ASN A 1 67 ? -6.622 0.340 9.413 1.00 0.00 67 ASN A CA 16
ATOM 21680 C C . ASN A 1 67 ? -6.211 1.747 8.995 1.00 0.00 67 ASN A C 16
ATOM 21681 O O . ASN A 1 67 ? -6.907 2.413 8.227 1.00 0.00 67 ASN A O 16
ATOM 21692 N N . GLN A 1 68 ? -5.063 2.184 9.492 1.00 0.00 68 GLN A N 16
ATOM 21693 C CA . GLN A 1 68 ? -4.605 3.548 9.280 1.00 0.00 68 GLN A CA 16
ATOM 21694 C C . GLN A 1 68 ? -3.608 3.602 8.128 1.00 0.00 68 GLN A C 16
ATOM 21695 O O . GLN A 1 68 ? -2.942 2.611 7.817 1.00 0.00 68 GLN A O 16
ATOM 21709 N N . THR A 1 69 ? -3.510 4.764 7.505 1.00 0.00 69 THR A N 16
ATOM 21710 C CA . THR A 1 69 ? -2.659 4.949 6.348 1.00 0.00 69 THR A CA 16
ATOM 21711 C C . THR A 1 69 ? -2.128 6.385 6.320 1.00 0.00 69 THR A C 16
ATOM 21712 O O . THR A 1 69 ? -2.174 7.089 7.333 1.00 0.00 69 THR A O 16
ATOM 21723 N N . ASN A 1 70 ? -1.659 6.821 5.161 1.00 0.00 70 ASN A N 16
ATOM 21724 C CA . ASN A 1 70 ? -1.102 8.153 5.009 1.00 0.00 70 ASN A CA 16
ATOM 21725 C C . ASN A 1 70 ? -2.146 9.062 4.367 1.00 0.00 70 ASN A C 16
ATOM 21726 O O . ASN A 1 70 ? -2.874 8.642 3.469 1.00 0.00 70 ASN A O 16
ATOM 21737 N N . PRO A 1 71 ? -2.253 10.306 4.853 1.00 0.00 71 PRO A N 16
ATOM 21738 C CA . PRO A 1 71 ? -3.352 11.223 4.533 1.00 0.00 71 PRO A CA 16
ATOM 21739 C C . PRO A 1 71 ? -3.248 11.882 3.156 1.00 0.00 71 PRO A C 16
ATOM 21740 O O . PRO A 1 71 ? -2.394 11.533 2.344 1.00 0.00 71 PRO A O 16
ATOM 21751 N N . THR A 1 72 ? -4.157 12.835 2.923 1.00 0.00 72 THR A N 16
ATOM 21752 C CA . THR A 1 72 ? -4.204 13.641 1.700 1.00 0.00 72 THR A CA 16
ATOM 21753 C C . THR A 1 72 ? -4.938 12.922 0.565 1.00 0.00 72 THR A C 16
ATOM 21754 O O . THR A 1 72 ? -4.314 12.440 -0.380 1.00 0.00 72 THR A O 16
ATOM 21765 N N . GLY A 1 73 ? -6.268 12.854 0.682 1.00 0.00 73 GLY A N 16
ATOM 21766 C CA . GLY A 1 73 ? -7.106 12.285 -0.368 1.00 0.00 73 GLY A CA 16
ATOM 21767 C C . GLY A 1 73 ? -6.636 10.926 -0.848 1.00 0.00 73 GLY A C 16
ATOM 21768 O O . GLY A 1 73 ? -6.410 10.730 -2.043 1.00 0.00 73 GLY A O 16
ATOM 21772 N N . CYS A 1 74 ? -6.500 9.990 0.075 1.00 0.00 74 CYS A N 16
ATOM 21773 C CA . CYS A 1 74 ? -5.957 8.682 -0.240 1.00 0.00 74 CYS A CA 16
ATOM 21774 C C . CYS A 1 74 ? -7.055 7.629 -0.380 1.00 0.00 74 CYS A C 16
ATOM 21775 O O . CYS A 1 74 ? -8.247 7.946 -0.310 1.00 0.00 74 CYS A O 16
ATOM 21783 N N . LEU A 1 75 ? -6.621 6.381 -0.580 1.00 0.00 75 LEU A N 16
ATOM 21784 C CA . LEU A 1 75 ? -7.505 5.221 -0.712 1.00 0.00 75 LEU A CA 16
ATOM 21785 C C . LEU A 1 75 ? -8.238 5.190 -2.044 1.00 0.00 75 LEU A C 16
ATOM 21786 O O . LEU A 1 75 ? -8.941 6.127 -2.414 1.00 0.00 75 LEU A O 16
ATOM 21802 N N . TYR A 1 76 ? -8.060 4.091 -2.759 1.00 0.00 76 TYR A N 16
ATOM 21803 C CA . TYR A 1 76 ? -8.794 3.843 -3.984 1.00 0.00 76 TYR A CA 16
ATOM 21804 C C . TYR A 1 76 ? -9.912 2.853 -3.679 1.00 0.00 76 TYR A C 16
ATOM 21805 O O . TYR A 1 76 ? -9.758 1.642 -3.852 1.00 0.00 76 TYR A O 16
ATOM 21823 N N . ASN A 1 77 ? -11.014 3.385 -3.173 1.00 0.00 77 ASN A N 16
ATOM 21824 C CA . ASN A 1 77 ? -12.112 2.571 -2.666 1.00 0.00 77 ASN A CA 16
ATOM 21825 C C . ASN A 1 77 ? -13.127 2.257 -3.757 1.00 0.00 77 ASN A C 16
ATOM 21826 O O . ASN A 1 77 ? -13.115 2.877 -4.822 1.00 0.00 77 ASN A O 16
ATOM 21837 N N . PRO A 1 78 ? -13.999 1.257 -3.517 1.00 0.00 78 PRO A N 16
ATOM 21838 C CA . PRO A 1 78 ? -15.147 0.985 -4.385 1.00 0.00 78 PRO A CA 16
ATOM 21839 C C . PRO A 1 78 ? -16.008 2.229 -4.570 1.00 0.00 78 PRO A C 16
ATOM 21840 O O . PRO A 1 78 ? -16.037 3.111 -3.709 1.00 0.00 78 PRO A O 16
ATOM 21851 N N . LYS A 1 79 ? -16.737 2.280 -5.671 1.00 0.00 79 LYS A N 16
ATOM 21852 C CA . LYS A 1 79 ? -17.450 3.492 -6.071 1.00 0.00 79 LYS A CA 16
ATOM 21853 C C . LYS A 1 79 ? -18.794 3.620 -5.354 1.00 0.00 79 LYS A C 16
ATOM 21854 O O . LYS A 1 79 ? -19.735 4.202 -5.898 1.00 0.00 79 LYS A O 16
ATOM 21873 N N . LEU A 1 80 ? -18.854 3.125 -4.116 1.00 0.00 80 LEU A N 16
ATOM 21874 C CA . LEU A 1 80 ? -20.102 3.052 -3.355 1.00 0.00 80 LEU A CA 16
ATOM 21875 C C . LEU A 1 80 ? -21.165 2.344 -4.188 1.00 0.00 80 LEU A C 16
ATOM 21876 O O . LEU A 1 80 ? -22.134 2.947 -4.658 1.00 0.00 80 LEU A O 16
ATOM 21892 N N . GLU A 1 81 ? -20.951 1.055 -4.377 1.00 0.00 81 GLU A N 16
ATOM 21893 C CA . GLU A 1 81 ? -21.745 0.259 -5.294 1.00 0.00 81 GLU A CA 16
ATOM 21894 C C . GLU A 1 81 ? -22.769 -0.583 -4.543 1.00 0.00 81 GLU A C 16
ATOM 21895 O O . GLU A 1 81 ? -23.014 -0.369 -3.357 1.00 0.00 81 GLU A O 16
ATOM 21907 N N . HIS A 1 82 ? -23.363 -1.544 -5.240 1.00 0.00 82 HIS A N 16
ATOM 21908 C CA . HIS A 1 82 ? -24.357 -2.421 -4.637 1.00 0.00 82 HIS A CA 16
ATOM 21909 C C . HIS A 1 82 ? -23.676 -3.515 -3.821 1.00 0.00 82 HIS A C 16
ATOM 21910 O O . HIS A 1 82 ? -22.450 -3.644 -3.842 1.00 0.00 82 HIS A O 16
ATOM 21925 N N . HIS A 1 83 ? -24.475 -4.313 -3.122 1.00 0.00 83 HIS A N 16
ATOM 21926 C CA . HIS A 1 83 ? -23.946 -5.388 -2.292 1.00 0.00 83 HIS A CA 16
ATOM 21927 C C . HIS A 1 83 ? -23.476 -6.528 -3.187 1.00 0.00 83 HIS A C 16
ATOM 21928 O O . HIS A 1 83 ? -24.265 -7.386 -3.580 1.00 0.00 83 HIS A O 16
ATOM 21943 N N . HIS A 1 84 ? -22.201 -6.504 -3.543 1.00 0.00 84 HIS A N 16
ATOM 21944 C CA . HIS A 1 84 ? -21.652 -7.469 -4.487 1.00 0.00 84 HIS A CA 16
ATOM 21945 C C . HIS A 1 84 ? -21.486 -8.848 -3.864 1.00 0.00 84 HIS A C 16
ATOM 21946 O O . HIS A 1 84 ? -20.673 -9.051 -2.962 1.00 0.00 84 HIS A O 16
ATOM 21961 N N . HIS A 1 85 ? -22.274 -9.791 -4.355 1.00 0.00 85 HIS A N 16
ATOM 21962 C CA . HIS A 1 85 ? -22.149 -11.186 -3.969 1.00 0.00 85 HIS A CA 16
ATOM 21963 C C . HIS A 1 85 ? -20.947 -11.792 -4.691 1.00 0.00 85 HIS A C 16
ATOM 21964 O O . HIS A 1 85 ? -20.931 -11.858 -5.917 1.00 0.00 85 HIS A O 16
ATOM 21979 N N . HIS A 1 86 ? -19.935 -12.205 -3.938 1.00 0.00 86 HIS A N 16
ATOM 21980 C CA . HIS A 1 86 ? -18.704 -12.722 -4.538 1.00 0.00 86 HIS A CA 16
ATOM 21981 C C . HIS A 1 86 ? -18.935 -14.118 -5.104 1.00 0.00 86 HIS A C 16
ATOM 21982 O O . HIS A 1 86 ? -18.875 -14.326 -6.315 1.00 0.00 86 HIS A O 16
ATOM 21997 N N . HIS A 1 87 ? -19.223 -15.064 -4.225 1.00 0.00 87 HIS A N 16
ATOM 21998 C CA . HIS A 1 87 ? -19.536 -16.422 -4.639 1.00 0.00 87 HIS A CA 16
ATOM 21999 C C . HIS A 1 87 ? -20.718 -16.926 -3.830 1.00 0.00 87 HIS A C 16
ATOM 22000 O O . HIS A 1 87 ? -21.627 -17.549 -4.412 1.00 0.00 87 HIS A O 16
ATOM 22017 N N . MET A 1 1 ? -14.333 -7.895 -0.581 1.00 0.00 1 MET A N 17
ATOM 22018 C CA . MET A 1 1 ? -15.128 -7.432 0.575 1.00 0.00 1 MET A CA 17
ATOM 22019 C C . MET A 1 1 ? -14.595 -8.058 1.855 1.00 0.00 1 MET A C 17
ATOM 22020 O O . MET A 1 1 ? -13.752 -8.955 1.799 1.00 0.00 1 MET A O 17
ATOM 22036 N N . ALA A 1 2 ? -15.092 -7.571 2.993 1.00 0.00 2 ALA A N 17
ATOM 22037 C CA . ALA A 1 2 ? -14.695 -8.064 4.312 1.00 0.00 2 ALA A CA 17
ATOM 22038 C C . ALA A 1 2 ? -13.229 -7.753 4.614 1.00 0.00 2 ALA A C 17
ATOM 22039 O O . ALA A 1 2 ? -12.507 -7.199 3.780 1.00 0.00 2 ALA A O 17
ATOM 22046 N N . ASP A 1 3 ? -12.804 -8.086 5.823 1.00 0.00 3 ASP A N 17
ATOM 22047 C CA . ASP A 1 3 ? -11.418 -7.902 6.230 1.00 0.00 3 ASP A CA 17
ATOM 22048 C C . ASP A 1 3 ? -10.586 -9.071 5.724 1.00 0.00 3 ASP A C 17
ATOM 22049 O O . ASP A 1 3 ? -10.500 -10.118 6.373 1.00 0.00 3 ASP A O 17
ATOM 22058 N N . TYR A 1 4 ? -10.013 -8.901 4.543 1.00 0.00 4 TYR A N 17
ATOM 22059 C CA . TYR A 1 4 ? -9.277 -9.968 3.876 1.00 0.00 4 TYR A CA 17
ATOM 22060 C C . TYR A 1 4 ? -8.562 -9.432 2.640 1.00 0.00 4 TYR A C 17
ATOM 22061 O O . TYR A 1 4 ? -7.549 -9.981 2.205 1.00 0.00 4 TYR A O 17
ATOM 22079 N N . ASN A 1 5 ? -9.099 -8.357 2.076 1.00 0.00 5 ASN A N 17
ATOM 22080 C CA . ASN A 1 5 ? -8.517 -7.749 0.887 1.00 0.00 5 ASN A CA 17
ATOM 22081 C C . ASN A 1 5 ? -7.256 -6.971 1.241 1.00 0.00 5 ASN A C 17
ATOM 22082 O O . ASN A 1 5 ? -7.204 -6.285 2.263 1.00 0.00 5 ASN A O 17
ATOM 22093 N N . ILE A 1 6 ? -6.242 -7.095 0.397 1.00 0.00 6 ILE A N 17
ATOM 22094 C CA . ILE A 1 6 ? -4.981 -6.389 0.596 1.00 0.00 6 ILE A CA 17
ATOM 22095 C C . ILE A 1 6 ? -5.146 -4.904 0.274 1.00 0.00 6 ILE A C 17
ATOM 22096 O O . ILE A 1 6 ? -5.536 -4.542 -0.838 1.00 0.00 6 ILE A O 17
ATOM 22112 N N . PRO A 1 7 ? -4.864 -4.028 1.252 1.00 0.00 7 PRO A N 17
ATOM 22113 C CA . PRO A 1 7 ? -5.027 -2.580 1.095 1.00 0.00 7 PRO A CA 17
ATOM 22114 C C . PRO A 1 7 ? -4.114 -1.990 0.024 1.00 0.00 7 PRO A C 17
ATOM 22115 O O . PRO A 1 7 ? -2.932 -2.330 -0.071 1.00 0.00 7 PRO A O 17
ATOM 22126 N N . HIS A 1 8 ? -4.679 -1.118 -0.795 1.00 0.00 8 HIS A N 17
ATOM 22127 C CA . HIS A 1 8 ? -3.909 -0.376 -1.779 1.00 0.00 8 HIS A CA 17
ATOM 22128 C C . HIS A 1 8 ? -4.160 1.112 -1.582 1.00 0.00 8 HIS A C 17
ATOM 22129 O O . HIS A 1 8 ? -5.218 1.506 -1.089 1.00 0.00 8 HIS A O 17
ATOM 22144 N N . PHE A 1 9 ? -3.199 1.933 -1.963 1.00 0.00 9 PHE A N 17
ATOM 22145 C CA . PHE A 1 9 ? -3.269 3.357 -1.675 1.00 0.00 9 PHE A CA 17
ATOM 22146 C C . PHE A 1 9 ? -3.322 4.165 -2.963 1.00 0.00 9 PHE A C 17
ATOM 22147 O O . PHE A 1 9 ? -3.263 3.600 -4.054 1.00 0.00 9 PHE A O 17
ATOM 22164 N N . GLN A 1 10 ? -3.436 5.478 -2.838 1.00 0.00 10 GLN A N 17
ATOM 22165 C CA . GLN A 1 10 ? -3.517 6.346 -4.004 1.00 0.00 10 GLN A CA 17
ATOM 22166 C C . GLN A 1 10 ? -2.539 7.504 -3.878 1.00 0.00 10 GLN A C 17
ATOM 22167 O O . GLN A 1 10 ? -2.166 7.894 -2.771 1.00 0.00 10 GLN A O 17
ATOM 22181 N N . ASN A 1 11 ? -2.126 8.052 -5.007 1.00 0.00 11 ASN A N 17
ATOM 22182 C CA . ASN A 1 11 ? -1.276 9.230 -5.014 1.00 0.00 11 ASN A CA 17
ATOM 22183 C C . ASN A 1 11 ? -1.996 10.375 -5.718 1.00 0.00 11 ASN A C 17
ATOM 22184 O O . ASN A 1 11 ? -1.950 10.491 -6.942 1.00 0.00 11 ASN A O 17
ATOM 22195 N N . ASP A 1 12 ? -2.690 11.203 -4.944 1.00 0.00 12 ASP A N 17
ATOM 22196 C CA . ASP A 1 12 ? -3.431 12.327 -5.511 1.00 0.00 12 ASP A CA 17
ATOM 22197 C C . ASP A 1 12 ? -2.486 13.479 -5.816 1.00 0.00 12 ASP A C 17
ATOM 22198 O O . ASP A 1 12 ? -2.235 13.799 -6.977 1.00 0.00 12 ASP A O 17
ATOM 22207 N N . LEU A 1 13 ? -1.943 14.079 -4.767 1.00 0.00 13 LEU A N 17
ATOM 22208 C CA . LEU A 1 13 ? -0.939 15.122 -4.918 1.00 0.00 13 LEU A CA 17
ATOM 22209 C C . LEU A 1 13 ? 0.434 14.486 -5.092 1.00 0.00 13 LEU A C 17
ATOM 22210 O O . LEU A 1 13 ? 1.317 15.053 -5.736 1.00 0.00 13 LEU A O 17
ATOM 22226 N N . GLY A 1 14 ? 0.597 13.298 -4.529 1.00 0.00 14 GLY A N 17
ATOM 22227 C CA . GLY A 1 14 ? 1.841 12.575 -4.669 1.00 0.00 14 GLY A CA 17
ATOM 22228 C C . GLY A 1 14 ? 2.305 11.966 -3.364 1.00 0.00 14 GLY A C 17
ATOM 22229 O O . GLY A 1 14 ? 2.001 10.808 -3.084 1.00 0.00 14 GLY A O 17
ATOM 22233 N N . TYR A 1 15 ? 3.017 12.771 -2.570 1.00 0.00 15 TYR A N 17
ATOM 22234 C CA . TYR A 1 15 ? 3.631 12.327 -1.314 1.00 0.00 15 TYR A CA 17
ATOM 22235 C C . TYR A 1 15 ? 4.849 11.451 -1.574 1.00 0.00 15 TYR A C 17
ATOM 22236 O O . TYR A 1 15 ? 4.765 10.420 -2.242 1.00 0.00 15 TYR A O 17
ATOM 22254 N N . LYS A 1 16 ? 5.985 11.874 -1.044 1.00 0.00 16 LYS A N 17
ATOM 22255 C CA . LYS A 1 16 ? 7.208 11.098 -1.150 1.00 0.00 16 LYS A CA 17
ATOM 22256 C C . LYS A 1 16 ? 7.452 10.322 0.137 1.00 0.00 16 LYS A C 17
ATOM 22257 O O . LYS A 1 16 ? 8.472 9.643 0.292 1.00 0.00 16 LYS A O 17
ATOM 22276 N N . ILE A 1 17 ? 6.502 10.424 1.057 1.00 0.00 17 ILE A N 17
ATOM 22277 C CA . ILE A 1 17 ? 6.540 9.669 2.300 1.00 0.00 17 ILE A CA 17
ATOM 22278 C C . ILE A 1 17 ? 5.138 9.190 2.649 1.00 0.00 17 ILE A C 17
ATOM 22279 O O . ILE A 1 17 ? 4.268 9.999 2.972 1.00 0.00 17 ILE A O 17
ATOM 22295 N N . ILE A 1 18 ? 4.904 7.888 2.564 1.00 0.00 18 ILE A N 17
ATOM 22296 C CA . ILE A 1 18 ? 3.630 7.338 3.026 1.00 0.00 18 ILE A CA 17
ATOM 22297 C C . ILE A 1 18 ? 3.800 6.540 4.320 1.00 0.00 18 ILE A C 17
ATOM 22298 O O . ILE A 1 18 ? 4.563 5.578 4.391 1.00 0.00 18 ILE A O 17
ATOM 22314 N N . GLU A 1 19 ? 3.086 6.960 5.350 1.00 0.00 19 GLU A N 17
ATOM 22315 C CA . GLU A 1 19 ? 3.122 6.283 6.635 1.00 0.00 19 GLU A CA 17
ATOM 22316 C C . GLU A 1 19 ? 1.922 5.350 6.753 1.00 0.00 19 GLU A C 17
ATOM 22317 O O . GLU A 1 19 ? 0.792 5.754 6.494 1.00 0.00 19 GLU A O 17
ATOM 22329 N N . ILE A 1 20 ? 2.166 4.105 7.130 1.00 0.00 20 ILE A N 17
ATOM 22330 C CA . ILE A 1 20 ? 1.108 3.101 7.161 1.00 0.00 20 ILE A CA 17
ATOM 22331 C C . ILE A 1 20 ? 1.347 2.063 8.253 1.00 0.00 20 ILE A C 17
ATOM 22332 O O . ILE A 1 20 ? 2.447 1.955 8.793 1.00 0.00 20 ILE A O 17
ATOM 22348 N N . GLY A 1 21 ? 0.303 1.312 8.576 1.00 0.00 21 GLY A N 17
ATOM 22349 C CA . GLY A 1 21 ? 0.433 0.216 9.517 1.00 0.00 21 GLY A CA 17
ATOM 22350 C C . GLY A 1 21 ? 0.339 -1.128 8.821 1.00 0.00 21 GLY A C 17
ATOM 22351 O O . GLY A 1 21 ? 0.061 -2.156 9.444 1.00 0.00 21 GLY A O 17
ATOM 22355 N N . VAL A 1 22 ? 0.565 -1.111 7.516 1.00 0.00 22 VAL A N 17
ATOM 22356 C CA . VAL A 1 22 ? 0.549 -2.321 6.714 1.00 0.00 22 VAL A CA 17
ATOM 22357 C C . VAL A 1 22 ? 1.966 -2.649 6.271 1.00 0.00 22 VAL A C 17
ATOM 22358 O O . VAL A 1 22 ? 2.646 -1.812 5.682 1.00 0.00 22 VAL A O 17
ATOM 22371 N N . LYS A 1 23 ? 2.417 -3.856 6.569 1.00 0.00 23 LYS A N 17
ATOM 22372 C CA . LYS A 1 23 ? 3.790 -4.249 6.276 1.00 0.00 23 LYS A CA 17
ATOM 22373 C C . LYS A 1 23 ? 3.882 -4.931 4.924 1.00 0.00 23 LYS A C 17
ATOM 22374 O O . LYS A 1 23 ? 4.946 -4.988 4.316 1.00 0.00 23 LYS A O 17
ATOM 22393 N N . GLU A 1 24 ? 2.762 -5.467 4.469 1.00 0.00 24 GLU A N 17
ATOM 22394 C CA . GLU A 1 24 ? 2.746 -6.298 3.280 1.00 0.00 24 GLU A CA 17
ATOM 22395 C C . GLU A 1 24 ? 1.660 -5.836 2.318 1.00 0.00 24 GLU A C 17
ATOM 22396 O O . GLU A 1 24 ? 0.472 -6.066 2.549 1.00 0.00 24 GLU A O 17
ATOM 22408 N N . PHE A 1 25 ? 2.073 -5.167 1.252 1.00 0.00 25 PHE A N 17
ATOM 22409 C CA . PHE A 1 25 ? 1.141 -4.682 0.244 1.00 0.00 25 PHE A CA 17
ATOM 22410 C C . PHE A 1 25 ? 1.856 -4.484 -1.087 1.00 0.00 25 PHE A C 17
ATOM 22411 O O . PHE A 1 25 ? 3.081 -4.579 -1.165 1.00 0.00 25 PHE A O 17
ATOM 22428 N N . MET A 1 26 ? 1.088 -4.212 -2.132 1.00 0.00 26 MET A N 17
ATOM 22429 C CA . MET A 1 26 ? 1.653 -3.986 -3.454 1.00 0.00 26 MET A CA 17
ATOM 22430 C C . MET A 1 26 ? 1.454 -2.528 -3.857 1.00 0.00 26 MET A C 17
ATOM 22431 O O . MET A 1 26 ? 0.319 -2.045 -3.925 1.00 0.00 26 MET A O 17
ATOM 22445 N N . CYS A 1 27 ? 2.555 -1.834 -4.111 1.00 0.00 27 CYS A N 17
ATOM 22446 C CA . CYS A 1 27 ? 2.517 -0.413 -4.439 1.00 0.00 27 CYS A CA 17
ATOM 22447 C C . CYS A 1 27 ? 2.002 -0.177 -5.854 1.00 0.00 27 CYS A C 17
ATOM 22448 O O . CYS A 1 27 ? 2.379 -0.876 -6.792 1.00 0.00 27 CYS A O 17
ATOM 22455 N N . VAL A 1 28 ? 1.147 0.824 -5.994 1.00 0.00 28 VAL A N 17
ATOM 22456 C CA . VAL A 1 28 ? 0.617 1.225 -7.287 1.00 0.00 28 VAL A CA 17
ATOM 22457 C C . VAL A 1 28 ? 1.383 2.477 -7.774 1.00 0.00 28 VAL A C 17
ATOM 22458 O O . VAL A 1 28 ? 2.602 2.558 -7.597 1.00 0.00 28 VAL A O 17
ATOM 22471 N N . GLY A 1 29 ? 0.701 3.427 -8.401 1.00 0.00 29 GLY A N 17
ATOM 22472 C CA . GLY A 1 29 ? 1.351 4.651 -8.819 1.00 0.00 29 GLY A CA 17
ATOM 22473 C C . GLY A 1 29 ? 1.258 4.856 -10.311 1.00 0.00 29 GLY A C 17
ATOM 22474 O O . GLY A 1 29 ? 0.744 5.870 -10.779 1.00 0.00 29 GLY A O 17
ATOM 22478 N N . ALA A 1 30 ? 1.748 3.881 -11.058 1.00 0.00 30 ALA A N 17
ATOM 22479 C CA . ALA A 1 30 ? 1.700 3.940 -12.508 1.00 0.00 30 ALA A CA 17
ATOM 22480 C C . ALA A 1 30 ? 0.352 3.445 -13.009 1.00 0.00 30 ALA A C 17
ATOM 22481 O O . ALA A 1 30 ? -0.267 4.073 -13.872 1.00 0.00 30 ALA A O 17
ATOM 22488 N N . THR A 1 31 ? -0.084 2.307 -12.468 1.00 0.00 31 THR A N 17
ATOM 22489 C CA . THR A 1 31 ? -1.390 1.726 -12.779 1.00 0.00 31 THR A CA 17
ATOM 22490 C C . THR A 1 31 ? -1.383 1.029 -14.144 1.00 0.00 31 THR A C 17
ATOM 22491 O O . THR A 1 31 ? -1.889 -0.086 -14.282 1.00 0.00 31 THR A O 17
ATOM 22502 N N . GLN A 1 32 ? -0.798 1.675 -15.142 1.00 0.00 32 GLN A N 17
ATOM 22503 C CA . GLN A 1 32 ? -0.689 1.082 -16.467 1.00 0.00 32 GLN A CA 17
ATOM 22504 C C . GLN A 1 32 ? 0.776 0.922 -16.892 1.00 0.00 32 GLN A C 17
ATOM 22505 O O . GLN A 1 32 ? 1.161 -0.156 -17.333 1.00 0.00 32 GLN A O 17
ATOM 22519 N N . PRO A 1 33 ? 1.611 1.988 -16.806 1.00 0.00 33 PRO A N 17
ATOM 22520 C CA . PRO A 1 33 ? 3.057 1.864 -17.037 1.00 0.00 33 PRO A CA 17
ATOM 22521 C C . PRO A 1 33 ? 3.693 0.819 -16.122 1.00 0.00 33 PRO A C 17
ATOM 22522 O O . PRO A 1 33 ? 3.112 0.448 -15.096 1.00 0.00 33 PRO A O 17
ATOM 22533 N N . PHE A 1 34 ? 4.898 0.379 -16.486 1.00 0.00 34 PHE A N 17
ATOM 22534 C CA . PHE A 1 34 ? 5.565 -0.740 -15.817 1.00 0.00 34 PHE A CA 17
ATOM 22535 C C . PHE A 1 34 ? 4.808 -2.039 -16.080 1.00 0.00 34 PHE A C 17
ATOM 22536 O O . PHE A 1 34 ? 4.000 -2.121 -17.004 1.00 0.00 34 PHE A O 17
ATOM 22553 N N . ASP A 1 35 ? 5.082 -3.054 -15.279 1.00 0.00 35 ASP A N 17
ATOM 22554 C CA . ASP A 1 35 ? 4.441 -4.354 -15.433 1.00 0.00 35 ASP A CA 17
ATOM 22555 C C . ASP A 1 35 ? 3.544 -4.638 -14.235 1.00 0.00 35 ASP A C 17
ATOM 22556 O O . ASP A 1 35 ? 4.037 -4.714 -13.111 1.00 0.00 35 ASP A O 17
ATOM 22565 N N . HIS A 1 36 ? 2.231 -4.781 -14.493 1.00 0.00 36 HIS A N 17
ATOM 22566 C CA . HIS A 1 36 ? 1.205 -4.972 -13.446 1.00 0.00 36 HIS A CA 17
ATOM 22567 C C . HIS A 1 36 ? 1.370 -3.935 -12.307 1.00 0.00 36 HIS A C 17
ATOM 22568 O O . HIS A 1 36 ? 2.041 -2.920 -12.509 1.00 0.00 36 HIS A O 17
ATOM 22583 N N . PRO A 1 37 ? 0.690 -4.095 -11.134 1.00 0.00 37 PRO A N 17
ATOM 22584 C CA . PRO A 1 37 ? 1.007 -3.309 -9.940 1.00 0.00 37 PRO A CA 17
ATOM 22585 C C . PRO A 1 37 ? 2.510 -3.093 -9.791 1.00 0.00 37 PRO A C 17
ATOM 22586 O O . PRO A 1 37 ? 3.292 -4.020 -9.984 1.00 0.00 37 PRO A O 17
ATOM 22597 N N . HIS A 1 38 ? 2.885 -1.872 -9.434 1.00 0.00 38 HIS A N 17
ATOM 22598 C CA . HIS A 1 38 ? 4.266 -1.408 -9.537 1.00 0.00 38 HIS A CA 17
ATOM 22599 C C . HIS A 1 38 ? 5.271 -2.328 -8.844 1.00 0.00 38 HIS A C 17
ATOM 22600 O O . HIS A 1 38 ? 5.933 -3.137 -9.489 1.00 0.00 38 HIS A O 17
ATOM 22614 N N . ILE A 1 39 ? 5.399 -2.174 -7.543 1.00 0.00 39 ILE A N 17
ATOM 22615 C CA . ILE A 1 39 ? 6.420 -2.879 -6.772 1.00 0.00 39 ILE A CA 17
ATOM 22616 C C . ILE A 1 39 ? 5.905 -3.171 -5.371 1.00 0.00 39 ILE A C 17
ATOM 22617 O O . ILE A 1 39 ? 5.434 -2.266 -4.684 1.00 0.00 39 ILE A O 17
ATOM 22633 N N . PHE A 1 40 ? 5.980 -4.426 -4.957 1.00 0.00 40 PHE A N 17
ATOM 22634 C CA . PHE A 1 40 ? 5.438 -4.827 -3.668 1.00 0.00 40 PHE A CA 17
ATOM 22635 C C . PHE A 1 40 ? 6.369 -4.419 -2.540 1.00 0.00 40 PHE A C 17
ATOM 22636 O O . PHE A 1 40 ? 7.594 -4.471 -2.677 1.00 0.00 40 PHE A O 17
ATOM 22653 N N . ILE A 1 41 ? 5.781 -3.997 -1.435 1.00 0.00 41 ILE A N 17
ATOM 22654 C CA . ILE A 1 41 ? 6.543 -3.579 -0.275 1.00 0.00 41 ILE A CA 17
ATOM 22655 C C . ILE A 1 41 ? 6.305 -4.552 0.867 1.00 0.00 41 ILE A C 17
ATOM 22656 O O . ILE A 1 41 ? 5.159 -4.854 1.214 1.00 0.00 41 ILE A O 17
ATOM 22672 N N . ASP A 1 42 ? 7.396 -5.058 1.418 1.00 0.00 42 ASP A N 17
ATOM 22673 C CA . ASP A 1 42 ? 7.342 -6.032 2.496 1.00 0.00 42 ASP A CA 17
ATOM 22674 C C . ASP A 1 42 ? 8.272 -5.621 3.627 1.00 0.00 42 ASP A C 17
ATOM 22675 O O . ASP A 1 42 ? 9.493 -5.602 3.464 1.00 0.00 42 ASP A O 17
ATOM 22684 N N . MET A 1 43 ? 7.696 -5.256 4.760 1.00 0.00 43 MET A N 17
ATOM 22685 C CA . MET A 1 43 ? 8.487 -4.911 5.933 1.00 0.00 43 MET A CA 17
ATOM 22686 C C . MET A 1 43 ? 9.054 -6.166 6.582 1.00 0.00 43 MET A C 17
ATOM 22687 O O . MET A 1 43 ? 8.476 -6.709 7.526 1.00 0.00 43 MET A O 17
ATOM 22701 N N . GLY A 1 44 ? 10.172 -6.639 6.045 1.00 0.00 44 GLY A N 17
ATOM 22702 C CA . GLY A 1 44 ? 10.855 -7.778 6.620 1.00 0.00 44 GLY A CA 17
ATOM 22703 C C . GLY A 1 44 ? 11.557 -7.420 7.911 1.00 0.00 44 GLY A C 17
ATOM 22704 O O . GLY A 1 44 ? 12.784 -7.306 7.948 1.00 0.00 44 GLY A O 17
ATOM 22708 N N . SER A 1 45 ? 10.761 -7.205 8.959 1.00 0.00 45 SER A N 17
ATOM 22709 C CA . SER A 1 45 ? 11.265 -6.885 10.293 1.00 0.00 45 SER A CA 17
ATOM 22710 C C . SER A 1 45 ? 11.945 -5.513 10.321 1.00 0.00 45 SER A C 17
ATOM 22711 O O . SER A 1 45 ? 12.620 -5.159 11.288 1.00 0.00 45 SER A O 17
ATOM 22719 N N . THR A 1 46 ? 11.737 -4.734 9.267 1.00 0.00 46 THR A N 17
ATOM 22720 C CA . THR A 1 46 ? 12.308 -3.402 9.181 1.00 0.00 46 THR A CA 17
ATOM 22721 C C . THR A 1 46 ? 11.231 -2.349 9.439 1.00 0.00 46 THR A C 17
ATOM 22722 O O . THR A 1 46 ? 10.040 -2.608 9.252 1.00 0.00 46 THR A O 17
ATOM 22733 N N . ASP A 1 47 ? 11.662 -1.172 9.870 1.00 0.00 47 ASP A N 17
ATOM 22734 C CA . ASP A 1 47 ? 10.748 -0.108 10.267 1.00 0.00 47 ASP A CA 17
ATOM 22735 C C . ASP A 1 47 ? 10.286 0.710 9.069 1.00 0.00 47 ASP A C 17
ATOM 22736 O O . ASP A 1 47 ? 9.140 1.154 9.023 1.00 0.00 47 ASP A O 17
ATOM 22745 N N . GLU A 1 48 ? 11.167 0.915 8.101 1.00 0.00 48 GLU A N 17
ATOM 22746 C CA . GLU A 1 48 ? 10.829 1.733 6.945 1.00 0.00 48 GLU A CA 17
ATOM 22747 C C . GLU A 1 48 ? 11.370 1.126 5.657 1.00 0.00 48 GLU A C 17
ATOM 22748 O O . GLU A 1 48 ? 12.435 0.508 5.648 1.00 0.00 48 GLU A O 17
ATOM 22760 N N . LYS A 1 49 ? 10.614 1.291 4.585 1.00 0.00 49 LYS A N 17
ATOM 22761 C CA . LYS A 1 49 ? 11.044 0.881 3.258 1.00 0.00 49 LYS A CA 17
ATOM 22762 C C . LYS A 1 49 ? 10.538 1.865 2.221 1.00 0.00 49 LYS A C 17
ATOM 22763 O O . LYS A 1 49 ? 9.384 2.292 2.266 1.00 0.00 49 LYS A O 17
ATOM 22782 N N . ILE A 1 50 ? 11.395 2.231 1.291 1.00 0.00 50 ILE A N 17
ATOM 22783 C CA . ILE A 1 50 ? 11.004 3.131 0.227 1.00 0.00 50 ILE A CA 17
ATOM 22784 C C . ILE A 1 50 ? 10.813 2.345 -1.064 1.00 0.00 50 ILE A C 17
ATOM 22785 O O . ILE A 1 50 ? 11.506 1.356 -1.308 1.00 0.00 50 ILE A O 17
ATOM 22801 N N . CYS A 1 51 ? 9.853 2.759 -1.870 1.00 0.00 51 CYS A N 17
ATOM 22802 C CA . CYS A 1 51 ? 9.600 2.104 -3.136 1.00 0.00 51 CYS A CA 17
ATOM 22803 C C . CYS A 1 51 ? 10.358 2.807 -4.248 1.00 0.00 51 CYS A C 17
ATOM 22804 O O . CYS A 1 51 ? 10.103 3.981 -4.534 1.00 0.00 51 CYS A O 17
ATOM 22811 N N . PRO A 1 52 ? 11.317 2.103 -4.868 1.00 0.00 52 PRO A N 17
ATOM 22812 C CA . PRO A 1 52 ? 12.075 2.627 -6.003 1.00 0.00 52 PRO A CA 17
ATOM 22813 C C . PRO A 1 52 ? 11.149 2.991 -7.151 1.00 0.00 52 PRO A C 17
ATOM 22814 O O . PRO A 1 52 ? 10.109 2.350 -7.340 1.00 0.00 52 PRO A O 17
ATOM 22825 N N . TYR A 1 53 ? 11.522 4.018 -7.904 1.00 0.00 53 TYR A N 17
ATOM 22826 C CA . TYR A 1 53 ? 10.705 4.519 -9.005 1.00 0.00 53 TYR A CA 17
ATOM 22827 C C . TYR A 1 53 ? 9.369 5.044 -8.482 1.00 0.00 53 TYR A C 17
ATOM 22828 O O . TYR A 1 53 ? 8.338 4.934 -9.148 1.00 0.00 53 TYR A O 17
ATOM 22846 N N . CYS A 1 54 ? 9.412 5.617 -7.283 1.00 0.00 54 CYS A N 17
ATOM 22847 C CA . CYS A 1 54 ? 8.236 6.204 -6.643 1.00 0.00 54 CYS A CA 17
ATOM 22848 C C . CYS A 1 54 ? 8.638 7.280 -5.638 1.00 0.00 54 CYS A C 17
ATOM 22849 O O . CYS A 1 54 ? 8.118 8.395 -5.686 1.00 0.00 54 CYS A O 17
ATOM 22856 N N . SER A 1 55 ? 9.589 6.937 -4.756 1.00 0.00 55 SER A N 17
ATOM 22857 C CA . SER A 1 55 ? 9.889 7.725 -3.557 1.00 0.00 55 SER A CA 17
ATOM 22858 C C . SER A 1 55 ? 8.598 8.069 -2.818 1.00 0.00 55 SER A C 17
ATOM 22859 O O . SER A 1 55 ? 7.932 9.058 -3.109 1.00 0.00 55 SER A O 17
ATOM 22867 N N . THR A 1 56 ? 8.250 7.215 -1.870 1.00 0.00 56 THR A N 17
ATOM 22868 C CA . THR A 1 56 ? 6.967 7.238 -1.215 1.00 0.00 56 THR A CA 17
ATOM 22869 C C . THR A 1 56 ? 7.151 6.508 0.103 1.00 0.00 56 THR A C 17
ATOM 22870 O O . THR A 1 56 ? 6.301 5.730 0.527 1.00 0.00 56 THR A O 17
ATOM 22881 N N . LEU A 1 57 ? 8.296 6.808 0.733 1.00 0.00 57 LEU A N 17
ATOM 22882 C CA . LEU A 1 57 ? 8.849 6.032 1.845 1.00 0.00 57 LEU A CA 17
ATOM 22883 C C . LEU A 1 57 ? 7.774 5.570 2.811 1.00 0.00 57 LEU A C 17
ATOM 22884 O O . LEU A 1 57 ? 7.136 6.378 3.484 1.00 0.00 57 LEU A O 17
ATOM 22900 N N . TYR A 1 58 ? 7.594 4.263 2.865 1.00 0.00 58 TYR A N 17
ATOM 22901 C CA . TYR A 1 58 ? 6.588 3.658 3.711 1.00 0.00 58 TYR A CA 17
ATOM 22902 C C . TYR A 1 58 ? 7.189 3.333 5.065 1.00 0.00 58 TYR A C 17
ATOM 22903 O O . TYR A 1 58 ? 8.087 2.495 5.169 1.00 0.00 58 TYR A O 17
ATOM 22921 N N . ARG A 1 59 ? 6.718 4.013 6.096 1.00 0.00 59 ARG A N 17
ATOM 22922 C CA . ARG A 1 59 ? 7.225 3.779 7.441 1.00 0.00 59 ARG A CA 17
ATOM 22923 C C . ARG A 1 59 ? 6.174 3.086 8.299 1.00 0.00 59 ARG A C 17
ATOM 22924 O O . ARG A 1 59 ? 5.039 3.554 8.411 1.00 0.00 59 ARG A O 17
ATOM 22945 N N . TYR A 1 60 ? 6.566 1.969 8.893 1.00 0.00 60 TYR A N 17
ATOM 22946 C CA . TYR A 1 60 ? 5.687 1.196 9.751 1.00 0.00 60 TYR A CA 17
ATOM 22947 C C . TYR A 1 60 ? 5.938 1.558 11.210 1.00 0.00 60 TYR A C 17
ATOM 22948 O O . TYR A 1 60 ? 6.919 1.117 11.814 1.00 0.00 60 TYR A O 17
ATOM 22966 N N . ASP A 1 61 ? 5.067 2.389 11.760 1.00 0.00 61 ASP A N 17
ATOM 22967 C CA . ASP A 1 61 ? 5.189 2.804 13.149 1.00 0.00 61 ASP A CA 17
ATOM 22968 C C . ASP A 1 61 ? 4.054 2.196 13.961 1.00 0.00 61 ASP A C 17
ATOM 22969 O O . ASP A 1 61 ? 2.901 2.233 13.535 1.00 0.00 61 ASP A O 17
ATOM 22978 N N . PRO A 1 62 ? 4.370 1.619 15.134 1.00 0.00 62 PRO A N 17
ATOM 22979 C CA . PRO A 1 62 ? 3.383 0.962 16.011 1.00 0.00 62 PRO A CA 17
ATOM 22980 C C . PRO A 1 62 ? 2.220 1.866 16.447 1.00 0.00 62 PRO A C 17
ATOM 22981 O O . PRO A 1 62 ? 1.243 1.383 17.021 1.00 0.00 62 PRO A O 17
ATOM 22992 N N . SER A 1 63 ? 2.323 3.169 16.200 1.00 0.00 63 SER A N 17
ATOM 22993 C CA . SER A 1 63 ? 1.223 4.080 16.501 1.00 0.00 63 SER A CA 17
ATOM 22994 C C . SER A 1 63 ? 0.140 3.975 15.430 1.00 0.00 63 SER A C 17
ATOM 22995 O O . SER A 1 63 ? -1.003 4.397 15.632 1.00 0.00 63 SER A O 17
ATOM 23003 N N . LEU A 1 64 ? 0.505 3.398 14.296 1.00 0.00 64 LEU A N 17
ATOM 23004 C CA . LEU A 1 64 ? -0.415 3.221 13.186 1.00 0.00 64 LEU A CA 17
ATOM 23005 C C . LEU A 1 64 ? -0.995 1.810 13.211 1.00 0.00 64 LEU A C 17
ATOM 23006 O O . LEU A 1 64 ? -0.752 1.052 14.149 1.00 0.00 64 LEU A O 17
ATOM 23022 N N . SER A 1 65 ? -1.751 1.457 12.183 1.00 0.00 65 SER A N 17
ATOM 23023 C CA . SER A 1 65 ? -2.401 0.156 12.130 1.00 0.00 65 SER A CA 17
ATOM 23024 C C . SER A 1 65 ? -2.896 -0.111 10.713 1.00 0.00 65 SER A C 17
ATOM 23025 O O . SER A 1 65 ? -2.543 0.611 9.784 1.00 0.00 65 SER A O 17
ATOM 23033 N N . TYR A 1 66 ? -3.719 -1.135 10.554 1.00 0.00 66 TYR A N 17
ATOM 23034 C CA . TYR A 1 66 ? -4.219 -1.518 9.240 1.00 0.00 66 TYR A CA 17
ATOM 23035 C C . TYR A 1 66 ? -5.187 -0.471 8.708 1.00 0.00 66 TYR A C 17
ATOM 23036 O O . TYR A 1 66 ? -5.251 -0.223 7.506 1.00 0.00 66 TYR A O 17
ATOM 23054 N N . ASN A 1 67 ? -5.936 0.146 9.611 1.00 0.00 67 ASN A N 17
ATOM 23055 C CA . ASN A 1 67 ? -6.895 1.171 9.220 1.00 0.00 67 ASN A CA 17
ATOM 23056 C C . ASN A 1 67 ? -6.281 2.565 9.344 1.00 0.00 67 ASN A C 17
ATOM 23057 O O . ASN A 1 67 ? -6.713 3.504 8.676 1.00 0.00 67 ASN A O 17
ATOM 23068 N N . GLN A 1 68 ? -5.265 2.690 10.193 1.00 0.00 68 GLN A N 17
ATOM 23069 C CA . GLN A 1 68 ? -4.592 3.970 10.392 1.00 0.00 68 GLN A CA 17
ATOM 23070 C C . GLN A 1 68 ? -3.473 4.148 9.375 1.00 0.00 68 GLN A C 17
ATOM 23071 O O . GLN A 1 68 ? -2.502 3.390 9.362 1.00 0.00 68 GLN A O 17
ATOM 23085 N N . THR A 1 69 ? -3.616 5.157 8.537 1.00 0.00 69 THR A N 17
ATOM 23086 C CA . THR A 1 69 ? -2.687 5.390 7.450 1.00 0.00 69 THR A CA 17
ATOM 23087 C C . THR A 1 69 ? -1.942 6.726 7.645 1.00 0.00 69 THR A C 17
ATOM 23088 O O . THR A 1 69 ? -1.625 7.107 8.777 1.00 0.00 69 THR A O 17
ATOM 23099 N N . ASN A 1 70 ? -1.679 7.430 6.552 1.00 0.00 70 ASN A N 17
ATOM 23100 C CA . ASN A 1 70 ? -0.833 8.616 6.570 1.00 0.00 70 ASN A CA 17
ATOM 23101 C C . ASN A 1 70 ? -1.663 9.896 6.572 1.00 0.00 70 ASN A C 17
ATOM 23102 O O . ASN A 1 70 ? -2.852 9.872 6.247 1.00 0.00 70 ASN A O 17
ATOM 23113 N N . PRO A 1 71 ? -1.034 11.034 6.947 1.00 0.00 71 PRO A N 17
ATOM 23114 C CA . PRO A 1 71 ? -1.687 12.347 6.993 1.00 0.00 71 PRO A CA 17
ATOM 23115 C C . PRO A 1 71 ? -2.433 12.682 5.703 1.00 0.00 71 PRO A C 17
ATOM 23116 O O . PRO A 1 71 ? -2.048 12.238 4.616 1.00 0.00 71 PRO A O 17
ATOM 23127 N N . THR A 1 72 ? -3.502 13.463 5.843 1.00 0.00 72 THR A N 17
ATOM 23128 C CA . THR A 1 72 ? -4.372 13.840 4.730 1.00 0.00 72 THR A CA 17
ATOM 23129 C C . THR A 1 72 ? -5.257 12.667 4.296 1.00 0.00 72 THR A C 17
ATOM 23130 O O . THR A 1 72 ? -6.476 12.813 4.176 1.00 0.00 72 THR A O 17
ATOM 23141 N N . GLY A 1 73 ? -4.651 11.504 4.091 1.00 0.00 73 GLY A N 17
ATOM 23142 C CA . GLY A 1 73 ? -5.404 10.335 3.689 1.00 0.00 73 GLY A CA 17
ATOM 23143 C C . GLY A 1 73 ? -5.147 9.954 2.246 1.00 0.00 73 GLY A C 17
ATOM 23144 O O . GLY A 1 73 ? -5.622 10.620 1.324 1.00 0.00 73 GLY A O 17
ATOM 23148 N N . CYS A 1 74 ? -4.386 8.890 2.043 1.00 0.00 74 CYS A N 17
ATOM 23149 C CA . CYS A 1 74 ? -4.084 8.417 0.702 1.00 0.00 74 CYS A CA 17
ATOM 23150 C C . CYS A 1 74 ? -4.352 6.920 0.589 1.00 0.00 74 CYS A C 17
ATOM 23151 O O . CYS A 1 74 ? -3.476 6.098 0.844 1.00 0.00 74 CYS A O 17
ATOM 23159 N N . LEU A 1 75 ? -5.577 6.578 0.217 1.00 0.00 75 LEU A N 17
ATOM 23160 C CA . LEU A 1 75 ? -5.990 5.186 0.098 1.00 0.00 75 LEU A CA 17
ATOM 23161 C C . LEU A 1 75 ? -6.836 5.003 -1.152 1.00 0.00 75 LEU A C 17
ATOM 23162 O O . LEU A 1 75 ? -7.501 5.937 -1.597 1.00 0.00 75 LEU A O 17
ATOM 23178 N N . TYR A 1 76 ? -6.805 3.813 -1.725 1.00 0.00 76 TYR A N 17
ATOM 23179 C CA . TYR A 1 76 ? -7.563 3.554 -2.936 1.00 0.00 76 TYR A CA 17
ATOM 23180 C C . TYR A 1 76 ? -9.001 3.187 -2.590 1.00 0.00 76 TYR A C 17
ATOM 23181 O O . TYR A 1 76 ? -9.280 2.073 -2.144 1.00 0.00 76 TYR A O 17
ATOM 23199 N N . ASN A 1 77 ? -9.901 4.143 -2.762 1.00 0.00 77 ASN A N 17
ATOM 23200 C CA . ASN A 1 77 ? -11.317 3.918 -2.506 1.00 0.00 77 ASN A CA 17
ATOM 23201 C C . ASN A 1 77 ? -11.964 3.271 -3.727 1.00 0.00 77 ASN A C 17
ATOM 23202 O O . ASN A 1 77 ? -11.980 3.866 -4.802 1.00 0.00 77 ASN A O 17
ATOM 23213 N N . PRO A 1 78 ? -12.482 2.039 -3.585 1.00 0.00 78 PRO A N 17
ATOM 23214 C CA . PRO A 1 78 ? -13.117 1.313 -4.694 1.00 0.00 78 PRO A CA 17
ATOM 23215 C C . PRO A 1 78 ? -14.229 2.123 -5.358 1.00 0.00 78 PRO A C 17
ATOM 23216 O O . PRO A 1 78 ? -15.179 2.555 -4.697 1.00 0.00 78 PRO A O 17
ATOM 23227 N N . LYS A 1 79 ? -14.094 2.339 -6.660 1.00 0.00 79 LYS A N 17
ATOM 23228 C CA . LYS A 1 79 ? -15.083 3.089 -7.413 1.00 0.00 79 LYS A CA 17
ATOM 23229 C C . LYS A 1 79 ? -16.308 2.229 -7.683 1.00 0.00 79 LYS A C 17
ATOM 23230 O O . LYS A 1 79 ? -16.191 1.068 -8.080 1.00 0.00 79 LYS A O 17
ATOM 23249 N N . LEU A 1 80 ? -17.475 2.800 -7.459 1.00 0.00 80 LEU A N 17
ATOM 23250 C CA . LEU A 1 80 ? -18.722 2.125 -7.764 1.00 0.00 80 LEU A CA 17
ATOM 23251 C C . LEU A 1 80 ? -19.298 2.689 -9.051 1.00 0.00 80 LEU A C 17
ATOM 23252 O O . LEU A 1 80 ? -20.180 3.549 -9.031 1.00 0.00 80 LEU A O 17
ATOM 23268 N N . GLU A 1 81 ? -18.774 2.221 -10.171 1.00 0.00 81 GLU A N 17
ATOM 23269 C CA . GLU A 1 81 ? -19.158 2.759 -11.459 1.00 0.00 81 GLU A CA 17
ATOM 23270 C C . GLU A 1 81 ? -20.475 2.160 -11.922 1.00 0.00 81 GLU A C 17
ATOM 23271 O O . GLU A 1 81 ? -20.583 0.957 -12.158 1.00 0.00 81 GLU A O 17
ATOM 23283 N N . HIS A 1 82 ? -21.467 3.017 -12.050 1.00 0.00 82 HIS A N 17
ATOM 23284 C CA . HIS A 1 82 ? -22.781 2.616 -12.516 1.00 0.00 82 HIS A CA 17
ATOM 23285 C C . HIS A 1 82 ? -23.115 3.369 -13.792 1.00 0.00 82 HIS A C 17
ATOM 23286 O O . HIS A 1 82 ? -24.252 3.784 -14.005 1.00 0.00 82 HIS A O 17
ATOM 23301 N N . HIS A 1 83 ? -22.108 3.532 -14.644 1.00 0.00 83 HIS A N 17
ATOM 23302 C CA . HIS A 1 83 ? -22.284 4.223 -15.915 1.00 0.00 83 HIS A CA 17
ATOM 23303 C C . HIS A 1 83 ? -23.175 3.384 -16.826 1.00 0.00 83 HIS A C 17
ATOM 23304 O O . HIS A 1 83 ? -23.783 3.891 -17.766 1.00 0.00 83 HIS A O 17
ATOM 23319 N N . HIS A 1 84 ? -23.227 2.090 -16.541 1.00 0.00 84 HIS A N 17
ATOM 23320 C CA . HIS A 1 84 ? -24.187 1.200 -17.173 1.00 0.00 84 HIS A CA 17
ATOM 23321 C C . HIS A 1 84 ? -25.529 1.376 -16.474 1.00 0.00 84 HIS A C 17
ATOM 23322 O O . HIS A 1 84 ? -25.726 0.855 -15.377 1.00 0.00 84 HIS A O 17
ATOM 23337 N N . HIS A 1 85 ? -26.429 2.129 -17.101 1.00 0.00 85 HIS A N 17
ATOM 23338 C CA . HIS A 1 85 ? -27.665 2.564 -16.449 1.00 0.00 85 HIS A CA 17
ATOM 23339 C C . HIS A 1 85 ? -28.456 1.391 -15.870 1.00 0.00 85 HIS A C 17
ATOM 23340 O O . HIS A 1 85 ? -28.882 0.482 -16.586 1.00 0.00 85 HIS A O 17
ATOM 23355 N N . HIS A 1 86 ? -28.622 1.419 -14.558 1.00 0.00 86 HIS A N 17
ATOM 23356 C CA . HIS A 1 86 ? -29.397 0.413 -13.852 1.00 0.00 86 HIS A CA 17
ATOM 23357 C C . HIS A 1 86 ? -30.879 0.764 -13.932 1.00 0.00 86 HIS A C 17
ATOM 23358 O O . HIS A 1 86 ? -31.242 1.941 -13.973 1.00 0.00 86 HIS A O 17
ATOM 23373 N N . HIS A 1 87 ? -31.725 -0.247 -13.982 1.00 0.00 87 HIS A N 17
ATOM 23374 C CA . HIS A 1 87 ? -33.162 -0.028 -14.020 1.00 0.00 87 HIS A CA 17
ATOM 23375 C C . HIS A 1 87 ? -33.828 -0.870 -12.945 1.00 0.00 87 HIS A C 17
ATOM 23376 O O . HIS A 1 87 ? -33.423 -2.038 -12.779 1.00 0.00 87 HIS A O 17
ATOM 23393 N N . MET A 1 1 ? -3.912 -18.589 0.052 1.00 0.00 1 MET A N 18
ATOM 23394 C CA . MET A 1 1 ? -4.287 -18.789 1.468 1.00 0.00 1 MET A CA 18
ATOM 23395 C C . MET A 1 1 ? -4.136 -17.490 2.245 1.00 0.00 1 MET A C 18
ATOM 23396 O O . MET A 1 1 ? -3.249 -17.355 3.091 1.00 0.00 1 MET A O 18
ATOM 23412 N N . ALA A 1 2 ? -5.007 -16.535 1.935 1.00 0.00 2 ALA A N 18
ATOM 23413 C CA . ALA A 1 2 ? -4.997 -15.220 2.561 1.00 0.00 2 ALA A CA 18
ATOM 23414 C C . ALA A 1 2 ? -6.126 -14.381 1.990 1.00 0.00 2 ALA A C 18
ATOM 23415 O O . ALA A 1 2 ? -6.846 -14.831 1.097 1.00 0.00 2 ALA A O 18
ATOM 23422 N N . ASP A 1 3 ? -6.293 -13.176 2.504 1.00 0.00 3 ASP A N 18
ATOM 23423 C CA . ASP A 1 3 ? -7.245 -12.243 1.924 1.00 0.00 3 ASP A CA 18
ATOM 23424 C C . ASP A 1 3 ? -6.559 -11.463 0.813 1.00 0.00 3 ASP A C 18
ATOM 23425 O O . ASP A 1 3 ? -5.470 -10.928 1.007 1.00 0.00 3 ASP A O 18
ATOM 23434 N N . TYR A 1 4 ? -7.190 -11.402 -0.348 1.00 0.00 4 TYR A N 18
ATOM 23435 C CA . TYR A 1 4 ? -6.545 -10.842 -1.526 1.00 0.00 4 TYR A CA 18
ATOM 23436 C C . TYR A 1 4 ? -7.034 -9.429 -1.813 1.00 0.00 4 TYR A C 18
ATOM 23437 O O . TYR A 1 4 ? -6.827 -8.897 -2.904 1.00 0.00 4 TYR A O 18
ATOM 23455 N N . ASN A 1 5 ? -7.664 -8.812 -0.825 1.00 0.00 5 ASN A N 18
ATOM 23456 C CA . ASN A 1 5 ? -8.166 -7.457 -0.979 1.00 0.00 5 ASN A CA 18
ATOM 23457 C C . ASN A 1 5 ? -7.359 -6.494 -0.122 1.00 0.00 5 ASN A C 18
ATOM 23458 O O . ASN A 1 5 ? -7.808 -6.062 0.941 1.00 0.00 5 ASN A O 18
ATOM 23469 N N . ILE A 1 6 ? -6.156 -6.179 -0.577 1.00 0.00 6 ILE A N 18
ATOM 23470 C CA . ILE A 1 6 ? -5.288 -5.262 0.146 1.00 0.00 6 ILE A CA 18
ATOM 23471 C C . ILE A 1 6 ? -5.704 -3.816 -0.111 1.00 0.00 6 ILE A C 18
ATOM 23472 O O . ILE A 1 6 ? -6.221 -3.494 -1.182 1.00 0.00 6 ILE A O 18
ATOM 23488 N N . PRO A 1 7 ? -5.504 -2.936 0.879 1.00 0.00 7 PRO A N 18
ATOM 23489 C CA . PRO A 1 7 ? -5.881 -1.525 0.774 1.00 0.00 7 PRO A CA 18
ATOM 23490 C C . PRO A 1 7 ? -5.129 -0.806 -0.341 1.00 0.00 7 PRO A C 18
ATOM 23491 O O . PRO A 1 7 ? -3.905 -0.714 -0.323 1.00 0.00 7 PRO A O 18
ATOM 23502 N N . HIS A 1 8 ? -5.870 -0.314 -1.322 1.00 0.00 8 HIS A N 18
ATOM 23503 C CA . HIS A 1 8 ? -5.278 0.457 -2.404 1.00 0.00 8 HIS A CA 18
ATOM 23504 C C . HIS A 1 8 ? -5.287 1.933 -2.035 1.00 0.00 8 HIS A C 18
ATOM 23505 O O . HIS A 1 8 ? -6.291 2.445 -1.550 1.00 0.00 8 HIS A O 18
ATOM 23520 N N . PHE A 1 9 ? -4.167 2.608 -2.242 1.00 0.00 9 PHE A N 18
ATOM 23521 C CA . PHE A 1 9 ? -4.041 4.012 -1.857 1.00 0.00 9 PHE A CA 18
ATOM 23522 C C . PHE A 1 9 ? -3.964 4.916 -3.079 1.00 0.00 9 PHE A C 18
ATOM 23523 O O . PHE A 1 9 ? -3.600 4.474 -4.165 1.00 0.00 9 PHE A O 18
ATOM 23540 N N . GLN A 1 10 ? -4.324 6.179 -2.892 1.00 0.00 10 GLN A N 18
ATOM 23541 C CA . GLN A 1 10 ? -4.249 7.171 -3.955 1.00 0.00 10 GLN A CA 18
ATOM 23542 C C . GLN A 1 10 ? -3.558 8.426 -3.451 1.00 0.00 10 GLN A C 18
ATOM 23543 O O . GLN A 1 10 ? -3.439 8.634 -2.242 1.00 0.00 10 GLN A O 18
ATOM 23557 N N . ASN A 1 11 ? -3.114 9.258 -4.378 1.00 0.00 11 ASN A N 18
ATOM 23558 C CA . ASN A 1 11 ? -2.461 10.513 -4.038 1.00 0.00 11 ASN A CA 18
ATOM 23559 C C . ASN A 1 11 ? -3.443 11.675 -4.133 1.00 0.00 11 ASN A C 18
ATOM 23560 O O . ASN A 1 11 ? -3.949 11.998 -5.208 1.00 0.00 11 ASN A O 18
ATOM 23571 N N . ASP A 1 12 ? -3.723 12.292 -2.996 1.00 0.00 12 ASP A N 18
ATOM 23572 C CA . ASP A 1 12 ? -4.622 13.440 -2.954 1.00 0.00 12 ASP A CA 18
ATOM 23573 C C . ASP A 1 12 ? -3.865 14.716 -3.292 1.00 0.00 12 ASP A C 18
ATOM 23574 O O . ASP A 1 12 ? -4.231 15.438 -4.220 1.00 0.00 12 ASP A O 18
ATOM 23583 N N . LEU A 1 13 ? -2.804 14.976 -2.540 1.00 0.00 13 LEU A N 18
ATOM 23584 C CA . LEU A 1 13 ? -1.955 16.136 -2.777 1.00 0.00 13 LEU A CA 18
ATOM 23585 C C . LEU A 1 13 ? -0.552 15.698 -3.190 1.00 0.00 13 LEU A C 18
ATOM 23586 O O . LEU A 1 13 ? 0.366 16.510 -3.289 1.00 0.00 13 LEU A O 18
ATOM 23602 N N . GLY A 1 14 ? -0.409 14.406 -3.443 1.00 0.00 14 GLY A N 18
ATOM 23603 C CA . GLY A 1 14 ? 0.882 13.852 -3.787 1.00 0.00 14 GLY A CA 18
ATOM 23604 C C . GLY A 1 14 ? 1.360 12.871 -2.739 1.00 0.00 14 GLY A C 18
ATOM 23605 O O . GLY A 1 14 ? 0.575 12.435 -1.896 1.00 0.00 14 GLY A O 18
ATOM 23609 N N . TYR A 1 15 ? 2.636 12.513 -2.799 1.00 0.00 15 TYR A N 18
ATOM 23610 C CA . TYR A 1 15 ? 3.229 11.608 -1.823 1.00 0.00 15 TYR A CA 18
ATOM 23611 C C . TYR A 1 15 ? 4.749 11.709 -1.862 1.00 0.00 15 TYR A C 18
ATOM 23612 O O . TYR A 1 15 ? 5.322 12.155 -2.856 1.00 0.00 15 TYR A O 18
ATOM 23630 N N . LYS A 1 16 ? 5.386 11.313 -0.769 1.00 0.00 16 LYS A N 18
ATOM 23631 C CA . LYS A 1 16 ? 6.840 11.311 -0.678 1.00 0.00 16 LYS A CA 18
ATOM 23632 C C . LYS A 1 16 ? 7.276 10.423 0.480 1.00 0.00 16 LYS A C 18
ATOM 23633 O O . LYS A 1 16 ? 8.264 9.693 0.388 1.00 0.00 16 LYS A O 18
ATOM 23652 N N . ILE A 1 17 ? 6.529 10.503 1.570 1.00 0.00 17 ILE A N 18
ATOM 23653 C CA . ILE A 1 17 ? 6.670 9.580 2.683 1.00 0.00 17 ILE A CA 18
ATOM 23654 C C . ILE A 1 17 ? 5.287 9.178 3.174 1.00 0.00 17 ILE A C 18
ATOM 23655 O O . ILE A 1 17 ? 4.550 10.005 3.709 1.00 0.00 17 ILE A O 18
ATOM 23671 N N . ILE A 1 18 ? 4.924 7.933 2.946 1.00 0.00 18 ILE A N 18
ATOM 23672 C CA . ILE A 1 18 ? 3.629 7.422 3.395 1.00 0.00 18 ILE A CA 18
ATOM 23673 C C . ILE A 1 18 ? 3.786 6.441 4.555 1.00 0.00 18 ILE A C 18
ATOM 23674 O O . ILE A 1 18 ? 4.396 5.381 4.414 1.00 0.00 18 ILE A O 18
ATOM 23690 N N . GLU A 1 19 ? 3.217 6.792 5.699 1.00 0.00 19 GLU A N 18
ATOM 23691 C CA . GLU A 1 19 ? 3.265 5.928 6.866 1.00 0.00 19 GLU A CA 18
ATOM 23692 C C . GLU A 1 19 ? 2.041 5.013 6.890 1.00 0.00 19 GLU A C 18
ATOM 23693 O O . GLU A 1 19 ? 0.907 5.474 6.772 1.00 0.00 19 GLU A O 18
ATOM 23705 N N . ILE A 1 20 ? 2.273 3.715 7.031 1.00 0.00 20 ILE A N 18
ATOM 23706 C CA . ILE A 1 20 ? 1.189 2.739 7.024 1.00 0.00 20 ILE A CA 18
ATOM 23707 C C . ILE A 1 20 ? 1.230 1.863 8.271 1.00 0.00 20 ILE A C 18
ATOM 23708 O O . ILE A 1 20 ? 2.301 1.567 8.803 1.00 0.00 20 ILE A O 18
ATOM 23724 N N . GLY A 1 21 ? 0.059 1.454 8.732 1.00 0.00 21 GLY A N 18
ATOM 23725 C CA . GLY A 1 21 ? -0.021 0.565 9.876 1.00 0.00 21 GLY A CA 18
ATOM 23726 C C . GLY A 1 21 ? -0.250 -0.870 9.453 1.00 0.00 21 GLY A C 18
ATOM 23727 O O . GLY A 1 21 ? -0.901 -1.640 10.157 1.00 0.00 21 GLY A O 18
ATOM 23731 N N . VAL A 1 22 ? 0.283 -1.222 8.291 1.00 0.00 22 VAL A N 18
ATOM 23732 C CA . VAL A 1 22 ? 0.124 -2.562 7.745 1.00 0.00 22 VAL A CA 18
ATOM 23733 C C . VAL A 1 22 ? 1.498 -3.203 7.550 1.00 0.00 22 VAL A C 18
ATOM 23734 O O . VAL A 1 22 ? 2.481 -2.508 7.292 1.00 0.00 22 VAL A O 18
ATOM 23747 N N . LYS A 1 23 ? 1.565 -4.522 7.675 1.00 0.00 23 LYS A N 18
ATOM 23748 C CA . LYS A 1 23 ? 2.833 -5.233 7.603 1.00 0.00 23 LYS A CA 18
ATOM 23749 C C . LYS A 1 23 ? 3.210 -5.505 6.144 1.00 0.00 23 LYS A C 18
ATOM 23750 O O . LYS A 1 23 ? 4.389 -5.536 5.787 1.00 0.00 23 LYS A O 18
ATOM 23769 N N . GLU A 1 24 ? 2.204 -5.700 5.305 1.00 0.00 24 GLU A N 18
ATOM 23770 C CA . GLU A 1 24 ? 2.420 -5.953 3.886 1.00 0.00 24 GLU A CA 18
ATOM 23771 C C . GLU A 1 24 ? 1.665 -4.944 3.029 1.00 0.00 24 GLU A C 18
ATOM 23772 O O . GLU A 1 24 ? 0.540 -4.563 3.349 1.00 0.00 24 GLU A O 18
ATOM 23784 N N . PHE A 1 25 ? 2.294 -4.510 1.947 1.00 0.00 25 PHE A N 18
ATOM 23785 C CA . PHE A 1 25 ? 1.688 -3.544 1.045 1.00 0.00 25 PHE A CA 18
ATOM 23786 C C . PHE A 1 25 ? 2.312 -3.680 -0.343 1.00 0.00 25 PHE A C 18
ATOM 23787 O O . PHE A 1 25 ? 3.321 -4.366 -0.509 1.00 0.00 25 PHE A O 18
ATOM 23804 N N . MET A 1 26 ? 1.707 -3.051 -1.338 1.00 0.00 26 MET A N 18
ATOM 23805 C CA . MET A 1 26 ? 2.278 -3.038 -2.679 1.00 0.00 26 MET A CA 18
ATOM 23806 C C . MET A 1 26 ? 1.966 -1.719 -3.379 1.00 0.00 26 MET A C 18
ATOM 23807 O O . MET A 1 26 ? 0.874 -1.170 -3.234 1.00 0.00 26 MET A O 18
ATOM 23821 N N . CYS A 1 27 ? 2.934 -1.220 -4.135 1.00 0.00 27 CYS A N 18
ATOM 23822 C CA . CYS A 1 27 ? 2.814 0.076 -4.792 1.00 0.00 27 CYS A CA 18
ATOM 23823 C C . CYS A 1 27 ? 1.808 0.046 -5.942 1.00 0.00 27 CYS A C 18
ATOM 23824 O O . CYS A 1 27 ? 1.810 -0.873 -6.764 1.00 0.00 27 CYS A O 18
ATOM 23831 N N . VAL A 1 28 ? 0.968 1.074 -5.994 1.00 0.00 28 VAL A N 18
ATOM 23832 C CA . VAL A 1 28 ? -0.035 1.217 -7.039 1.00 0.00 28 VAL A CA 18
ATOM 23833 C C . VAL A 1 28 ? 0.393 2.337 -8.012 1.00 0.00 28 VAL A C 18
ATOM 23834 O O . VAL A 1 28 ? 1.559 2.737 -8.012 1.00 0.00 28 VAL A O 18
ATOM 23847 N N . GLY A 1 29 ? -0.528 2.821 -8.842 1.00 0.00 29 GLY A N 18
ATOM 23848 C CA . GLY A 1 29 ? -0.220 3.891 -9.775 1.00 0.00 29 GLY A CA 18
ATOM 23849 C C . GLY A 1 29 ? -1.474 4.606 -10.240 1.00 0.00 29 GLY A C 18
ATOM 23850 O O . GLY A 1 29 ? -2.566 4.315 -9.756 1.00 0.00 29 GLY A O 18
ATOM 23854 N N . ALA A 1 30 ? -1.323 5.532 -11.181 1.00 0.00 30 ALA A N 18
ATOM 23855 C CA . ALA A 1 30 ? -2.458 6.301 -11.681 1.00 0.00 30 ALA A CA 18
ATOM 23856 C C . ALA A 1 30 ? -3.234 5.515 -12.737 1.00 0.00 30 ALA A C 18
ATOM 23857 O O . ALA A 1 30 ? -4.205 4.826 -12.424 1.00 0.00 30 ALA A O 18
ATOM 23864 N N . THR A 1 31 ? -2.797 5.611 -13.988 1.00 0.00 31 THR A N 18
ATOM 23865 C CA . THR A 1 31 ? -3.414 4.866 -15.076 1.00 0.00 31 THR A CA 18
ATOM 23866 C C . THR A 1 31 ? -2.661 3.563 -15.311 1.00 0.00 31 THR A C 18
ATOM 23867 O O . THR A 1 31 ? -3.204 2.473 -15.129 1.00 0.00 31 THR A O 18
ATOM 23878 N N . GLN A 1 32 ? -1.402 3.687 -15.710 1.00 0.00 32 GLN A N 18
ATOM 23879 C CA . GLN A 1 32 ? -0.518 2.541 -15.838 1.00 0.00 32 GLN A CA 18
ATOM 23880 C C . GLN A 1 32 ? 0.639 2.676 -14.862 1.00 0.00 32 GLN A C 18
ATOM 23881 O O . GLN A 1 32 ? 1.555 3.467 -15.077 1.00 0.00 32 GLN A O 18
ATOM 23895 N N . PRO A 1 33 ? 0.584 1.929 -13.753 1.00 0.00 33 PRO A N 18
ATOM 23896 C CA . PRO A 1 33 ? 1.598 1.995 -12.699 1.00 0.00 33 PRO A CA 18
ATOM 23897 C C . PRO A 1 33 ? 2.939 1.427 -13.142 1.00 0.00 33 PRO A C 18
ATOM 23898 O O . PRO A 1 33 ? 3.994 1.885 -12.696 1.00 0.00 33 PRO A O 18
ATOM 23909 N N . PHE A 1 34 ? 2.881 0.433 -14.020 1.00 0.00 34 PHE A N 18
ATOM 23910 C CA . PHE A 1 34 ? 4.062 -0.293 -14.462 1.00 0.00 34 PHE A CA 18
ATOM 23911 C C . PHE A 1 34 ? 3.620 -1.399 -15.418 1.00 0.00 34 PHE A C 18
ATOM 23912 O O . PHE A 1 34 ? 2.420 -1.600 -15.618 1.00 0.00 34 PHE A O 18
ATOM 23929 N N . ASP A 1 35 ? 4.581 -2.096 -16.009 1.00 0.00 35 ASP A N 18
ATOM 23930 C CA . ASP A 1 35 ? 4.293 -3.257 -16.850 1.00 0.00 35 ASP A CA 18
ATOM 23931 C C . ASP A 1 35 ? 3.545 -4.319 -16.043 1.00 0.00 35 ASP A C 18
ATOM 23932 O O . ASP A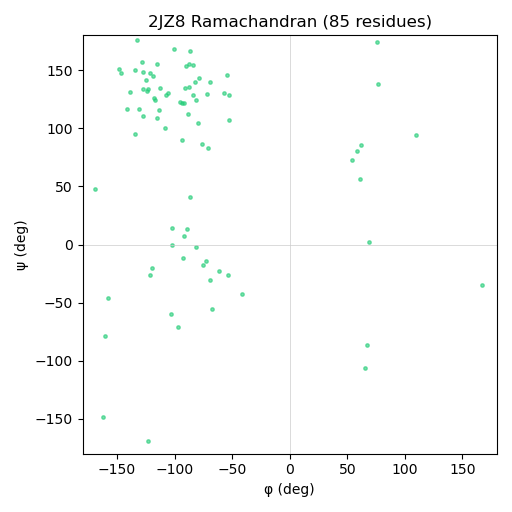 1 35 ? 2.701 -5.049 -16.563 1.00 0.00 35 ASP A O 18
ATOM 23941 N N . HIS A 1 36 ? 3.869 -4.380 -14.761 1.00 0.00 36 HIS A N 18
ATOM 23942 C CA . HIS A 1 36 ? 3.188 -5.242 -13.806 1.00 0.00 36 HIS A CA 18
ATOM 23943 C C . HIS A 1 36 ? 2.789 -4.390 -12.605 1.00 0.00 36 HIS A C 18
ATOM 23944 O O . HIS A 1 36 ? 3.046 -3.189 -12.614 1.00 0.00 36 HIS A O 18
ATOM 23959 N N . PRO A 1 37 ? 2.129 -4.954 -11.576 1.00 0.00 37 PRO A N 18
ATOM 23960 C CA . PRO A 1 37 ? 1.982 -4.256 -10.298 1.00 0.00 37 PRO A CA 18
ATOM 23961 C C . PRO A 1 37 ? 3.348 -3.748 -9.830 1.00 0.00 37 PRO A C 18
ATOM 23962 O O . PRO A 1 37 ? 4.300 -4.523 -9.756 1.00 0.00 37 PRO A O 18
ATOM 23973 N N . HIS A 1 38 ? 3.427 -2.452 -9.518 1.00 0.00 38 HIS A N 18
ATOM 23974 C CA . HIS A 1 38 ? 4.707 -1.733 -9.476 1.00 0.00 38 HIS A CA 18
ATOM 23975 C C . HIS A 1 38 ? 5.790 -2.443 -8.670 1.00 0.00 38 HIS A C 18
ATOM 23976 O O . HIS A 1 38 ? 6.721 -3.006 -9.238 1.00 0.00 38 HIS A O 18
ATOM 23990 N N . ILE A 1 39 ? 5.673 -2.394 -7.359 1.00 0.00 39 ILE A N 18
ATOM 23991 C CA . ILE A 1 39 ? 6.719 -2.909 -6.473 1.00 0.00 39 ILE A CA 18
ATOM 23992 C C . ILE A 1 39 ? 6.115 -3.549 -5.227 1.00 0.00 39 ILE A C 18
ATOM 23993 O O . ILE A 1 39 ? 5.250 -2.953 -4.580 1.00 0.00 39 ILE A O 18
ATOM 24009 N N . PHE A 1 40 ? 6.566 -4.761 -4.909 1.00 0.00 40 PHE A N 18
ATOM 24010 C CA . PHE A 1 40 ? 6.167 -5.437 -3.677 1.00 0.00 40 PHE A CA 18
ATOM 24011 C C . PHE A 1 40 ? 6.826 -4.759 -2.484 1.00 0.00 40 PHE A C 18
ATOM 24012 O O . PHE A 1 40 ? 8.035 -4.530 -2.485 1.00 0.00 40 PHE A O 18
ATOM 24029 N N . ILE A 1 41 ? 6.038 -4.444 -1.469 1.00 0.00 41 ILE A N 18
ATOM 24030 C CA . ILE A 1 41 ? 6.550 -3.756 -0.299 1.00 0.00 41 ILE A CA 18
ATOM 24031 C C . ILE A 1 41 ? 6.295 -4.580 0.958 1.00 0.00 41 ILE A C 18
ATOM 24032 O O . ILE A 1 41 ? 5.257 -4.452 1.609 1.00 0.00 41 ILE A O 18
ATOM 24048 N N . ASP A 1 42 ? 7.231 -5.464 1.272 1.00 0.00 42 ASP A N 18
ATOM 24049 C CA . ASP A 1 42 ? 7.124 -6.288 2.466 1.00 0.00 42 ASP A CA 18
ATOM 24050 C C . ASP A 1 42 ? 7.981 -5.697 3.573 1.00 0.00 42 ASP A C 18
ATOM 24051 O O . ASP A 1 42 ? 8.947 -4.979 3.305 1.00 0.00 42 ASP A O 18
ATOM 24060 N N . MET A 1 43 ? 7.636 -5.999 4.808 1.00 0.00 43 MET A N 18
ATOM 24061 C CA . MET A 1 43 ? 8.337 -5.434 5.949 1.00 0.00 43 MET A CA 18
ATOM 24062 C C . MET A 1 43 ? 8.963 -6.516 6.810 1.00 0.00 43 MET A C 18
ATOM 24063 O O . MET A 1 43 ? 8.841 -6.481 8.034 1.00 0.00 43 MET A O 18
ATOM 24077 N N . GLY A 1 44 ? 9.629 -7.474 6.172 1.00 0.00 44 GLY A N 18
ATOM 24078 C CA . GLY A 1 44 ? 10.354 -8.487 6.917 1.00 0.00 44 GLY A CA 18
ATOM 24079 C C . GLY A 1 44 ? 11.303 -7.868 7.921 1.00 0.00 44 GLY A C 18
ATOM 24080 O O . GLY A 1 44 ? 11.356 -8.280 9.080 1.00 0.00 44 GLY A O 18
ATOM 24084 N N . SER A 1 45 ? 12.054 -6.878 7.463 1.00 0.00 45 SER A N 18
ATOM 24085 C CA . SER A 1 45 ? 12.905 -6.081 8.330 1.00 0.00 45 SER A CA 18
ATOM 24086 C C . SER A 1 45 ? 13.421 -4.878 7.548 1.00 0.00 45 SER A C 18
ATOM 24087 O O . SER A 1 45 ? 14.351 -4.994 6.749 1.00 0.00 45 SER A O 18
ATOM 24095 N N . THR A 1 46 ? 12.777 -3.734 7.731 1.00 0.00 46 THR A N 18
ATOM 24096 C CA . THR A 1 46 ? 13.160 -2.524 7.013 1.00 0.00 46 THR A CA 18
ATOM 24097 C C . THR A 1 46 ? 12.739 -1.278 7.785 1.00 0.00 46 THR A C 18
ATOM 24098 O O . THR A 1 46 ? 13.472 -0.289 7.827 1.00 0.00 46 THR A O 18
ATOM 24109 N N . ASP A 1 47 ? 11.537 -1.343 8.365 1.00 0.00 47 ASP A N 18
ATOM 24110 C CA . ASP A 1 47 ? 10.958 -0.267 9.184 1.00 0.00 47 ASP A CA 18
ATOM 24111 C C . ASP A 1 47 ? 10.424 0.851 8.292 1.00 0.00 47 ASP A C 18
ATOM 24112 O O . ASP A 1 47 ? 9.264 1.249 8.386 1.00 0.00 47 ASP A O 18
ATOM 24121 N N . GLU A 1 48 ? 11.276 1.325 7.403 1.00 0.00 48 GLU A N 18
ATOM 24122 C CA . GLU A 1 48 ? 10.908 2.337 6.430 1.00 0.00 48 GLU A CA 18
ATOM 24123 C C . GLU A 1 48 ? 11.380 1.914 5.042 1.00 0.00 48 GLU A C 18
ATOM 24124 O O . GLU A 1 48 ? 12.580 1.824 4.780 1.00 0.00 48 GLU A O 18
ATOM 24136 N N . LYS A 1 49 ? 10.432 1.641 4.159 1.00 0.00 49 LYS A N 18
ATOM 24137 C CA . LYS A 1 49 ? 10.752 1.093 2.851 1.00 0.00 49 LYS A CA 18
ATOM 24138 C C . LYS A 1 49 ? 10.358 2.063 1.743 1.00 0.00 49 LYS A C 18
ATOM 24139 O O . LYS A 1 49 ? 9.178 2.342 1.543 1.00 0.00 49 LYS A O 18
ATOM 24158 N N . ILE A 1 50 ? 11.341 2.575 1.024 1.00 0.00 50 ILE A N 18
ATOM 24159 C CA . ILE A 1 50 ? 11.062 3.440 -0.108 1.00 0.00 50 ILE A CA 18
ATOM 24160 C C . ILE A 1 50 ? 10.797 2.593 -1.349 1.00 0.00 50 ILE A C 18
ATOM 24161 O O . ILE A 1 50 ? 11.414 1.547 -1.539 1.00 0.00 50 ILE A O 18
ATOM 24177 N N . CYS A 1 51 ? 9.846 3.020 -2.163 1.00 0.00 51 CYS A N 18
ATOM 24178 C CA . CYS A 1 51 ? 9.547 2.317 -3.396 1.00 0.00 51 CYS A CA 18
ATOM 24179 C C . CYS A 1 51 ? 10.290 2.951 -4.558 1.00 0.00 51 CYS A C 18
ATOM 24180 O O . CYS A 1 51 ? 10.128 4.145 -4.825 1.00 0.00 51 CYS A O 18
ATOM 24187 N N . PRO A 1 52 ? 11.121 2.159 -5.251 1.00 0.00 52 PRO A N 18
ATOM 24188 C CA . PRO A 1 52 ? 11.845 2.614 -6.438 1.00 0.00 52 PRO A CA 18
ATOM 24189 C C . PRO A 1 52 ? 10.897 3.113 -7.524 1.00 0.00 52 PRO A C 18
ATOM 24190 O O . PRO A 1 52 ? 9.726 2.698 -7.582 1.00 0.00 52 PRO A O 18
ATOM 24201 N N . TYR A 1 53 ? 11.407 4.008 -8.369 1.00 0.00 53 TYR A N 18
ATOM 24202 C CA . TYR A 1 53 ? 10.629 4.609 -9.452 1.00 0.00 53 TYR A CA 18
ATOM 24203 C C . TYR A 1 53 ? 9.443 5.395 -8.891 1.00 0.00 53 TYR A C 18
ATOM 24204 O O . TYR A 1 53 ? 8.425 5.552 -9.566 1.00 0.00 53 TYR A O 18
ATOM 24222 N N . CYS A 1 54 ? 9.569 5.882 -7.658 1.00 0.00 54 CYS A N 18
ATOM 24223 C CA . CYS A 1 54 ? 8.476 6.598 -7.006 1.00 0.00 54 CYS A CA 18
ATOM 24224 C C . CYS A 1 54 ? 8.971 7.656 -6.022 1.00 0.00 54 CYS A C 18
ATOM 24225 O O . CYS A 1 54 ? 8.856 8.850 -6.291 1.00 0.00 54 CYS A O 18
ATOM 24232 N N . SER A 1 55 ? 9.560 7.193 -4.908 1.00 0.00 55 SER A N 18
ATOM 24233 C CA . SER A 1 55 ? 9.709 8.008 -3.696 1.00 0.00 55 SER A CA 18
ATOM 24234 C C . SER A 1 55 ? 8.329 8.200 -3.062 1.00 0.00 55 SER A C 18
ATOM 24235 O O . SER A 1 55 ? 7.438 8.794 -3.662 1.00 0.00 55 SER A O 18
ATOM 24243 N N . THR A 1 56 ? 8.155 7.692 -1.846 1.00 0.00 56 THR A N 18
ATOM 24244 C CA . THR A 1 56 ? 6.843 7.520 -1.264 1.00 0.00 56 THR A CA 18
ATOM 24245 C C . THR A 1 56 ? 7.005 6.870 0.101 1.00 0.00 56 THR A C 18
ATOM 24246 O O . THR A 1 56 ? 6.069 6.839 0.882 1.00 0.00 56 THR A O 18
ATOM 24257 N N . LEU A 1 57 ? 8.215 6.331 0.323 1.00 0.00 57 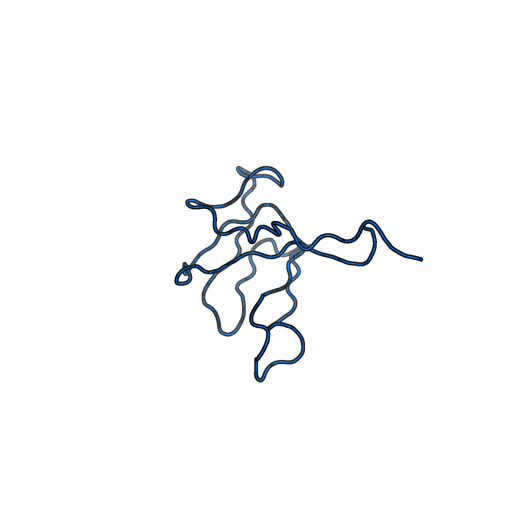LEU A N 18
ATOM 24258 C CA . LEU A 1 57 ? 8.677 5.790 1.609 1.00 0.00 57 LEU A CA 18
ATOM 24259 C C . LEU A 1 57 ? 7.539 5.271 2.481 1.00 0.00 57 LEU A C 18
ATOM 24260 O O . LEU A 1 57 ? 6.988 6.002 3.299 1.00 0.00 57 LEU A O 18
ATOM 24276 N N . TYR A 1 58 ? 7.182 4.017 2.287 1.00 0.00 58 TYR A N 18
ATOM 24277 C CA . TYR A 1 58 ? 6.176 3.387 3.116 1.00 0.00 58 TYR A CA 18
ATOM 24278 C C . TYR A 1 58 ? 6.802 2.947 4.423 1.00 0.00 58 TYR A C 18
ATOM 24279 O O . TYR A 1 58 ? 7.711 2.118 4.444 1.00 0.00 58 TYR A O 18
ATOM 24297 N N . ARG A 1 59 ? 6.338 3.535 5.507 1.00 0.00 59 ARG A N 18
ATOM 24298 C CA . ARG A 1 59 ? 6.882 3.246 6.818 1.00 0.00 59 ARG A CA 18
ATOM 24299 C C . ARG A 1 59 ? 5.878 2.485 7.669 1.00 0.00 59 ARG A C 18
ATOM 24300 O O . ARG A 1 59 ? 4.771 2.961 7.901 1.00 0.00 59 ARG A O 18
ATOM 24321 N N . TYR A 1 60 ? 6.270 1.305 8.126 1.00 0.00 60 TYR A N 18
ATOM 24322 C CA . TYR A 1 60 ? 5.453 0.557 9.065 1.00 0.00 60 TYR A CA 18
ATOM 24323 C C . TYR A 1 60 ? 5.750 1.062 10.470 1.00 0.00 60 TYR A C 18
ATOM 24324 O O . TYR A 1 60 ? 6.642 0.563 11.154 1.00 0.00 60 TYR A O 18
ATOM 24342 N N . ASP A 1 61 ? 5.018 2.090 10.867 1.00 0.00 61 ASP A N 18
ATOM 24343 C CA . ASP A 1 61 ? 5.284 2.773 12.122 1.00 0.00 61 ASP A CA 18
ATOM 24344 C C . ASP A 1 61 ? 4.409 2.206 13.235 1.00 0.00 61 ASP A C 18
ATOM 24345 O O . ASP A 1 61 ? 3.182 2.207 13.131 1.00 0.00 61 ASP A O 18
ATOM 24354 N N . PRO A 1 62 ? 5.034 1.703 14.315 1.00 0.00 62 PRO A N 18
ATOM 24355 C CA . PRO A 1 62 ? 4.322 1.050 15.422 1.00 0.00 62 PRO A CA 18
ATOM 24356 C C . PRO A 1 62 ? 3.356 1.976 16.157 1.00 0.00 62 PRO A C 18
ATOM 24357 O O . PRO A 1 62 ? 2.461 1.512 16.862 1.00 0.00 62 PRO A O 18
ATOM 24368 N N . SER A 1 63 ? 3.522 3.282 15.978 1.00 0.00 63 SER A N 18
ATOM 24369 C CA . SER A 1 63 ? 2.680 4.251 16.665 1.00 0.00 63 SER A CA 18
ATOM 24370 C C . SER A 1 63 ? 1.347 4.417 15.933 1.00 0.00 63 SER A C 18
ATOM 24371 O O . SER A 1 63 ? 0.431 5.079 16.429 1.00 0.00 63 SER A O 18
ATOM 24379 N N . LEU A 1 64 ? 1.244 3.807 14.757 1.00 0.00 64 LEU A N 18
ATOM 24380 C CA . LEU A 1 64 ? 0.019 3.850 13.966 1.00 0.00 64 LEU A CA 18
ATOM 24381 C C . LEU A 1 64 ? -0.935 2.734 14.383 1.00 0.00 64 LEU A C 18
ATOM 24382 O O . LEU A 1 64 ? -0.766 2.117 15.439 1.00 0.00 64 LEU A O 18
ATOM 24398 N N . SER A 1 65 ? -1.932 2.476 13.550 1.00 0.00 65 SER A N 18
ATOM 24399 C CA . SER A 1 65 ? -2.943 1.475 13.847 1.00 0.00 65 SER A CA 18
ATOM 24400 C C . SER A 1 65 ? -3.518 0.910 12.552 1.00 0.00 65 SER A C 18
ATOM 24401 O O . SER A 1 65 ? -3.271 1.443 11.472 1.00 0.00 65 SER A O 18
ATOM 24409 N N . TYR A 1 66 ? -4.282 -0.167 12.667 1.00 0.00 66 TYR A N 18
ATOM 24410 C CA . TYR A 1 66 ? -4.973 -0.754 11.526 1.00 0.00 66 TYR A CA 18
ATOM 24411 C C . TYR A 1 66 ? -6.001 0.230 10.965 1.00 0.00 66 TYR A C 18
ATOM 24412 O O . TYR A 1 66 ? -6.351 0.183 9.786 1.00 0.00 66 TYR A O 18
ATOM 24430 N N . ASN A 1 67 ? -6.467 1.132 11.818 1.00 0.00 67 ASN A N 18
ATOM 24431 C CA . ASN A 1 67 ? -7.486 2.099 11.429 1.00 0.00 67 ASN A CA 18
ATOM 24432 C C . ASN A 1 67 ? -6.865 3.443 11.062 1.00 0.00 67 ASN A C 18
ATOM 24433 O O . ASN A 1 67 ? -7.557 4.344 10.589 1.00 0.00 67 ASN A O 18
ATOM 24444 N N . GLN A 1 68 ? -5.563 3.582 11.275 1.00 0.00 68 GLN A N 18
ATOM 24445 C CA . GLN A 1 68 ? -4.902 4.869 11.093 1.00 0.00 68 GLN A CA 18
ATOM 24446 C C . GLN A 1 68 ? -3.612 4.711 10.297 1.00 0.00 68 GLN A C 18
ATOM 24447 O O . GLN A 1 68 ? -2.673 4.051 10.741 1.00 0.00 68 GLN A O 18
ATOM 24461 N N . THR A 1 69 ? -3.572 5.323 9.122 1.00 0.00 69 THR A N 18
ATOM 24462 C CA . THR A 1 69 ? -2.414 5.221 8.250 1.00 0.00 69 THR A CA 18
ATOM 24463 C C . THR A 1 69 ? -1.751 6.596 8.059 1.00 0.00 69 THR A C 18
ATOM 24464 O O . THR A 1 69 ? -1.356 7.237 9.035 1.00 0.00 69 THR A O 18
ATOM 24475 N N . ASN A 1 70 ? -1.634 7.053 6.821 1.00 0.00 70 ASN A N 18
ATOM 24476 C CA . ASN A 1 70 ? -0.983 8.317 6.521 1.00 0.00 70 ASN A CA 18
ATOM 24477 C C . ASN A 1 70 ? -2.027 9.396 6.291 1.00 0.00 70 ASN A C 18
ATOM 24478 O O . ASN A 1 70 ? -3.015 9.169 5.586 1.00 0.00 70 ASN A O 18
ATOM 24489 N N . PRO A 1 71 ? -1.835 10.579 6.894 1.00 0.00 71 PRO A N 18
ATOM 24490 C CA . PRO A 1 71 ? -2.792 11.678 6.790 1.00 0.00 71 PRO A CA 18
ATOM 24491 C C . PRO A 1 71 ? -2.815 12.263 5.384 1.00 0.00 71 PRO A C 18
ATOM 24492 O O . PRO A 1 71 ? -1.906 12.990 4.993 1.00 0.00 71 PRO A O 18
ATOM 24503 N N . THR A 1 72 ? -3.892 11.961 4.670 1.00 0.00 72 THR A N 18
ATOM 24504 C CA . THR A 1 72 ? -4.078 12.290 3.258 1.00 0.00 72 THR A CA 18
ATOM 24505 C C . THR A 1 72 ? -5.357 11.599 2.793 1.00 0.00 72 THR A C 18
ATOM 24506 O O . THR A 1 72 ? -5.685 10.522 3.302 1.00 0.00 72 THR A O 18
ATOM 24517 N N . GLY A 1 73 ? -6.094 12.218 1.875 1.00 0.00 73 GLY A N 18
ATOM 24518 C CA . GLY A 1 73 ? -7.255 11.572 1.285 1.00 0.00 73 GLY A CA 18
ATOM 24519 C C . GLY A 1 73 ? -6.869 10.373 0.433 1.00 0.00 73 GLY A C 18
ATOM 24520 O O . GLY A 1 73 ? -6.959 10.415 -0.796 1.00 0.00 73 GLY A O 18
ATOM 24524 N N . CYS A 1 74 ? -6.433 9.312 1.098 1.00 0.00 74 CYS A N 18
ATOM 24525 C CA . CYS A 1 74 ? -5.961 8.109 0.435 1.00 0.00 74 CYS A CA 18
ATOM 24526 C C . CYS A 1 74 ? -7.128 7.204 0.044 1.00 0.00 74 CYS A C 18
ATOM 24527 O O . CYS A 1 74 ? -8.248 7.677 -0.151 1.00 0.00 74 CYS A O 18
ATOM 24535 N N . LEU A 1 75 ? -6.843 5.904 -0.054 1.00 0.00 75 LEU A N 18
ATOM 24536 C CA . LEU A 1 75 ? -7.823 4.896 -0.466 1.00 0.00 75 LEU A CA 18
ATOM 24537 C C . LEU A 1 75 ? -8.287 5.117 -1.904 1.00 0.00 75 LEU A C 18
ATOM 24538 O O . LEU A 1 75 ? -9.201 5.894 -2.167 1.00 0.00 75 LEU A O 18
ATOM 24554 N N . TYR A 1 76 ? -7.654 4.413 -2.832 1.00 0.00 76 TYR A N 18
ATOM 24555 C CA . TYR A 1 76 ? -7.974 4.552 -4.242 1.00 0.00 76 TYR A CA 18
ATOM 24556 C C . TYR A 1 76 ? -9.093 3.598 -4.621 1.00 0.00 76 TYR A C 18
ATOM 24557 O O . TYR A 1 76 ? -8.850 2.447 -4.988 1.00 0.00 76 TYR A O 18
ATOM 24575 N N . ASN A 1 77 ? -10.317 4.071 -4.489 1.00 0.00 77 ASN A N 18
ATOM 24576 C CA . ASN A 1 77 ? -11.476 3.302 -4.897 1.00 0.00 77 ASN A CA 18
ATOM 24577 C C . ASN A 1 77 ? -12.375 4.164 -5.772 1.00 0.00 77 ASN A C 18
ATOM 24578 O O . ASN A 1 77 ? -12.761 5.268 -5.387 1.00 0.00 77 ASN A O 18
ATOM 24589 N N . PRO A 1 78 ? -12.674 3.690 -6.987 1.00 0.00 78 PRO A N 18
ATOM 24590 C CA . PRO A 1 78 ? -13.480 4.441 -7.950 1.00 0.00 78 PRO A CA 18
ATOM 24591 C C . PRO A 1 78 ? -14.923 4.613 -7.493 1.00 0.00 78 PRO A C 18
ATOM 24592 O O . PRO A 1 78 ? -15.569 3.661 -7.055 1.00 0.00 78 PRO A O 18
ATOM 24603 N N . LYS A 1 79 ? -15.416 5.834 -7.591 1.00 0.00 79 LYS A N 18
ATOM 24604 C CA . LYS A 1 79 ? -16.801 6.133 -7.259 1.00 0.00 79 LYS A CA 18
ATOM 24605 C C . LYS A 1 79 ? -17.648 6.090 -8.524 1.00 0.00 79 LYS A C 18
ATOM 24606 O O . LYS A 1 79 ? -18.853 6.336 -8.499 1.00 0.00 79 LYS A O 18
ATOM 24625 N N . LEU A 1 80 ? -16.994 5.767 -9.629 1.00 0.00 80 LEU A N 18
ATOM 24626 C CA . LEU A 1 80 ? -17.633 5.754 -10.932 1.00 0.00 80 LEU A CA 18
ATOM 24627 C C . LEU A 1 80 ? -18.138 4.358 -11.268 1.00 0.00 80 LEU A C 18
ATOM 24628 O O . LEU A 1 80 ? -17.457 3.363 -11.013 1.00 0.00 80 LEU A O 18
ATOM 24644 N N . GLU A 1 81 ? -19.326 4.293 -11.844 1.00 0.00 81 GLU A N 18
ATOM 24645 C CA . GLU A 1 81 ? -19.912 3.026 -12.250 1.00 0.00 81 GLU A CA 18
ATOM 24646 C C . GLU A 1 81 ? -20.349 3.088 -13.705 1.00 0.00 81 GLU A C 18
ATOM 24647 O O . GLU A 1 81 ? -20.448 4.172 -14.282 1.00 0.00 81 GLU A O 18
ATOM 24659 N N . HIS A 1 82 ? -20.607 1.931 -14.298 1.00 0.00 82 HIS A N 18
ATOM 24660 C CA . HIS A 1 82 ? -21.112 1.875 -15.666 1.00 0.00 82 HIS A CA 18
ATOM 24661 C C . HIS A 1 82 ? -22.201 0.814 -15.780 1.00 0.00 82 HIS A C 18
ATOM 24662 O O . HIS A 1 82 ? -22.104 -0.251 -15.169 1.00 0.00 82 HIS A O 18
ATOM 24677 N N . HIS A 1 83 ? -23.237 1.118 -16.545 1.00 0.00 83 HIS A N 18
ATOM 24678 C CA . HIS A 1 83 ? -24.324 0.175 -16.767 1.00 0.00 83 HIS A CA 18
ATOM 24679 C C . HIS A 1 83 ? -23.831 -0.924 -17.695 1.00 0.00 83 HIS A C 18
ATOM 24680 O O . HIS A 1 83 ? -23.817 -2.099 -17.342 1.00 0.00 83 HIS A O 18
ATOM 24695 N N . HIS A 1 84 ? -23.432 -0.516 -18.889 1.00 0.00 84 HIS A N 18
ATOM 24696 C CA . HIS A 1 84 ? -22.747 -1.389 -19.830 1.00 0.00 84 HIS A CA 18
ATOM 24697 C C . HIS A 1 84 ? -21.694 -0.577 -20.561 1.00 0.00 84 HIS A C 18
ATOM 24698 O O . HIS A 1 84 ? -20.496 -0.729 -20.324 1.00 0.00 84 HIS A O 18
ATOM 24713 N N . HIS A 1 85 ? -22.167 0.325 -21.405 1.00 0.00 85 HIS A N 18
ATOM 24714 C CA . HIS A 1 85 ? -21.311 1.183 -22.207 1.00 0.00 85 HIS A CA 18
ATOM 24715 C C . HIS A 1 85 ? -22.082 2.441 -22.595 1.00 0.00 85 HIS A C 18
ATOM 24716 O O . HIS A 1 85 ? -23.079 2.365 -23.312 1.00 0.00 85 HIS A O 18
ATOM 24731 N N . HIS A 1 86 ? -21.630 3.587 -22.103 1.00 0.00 86 HIS A N 18
ATOM 24732 C CA . HIS A 1 86 ? -22.291 4.853 -22.386 1.00 0.00 86 HIS A CA 18
ATOM 24733 C C . HIS A 1 86 ? -22.119 5.197 -23.859 1.00 0.00 86 HIS A C 18
ATOM 24734 O O . HIS A 1 86 ? -23.065 5.107 -24.641 1.00 0.00 86 HIS A O 18
ATOM 24749 N N . HIS A 1 87 ? -20.900 5.571 -24.221 1.00 0.00 87 HIS A N 18
ATOM 24750 C CA . HIS A 1 87 ? -20.550 5.860 -25.605 1.00 0.00 87 HIS A CA 18
ATOM 24751 C C . HIS A 1 87 ? -19.083 6.253 -25.666 1.00 0.00 87 HIS A C 18
ATOM 24752 O O . HIS A 1 87 ? -18.795 7.463 -25.746 1.00 0.00 87 HIS A O 18
ATOM 24769 N N . MET A 1 1 ? -11.800 -18.764 -0.736 1.00 0.00 1 MET A N 19
ATOM 24770 C CA . MET A 1 1 ? -11.267 -19.266 0.550 1.00 0.00 1 MET A CA 19
ATOM 24771 C C . MET A 1 1 ? -11.326 -18.179 1.616 1.00 0.00 1 MET A C 19
ATOM 24772 O O . MET A 1 1 ? -12.242 -18.154 2.439 1.00 0.00 1 MET A O 19
ATOM 24788 N N . ALA A 1 2 ? -10.362 -17.269 1.593 1.00 0.00 2 ALA A N 19
ATOM 24789 C CA . ALA A 1 2 ? -10.302 -16.206 2.582 1.00 0.00 2 ALA A CA 19
ATOM 24790 C C . ALA A 1 2 ? -10.485 -14.848 1.923 1.00 0.00 2 ALA A C 19
ATOM 24791 O O . ALA A 1 2 ? -10.418 -14.730 0.698 1.00 0.00 2 ALA A O 19
ATOM 24798 N N . ASP A 1 3 ? -10.736 -13.833 2.730 1.00 0.00 3 ASP A N 19
ATOM 24799 C CA . ASP A 1 3 ? -10.827 -12.472 2.225 1.00 0.00 3 ASP A CA 19
ATOM 24800 C C . ASP A 1 3 ? -9.454 -11.825 2.276 1.00 0.00 3 ASP A C 19
ATOM 24801 O O . ASP A 1 3 ? -9.018 -11.344 3.322 1.00 0.00 3 ASP A O 19
ATOM 24810 N N . TYR A 1 4 ? -8.759 -11.852 1.154 1.00 0.00 4 TYR A N 19
ATOM 24811 C CA . TYR A 1 4 ? -7.425 -11.283 1.072 1.00 0.00 4 TYR A CA 19
ATOM 24812 C C . TYR A 1 4 ? -7.483 -9.877 0.487 1.00 0.00 4 TYR A C 19
ATOM 24813 O O . TYR A 1 4 ? -6.677 -9.502 -0.366 1.00 0.00 4 TYR A O 19
ATOM 24831 N N . ASN A 1 5 ? -8.444 -9.094 0.965 1.00 0.00 5 ASN A N 19
ATOM 24832 C CA . ASN A 1 5 ? -8.586 -7.710 0.541 1.00 0.00 5 ASN A CA 19
ATOM 24833 C C . ASN A 1 5 ? -7.470 -6.864 1.143 1.00 0.00 5 ASN A C 19
ATOM 24834 O O . ASN A 1 5 ? -7.653 -6.210 2.172 1.00 0.00 5 ASN A O 19
ATOM 24845 N N . ILE A 1 6 ? -6.304 -6.919 0.516 1.00 0.00 6 ILE A N 19
ATOM 24846 C CA . ILE A 1 6 ? -5.141 -6.189 0.990 1.00 0.00 6 ILE A CA 19
ATOM 24847 C C . ILE A 1 6 ? -5.302 -4.691 0.767 1.00 0.00 6 ILE A C 19
ATOM 24848 O O . ILE A 1 6 ? -5.801 -4.256 -0.276 1.00 0.00 6 ILE A O 19
ATOM 24864 N N . PRO A 1 7 ? -4.894 -3.886 1.757 1.00 0.00 7 PRO A N 19
ATOM 24865 C CA . PRO A 1 7 ? -5.002 -2.428 1.694 1.00 0.00 7 PRO A CA 19
ATOM 24866 C C . PRO A 1 7 ? -4.198 -1.834 0.543 1.00 0.00 7 PRO A C 19
ATOM 24867 O O . PRO A 1 7 ? -2.985 -2.010 0.453 1.00 0.00 7 PRO A O 19
ATOM 24878 N N . HIS A 1 8 ? -4.895 -1.145 -0.343 1.00 0.00 8 HIS A N 19
ATOM 24879 C CA . HIS A 1 8 ? -4.264 -0.467 -1.465 1.00 0.00 8 HIS A CA 19
ATOM 24880 C C . HIS A 1 8 ? -4.771 0.965 -1.539 1.00 0.00 8 HIS A C 19
ATOM 24881 O O . HIS A 1 8 ? -5.980 1.208 -1.591 1.00 0.00 8 HIS A O 19
ATOM 24896 N N . PHE A 1 9 ? -3.847 1.910 -1.514 1.00 0.00 9 PHE A N 19
ATOM 24897 C CA . PHE A 1 9 ? -4.196 3.316 -1.401 1.00 0.00 9 PHE A CA 19
ATOM 24898 C C . PHE A 1 9 ? -3.868 4.066 -2.688 1.00 0.00 9 PHE A C 19
ATOM 24899 O O . PHE A 1 9 ? -3.376 3.476 -3.650 1.00 0.00 9 PHE A O 19
ATOM 24916 N N . GLN A 1 10 ? -4.136 5.365 -2.694 1.00 0.00 10 GLN A N 19
ATOM 24917 C CA . GLN A 1 10 ? -3.961 6.180 -3.888 1.00 0.00 10 GLN A CA 19
ATOM 24918 C C . GLN A 1 10 ? -2.962 7.307 -3.648 1.00 0.00 10 GLN A C 19
ATOM 24919 O O . GLN A 1 10 ? -2.701 7.687 -2.507 1.00 0.00 10 GLN A O 19
ATOM 24933 N N . ASN A 1 11 ? -2.411 7.832 -4.733 1.00 0.00 11 ASN A N 19
ATOM 24934 C CA . ASN A 1 11 ? -1.534 8.994 -4.673 1.00 0.00 11 ASN A CA 19
ATOM 24935 C C . ASN A 1 11 ? -2.129 10.128 -5.488 1.00 0.00 11 ASN A C 19
ATOM 24936 O O . ASN A 1 11 ? -2.053 10.123 -6.715 1.00 0.00 11 ASN A O 19
ATOM 24947 N N . ASP A 1 12 ? -2.739 11.083 -4.802 1.00 0.00 12 ASP A N 19
ATOM 24948 C CA . ASP A 1 12 ? -3.376 12.219 -5.458 1.00 0.00 12 ASP A CA 19
ATOM 24949 C C . ASP A 1 12 ? -2.340 13.059 -6.194 1.00 0.00 12 ASP A C 19
ATOM 24950 O O . ASP A 1 12 ? -2.371 13.175 -7.419 1.00 0.00 12 ASP A O 19
ATOM 24959 N N . LEU A 1 13 ? -1.419 13.632 -5.436 1.00 0.00 13 LEU A N 19
ATOM 24960 C CA . LEU A 1 13 ? -0.345 14.435 -6.006 1.00 0.00 13 LEU A CA 19
ATOM 24961 C C . LEU A 1 13 ? 0.972 13.670 -5.978 1.00 0.00 13 LEU A C 19
ATOM 24962 O O . LEU A 1 13 ? 1.999 14.161 -6.445 1.00 0.00 13 LEU A O 19
ATOM 24978 N N . GLY A 1 14 ? 0.932 12.460 -5.439 1.00 0.00 14 GLY A N 19
ATOM 24979 C CA . GLY A 1 14 ? 2.146 11.684 -5.278 1.00 0.00 14 GLY A CA 19
ATOM 24980 C C . GLY A 1 14 ? 2.884 12.063 -4.012 1.00 0.00 14 GLY A C 19
ATOM 24981 O O . GLY A 1 14 ? 3.522 13.116 -3.946 1.00 0.00 14 GLY A O 19
ATOM 24985 N N . TYR A 1 15 ? 2.788 11.217 -3.000 1.00 0.00 15 TYR A N 19
ATOM 24986 C CA . TYR A 1 15 ? 3.382 11.505 -1.705 1.00 0.00 15 TYR A CA 19
ATOM 24987 C C . TYR A 1 15 ? 4.739 10.829 -1.595 1.00 0.00 15 TYR A C 19
ATOM 24988 O O . TYR A 1 15 ? 4.884 9.656 -1.936 1.00 0.00 15 TYR A O 19
ATOM 25006 N N . LYS A 1 16 ? 5.730 11.572 -1.122 1.00 0.00 16 LYS A N 19
ATOM 25007 C CA . LYS A 1 16 ? 7.098 11.073 -1.082 1.00 0.00 16 LYS A CA 19
ATOM 25008 C C . LYS A 1 16 ? 7.354 10.253 0.174 1.00 0.00 16 LYS A C 19
ATOM 25009 O O . LYS A 1 16 ? 8.293 9.455 0.223 1.00 0.00 16 LYS A O 19
ATOM 25028 N N . ILE A 1 17 ? 6.525 10.444 1.185 1.00 0.00 17 ILE A N 19
ATOM 25029 C CA . ILE A 1 17 ? 6.571 9.603 2.369 1.00 0.00 17 ILE A CA 19
ATOM 25030 C C . ILE A 1 17 ? 5.162 9.194 2.764 1.00 0.00 17 ILE A C 19
ATOM 25031 O O . ILE A 1 17 ? 4.364 10.029 3.195 1.00 0.00 17 ILE A O 19
ATOM 25047 N N . ILE A 1 18 ? 4.845 7.920 2.596 1.00 0.00 18 ILE A N 19
ATOM 25048 C CA . ILE A 1 18 ? 3.542 7.420 3.036 1.00 0.00 18 ILE A CA 19
ATOM 25049 C C . ILE A 1 18 ? 3.679 6.457 4.211 1.00 0.00 18 ILE A C 19
ATOM 25050 O O . ILE A 1 18 ? 4.288 5.394 4.108 1.00 0.00 18 ILE A O 19
ATOM 25066 N N . GLU A 1 19 ? 3.104 6.849 5.332 1.00 0.00 19 GLU A N 19
ATOM 25067 C CA . GLU A 1 19 ? 3.130 6.045 6.539 1.00 0.00 19 GLU A CA 19
ATOM 25068 C C . GLU A 1 19 ? 1.905 5.144 6.584 1.00 0.00 19 GLU A C 19
ATOM 25069 O O . GLU A 1 19 ? 0.815 5.563 6.206 1.00 0.00 19 GLU A O 19
ATOM 25081 N N . ILE A 1 20 ? 2.087 3.910 7.024 1.00 0.00 20 ILE A N 19
ATOM 25082 C CA . ILE A 1 20 ? 0.991 2.953 7.101 1.00 0.00 20 ILE A CA 19
ATOM 25083 C C . ILE A 1 20 ? 1.168 2.046 8.311 1.00 0.00 20 ILE A C 19
ATOM 25084 O O . ILE A 1 20 ? 2.265 1.935 8.858 1.00 0.00 20 ILE A O 19
ATOM 25100 N N . GLY A 1 21 ? 0.088 1.409 8.728 1.00 0.00 21 GLY A N 19
ATOM 25101 C CA . GLY A 1 21 ? 0.172 0.447 9.806 1.00 0.00 21 GLY A CA 19
ATOM 25102 C C . GLY A 1 21 ? 0.199 -0.973 9.285 1.00 0.00 21 GLY A C 19
ATOM 25103 O O . GLY A 1 21 ? -0.149 -1.912 9.997 1.00 0.00 21 GLY A O 19
ATOM 25107 N N . VAL A 1 22 ? 0.609 -1.127 8.032 1.00 0.00 22 VAL A N 19
ATOM 25108 C CA . VAL A 1 22 ? 0.648 -2.432 7.389 1.00 0.00 22 VAL A CA 19
ATOM 25109 C C . VAL A 1 22 ? 2.082 -2.777 6.996 1.00 0.00 22 VAL A C 19
ATOM 25110 O O . VAL A 1 22 ? 2.831 -1.912 6.544 1.00 0.00 22 VAL A O 19
ATOM 25123 N N . LYS A 1 23 ? 2.462 -4.036 7.172 1.00 0.00 23 LYS A N 19
ATOM 25124 C CA . LYS A 1 23 ? 3.836 -4.462 6.929 1.00 0.00 23 LYS A CA 19
ATOM 25125 C C . LYS A 1 23 ? 3.991 -5.018 5.511 1.00 0.00 23 LYS A C 19
ATOM 25126 O O . LYS A 1 23 ? 5.101 -5.109 4.980 1.00 0.00 23 LYS A O 19
ATOM 25145 N N . GLU A 1 24 ? 2.872 -5.391 4.907 1.00 0.00 24 GLU A N 19
ATOM 25146 C CA . GLU A 1 24 ? 2.865 -5.886 3.537 1.00 0.00 24 GLU A CA 19
ATOM 25147 C C . GLU A 1 24 ? 2.051 -4.952 2.648 1.00 0.00 24 GLU A C 19
ATOM 25148 O O . GLU A 1 24 ? 0.832 -4.867 2.784 1.00 0.00 24 GLU A O 19
ATOM 25160 N N . PHE A 1 25 ? 2.721 -4.251 1.744 1.00 0.00 25 PHE A N 19
ATOM 25161 C CA . PHE A 1 25 ? 2.041 -3.294 0.883 1.00 0.00 25 PHE A CA 19
ATOM 25162 C C . PHE A 1 25 ? 2.586 -3.353 -0.540 1.00 0.00 25 PHE A C 19
ATOM 25163 O O . PHE A 1 25 ? 3.773 -3.587 -0.754 1.00 0.00 25 PHE A O 19
ATOM 25180 N N . MET A 1 26 ? 1.707 -3.150 -1.509 1.00 0.00 26 MET A N 19
ATOM 25181 C CA . MET A 1 26 ? 2.103 -3.109 -2.908 1.00 0.00 26 MET A CA 19
ATOM 25182 C C . MET A 1 26 ? 1.740 -1.750 -3.487 1.00 0.00 26 MET A C 19
ATOM 25183 O O . MET A 1 26 ? 0.598 -1.307 -3.357 1.00 0.00 26 MET A O 19
ATOM 25197 N N . CYS A 1 27 ? 2.704 -1.075 -4.105 1.00 0.00 27 CYS A N 19
ATOM 25198 C CA . CYS A 1 27 ? 2.461 0.270 -4.605 1.00 0.00 27 CYS A CA 19
ATOM 25199 C C . CYS A 1 27 ? 1.660 0.247 -5.902 1.00 0.00 27 CYS A C 19
ATOM 25200 O O . CYS A 1 27 ? 2.223 0.219 -6.995 1.00 0.00 27 CYS A O 19
ATOM 25207 N N . VAL A 1 28 ? 0.338 0.234 -5.740 1.00 0.00 28 VAL A N 19
ATOM 25208 C CA . VAL A 1 28 ? -0.613 0.263 -6.848 1.00 0.00 28 VAL A CA 19
ATOM 25209 C C . VAL A 1 28 ? -0.596 -1.042 -7.643 1.00 0.00 28 VAL A C 19
ATOM 25210 O O . VAL A 1 28 ? 0.248 -1.255 -8.516 1.00 0.00 28 VAL A O 19
ATOM 25223 N N . GLY A 1 29 ? -1.529 -1.920 -7.308 1.00 0.00 29 GLY A N 19
ATOM 25224 C CA . GLY A 1 29 ? -1.706 -3.147 -8.051 1.00 0.00 29 GLY A CA 19
ATOM 25225 C C . GLY A 1 29 ? -2.973 -3.099 -8.874 1.00 0.00 29 GLY A C 19
ATOM 25226 O O . GLY A 1 29 ? -3.977 -2.538 -8.432 1.00 0.00 29 GLY A O 19
ATOM 25230 N N . ALA A 1 30 ? -2.936 -3.676 -10.062 1.00 0.00 30 ALA A N 19
ATOM 25231 C CA . ALA A 1 30 ? -4.074 -3.622 -10.964 1.00 0.00 30 ALA A CA 19
ATOM 25232 C C . ALA A 1 30 ? -4.621 -5.015 -11.238 1.00 0.00 30 ALA A C 19
ATOM 25233 O O . ALA A 1 30 ? -4.183 -5.994 -10.634 1.00 0.00 30 ALA A O 19
ATOM 25240 N N . THR A 1 31 ? -5.581 -5.096 -12.152 1.00 0.00 31 THR A N 19
ATOM 25241 C CA . THR A 1 31 ? -6.239 -6.353 -12.472 1.00 0.00 31 THR A CA 19
ATOM 25242 C C . THR A 1 31 ? -5.271 -7.343 -13.123 1.00 0.00 31 THR A C 19
ATOM 25243 O O . THR A 1 31 ? -5.306 -8.541 -12.837 1.00 0.00 31 THR A O 19
ATOM 25254 N N . GLN A 1 32 ? -4.416 -6.838 -13.999 1.00 0.00 32 GLN A N 19
ATOM 25255 C CA . GLN A 1 32 ? -3.469 -7.680 -14.711 1.00 0.00 32 GLN A CA 19
ATOM 25256 C C . GLN A 1 32 ? -2.173 -7.823 -13.911 1.00 0.00 32 GLN A C 19
ATOM 25257 O O . GLN A 1 32 ? -1.912 -7.026 -13.009 1.00 0.00 32 GLN A O 19
ATOM 25271 N N . PRO A 1 33 ? -1.361 -8.855 -14.216 1.00 0.00 33 PRO A N 19
ATOM 25272 C CA . PRO A 1 33 ? -0.095 -9.120 -13.512 1.00 0.00 33 PRO A CA 19
ATOM 25273 C C . PRO A 1 33 ? 0.904 -7.962 -13.601 1.00 0.00 33 PRO A C 19
ATOM 25274 O O . PRO A 1 33 ? 0.622 -6.910 -14.182 1.00 0.00 33 PRO A O 19
ATOM 25285 N N . PHE A 1 34 ? 2.085 -8.171 -13.032 1.00 0.00 34 PHE A N 19
ATOM 25286 C CA . PHE A 1 34 ? 3.098 -7.132 -12.979 1.00 0.00 34 PHE A CA 19
ATOM 25287 C C . PHE A 1 34 ? 3.664 -6.849 -14.363 1.00 0.00 34 PHE A C 19
ATOM 25288 O O . PHE A 1 34 ? 4.476 -7.613 -14.893 1.00 0.00 34 PHE A O 19
ATOM 25305 N N . ASP A 1 35 ? 3.187 -5.772 -14.962 1.00 0.00 35 ASP A N 19
ATOM 25306 C CA . ASP A 1 35 ? 3.770 -5.259 -16.185 1.00 0.00 35 ASP A CA 19
ATOM 25307 C C . ASP A 1 35 ? 3.993 -3.762 -16.039 1.00 0.00 35 ASP A C 19
ATOM 25308 O O . ASP A 1 35 ? 5.131 -3.298 -16.035 1.00 0.00 35 ASP A O 19
ATOM 25317 N N . HIS A 1 36 ? 2.906 -3.003 -15.890 1.00 0.00 36 HIS A N 19
ATOM 25318 C CA . HIS A 1 36 ? 3.029 -1.582 -15.586 1.00 0.00 36 HIS A CA 19
ATOM 25319 C C . HIS A 1 36 ? 2.095 -1.113 -14.440 1.00 0.00 36 HIS A C 19
ATOM 25320 O O . HIS A 1 36 ? 1.518 -0.031 -14.524 1.00 0.00 36 HIS A O 19
ATOM 25335 N N . PRO A 1 37 ? 1.910 -1.891 -13.350 1.00 0.00 37 PRO A N 19
ATOM 25336 C CA . PRO A 1 37 ? 1.379 -1.355 -12.111 1.00 0.00 37 PRO A CA 19
ATOM 25337 C C . PRO A 1 37 ? 2.548 -0.927 -11.233 1.00 0.00 37 PRO A C 19
ATOM 25338 O O . PRO A 1 37 ? 3.092 0.165 -11.402 1.00 0.00 37 PRO A O 19
ATOM 25349 N N . HIS A 1 38 ? 2.954 -1.810 -10.328 1.00 0.00 38 HIS A N 19
ATOM 25350 C CA . HIS A 1 38 ? 4.272 -1.746 -9.729 1.00 0.00 38 HIS A CA 19
ATOM 25351 C C . HIS A 1 38 ? 4.498 -2.951 -8.833 1.00 0.00 38 HIS A C 19
ATOM 25352 O O . HIS A 1 38 ? 3.742 -3.914 -8.890 1.00 0.00 38 HIS A O 19
ATOM 25366 N N . ILE A 1 39 ? 5.540 -2.896 -8.022 1.00 0.00 39 ILE A N 19
ATOM 25367 C CA . ILE A 1 39 ? 6.021 -4.066 -7.307 1.00 0.00 39 ILE A CA 19
ATOM 25368 C C . ILE A 1 39 ? 5.488 -4.123 -5.873 1.00 0.00 39 ILE A C 19
ATOM 25369 O O . ILE A 1 39 ? 5.188 -3.091 -5.266 1.00 0.00 39 ILE A O 19
ATOM 25385 N N . PHE A 1 40 ? 5.356 -5.338 -5.352 1.00 0.00 40 PHE A N 19
ATOM 25386 C CA . PHE A 1 40 ? 4.940 -5.550 -3.975 1.00 0.00 40 PHE A CA 19
ATOM 25387 C C . PHE A 1 40 ? 6.138 -5.430 -3.045 1.00 0.00 40 PHE A C 19
ATOM 25388 O O . PHE A 1 40 ? 7.234 -5.896 -3.366 1.00 0.00 40 PHE A O 19
ATOM 25405 N N . ILE A 1 41 ? 5.936 -4.795 -1.905 1.00 0.00 41 ILE A N 19
ATOM 25406 C CA . ILE A 1 41 ? 7.021 -4.546 -0.978 1.00 0.00 41 ILE A CA 19
ATOM 25407 C C . ILE A 1 41 ? 6.722 -5.131 0.393 1.00 0.00 41 ILE A C 19
ATOM 25408 O O . ILE A 1 41 ? 5.790 -4.710 1.079 1.00 0.00 41 ILE A O 19
ATOM 25424 N N . ASP A 1 42 ? 7.511 -6.118 0.772 1.00 0.00 42 ASP A N 19
ATOM 25425 C CA . ASP A 1 42 ? 7.435 -6.686 2.103 1.00 0.00 42 ASP A CA 19
ATOM 25426 C C . ASP A 1 42 ? 8.456 -6.004 3.001 1.00 0.00 42 ASP A C 19
ATOM 25427 O O . ASP A 1 42 ? 9.627 -5.869 2.629 1.00 0.00 42 ASP A O 19
ATOM 25436 N N . MET A 1 43 ? 8.014 -5.535 4.157 1.00 0.00 43 MET A N 19
ATOM 25437 C CA . MET A 1 43 ? 8.911 -4.859 5.084 1.00 0.00 43 MET A CA 19
ATOM 25438 C C . MET A 1 43 ? 9.773 -5.863 5.830 1.00 0.00 43 MET A C 19
ATOM 25439 O O . MET A 1 43 ? 10.967 -5.632 6.040 1.00 0.00 43 MET A O 19
ATOM 25453 N N . GLY A 1 44 ? 9.172 -6.981 6.218 1.00 0.00 44 GLY A N 19
ATOM 25454 C CA . GLY A 1 44 ? 9.884 -7.981 6.992 1.00 0.00 44 GLY A CA 19
ATOM 25455 C C . GLY A 1 44 ? 10.324 -7.448 8.340 1.00 0.00 44 GLY A C 19
ATOM 25456 O O . GLY A 1 44 ? 9.495 -7.164 9.204 1.00 0.00 44 GLY A O 19
ATOM 25460 N N . SER A 1 45 ? 11.626 -7.293 8.519 1.00 0.00 45 SER A N 19
ATOM 25461 C CA . SER A 1 45 ? 12.162 -6.763 9.759 1.00 0.00 45 SER A CA 19
ATOM 25462 C C . SER A 1 45 ? 12.762 -5.376 9.538 1.00 0.00 45 SER A C 19
ATOM 25463 O O . SER A 1 45 ? 13.981 -5.212 9.489 1.00 0.00 45 SER A O 19
ATOM 25471 N N . THR A 1 46 ? 11.891 -4.386 9.367 1.00 0.00 46 THR A N 19
ATOM 25472 C CA . THR A 1 46 ? 12.315 -3.004 9.178 1.00 0.00 46 THR A CA 19
ATOM 25473 C C . THR A 1 46 ? 11.358 -2.049 9.886 1.00 0.00 46 THR A C 19
ATOM 25474 O O . THR A 1 46 ? 10.257 -2.440 10.285 1.00 0.00 46 THR A O 19
ATOM 25485 N N . ASP A 1 47 ? 11.786 -0.805 10.055 1.00 0.00 47 ASP A N 19
ATOM 25486 C CA . ASP A 1 47 ? 10.943 0.223 10.660 1.00 0.00 47 ASP A CA 19
ATOM 25487 C C . ASP A 1 47 ? 10.256 1.029 9.572 1.00 0.00 47 ASP A C 19
ATOM 25488 O O . ASP A 1 47 ? 9.078 1.368 9.671 1.00 0.00 47 ASP A O 19
ATOM 25497 N N . GLU A 1 48 ? 11.013 1.337 8.536 1.00 0.00 48 GLU A N 19
ATOM 25498 C CA . GLU A 1 48 ? 10.503 2.077 7.399 1.00 0.00 48 GLU A CA 19
ATOM 25499 C C . GLU A 1 48 ? 11.244 1.652 6.139 1.00 0.00 48 GLU A C 19
ATOM 25500 O O . GLU A 1 48 ? 12.462 1.460 6.157 1.00 0.00 48 GLU A O 19
ATOM 25512 N N . LYS A 1 49 ? 10.505 1.478 5.059 1.00 0.00 49 LYS A N 19
ATOM 25513 C CA . LYS A 1 49 ? 11.076 0.986 3.817 1.00 0.00 49 LYS A CA 19
ATOM 25514 C C . LYS A 1 49 ? 10.459 1.725 2.636 1.00 0.00 49 LYS A C 19
ATOM 25515 O O . LYS A 1 49 ? 9.248 1.908 2.576 1.00 0.00 49 LYS A O 19
ATOM 25534 N N . ILE A 1 50 ? 11.292 2.165 1.707 1.00 0.00 50 ILE A N 19
ATOM 25535 C CA . ILE A 1 50 ? 10.819 2.964 0.587 1.00 0.00 50 ILE A CA 19
ATOM 25536 C C . ILE A 1 50 ? 10.857 2.159 -0.712 1.00 0.00 50 ILE A C 19
ATOM 25537 O O . ILE A 1 50 ? 11.591 1.179 -0.831 1.00 0.00 50 ILE A O 19
ATOM 25553 N N . CYS A 1 51 ? 10.041 2.573 -1.670 1.00 0.00 51 CYS A N 19
ATOM 25554 C CA . CYS A 1 51 ? 10.077 2.006 -3.006 1.00 0.00 51 CYS A CA 19
ATOM 25555 C C . CYS A 1 51 ? 10.975 2.878 -3.875 1.00 0.00 51 CYS A C 19
ATOM 25556 O O . CYS A 1 51 ? 10.624 4.023 -4.166 1.00 0.00 51 CYS A O 19
ATOM 25563 N N . PRO A 1 52 ? 12.161 2.357 -4.263 1.00 0.00 52 PRO A N 19
ATOM 25564 C CA . PRO A 1 52 ? 13.131 3.104 -5.079 1.00 0.00 52 PRO A CA 19
ATOM 25565 C C . PRO A 1 52 ? 12.469 3.754 -6.282 1.00 0.00 52 PRO A C 19
ATOM 25566 O O . PRO A 1 52 ? 12.717 4.915 -6.598 1.00 0.00 52 PRO A O 19
ATOM 25577 N N . TYR A 1 53 ? 11.608 2.994 -6.938 1.00 0.00 53 TYR A N 19
ATOM 25578 C CA . TYR A 1 53 ? 10.804 3.520 -8.020 1.00 0.00 53 TYR A CA 19
ATOM 25579 C C . TYR A 1 53 ? 9.420 3.873 -7.491 1.00 0.00 53 TYR A C 19
ATOM 25580 O O . TYR A 1 53 ? 8.524 3.026 -7.480 1.00 0.00 53 TYR A O 19
ATOM 25598 N N . CYS A 1 54 ? 9.296 5.102 -6.989 1.00 0.00 54 CYS A N 19
ATOM 25599 C CA . CYS A 1 54 ? 8.047 5.647 -6.438 1.00 0.00 54 CYS A CA 19
ATOM 25600 C C . CYS A 1 54 ? 8.338 6.914 -5.645 1.00 0.00 54 CYS A C 19
ATOM 25601 O O . CYS A 1 54 ? 7.736 7.959 -5.893 1.00 0.00 54 CYS A O 19
ATOM 25608 N N . SER A 1 55 ? 9.282 6.806 -4.702 1.00 0.00 55 SER A N 19
ATOM 25609 C CA . SER A 1 55 ? 9.506 7.846 -3.703 1.00 0.00 55 SER A CA 19
ATOM 25610 C C . SER A 1 55 ? 8.227 8.032 -2.888 1.00 0.00 55 SER A C 19
ATOM 25611 O O . SER A 1 55 ? 7.398 8.892 -3.186 1.00 0.00 55 SER A O 19
ATOM 25619 N N . THR A 1 56 ? 8.073 7.187 -1.872 1.00 0.00 56 THR A N 19
ATOM 25620 C CA . THR A 1 56 ? 6.842 7.029 -1.136 1.00 0.00 56 THR A CA 19
ATOM 25621 C C . THR A 1 56 ? 7.190 6.231 0.110 1.00 0.00 56 THR A C 19
ATOM 25622 O O . THR A 1 56 ? 6.722 5.114 0.290 1.00 0.00 56 THR A O 19
ATOM 25633 N N . LEU A 1 57 ? 8.081 6.794 0.921 1.00 0.00 57 LEU A N 19
ATOM 25634 C CA . LEU A 1 57 ? 8.678 6.080 2.046 1.00 0.00 57 LEU A CA 19
ATOM 25635 C C . LEU A 1 57 ? 7.598 5.479 2.932 1.00 0.00 57 LEU A C 19
ATOM 25636 O O . LEU A 1 57 ? 6.891 6.198 3.632 1.00 0.00 57 LEU A O 19
ATOM 25652 N N . TYR A 1 58 ? 7.474 4.160 2.877 1.00 0.00 58 TYR A N 19
ATOM 25653 C CA . TYR A 1 58 ? 6.450 3.458 3.628 1.00 0.00 58 TYR A CA 19
ATOM 25654 C C . TYR A 1 58 ? 6.935 3.216 5.045 1.00 0.00 58 TYR A C 19
ATOM 25655 O O . TYR A 1 58 ? 7.759 2.333 5.292 1.00 0.00 58 TYR A O 19
ATOM 25673 N N . ARG A 1 59 ? 6.456 4.029 5.968 1.00 0.00 59 ARG A N 19
ATOM 25674 C CA . ARG A 1 59 ? 6.867 3.906 7.354 1.00 0.00 59 ARG A CA 19
ATOM 25675 C C . ARG A 1 59 ? 5.889 3.030 8.110 1.00 0.00 59 ARG A C 19
ATOM 25676 O O . ARG A 1 59 ? 4.684 3.288 8.101 1.00 0.00 59 ARG A O 19
ATOM 25697 N N . TYR A 1 60 ? 6.402 1.993 8.750 1.00 0.00 60 TYR A N 19
ATOM 25698 C CA . TYR A 1 60 ? 5.591 1.162 9.619 1.00 0.00 60 TYR A CA 19
ATOM 25699 C C . TYR A 1 60 ? 5.474 1.858 10.966 1.00 0.00 60 TYR A C 19
ATOM 25700 O O . TYR A 1 60 ? 6.336 1.711 11.834 1.00 0.00 60 TYR A O 19
ATOM 25718 N N . ASP A 1 61 ? 4.432 2.655 11.110 1.00 0.00 61 ASP A N 19
ATOM 25719 C CA . ASP A 1 61 ? 4.303 3.531 12.262 1.00 0.00 61 ASP A CA 19
ATOM 25720 C C . ASP A 1 61 ? 3.478 2.879 13.365 1.00 0.00 61 ASP A C 19
ATOM 25721 O O . ASP A 1 61 ? 2.332 2.485 13.150 1.00 0.00 61 ASP A O 19
ATOM 25730 N N . PRO A 1 62 ? 4.064 2.756 14.567 1.00 0.00 62 PRO A N 19
ATOM 25731 C CA . PRO A 1 62 ? 3.416 2.102 15.707 1.00 0.00 62 PRO A CA 19
ATOM 25732 C C . PRO A 1 62 ? 2.317 2.948 16.351 1.00 0.00 62 PRO A C 19
ATOM 25733 O O . PRO A 1 62 ? 1.517 2.436 17.136 1.00 0.00 62 PRO A O 19
ATOM 25744 N N . SER A 1 63 ? 2.275 4.235 16.031 1.00 0.00 63 SER A N 19
ATOM 25745 C CA . SER A 1 63 ? 1.231 5.107 16.551 1.00 0.00 63 SER A CA 19
ATOM 25746 C C . SER A 1 63 ? 0.015 5.089 15.629 1.00 0.00 63 SER A C 19
ATOM 25747 O O . SER A 1 63 ? -1.069 5.546 15.999 1.00 0.00 63 SER A O 19
ATOM 25755 N N . LEU A 1 64 ? 0.204 4.562 14.427 1.00 0.00 64 LEU A N 19
ATOM 25756 C CA . LEU A 1 64 ? -0.902 4.327 13.512 1.00 0.00 64 LEU A CA 19
ATOM 25757 C C . LEU A 1 64 ? -1.547 2.980 13.822 1.00 0.00 64 LEU A C 19
ATOM 25758 O O . LEU A 1 64 ? -1.323 2.405 14.890 1.00 0.00 64 LEU A O 19
ATOM 25774 N N . SER A 1 65 ? -2.346 2.475 12.899 1.00 0.00 65 SER A N 19
ATOM 25775 C CA . SER A 1 65 ? -3.012 1.201 13.093 1.00 0.00 65 SER A CA 19
ATOM 25776 C C . SER A 1 65 ? -3.016 0.388 11.801 1.00 0.00 65 SER A C 19
ATOM 25777 O O . SER A 1 65 ? -2.768 0.925 10.722 1.00 0.00 65 SER A O 19
ATOM 25785 N N . TYR A 1 66 ? -3.303 -0.906 11.919 1.00 0.00 66 TYR A N 19
ATOM 25786 C CA . TYR A 1 66 ? -3.237 -1.828 10.784 1.00 0.00 66 TYR A CA 19
ATOM 25787 C C . TYR A 1 66 ? -4.255 -1.478 9.704 1.00 0.00 66 TYR A C 19
ATOM 25788 O O . TYR A 1 66 ? -4.074 -1.813 8.536 1.00 0.00 66 TYR A O 19
ATOM 25806 N N . ASN A 1 67 ? -5.322 -0.799 10.092 1.00 0.00 67 ASN A N 19
ATOM 25807 C CA . ASN A 1 67 ? -6.368 -0.422 9.148 1.00 0.00 67 ASN A CA 19
ATOM 25808 C C . ASN A 1 67 ? -6.237 1.046 8.777 1.00 0.00 67 ASN A C 19
ATOM 25809 O O . ASN A 1 67 ? -7.169 1.654 8.247 1.00 0.00 67 ASN A O 19
ATOM 25820 N N . GLN A 1 68 ? -5.063 1.605 9.032 1.00 0.00 68 GLN A N 19
ATOM 25821 C CA . GLN A 1 68 ? -4.840 3.028 8.863 1.00 0.00 68 GLN A CA 19
ATOM 25822 C C . GLN A 1 68 ? -3.656 3.294 7.938 1.00 0.00 68 GLN A C 19
ATOM 25823 O O . GLN A 1 68 ? -2.657 2.570 7.956 1.00 0.00 68 GLN A O 19
ATOM 25837 N N . THR A 1 69 ? -3.791 4.329 7.125 1.00 0.00 69 THR A N 19
ATOM 25838 C CA . THR A 1 69 ? -2.744 4.739 6.205 1.00 0.00 69 THR A CA 19
ATOM 25839 C C . THR A 1 69 ? -2.123 6.060 6.691 1.00 0.00 69 THR A C 19
ATOM 25840 O O . THR A 1 69 ? -1.978 6.265 7.896 1.00 0.00 69 THR A O 19
ATOM 25851 N N . ASN A 1 70 ? -1.788 6.957 5.773 1.00 0.00 70 ASN A N 19
ATOM 25852 C CA . ASN A 1 70 ? -1.142 8.210 6.135 1.00 0.00 70 ASN A CA 19
ATOM 25853 C C . ASN A 1 70 ? -2.166 9.340 6.154 1.00 0.00 70 ASN A C 19
ATOM 25854 O O . ASN A 1 70 ? -3.213 9.254 5.503 1.00 0.00 70 ASN A O 19
ATOM 25865 N N . PRO A 1 71 ? -1.891 10.407 6.918 1.00 0.00 71 PRO A N 19
ATOM 25866 C CA . PRO A 1 71 ? -2.839 11.505 7.097 1.00 0.00 71 PRO A CA 19
ATOM 25867 C C . PRO A 1 71 ? -3.033 12.310 5.818 1.00 0.00 71 PRO A C 19
ATOM 25868 O O . PRO A 1 71 ? -2.165 13.089 5.434 1.00 0.00 71 PRO A O 19
ATOM 25879 N N . THR A 1 72 ? -4.198 12.123 5.202 1.00 0.00 72 THR A N 19
ATOM 25880 C CA . THR A 1 72 ? -4.593 12.788 3.955 1.00 0.00 72 THR A CA 19
ATOM 25881 C C . THR A 1 72 ? -5.972 12.277 3.542 1.00 0.00 72 THR A C 19
ATOM 25882 O O . THR A 1 72 ? -6.905 13.049 3.327 1.00 0.00 72 THR A O 19
ATOM 25893 N N . GLY A 1 73 ? -6.083 10.958 3.460 1.00 0.00 73 GLY A N 19
ATOM 25894 C CA . GLY A 1 73 ? -7.295 10.336 2.972 1.00 0.00 73 GLY A CA 19
ATOM 25895 C C . GLY A 1 73 ? -7.024 9.506 1.733 1.00 0.00 73 GLY A C 19
ATOM 25896 O O . GLY A 1 73 ? -7.765 9.569 0.751 1.00 0.00 73 GLY A O 19
ATOM 25900 N N . CYS A 1 74 ? -5.949 8.735 1.780 1.00 0.00 74 CYS A N 19
ATOM 25901 C CA . CYS A 1 74 ? -5.527 7.938 0.642 1.00 0.00 74 CYS A CA 19
ATOM 25902 C C . CYS A 1 74 ? -6.119 6.538 0.721 1.00 0.00 74 CYS A C 19
ATOM 25903 O O . CYS A 1 74 ? -5.886 5.820 1.689 1.00 0.00 74 CYS A O 19
ATOM 25911 N N . LEU A 1 75 ? -6.899 6.163 -0.285 1.00 0.00 75 LEU A N 19
ATOM 25912 C CA . LEU A 1 75 ? -7.459 4.822 -0.364 1.00 0.00 75 LEU A CA 19
ATOM 25913 C C . LEU A 1 75 ? -8.032 4.573 -1.751 1.00 0.00 75 LEU A C 19
ATOM 25914 O O . LEU A 1 75 ? -8.715 5.428 -2.310 1.00 0.00 75 LEU A O 19
ATOM 25930 N N . TYR A 1 76 ? -7.726 3.419 -2.320 1.00 0.00 76 TYR A N 19
ATOM 25931 C CA . TYR A 1 76 ? -8.255 3.059 -3.623 1.00 0.00 76 TYR A CA 19
ATOM 25932 C C . TYR A 1 76 ? -9.400 2.067 -3.451 1.00 0.00 76 TYR A C 19
ATOM 25933 O O . TYR A 1 76 ? -9.179 0.864 -3.339 1.00 0.00 76 TYR A O 19
ATOM 25951 N N . ASN A 1 77 ? -10.618 2.582 -3.383 1.00 0.00 77 ASN A N 19
ATOM 25952 C CA . ASN A 1 77 ? -11.796 1.733 -3.255 1.00 0.00 77 ASN A CA 19
ATOM 25953 C C . ASN A 1 77 ? -12.910 2.223 -4.166 1.00 0.00 77 ASN A C 19
ATOM 25954 O O . ASN A 1 77 ? -13.478 3.297 -3.946 1.00 0.00 77 ASN A O 19
ATOM 25965 N N . PRO A 1 78 ? -13.219 1.455 -5.217 1.00 0.00 78 PRO A N 19
ATOM 25966 C CA . PRO A 1 78 ? -14.325 1.767 -6.117 1.00 0.00 78 PRO A CA 19
ATOM 25967 C C . PRO A 1 78 ? -15.676 1.507 -5.458 1.00 0.00 78 PRO A C 19
ATOM 25968 O O . PRO A 1 78 ? -15.928 0.418 -4.942 1.00 0.00 78 PRO A O 19
ATOM 25979 N N . LYS A 1 79 ? -16.527 2.521 -5.446 1.00 0.00 79 LYS A N 19
ATOM 25980 C CA . LYS A 1 79 ? -17.858 2.394 -4.868 1.00 0.00 79 LYS A CA 19
ATOM 25981 C C . LYS A 1 79 ? -18.918 2.470 -5.963 1.00 0.00 79 LYS A C 19
ATOM 25982 O O . LYS A 1 79 ? -20.079 2.790 -5.700 1.00 0.00 79 LYS A O 19
ATOM 26001 N N . LEU A 1 80 ? -18.512 2.150 -7.186 1.00 0.00 80 LEU A N 19
ATOM 26002 C CA . LEU A 1 80 ? -19.404 2.231 -8.337 1.00 0.00 80 LEU A CA 19
ATOM 26003 C C . LEU A 1 80 ? -20.224 0.953 -8.477 1.00 0.00 80 LEU A C 19
ATOM 26004 O O . LEU A 1 80 ? -21.425 0.953 -8.203 1.00 0.00 80 LEU A O 19
ATOM 26020 N N . GLU A 1 81 ? -19.556 -0.125 -8.897 1.00 0.00 81 GLU A N 19
ATOM 26021 C CA . GLU A 1 81 ? -20.180 -1.441 -9.069 1.00 0.00 81 GLU A CA 19
ATOM 26022 C C . GLU A 1 81 ? -21.387 -1.395 -10.008 1.00 0.00 81 GLU A C 19
ATOM 26023 O O . GLU A 1 81 ? -22.501 -1.057 -9.598 1.00 0.00 81 GLU A O 19
ATOM 26035 N N . HIS A 1 82 ? -21.163 -1.739 -11.268 1.00 0.00 82 HIS A N 19
ATOM 26036 C CA . HIS A 1 82 ? -22.245 -1.782 -12.243 1.00 0.00 82 HIS A CA 19
ATOM 26037 C C . HIS A 1 82 ? -23.107 -3.011 -12.008 1.00 0.00 82 HIS A C 19
ATOM 26038 O O . HIS A 1 82 ? -24.333 -2.933 -12.004 1.00 0.00 82 HIS A O 19
ATOM 26053 N N . HIS A 1 83 ? -22.459 -4.146 -11.798 1.00 0.00 83 HIS A N 19
ATOM 26054 C CA . HIS A 1 83 ? -23.171 -5.385 -11.531 1.00 0.00 83 HIS A CA 19
ATOM 26055 C C . HIS A 1 83 ? -23.129 -5.712 -10.049 1.00 0.00 83 HIS A C 19
ATOM 26056 O O . HIS A 1 83 ? -22.182 -5.344 -9.353 1.00 0.00 83 HIS A O 19
ATOM 26071 N N . HIS A 1 84 ? -24.154 -6.398 -9.565 1.00 0.00 84 HIS A N 19
ATOM 26072 C CA . HIS A 1 84 ? -24.199 -6.792 -8.163 1.00 0.00 84 HIS A CA 19
ATOM 26073 C C . HIS A 1 84 ? -23.280 -7.988 -7.917 1.00 0.00 84 HIS A C 19
ATOM 26074 O O . HIS A 1 84 ? -23.649 -9.140 -8.136 1.00 0.00 84 HIS A O 19
ATOM 26089 N N . HIS A 1 85 ? -22.060 -7.695 -7.500 1.00 0.00 85 HIS A N 19
ATOM 26090 C CA . HIS A 1 85 ? -21.076 -8.728 -7.217 1.00 0.00 85 HIS A CA 19
ATOM 26091 C C . HIS A 1 85 ? -20.599 -8.612 -5.777 1.00 0.00 85 HIS A C 19
ATOM 26092 O O . HIS A 1 85 ? -19.959 -7.634 -5.406 1.00 0.00 85 HIS A O 19
ATOM 26107 N N . HIS A 1 86 ? -20.930 -9.604 -4.969 1.00 0.00 86 HIS A N 19
ATOM 26108 C CA . HIS A 1 86 ? -20.473 -9.642 -3.589 1.00 0.00 86 HIS A CA 19
ATOM 26109 C C . HIS A 1 86 ? -19.652 -10.901 -3.345 1.00 0.00 86 HIS A C 19
ATOM 26110 O O . HIS A 1 86 ? -18.429 -10.880 -3.486 1.00 0.00 86 HIS A O 19
ATOM 26125 N N . HIS A 1 87 ? -20.335 -11.991 -3.001 1.00 0.00 87 HIS A N 19
ATOM 26126 C CA . HIS A 1 87 ? -19.707 -13.294 -2.790 1.00 0.00 87 HIS A CA 19
ATOM 26127 C C . HIS A 1 87 ? -20.756 -14.262 -2.271 1.00 0.00 87 HIS A C 19
ATOM 26128 O O . HIS A 1 87 ? -20.391 -15.321 -1.728 1.00 0.00 87 HIS A O 19
ATOM 26145 N N . MET A 1 1 ? -5.982 -9.001 10.856 1.00 0.00 1 MET A N 20
ATOM 26146 C CA . MET A 1 1 ? -4.861 -8.701 9.931 1.00 0.00 1 MET A CA 20
ATOM 26147 C C . MET A 1 1 ? -5.406 -8.320 8.560 1.00 0.00 1 MET A C 20
ATOM 26148 O O . MET A 1 1 ? -6.601 -8.070 8.409 1.00 0.00 1 MET A O 20
ATOM 26164 N N . ALA A 1 2 ? -4.532 -8.257 7.565 1.00 0.00 2 ALA A N 20
ATOM 26165 C CA . ALA A 1 2 ? -4.954 -7.978 6.201 1.00 0.00 2 ALA A CA 20
ATOM 26166 C C . ALA A 1 2 ? -5.122 -9.281 5.430 1.00 0.00 2 ALA A C 20
ATOM 26167 O O . ALA A 1 2 ? -4.146 -9.865 4.955 1.00 0.00 2 ALA A O 20
ATOM 26174 N N . ASP A 1 3 ? -6.357 -9.750 5.335 1.00 0.00 3 ASP A N 20
ATOM 26175 C CA . ASP A 1 3 ? -6.639 -11.023 4.685 1.00 0.00 3 ASP A CA 20
ATOM 26176 C C . ASP A 1 3 ? -7.560 -10.840 3.485 1.00 0.00 3 ASP A C 20
ATOM 26177 O O . ASP A 1 3 ? -8.508 -10.050 3.530 1.00 0.00 3 ASP A O 20
ATOM 26186 N N . TYR A 1 4 ? -7.240 -11.570 2.410 1.00 0.00 4 TYR A N 20
ATOM 26187 C CA . TYR A 1 4 ? -8.016 -11.584 1.166 1.00 0.00 4 TYR A CA 20
ATOM 26188 C C . TYR A 1 4 ? -7.885 -10.270 0.393 1.00 0.00 4 TYR A C 20
ATOM 26189 O O . TYR A 1 4 ? -7.408 -10.257 -0.744 1.00 0.00 4 TYR A O 20
ATOM 26207 N N . ASN A 1 5 ? -8.299 -9.172 1.003 1.00 0.00 5 ASN A N 20
ATOM 26208 C CA . ASN A 1 5 ? -8.266 -7.871 0.345 1.00 0.00 5 ASN A CA 20
ATOM 26209 C C . ASN A 1 5 ? -7.651 -6.823 1.265 1.00 0.00 5 ASN A C 20
ATOM 26210 O O . ASN A 1 5 ? -7.828 -6.868 2.483 1.00 0.00 5 ASN A O 20
ATOM 26221 N N . ILE A 1 6 ? -6.910 -5.891 0.679 1.00 0.00 6 ILE A N 20
ATOM 26222 C CA . ILE A 1 6 ? -6.250 -4.842 1.445 1.00 0.00 6 ILE A CA 20
ATOM 26223 C C . ILE A 1 6 ? -6.725 -3.465 0.988 1.00 0.00 6 ILE A C 20
ATOM 26224 O O . ILE A 1 6 ? -7.075 -3.278 -0.181 1.00 0.00 6 ILE A O 20
ATOM 26240 N N . PRO A 1 7 ? -6.772 -2.494 1.912 1.00 0.00 7 PRO A N 20
ATOM 26241 C CA . PRO A 1 7 ? -7.190 -1.123 1.603 1.00 0.00 7 PRO A CA 20
ATOM 26242 C C . PRO A 1 7 ? -6.256 -0.450 0.600 1.00 0.00 7 PRO A C 20
ATOM 26243 O O . PRO A 1 7 ? -5.034 -0.562 0.702 1.00 0.00 7 PRO A O 20
ATOM 26254 N N . HIS A 1 8 ? -6.832 0.246 -0.371 1.00 0.00 8 HIS A N 20
ATOM 26255 C CA . HIS A 1 8 ? -6.036 0.912 -1.393 1.00 0.00 8 HIS A CA 20
ATOM 26256 C C . HIS A 1 8 ? -5.683 2.341 -0.995 1.00 0.00 8 HIS A C 20
ATOM 26257 O O . HIS A 1 8 ? -6.552 3.176 -0.748 1.00 0.00 8 HIS A O 20
ATOM 26272 N N . PHE A 1 9 ? -4.388 2.599 -0.945 1.00 0.00 9 PHE A N 20
ATOM 26273 C CA . PHE A 1 9 ? -3.854 3.909 -0.595 1.00 0.00 9 PHE A CA 20
ATOM 26274 C C . PHE A 1 9 ? -3.402 4.631 -1.857 1.00 0.00 9 PHE A C 20
ATOM 26275 O O . PHE A 1 9 ? -3.634 4.145 -2.963 1.00 0.00 9 PHE A O 20
ATOM 26292 N N . GLN A 1 10 ? -2.778 5.788 -1.705 1.00 0.00 10 GLN A N 20
ATOM 26293 C CA . GLN A 1 10 ? -2.455 6.617 -2.856 1.00 0.00 10 GLN A CA 20
ATOM 26294 C C . GLN A 1 10 ? -0.950 6.683 -3.076 1.00 0.00 10 GLN A C 20
ATOM 26295 O O . GLN A 1 10 ? -0.162 6.337 -2.198 1.00 0.00 10 GLN A O 20
ATOM 26309 N N . ASN A 1 11 ? -0.574 7.117 -4.266 1.00 0.00 11 ASN A N 20
ATOM 26310 C CA . ASN A 1 11 ? 0.812 7.091 -4.720 1.00 0.00 11 ASN A CA 20
ATOM 26311 C C . ASN A 1 11 ? 1.393 8.497 -4.825 1.00 0.00 11 ASN A C 20
ATOM 26312 O O . ASN A 1 11 ? 0.687 9.485 -4.611 1.00 0.00 11 ASN A O 20
ATOM 26323 N N . ASP A 1 12 ? 2.696 8.552 -5.121 1.00 0.00 12 ASP A N 20
ATOM 26324 C CA . ASP A 1 12 ? 3.511 9.785 -5.156 1.00 0.00 12 ASP A CA 20
ATOM 26325 C C . ASP A 1 12 ? 2.965 10.907 -6.059 1.00 0.00 12 ASP A C 20
ATOM 26326 O O . ASP A 1 12 ? 3.659 11.896 -6.291 1.00 0.00 12 ASP A O 20
ATOM 26335 N N . LEU A 1 13 ? 1.742 10.779 -6.549 1.00 0.00 13 LEU A N 20
ATOM 26336 C CA . LEU A 1 13 ? 1.126 11.825 -7.357 1.00 0.00 13 LEU A CA 20
ATOM 26337 C C . LEU A 1 13 ? 0.924 13.094 -6.527 1.00 0.00 13 LEU A C 20
ATOM 26338 O O . LEU A 1 13 ? 0.817 14.194 -7.068 1.00 0.00 13 LEU A O 20
ATOM 26354 N N . GLY A 1 14 ? 0.875 12.929 -5.211 1.00 0.00 14 GLY A N 20
ATOM 26355 C CA . GLY A 1 14 ? 0.760 14.068 -4.321 1.00 0.00 14 GLY A CA 20
ATOM 26356 C C . GLY A 1 14 ? 1.403 13.800 -2.975 1.00 0.00 14 GLY A C 20
ATOM 26357 O O . GLY A 1 14 ? 1.027 14.396 -1.964 1.00 0.00 14 GLY A O 20
ATOM 26361 N N . TYR A 1 15 ? 2.380 12.901 -2.963 1.00 0.00 15 TYR A N 20
ATOM 26362 C CA . TYR A 1 15 ? 3.026 12.479 -1.725 1.00 0.00 15 TYR A CA 20
ATOM 26363 C C . TYR A 1 15 ? 4.512 12.239 -1.960 1.00 0.00 15 TYR A C 20
ATOM 26364 O O . TYR A 1 15 ? 4.954 12.130 -3.105 1.00 0.00 15 TYR A O 20
ATOM 26382 N N . LYS A 1 16 ? 5.279 12.158 -0.879 1.00 0.00 16 LYS A N 20
ATOM 26383 C CA . LYS A 1 16 ? 6.706 11.883 -0.979 1.00 0.00 16 LYS A CA 20
ATOM 26384 C C . LYS A 1 16 ? 7.136 10.867 0.080 1.00 0.00 16 LYS A C 20
ATOM 26385 O O . LYS A 1 16 ? 7.992 10.019 -0.171 1.00 0.00 16 LYS A O 20
ATOM 26404 N N . ILE A 1 17 ? 6.541 10.958 1.261 1.00 0.00 17 ILE A N 20
ATOM 26405 C CA . ILE A 1 17 ? 6.826 10.019 2.339 1.00 0.00 17 ILE A CA 20
ATOM 26406 C C . ILE A 1 17 ? 5.521 9.587 2.995 1.00 0.00 17 ILE A C 20
ATOM 26407 O O . ILE A 1 17 ? 4.810 10.413 3.568 1.00 0.00 17 ILE A O 20
ATOM 26423 N N . ILE A 1 18 ? 5.189 8.305 2.897 1.00 0.00 18 ILE A N 20
ATOM 26424 C CA . ILE A 1 18 ? 3.901 7.835 3.436 1.00 0.00 18 ILE A CA 20
ATOM 26425 C C . ILE A 1 18 ? 4.046 6.721 4.475 1.00 0.00 18 ILE A C 20
ATOM 26426 O O . ILE A 1 18 ? 4.660 5.699 4.228 1.00 0.00 18 ILE A O 20
ATOM 26442 N N . GLU A 1 19 ? 3.444 6.919 5.638 1.00 0.00 19 GLU A N 20
ATOM 26443 C CA . GLU A 1 19 ? 3.426 5.891 6.673 1.00 0.00 19 GLU A CA 20
ATOM 26444 C C . GLU A 1 19 ? 2.183 5.012 6.530 1.00 0.00 19 GLU A C 20
ATOM 26445 O O . GLU A 1 19 ? 1.118 5.488 6.126 1.00 0.00 19 GLU A O 20
ATOM 26457 N N . ILE A 1 20 ? 2.318 3.731 6.858 1.00 0.00 20 ILE A N 20
ATOM 26458 C CA . ILE A 1 20 ? 1.212 2.787 6.729 1.00 0.00 20 ILE A CA 20
ATOM 26459 C C . ILE A 1 20 ? 1.154 1.833 7.919 1.00 0.00 20 ILE A C 20
ATOM 26460 O O . ILE A 1 20 ? 2.117 1.710 8.674 1.00 0.00 20 ILE A O 20
ATOM 26476 N N . GLY A 1 21 ? 0.018 1.162 8.075 1.00 0.00 21 GLY A N 20
ATOM 26477 C CA . GLY A 1 21 ? -0.167 0.257 9.192 1.00 0.00 21 GLY A CA 20
ATOM 26478 C C . GLY A 1 21 ? -0.313 -1.183 8.746 1.00 0.00 21 GLY A C 20
ATOM 26479 O O . GLY A 1 21 ? -0.976 -1.982 9.410 1.00 0.00 21 GLY A O 20
ATOM 26483 N N . VAL A 1 22 ? 0.310 -1.519 7.623 1.00 0.00 22 VAL A N 20
ATOM 26484 C CA . VAL A 1 22 ? 0.264 -2.879 7.094 1.00 0.00 22 VAL A CA 20
ATOM 26485 C C . VAL A 1 22 ? 1.685 -3.400 6.878 1.00 0.00 22 VAL A C 20
ATOM 26486 O O . VAL A 1 22 ? 2.528 -2.702 6.316 1.00 0.00 22 VAL A O 20
ATOM 26499 N N . LYS A 1 23 ? 1.949 -4.617 7.339 1.00 0.00 23 LYS A N 20
ATOM 26500 C CA . LYS A 1 23 ? 3.288 -5.196 7.260 1.00 0.00 23 LYS A CA 20
ATOM 26501 C C . LYS A 1 23 ? 3.639 -5.605 5.832 1.00 0.00 23 LYS A C 20
ATOM 26502 O O . LYS A 1 23 ? 4.811 -5.649 5.458 1.00 0.00 23 LYS A O 20
ATOM 26521 N N . GLU A 1 24 ? 2.625 -5.923 5.046 1.00 0.00 24 GLU A N 20
ATOM 26522 C CA . GLU A 1 24 ? 2.826 -6.279 3.651 1.00 0.00 24 GLU A CA 20
ATOM 26523 C C . GLU A 1 24 ? 2.068 -5.308 2.759 1.00 0.00 24 GLU A C 20
ATOM 26524 O O . GLU A 1 24 ? 0.842 -5.362 2.666 1.00 0.00 24 GLU A O 20
ATOM 26536 N N . PHE A 1 25 ? 2.796 -4.409 2.114 1.00 0.00 25 PHE A N 20
ATOM 26537 C CA . PHE A 1 25 ? 2.174 -3.346 1.348 1.00 0.00 25 PHE A CA 20
ATOM 26538 C C . PHE A 1 25 ? 2.514 -3.470 -0.133 1.00 0.00 25 PHE A C 20
ATOM 26539 O O . PHE A 1 25 ? 3.552 -4.023 -0.504 1.00 0.00 25 PHE A O 20
ATOM 26556 N N . MET A 1 26 ? 1.632 -2.960 -0.975 1.00 0.00 26 MET A N 20
ATOM 26557 C CA . MET A 1 26 ? 1.823 -3.019 -2.412 1.00 0.00 26 MET A CA 20
ATOM 26558 C C . MET A 1 26 ? 1.224 -1.786 -3.080 1.00 0.00 26 MET A C 20
ATOM 26559 O O . MET A 1 26 ? 0.211 -1.255 -2.625 1.00 0.00 26 MET A O 20
ATOM 26573 N N . CYS A 1 27 ? 1.871 -1.326 -4.143 1.00 0.00 27 CYS A N 20
ATOM 26574 C CA . CYS A 1 27 ? 1.361 -0.216 -4.935 1.00 0.00 27 CYS A CA 20
ATOM 26575 C C . CYS A 1 27 ? 0.133 -0.637 -5.731 1.00 0.00 27 CYS A C 20
ATOM 26576 O O . CYS A 1 27 ? -0.005 -1.801 -6.110 1.00 0.00 27 CYS A O 20
ATOM 26583 N N . VAL A 1 28 ? -0.750 0.317 -5.991 1.00 0.00 28 VAL A N 20
ATOM 26584 C CA . VAL A 1 28 ? -1.907 0.071 -6.837 1.00 0.00 28 VAL A CA 20
ATOM 26585 C C . VAL A 1 28 ? -1.472 -0.062 -8.294 1.00 0.00 28 VAL A C 20
ATOM 26586 O O . VAL A 1 28 ? -0.419 0.452 -8.684 1.00 0.00 28 VAL A O 20
ATOM 26599 N N . GLY A 1 29 ? -2.271 -0.752 -9.092 1.00 0.00 29 GLY A N 20
ATOM 26600 C CA . GLY A 1 29 ? -1.927 -0.954 -10.483 1.00 0.00 29 GLY A CA 20
ATOM 26601 C C . GLY A 1 29 ? -3.142 -1.222 -11.339 1.00 0.00 29 GLY A C 20
ATOM 26602 O O . GLY A 1 29 ? -4.241 -1.410 -10.822 1.00 0.00 29 GLY A O 20
ATOM 26606 N N . ALA A 1 30 ? -2.937 -1.249 -12.648 1.00 0.00 30 ALA A N 20
ATOM 26607 C CA . ALA A 1 30 ? -4.017 -1.498 -13.596 1.00 0.00 30 ALA A CA 20
ATOM 26608 C C . ALA A 1 30 ? -4.007 -2.955 -14.047 1.00 0.00 30 ALA A C 20
ATOM 26609 O O . ALA A 1 30 ? -4.451 -3.277 -15.148 1.00 0.00 30 ALA A O 20
ATOM 26616 N N . THR A 1 31 ? -3.516 -3.826 -13.170 1.00 0.00 31 THR A N 20
ATOM 26617 C CA . THR A 1 31 ? -3.392 -5.252 -13.458 1.00 0.00 31 THR A CA 20
ATOM 26618 C C . THR A 1 31 ? -2.363 -5.498 -14.568 1.00 0.00 31 THR A C 20
ATOM 26619 O O . THR A 1 31 ? -2.710 -5.707 -15.733 1.00 0.00 31 THR A O 20
ATOM 26630 N N . GLN A 1 32 ? -1.096 -5.433 -14.185 1.00 0.00 32 GLN A N 20
ATOM 26631 C CA . GLN A 1 32 ? 0.027 -5.645 -15.093 1.00 0.00 32 GLN A CA 20
ATOM 26632 C C . GLN A 1 32 ? 1.126 -6.388 -14.340 1.00 0.00 32 GLN A C 20
ATOM 26633 O O . GLN A 1 32 ? 1.132 -6.370 -13.111 1.00 0.00 32 GLN A O 20
ATOM 26647 N N . PRO A 1 33 ? 2.053 -7.059 -15.049 1.00 0.00 33 PRO A N 20
ATOM 26648 C CA . PRO A 1 33 ? 3.194 -7.736 -14.411 1.00 0.00 33 PRO A CA 20
ATOM 26649 C C . PRO A 1 33 ? 3.978 -6.786 -13.506 1.00 0.00 33 PRO A C 20
ATOM 26650 O O . PRO A 1 33 ? 4.572 -5.816 -13.980 1.00 0.00 33 PRO A O 20
ATOM 26661 N N . PHE A 1 34 ? 3.987 -7.076 -12.211 1.00 0.00 34 PHE A N 20
ATOM 26662 C CA . PHE A 1 34 ? 4.533 -6.155 -11.215 1.00 0.00 34 PHE A CA 20
ATOM 26663 C C . PHE A 1 34 ? 6.046 -6.289 -11.077 1.00 0.00 34 PHE A C 20
ATOM 26664 O O . PHE A 1 34 ? 6.601 -6.089 -9.997 1.00 0.00 34 PHE A O 20
ATOM 26681 N N . ASP A 1 35 ? 6.711 -6.599 -12.176 1.00 0.00 35 ASP A N 20
ATOM 26682 C CA . ASP A 1 35 ? 8.162 -6.726 -12.174 1.00 0.00 35 ASP A CA 20
ATOM 26683 C C . ASP A 1 35 ? 8.821 -5.389 -12.487 1.00 0.00 35 ASP A C 20
ATOM 26684 O O . ASP A 1 35 ? 10.013 -5.202 -12.245 1.00 0.00 35 ASP A O 20
ATOM 26693 N N . HIS A 1 36 ? 8.045 -4.458 -13.036 1.00 0.00 36 HIS A N 20
ATOM 26694 C CA . HIS A 1 36 ? 8.579 -3.150 -13.427 1.00 0.00 36 HIS A CA 20
ATOM 26695 C C . HIS A 1 36 ? 7.717 -1.981 -12.930 1.00 0.00 36 HIS A C 20
ATOM 26696 O O . HIS A 1 36 ? 8.221 -1.138 -12.193 1.00 0.00 36 HIS A O 20
ATOM 26711 N N . PRO A 1 37 ? 6.415 -1.900 -13.316 1.00 0.00 37 PRO A N 20
ATOM 26712 C CA . PRO A 1 37 ? 5.559 -0.746 -12.986 1.00 0.00 37 PRO A CA 20
ATOM 26713 C C . PRO A 1 37 ? 5.634 -0.353 -11.517 1.00 0.00 37 PRO A C 20
ATOM 26714 O O . PRO A 1 37 ? 5.935 0.791 -11.175 1.00 0.00 37 PRO A O 20
ATOM 26725 N N . HIS A 1 38 ? 5.336 -1.304 -10.661 1.00 0.00 38 HIS A N 20
ATOM 26726 C CA . HIS A 1 38 ? 5.455 -1.127 -9.220 1.00 0.00 38 HIS A CA 20
ATOM 26727 C C . HIS A 1 38 ? 5.777 -2.459 -8.579 1.00 0.00 38 HIS A C 20
ATOM 26728 O O . HIS A 1 38 ? 5.221 -3.483 -8.965 1.00 0.00 38 HIS A O 20
ATOM 26742 N N . ILE A 1 39 ? 6.670 -2.439 -7.611 1.00 0.00 39 ILE A N 20
ATOM 26743 C CA . ILE A 1 39 ? 7.084 -3.654 -6.942 1.00 0.00 39 ILE A CA 20
ATOM 26744 C C . ILE A 1 39 ? 6.383 -3.780 -5.591 1.00 0.00 39 ILE A C 20
ATOM 26745 O O . ILE A 1 39 ? 5.987 -2.777 -4.991 1.00 0.00 39 ILE A O 20
ATOM 26761 N N . PHE A 1 40 ? 6.215 -5.014 -5.141 1.00 0.00 40 PHE A N 20
ATOM 26762 C CA . PHE A 1 40 ? 5.628 -5.296 -3.836 1.00 0.00 40 PHE A CA 20
ATOM 26763 C C . PHE A 1 40 ? 6.636 -5.027 -2.725 1.00 0.00 40 PHE A C 20
ATOM 26764 O O . PHE A 1 40 ? 7.835 -5.244 -2.900 1.00 0.00 40 PHE A O 20
ATOM 26781 N N . ILE A 1 41 ? 6.155 -4.561 -1.581 1.00 0.00 41 ILE A N 20
ATOM 26782 C CA . ILE A 1 41 ? 7.042 -4.183 -0.491 1.00 0.00 41 ILE A CA 20
ATOM 26783 C C . ILE A 1 41 ? 6.732 -4.961 0.787 1.00 0.00 41 ILE A C 20
ATOM 26784 O O . ILE A 1 41 ? 5.679 -4.781 1.408 1.00 0.00 41 ILE A O 20
ATOM 26800 N N . ASP A 1 42 ? 7.658 -5.833 1.162 1.00 0.00 42 ASP A N 20
ATOM 26801 C CA . ASP A 1 42 ? 7.534 -6.628 2.376 1.00 0.00 42 ASP A CA 20
ATOM 26802 C C . ASP A 1 42 ? 8.286 -5.950 3.511 1.00 0.00 42 ASP A C 20
ATOM 26803 O O . ASP A 1 42 ? 9.515 -5.868 3.479 1.00 0.00 42 ASP A O 20
ATOM 26812 N N . MET A 1 43 ? 7.560 -5.464 4.506 1.00 0.00 43 MET A N 20
ATOM 26813 C CA . MET A 1 43 ? 8.195 -4.801 5.637 1.00 0.00 43 MET A CA 20
ATOM 26814 C C . MET A 1 43 ? 8.788 -5.832 6.587 1.00 0.00 43 MET A C 20
ATOM 26815 O O . MET A 1 43 ? 10.005 -5.918 6.750 1.00 0.00 43 MET A O 20
ATOM 26829 N N . GLY A 1 44 ? 7.913 -6.627 7.193 1.00 0.00 44 GLY A N 20
ATOM 26830 C CA . GLY A 1 44 ? 8.347 -7.653 8.120 1.00 0.00 44 GLY A CA 20
ATOM 26831 C C . GLY A 1 44 ? 9.070 -7.077 9.322 1.00 0.00 44 GLY A C 20
ATOM 26832 O O . GLY A 1 44 ? 8.452 -6.455 10.187 1.00 0.00 44 GLY A O 20
ATOM 26836 N N . SER A 1 45 ? 10.378 -7.275 9.365 1.00 0.00 45 SER A N 20
ATOM 26837 C CA . SER A 1 45 ? 11.194 -6.789 10.467 1.00 0.00 45 SER A CA 20
ATOM 26838 C C . SER A 1 45 ? 11.787 -5.415 10.155 1.00 0.00 45 SER A C 20
ATOM 26839 O O . SER A 1 45 ? 12.370 -4.765 11.027 1.00 0.00 45 SER A O 20
ATOM 26847 N N . THR A 1 46 ? 11.640 -4.978 8.913 1.00 0.00 46 THR A N 20
ATOM 26848 C CA . THR A 1 46 ? 12.105 -3.662 8.509 1.00 0.00 46 THR A CA 20
ATOM 26849 C C . THR A 1 46 ? 10.913 -2.733 8.317 1.00 0.00 46 THR A C 20
ATOM 26850 O O . THR A 1 46 ? 10.135 -2.899 7.383 1.00 0.00 46 THR A O 20
ATOM 26861 N N . ASP A 1 47 ? 10.783 -1.764 9.207 1.00 0.00 47 ASP A N 20
ATOM 26862 C CA . ASP A 1 47 ? 9.580 -0.939 9.279 1.00 0.00 47 ASP A CA 20
ATOM 26863 C C . ASP A 1 47 ? 9.475 0.052 8.120 1.00 0.00 47 ASP A C 20
ATOM 26864 O O . ASP A 1 47 ? 8.394 0.252 7.574 1.00 0.00 47 ASP A O 20
ATOM 26873 N N . GLU A 1 48 ? 10.582 0.679 7.746 1.00 0.00 48 GLU A N 20
ATOM 26874 C CA . GLU A 1 48 ? 10.534 1.733 6.738 1.00 0.00 48 GLU A CA 20
ATOM 26875 C C . GLU A 1 48 ? 11.210 1.310 5.432 1.00 0.00 48 GLU A C 20
ATOM 26876 O O . GLU A 1 48 ? 12.368 0.883 5.423 1.00 0.00 48 GLU A O 20
ATOM 26888 N N . LYS A 1 49 ? 10.466 1.424 4.332 1.00 0.00 49 LYS A N 20
ATOM 26889 C CA . LYS A 1 49 ? 10.980 1.131 2.994 1.00 0.00 49 LYS A CA 20
ATOM 26890 C C . LYS A 1 49 ? 10.362 2.080 1.967 1.00 0.00 49 LYS A C 20
ATOM 26891 O O . LYS A 1 49 ? 9.166 2.352 2.011 1.00 0.00 49 LYS A O 20
ATOM 26910 N N . ILE A 1 50 ? 11.177 2.584 1.048 1.00 0.00 50 ILE A N 20
ATOM 26911 C CA . ILE A 1 50 ? 10.695 3.501 0.015 1.00 0.00 50 ILE A CA 20
ATOM 26912 C C . ILE A 1 50 ? 10.357 2.724 -1.257 1.00 0.00 50 ILE A C 20
ATOM 26913 O O . ILE A 1 50 ? 10.800 1.584 -1.420 1.00 0.00 50 ILE A O 20
ATOM 26929 N N . CYS A 1 51 ? 9.568 3.315 -2.155 1.00 0.00 51 CYS A N 20
ATOM 26930 C CA . CYS A 1 51 ? 9.197 2.608 -3.379 1.00 0.00 51 CYS A CA 20
ATOM 26931 C C . CYS A 1 51 ? 10.065 3.075 -4.541 1.00 0.00 51 CYS A C 20
ATOM 26932 O O . CYS A 1 51 ? 9.981 4.226 -4.957 1.00 0.00 51 CYS A O 20
ATOM 26939 N N . PRO A 1 52 ? 10.921 2.183 -5.081 1.00 0.00 52 PRO A N 20
ATOM 26940 C CA . PRO A 1 52 ? 11.798 2.506 -6.218 1.00 0.00 52 PRO A CA 20
ATOM 26941 C C . PRO A 1 52 ? 11.015 3.096 -7.389 1.00 0.00 52 PRO A C 20
ATOM 26942 O O . PRO A 1 52 ? 11.514 3.942 -8.134 1.00 0.00 52 PRO A O 20
ATOM 26953 N N . TYR A 1 53 ? 9.777 2.648 -7.527 1.00 0.00 53 TYR A N 20
ATOM 26954 C CA . TYR A 1 53 ? 8.871 3.185 -8.525 1.00 0.00 53 TYR A CA 20
ATOM 26955 C C . TYR A 1 53 ? 7.746 3.943 -7.830 1.00 0.00 53 TYR A C 20
ATOM 26956 O O . TYR A 1 53 ? 6.657 3.383 -7.593 1.00 0.00 53 TYR A O 20
ATOM 26974 N N . CYS A 1 54 ? 8.070 5.179 -7.439 1.00 0.00 54 CYS A N 20
ATOM 26975 C CA . CYS A 1 54 ? 7.173 6.101 -6.721 1.00 0.00 54 CYS A CA 20
ATOM 26976 C C . CYS A 1 54 ? 7.986 7.152 -5.981 1.00 0.00 54 CYS A C 20
ATOM 26977 O O . CYS A 1 54 ? 7.854 8.347 -6.234 1.00 0.00 54 CYS A O 20
ATOM 26984 N N . SER A 1 55 ? 8.904 6.638 -5.158 1.00 0.00 55 SER A N 20
ATOM 26985 C CA . SER A 1 55 ? 9.352 7.262 -3.911 1.00 0.00 55 SER A CA 20
ATOM 26986 C C . SER A 1 55 ? 8.362 6.794 -2.847 1.00 0.00 55 SER A C 20
ATOM 26987 O O . SER A 1 55 ? 7.844 5.684 -2.955 1.00 0.00 55 SER A O 20
ATOM 26995 N N . THR A 1 56 ? 8.142 7.579 -1.809 1.00 0.00 56 THR A N 20
ATOM 26996 C CA . THR A 1 56 ? 7.046 7.365 -0.902 1.00 0.00 56 THR A CA 20
ATOM 26997 C C . THR A 1 56 ? 7.482 6.366 0.141 1.00 0.00 56 THR A C 20
ATOM 26998 O O . THR A 1 56 ? 7.112 5.195 0.110 1.00 0.00 56 THR A O 20
ATOM 27009 N N . LEU A 1 57 ? 8.359 6.842 1.013 1.00 0.00 57 LEU A N 20
ATOM 27010 C CA . LEU A 1 57 ? 8.909 6.030 2.072 1.00 0.00 57 LEU A CA 20
ATOM 27011 C C . LEU A 1 57 ? 7.779 5.538 2.952 1.00 0.00 57 LEU A C 20
ATOM 27012 O O . LEU A 1 57 ? 7.203 6.311 3.715 1.00 0.00 57 LEU A O 20
ATOM 27028 N N . TYR A 1 58 ? 7.437 4.270 2.793 1.00 0.00 58 TYR A N 20
ATOM 27029 C CA . TYR A 1 58 ? 6.382 3.666 3.574 1.00 0.00 58 TYR A CA 20
ATOM 27030 C C . TYR A 1 58 ? 6.936 3.207 4.907 1.00 0.00 58 TYR A C 20
ATOM 27031 O O . TYR A 1 58 ? 7.755 2.292 4.970 1.00 0.00 58 TYR A O 20
ATOM 27049 N N . ARG A 1 59 ? 6.524 3.878 5.966 1.00 0.00 59 ARG A N 20
ATOM 27050 C CA . ARG A 1 59 ? 6.986 3.528 7.295 1.00 0.00 59 ARG A CA 20
ATOM 27051 C C . ARG A 1 59 ? 5.901 2.783 8.049 1.00 0.00 59 ARG A C 20
ATOM 27052 O O . ARG A 1 59 ? 4.832 3.333 8.317 1.00 0.00 59 ARG A O 20
ATOM 27073 N N . TYR A 1 60 ? 6.164 1.528 8.358 1.00 0.00 60 TYR A N 20
ATOM 27074 C CA . TYR A 1 60 ? 5.287 0.764 9.217 1.00 0.00 60 TYR A CA 20
ATOM 27075 C C . TYR A 1 60 ? 5.670 1.016 10.666 1.00 0.00 60 TYR A C 20
ATOM 27076 O O . TYR A 1 60 ? 6.571 0.381 11.201 1.00 0.00 60 TYR A O 20
ATOM 27094 N N . ASP A 1 61 ? 5.014 1.977 11.284 1.00 0.00 61 ASP A N 20
ATOM 27095 C CA . ASP A 1 61 ? 5.301 2.300 12.668 1.00 0.00 61 ASP A CA 20
ATOM 27096 C C . ASP A 1 61 ? 4.541 1.340 13.572 1.00 0.00 61 ASP A C 20
ATOM 27097 O O . ASP A 1 61 ? 3.324 1.204 13.451 1.00 0.00 61 ASP A O 20
ATOM 27106 N N . PRO A 1 62 ? 5.251 0.648 14.474 1.00 0.00 62 PRO A N 20
ATOM 27107 C CA . PRO A 1 62 ? 4.638 -0.294 15.421 1.00 0.00 62 PRO A CA 20
ATOM 27108 C C . PRO A 1 62 ? 3.605 0.370 16.334 1.00 0.00 62 PRO A C 20
ATOM 27109 O O . PRO A 1 62 ? 2.837 -0.310 17.015 1.00 0.00 62 PRO A O 20
ATOM 27120 N N . SER A 1 63 ? 3.590 1.700 16.346 1.00 0.00 63 SER A N 20
ATOM 27121 C CA . SER A 1 63 ? 2.612 2.449 17.124 1.00 0.00 63 SER A CA 20
ATOM 27122 C C . SER A 1 63 ? 1.295 2.571 16.354 1.00 0.00 63 SER A C 20
ATOM 27123 O O . SER A 1 63 ? 0.269 2.961 16.913 1.00 0.00 63 SER A O 20
ATOM 27131 N N . LEU A 1 64 ? 1.336 2.243 15.068 1.00 0.00 64 LEU A N 20
ATOM 27132 C CA . LEU A 1 64 ? 0.159 2.325 14.215 1.00 0.00 64 LEU A CA 20
ATOM 27133 C C . LEU A 1 64 ? -0.648 1.033 14.281 1.00 0.00 64 LEU A C 20
ATOM 27134 O O . LEU A 1 64 ? -0.370 0.152 15.097 1.00 0.00 64 LEU A O 20
ATOM 27150 N N . SER A 1 65 ? -1.637 0.922 13.411 1.00 0.00 65 SER A N 20
ATOM 27151 C CA . SER A 1 65 ? -2.541 -0.214 13.421 1.00 0.00 65 SER A CA 20
ATOM 27152 C C . SER A 1 65 ? -3.201 -0.351 12.054 1.00 0.00 65 SER A C 20
ATOM 27153 O O . SER A 1 65 ? -3.023 0.509 11.194 1.00 0.00 65 SER A O 20
ATOM 27161 N N . TYR A 1 66 ? -3.969 -1.418 11.867 1.00 0.00 66 TYR A N 20
ATOM 27162 C CA . TYR A 1 66 ? -4.647 -1.677 10.599 1.00 0.00 66 TYR A CA 20
ATOM 27163 C C . TYR A 1 66 ? -5.669 -0.579 10.299 1.00 0.00 66 TYR A C 20
ATOM 27164 O O . TYR A 1 66 ? -5.994 -0.309 9.144 1.00 0.00 66 TYR A O 20
ATOM 27182 N N . ASN A 1 67 ? -6.158 0.061 11.353 1.00 0.00 67 ASN A N 20
ATOM 27183 C CA . ASN A 1 67 ? -7.157 1.116 11.213 1.00 0.00 67 ASN A CA 20
ATOM 27184 C C . ASN A 1 67 ? -6.509 2.495 11.147 1.00 0.00 67 ASN A C 20
ATOM 27185 O O . ASN A 1 67 ? -7.201 3.510 11.073 1.00 0.00 67 ASN A O 20
ATOM 27196 N N . GLN A 1 68 ? -5.184 2.532 11.168 1.00 0.00 68 GLN A N 20
ATOM 27197 C CA . GLN A 1 68 ? -4.461 3.796 11.184 1.00 0.00 68 GLN A CA 20
ATOM 27198 C C . GLN A 1 68 ? -3.487 3.892 10.015 1.00 0.00 68 GLN A C 20
ATOM 27199 O O . GLN A 1 68 ? -2.862 2.908 9.626 1.00 0.00 68 GLN A O 20
ATOM 27213 N N . THR A 1 69 ? -3.366 5.086 9.462 1.00 0.00 69 THR A N 20
ATOM 27214 C CA . THR A 1 69 ? -2.417 5.344 8.395 1.00 0.00 69 THR A CA 20
ATOM 27215 C C . THR A 1 69 ? -1.640 6.626 8.714 1.00 0.00 69 THR A C 20
ATOM 27216 O O . THR A 1 69 ? -1.448 6.957 9.884 1.00 0.00 69 THR A O 20
ATOM 27227 N N . ASN A 1 70 ? -1.212 7.343 7.693 1.00 0.00 70 ASN A N 20
ATOM 27228 C CA . ASN A 1 70 ? -0.391 8.529 7.874 1.00 0.00 70 ASN A CA 20
ATOM 27229 C C . ASN A 1 70 ? -1.249 9.785 7.755 1.00 0.00 70 ASN A C 20
ATOM 27230 O O . ASN A 1 70 ? -2.381 9.725 7.267 1.00 0.00 70 ASN A O 20
ATOM 27241 N N . PRO A 1 71 ? -0.728 10.938 8.188 1.00 0.00 71 PRO A N 20
ATOM 27242 C CA . PRO A 1 71 ? -1.467 12.183 8.186 1.00 0.00 71 PRO A CA 20
ATOM 27243 C C . PRO A 1 71 ? -1.276 12.972 6.894 1.00 0.00 71 PRO A C 20
ATOM 27244 O O . PRO A 1 71 ? -0.225 13.572 6.676 1.00 0.00 71 PRO A O 20
ATOM 27255 N N . THR A 1 72 ? -2.314 12.980 6.065 1.00 0.00 72 THR A N 20
ATOM 27256 C CA . THR A 1 72 ? -2.319 13.690 4.783 1.00 0.00 72 THR A CA 20
ATOM 27257 C C . THR A 1 72 ? -3.732 13.713 4.220 1.00 0.00 72 THR A C 20
ATOM 27258 O O . THR A 1 72 ? -4.351 14.766 4.068 1.00 0.00 72 THR A O 20
ATOM 27269 N N . GLY A 1 73 ? -4.227 12.520 3.928 1.00 0.00 73 GLY A N 20
ATOM 27270 C CA . GLY A 1 73 ? -5.517 12.360 3.298 1.00 0.00 73 GLY A CA 20
ATOM 27271 C C . GLY A 1 73 ? -5.433 11.378 2.150 1.00 0.00 73 GLY A C 20
ATOM 27272 O O . GLY A 1 73 ? -5.854 11.676 1.031 1.00 0.00 73 GLY A O 20
ATOM 27276 N N . CYS A 1 74 ? -4.874 10.206 2.439 1.00 0.00 74 CYS A N 20
ATOM 27277 C CA . CYS A 1 74 ? -4.610 9.192 1.424 1.00 0.00 74 CYS A CA 20
ATOM 27278 C C . CYS A 1 74 ? -5.878 8.425 1.047 1.00 0.00 74 CYS A C 20
ATOM 27279 O O . CYS A 1 74 ? -6.984 8.956 1.149 1.00 0.00 74 CYS A O 20
ATOM 27287 N N . LEU A 1 75 ? -5.686 7.168 0.618 1.00 0.00 75 LEU A N 20
ATOM 27288 C CA . LEU A 1 75 ? -6.770 6.307 0.131 1.00 0.00 75 LEU A CA 20
ATOM 27289 C C . LEU A 1 75 ? -7.294 6.773 -1.220 1.00 0.00 75 LEU A C 20
ATOM 27290 O O . LEU A 1 75 ? -7.923 7.824 -1.326 1.00 0.00 75 LEU A O 20
ATOM 27306 N N . TYR A 1 76 ? -7.032 5.988 -2.255 1.00 0.00 76 TYR A N 20
ATOM 27307 C CA . TYR A 1 76 ? -7.459 6.352 -3.594 1.00 0.00 76 TYR A CA 20
ATOM 27308 C C . TYR A 1 76 ? -8.886 5.894 -3.845 1.00 0.00 76 TYR A C 20
ATOM 27309 O O . TYR A 1 76 ? -9.159 4.700 -3.962 1.00 0.00 76 TYR A O 20
ATOM 27327 N N . ASN A 1 77 ? -9.787 6.855 -3.900 1.00 0.00 77 ASN A N 20
ATOM 27328 C CA . ASN A 1 77 ? -11.174 6.596 -4.244 1.00 0.00 77 ASN A CA 20
ATOM 27329 C C . ASN A 1 77 ? -11.448 7.118 -5.656 1.00 0.00 77 ASN A C 20
ATOM 27330 O O . ASN A 1 77 ? -10.663 7.912 -6.180 1.00 0.00 77 ASN A O 20
ATOM 27341 N N . PRO A 1 78 ? -12.541 6.663 -6.302 1.00 0.00 78 PRO A N 20
ATOM 27342 C CA . PRO A 1 78 ? -12.879 7.043 -7.685 1.00 0.00 78 PRO A CA 20
ATOM 27343 C C . PRO A 1 78 ? -13.325 8.504 -7.826 1.00 0.00 78 PRO A C 20
ATOM 27344 O O . PRO A 1 78 ? -14.413 8.781 -8.341 1.00 0.00 78 PRO A O 20
ATOM 27355 N N . LYS A 1 79 ? -12.466 9.424 -7.384 1.00 0.00 79 LYS A N 20
ATOM 27356 C CA . LYS A 1 79 ? -12.703 10.870 -7.495 1.00 0.00 79 LYS A CA 20
ATOM 27357 C C . LYS A 1 79 ? -13.797 11.338 -6.539 1.00 0.00 79 LYS A C 20
ATOM 27358 O O . LYS A 1 79 ? -13.527 12.050 -5.572 1.00 0.00 79 LYS A O 20
ATOM 27377 N N . LEU A 1 80 ? -15.027 10.931 -6.804 1.00 0.00 80 LEU A N 20
ATOM 27378 C CA . LEU A 1 80 ? -16.159 11.367 -6.008 1.00 0.00 80 LEU A CA 20
ATOM 27379 C C . LEU A 1 80 ? -16.775 10.193 -5.264 1.00 0.00 80 LEU A C 20
ATOM 27380 O O . LEU A 1 80 ? -17.382 9.313 -5.875 1.00 0.00 80 LEU A O 20
ATOM 27396 N N . GLU A 1 81 ? -16.609 10.181 -3.949 1.00 0.00 81 GLU A N 20
ATOM 27397 C CA . GLU A 1 81 ? -17.183 9.135 -3.110 1.00 0.00 81 GLU A CA 20
ATOM 27398 C C . GLU A 1 81 ? -18.627 9.470 -2.751 1.00 0.00 81 GLU A C 20
ATOM 27399 O O . GLU A 1 81 ? -19.353 8.647 -2.193 1.00 0.00 81 GLU A O 20
ATOM 27411 N N . HIS A 1 82 ? -19.029 10.690 -3.071 1.00 0.00 82 HIS A N 20
ATOM 27412 C CA . HIS A 1 82 ? -20.334 11.200 -2.685 1.00 0.00 82 HIS A CA 20
ATOM 27413 C C . HIS A 1 82 ? -20.890 12.097 -3.785 1.00 0.00 82 HIS A C 20
ATOM 27414 O O . HIS A 1 82 ? -20.151 12.867 -4.398 1.00 0.00 82 HIS A O 20
ATOM 27429 N N . HIS A 1 83 ? -22.181 11.973 -4.051 1.00 0.00 83 HIS A N 20
ATOM 27430 C CA . HIS A 1 83 ? -22.850 12.836 -5.013 1.00 0.00 83 HIS A CA 20
ATOM 27431 C C . HIS A 1 83 ? -24.050 13.502 -4.354 1.00 0.00 83 HIS A C 20
ATOM 27432 O O . HIS A 1 83 ? -24.390 13.189 -3.212 1.00 0.00 83 HIS A O 20
ATOM 27447 N N . HIS A 1 84 ? -24.686 14.410 -5.075 1.00 0.00 84 HIS A N 20
ATOM 27448 C CA . HIS A 1 84 ? -25.873 15.085 -4.576 1.00 0.00 84 HIS A CA 20
ATOM 27449 C C . HIS A 1 84 ? -27.108 14.251 -4.892 1.00 0.00 84 HIS A C 20
ATOM 27450 O O . HIS A 1 84 ? -27.341 13.884 -6.045 1.00 0.00 84 HIS A O 20
ATOM 27465 N N . HIS A 1 85 ? -27.889 13.943 -3.871 1.00 0.00 85 HIS A N 20
ATOM 27466 C CA . HIS A 1 85 ? -29.100 13.155 -4.052 1.00 0.00 85 HIS A CA 20
ATOM 27467 C C . HIS A 1 85 ? -30.277 14.060 -4.372 1.00 0.00 85 HIS A C 20
ATOM 27468 O O . HIS A 1 85 ? -31.319 13.606 -4.841 1.00 0.00 85 HIS A O 20
ATOM 27483 N N . HIS A 1 86 ? -30.100 15.347 -4.119 1.00 0.00 86 HIS A N 20
ATOM 27484 C CA . HIS A 1 86 ? -31.097 16.343 -4.483 1.00 0.00 86 HIS A CA 20
ATOM 27485 C C . HIS A 1 86 ? -30.412 17.535 -5.137 1.00 0.00 86 HIS A C 20
ATOM 27486 O O . HIS A 1 86 ? -29.300 17.899 -4.755 1.00 0.00 86 HIS A O 20
ATOM 27501 N N . HIS A 1 87 ? -31.063 18.126 -6.124 1.00 0.00 87 HIS A N 20
ATOM 27502 C CA . HIS A 1 87 ? -30.520 19.307 -6.778 1.00 0.00 87 HIS A CA 20
ATOM 27503 C C . HIS A 1 87 ? -30.859 20.558 -5.974 1.00 0.00 87 HIS A C 20
ATOM 27504 O O . HIS A 1 87 ? -29.921 21.281 -5.579 1.00 0.00 87 HIS A O 20
#

CATH classification: 2.60.260.40